Protein 1V5J (pdb70)

Solvent-accessible surface area: 6533 Å² total; per-residue (Å²): 119,124,121,68,113,56,49,14,16,50,7,121,47,2,79,20,65,59,25,122,207,2,0,49,0,72,8,73,72,4,154,120,52,51,185,185,27,96,0,0,15,0,19,0,56,34,38,114,110,55,77,68,72,42,57,71,84,9,52,13,119,65,59,62,38,74,10,79,49,19,85,138,119,47,69,10,30,0,53,0,16,0,38,11,50,113,81,93,11,100,62,7,81,64,3,96,3,71,7,114,56,61,96,50,138,112,124,129

CATH classification: 2.60.40.10

Structure (mmCIF, N/CA/C/O backbone):
data_1V5J
#
_entry.id   1V5J
#
loop_
_atom_site.group_PDB
_atom_site.id
_atom_site.type_symbol
_atom_site.label_atom_id
_atom_site.label_alt_id
_atom_site.label_comp_id
_atom_site.label_asym_id
_atom_site.label_entity_id
_atom_site.label_seq_id
_atom_site.pdbx_PDB_ins_code
_atom_site.Cartn_x
_atom_site.Cartn_y
_atom_site.Cartn_z
_atom_site.occupancy
_atom_site.B_iso_or_equiv
_atom_site.auth_seq_id
_atom_site.auth_comp_id
_atom_site.auth_asym_id
_atom_site.auth_atom_id
_atom_site.pdbx_PDB_model_num
ATOM 1 N N . GLY A 1 1 ? 14.589 9.532 -17.674 1.00 0.00 1 GLY A N 1
ATOM 2 C CA . GLY A 1 1 ? 14.127 10.484 -16.678 1.00 0.00 1 GLY A CA 1
ATOM 3 C C . GLY A 1 1 ? 12.915 11.267 -17.189 1.00 0.00 1 GLY A C 1
ATOM 4 O O . GLY A 1 1 ? 12.093 10.732 -17.931 1.00 0.00 1 GLY A O 1
ATOM 8 N N . SER A 1 2 ? 12.843 12.522 -16.771 1.00 0.00 2 SER A N 1
ATOM 9 C CA . SER A 1 2 ? 11.746 13.384 -17.177 1.00 0.00 2 SER A CA 1
ATOM 10 C C . SER A 1 2 ? 10.422 12.624 -17.086 1.00 0.00 2 SER A C 1
ATOM 11 O O . SER A 1 2 ? 9.973 12.032 -18.066 1.00 0.00 2 SER A O 1
ATOM 19 N N . SER A 1 3 ? 9.833 12.664 -15.899 1.00 0.00 3 SER A N 1
ATOM 20 C CA . SER A 1 3 ? 8.569 11.986 -15.667 1.00 0.00 3 SER A CA 1
ATOM 21 C C . SER A 1 3 ? 7.542 12.972 -15.106 1.00 0.00 3 SER A C 1
ATOM 22 O O . SER A 1 3 ? 6.715 12.604 -14.273 1.00 0.00 3 SER A O 1
ATOM 30 N N . GLY A 1 4 ? 7.629 14.204 -15.585 1.00 0.00 4 GLY A N 1
ATOM 31 C CA . GLY A 1 4 ? 6.717 15.245 -15.142 1.00 0.00 4 GLY A CA 1
ATOM 32 C C . GLY A 1 4 ? 7.418 16.221 -14.194 1.00 0.00 4 GLY A C 1
ATOM 33 O O . GLY A 1 4 ? 8.646 16.251 -14.126 1.00 0.00 4 GLY A O 1
ATOM 37 N N . SER A 1 5 ? 6.607 16.995 -13.488 1.00 0.00 5 SER A N 1
ATOM 38 C CA . SER A 1 5 ? 7.134 17.969 -12.547 1.00 0.00 5 SER A CA 1
ATOM 39 C C . SER A 1 5 ? 6.048 18.375 -11.550 1.00 0.00 5 SER A C 1
ATOM 40 O O . SER A 1 5 ? 5.150 19.146 -11.884 1.00 0.00 5 SER A O 1
ATOM 48 N N . SER A 1 6 ? 6.165 17.837 -10.345 1.00 0.00 6 SER A N 1
ATOM 49 C CA . SER A 1 6 ? 5.203 18.133 -9.296 1.00 0.00 6 SER A CA 1
ATOM 50 C C . SER A 1 6 ? 5.913 18.216 -7.944 1.00 0.00 6 SER A C 1
ATOM 51 O O . SER A 1 6 ? 7.004 17.672 -7.776 1.00 0.00 6 SER A O 1
ATOM 59 N N . GLY A 1 7 ? 5.266 18.902 -7.013 1.00 0.00 7 GLY A N 1
ATOM 60 C CA . GLY A 1 7 ? 5.822 19.063 -5.680 1.00 0.00 7 GLY A CA 1
ATOM 61 C C . GLY A 1 7 ? 5.060 18.213 -4.661 1.00 0.00 7 GLY A C 1
ATOM 62 O O . GLY A 1 7 ? 4.546 18.734 -3.673 1.00 0.00 7 GLY A O 1
ATOM 66 N N . LEU A 1 8 ? 5.012 16.918 -4.938 1.00 0.00 8 LEU A N 1
ATOM 67 C CA . LEU A 1 8 ? 4.321 15.990 -4.058 1.00 0.00 8 LEU A CA 1
ATOM 68 C C . LEU A 1 8 ? 5.281 14.871 -3.650 1.00 0.00 8 LEU A C 1
ATOM 69 O O . LEU A 1 8 ? 5.733 14.097 -4.493 1.00 0.00 8 LEU A O 1
ATOM 85 N N . SER A 1 9 ? 5.564 14.819 -2.357 1.00 0.00 9 SER A N 1
ATOM 86 C CA . SER A 1 9 ? 6.462 13.808 -1.827 1.00 0.00 9 SER A CA 1
ATOM 87 C C . SER A 1 9 ? 5.707 12.493 -1.622 1.00 0.00 9 SER A C 1
ATOM 88 O O . SER A 1 9 ? 4.526 12.498 -1.279 1.00 0.00 9 SER A O 1
ATOM 96 N N . PRO A 1 10 ? 6.438 11.369 -1.848 1.00 0.00 10 PRO A N 1
ATOM 97 C CA . PRO A 1 10 ? 5.850 10.049 -1.692 1.00 0.00 10 PRO A CA 1
ATOM 98 C C . PRO A 1 10 ? 5.691 9.691 -0.213 1.00 0.00 10 PRO A C 1
ATOM 99 O O . PRO A 1 10 ? 6.182 10.406 0.659 1.00 0.00 10 PRO A O 1
ATOM 110 N N . PRO A 1 11 ? 4.984 8.555 0.030 1.00 0.00 11 PRO A N 1
ATOM 111 C CA . PRO A 1 11 ? 4.755 8.093 1.389 1.00 0.00 11 PRO A CA 1
ATOM 112 C C . PRO A 1 11 ? 6.022 7.472 1.979 1.00 0.00 11 PRO A C 1
ATOM 113 O O . PRO A 1 11 ? 7.038 7.358 1.295 1.00 0.00 11 PRO A O 1
ATOM 124 N N . ARG A 1 12 ? 5.922 7.087 3.243 1.00 0.00 12 ARG A N 1
ATOM 125 C CA . ARG A 1 12 ? 7.048 6.481 3.932 1.00 0.00 12 ARG A CA 1
ATOM 126 C C . ARG A 1 12 ? 6.552 5.525 5.019 1.00 0.00 12 ARG A C 1
ATOM 127 O O . ARG A 1 12 ? 5.353 5.448 5.284 1.00 0.00 12 ARG A O 1
ATOM 148 N N . GLY A 1 13 ? 7.500 4.821 5.620 1.00 0.00 13 GLY A N 1
ATOM 149 C CA . GLY A 1 13 ? 7.175 3.873 6.672 1.00 0.00 13 GLY A CA 1
ATOM 150 C C . GLY A 1 13 ? 6.083 2.902 6.218 1.00 0.00 13 GLY A C 1
ATOM 151 O O . GLY A 1 13 ? 5.164 2.597 6.976 1.00 0.00 13 GLY A O 1
ATOM 155 N N . LEU A 1 14 ? 6.220 2.444 4.982 1.00 0.00 14 LEU A N 1
ATOM 156 C CA . LEU A 1 14 ? 5.257 1.514 4.417 1.00 0.00 14 LEU A CA 1
ATOM 157 C C . LEU A 1 14 ? 5.607 0.092 4.861 1.00 0.00 14 LEU A C 1
ATOM 158 O O . LEU A 1 14 ? 6.661 -0.432 4.502 1.00 0.00 14 LEU A O 1
ATOM 174 N N . VAL A 1 15 ? 4.703 -0.492 5.634 1.00 0.00 15 VAL A N 1
ATOM 175 C CA . VAL A 1 15 ? 4.903 -1.843 6.130 1.00 0.00 15 VAL A CA 1
ATOM 176 C C . VAL A 1 15 ? 3.617 -2.648 5.936 1.00 0.00 15 VAL A C 1
ATOM 177 O O . VAL A 1 15 ? 2.564 -2.082 5.647 1.00 0.00 15 VAL A O 1
ATOM 190 N N . ALA A 1 16 ? 3.745 -3.956 6.103 1.00 0.00 16 ALA A N 1
ATOM 191 C CA . ALA A 1 16 ? 2.606 -4.845 5.950 1.00 0.00 16 ALA A CA 1
ATOM 192 C C . ALA A 1 16 ? 2.607 -5.869 7.087 1.00 0.00 16 ALA A C 1
ATOM 193 O O . ALA A 1 16 ? 3.554 -6.640 7.232 1.00 0.00 16 ALA A O 1
ATOM 200 N N . VAL A 1 17 ? 1.535 -5.843 7.865 1.00 0.00 17 VAL A N 1
ATOM 201 C CA . VAL A 1 17 ? 1.400 -6.759 8.985 1.00 0.00 17 VAL A CA 1
ATOM 202 C C . VAL A 1 17 ? 0.280 -7.758 8.689 1.00 0.00 17 VAL A C 1
ATOM 203 O O . VAL A 1 17 ? -0.894 -7.392 8.668 1.00 0.00 17 VAL A O 1
ATOM 216 N N . ARG A 1 18 ? 0.683 -9.001 8.467 1.00 0.00 18 ARG A N 1
ATOM 217 C CA . ARG A 1 18 ? -0.272 -10.056 8.173 1.00 0.00 18 ARG A CA 1
ATOM 218 C C . ARG A 1 18 ? -1.147 -10.335 9.396 1.00 0.00 18 ARG A C 1
ATOM 219 O O . ARG A 1 18 ? -0.636 -10.607 10.481 1.00 0.00 18 ARG A O 1
ATOM 240 N N . THR A 1 19 ? -2.452 -10.259 9.179 1.00 0.00 19 THR A N 1
ATOM 241 C CA . THR A 1 19 ? -3.404 -10.500 10.250 1.00 0.00 19 THR A CA 1
ATOM 242 C C . THR A 1 19 ? -4.375 -11.617 9.860 1.00 0.00 19 THR A C 1
ATOM 243 O O . THR A 1 19 ? -4.344 -12.104 8.731 1.00 0.00 19 THR A O 1
ATOM 254 N N . PRO A 1 20 ? -5.235 -11.999 10.841 1.00 0.00 20 PRO A N 1
ATOM 255 C CA . PRO A 1 20 ? -6.213 -13.049 10.611 1.00 0.00 20 PRO A CA 1
ATOM 256 C C . PRO A 1 20 ? -7.369 -12.542 9.748 1.00 0.00 20 PRO A C 1
ATOM 257 O O . PRO A 1 20 ? -7.912 -13.286 8.932 1.00 0.00 20 PRO A O 1
ATOM 268 N N . ARG A 1 21 ? -7.712 -11.279 9.956 1.00 0.00 21 ARG A N 1
ATOM 269 C CA . ARG A 1 21 ? -8.794 -10.664 9.206 1.00 0.00 21 ARG A CA 1
ATOM 270 C C . ARG A 1 21 ? -8.300 -10.224 7.827 1.00 0.00 21 ARG A C 1
ATOM 271 O O . ARG A 1 21 ? -9.101 -9.893 6.953 1.00 0.00 21 ARG A O 1
ATOM 292 N N . GLY A 1 22 ? -6.984 -10.234 7.673 1.00 0.00 22 GLY A N 1
ATOM 293 C CA . GLY A 1 22 ? -6.375 -9.840 6.414 1.00 0.00 22 GLY A CA 1
ATOM 294 C C . GLY A 1 22 ? -4.934 -9.371 6.626 1.00 0.00 22 GLY A C 1
ATOM 295 O O . GLY A 1 22 ? -4.207 -9.935 7.442 1.00 0.00 22 GLY A O 1
ATOM 299 N N . VAL A 1 23 ? -4.564 -8.342 5.877 1.00 0.00 23 VAL A N 1
ATOM 300 C CA . VAL A 1 23 ? -3.224 -7.790 5.973 1.00 0.00 23 VAL A CA 1
ATOM 301 C C . VAL A 1 23 ? -3.313 -6.276 6.173 1.00 0.00 23 VAL A C 1
ATOM 302 O O . VAL A 1 23 ? -3.862 -5.566 5.332 1.00 0.00 23 VAL A O 1
ATOM 315 N N . LEU A 1 24 ? -2.765 -5.826 7.292 1.00 0.00 24 LEU A N 1
ATOM 316 C CA . LEU A 1 24 ? -2.776 -4.409 7.614 1.00 0.00 24 LEU A CA 1
ATOM 317 C C . LEU A 1 24 ? -1.477 -3.769 7.122 1.00 0.00 24 LEU A C 1
ATOM 318 O O . LEU A 1 24 ? -0.394 -4.317 7.325 1.00 0.00 24 LEU A O 1
ATOM 334 N N . LEU A 1 25 ? -1.626 -2.617 6.484 1.00 0.00 25 LEU A N 1
ATOM 335 C CA . LEU A 1 25 ? -0.478 -1.896 5.961 1.00 0.00 25 LEU A CA 1
ATOM 336 C C . LEU A 1 25 ? -0.364 -0.545 6.670 1.00 0.00 25 LEU A C 1
ATOM 337 O O . LEU A 1 25 ? -1.345 0.189 6.776 1.00 0.00 25 LEU A O 1
ATOM 353 N N . HIS A 1 26 ? 0.843 -0.258 7.136 1.00 0.00 26 HIS A N 1
ATOM 354 C CA . HIS A 1 26 ? 1.098 0.992 7.832 1.00 0.00 26 HIS A CA 1
ATOM 355 C C . HIS A 1 26 ? 2.077 1.842 7.018 1.00 0.00 26 HIS A C 1
ATOM 356 O O . HIS A 1 26 ? 3.157 1.376 6.658 1.00 0.00 26 HIS A O 1
ATOM 370 N N . TRP A 1 27 ? 1.663 3.072 6.753 1.00 0.00 27 TRP A N 1
ATOM 371 C CA . TRP A 1 27 ? 2.490 3.991 5.989 1.00 0.00 27 TRP A CA 1
ATOM 372 C C . TRP A 1 27 ? 2.460 5.350 6.691 1.00 0.00 27 TRP A C 1
ATOM 373 O O . TRP A 1 27 ? 1.771 5.518 7.696 1.00 0.00 27 TRP A O 1
ATOM 394 N N . ASP A 1 28 ? 3.216 6.285 6.134 1.00 0.00 28 ASP A N 1
ATOM 395 C CA . ASP A 1 28 ? 3.284 7.623 6.694 1.00 0.00 28 ASP A CA 1
ATOM 396 C C . ASP A 1 28 ? 2.838 8.637 5.639 1.00 0.00 28 ASP A C 1
ATOM 397 O O . ASP A 1 28 ? 3.052 8.431 4.445 1.00 0.00 28 ASP A O 1
ATOM 406 N N . PRO A 1 29 ? 2.208 9.738 6.130 1.00 0.00 29 PRO A N 1
ATOM 407 C CA . PRO A 1 29 ? 1.729 10.784 5.242 1.00 0.00 29 PRO A CA 1
ATOM 408 C C . PRO A 1 29 ? 2.889 11.636 4.723 1.00 0.00 29 PRO A C 1
ATOM 409 O O . PRO A 1 29 ? 3.843 11.903 5.452 1.00 0.00 29 PRO A O 1
ATOM 420 N N . PRO A 1 30 ? 2.766 12.050 3.433 1.00 0.00 30 PRO A N 1
ATOM 421 C CA . PRO A 1 30 ? 3.792 12.866 2.807 1.00 0.00 30 PRO A CA 1
ATOM 422 C C . PRO A 1 30 ? 3.729 14.309 3.313 1.00 0.00 30 PRO A C 1
ATOM 423 O O . PRO A 1 30 ? 2.814 15.054 2.964 1.00 0.00 30 PRO A O 1
ATOM 434 N N . GLU A 1 31 ? 4.714 14.661 4.127 1.00 0.00 31 GLU A N 1
ATOM 435 C CA . GLU A 1 31 ? 4.782 16.001 4.684 1.00 0.00 31 GLU A CA 1
ATOM 436 C C . GLU A 1 31 ? 4.827 17.040 3.562 1.00 0.00 31 GLU A C 1
ATOM 437 O O . GLU A 1 31 ? 4.313 18.147 3.715 1.00 0.00 31 GLU A O 1
ATOM 449 N N . LEU A 1 32 ? 5.448 16.647 2.459 1.00 0.00 32 LEU A N 1
ATOM 450 C CA . LEU A 1 32 ? 5.567 17.531 1.312 1.00 0.00 32 LEU A CA 1
ATOM 451 C C . LEU A 1 32 ? 4.369 17.319 0.384 1.00 0.00 32 LEU A C 1
ATOM 452 O O . LEU A 1 32 ? 4.252 16.275 -0.256 1.00 0.00 32 LEU A O 1
ATOM 468 N N . VAL A 1 33 ? 3.509 18.326 0.340 1.00 0.00 33 VAL A N 1
ATOM 469 C CA . VAL A 1 33 ? 2.325 18.264 -0.499 1.00 0.00 33 VAL A CA 1
ATOM 470 C C . VAL A 1 33 ? 2.159 19.592 -1.239 1.00 0.00 33 VAL A C 1
ATOM 471 O O . VAL A 1 33 ? 2.450 20.654 -0.690 1.00 0.00 33 VAL A O 1
ATOM 484 N N . PRO A 1 34 ? 1.679 19.487 -2.507 1.00 0.00 34 PRO A N 1
ATOM 485 C CA . PRO A 1 34 ? 1.471 20.668 -3.329 1.00 0.00 34 PRO A CA 1
ATOM 486 C C . PRO A 1 34 ? 0.223 21.432 -2.883 1.00 0.00 34 PRO A C 1
ATOM 487 O O . PRO A 1 34 ? 0.033 22.589 -3.257 1.00 0.00 34 PRO A O 1
ATOM 498 N N . LYS A 1 35 ? -0.595 20.756 -2.090 1.00 0.00 35 LYS A N 1
ATOM 499 C CA . LYS A 1 35 ? -1.820 21.357 -1.590 1.00 0.00 35 LYS A CA 1
ATOM 500 C C . LYS A 1 35 ? -2.580 20.330 -0.748 1.00 0.00 35 LYS A C 1
ATOM 501 O O . LYS A 1 35 ? -2.385 20.249 0.464 1.00 0.00 35 LYS A O 1
ATOM 520 N N . ARG A 1 36 ? -3.431 19.572 -1.424 1.00 0.00 36 ARG A N 1
ATOM 521 C CA . ARG A 1 36 ? -4.221 18.554 -0.754 1.00 0.00 36 ARG A CA 1
ATOM 522 C C . ARG A 1 36 ? -4.020 17.196 -1.429 1.00 0.00 36 ARG A C 1
ATOM 523 O O . ARG A 1 36 ? -3.838 17.123 -2.644 1.00 0.00 36 ARG A O 1
ATOM 544 N N . LEU A 1 37 ? -4.060 16.153 -0.613 1.00 0.00 37 LEU A N 1
ATOM 545 C CA . LEU A 1 37 ? -3.884 14.801 -1.116 1.00 0.00 37 LEU A CA 1
ATOM 546 C C . LEU A 1 37 ? -5.211 14.298 -1.688 1.00 0.00 37 LEU A C 1
ATOM 547 O O . LEU A 1 37 ? -6.261 14.467 -1.071 1.00 0.00 37 LEU A O 1
ATOM 563 N N . ASP A 1 38 ? -5.119 13.690 -2.862 1.00 0.00 38 ASP A N 1
ATOM 564 C CA . ASP A 1 38 ? -6.299 13.161 -3.525 1.00 0.00 38 ASP A CA 1
ATOM 565 C C . ASP A 1 38 ? -6.531 11.719 -3.070 1.00 0.00 38 ASP A C 1
ATOM 566 O O . ASP A 1 38 ? -7.671 11.263 -2.997 1.00 0.00 38 ASP A O 1
ATOM 575 N N . GLY A 1 39 ? -5.431 11.041 -2.777 1.00 0.00 39 GLY A N 1
ATOM 576 C CA . GLY A 1 39 ? -5.499 9.659 -2.332 1.00 0.00 39 GLY A CA 1
ATOM 577 C C . GLY A 1 39 ? -4.299 8.859 -2.842 1.00 0.00 39 GLY A C 1
ATOM 578 O O . GLY A 1 39 ? -3.677 9.232 -3.835 1.00 0.00 39 GLY A O 1
ATOM 582 N N . TYR A 1 40 ? -4.011 7.773 -2.139 1.00 0.00 40 TYR A N 1
ATOM 583 C CA . TYR A 1 40 ? -2.897 6.917 -2.508 1.00 0.00 40 TYR A CA 1
ATOM 584 C C . TYR A 1 40 ? -3.375 5.720 -3.333 1.00 0.00 40 TYR A C 1
ATOM 585 O O . TYR A 1 40 ? -4.569 5.576 -3.590 1.00 0.00 40 TYR A O 1
ATOM 603 N N . VAL A 1 41 ? -2.418 4.892 -3.725 1.00 0.00 41 VAL A N 1
ATOM 604 C CA . VAL A 1 41 ? -2.726 3.712 -4.515 1.00 0.00 41 VAL A CA 1
ATOM 605 C C . VAL A 1 41 ? -1.916 2.525 -3.989 1.00 0.00 41 VAL A C 1
ATOM 606 O O . VAL A 1 41 ? -0.690 2.513 -4.089 1.00 0.00 41 VAL A O 1
ATOM 619 N N . LEU A 1 42 ? -2.634 1.556 -3.441 1.00 0.00 42 LEU A N 1
ATOM 620 C CA . LEU A 1 42 ? -1.996 0.367 -2.899 1.00 0.00 42 LEU A CA 1
ATOM 621 C C . LEU A 1 42 ? -1.771 -0.643 -4.026 1.00 0.00 42 LEU A C 1
ATOM 622 O O . LEU A 1 42 ? -2.724 -1.097 -4.658 1.00 0.00 42 LEU A O 1
ATOM 638 N N . GLU A 1 43 ? -0.505 -0.967 -4.243 1.00 0.00 43 GLU A N 1
ATOM 639 C CA . GLU A 1 43 ? -0.142 -1.915 -5.282 1.00 0.00 43 GLU A CA 1
ATOM 640 C C . GLU A 1 43 ? 0.664 -3.072 -4.687 1.00 0.00 43 GLU A C 1
ATOM 641 O O . GLU A 1 43 ? 1.771 -2.871 -4.191 1.00 0.00 43 GLU A O 1
ATOM 653 N N . GLY A 1 44 ? 0.077 -4.258 -4.757 1.00 0.00 44 GLY A N 1
ATOM 654 C CA . GLY A 1 44 ? 0.727 -5.446 -4.232 1.00 0.00 44 GLY A CA 1
ATOM 655 C C . GLY A 1 44 ? 0.911 -6.499 -5.326 1.00 0.00 44 GLY A C 1
ATOM 656 O O . GLY A 1 44 ? 0.544 -6.274 -6.478 1.00 0.00 44 GLY A O 1
ATOM 660 N N . ARG A 1 45 ? 1.480 -7.627 -4.928 1.00 0.00 45 ARG A N 1
ATOM 661 C CA . ARG A 1 45 ? 1.718 -8.716 -5.860 1.00 0.00 45 ARG A CA 1
ATOM 662 C C . ARG A 1 45 ? 2.440 -9.868 -5.159 1.00 0.00 45 ARG A C 1
ATOM 663 O O . ARG A 1 45 ? 3.137 -9.657 -4.167 1.00 0.00 45 ARG A O 1
ATOM 684 N N . GLN A 1 46 ? 2.249 -11.062 -5.700 1.00 0.00 46 GLN A N 1
ATOM 685 C CA . GLN A 1 46 ? 2.873 -12.248 -5.139 1.00 0.00 46 GLN A CA 1
ATOM 686 C C . GLN A 1 46 ? 4.301 -12.396 -5.667 1.00 0.00 46 GLN A C 1
ATOM 687 O O . GLN A 1 46 ? 4.535 -12.300 -6.871 1.00 0.00 46 GLN A O 1
ATOM 701 N N . GLY A 1 47 ? 5.219 -12.628 -4.740 1.00 0.00 47 GLY A N 1
ATOM 702 C CA . GLY A 1 47 ? 6.619 -12.791 -5.097 1.00 0.00 47 GLY A CA 1
ATOM 703 C C . GLY A 1 47 ? 7.007 -11.846 -6.236 1.00 0.00 47 GLY A C 1
ATOM 704 O O . GLY A 1 47 ? 7.213 -10.653 -6.015 1.00 0.00 47 GLY A O 1
ATOM 708 N N . SER A 1 48 ? 7.096 -12.414 -7.430 1.00 0.00 48 SER A N 1
ATOM 709 C CA . SER A 1 48 ? 7.457 -11.637 -8.603 1.00 0.00 48 SER A CA 1
ATOM 710 C C . SER A 1 48 ? 6.323 -11.682 -9.629 1.00 0.00 48 SER A C 1
ATOM 711 O O . SER A 1 48 ? 6.560 -11.923 -10.812 1.00 0.00 48 SER A O 1
ATOM 719 N N . GLN A 1 49 ? 5.114 -11.447 -9.139 1.00 0.00 49 GLN A N 1
ATOM 720 C CA . GLN A 1 49 ? 3.943 -11.458 -9.999 1.00 0.00 49 GLN A CA 1
ATOM 721 C C . GLN A 1 49 ? 3.670 -10.054 -10.542 1.00 0.00 49 GLN A C 1
ATOM 722 O O . GLN A 1 49 ? 4.447 -9.131 -10.305 1.00 0.00 49 GLN A O 1
ATOM 736 N N . GLY A 1 50 ? 2.563 -9.938 -11.261 1.00 0.00 50 GLY A N 1
ATOM 737 C CA . GLY A 1 50 ? 2.178 -8.662 -11.840 1.00 0.00 50 GLY A CA 1
ATOM 738 C C . GLY A 1 50 ? 1.648 -7.710 -10.766 1.00 0.00 50 GLY A C 1
ATOM 739 O O . GLY A 1 50 ? 0.779 -8.080 -9.978 1.00 0.00 50 GLY A O 1
ATOM 743 N N . TRP A 1 51 ? 2.193 -6.503 -10.769 1.00 0.00 51 TRP A N 1
ATOM 744 C CA . TRP A 1 51 ? 1.786 -5.495 -9.804 1.00 0.00 51 TRP A CA 1
ATOM 745 C C . TRP A 1 51 ? 0.280 -5.274 -9.959 1.00 0.00 51 TRP A C 1
ATOM 746 O O . TRP A 1 51 ? -0.163 -4.639 -10.914 1.00 0.00 51 TRP A O 1
ATOM 767 N N . GLU A 1 52 ? -0.465 -5.812 -9.004 1.00 0.00 52 GLU A N 1
ATOM 768 C CA . GLU A 1 52 ? -1.912 -5.681 -9.022 1.00 0.00 52 GLU A CA 1
ATOM 769 C C . GLU A 1 52 ? -2.350 -4.502 -8.150 1.00 0.00 52 GLU A C 1
ATOM 770 O O . GLU A 1 52 ? -1.943 -4.395 -6.994 1.00 0.00 52 GLU A O 1
ATOM 782 N N . VAL A 1 53 ? -3.173 -3.646 -8.738 1.00 0.00 53 VAL A N 1
ATOM 783 C CA . VAL A 1 53 ? -3.670 -2.479 -8.030 1.00 0.00 53 VAL A CA 1
ATOM 784 C C . VAL A 1 53 ? -4.743 -2.913 -7.030 1.00 0.00 53 VAL A C 1
ATOM 785 O O . VAL A 1 53 ? -5.896 -3.125 -7.404 1.00 0.00 53 VAL A O 1
ATOM 798 N N . LEU A 1 54 ? -4.327 -3.034 -5.778 1.00 0.00 54 LEU A N 1
ATOM 799 C CA . LEU A 1 54 ? -5.239 -3.439 -4.722 1.00 0.00 54 LEU A CA 1
ATOM 800 C C . LEU A 1 54 ? -6.319 -2.369 -4.548 1.00 0.00 54 LEU A C 1
ATOM 801 O O . LEU A 1 54 ? -7.503 -2.688 -4.449 1.00 0.00 54 LEU A O 1
ATOM 817 N N . ASP A 1 55 ? -5.872 -1.122 -4.515 1.00 0.00 55 ASP A N 1
ATOM 818 C CA . ASP A 1 55 ? -6.785 -0.004 -4.355 1.00 0.00 55 ASP A CA 1
ATOM 819 C C . ASP A 1 55 ? -6.059 1.296 -4.704 1.00 0.00 55 ASP A C 1
ATOM 820 O O . ASP A 1 55 ? -5.264 1.800 -3.911 1.00 0.00 55 ASP A O 1
ATOM 829 N N . PRO A 1 56 ? -6.365 1.816 -5.923 1.00 0.00 56 PRO A N 1
ATOM 830 C CA . PRO A 1 56 ? -5.750 3.049 -6.387 1.00 0.00 56 PRO A CA 1
ATOM 831 C C . PRO A 1 56 ? -6.354 4.263 -5.678 1.00 0.00 56 PRO A C 1
ATOM 832 O O . PRO A 1 56 ? -5.740 5.328 -5.634 1.00 0.00 56 PRO A O 1
ATOM 843 N N . ALA A 1 57 ? -7.549 4.062 -5.143 1.00 0.00 57 ALA A N 1
ATOM 844 C CA . ALA A 1 57 ? -8.242 5.127 -4.439 1.00 0.00 57 ALA A CA 1
ATOM 845 C C . ALA A 1 57 ? -8.159 4.876 -2.932 1.00 0.00 57 ALA A C 1
ATOM 846 O O . ALA A 1 57 ? -8.942 4.102 -2.384 1.00 0.00 57 ALA A O 1
ATOM 853 N N . VAL A 1 58 ? -7.202 5.544 -2.305 1.00 0.00 58 VAL A N 1
ATOM 854 C CA . VAL A 1 58 ? -7.006 5.403 -0.872 1.00 0.00 58 VAL A CA 1
ATOM 855 C C . VAL A 1 58 ? -7.027 6.787 -0.220 1.00 0.00 58 VAL A C 1
ATOM 856 O O . VAL A 1 58 ? -6.335 7.700 -0.670 1.00 0.00 58 VAL A O 1
ATOM 869 N N . ALA A 1 59 ? -7.828 6.899 0.829 1.00 0.00 59 ALA A N 1
ATOM 870 C CA . ALA A 1 59 ? -7.948 8.157 1.548 1.00 0.00 59 ALA A CA 1
ATOM 871 C C . ALA A 1 59 ? -6.580 8.840 1.603 1.00 0.00 59 ALA A C 1
ATOM 872 O O . ALA A 1 59 ? -5.582 8.212 1.954 1.00 0.00 59 ALA A O 1
ATOM 879 N N . GLY A 1 60 ? -6.578 10.118 1.252 1.00 0.00 60 GLY A N 1
ATOM 880 C CA . GLY A 1 60 ? -5.350 10.893 1.257 1.00 0.00 60 GLY A CA 1
ATOM 881 C C . GLY A 1 60 ? -4.920 11.230 2.687 1.00 0.00 60 GLY A C 1
ATOM 882 O O . GLY A 1 60 ? -3.888 11.867 2.895 1.00 0.00 60 GLY A O 1
ATOM 886 N N . THR A 1 61 ? -5.732 10.786 3.635 1.00 0.00 61 THR A N 1
ATOM 887 C CA . THR A 1 61 ? -5.449 11.032 5.039 1.00 0.00 61 THR A CA 1
ATOM 888 C C . THR A 1 61 ? -5.165 9.715 5.764 1.00 0.00 61 THR A C 1
ATOM 889 O O . THR A 1 61 ? -4.564 9.711 6.837 1.00 0.00 61 THR A O 1
ATOM 900 N N . GLU A 1 62 ? -5.611 8.630 5.149 1.00 0.00 62 GLU A N 1
ATOM 901 C CA . GLU A 1 62 ? -5.412 7.310 5.722 1.00 0.00 62 GLU A CA 1
ATOM 902 C C . GLU A 1 62 ? -3.921 7.045 5.941 1.00 0.00 62 GLU A C 1
ATOM 903 O O . GLU A 1 62 ? -3.082 7.548 5.196 1.00 0.00 62 GLU A O 1
ATOM 915 N N . THR A 1 63 ? -3.637 6.255 6.966 1.00 0.00 63 THR A N 1
ATOM 916 C CA . THR A 1 63 ? -2.262 5.917 7.292 1.00 0.00 63 THR A CA 1
ATOM 917 C C . THR A 1 63 ? -2.059 4.402 7.242 1.00 0.00 63 THR A C 1
ATOM 918 O O . THR A 1 63 ? -0.985 3.904 7.575 1.00 0.00 63 THR A O 1
ATOM 929 N N . GLU A 1 64 ? -3.109 3.710 6.823 1.00 0.00 64 GLU A N 1
ATOM 930 C CA . GLU A 1 64 ? -3.059 2.261 6.725 1.00 0.00 64 GLU A CA 1
ATOM 931 C C . GLU A 1 64 ? -4.280 1.739 5.964 1.00 0.00 64 GLU A C 1
ATOM 932 O O . GLU A 1 64 ? -5.190 2.502 5.646 1.00 0.00 64 GLU A O 1
ATOM 944 N N . LEU A 1 65 ? -4.258 0.442 5.695 1.00 0.00 65 LEU A N 1
ATOM 945 C CA . LEU A 1 65 ? -5.352 -0.192 4.978 1.00 0.00 65 LEU A CA 1
ATOM 946 C C . LEU A 1 65 ? -5.242 -1.710 5.126 1.00 0.00 65 LEU A C 1
ATOM 947 O O . LEU A 1 65 ? -4.148 -2.241 5.316 1.00 0.00 65 LEU A O 1
ATOM 963 N N . LEU A 1 66 ? -6.389 -2.367 5.033 1.00 0.00 66 LEU A N 1
ATOM 964 C CA . LEU A 1 66 ? -6.434 -3.814 5.155 1.00 0.00 66 LEU A CA 1
ATOM 965 C C . LEU A 1 66 ? -6.520 -4.436 3.760 1.00 0.00 66 LEU A C 1
ATOM 966 O O . LEU A 1 66 ? -7.228 -3.928 2.892 1.00 0.00 66 LEU A O 1
ATOM 982 N N . VAL A 1 67 ? -5.788 -5.527 3.587 1.00 0.00 67 VAL A N 1
ATOM 983 C CA . VAL A 1 67 ? -5.772 -6.224 2.312 1.00 0.00 67 VAL A CA 1
ATOM 984 C C . VAL A 1 67 ? -5.765 -7.734 2.561 1.00 0.00 67 VAL A C 1
ATOM 985 O O . VAL A 1 67 ? -4.709 -8.365 2.541 1.00 0.00 67 VAL A O 1
ATOM 998 N N . PRO A 1 68 ? -6.986 -8.284 2.796 1.00 0.00 68 PRO A N 1
ATOM 999 C CA . PRO A 1 68 ? -7.130 -9.707 3.048 1.00 0.00 68 PRO A CA 1
ATOM 1000 C C . PRO A 1 68 ? -6.978 -10.511 1.756 1.00 0.00 68 PRO A C 1
ATOM 1001 O O . PRO A 1 68 ? -6.941 -11.741 1.785 1.00 0.00 68 PRO A O 1
ATOM 1012 N N . GLY A 1 69 ? -6.895 -9.785 0.651 1.00 0.00 69 GLY A N 1
ATOM 1013 C CA . GLY A 1 69 ? -6.749 -10.415 -0.650 1.00 0.00 69 GLY A CA 1
ATOM 1014 C C . GLY A 1 69 ? -5.322 -10.930 -0.852 1.00 0.00 69 GLY A C 1
ATOM 1015 O O . GLY A 1 69 ? -4.696 -10.651 -1.873 1.00 0.00 69 GLY A O 1
ATOM 1019 N N . LEU A 1 70 ? -4.851 -11.674 0.138 1.00 0.00 70 LEU A N 1
ATOM 1020 C CA . LEU A 1 70 ? -3.510 -12.232 0.082 1.00 0.00 70 LEU A CA 1
ATOM 1021 C C . LEU A 1 70 ? -3.599 -13.755 -0.029 1.00 0.00 70 LEU A C 1
ATOM 1022 O O . LEU A 1 70 ? -4.620 -14.347 0.319 1.00 0.00 70 LEU A O 1
ATOM 1038 N N . ILE A 1 71 ? -2.517 -14.346 -0.513 1.00 0.00 71 ILE A N 1
ATOM 1039 C CA . ILE A 1 71 ? -2.461 -15.789 -0.673 1.00 0.00 71 ILE A CA 1
ATOM 1040 C C . ILE A 1 71 ? -1.459 -16.370 0.327 1.00 0.00 71 ILE A C 1
ATOM 1041 O O . ILE A 1 71 ? -0.515 -15.693 0.730 1.00 0.00 71 ILE A O 1
ATOM 1057 N N . LYS A 1 72 ? -1.699 -17.619 0.698 1.00 0.00 72 LYS A N 1
ATOM 1058 C CA . LYS A 1 72 ? -0.830 -18.299 1.643 1.00 0.00 72 LYS A CA 1
ATOM 1059 C C . LYS A 1 72 ? 0.262 -19.049 0.878 1.00 0.00 72 LYS A C 1
ATOM 1060 O O . LYS A 1 72 ? 0.114 -19.320 -0.313 1.00 0.00 72 LYS A O 1
ATOM 1079 N N . ASP A 1 73 ? 1.332 -19.362 1.592 1.00 0.00 73 ASP A N 1
ATOM 1080 C CA . ASP A 1 73 ? 2.448 -20.076 0.995 1.00 0.00 73 ASP A CA 1
ATOM 1081 C C . ASP A 1 73 ? 3.139 -19.170 -0.027 1.00 0.00 73 ASP A C 1
ATOM 1082 O O . ASP A 1 73 ? 3.997 -19.622 -0.783 1.00 0.00 73 ASP A O 1
ATOM 1091 N N . VAL A 1 74 ? 2.738 -17.907 -0.016 1.00 0.00 74 VAL A N 1
ATOM 1092 C CA . VAL A 1 74 ? 3.308 -16.933 -0.932 1.00 0.00 74 VAL A CA 1
ATOM 1093 C C . VAL A 1 74 ? 3.697 -15.674 -0.155 1.00 0.00 74 VAL A C 1
ATOM 1094 O O . VAL A 1 74 ? 3.420 -15.567 1.039 1.00 0.00 74 VAL A O 1
ATOM 1107 N N . LEU A 1 75 ? 4.332 -14.752 -0.864 1.00 0.00 75 LEU A N 1
ATOM 1108 C CA . LEU A 1 75 ? 4.761 -13.505 -0.255 1.00 0.00 75 LEU A CA 1
ATOM 1109 C C . LEU A 1 75 ? 4.239 -12.331 -1.086 1.00 0.00 75 LEU A C 1
ATOM 1110 O O . LEU A 1 75 ? 4.835 -11.970 -2.099 1.00 0.00 75 LEU A O 1
ATOM 1126 N N . TYR A 1 76 ? 3.132 -11.768 -0.626 1.00 0.00 76 TYR A N 1
ATOM 1127 C CA . TYR A 1 76 ? 2.523 -10.642 -1.314 1.00 0.00 76 TYR A CA 1
ATOM 1128 C C . TYR A 1 76 ? 3.238 -9.335 -0.966 1.00 0.00 76 TYR A C 1
ATOM 1129 O O . TYR A 1 76 ? 3.472 -9.045 0.206 1.00 0.00 76 TYR A O 1
ATOM 1147 N N . GLU A 1 77 ? 3.564 -8.581 -2.005 1.00 0.00 77 GLU A N 1
ATOM 1148 C CA . GLU A 1 77 ? 4.247 -7.311 -1.824 1.00 0.00 77 GLU A CA 1
ATOM 1149 C C . GLU A 1 77 ? 3.231 -6.174 -1.707 1.00 0.00 77 GLU A C 1
ATOM 1150 O O . GLU A 1 77 ? 2.024 -6.409 -1.736 1.00 0.00 77 GLU A O 1
ATOM 1162 N N . PHE A 1 78 ? 3.757 -4.964 -1.576 1.00 0.00 78 PHE A N 1
ATOM 1163 C CA . PHE A 1 78 ? 2.910 -3.790 -1.454 1.00 0.00 78 PHE A CA 1
ATOM 1164 C C . PHE A 1 78 ? 3.696 -2.514 -1.765 1.00 0.00 78 PHE A C 1
ATOM 1165 O O . PHE A 1 78 ? 4.916 -2.480 -1.616 1.00 0.00 78 PHE A O 1
ATOM 1182 N N . ARG A 1 79 ? 2.963 -1.495 -2.191 1.00 0.00 79 ARG A N 1
ATOM 1183 C CA . ARG A 1 79 ? 3.575 -0.220 -2.524 1.00 0.00 79 ARG A CA 1
ATOM 1184 C C . ARG A 1 79 ? 2.513 0.879 -2.584 1.00 0.00 79 ARG A C 1
ATOM 1185 O O . ARG A 1 79 ? 1.553 0.778 -3.347 1.00 0.00 79 ARG A O 1
ATOM 1206 N N . LEU A 1 80 ? 2.721 1.904 -1.771 1.00 0.00 80 LEU A N 1
ATOM 1207 C CA . LEU A 1 80 ? 1.793 3.021 -1.722 1.00 0.00 80 LEU A CA 1
ATOM 1208 C C . LEU A 1 80 ? 2.406 4.220 -2.449 1.00 0.00 80 LEU A C 1
ATOM 1209 O O . LEU A 1 80 ? 3.565 4.564 -2.220 1.00 0.00 80 LEU A O 1
ATOM 1225 N N . VAL A 1 81 ? 1.602 4.823 -3.312 1.00 0.00 81 VAL A N 1
ATOM 1226 C CA . VAL A 1 81 ? 2.051 5.976 -4.074 1.00 0.00 81 VAL A CA 1
ATOM 1227 C C . VAL A 1 81 ? 1.002 7.086 -3.977 1.00 0.00 81 VAL A C 1
ATOM 1228 O O . VAL A 1 81 ? -0.068 6.988 -4.577 1.00 0.00 81 VAL A O 1
ATOM 1241 N N . ALA A 1 82 ? 1.345 8.116 -3.218 1.00 0.00 82 ALA A N 1
ATOM 1242 C CA . ALA A 1 82 ? 0.446 9.243 -3.035 1.00 0.00 82 ALA A CA 1
ATOM 1243 C C . ALA A 1 82 ? 0.402 10.069 -4.322 1.00 0.00 82 ALA A C 1
ATOM 1244 O O . ALA A 1 82 ? 1.395 10.156 -5.042 1.00 0.00 82 ALA A O 1
ATOM 1251 N N . PHE A 1 83 ? -0.760 10.654 -4.572 1.00 0.00 83 PHE A N 1
ATOM 1252 C CA . PHE A 1 83 ? -0.946 11.470 -5.760 1.00 0.00 83 PHE A CA 1
ATOM 1253 C C . PHE A 1 83 ? -1.990 12.561 -5.517 1.00 0.00 83 PHE A C 1
ATOM 1254 O O . PHE A 1 83 ? -2.994 12.327 -4.846 1.00 0.00 83 PHE A O 1
ATOM 1271 N N . ALA A 1 84 ? -1.718 13.731 -6.077 1.00 0.00 84 ALA A N 1
ATOM 1272 C CA . ALA A 1 84 ? -2.621 14.860 -5.930 1.00 0.00 84 ALA A CA 1
ATOM 1273 C C . ALA A 1 84 ? -3.147 15.269 -7.307 1.00 0.00 84 ALA A C 1
ATOM 1274 O O . ALA A 1 84 ? -2.412 15.838 -8.112 1.00 0.00 84 ALA A O 1
ATOM 1281 N N . GLY A 1 85 ? -4.417 14.965 -7.535 1.00 0.00 85 GLY A N 1
ATOM 1282 C CA . GLY A 1 85 ? -5.050 15.294 -8.800 1.00 0.00 85 GLY A CA 1
ATOM 1283 C C . GLY A 1 85 ? -4.175 14.862 -9.980 1.00 0.00 85 GLY A C 1
ATOM 1284 O O . GLY A 1 85 ? -3.974 13.670 -10.203 1.00 0.00 85 GLY A O 1
ATOM 1288 N N . SER A 1 86 ? -3.680 15.856 -10.703 1.00 0.00 86 SER A N 1
ATOM 1289 C CA . SER A 1 86 ? -2.833 15.593 -11.854 1.00 0.00 86 SER A CA 1
ATOM 1290 C C . SER A 1 86 ? -1.438 15.169 -11.390 1.00 0.00 86 SER A C 1
ATOM 1291 O O . SER A 1 86 ? -0.714 14.497 -12.123 1.00 0.00 86 SER A O 1
ATOM 1299 N N . PHE A 1 87 ? -1.102 15.579 -10.175 1.00 0.00 87 PHE A N 1
ATOM 1300 C CA . PHE A 1 87 ? 0.193 15.250 -9.605 1.00 0.00 87 PHE A CA 1
ATOM 1301 C C . PHE A 1 87 ? 0.170 13.865 -8.955 1.00 0.00 87 PHE A C 1
ATOM 1302 O O . PHE A 1 87 ? -0.861 13.433 -8.442 1.00 0.00 87 PHE A O 1
ATOM 1319 N N . VAL A 1 88 ? 1.319 13.207 -8.999 1.00 0.00 88 VAL A N 1
ATOM 1320 C CA . VAL A 1 88 ? 1.444 11.879 -8.421 1.00 0.00 88 VAL A CA 1
ATOM 1321 C C . VAL A 1 88 ? 2.802 11.756 -7.727 1.00 0.00 88 VAL A C 1
ATOM 1322 O O . VAL A 1 88 ? 3.713 12.538 -7.994 1.00 0.00 88 VAL A O 1
ATOM 1335 N N . SER A 1 89 ? 2.895 10.767 -6.850 1.00 0.00 89 SER A N 1
ATOM 1336 C CA . SER A 1 89 ? 4.126 10.531 -6.116 1.00 0.00 89 SER A CA 1
ATOM 1337 C C . SER A 1 89 ? 4.598 9.092 -6.336 1.00 0.00 89 SER A C 1
ATOM 1338 O O . SER A 1 89 ? 3.813 8.230 -6.728 1.00 0.00 89 SER A O 1
ATOM 1346 N N . ASP A 1 90 ? 5.879 8.877 -6.072 1.00 0.00 90 ASP A N 1
ATOM 1347 C CA . ASP A 1 90 ? 6.465 7.557 -6.236 1.00 0.00 90 ASP A CA 1
ATOM 1348 C C . ASP A 1 90 ? 5.903 6.618 -5.168 1.00 0.00 90 ASP A C 1
ATOM 1349 O O . ASP A 1 90 ? 5.489 7.064 -4.099 1.00 0.00 90 ASP A O 1
ATOM 1358 N N . PRO A 1 91 ? 5.906 5.300 -5.502 1.00 0.00 91 PRO A N 1
ATOM 1359 C CA . PRO A 1 91 ? 5.401 4.293 -4.584 1.00 0.00 91 PRO A CA 1
ATOM 1360 C C . PRO A 1 91 ? 6.393 4.043 -3.446 1.00 0.00 91 PRO A C 1
ATOM 1361 O O . PRO A 1 91 ? 7.462 3.474 -3.663 1.00 0.00 91 PRO A O 1
ATOM 1372 N N . SER A 1 92 ? 6.004 4.480 -2.257 1.00 0.00 92 SER A N 1
ATOM 1373 C CA . SER A 1 92 ? 6.845 4.310 -1.085 1.00 0.00 92 SER A CA 1
ATOM 1374 C C . SER A 1 92 ? 7.485 2.920 -1.097 1.00 0.00 92 SER A C 1
ATOM 1375 O O . SER A 1 92 ? 7.063 2.045 -1.851 1.00 0.00 92 SER A O 1
ATOM 1383 N N . ASN A 1 93 ? 8.493 2.761 -0.252 1.00 0.00 93 ASN A N 1
ATOM 1384 C CA . ASN A 1 93 ? 9.195 1.492 -0.156 1.00 0.00 93 ASN A CA 1
ATOM 1385 C C . ASN A 1 93 ? 8.195 0.347 -0.318 1.00 0.00 93 ASN A C 1
ATOM 1386 O O . ASN A 1 93 ? 7.008 0.509 -0.037 1.00 0.00 93 ASN A O 1
ATOM 1397 N N . THR A 1 94 ? 8.710 -0.787 -0.770 1.00 0.00 94 THR A N 1
ATOM 1398 C CA . THR A 1 94 ? 7.876 -1.960 -0.973 1.00 0.00 94 THR A CA 1
ATOM 1399 C C . THR A 1 94 ? 7.645 -2.686 0.353 1.00 0.00 94 THR A C 1
ATOM 1400 O O . THR A 1 94 ? 8.565 -2.822 1.159 1.00 0.00 94 THR A O 1
ATOM 1411 N N . ALA A 1 95 ? 6.412 -3.134 0.539 1.00 0.00 95 ALA A N 1
ATOM 1412 C CA . ALA A 1 95 ? 6.049 -3.843 1.754 1.00 0.00 95 ALA A CA 1
ATOM 1413 C C . ALA A 1 95 ? 5.794 -5.315 1.424 1.00 0.00 95 ALA A C 1
ATOM 1414 O O . ALA A 1 95 ? 5.071 -5.626 0.478 1.00 0.00 95 ALA A O 1
ATOM 1421 N N . ASN A 1 96 ? 6.401 -6.181 2.221 1.00 0.00 96 ASN A N 1
ATOM 1422 C CA . ASN A 1 96 ? 6.249 -7.613 2.025 1.00 0.00 96 ASN A CA 1
ATOM 1423 C C . ASN A 1 96 ? 5.509 -8.212 3.223 1.00 0.00 96 ASN A C 1
ATOM 1424 O O . ASN A 1 96 ? 5.685 -7.761 4.354 1.00 0.00 96 ASN A O 1
ATOM 1435 N N . VAL A 1 97 ? 4.697 -9.218 2.934 1.00 0.00 97 VAL A N 1
ATOM 1436 C CA . VAL A 1 97 ? 3.930 -9.883 3.973 1.00 0.00 97 VAL A CA 1
ATOM 1437 C C . VAL A 1 97 ? 4.311 -11.364 4.014 1.00 0.00 97 VAL A C 1
ATOM 1438 O O . VAL A 1 97 ? 4.640 -11.952 2.985 1.00 0.00 97 VAL A O 1
ATOM 1451 N N . SER A 1 98 ? 4.253 -11.924 5.213 1.00 0.00 98 SER A N 1
ATOM 1452 C CA . SER A 1 98 ? 4.588 -13.326 5.401 1.00 0.00 98 SER A CA 1
ATOM 1453 C C . SER A 1 98 ? 3.331 -14.121 5.756 1.00 0.00 98 SER A C 1
ATOM 1454 O O . SER A 1 98 ? 2.410 -13.590 6.374 1.00 0.00 98 SER A O 1
ATOM 1462 N N . THR A 1 99 ? 3.332 -15.382 5.349 1.00 0.00 99 THR A N 1
ATOM 1463 C CA . THR A 1 99 ? 2.203 -16.256 5.616 1.00 0.00 99 THR A CA 1
ATOM 1464 C C . THR A 1 99 ? 2.639 -17.722 5.563 1.00 0.00 99 THR A C 1
ATOM 1465 O O . THR A 1 99 ? 2.180 -18.479 4.709 1.00 0.00 99 THR A O 1
ATOM 1476 N N . SER A 1 100 ? 3.519 -18.078 6.487 1.00 0.00 100 SER A N 1
ATOM 1477 C CA . SER A 1 100 ? 4.022 -19.439 6.557 1.00 0.00 100 SER A CA 1
ATOM 1478 C C . SER A 1 100 ? 3.532 -20.113 7.840 1.00 0.00 100 SER A C 1
ATOM 1479 O O . SER A 1 100 ? 3.335 -21.327 7.872 1.00 0.00 100 SER A O 1
ATOM 1487 N N . GLY A 1 101 ? 3.350 -19.296 8.867 1.00 0.00 101 GLY A N 1
ATOM 1488 C CA . GLY A 1 101 ? 2.887 -19.798 10.150 1.00 0.00 101 GLY A CA 1
ATOM 1489 C C . GLY A 1 101 ? 1.732 -18.949 10.686 1.00 0.00 101 GLY A C 1
ATOM 1490 O O . GLY A 1 101 ? 1.284 -19.147 11.815 1.00 0.00 101 GLY A O 1
ATOM 1494 N N . LEU A 1 102 ? 1.284 -18.022 9.853 1.00 0.00 102 LEU A N 1
ATOM 1495 C CA . LEU A 1 102 ? 0.191 -17.143 10.229 1.00 0.00 102 LEU A CA 1
ATOM 1496 C C . LEU A 1 102 ? -1.026 -17.986 10.616 1.00 0.00 102 LEU A C 1
ATOM 1497 O O . LEU A 1 102 ? -1.129 -19.149 10.228 1.00 0.00 102 LEU A O 1
ATOM 1513 N N . SER A 1 103 ? -1.917 -17.367 11.377 1.00 0.00 103 SER A N 1
ATOM 1514 C CA . SER A 1 103 ? -3.122 -18.046 11.821 1.00 0.00 103 SER A CA 1
ATOM 1515 C C . SER A 1 103 ? -2.779 -19.454 12.311 1.00 0.00 103 SER A C 1
ATOM 1516 O O . SER A 1 103 ? -3.095 -20.441 11.647 1.00 0.00 103 SER A O 1
ATOM 1524 N N . GLY A 1 104 ? -2.138 -19.503 13.469 1.00 0.00 104 GLY A N 1
ATOM 1525 C CA . GLY A 1 104 ? -1.749 -20.774 14.056 1.00 0.00 104 GLY A CA 1
ATOM 1526 C C . GLY A 1 104 ? -1.140 -20.573 15.445 1.00 0.00 104 GLY A C 1
ATOM 1527 O O . GLY A 1 104 ? -1.168 -19.469 15.986 1.00 0.00 104 GLY A O 1
ATOM 1531 N N . PRO A 1 105 ? -0.589 -21.687 15.998 1.00 0.00 105 PRO A N 1
ATOM 1532 C CA . PRO A 1 105 ? 0.026 -21.644 17.314 1.00 0.00 105 PRO A CA 1
ATOM 1533 C C . PRO A 1 105 ? 1.391 -20.954 17.259 1.00 0.00 105 PRO A C 1
ATOM 1534 O O . PRO A 1 105 ? 2.162 -21.169 16.324 1.00 0.00 105 PRO A O 1
ATOM 1545 N N . SER A 1 106 ? 1.648 -20.140 18.272 1.00 0.00 106 SER A N 1
ATOM 1546 C CA . SER A 1 106 ? 2.906 -19.418 18.351 1.00 0.00 106 SER A CA 1
ATOM 1547 C C . SER A 1 106 ? 2.986 -18.647 19.670 1.00 0.00 106 SER A C 1
ATOM 1548 O O . SER A 1 106 ? 2.004 -18.044 20.101 1.00 0.00 106 SER A O 1
ATOM 1556 N N . SER A 1 107 ? 4.164 -18.693 20.275 1.00 0.00 107 SER A N 1
ATOM 1557 C CA . SER A 1 107 ? 4.384 -18.008 21.537 1.00 0.00 107 SER A CA 1
ATOM 1558 C C . SER A 1 107 ? 5.519 -16.993 21.390 1.00 0.00 107 SER A C 1
ATOM 1559 O O . SER A 1 107 ? 6.686 -17.329 21.585 1.00 0.00 107 SER A O 1
ATOM 1567 N N . GLY A 1 108 ? 5.138 -15.771 21.046 1.00 0.00 108 GLY A N 1
ATOM 1568 C CA . GLY A 1 108 ? 6.109 -14.705 20.870 1.00 0.00 108 GLY A CA 1
ATOM 1569 C C . GLY A 1 108 ? 6.867 -14.866 19.551 1.00 0.00 108 GLY A C 1
ATOM 1570 O O . GLY A 1 108 ? 7.794 -14.109 19.267 1.00 0.00 108 GLY A O 1
ATOM 1574 N N . GLY A 1 1 ? 6.119 12.997 -23.191 1.00 0.00 1 GLY A N 2
ATOM 1575 C CA . GLY A 1 1 ? 6.966 13.911 -22.443 1.00 0.00 1 GLY A CA 2
ATOM 1576 C C . GLY A 1 1 ? 6.257 14.407 -21.181 1.00 0.00 1 GLY A C 2
ATOM 1577 O O . GLY A 1 1 ? 5.071 14.145 -20.987 1.00 0.00 1 GLY A O 2
ATOM 1581 N N . SER A 1 2 ? 7.014 15.115 -20.355 1.00 0.00 2 SER A N 2
ATOM 1582 C CA . SER A 1 2 ? 6.473 15.650 -19.117 1.00 0.00 2 SER A CA 2
ATOM 1583 C C . SER A 1 2 ? 6.629 17.172 -19.093 1.00 0.00 2 SER A C 2
ATOM 1584 O O . SER A 1 2 ? 7.681 17.686 -18.715 1.00 0.00 2 SER A O 2
ATOM 1592 N N . SER A 1 3 ? 5.567 17.851 -19.501 1.00 0.00 3 SER A N 2
ATOM 1593 C CA . SER A 1 3 ? 5.573 19.303 -19.530 1.00 0.00 3 SER A CA 2
ATOM 1594 C C . SER A 1 3 ? 5.009 19.856 -18.220 1.00 0.00 3 SER A C 2
ATOM 1595 O O . SER A 1 3 ? 4.360 20.900 -18.210 1.00 0.00 3 SER A O 2
ATOM 1603 N N . GLY A 1 4 ? 5.278 19.129 -17.145 1.00 0.00 4 GLY A N 2
ATOM 1604 C CA . GLY A 1 4 ? 4.806 19.534 -15.831 1.00 0.00 4 GLY A CA 2
ATOM 1605 C C . GLY A 1 4 ? 5.819 19.163 -14.746 1.00 0.00 4 GLY A C 2
ATOM 1606 O O . GLY A 1 4 ? 6.675 18.306 -14.958 1.00 0.00 4 GLY A O 2
ATOM 1610 N N . SER A 1 5 ? 5.687 19.826 -13.607 1.00 0.00 5 SER A N 2
ATOM 1611 C CA . SER A 1 5 ? 6.580 19.577 -12.488 1.00 0.00 5 SER A CA 2
ATOM 1612 C C . SER A 1 5 ? 5.815 18.905 -11.347 1.00 0.00 5 SER A C 2
ATOM 1613 O O . SER A 1 5 ? 4.601 19.065 -11.231 1.00 0.00 5 SER A O 2
ATOM 1621 N N . SER A 1 6 ? 6.556 18.167 -10.534 1.00 0.00 6 SER A N 2
ATOM 1622 C CA . SER A 1 6 ? 5.962 17.470 -9.406 1.00 0.00 6 SER A CA 2
ATOM 1623 C C . SER A 1 6 ? 6.347 18.166 -8.099 1.00 0.00 6 SER A C 2
ATOM 1624 O O . SER A 1 6 ? 7.483 18.609 -7.938 1.00 0.00 6 SER A O 2
ATOM 1632 N N . GLY A 1 7 ? 5.379 18.241 -7.197 1.00 0.00 7 GLY A N 2
ATOM 1633 C CA . GLY A 1 7 ? 5.602 18.875 -5.910 1.00 0.00 7 GLY A CA 2
ATOM 1634 C C . GLY A 1 7 ? 4.986 18.051 -4.778 1.00 0.00 7 GLY A C 2
ATOM 1635 O O . GLY A 1 7 ? 4.879 18.524 -3.647 1.00 0.00 7 GLY A O 2
ATOM 1639 N N . LEU A 1 8 ? 4.596 16.832 -5.121 1.00 0.00 8 LEU A N 2
ATOM 1640 C CA . LEU A 1 8 ? 3.993 15.937 -4.148 1.00 0.00 8 LEU A CA 2
ATOM 1641 C C . LEU A 1 8 ? 5.010 14.867 -3.746 1.00 0.00 8 LEU A C 2
ATOM 1642 O O . LEU A 1 8 ? 5.483 14.107 -4.590 1.00 0.00 8 LEU A O 2
ATOM 1658 N N . SER A 1 9 ? 5.317 14.843 -2.458 1.00 0.00 9 SER A N 2
ATOM 1659 C CA . SER A 1 9 ? 6.270 13.879 -1.934 1.00 0.00 9 SER A CA 2
ATOM 1660 C C . SER A 1 9 ? 5.588 12.524 -1.733 1.00 0.00 9 SER A C 2
ATOM 1661 O O . SER A 1 9 ? 4.394 12.464 -1.442 1.00 0.00 9 SER A O 2
ATOM 1669 N N . PRO A 1 10 ? 6.395 11.443 -1.903 1.00 0.00 10 PRO A N 2
ATOM 1670 C CA . PRO A 1 10 ? 5.882 10.093 -1.744 1.00 0.00 10 PRO A CA 2
ATOM 1671 C C . PRO A 1 10 ? 5.680 9.754 -0.266 1.00 0.00 10 PRO A C 2
ATOM 1672 O O . PRO A 1 10 ? 6.119 10.496 0.611 1.00 0.00 10 PRO A O 2
ATOM 1683 N N . PRO A 1 11 ? 4.996 8.603 -0.029 1.00 0.00 11 PRO A N 2
ATOM 1684 C CA . PRO A 1 11 ? 4.730 8.156 1.328 1.00 0.00 11 PRO A CA 2
ATOM 1685 C C . PRO A 1 11 ? 5.992 7.580 1.974 1.00 0.00 11 PRO A C 2
ATOM 1686 O O . PRO A 1 11 ? 7.034 7.479 1.327 1.00 0.00 11 PRO A O 2
ATOM 1697 N N . ARG A 1 12 ? 5.858 7.218 3.241 1.00 0.00 12 ARG A N 2
ATOM 1698 C CA . ARG A 1 12 ? 6.975 6.655 3.981 1.00 0.00 12 ARG A CA 2
ATOM 1699 C C . ARG A 1 12 ? 6.466 5.719 5.079 1.00 0.00 12 ARG A C 2
ATOM 1700 O O . ARG A 1 12 ? 5.260 5.537 5.235 1.00 0.00 12 ARG A O 2
ATOM 1721 N N . GLY A 1 13 ? 7.412 5.151 5.812 1.00 0.00 13 GLY A N 2
ATOM 1722 C CA . GLY A 1 13 ? 7.075 4.238 6.892 1.00 0.00 13 GLY A CA 2
ATOM 1723 C C . GLY A 1 13 ? 5.971 3.269 6.465 1.00 0.00 13 GLY A C 2
ATOM 1724 O O . GLY A 1 13 ? 4.977 3.105 7.171 1.00 0.00 13 GLY A O 2
ATOM 1728 N N . LEU A 1 14 ? 6.182 2.651 5.312 1.00 0.00 14 LEU A N 2
ATOM 1729 C CA . LEU A 1 14 ? 5.218 1.702 4.783 1.00 0.00 14 LEU A CA 2
ATOM 1730 C C . LEU A 1 14 ? 5.619 0.286 5.202 1.00 0.00 14 LEU A C 2
ATOM 1731 O O . LEU A 1 14 ? 6.755 -0.131 4.982 1.00 0.00 14 LEU A O 2
ATOM 1747 N N . VAL A 1 15 ? 4.664 -0.413 5.798 1.00 0.00 15 VAL A N 2
ATOM 1748 C CA . VAL A 1 15 ? 4.904 -1.773 6.250 1.00 0.00 15 VAL A CA 2
ATOM 1749 C C . VAL A 1 15 ? 3.631 -2.600 6.060 1.00 0.00 15 VAL A C 2
ATOM 1750 O O . VAL A 1 15 ? 2.559 -2.049 5.817 1.00 0.00 15 VAL A O 2
ATOM 1763 N N . ALA A 1 16 ? 3.792 -3.910 6.179 1.00 0.00 16 ALA A N 2
ATOM 1764 C CA . ALA A 1 16 ? 2.669 -4.819 6.024 1.00 0.00 16 ALA A CA 2
ATOM 1765 C C . ALA A 1 16 ? 2.694 -5.852 7.153 1.00 0.00 16 ALA A C 2
ATOM 1766 O O . ALA A 1 16 ? 3.592 -6.691 7.211 1.00 0.00 16 ALA A O 2
ATOM 1773 N N . VAL A 1 17 ? 1.699 -5.757 8.022 1.00 0.00 17 VAL A N 2
ATOM 1774 C CA . VAL A 1 17 ? 1.596 -6.672 9.145 1.00 0.00 17 VAL A CA 2
ATOM 1775 C C . VAL A 1 17 ? 0.441 -7.645 8.901 1.00 0.00 17 VAL A C 2
ATOM 1776 O O . VAL A 1 17 ? -0.715 -7.232 8.812 1.00 0.00 17 VAL A O 2
ATOM 1789 N N . ARG A 1 18 ? 0.792 -8.918 8.801 1.00 0.00 18 ARG A N 2
ATOM 1790 C CA . ARG A 1 18 ? -0.202 -9.953 8.568 1.00 0.00 18 ARG A CA 2
ATOM 1791 C C . ARG A 1 18 ? -1.062 -10.152 9.818 1.00 0.00 18 ARG A C 2
ATOM 1792 O O . ARG A 1 18 ? -0.543 -10.203 10.932 1.00 0.00 18 ARG A O 2
ATOM 1813 N N . THR A 1 19 ? -2.363 -10.260 9.590 1.00 0.00 19 THR A N 2
ATOM 1814 C CA . THR A 1 19 ? -3.300 -10.452 10.684 1.00 0.00 19 THR A CA 2
ATOM 1815 C C . THR A 1 19 ? -4.301 -11.557 10.340 1.00 0.00 19 THR A C 2
ATOM 1816 O O . THR A 1 19 ? -4.255 -12.124 9.249 1.00 0.00 19 THR A O 2
ATOM 1827 N N . PRO A 1 20 ? -5.206 -11.837 11.316 1.00 0.00 20 PRO A N 2
ATOM 1828 C CA . PRO A 1 20 ? -6.217 -12.864 11.127 1.00 0.00 20 PRO A CA 2
ATOM 1829 C C . PRO A 1 20 ? -7.325 -12.377 10.192 1.00 0.00 20 PRO A C 2
ATOM 1830 O O . PRO A 1 20 ? -7.812 -13.134 9.354 1.00 0.00 20 PRO A O 2
ATOM 1841 N N . ARG A 1 21 ? -7.691 -11.116 10.366 1.00 0.00 21 ARG A N 2
ATOM 1842 C CA . ARG A 1 21 ? -8.733 -10.519 9.548 1.00 0.00 21 ARG A CA 2
ATOM 1843 C C . ARG A 1 21 ? -8.184 -10.165 8.165 1.00 0.00 21 ARG A C 2
ATOM 1844 O O . ARG A 1 21 ? -8.942 -9.804 7.266 1.00 0.00 21 ARG A O 2
ATOM 1865 N N . GLY A 1 22 ? -6.870 -10.280 8.037 1.00 0.00 22 GLY A N 2
ATOM 1866 C CA . GLY A 1 22 ? -6.211 -9.977 6.778 1.00 0.00 22 GLY A CA 2
ATOM 1867 C C . GLY A 1 22 ? -4.827 -9.369 7.017 1.00 0.00 22 GLY A C 2
ATOM 1868 O O . GLY A 1 22 ? -4.137 -9.741 7.964 1.00 0.00 22 GLY A O 2
ATOM 1872 N N . VAL A 1 23 ? -4.464 -8.444 6.140 1.00 0.00 23 VAL A N 2
ATOM 1873 C CA . VAL A 1 23 ? -3.175 -7.781 6.244 1.00 0.00 23 VAL A CA 2
ATOM 1874 C C . VAL A 1 23 ? -3.393 -6.284 6.471 1.00 0.00 23 VAL A C 2
ATOM 1875 O O . VAL A 1 23 ? -4.283 -5.685 5.870 1.00 0.00 23 VAL A O 2
ATOM 1888 N N . LEU A 1 24 ? -2.566 -5.724 7.341 1.00 0.00 24 LEU A N 2
ATOM 1889 C CA . LEU A 1 24 ? -2.657 -4.308 7.656 1.00 0.00 24 LEU A CA 2
ATOM 1890 C C . LEU A 1 24 ? -1.377 -3.605 7.199 1.00 0.00 24 LEU A C 2
ATOM 1891 O O . LEU A 1 24 ? -0.275 -4.027 7.546 1.00 0.00 24 LEU A O 2
ATOM 1907 N N . LEU A 1 25 ? -1.565 -2.544 6.428 1.00 0.00 25 LEU A N 2
ATOM 1908 C CA . LEU A 1 25 ? -0.439 -1.779 5.920 1.00 0.00 25 LEU A CA 2
ATOM 1909 C C . LEU A 1 25 ? -0.383 -0.427 6.636 1.00 0.00 25 LEU A C 2
ATOM 1910 O O . LEU A 1 25 ? -1.374 0.300 6.675 1.00 0.00 25 LEU A O 2
ATOM 1926 N N . HIS A 1 26 ? 0.786 -0.133 7.184 1.00 0.00 26 HIS A N 2
ATOM 1927 C CA . HIS A 1 26 ? 0.985 1.118 7.896 1.00 0.00 26 HIS A CA 2
ATOM 1928 C C . HIS A 1 26 ? 1.982 1.991 7.132 1.00 0.00 26 HIS A C 2
ATOM 1929 O O . HIS A 1 26 ? 3.160 1.651 7.031 1.00 0.00 26 HIS A O 2
ATOM 1943 N N . TRP A 1 27 ? 1.474 3.100 6.614 1.00 0.00 27 TRP A N 2
ATOM 1944 C CA . TRP A 1 27 ? 2.306 4.024 5.862 1.00 0.00 27 TRP A CA 2
ATOM 1945 C C . TRP A 1 27 ? 2.269 5.378 6.573 1.00 0.00 27 TRP A C 2
ATOM 1946 O O . TRP A 1 27 ? 1.571 5.540 7.572 1.00 0.00 27 TRP A O 2
ATOM 1967 N N . ASP A 1 28 ? 3.031 6.317 6.029 1.00 0.00 28 ASP A N 2
ATOM 1968 C CA . ASP A 1 28 ? 3.094 7.652 6.599 1.00 0.00 28 ASP A CA 2
ATOM 1969 C C . ASP A 1 28 ? 2.710 8.677 5.530 1.00 0.00 28 ASP A C 2
ATOM 1970 O O . ASP A 1 28 ? 2.981 8.476 4.347 1.00 0.00 28 ASP A O 2
ATOM 1979 N N . PRO A 1 29 ? 2.069 9.781 5.996 1.00 0.00 29 PRO A N 2
ATOM 1980 C CA . PRO A 1 29 ? 1.645 10.838 5.094 1.00 0.00 29 PRO A CA 2
ATOM 1981 C C . PRO A 1 29 ? 2.838 11.681 4.638 1.00 0.00 29 PRO A C 2
ATOM 1982 O O . PRO A 1 29 ? 3.807 11.843 5.378 1.00 0.00 29 PRO A O 2
ATOM 1993 N N . PRO A 1 30 ? 2.725 12.208 3.389 1.00 0.00 30 PRO A N 2
ATOM 1994 C CA . PRO A 1 30 ? 3.782 13.031 2.826 1.00 0.00 30 PRO A CA 2
ATOM 1995 C C . PRO A 1 30 ? 3.785 14.426 3.453 1.00 0.00 30 PRO A C 2
ATOM 1996 O O . PRO A 1 30 ? 2.753 15.095 3.491 1.00 0.00 30 PRO A O 2
ATOM 2007 N N . GLU A 1 31 ? 4.955 14.824 3.929 1.00 0.00 31 GLU A N 2
ATOM 2008 C CA . GLU A 1 31 ? 5.106 16.128 4.552 1.00 0.00 31 GLU A CA 2
ATOM 2009 C C . GLU A 1 31 ? 5.034 17.233 3.496 1.00 0.00 31 GLU A C 2
ATOM 2010 O O . GLU A 1 31 ? 4.485 18.304 3.750 1.00 0.00 31 GLU A O 2
ATOM 2022 N N . LEU A 1 32 ? 5.596 16.934 2.334 1.00 0.00 32 LEU A N 2
ATOM 2023 C CA . LEU A 1 32 ? 5.603 17.889 1.239 1.00 0.00 32 LEU A CA 2
ATOM 2024 C C . LEU A 1 32 ? 4.392 17.633 0.339 1.00 0.00 32 LEU A C 2
ATOM 2025 O O . LEU A 1 32 ? 4.323 16.609 -0.338 1.00 0.00 32 LEU A O 2
ATOM 2041 N N . VAL A 1 33 ? 3.468 18.583 0.360 1.00 0.00 33 VAL A N 2
ATOM 2042 C CA . VAL A 1 33 ? 2.264 18.474 -0.447 1.00 0.00 33 VAL A CA 2
ATOM 2043 C C . VAL A 1 33 ? 2.076 19.761 -1.251 1.00 0.00 33 VAL A C 2
ATOM 2044 O O . VAL A 1 33 ? 2.352 20.853 -0.756 1.00 0.00 33 VAL A O 2
ATOM 2057 N N . PRO A 1 34 ? 1.595 19.586 -2.511 1.00 0.00 34 PRO A N 2
ATOM 2058 C CA . PRO A 1 34 ? 1.366 20.721 -3.389 1.00 0.00 34 PRO A CA 2
ATOM 2059 C C . PRO A 1 34 ? 0.108 21.488 -2.978 1.00 0.00 34 PRO A C 2
ATOM 2060 O O . PRO A 1 34 ? -0.104 22.620 -3.411 1.00 0.00 34 PRO A O 2
ATOM 2071 N N . LYS A 1 35 ? -0.695 20.842 -2.145 1.00 0.00 35 LYS A N 2
ATOM 2072 C CA . LYS A 1 35 ? -1.927 21.449 -1.670 1.00 0.00 35 LYS A CA 2
ATOM 2073 C C . LYS A 1 35 ? -2.710 20.424 -0.847 1.00 0.00 35 LYS A C 2
ATOM 2074 O O . LYS A 1 35 ? -2.557 20.354 0.371 1.00 0.00 35 LYS A O 2
ATOM 2093 N N . ARG A 1 36 ? -3.533 19.656 -1.546 1.00 0.00 36 ARG A N 2
ATOM 2094 C CA . ARG A 1 36 ? -4.341 18.639 -0.894 1.00 0.00 36 ARG A CA 2
ATOM 2095 C C . ARG A 1 36 ? -4.090 17.272 -1.533 1.00 0.00 36 ARG A C 2
ATOM 2096 O O . ARG A 1 36 ? -3.773 17.185 -2.719 1.00 0.00 36 ARG A O 2
ATOM 2117 N N . LEU A 1 37 ? -4.240 16.237 -0.719 1.00 0.00 37 LEU A N 2
ATOM 2118 C CA . LEU A 1 37 ? -4.033 14.878 -1.190 1.00 0.00 37 LEU A CA 2
ATOM 2119 C C . LEU A 1 37 ? -5.347 14.333 -1.753 1.00 0.00 37 LEU A C 2
ATOM 2120 O O . LEU A 1 37 ? -6.398 14.467 -1.128 1.00 0.00 37 LEU A O 2
ATOM 2136 N N . ASP A 1 38 ? -5.244 13.728 -2.928 1.00 0.00 38 ASP A N 2
ATOM 2137 C CA . ASP A 1 38 ? -6.411 13.161 -3.582 1.00 0.00 38 ASP A CA 2
ATOM 2138 C C . ASP A 1 38 ? -6.567 11.698 -3.161 1.00 0.00 38 ASP A C 2
ATOM 2139 O O . ASP A 1 38 ? -7.682 11.182 -3.100 1.00 0.00 38 ASP A O 2
ATOM 2148 N N . GLY A 1 39 ? -5.433 11.073 -2.881 1.00 0.00 39 GLY A N 2
ATOM 2149 C CA . GLY A 1 39 ? -5.429 9.680 -2.468 1.00 0.00 39 GLY A CA 2
ATOM 2150 C C . GLY A 1 39 ? -4.164 8.968 -2.950 1.00 0.00 39 GLY A C 2
ATOM 2151 O O . GLY A 1 39 ? -3.447 9.482 -3.807 1.00 0.00 39 GLY A O 2
ATOM 2155 N N . TYR A 1 40 ? -3.928 7.796 -2.378 1.00 0.00 40 TYR A N 2
ATOM 2156 C CA . TYR A 1 40 ? -2.761 7.009 -2.739 1.00 0.00 40 TYR A CA 2
ATOM 2157 C C . TYR A 1 40 ? -3.158 5.796 -3.583 1.00 0.00 40 TYR A C 2
ATOM 2158 O O . TYR A 1 40 ? -4.341 5.571 -3.835 1.00 0.00 40 TYR A O 2
ATOM 2176 N N . VAL A 1 41 ? -2.147 5.046 -3.996 1.00 0.00 41 VAL A N 2
ATOM 2177 C CA . VAL A 1 41 ? -2.375 3.862 -4.806 1.00 0.00 41 VAL A CA 2
ATOM 2178 C C . VAL A 1 41 ? -1.597 2.686 -4.213 1.00 0.00 41 VAL A C 2
ATOM 2179 O O . VAL A 1 41 ? -0.374 2.624 -4.330 1.00 0.00 41 VAL A O 2
ATOM 2192 N N . LEU A 1 42 ? -2.337 1.781 -3.589 1.00 0.00 42 LEU A N 2
ATOM 2193 C CA . LEU A 1 42 ? -1.732 0.611 -2.977 1.00 0.00 42 LEU A CA 2
ATOM 2194 C C . LEU A 1 42 ? -1.630 -0.507 -4.017 1.00 0.00 42 LEU A C 2
ATOM 2195 O O . LEU A 1 42 ? -2.646 -1.016 -4.488 1.00 0.00 42 LEU A O 2
ATOM 2211 N N . GLU A 1 43 ? -0.394 -0.856 -4.344 1.00 0.00 43 GLU A N 2
ATOM 2212 C CA . GLU A 1 43 ? -0.147 -1.905 -5.320 1.00 0.00 43 GLU A CA 2
ATOM 2213 C C . GLU A 1 43 ? 0.636 -3.052 -4.678 1.00 0.00 43 GLU A C 2
ATOM 2214 O O . GLU A 1 43 ? 1.676 -2.829 -4.059 1.00 0.00 43 GLU A O 2
ATOM 2226 N N . GLY A 1 44 ? 0.108 -4.255 -4.849 1.00 0.00 44 GLY A N 2
ATOM 2227 C CA . GLY A 1 44 ? 0.744 -5.437 -4.294 1.00 0.00 44 GLY A CA 2
ATOM 2228 C C . GLY A 1 44 ? 0.967 -6.498 -5.374 1.00 0.00 44 GLY A C 2
ATOM 2229 O O . GLY A 1 44 ? 0.602 -6.296 -6.532 1.00 0.00 44 GLY A O 2
ATOM 2233 N N . ARG A 1 45 ? 1.564 -7.605 -4.958 1.00 0.00 45 ARG A N 2
ATOM 2234 C CA . ARG A 1 45 ? 1.839 -8.697 -5.875 1.00 0.00 45 ARG A CA 2
ATOM 2235 C C . ARG A 1 45 ? 2.615 -9.806 -5.162 1.00 0.00 45 ARG A C 2
ATOM 2236 O O . ARG A 1 45 ? 3.322 -9.548 -4.189 1.00 0.00 45 ARG A O 2
ATOM 2257 N N . GLN A 1 46 ? 2.458 -11.018 -5.674 1.00 0.00 46 GLN A N 2
ATOM 2258 C CA . GLN A 1 46 ? 3.135 -12.168 -5.098 1.00 0.00 46 GLN A CA 2
ATOM 2259 C C . GLN A 1 46 ? 4.505 -12.358 -5.751 1.00 0.00 46 GLN A C 2
ATOM 2260 O O . GLN A 1 46 ? 4.692 -12.025 -6.920 1.00 0.00 46 GLN A O 2
ATOM 2274 N N . GLY A 1 47 ? 5.429 -12.893 -4.966 1.00 0.00 47 GLY A N 2
ATOM 2275 C CA . GLY A 1 47 ? 6.777 -13.132 -5.453 1.00 0.00 47 GLY A CA 2
ATOM 2276 C C . GLY A 1 47 ? 7.213 -12.032 -6.423 1.00 0.00 47 GLY A C 2
ATOM 2277 O O . GLY A 1 47 ? 7.572 -10.934 -6.001 1.00 0.00 47 GLY A O 2
ATOM 2281 N N . SER A 1 48 ? 7.167 -12.365 -7.705 1.00 0.00 48 SER A N 2
ATOM 2282 C CA . SER A 1 48 ? 7.552 -11.419 -8.738 1.00 0.00 48 SER A CA 2
ATOM 2283 C C . SER A 1 48 ? 6.426 -11.279 -9.765 1.00 0.00 48 SER A C 2
ATOM 2284 O O . SER A 1 48 ? 6.685 -11.078 -10.951 1.00 0.00 48 SER A O 2
ATOM 2292 N N . GLN A 1 49 ? 5.202 -11.391 -9.273 1.00 0.00 49 GLN A N 2
ATOM 2293 C CA . GLN A 1 49 ? 4.036 -11.279 -10.133 1.00 0.00 49 GLN A CA 2
ATOM 2294 C C . GLN A 1 49 ? 3.831 -9.826 -10.564 1.00 0.00 49 GLN A C 2
ATOM 2295 O O . GLN A 1 49 ? 4.671 -8.969 -10.291 1.00 0.00 49 GLN A O 2
ATOM 2309 N N . GLY A 1 50 ? 2.710 -9.591 -11.229 1.00 0.00 50 GLY A N 2
ATOM 2310 C CA . GLY A 1 50 ? 2.384 -8.256 -11.700 1.00 0.00 50 GLY A CA 2
ATOM 2311 C C . GLY A 1 50 ? 1.735 -7.427 -10.590 1.00 0.00 50 GLY A C 2
ATOM 2312 O O . GLY A 1 50 ? 0.935 -7.943 -9.811 1.00 0.00 50 GLY A O 2
ATOM 2316 N N . TRP A 1 51 ? 2.103 -6.154 -10.554 1.00 0.00 51 TRP A N 2
ATOM 2317 C CA . TRP A 1 51 ? 1.566 -5.248 -9.552 1.00 0.00 51 TRP A CA 2
ATOM 2318 C C . TRP A 1 51 ? 0.065 -5.095 -9.809 1.00 0.00 51 TRP A C 2
ATOM 2319 O O . TRP A 1 51 ? -0.341 -4.412 -10.748 1.00 0.00 51 TRP A O 2
ATOM 2340 N N . GLU A 1 52 ? -0.717 -5.742 -8.958 1.00 0.00 52 GLU A N 2
ATOM 2341 C CA . GLU A 1 52 ? -2.164 -5.686 -9.080 1.00 0.00 52 GLU A CA 2
ATOM 2342 C C . GLU A 1 52 ? -2.732 -4.592 -8.174 1.00 0.00 52 GLU A C 2
ATOM 2343 O O . GLU A 1 52 ? -2.766 -4.748 -6.954 1.00 0.00 52 GLU A O 2
ATOM 2355 N N . VAL A 1 53 ? -3.163 -3.510 -8.805 1.00 0.00 53 VAL A N 2
ATOM 2356 C CA . VAL A 1 53 ? -3.727 -2.390 -8.071 1.00 0.00 53 VAL A CA 2
ATOM 2357 C C . VAL A 1 53 ? -4.722 -2.916 -7.034 1.00 0.00 53 VAL A C 2
ATOM 2358 O O . VAL A 1 53 ? -5.837 -3.303 -7.378 1.00 0.00 53 VAL A O 2
ATOM 2371 N N . LEU A 1 54 ? -4.281 -2.913 -5.784 1.00 0.00 54 LEU A N 2
ATOM 2372 C CA . LEU A 1 54 ? -5.119 -3.384 -4.694 1.00 0.00 54 LEU A CA 2
ATOM 2373 C C . LEU A 1 54 ? -6.175 -2.324 -4.373 1.00 0.00 54 LEU A C 2
ATOM 2374 O O . LEU A 1 54 ? -7.350 -2.645 -4.206 1.00 0.00 54 LEU A O 2
ATOM 2390 N N . ASP A 1 55 ? -5.717 -1.083 -4.296 1.00 0.00 55 ASP A N 2
ATOM 2391 C CA . ASP A 1 55 ? -6.607 0.025 -3.998 1.00 0.00 55 ASP A CA 2
ATOM 2392 C C . ASP A 1 55 ? -6.076 1.295 -4.666 1.00 0.00 55 ASP A C 2
ATOM 2393 O O . ASP A 1 55 ? -5.090 1.873 -4.213 1.00 0.00 55 ASP A O 2
ATOM 2402 N N . PRO A 1 56 ? -6.771 1.702 -5.762 1.00 0.00 56 PRO A N 2
ATOM 2403 C CA . PRO A 1 56 ? -6.379 2.892 -6.497 1.00 0.00 56 PRO A CA 2
ATOM 2404 C C . PRO A 1 56 ? -6.770 4.160 -5.736 1.00 0.00 56 PRO A C 2
ATOM 2405 O O . PRO A 1 56 ? -5.988 5.107 -5.657 1.00 0.00 56 PRO A O 2
ATOM 2416 N N . ALA A 1 57 ? -7.979 4.139 -5.195 1.00 0.00 57 ALA A N 2
ATOM 2417 C CA . ALA A 1 57 ? -8.483 5.275 -4.443 1.00 0.00 57 ALA A CA 2
ATOM 2418 C C . ALA A 1 57 ? -8.340 4.994 -2.946 1.00 0.00 57 ALA A C 2
ATOM 2419 O O . ALA A 1 57 ? -9.072 4.177 -2.391 1.00 0.00 57 ALA A O 2
ATOM 2426 N N . VAL A 1 58 ? -7.390 5.687 -2.335 1.00 0.00 58 VAL A N 2
ATOM 2427 C CA . VAL A 1 58 ? -7.140 5.523 -0.913 1.00 0.00 58 VAL A CA 2
ATOM 2428 C C . VAL A 1 58 ? -7.191 6.891 -0.229 1.00 0.00 58 VAL A C 2
ATOM 2429 O O . VAL A 1 58 ? -6.541 7.835 -0.673 1.00 0.00 58 VAL A O 2
ATOM 2442 N N . ALA A 1 59 ? -7.971 6.953 0.840 1.00 0.00 59 ALA A N 2
ATOM 2443 C CA . ALA A 1 59 ? -8.115 8.190 1.590 1.00 0.00 59 ALA A CA 2
ATOM 2444 C C . ALA A 1 59 ? -6.773 8.924 1.618 1.00 0.00 59 ALA A C 2
ATOM 2445 O O . ALA A 1 59 ? -5.741 8.327 1.920 1.00 0.00 59 ALA A O 2
ATOM 2452 N N . GLY A 1 60 ? -6.831 10.208 1.298 1.00 0.00 60 GLY A N 2
ATOM 2453 C CA . GLY A 1 60 ? -5.633 11.030 1.283 1.00 0.00 60 GLY A CA 2
ATOM 2454 C C . GLY A 1 60 ? -5.139 11.307 2.705 1.00 0.00 60 GLY A C 2
ATOM 2455 O O . GLY A 1 60 ? -4.098 11.934 2.893 1.00 0.00 60 GLY A O 2
ATOM 2459 N N . THR A 1 61 ? -5.910 10.824 3.669 1.00 0.00 61 THR A N 2
ATOM 2460 C CA . THR A 1 61 ? -5.564 11.011 5.067 1.00 0.00 61 THR A CA 2
ATOM 2461 C C . THR A 1 61 ? -5.242 9.666 5.722 1.00 0.00 61 THR A C 2
ATOM 2462 O O . THR A 1 61 ? -4.506 9.611 6.706 1.00 0.00 61 THR A O 2
ATOM 2473 N N . GLU A 1 62 ? -5.809 8.615 5.148 1.00 0.00 62 GLU A N 2
ATOM 2474 C CA . GLU A 1 62 ? -5.592 7.274 5.663 1.00 0.00 62 GLU A CA 2
ATOM 2475 C C . GLU A 1 62 ? -4.095 7.007 5.834 1.00 0.00 62 GLU A C 2
ATOM 2476 O O . GLU A 1 62 ? -3.288 7.423 5.004 1.00 0.00 62 GLU A O 2
ATOM 2488 N N . THR A 1 63 ? -3.770 6.314 6.916 1.00 0.00 63 THR A N 2
ATOM 2489 C CA . THR A 1 63 ? -2.384 5.986 7.206 1.00 0.00 63 THR A CA 2
ATOM 2490 C C . THR A 1 63 ? -2.174 4.472 7.163 1.00 0.00 63 THR A C 2
ATOM 2491 O O . THR A 1 63 ? -1.104 3.979 7.516 1.00 0.00 63 THR A O 2
ATOM 2502 N N . GLU A 1 64 ? -3.213 3.774 6.727 1.00 0.00 64 GLU A N 2
ATOM 2503 C CA . GLU A 1 64 ? -3.156 2.326 6.634 1.00 0.00 64 GLU A CA 2
ATOM 2504 C C . GLU A 1 64 ? -4.374 1.794 5.876 1.00 0.00 64 GLU A C 2
ATOM 2505 O O . GLU A 1 64 ? -5.297 2.548 5.570 1.00 0.00 64 GLU A O 2
ATOM 2517 N N . LEU A 1 65 ? -4.338 0.500 5.594 1.00 0.00 65 LEU A N 2
ATOM 2518 C CA . LEU A 1 65 ? -5.427 -0.141 4.878 1.00 0.00 65 LEU A CA 2
ATOM 2519 C C . LEU A 1 65 ? -5.334 -1.657 5.066 1.00 0.00 65 LEU A C 2
ATOM 2520 O O . LEU A 1 65 ? -4.247 -2.194 5.275 1.00 0.00 65 LEU A O 2
ATOM 2536 N N . LEU A 1 66 ? -6.488 -2.303 4.986 1.00 0.00 66 LEU A N 2
ATOM 2537 C CA . LEU A 1 66 ? -6.550 -3.746 5.145 1.00 0.00 66 LEU A CA 2
ATOM 2538 C C . LEU A 1 66 ? -6.423 -4.412 3.774 1.00 0.00 66 LEU A C 2
ATOM 2539 O O . LEU A 1 66 ? -6.962 -3.915 2.786 1.00 0.00 66 LEU A O 2
ATOM 2555 N N . VAL A 1 67 ? -5.707 -5.526 3.757 1.00 0.00 67 VAL A N 2
ATOM 2556 C CA . VAL A 1 67 ? -5.502 -6.265 2.522 1.00 0.00 67 VAL A CA 2
ATOM 2557 C C . VAL A 1 67 ? -5.615 -7.765 2.806 1.00 0.00 67 VAL A C 2
ATOM 2558 O O . VAL A 1 67 ? -4.617 -8.483 2.773 1.00 0.00 67 VAL A O 2
ATOM 2571 N N . PRO A 1 68 ? -6.871 -8.204 3.086 1.00 0.00 68 PRO A N 2
ATOM 2572 C CA . PRO A 1 68 ? -7.127 -9.604 3.375 1.00 0.00 68 PRO A CA 2
ATOM 2573 C C . PRO A 1 68 ? -7.081 -10.445 2.098 1.00 0.00 68 PRO A C 2
ATOM 2574 O O . PRO A 1 68 ? -7.109 -11.674 2.158 1.00 0.00 68 PRO A O 2
ATOM 2585 N N . GLY A 1 69 ? -7.010 -9.750 0.972 1.00 0.00 69 GLY A N 2
ATOM 2586 C CA . GLY A 1 69 ? -6.959 -10.418 -0.318 1.00 0.00 69 GLY A CA 2
ATOM 2587 C C . GLY A 1 69 ? -5.733 -11.327 -0.416 1.00 0.00 69 GLY A C 2
ATOM 2588 O O . GLY A 1 69 ? -5.724 -12.281 -1.194 1.00 0.00 69 GLY A O 2
ATOM 2592 N N . LEU A 1 70 ? -4.728 -11.001 0.383 1.00 0.00 70 LEU A N 2
ATOM 2593 C CA . LEU A 1 70 ? -3.499 -11.776 0.395 1.00 0.00 70 LEU A CA 2
ATOM 2594 C C . LEU A 1 70 ? -3.842 -13.264 0.490 1.00 0.00 70 LEU A C 2
ATOM 2595 O O . LEU A 1 70 ? -5.006 -13.628 0.643 1.00 0.00 70 LEU A O 2
ATOM 2611 N N . ILE A 1 71 ? -2.806 -14.085 0.394 1.00 0.00 71 ILE A N 2
ATOM 2612 C CA . ILE A 1 71 ? -2.982 -15.525 0.466 1.00 0.00 71 ILE A CA 2
ATOM 2613 C C . ILE A 1 71 ? -1.824 -16.137 1.256 1.00 0.00 71 ILE A C 2
ATOM 2614 O O . ILE A 1 71 ? -1.004 -15.416 1.823 1.00 0.00 71 ILE A O 2
ATOM 2630 N N . LYS A 1 72 ? -1.792 -17.462 1.268 1.00 0.00 72 LYS A N 2
ATOM 2631 C CA . LYS A 1 72 ? -0.747 -18.179 1.979 1.00 0.00 72 LYS A CA 2
ATOM 2632 C C . LYS A 1 72 ? 0.173 -18.866 0.968 1.00 0.00 72 LYS A C 2
ATOM 2633 O O . LYS A 1 72 ? -0.091 -18.841 -0.234 1.00 0.00 72 LYS A O 2
ATOM 2652 N N . ASP A 1 73 ? 1.234 -19.463 1.491 1.00 0.00 73 ASP A N 2
ATOM 2653 C CA . ASP A 1 73 ? 2.194 -20.155 0.649 1.00 0.00 73 ASP A CA 2
ATOM 2654 C C . ASP A 1 73 ? 2.699 -19.199 -0.434 1.00 0.00 73 ASP A C 2
ATOM 2655 O O . ASP A 1 73 ? 3.225 -19.635 -1.456 1.00 0.00 73 ASP A O 2
ATOM 2664 N N . VAL A 1 74 ? 2.520 -17.912 -0.172 1.00 0.00 74 VAL A N 2
ATOM 2665 C CA . VAL A 1 74 ? 2.951 -16.891 -1.111 1.00 0.00 74 VAL A CA 2
ATOM 2666 C C . VAL A 1 74 ? 3.438 -15.664 -0.337 1.00 0.00 74 VAL A C 2
ATOM 2667 O O . VAL A 1 74 ? 3.181 -15.539 0.860 1.00 0.00 74 VAL A O 2
ATOM 2680 N N . LEU A 1 75 ? 4.132 -14.791 -1.051 1.00 0.00 75 LEU A N 2
ATOM 2681 C CA . LEU A 1 75 ? 4.658 -13.579 -0.445 1.00 0.00 75 LEU A CA 2
ATOM 2682 C C . LEU A 1 75 ? 4.172 -12.365 -1.240 1.00 0.00 75 LEU A C 2
ATOM 2683 O O . LEU A 1 75 ? 4.758 -12.013 -2.263 1.00 0.00 75 LEU A O 2
ATOM 2699 N N . TYR A 1 76 ? 3.106 -11.758 -0.739 1.00 0.00 76 TYR A N 2
ATOM 2700 C CA . TYR A 1 76 ? 2.535 -10.591 -1.390 1.00 0.00 76 TYR A CA 2
ATOM 2701 C C . TYR A 1 76 ? 3.279 -9.317 -0.983 1.00 0.00 76 TYR A C 2
ATOM 2702 O O . TYR A 1 76 ? 3.639 -9.150 0.181 1.00 0.00 76 TYR A O 2
ATOM 2720 N N . GLU A 1 77 ? 3.487 -8.452 -1.965 1.00 0.00 77 GLU A N 2
ATOM 2721 C CA . GLU A 1 77 ? 4.181 -7.199 -1.723 1.00 0.00 77 GLU A CA 2
ATOM 2722 C C . GLU A 1 77 ? 3.180 -6.045 -1.640 1.00 0.00 77 GLU A C 2
ATOM 2723 O O . GLU A 1 77 ? 1.971 -6.260 -1.711 1.00 0.00 77 GLU A O 2
ATOM 2735 N N . PHE A 1 78 ? 3.720 -4.844 -1.491 1.00 0.00 78 PHE A N 2
ATOM 2736 C CA . PHE A 1 78 ? 2.890 -3.656 -1.397 1.00 0.00 78 PHE A CA 2
ATOM 2737 C C . PHE A 1 78 ? 3.692 -2.398 -1.734 1.00 0.00 78 PHE A C 2
ATOM 2738 O O . PHE A 1 78 ? 4.915 -2.382 -1.599 1.00 0.00 78 PHE A O 2
ATOM 2755 N N . ARG A 1 79 ? 2.972 -1.373 -2.165 1.00 0.00 79 ARG A N 2
ATOM 2756 C CA . ARG A 1 79 ? 3.602 -0.113 -2.522 1.00 0.00 79 ARG A CA 2
ATOM 2757 C C . ARG A 1 79 ? 2.555 0.999 -2.606 1.00 0.00 79 ARG A C 2
ATOM 2758 O O . ARG A 1 79 ? 1.598 0.899 -3.374 1.00 0.00 79 ARG A O 2
ATOM 2779 N N . LEU A 1 80 ? 2.770 2.033 -1.807 1.00 0.00 80 LEU A N 2
ATOM 2780 C CA . LEU A 1 80 ? 1.857 3.163 -1.781 1.00 0.00 80 LEU A CA 2
ATOM 2781 C C . LEU A 1 80 ? 2.475 4.330 -2.553 1.00 0.00 80 LEU A C 2
ATOM 2782 O O . LEU A 1 80 ? 3.672 4.588 -2.443 1.00 0.00 80 LEU A O 2
ATOM 2798 N N . VAL A 1 81 ? 1.630 5.006 -3.318 1.00 0.00 81 VAL A N 2
ATOM 2799 C CA . VAL A 1 81 ? 2.078 6.140 -4.108 1.00 0.00 81 VAL A CA 2
ATOM 2800 C C . VAL A 1 81 ? 1.040 7.260 -4.018 1.00 0.00 81 VAL A C 2
ATOM 2801 O O . VAL A 1 81 ? -0.058 7.140 -4.561 1.00 0.00 81 VAL A O 2
ATOM 2814 N N . ALA A 1 82 ? 1.424 8.325 -3.330 1.00 0.00 82 ALA A N 2
ATOM 2815 C CA . ALA A 1 82 ? 0.540 9.466 -3.162 1.00 0.00 82 ALA A CA 2
ATOM 2816 C C . ALA A 1 82 ? 0.444 10.230 -4.484 1.00 0.00 82 ALA A C 2
ATOM 2817 O O . ALA A 1 82 ? 1.411 10.290 -5.242 1.00 0.00 82 ALA A O 2
ATOM 2824 N N . PHE A 1 83 ? -0.731 10.796 -4.720 1.00 0.00 83 PHE A N 2
ATOM 2825 C CA . PHE A 1 83 ? -0.965 11.554 -5.937 1.00 0.00 83 PHE A CA 2
ATOM 2826 C C . PHE A 1 83 ? -2.035 12.625 -5.718 1.00 0.00 83 PHE A C 2
ATOM 2827 O O . PHE A 1 83 ? -3.086 12.350 -5.142 1.00 0.00 83 PHE A O 2
ATOM 2844 N N . ALA A 1 84 ? -1.731 13.825 -6.190 1.00 0.00 84 ALA A N 2
ATOM 2845 C CA . ALA A 1 84 ? -2.653 14.940 -6.053 1.00 0.00 84 ALA A CA 2
ATOM 2846 C C . ALA A 1 84 ? -3.082 15.415 -7.443 1.00 0.00 84 ALA A C 2
ATOM 2847 O O . ALA A 1 84 ? -2.302 16.044 -8.156 1.00 0.00 84 ALA A O 2
ATOM 2854 N N . GLY A 1 85 ? -4.321 15.096 -7.786 1.00 0.00 85 GLY A N 2
ATOM 2855 C CA . GLY A 1 85 ? -4.863 15.483 -9.078 1.00 0.00 85 GLY A CA 2
ATOM 2856 C C . GLY A 1 85 ? -3.746 15.680 -10.104 1.00 0.00 85 GLY A C 2
ATOM 2857 O O . GLY A 1 85 ? -3.179 16.766 -10.209 1.00 0.00 85 GLY A O 2
ATOM 2861 N N . SER A 1 86 ? -3.463 14.612 -10.836 1.00 0.00 86 SER A N 2
ATOM 2862 C CA . SER A 1 86 ? -2.424 14.654 -11.851 1.00 0.00 86 SER A CA 2
ATOM 2863 C C . SER A 1 86 ? -1.083 14.234 -11.244 1.00 0.00 86 SER A C 2
ATOM 2864 O O . SER A 1 86 ? -0.465 13.274 -11.701 1.00 0.00 86 SER A O 2
ATOM 2872 N N . PHE A 1 87 ? -0.674 14.973 -10.224 1.00 0.00 87 PHE A N 2
ATOM 2873 C CA . PHE A 1 87 ? 0.582 14.690 -9.551 1.00 0.00 87 PHE A CA 2
ATOM 2874 C C . PHE A 1 87 ? 0.591 13.269 -8.984 1.00 0.00 87 PHE A C 2
ATOM 2875 O O . PHE A 1 87 ? -0.280 12.906 -8.194 1.00 0.00 87 PHE A O 2
ATOM 2892 N N . VAL A 1 88 ? 1.585 12.503 -9.408 1.00 0.00 88 VAL A N 2
ATOM 2893 C CA . VAL A 1 88 ? 1.719 11.130 -8.953 1.00 0.00 88 VAL A CA 2
ATOM 2894 C C . VAL A 1 88 ? 3.089 10.946 -8.296 1.00 0.00 88 VAL A C 2
ATOM 2895 O O . VAL A 1 88 ? 4.117 10.997 -8.970 1.00 0.00 88 VAL A O 2
ATOM 2908 N N . SER A 1 89 ? 3.059 10.736 -6.988 1.00 0.00 89 SER A N 2
ATOM 2909 C CA . SER A 1 89 ? 4.285 10.545 -6.233 1.00 0.00 89 SER A CA 2
ATOM 2910 C C . SER A 1 89 ? 4.808 9.121 -6.435 1.00 0.00 89 SER A C 2
ATOM 2911 O O . SER A 1 89 ? 4.063 8.236 -6.852 1.00 0.00 89 SER A O 2
ATOM 2919 N N . ASP A 1 90 ? 6.085 8.945 -6.129 1.00 0.00 90 ASP A N 2
ATOM 2920 C CA . ASP A 1 90 ? 6.716 7.643 -6.273 1.00 0.00 90 ASP A CA 2
ATOM 2921 C C . ASP A 1 90 ? 6.147 6.688 -5.222 1.00 0.00 90 ASP A C 2
ATOM 2922 O O . ASP A 1 90 ? 5.676 7.122 -4.172 1.00 0.00 90 ASP A O 2
ATOM 2931 N N . PRO A 1 91 ? 6.212 5.369 -5.550 1.00 0.00 91 PRO A N 2
ATOM 2932 C CA . PRO A 1 91 ? 5.709 4.348 -4.646 1.00 0.00 91 PRO A CA 2
ATOM 2933 C C . PRO A 1 91 ? 6.665 4.138 -3.470 1.00 0.00 91 PRO A C 2
ATOM 2934 O O . PRO A 1 91 ? 7.761 3.608 -3.644 1.00 0.00 91 PRO A O 2
ATOM 2945 N N . SER A 1 92 ? 6.214 4.564 -2.299 1.00 0.00 92 SER A N 2
ATOM 2946 C CA . SER A 1 92 ? 7.016 4.430 -1.095 1.00 0.00 92 SER A CA 2
ATOM 2947 C C . SER A 1 92 ? 7.667 3.046 -1.052 1.00 0.00 92 SER A C 2
ATOM 2948 O O . SER A 1 92 ? 7.331 2.173 -1.850 1.00 0.00 92 SER A O 2
ATOM 2956 N N . ASN A 1 93 ? 8.587 2.889 -0.112 1.00 0.00 93 ASN A N 2
ATOM 2957 C CA . ASN A 1 93 ? 9.289 1.627 0.046 1.00 0.00 93 ASN A CA 2
ATOM 2958 C C . ASN A 1 93 ? 8.308 0.473 -0.172 1.00 0.00 93 ASN A C 2
ATOM 2959 O O . ASN A 1 93 ? 7.096 0.657 -0.076 1.00 0.00 93 ASN A O 2
ATOM 2970 N N . THR A 1 94 ? 8.869 -0.692 -0.463 1.00 0.00 94 THR A N 2
ATOM 2971 C CA . THR A 1 94 ? 8.059 -1.876 -0.695 1.00 0.00 94 THR A CA 2
ATOM 2972 C C . THR A 1 94 ? 7.839 -2.637 0.613 1.00 0.00 94 THR A C 2
ATOM 2973 O O . THR A 1 94 ? 8.784 -2.871 1.366 1.00 0.00 94 THR A O 2
ATOM 2984 N N . ALA A 1 95 ? 6.587 -3.003 0.844 1.00 0.00 95 ALA A N 2
ATOM 2985 C CA . ALA A 1 95 ? 6.231 -3.733 2.049 1.00 0.00 95 ALA A CA 2
ATOM 2986 C C . ALA A 1 95 ? 5.568 -5.056 1.661 1.00 0.00 95 ALA A C 2
ATOM 2987 O O . ALA A 1 95 ? 4.840 -5.124 0.672 1.00 0.00 95 ALA A O 2
ATOM 2994 N N . ASN A 1 96 ? 5.844 -6.076 2.461 1.00 0.00 96 ASN A N 2
ATOM 2995 C CA . ASN A 1 96 ? 5.284 -7.394 2.213 1.00 0.00 96 ASN A CA 2
ATOM 2996 C C . ASN A 1 96 ? 5.114 -8.129 3.544 1.00 0.00 96 ASN A C 2
ATOM 2997 O O . ASN A 1 96 ? 5.664 -7.712 4.562 1.00 0.00 96 ASN A O 2
ATOM 3008 N N . VAL A 1 97 ? 4.350 -9.210 3.493 1.00 0.00 97 VAL A N 2
ATOM 3009 C CA . VAL A 1 97 ? 4.100 -10.007 4.682 1.00 0.00 97 VAL A CA 2
ATOM 3010 C C . VAL A 1 97 ? 4.453 -11.468 4.395 1.00 0.00 97 VAL A C 2
ATOM 3011 O O . VAL A 1 97 ? 4.609 -11.857 3.238 1.00 0.00 97 VAL A O 2
ATOM 3024 N N . SER A 1 98 ? 4.569 -12.237 5.467 1.00 0.00 98 SER A N 2
ATOM 3025 C CA . SER A 1 98 ? 4.901 -13.647 5.345 1.00 0.00 98 SER A CA 2
ATOM 3026 C C . SER A 1 98 ? 3.697 -14.504 5.740 1.00 0.00 98 SER A C 2
ATOM 3027 O O . SER A 1 98 ? 2.820 -14.049 6.473 1.00 0.00 98 SER A O 2
ATOM 3035 N N . THR A 1 99 ? 3.693 -15.729 5.236 1.00 0.00 99 THR A N 2
ATOM 3036 C CA . THR A 1 99 ? 2.610 -16.654 5.527 1.00 0.00 99 THR A CA 2
ATOM 3037 C C . THR A 1 99 ? 3.054 -18.094 5.261 1.00 0.00 99 THR A C 2
ATOM 3038 O O . THR A 1 99 ? 2.643 -18.702 4.274 1.00 0.00 99 THR A O 2
ATOM 3049 N N . SER A 1 100 ? 3.886 -18.599 6.160 1.00 0.00 100 SER A N 2
ATOM 3050 C CA . SER A 1 100 ? 4.390 -19.956 6.035 1.00 0.00 100 SER A CA 2
ATOM 3051 C C . SER A 1 100 ? 3.856 -20.820 7.180 1.00 0.00 100 SER A C 2
ATOM 3052 O O . SER A 1 100 ? 3.754 -22.038 7.048 1.00 0.00 100 SER A O 2
ATOM 3060 N N . GLY A 1 101 ? 3.531 -20.154 8.279 1.00 0.00 101 GLY A N 2
ATOM 3061 C CA . GLY A 1 101 ? 3.010 -20.846 9.446 1.00 0.00 101 GLY A CA 2
ATOM 3062 C C . GLY A 1 101 ? 1.512 -20.585 9.615 1.00 0.00 101 GLY A C 2
ATOM 3063 O O . GLY A 1 101 ? 1.022 -20.469 10.737 1.00 0.00 101 GLY A O 2
ATOM 3067 N N . LEU A 1 102 ? 0.827 -20.500 8.484 1.00 0.00 102 LEU A N 2
ATOM 3068 C CA . LEU A 1 102 ? -0.605 -20.255 8.493 1.00 0.00 102 LEU A CA 2
ATOM 3069 C C . LEU A 1 102 ? -1.344 -21.583 8.669 1.00 0.00 102 LEU A C 2
ATOM 3070 O O . LEU A 1 102 ? -0.769 -22.650 8.459 1.00 0.00 102 LEU A O 2
ATOM 3086 N N . SER A 1 103 ? -2.608 -21.475 9.051 1.00 0.00 103 SER A N 2
ATOM 3087 C CA . SER A 1 103 ? -3.431 -22.654 9.257 1.00 0.00 103 SER A CA 2
ATOM 3088 C C . SER A 1 103 ? -3.301 -23.599 8.061 1.00 0.00 103 SER A C 2
ATOM 3089 O O . SER A 1 103 ? -3.186 -24.811 8.232 1.00 0.00 103 SER A O 2
ATOM 3097 N N . GLY A 1 104 ? -3.323 -23.007 6.875 1.00 0.00 104 GLY A N 2
ATOM 3098 C CA . GLY A 1 104 ? -3.209 -23.781 5.651 1.00 0.00 104 GLY A CA 2
ATOM 3099 C C . GLY A 1 104 ? -4.502 -24.547 5.364 1.00 0.00 104 GLY A C 2
ATOM 3100 O O . GLY A 1 104 ? -5.576 -24.150 5.812 1.00 0.00 104 GLY A O 2
ATOM 3104 N N . PRO A 1 105 ? -4.352 -25.661 4.597 1.00 0.00 105 PRO A N 2
ATOM 3105 C CA . PRO A 1 105 ? -5.495 -26.486 4.245 1.00 0.00 105 PRO A CA 2
ATOM 3106 C C . PRO A 1 105 ? -5.953 -27.327 5.439 1.00 0.00 105 PRO A C 2
ATOM 3107 O O . PRO A 1 105 ? -5.761 -28.542 5.457 1.00 0.00 105 PRO A O 2
ATOM 3118 N N . SER A 1 106 ? -6.550 -26.647 6.407 1.00 0.00 106 SER A N 2
ATOM 3119 C CA . SER A 1 106 ? -7.037 -27.316 7.601 1.00 0.00 106 SER A CA 2
ATOM 3120 C C . SER A 1 106 ? -8.464 -26.860 7.911 1.00 0.00 106 SER A C 2
ATOM 3121 O O . SER A 1 106 ? -8.892 -25.798 7.461 1.00 0.00 106 SER A O 2
ATOM 3129 N N . SER A 1 107 ? -9.161 -27.685 8.678 1.00 0.00 107 SER A N 2
ATOM 3130 C CA . SER A 1 107 ? -10.531 -27.381 9.053 1.00 0.00 107 SER A CA 2
ATOM 3131 C C . SER A 1 107 ? -11.067 -28.458 9.998 1.00 0.00 107 SER A C 2
ATOM 3132 O O . SER A 1 107 ? -11.015 -29.646 9.684 1.00 0.00 107 SER A O 2
ATOM 3140 N N . GLY A 1 108 ? -11.569 -28.004 11.137 1.00 0.00 108 GLY A N 2
ATOM 3141 C CA . GLY A 1 108 ? -12.114 -28.914 12.130 1.00 0.00 108 GLY A CA 2
ATOM 3142 C C . GLY A 1 108 ? -13.198 -29.806 11.521 1.00 0.00 108 GLY A C 2
ATOM 3143 O O . GLY A 1 108 ? -14.385 -29.499 11.616 1.00 0.00 108 GLY A O 2
ATOM 3147 N N . GLY A 1 1 ? 15.104 16.081 -13.084 1.00 0.00 1 GLY A N 3
ATOM 3148 C CA . GLY A 1 1 ? 13.791 15.938 -12.477 1.00 0.00 1 GLY A CA 3
ATOM 3149 C C . GLY A 1 1 ? 13.080 14.687 -12.998 1.00 0.00 1 GLY A C 3
ATOM 3150 O O . GLY A 1 1 ? 12.341 14.751 -13.979 1.00 0.00 1 GLY A O 3
ATOM 3154 N N . SER A 1 2 ? 13.329 13.578 -12.318 1.00 0.00 2 SER A N 3
ATOM 3155 C CA . SER A 1 2 ? 12.723 12.314 -12.699 1.00 0.00 2 SER A CA 3
ATOM 3156 C C . SER A 1 2 ? 12.263 11.556 -11.452 1.00 0.00 2 SER A C 3
ATOM 3157 O O . SER A 1 2 ? 11.087 11.217 -11.326 1.00 0.00 2 SER A O 3
ATOM 3165 N N . SER A 1 3 ? 13.213 11.314 -10.561 1.00 0.00 3 SER A N 3
ATOM 3166 C CA . SER A 1 3 ? 12.920 10.603 -9.329 1.00 0.00 3 SER A CA 3
ATOM 3167 C C . SER A 1 3 ? 13.315 11.460 -8.124 1.00 0.00 3 SER A C 3
ATOM 3168 O O . SER A 1 3 ? 13.746 10.935 -7.099 1.00 0.00 3 SER A O 3
ATOM 3176 N N . GLY A 1 4 ? 13.153 12.765 -8.288 1.00 0.00 4 GLY A N 3
ATOM 3177 C CA . GLY A 1 4 ? 13.487 13.700 -7.227 1.00 0.00 4 GLY A CA 3
ATOM 3178 C C . GLY A 1 4 ? 13.042 15.119 -7.586 1.00 0.00 4 GLY A C 3
ATOM 3179 O O . GLY A 1 4 ? 13.188 15.548 -8.730 1.00 0.00 4 GLY A O 3
ATOM 3183 N N . SER A 1 5 ? 12.508 15.808 -6.588 1.00 0.00 5 SER A N 3
ATOM 3184 C CA . SER A 1 5 ? 12.041 17.170 -6.785 1.00 0.00 5 SER A CA 3
ATOM 3185 C C . SER A 1 5 ? 10.801 17.173 -7.681 1.00 0.00 5 SER A C 3
ATOM 3186 O O . SER A 1 5 ? 10.763 16.481 -8.697 1.00 0.00 5 SER A O 3
ATOM 3194 N N . SER A 1 6 ? 9.817 17.961 -7.273 1.00 0.00 6 SER A N 3
ATOM 3195 C CA . SER A 1 6 ? 8.579 18.064 -8.026 1.00 0.00 6 SER A CA 3
ATOM 3196 C C . SER A 1 6 ? 7.597 18.982 -7.296 1.00 0.00 6 SER A C 3
ATOM 3197 O O . SER A 1 6 ? 7.481 20.161 -7.626 1.00 0.00 6 SER A O 3
ATOM 3205 N N . GLY A 1 7 ? 6.915 18.407 -6.316 1.00 0.00 7 GLY A N 3
ATOM 3206 C CA . GLY A 1 7 ? 5.947 19.159 -5.536 1.00 0.00 7 GLY A CA 3
ATOM 3207 C C . GLY A 1 7 ? 5.193 18.244 -4.569 1.00 0.00 7 GLY A C 3
ATOM 3208 O O . GLY A 1 7 ? 4.811 18.667 -3.479 1.00 0.00 7 GLY A O 3
ATOM 3212 N N . LEU A 1 8 ? 5.002 17.006 -5.002 1.00 0.00 8 LEU A N 3
ATOM 3213 C CA . LEU A 1 8 ? 4.301 16.028 -4.188 1.00 0.00 8 LEU A CA 3
ATOM 3214 C C . LEU A 1 8 ? 5.280 14.933 -3.758 1.00 0.00 8 LEU A C 3
ATOM 3215 O O . LEU A 1 8 ? 5.786 14.185 -4.593 1.00 0.00 8 LEU A O 3
ATOM 3231 N N . SER A 1 9 ? 5.517 14.874 -2.455 1.00 0.00 9 SER A N 3
ATOM 3232 C CA . SER A 1 9 ? 6.426 13.884 -1.905 1.00 0.00 9 SER A CA 3
ATOM 3233 C C . SER A 1 9 ? 5.701 12.548 -1.728 1.00 0.00 9 SER A C 3
ATOM 3234 O O . SER A 1 9 ? 4.506 12.520 -1.437 1.00 0.00 9 SER A O 3
ATOM 3242 N N . PRO A 1 10 ? 6.473 11.445 -1.918 1.00 0.00 10 PRO A N 3
ATOM 3243 C CA . PRO A 1 10 ? 5.916 10.110 -1.784 1.00 0.00 10 PRO A CA 3
ATOM 3244 C C . PRO A 1 10 ? 5.704 9.750 -0.312 1.00 0.00 10 PRO A C 3
ATOM 3245 O O . PRO A 1 10 ? 6.147 10.474 0.578 1.00 0.00 10 PRO A O 3
ATOM 3256 N N . PRO A 1 11 ? 5.007 8.602 -0.095 1.00 0.00 11 PRO A N 3
ATOM 3257 C CA . PRO A 1 11 ? 4.731 8.138 1.254 1.00 0.00 11 PRO A CA 3
ATOM 3258 C C . PRO A 1 11 ? 5.984 7.539 1.895 1.00 0.00 11 PRO A C 3
ATOM 3259 O O . PRO A 1 11 ? 7.027 7.437 1.251 1.00 0.00 11 PRO A O 3
ATOM 3270 N N . ARG A 1 12 ? 5.841 7.160 3.157 1.00 0.00 12 ARG A N 3
ATOM 3271 C CA . ARG A 1 12 ? 6.948 6.574 3.892 1.00 0.00 12 ARG A CA 3
ATOM 3272 C C . ARG A 1 12 ? 6.424 5.679 5.018 1.00 0.00 12 ARG A C 3
ATOM 3273 O O . ARG A 1 12 ? 5.215 5.511 5.169 1.00 0.00 12 ARG A O 3
ATOM 3294 N N . GLY A 1 13 ? 7.359 5.130 5.778 1.00 0.00 13 GLY A N 3
ATOM 3295 C CA . GLY A 1 13 ? 7.007 4.257 6.885 1.00 0.00 13 GLY A CA 3
ATOM 3296 C C . GLY A 1 13 ? 5.907 3.274 6.479 1.00 0.00 13 GLY A C 3
ATOM 3297 O O . GLY A 1 13 ? 4.928 3.099 7.202 1.00 0.00 13 GLY A O 3
ATOM 3301 N N . LEU A 1 14 ? 6.107 2.657 5.323 1.00 0.00 14 LEU A N 3
ATOM 3302 C CA . LEU A 1 14 ? 5.144 1.695 4.813 1.00 0.00 14 LEU A CA 3
ATOM 3303 C C . LEU A 1 14 ? 5.538 0.291 5.275 1.00 0.00 14 LEU A C 3
ATOM 3304 O O . LEU A 1 14 ? 6.676 -0.134 5.082 1.00 0.00 14 LEU A O 3
ATOM 3320 N N . VAL A 1 15 ? 4.575 -0.390 5.878 1.00 0.00 15 VAL A N 3
ATOM 3321 C CA . VAL A 1 15 ? 4.806 -1.738 6.370 1.00 0.00 15 VAL A CA 3
ATOM 3322 C C . VAL A 1 15 ? 3.545 -2.577 6.160 1.00 0.00 15 VAL A C 3
ATOM 3323 O O . VAL A 1 15 ? 2.479 -2.039 5.863 1.00 0.00 15 VAL A O 3
ATOM 3336 N N . ALA A 1 16 ? 3.706 -3.882 6.321 1.00 0.00 16 ALA A N 3
ATOM 3337 C CA . ALA A 1 16 ? 2.594 -4.801 6.152 1.00 0.00 16 ALA A CA 3
ATOM 3338 C C . ALA A 1 16 ? 2.610 -5.828 7.286 1.00 0.00 16 ALA A C 3
ATOM 3339 O O . ALA A 1 16 ? 3.601 -6.530 7.478 1.00 0.00 16 ALA A O 3
ATOM 3346 N N . VAL A 1 17 ? 1.500 -5.883 8.008 1.00 0.00 17 VAL A N 3
ATOM 3347 C CA . VAL A 1 17 ? 1.373 -6.813 9.117 1.00 0.00 17 VAL A CA 3
ATOM 3348 C C . VAL A 1 17 ? 0.270 -7.825 8.805 1.00 0.00 17 VAL A C 3
ATOM 3349 O O . VAL A 1 17 ? -0.901 -7.462 8.705 1.00 0.00 17 VAL A O 3
ATOM 3362 N N . ARG A 1 18 ? 0.682 -9.076 8.662 1.00 0.00 18 ARG A N 3
ATOM 3363 C CA . ARG A 1 18 ? -0.257 -10.144 8.363 1.00 0.00 18 ARG A CA 3
ATOM 3364 C C . ARG A 1 18 ? -1.109 -10.461 9.594 1.00 0.00 18 ARG A C 3
ATOM 3365 O O . ARG A 1 18 ? -0.577 -10.770 10.659 1.00 0.00 18 ARG A O 3
ATOM 3386 N N . THR A 1 19 ? -2.418 -10.372 9.407 1.00 0.00 19 THR A N 3
ATOM 3387 C CA . THR A 1 19 ? -3.349 -10.645 10.488 1.00 0.00 19 THR A CA 3
ATOM 3388 C C . THR A 1 19 ? -4.373 -11.697 10.058 1.00 0.00 19 THR A C 3
ATOM 3389 O O . THR A 1 19 ? -4.343 -12.170 8.923 1.00 0.00 19 THR A O 3
ATOM 3400 N N . PRO A 1 20 ? -5.279 -12.041 11.011 1.00 0.00 20 PRO A N 3
ATOM 3401 C CA . PRO A 1 20 ? -6.311 -13.028 10.742 1.00 0.00 20 PRO A CA 3
ATOM 3402 C C . PRO A 1 20 ? -7.413 -12.441 9.857 1.00 0.00 20 PRO A C 3
ATOM 3403 O O . PRO A 1 20 ? -7.933 -13.122 8.974 1.00 0.00 20 PRO A O 3
ATOM 3414 N N . ARG A 1 21 ? -7.737 -11.185 10.125 1.00 0.00 21 ARG A N 3
ATOM 3415 C CA . ARG A 1 21 ? -8.768 -10.499 9.364 1.00 0.00 21 ARG A CA 3
ATOM 3416 C C . ARG A 1 21 ? -8.236 -10.107 7.984 1.00 0.00 21 ARG A C 3
ATOM 3417 O O . ARG A 1 21 ? -9.006 -9.721 7.106 1.00 0.00 21 ARG A O 3
ATOM 3438 N N . GLY A 1 22 ? -6.924 -10.219 7.837 1.00 0.00 22 GLY A N 3
ATOM 3439 C CA . GLY A 1 22 ? -6.281 -9.880 6.579 1.00 0.00 22 GLY A CA 3
ATOM 3440 C C . GLY A 1 22 ? -4.863 -9.354 6.812 1.00 0.00 22 GLY A C 3
ATOM 3441 O O . GLY A 1 22 ? -4.126 -9.891 7.638 1.00 0.00 22 GLY A O 3
ATOM 3445 N N . VAL A 1 23 ? -4.524 -8.310 6.070 1.00 0.00 23 VAL A N 3
ATOM 3446 C CA . VAL A 1 23 ? -3.208 -7.706 6.186 1.00 0.00 23 VAL A CA 3
ATOM 3447 C C . VAL A 1 23 ? -3.358 -6.190 6.329 1.00 0.00 23 VAL A C 3
ATOM 3448 O O . VAL A 1 23 ? -3.933 -5.535 5.461 1.00 0.00 23 VAL A O 3
ATOM 3461 N N . LEU A 1 24 ? -2.831 -5.677 7.431 1.00 0.00 24 LEU A N 3
ATOM 3462 C CA . LEU A 1 24 ? -2.899 -4.250 7.699 1.00 0.00 24 LEU A CA 3
ATOM 3463 C C . LEU A 1 24 ? -1.592 -3.590 7.257 1.00 0.00 24 LEU A C 3
ATOM 3464 O O . LEU A 1 24 ? -0.508 -4.070 7.585 1.00 0.00 24 LEU A O 3
ATOM 3480 N N . LEU A 1 25 ? -1.738 -2.499 6.519 1.00 0.00 25 LEU A N 3
ATOM 3481 C CA . LEU A 1 25 ? -0.582 -1.767 6.029 1.00 0.00 25 LEU A CA 3
ATOM 3482 C C . LEU A 1 25 ? -0.504 -0.412 6.735 1.00 0.00 25 LEU A C 3
ATOM 3483 O O . LEU A 1 25 ? -1.497 0.310 6.812 1.00 0.00 25 LEU A O 3
ATOM 3499 N N . HIS A 1 26 ? 0.685 -0.108 7.233 1.00 0.00 26 HIS A N 3
ATOM 3500 C CA . HIS A 1 26 ? 0.905 1.148 7.931 1.00 0.00 26 HIS A CA 3
ATOM 3501 C C . HIS A 1 26 ? 1.917 1.995 7.155 1.00 0.00 26 HIS A C 3
ATOM 3502 O O . HIS A 1 26 ? 3.086 1.629 7.050 1.00 0.00 26 HIS A O 3
ATOM 3516 N N . TRP A 1 27 ? 1.429 3.110 6.633 1.00 0.00 27 TRP A N 3
ATOM 3517 C CA . TRP A 1 27 ? 2.275 4.012 5.871 1.00 0.00 27 TRP A CA 3
ATOM 3518 C C . TRP A 1 27 ? 2.266 5.374 6.570 1.00 0.00 27 TRP A C 3
ATOM 3519 O O . TRP A 1 27 ? 1.574 5.557 7.570 1.00 0.00 27 TRP A O 3
ATOM 3540 N N . ASP A 1 28 ? 3.042 6.293 6.015 1.00 0.00 28 ASP A N 3
ATOM 3541 C CA . ASP A 1 28 ? 3.131 7.632 6.572 1.00 0.00 28 ASP A CA 3
ATOM 3542 C C . ASP A 1 28 ? 2.698 8.650 5.515 1.00 0.00 28 ASP A C 3
ATOM 3543 O O . ASP A 1 28 ? 2.874 8.422 4.320 1.00 0.00 28 ASP A O 3
ATOM 3552 N N . PRO A 1 29 ? 2.124 9.781 6.008 1.00 0.00 29 PRO A N 3
ATOM 3553 C CA . PRO A 1 29 ? 1.664 10.834 5.119 1.00 0.00 29 PRO A CA 3
ATOM 3554 C C . PRO A 1 29 ? 2.843 11.634 4.560 1.00 0.00 29 PRO A C 3
ATOM 3555 O O . PRO A 1 29 ? 3.901 11.706 5.184 1.00 0.00 29 PRO A O 3
ATOM 3566 N N . PRO A 1 30 ? 2.615 12.230 3.359 1.00 0.00 30 PRO A N 3
ATOM 3567 C CA . PRO A 1 30 ? 3.646 13.021 2.709 1.00 0.00 30 PRO A CA 3
ATOM 3568 C C . PRO A 1 30 ? 3.806 14.381 3.392 1.00 0.00 30 PRO A C 3
ATOM 3569 O O . PRO A 1 30 ? 2.855 15.157 3.468 1.00 0.00 30 PRO A O 3
ATOM 3580 N N . GLU A 1 31 ? 5.016 14.627 3.872 1.00 0.00 31 GLU A N 3
ATOM 3581 C CA . GLU A 1 31 ? 5.313 15.880 4.547 1.00 0.00 31 GLU A CA 3
ATOM 3582 C C . GLU A 1 31 ? 5.428 17.016 3.529 1.00 0.00 31 GLU A C 3
ATOM 3583 O O . GLU A 1 31 ? 5.176 18.175 3.856 1.00 0.00 31 GLU A O 3
ATOM 3595 N N . LEU A 1 32 ? 5.811 16.645 2.316 1.00 0.00 32 LEU A N 3
ATOM 3596 C CA . LEU A 1 32 ? 5.963 17.619 1.248 1.00 0.00 32 LEU A CA 3
ATOM 3597 C C . LEU A 1 32 ? 4.894 17.371 0.182 1.00 0.00 32 LEU A C 3
ATOM 3598 O O . LEU A 1 32 ? 5.020 16.454 -0.627 1.00 0.00 32 LEU A O 3
ATOM 3614 N N . VAL A 1 33 ? 3.866 18.206 0.216 1.00 0.00 33 VAL A N 3
ATOM 3615 C CA . VAL A 1 33 ? 2.776 18.090 -0.738 1.00 0.00 33 VAL A CA 3
ATOM 3616 C C . VAL A 1 33 ? 2.482 19.465 -1.341 1.00 0.00 33 VAL A C 3
ATOM 3617 O O . VAL A 1 33 ? 2.748 20.490 -0.716 1.00 0.00 33 VAL A O 3
ATOM 3630 N N . PRO A 1 34 ? 1.923 19.441 -2.580 1.00 0.00 34 PRO A N 3
ATOM 3631 C CA . PRO A 1 34 ? 1.590 20.674 -3.275 1.00 0.00 34 PRO A CA 3
ATOM 3632 C C . PRO A 1 34 ? 0.333 21.314 -2.682 1.00 0.00 34 PRO A C 3
ATOM 3633 O O . PRO A 1 34 ? 0.249 22.537 -2.571 1.00 0.00 34 PRO A O 3
ATOM 3644 N N . LYS A 1 35 ? -0.612 20.461 -2.317 1.00 0.00 35 LYS A N 3
ATOM 3645 C CA . LYS A 1 35 ? -1.860 20.928 -1.739 1.00 0.00 35 LYS A CA 3
ATOM 3646 C C . LYS A 1 35 ? -2.380 19.885 -0.748 1.00 0.00 35 LYS A C 3
ATOM 3647 O O . LYS A 1 35 ? -1.842 19.744 0.349 1.00 0.00 35 LYS A O 3
ATOM 3666 N N . ARG A 1 36 ? -3.420 19.181 -1.170 1.00 0.00 36 ARG A N 3
ATOM 3667 C CA . ARG A 1 36 ? -4.019 18.156 -0.332 1.00 0.00 36 ARG A CA 3
ATOM 3668 C C . ARG A 1 36 ? -3.926 16.790 -1.017 1.00 0.00 36 ARG A C 3
ATOM 3669 O O . ARG A 1 36 ? -3.907 16.708 -2.245 1.00 0.00 36 ARG A O 3
ATOM 3690 N N . LEU A 1 37 ? -3.871 15.754 -0.194 1.00 0.00 37 LEU A N 3
ATOM 3691 C CA . LEU A 1 37 ? -3.781 14.397 -0.705 1.00 0.00 37 LEU A CA 3
ATOM 3692 C C . LEU A 1 37 ? -5.149 13.964 -1.236 1.00 0.00 37 LEU A C 3
ATOM 3693 O O . LEU A 1 37 ? -6.107 13.847 -0.473 1.00 0.00 37 LEU A O 3
ATOM 3709 N N . ASP A 1 38 ? -5.198 13.737 -2.541 1.00 0.00 38 ASP A N 3
ATOM 3710 C CA . ASP A 1 38 ? -6.433 13.320 -3.182 1.00 0.00 38 ASP A CA 3
ATOM 3711 C C . ASP A 1 38 ? -6.676 11.837 -2.895 1.00 0.00 38 ASP A C 3
ATOM 3712 O O . ASP A 1 38 ? -7.820 11.409 -2.750 1.00 0.00 38 ASP A O 3
ATOM 3721 N N . GLY A 1 39 ? -5.581 11.094 -2.822 1.00 0.00 39 GLY A N 3
ATOM 3722 C CA . GLY A 1 39 ? -5.661 9.668 -2.554 1.00 0.00 39 GLY A CA 3
ATOM 3723 C C . GLY A 1 39 ? -4.384 8.954 -3.001 1.00 0.00 39 GLY A C 3
ATOM 3724 O O . GLY A 1 39 ? -3.687 9.425 -3.900 1.00 0.00 39 GLY A O 3
ATOM 3728 N N . TYR A 1 40 ? -4.115 7.830 -2.354 1.00 0.00 40 TYR A N 3
ATOM 3729 C CA . TYR A 1 40 ? -2.934 7.046 -2.674 1.00 0.00 40 TYR A CA 3
ATOM 3730 C C . TYR A 1 40 ? -3.292 5.853 -3.561 1.00 0.00 40 TYR A C 3
ATOM 3731 O O . TYR A 1 40 ? -4.463 5.627 -3.863 1.00 0.00 40 TYR A O 3
ATOM 3749 N N . VAL A 1 41 ? -2.261 5.119 -3.955 1.00 0.00 41 VAL A N 3
ATOM 3750 C CA . VAL A 1 41 ? -2.452 3.954 -4.802 1.00 0.00 41 VAL A CA 3
ATOM 3751 C C . VAL A 1 41 ? -1.722 2.757 -4.188 1.00 0.00 41 VAL A C 3
ATOM 3752 O O . VAL A 1 41 ? -0.495 2.686 -4.230 1.00 0.00 41 VAL A O 3
ATOM 3765 N N . LEU A 1 42 ? -2.508 1.847 -3.632 1.00 0.00 42 LEU A N 3
ATOM 3766 C CA . LEU A 1 42 ? -1.952 0.658 -3.010 1.00 0.00 42 LEU A CA 3
ATOM 3767 C C . LEU A 1 42 ? -1.717 -0.409 -4.081 1.00 0.00 42 LEU A C 3
ATOM 3768 O O . LEU A 1 42 ? -2.663 -0.889 -4.704 1.00 0.00 42 LEU A O 3
ATOM 3784 N N . GLU A 1 43 ? -0.449 -0.750 -4.263 1.00 0.00 43 GLU A N 3
ATOM 3785 C CA . GLU A 1 43 ? -0.078 -1.752 -5.248 1.00 0.00 43 GLU A CA 3
ATOM 3786 C C . GLU A 1 43 ? 0.649 -2.916 -4.573 1.00 0.00 43 GLU A C 3
ATOM 3787 O O . GLU A 1 43 ? 1.692 -2.724 -3.949 1.00 0.00 43 GLU A O 3
ATOM 3799 N N . GLY A 1 44 ? 0.070 -4.099 -4.720 1.00 0.00 44 GLY A N 3
ATOM 3800 C CA . GLY A 1 44 ? 0.650 -5.294 -4.132 1.00 0.00 44 GLY A CA 3
ATOM 3801 C C . GLY A 1 44 ? 0.916 -6.357 -5.200 1.00 0.00 44 GLY A C 3
ATOM 3802 O O . GLY A 1 44 ? 0.570 -6.171 -6.366 1.00 0.00 44 GLY A O 3
ATOM 3806 N N . ARG A 1 45 ? 1.530 -7.447 -4.764 1.00 0.00 45 ARG A N 3
ATOM 3807 C CA . ARG A 1 45 ? 1.847 -8.540 -5.669 1.00 0.00 45 ARG A CA 3
ATOM 3808 C C . ARG A 1 45 ? 2.606 -9.641 -4.925 1.00 0.00 45 ARG A C 3
ATOM 3809 O O . ARG A 1 45 ? 3.327 -9.365 -3.968 1.00 0.00 45 ARG A O 3
ATOM 3830 N N . GLN A 1 46 ? 2.417 -10.866 -5.394 1.00 0.00 46 GLN A N 3
ATOM 3831 C CA . GLN A 1 46 ? 3.074 -12.010 -4.786 1.00 0.00 46 GLN A CA 3
ATOM 3832 C C . GLN A 1 46 ? 3.873 -12.784 -5.837 1.00 0.00 46 GLN A C 3
ATOM 3833 O O . GLN A 1 46 ? 3.744 -12.527 -7.033 1.00 0.00 46 GLN A O 3
ATOM 3847 N N . GLY A 1 47 ? 4.681 -13.715 -5.352 1.00 0.00 47 GLY A N 3
ATOM 3848 C CA . GLY A 1 47 ? 5.501 -14.528 -6.234 1.00 0.00 47 GLY A CA 3
ATOM 3849 C C . GLY A 1 47 ? 5.881 -13.753 -7.498 1.00 0.00 47 GLY A C 3
ATOM 3850 O O . GLY A 1 47 ? 5.905 -14.316 -8.591 1.00 0.00 47 GLY A O 3
ATOM 3854 N N . SER A 1 48 ? 6.168 -12.474 -7.305 1.00 0.00 48 SER A N 3
ATOM 3855 C CA . SER A 1 48 ? 6.545 -11.616 -8.416 1.00 0.00 48 SER A CA 3
ATOM 3856 C C . SER A 1 48 ? 5.299 -11.184 -9.191 1.00 0.00 48 SER A C 3
ATOM 3857 O O . SER A 1 48 ? 5.045 -9.991 -9.351 1.00 0.00 48 SER A O 3
ATOM 3865 N N . GLN A 1 49 ? 4.553 -12.178 -9.651 1.00 0.00 49 GLN A N 3
ATOM 3866 C CA . GLN A 1 49 ? 3.339 -11.916 -10.406 1.00 0.00 49 GLN A CA 3
ATOM 3867 C C . GLN A 1 49 ? 3.421 -10.547 -11.083 1.00 0.00 49 GLN A C 3
ATOM 3868 O O . GLN A 1 49 ? 4.493 -10.128 -11.517 1.00 0.00 49 GLN A O 3
ATOM 3882 N N . GLY A 1 50 ? 2.274 -9.887 -11.153 1.00 0.00 50 GLY A N 3
ATOM 3883 C CA . GLY A 1 50 ? 2.202 -8.574 -11.770 1.00 0.00 50 GLY A CA 3
ATOM 3884 C C . GLY A 1 50 ? 1.614 -7.545 -10.802 1.00 0.00 50 GLY A C 3
ATOM 3885 O O . GLY A 1 50 ? 0.536 -7.754 -10.247 1.00 0.00 50 GLY A O 3
ATOM 3889 N N . TRP A 1 51 ? 2.348 -6.455 -10.630 1.00 0.00 51 TRP A N 3
ATOM 3890 C CA . TRP A 1 51 ? 1.913 -5.393 -9.739 1.00 0.00 51 TRP A CA 3
ATOM 3891 C C . TRP A 1 51 ? 0.409 -5.195 -9.938 1.00 0.00 51 TRP A C 3
ATOM 3892 O O . TRP A 1 51 ? -0.018 -4.626 -10.941 1.00 0.00 51 TRP A O 3
ATOM 3913 N N . GLU A 1 52 ? -0.352 -5.677 -8.966 1.00 0.00 52 GLU A N 3
ATOM 3914 C CA . GLU A 1 52 ? -1.800 -5.560 -9.022 1.00 0.00 52 GLU A CA 3
ATOM 3915 C C . GLU A 1 52 ? -2.288 -4.518 -8.014 1.00 0.00 52 GLU A C 3
ATOM 3916 O O . GLU A 1 52 ? -2.104 -4.681 -6.809 1.00 0.00 52 GLU A O 3
ATOM 3928 N N . VAL A 1 53 ? -2.900 -3.469 -8.545 1.00 0.00 53 VAL A N 3
ATOM 3929 C CA . VAL A 1 53 ? -3.415 -2.400 -7.706 1.00 0.00 53 VAL A CA 3
ATOM 3930 C C . VAL A 1 53 ? -4.443 -2.975 -6.729 1.00 0.00 53 VAL A C 3
ATOM 3931 O O . VAL A 1 53 ? -5.466 -3.516 -7.147 1.00 0.00 53 VAL A O 3
ATOM 3944 N N . LEU A 1 54 ? -4.136 -2.838 -5.448 1.00 0.00 54 LEU A N 3
ATOM 3945 C CA . LEU A 1 54 ? -5.020 -3.336 -4.409 1.00 0.00 54 LEU A CA 3
ATOM 3946 C C . LEU A 1 54 ? -6.107 -2.297 -4.128 1.00 0.00 54 LEU A C 3
ATOM 3947 O O . LEU A 1 54 ? -7.256 -2.650 -3.863 1.00 0.00 54 LEU A O 3
ATOM 3963 N N . ASP A 1 55 ? -5.706 -1.036 -4.194 1.00 0.00 55 ASP A N 3
ATOM 3964 C CA . ASP A 1 55 ? -6.631 0.058 -3.950 1.00 0.00 55 ASP A CA 3
ATOM 3965 C C . ASP A 1 55 ? -6.106 1.326 -4.626 1.00 0.00 55 ASP A C 3
ATOM 3966 O O . ASP A 1 55 ? -5.141 1.928 -4.159 1.00 0.00 55 ASP A O 3
ATOM 3975 N N . PRO A 1 56 ? -6.781 1.703 -5.745 1.00 0.00 56 PRO A N 3
ATOM 3976 C CA . PRO A 1 56 ? -6.392 2.888 -6.490 1.00 0.00 56 PRO A CA 3
ATOM 3977 C C . PRO A 1 56 ? -6.823 4.161 -5.758 1.00 0.00 56 PRO A C 3
ATOM 3978 O O . PRO A 1 56 ? -6.092 5.151 -5.745 1.00 0.00 56 PRO A O 3
ATOM 3989 N N . ALA A 1 57 ? -8.008 4.095 -5.168 1.00 0.00 57 ALA A N 3
ATOM 3990 C CA . ALA A 1 57 ? -8.544 5.230 -4.437 1.00 0.00 57 ALA A CA 3
ATOM 3991 C C . ALA A 1 57 ? -8.469 4.945 -2.936 1.00 0.00 57 ALA A C 3
ATOM 3992 O O . ALA A 1 57 ? -9.233 4.134 -2.415 1.00 0.00 57 ALA A O 3
ATOM 3999 N N . VAL A 1 58 ? -7.540 5.628 -2.282 1.00 0.00 58 VAL A N 3
ATOM 4000 C CA . VAL A 1 58 ? -7.355 5.459 -0.851 1.00 0.00 58 VAL A CA 3
ATOM 4001 C C . VAL A 1 58 ? -7.438 6.824 -0.165 1.00 0.00 58 VAL A C 3
ATOM 4002 O O . VAL A 1 58 ? -6.805 7.783 -0.605 1.00 0.00 58 VAL A O 3
ATOM 4015 N N . ALA A 1 59 ? -8.223 6.869 0.901 1.00 0.00 59 ALA A N 3
ATOM 4016 C CA . ALA A 1 59 ? -8.397 8.101 1.652 1.00 0.00 59 ALA A CA 3
ATOM 4017 C C . ALA A 1 59 ? -7.062 8.847 1.714 1.00 0.00 59 ALA A C 3
ATOM 4018 O O . ALA A 1 59 ? -6.054 8.288 2.145 1.00 0.00 59 ALA A O 3
ATOM 4025 N N . GLY A 1 60 ? -7.099 10.097 1.279 1.00 0.00 60 GLY A N 3
ATOM 4026 C CA . GLY A 1 60 ? -5.906 10.926 1.280 1.00 0.00 60 GLY A CA 3
ATOM 4027 C C . GLY A 1 60 ? -5.500 11.301 2.707 1.00 0.00 60 GLY A C 3
ATOM 4028 O O . GLY A 1 60 ? -4.452 11.909 2.919 1.00 0.00 60 GLY A O 3
ATOM 4032 N N . THR A 1 61 ? -6.351 10.921 3.649 1.00 0.00 61 THR A N 3
ATOM 4033 C CA . THR A 1 61 ? -6.094 11.209 5.050 1.00 0.00 61 THR A CA 3
ATOM 4034 C C . THR A 1 61 ? -5.830 9.915 5.821 1.00 0.00 61 THR A C 3
ATOM 4035 O O . THR A 1 61 ? -5.619 9.942 7.033 1.00 0.00 61 THR A O 3
ATOM 4046 N N . GLU A 1 62 ? -5.851 8.812 5.087 1.00 0.00 62 GLU A N 3
ATOM 4047 C CA . GLU A 1 62 ? -5.617 7.509 5.688 1.00 0.00 62 GLU A CA 3
ATOM 4048 C C . GLU A 1 62 ? -4.118 7.278 5.886 1.00 0.00 62 GLU A C 3
ATOM 4049 O O . GLU A 1 62 ? -3.295 7.925 5.239 1.00 0.00 62 GLU A O 3
ATOM 4061 N N . THR A 1 63 ? -3.807 6.353 6.782 1.00 0.00 63 THR A N 3
ATOM 4062 C CA . THR A 1 63 ? -2.421 6.028 7.073 1.00 0.00 63 THR A CA 3
ATOM 4063 C C . THR A 1 63 ? -2.221 4.511 7.091 1.00 0.00 63 THR A C 3
ATOM 4064 O O . THR A 1 63 ? -1.150 4.027 7.452 1.00 0.00 63 THR A O 3
ATOM 4075 N N . GLU A 1 64 ? -3.270 3.804 6.697 1.00 0.00 64 GLU A N 3
ATOM 4076 C CA . GLU A 1 64 ? -3.223 2.352 6.663 1.00 0.00 64 GLU A CA 3
ATOM 4077 C C . GLU A 1 64 ? -4.432 1.799 5.905 1.00 0.00 64 GLU A C 3
ATOM 4078 O O . GLU A 1 64 ? -5.350 2.545 5.566 1.00 0.00 64 GLU A O 3
ATOM 4090 N N . LEU A 1 65 ? -4.393 0.498 5.662 1.00 0.00 65 LEU A N 3
ATOM 4091 C CA . LEU A 1 65 ? -5.474 -0.163 4.951 1.00 0.00 65 LEU A CA 3
ATOM 4092 C C . LEU A 1 65 ? -5.332 -1.678 5.109 1.00 0.00 65 LEU A C 3
ATOM 4093 O O . LEU A 1 65 ? -4.230 -2.183 5.317 1.00 0.00 65 LEU A O 3
ATOM 4109 N N . LEU A 1 66 ? -6.462 -2.361 5.004 1.00 0.00 66 LEU A N 3
ATOM 4110 C CA . LEU A 1 66 ? -6.477 -3.808 5.133 1.00 0.00 66 LEU A CA 3
ATOM 4111 C C . LEU A 1 66 ? -6.495 -4.440 3.740 1.00 0.00 66 LEU A C 3
ATOM 4112 O O . LEU A 1 66 ? -7.244 -4.004 2.866 1.00 0.00 66 LEU A O 3
ATOM 4128 N N . VAL A 1 67 ? -5.662 -5.457 3.575 1.00 0.00 67 VAL A N 3
ATOM 4129 C CA . VAL A 1 67 ? -5.572 -6.152 2.303 1.00 0.00 67 VAL A CA 3
ATOM 4130 C C . VAL A 1 67 ? -5.642 -7.661 2.546 1.00 0.00 67 VAL A C 3
ATOM 4131 O O . VAL A 1 67 ? -4.613 -8.330 2.622 1.00 0.00 67 VAL A O 3
ATOM 4144 N N . PRO A 1 68 ? -6.899 -8.167 2.663 1.00 0.00 68 PRO A N 3
ATOM 4145 C CA . PRO A 1 68 ? -7.117 -9.585 2.896 1.00 0.00 68 PRO A CA 3
ATOM 4146 C C . PRO A 1 68 ? -6.874 -10.393 1.620 1.00 0.00 68 PRO A C 3
ATOM 4147 O O . PRO A 1 68 ? -6.881 -11.623 1.650 1.00 0.00 68 PRO A O 3
ATOM 4158 N N . GLY A 1 69 ? -6.665 -9.670 0.530 1.00 0.00 69 GLY A N 3
ATOM 4159 C CA . GLY A 1 69 ? -6.420 -10.305 -0.754 1.00 0.00 69 GLY A CA 3
ATOM 4160 C C . GLY A 1 69 ? -4.998 -10.864 -0.827 1.00 0.00 69 GLY A C 3
ATOM 4161 O O . GLY A 1 69 ? -4.275 -10.609 -1.789 1.00 0.00 69 GLY A O 3
ATOM 4165 N N . LEU A 1 70 ? -4.638 -11.615 0.203 1.00 0.00 70 LEU A N 3
ATOM 4166 C CA . LEU A 1 70 ? -3.315 -12.213 0.268 1.00 0.00 70 LEU A CA 3
ATOM 4167 C C . LEU A 1 70 ? -3.442 -13.734 0.172 1.00 0.00 70 LEU A C 3
ATOM 4168 O O . LEU A 1 70 ? -4.507 -14.290 0.436 1.00 0.00 70 LEU A O 3
ATOM 4184 N N . ILE A 1 71 ? -2.340 -14.365 -0.206 1.00 0.00 71 ILE A N 3
ATOM 4185 C CA . ILE A 1 71 ? -2.314 -15.812 -0.340 1.00 0.00 71 ILE A CA 3
ATOM 4186 C C . ILE A 1 71 ? -1.320 -16.395 0.667 1.00 0.00 71 ILE A C 3
ATOM 4187 O O . ILE A 1 71 ? -0.555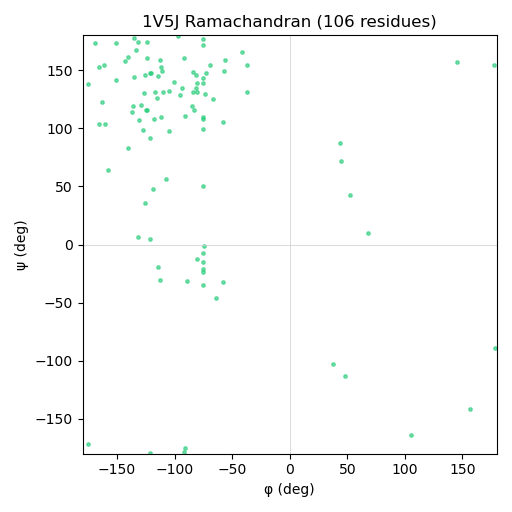 -15.659 1.287 1.00 0.00 71 ILE A O 3
ATOM 4203 N N . LYS A 1 72 ? -1.365 -17.713 0.798 1.00 0.00 72 LYS A N 3
ATOM 4204 C CA . LYS A 1 72 ? -0.477 -18.404 1.718 1.00 0.00 72 LYS A CA 3
ATOM 4205 C C . LYS A 1 72 ? 0.665 -19.049 0.931 1.00 0.00 72 LYS A C 3
ATOM 4206 O O . LYS A 1 72 ? 0.502 -19.390 -0.239 1.00 0.00 72 LYS A O 3
ATOM 4225 N N . ASP A 1 73 ? 1.795 -19.199 1.606 1.00 0.00 73 ASP A N 3
ATOM 4226 C CA . ASP A 1 73 ? 2.964 -19.798 0.984 1.00 0.00 73 ASP A CA 3
ATOM 4227 C C . ASP A 1 73 ? 3.513 -18.847 -0.082 1.00 0.00 73 ASP A C 3
ATOM 4228 O O . ASP A 1 73 ? 4.289 -19.257 -0.943 1.00 0.00 73 ASP A O 3
ATOM 4237 N N . VAL A 1 74 ? 3.088 -17.596 0.012 1.00 0.00 74 VAL A N 3
ATOM 4238 C CA . VAL A 1 74 ? 3.527 -16.584 -0.934 1.00 0.00 74 VAL A CA 3
ATOM 4239 C C . VAL A 1 74 ? 3.972 -15.336 -0.169 1.00 0.00 74 VAL A C 3
ATOM 4240 O O . VAL A 1 74 ? 3.739 -15.225 1.034 1.00 0.00 74 VAL A O 3
ATOM 4253 N N . LEU A 1 75 ? 4.604 -14.428 -0.897 1.00 0.00 75 LEU A N 3
ATOM 4254 C CA . LEU A 1 75 ? 5.084 -13.192 -0.302 1.00 0.00 75 LEU A CA 3
ATOM 4255 C C . LEU A 1 75 ? 4.492 -12.003 -1.061 1.00 0.00 75 LEU A C 3
ATOM 4256 O O . LEU A 1 75 ? 5.036 -11.579 -2.079 1.00 0.00 75 LEU A O 3
ATOM 4272 N N . TYR A 1 76 ? 3.386 -11.498 -0.535 1.00 0.00 76 TYR A N 3
ATOM 4273 C CA . TYR A 1 76 ? 2.714 -10.365 -1.150 1.00 0.00 76 TYR A CA 3
ATOM 4274 C C . TYR A 1 76 ? 3.381 -9.048 -0.748 1.00 0.00 76 TYR A C 3
ATOM 4275 O O . TYR A 1 76 ? 3.555 -8.773 0.439 1.00 0.00 76 TYR A O 3
ATOM 4293 N N . GLU A 1 77 ? 3.735 -8.269 -1.759 1.00 0.00 77 GLU A N 3
ATOM 4294 C CA . GLU A 1 77 ? 4.379 -6.987 -1.525 1.00 0.00 77 GLU A CA 3
ATOM 4295 C C . GLU A 1 77 ? 3.331 -5.875 -1.440 1.00 0.00 77 GLU A C 3
ATOM 4296 O O . GLU A 1 77 ? 2.132 -6.140 -1.513 1.00 0.00 77 GLU A O 3
ATOM 4308 N N . PHE A 1 78 ? 3.822 -4.654 -1.287 1.00 0.00 78 PHE A N 3
ATOM 4309 C CA . PHE A 1 78 ? 2.944 -3.500 -1.191 1.00 0.00 78 PHE A CA 3
ATOM 4310 C C . PHE A 1 78 ? 3.713 -2.203 -1.448 1.00 0.00 78 PHE A C 3
ATOM 4311 O O . PHE A 1 78 ? 4.823 -2.025 -0.948 1.00 0.00 78 PHE A O 3
ATOM 4328 N N . ARG A 1 79 ? 3.092 -1.329 -2.226 1.00 0.00 79 ARG A N 3
ATOM 4329 C CA . ARG A 1 79 ? 3.704 -0.053 -2.555 1.00 0.00 79 ARG A CA 3
ATOM 4330 C C . ARG A 1 79 ? 2.637 1.040 -2.646 1.00 0.00 79 ARG A C 3
ATOM 4331 O O . ARG A 1 79 ? 1.693 0.927 -3.427 1.00 0.00 79 ARG A O 3
ATOM 4352 N N . LEU A 1 80 ? 2.822 2.073 -1.837 1.00 0.00 80 LEU A N 3
ATOM 4353 C CA . LEU A 1 80 ? 1.887 3.185 -1.817 1.00 0.00 80 LEU A CA 3
ATOM 4354 C C . LEU A 1 80 ? 2.481 4.359 -2.597 1.00 0.00 80 LEU A C 3
ATOM 4355 O O . LEU A 1 80 ? 3.680 4.620 -2.516 1.00 0.00 80 LEU A O 3
ATOM 4371 N N . VAL A 1 81 ? 1.614 5.037 -3.335 1.00 0.00 81 VAL A N 3
ATOM 4372 C CA . VAL A 1 81 ? 2.038 6.178 -4.129 1.00 0.00 81 VAL A CA 3
ATOM 4373 C C . VAL A 1 81 ? 0.998 7.293 -4.006 1.00 0.00 81 VAL A C 3
ATOM 4374 O O . VAL A 1 81 ? -0.106 7.179 -4.536 1.00 0.00 81 VAL A O 3
ATOM 4387 N N . ALA A 1 82 ? 1.387 8.347 -3.304 1.00 0.00 82 ALA A N 3
ATOM 4388 C CA . ALA A 1 82 ? 0.503 9.483 -3.105 1.00 0.00 82 ALA A CA 3
ATOM 4389 C C . ALA A 1 82 ? 0.412 10.287 -4.403 1.00 0.00 82 ALA A C 3
ATOM 4390 O O . ALA A 1 82 ? 1.405 10.442 -5.112 1.00 0.00 82 ALA A O 3
ATOM 4397 N N . PHE A 1 83 ? -0.788 10.777 -4.676 1.00 0.00 83 PHE A N 3
ATOM 4398 C CA . PHE A 1 83 ? -1.022 11.561 -5.876 1.00 0.00 83 PHE A CA 3
ATOM 4399 C C . PHE A 1 83 ? -2.064 12.652 -5.625 1.00 0.00 83 PHE A C 3
ATOM 4400 O O . PHE A 1 83 ? -3.063 12.416 -4.946 1.00 0.00 83 PHE A O 3
ATOM 4417 N N . ALA A 1 84 ? -1.797 13.822 -6.185 1.00 0.00 84 ALA A N 3
ATOM 4418 C CA . ALA A 1 84 ? -2.699 14.950 -6.030 1.00 0.00 84 ALA A CA 3
ATOM 4419 C C . ALA A 1 84 ? -3.113 15.460 -7.412 1.00 0.00 84 ALA A C 3
ATOM 4420 O O . ALA A 1 84 ? -2.322 16.099 -8.104 1.00 0.00 84 ALA A O 3
ATOM 4427 N N . GLY A 1 85 ? -4.352 15.159 -7.772 1.00 0.00 85 GLY A N 3
ATOM 4428 C CA . GLY A 1 85 ? -4.880 15.580 -9.059 1.00 0.00 85 GLY A CA 3
ATOM 4429 C C . GLY A 1 85 ? -3.757 15.753 -10.083 1.00 0.00 85 GLY A C 3
ATOM 4430 O O . GLY A 1 85 ? -3.146 16.817 -10.165 1.00 0.00 85 GLY A O 3
ATOM 4434 N N . SER A 1 86 ? -3.518 14.690 -10.838 1.00 0.00 86 SER A N 3
ATOM 4435 C CA . SER A 1 86 ? -2.479 14.711 -11.853 1.00 0.00 86 SER A CA 3
ATOM 4436 C C . SER A 1 86 ? -1.140 14.300 -11.239 1.00 0.00 86 SER A C 3
ATOM 4437 O O . SER A 1 86 ? -0.540 13.310 -11.656 1.00 0.00 86 SER A O 3
ATOM 4445 N N . PHE A 1 87 ? -0.709 15.080 -10.258 1.00 0.00 87 PHE A N 3
ATOM 4446 C CA . PHE A 1 87 ? 0.548 14.809 -9.583 1.00 0.00 87 PHE A CA 3
ATOM 4447 C C . PHE A 1 87 ? 0.547 13.410 -8.963 1.00 0.00 87 PHE A C 3
ATOM 4448 O O . PHE A 1 87 ? -0.258 13.118 -8.081 1.00 0.00 87 PHE A O 3
ATOM 4465 N N . VAL A 1 88 ? 1.459 12.581 -9.450 1.00 0.00 88 VAL A N 3
ATOM 4466 C CA . VAL A 1 88 ? 1.574 11.220 -8.956 1.00 0.00 88 VAL A CA 3
ATOM 4467 C C . VAL A 1 88 ? 2.946 11.032 -8.305 1.00 0.00 88 VAL A C 3
ATOM 4468 O O . VAL A 1 88 ? 3.970 11.071 -8.986 1.00 0.00 88 VAL A O 3
ATOM 4481 N N . SER A 1 89 ? 2.923 10.832 -6.996 1.00 0.00 89 SER A N 3
ATOM 4482 C CA . SER A 1 89 ? 4.152 10.638 -6.246 1.00 0.00 89 SER A CA 3
ATOM 4483 C C . SER A 1 89 ? 4.687 9.223 -6.475 1.00 0.00 89 SER A C 3
ATOM 4484 O O . SER A 1 89 ? 3.943 8.333 -6.886 1.00 0.00 89 SER A O 3
ATOM 4492 N N . ASP A 1 90 ? 5.972 9.058 -6.199 1.00 0.00 90 ASP A N 3
ATOM 4493 C CA . ASP A 1 90 ? 6.615 7.766 -6.370 1.00 0.00 90 ASP A CA 3
ATOM 4494 C C . ASP A 1 90 ? 6.067 6.788 -5.329 1.00 0.00 90 ASP A C 3
ATOM 4495 O O . ASP A 1 90 ? 5.599 7.201 -4.269 1.00 0.00 90 ASP A O 3
ATOM 4504 N N . PRO A 1 91 ? 6.147 5.475 -5.676 1.00 0.00 91 PRO A N 3
ATOM 4505 C CA . PRO A 1 91 ? 5.665 4.434 -4.784 1.00 0.00 91 PRO A CA 3
ATOM 4506 C C . PRO A 1 91 ? 6.633 4.221 -3.618 1.00 0.00 91 PRO A C 3
ATOM 4507 O O . PRO A 1 91 ? 7.749 3.742 -3.813 1.00 0.00 91 PRO A O 3
ATOM 4518 N N . SER A 1 92 ? 6.169 4.586 -2.431 1.00 0.00 92 SER A N 3
ATOM 4519 C CA . SER A 1 92 ? 6.980 4.440 -1.234 1.00 0.00 92 SER A CA 3
ATOM 4520 C C . SER A 1 92 ? 7.642 3.061 -1.215 1.00 0.00 92 SER A C 3
ATOM 4521 O O . SER A 1 92 ? 7.355 2.219 -2.065 1.00 0.00 92 SER A O 3
ATOM 4529 N N . ASN A 1 93 ? 8.515 2.872 -0.237 1.00 0.00 93 ASN A N 3
ATOM 4530 C CA . ASN A 1 93 ? 9.221 1.610 -0.096 1.00 0.00 93 ASN A CA 3
ATOM 4531 C C . ASN A 1 93 ? 8.238 0.455 -0.305 1.00 0.00 93 ASN A C 3
ATOM 4532 O O . ASN A 1 93 ? 7.026 0.665 -0.332 1.00 0.00 93 ASN A O 3
ATOM 4543 N N . THR A 1 94 ? 8.797 -0.737 -0.446 1.00 0.00 94 THR A N 3
ATOM 4544 C CA . THR A 1 94 ? 7.985 -1.925 -0.652 1.00 0.00 94 THR A CA 3
ATOM 4545 C C . THR A 1 94 ? 7.870 -2.723 0.648 1.00 0.00 94 THR A C 3
ATOM 4546 O O . THR A 1 94 ? 8.868 -2.955 1.329 1.00 0.00 94 THR A O 3
ATOM 4557 N N . ALA A 1 95 ? 6.644 -3.121 0.954 1.00 0.00 95 ALA A N 3
ATOM 4558 C CA . ALA A 1 95 ? 6.385 -3.889 2.160 1.00 0.00 95 ALA A CA 3
ATOM 4559 C C . ALA A 1 95 ? 5.692 -5.200 1.786 1.00 0.00 95 ALA A C 3
ATOM 4560 O O . ALA A 1 95 ? 4.966 -5.262 0.795 1.00 0.00 95 ALA A O 3
ATOM 4567 N N . ASN A 1 96 ? 5.939 -6.217 2.600 1.00 0.00 96 ASN A N 3
ATOM 4568 C CA . ASN A 1 96 ? 5.348 -7.523 2.367 1.00 0.00 96 ASN A CA 3
ATOM 4569 C C . ASN A 1 96 ? 5.160 -8.239 3.706 1.00 0.00 96 ASN A C 3
ATOM 4570 O O . ASN A 1 96 ? 5.707 -7.815 4.723 1.00 0.00 96 ASN A O 3
ATOM 4581 N N . VAL A 1 97 ? 4.385 -9.313 3.663 1.00 0.00 97 VAL A N 3
ATOM 4582 C CA . VAL A 1 97 ? 4.118 -10.092 4.860 1.00 0.00 97 VAL A CA 3
ATOM 4583 C C . VAL A 1 97 ? 4.297 -11.578 4.546 1.00 0.00 97 VAL A C 3
ATOM 4584 O O . VAL A 1 97 ? 3.812 -12.064 3.525 1.00 0.00 97 VAL A O 3
ATOM 4597 N N . SER A 1 98 ? 4.995 -12.260 5.443 1.00 0.00 98 SER A N 3
ATOM 4598 C CA . SER A 1 98 ? 5.244 -13.681 5.275 1.00 0.00 98 SER A CA 3
ATOM 4599 C C . SER A 1 98 ? 3.969 -14.474 5.566 1.00 0.00 98 SER A C 3
ATOM 4600 O O . SER A 1 98 ? 3.180 -14.093 6.429 1.00 0.00 98 SER A O 3
ATOM 4608 N N . THR A 1 99 ? 3.806 -15.564 4.829 1.00 0.00 99 THR A N 3
ATOM 4609 C CA . THR A 1 99 ? 2.639 -16.414 4.998 1.00 0.00 99 THR A CA 3
ATOM 4610 C C . THR A 1 99 ? 3.066 -17.867 5.214 1.00 0.00 99 THR A C 3
ATOM 4611 O O . THR A 1 99 ? 2.594 -18.766 4.520 1.00 0.00 99 THR A O 3
ATOM 4622 N N . SER A 1 100 ? 3.953 -18.052 6.180 1.00 0.00 100 SER A N 3
ATOM 4623 C CA . SER A 1 100 ? 4.448 -19.381 6.497 1.00 0.00 100 SER A CA 3
ATOM 4624 C C . SER A 1 100 ? 3.842 -19.864 7.816 1.00 0.00 100 SER A C 3
ATOM 4625 O O . SER A 1 100 ? 3.863 -21.058 8.112 1.00 0.00 100 SER A O 3
ATOM 4633 N N . GLY A 1 101 ? 3.318 -18.912 8.574 1.00 0.00 101 GLY A N 3
ATOM 4634 C CA . GLY A 1 101 ? 2.707 -19.226 9.854 1.00 0.00 101 GLY A CA 3
ATOM 4635 C C . GLY A 1 101 ? 1.181 -19.207 9.753 1.00 0.00 101 GLY A C 3
ATOM 4636 O O . GLY A 1 101 ? 0.501 -18.734 10.663 1.00 0.00 101 GLY A O 3
ATOM 4640 N N . LEU A 1 102 ? 0.686 -19.726 8.639 1.00 0.00 102 LEU A N 3
ATOM 4641 C CA . LEU A 1 102 ? -0.747 -19.774 8.408 1.00 0.00 102 LEU A CA 3
ATOM 4642 C C . LEU A 1 102 ? -1.300 -21.101 8.932 1.00 0.00 102 LEU A C 3
ATOM 4643 O O . LEU A 1 102 ? -0.802 -22.168 8.576 1.00 0.00 102 LEU A O 3
ATOM 4659 N N . SER A 1 103 ? -2.321 -20.991 9.768 1.00 0.00 103 SER A N 3
ATOM 4660 C CA . SER A 1 103 ? -2.947 -22.169 10.345 1.00 0.00 103 SER A CA 3
ATOM 4661 C C . SER A 1 103 ? -1.979 -22.856 11.309 1.00 0.00 103 SER A C 3
ATOM 4662 O O . SER A 1 103 ? -2.205 -22.868 12.518 1.00 0.00 103 SER A O 3
ATOM 4670 N N . GLY A 1 104 ? -0.920 -23.412 10.739 1.00 0.00 104 GLY A N 3
ATOM 4671 C CA . GLY A 1 104 ? 0.083 -24.100 11.533 1.00 0.00 104 GLY A CA 3
ATOM 4672 C C . GLY A 1 104 ? 0.413 -25.469 10.934 1.00 0.00 104 GLY A C 3
ATOM 4673 O O . GLY A 1 104 ? -0.488 -26.234 10.590 1.00 0.00 104 GLY A O 3
ATOM 4677 N N . PRO A 1 105 ? 1.740 -25.744 10.824 1.00 0.00 105 PRO A N 3
ATOM 4678 C CA . PRO A 1 105 ? 2.200 -27.007 10.272 1.00 0.00 105 PRO A CA 3
ATOM 4679 C C . PRO A 1 105 ? 2.012 -28.145 11.277 1.00 0.00 105 PRO A C 3
ATOM 4680 O O . PRO A 1 105 ? 1.655 -27.907 12.430 1.00 0.00 105 PRO A O 3
ATOM 4691 N N . SER A 1 106 ? 2.262 -29.357 10.804 1.00 0.00 106 SER A N 3
ATOM 4692 C CA . SER A 1 106 ? 2.125 -30.533 11.647 1.00 0.00 106 SER A CA 3
ATOM 4693 C C . SER A 1 106 ? 3.507 -31.057 12.043 1.00 0.00 106 SER A C 3
ATOM 4694 O O . SER A 1 106 ? 3.819 -31.164 13.228 1.00 0.00 106 SER A O 3
ATOM 4702 N N . SER A 1 107 ? 4.298 -31.370 11.027 1.00 0.00 107 SER A N 3
ATOM 4703 C CA . SER A 1 107 ? 5.640 -31.881 11.254 1.00 0.00 107 SER A CA 3
ATOM 4704 C C . SER A 1 107 ? 6.675 -30.833 10.842 1.00 0.00 107 SER A C 3
ATOM 4705 O O . SER A 1 107 ? 6.559 -30.225 9.779 1.00 0.00 107 SER A O 3
ATOM 4713 N N . GLY A 1 108 ? 7.665 -30.653 11.704 1.00 0.00 108 GLY A N 3
ATOM 4714 C CA . GLY A 1 108 ? 8.720 -29.689 11.443 1.00 0.00 108 GLY A CA 3
ATOM 4715 C C . GLY A 1 108 ? 9.609 -29.503 12.674 1.00 0.00 108 GLY A C 3
ATOM 4716 O O . GLY A 1 108 ? 9.484 -28.510 13.390 1.00 0.00 108 GLY A O 3
ATOM 4720 N N . GLY A 1 1 ? 14.150 16.125 -17.134 1.00 0.00 1 GLY A N 4
ATOM 4721 C CA . GLY A 1 1 ? 13.133 16.955 -17.757 1.00 0.00 1 GLY A CA 4
ATOM 4722 C C . GLY A 1 1 ? 11.839 16.941 -16.941 1.00 0.00 1 GLY A C 4
ATOM 4723 O O . GLY A 1 1 ? 11.606 16.024 -16.156 1.00 0.00 1 GLY A O 4
ATOM 4727 N N . SER A 1 2 ? 11.031 17.969 -17.155 1.00 0.00 2 SER A N 4
ATOM 4728 C CA . SER A 1 2 ? 9.766 18.087 -16.450 1.00 0.00 2 SER A CA 4
ATOM 4729 C C . SER A 1 2 ? 8.727 18.761 -17.348 1.00 0.00 2 SER A C 4
ATOM 4730 O O . SER A 1 2 ? 9.037 19.721 -18.051 1.00 0.00 2 SER A O 4
ATOM 4738 N N . SER A 1 3 ? 7.513 18.231 -17.295 1.00 0.00 3 SER A N 4
ATOM 4739 C CA . SER A 1 3 ? 6.426 18.769 -18.095 1.00 0.00 3 SER A CA 4
ATOM 4740 C C . SER A 1 3 ? 5.294 19.249 -17.184 1.00 0.00 3 SER A C 4
ATOM 4741 O O . SER A 1 3 ? 4.121 19.151 -17.541 1.00 0.00 3 SER A O 4
ATOM 4749 N N . GLY A 1 4 ? 5.686 19.758 -16.025 1.00 0.00 4 GLY A N 4
ATOM 4750 C CA . GLY A 1 4 ? 4.719 20.254 -15.061 1.00 0.00 4 GLY A CA 4
ATOM 4751 C C . GLY A 1 4 ? 5.403 20.639 -13.747 1.00 0.00 4 GLY A C 4
ATOM 4752 O O . GLY A 1 4 ? 6.592 20.385 -13.564 1.00 0.00 4 GLY A O 4
ATOM 4756 N N . SER A 1 5 ? 4.621 21.246 -12.866 1.00 0.00 5 SER A N 4
ATOM 4757 C CA . SER A 1 5 ? 5.136 21.668 -11.574 1.00 0.00 5 SER A CA 4
ATOM 4758 C C . SER A 1 5 ? 4.657 20.711 -10.481 1.00 0.00 5 SER A C 4
ATOM 4759 O O . SER A 1 5 ? 3.769 21.050 -9.700 1.00 0.00 5 SER A O 4
ATOM 4767 N N . SER A 1 6 ? 5.266 19.535 -10.461 1.00 0.00 6 SER A N 4
ATOM 4768 C CA . SER A 1 6 ? 4.912 18.526 -9.476 1.00 0.00 6 SER A CA 4
ATOM 4769 C C . SER A 1 6 ? 5.749 18.715 -8.210 1.00 0.00 6 SER A C 4
ATOM 4770 O O . SER A 1 6 ? 6.968 18.860 -8.283 1.00 0.00 6 SER A O 4
ATOM 4778 N N . GLY A 1 7 ? 5.061 18.709 -7.078 1.00 0.00 7 GLY A N 4
ATOM 4779 C CA . GLY A 1 7 ? 5.725 18.878 -5.797 1.00 0.00 7 GLY A CA 4
ATOM 4780 C C . GLY A 1 7 ? 5.048 18.037 -4.712 1.00 0.00 7 GLY A C 4
ATOM 4781 O O . GLY A 1 7 ? 4.747 18.539 -3.630 1.00 0.00 7 GLY A O 4
ATOM 4785 N N . LEU A 1 8 ? 4.829 16.772 -5.040 1.00 0.00 8 LEU A N 4
ATOM 4786 C CA . LEU A 1 8 ? 4.193 15.857 -4.108 1.00 0.00 8 LEU A CA 4
ATOM 4787 C C . LEU A 1 8 ? 5.167 14.728 -3.765 1.00 0.00 8 LEU A C 4
ATOM 4788 O O . LEU A 1 8 ? 5.548 13.946 -4.635 1.00 0.00 8 LEU A O 4
ATOM 4804 N N . SER A 1 9 ? 5.541 14.677 -2.495 1.00 0.00 9 SER A N 4
ATOM 4805 C CA . SER A 1 9 ? 6.463 13.657 -2.026 1.00 0.00 9 SER A CA 4
ATOM 4806 C C . SER A 1 9 ? 5.719 12.336 -1.817 1.00 0.00 9 SER A C 4
ATOM 4807 O O . SER A 1 9 ? 4.526 12.332 -1.517 1.00 0.00 9 SER A O 4
ATOM 4815 N N . PRO A 1 10 ? 6.474 11.218 -1.988 1.00 0.00 10 PRO A N 4
ATOM 4816 C CA . PRO A 1 10 ? 5.900 9.894 -1.821 1.00 0.00 10 PRO A CA 4
ATOM 4817 C C . PRO A 1 10 ? 5.691 9.569 -0.341 1.00 0.00 10 PRO A C 4
ATOM 4818 O O . PRO A 1 10 ? 6.153 10.304 0.531 1.00 0.00 10 PRO A O 4
ATOM 4829 N N . PRO A 1 11 ? 4.977 8.438 -0.096 1.00 0.00 11 PRO A N 4
ATOM 4830 C CA . PRO A 1 11 ? 4.702 8.006 1.264 1.00 0.00 11 PRO A CA 4
ATOM 4831 C C . PRO A 1 11 ? 5.950 7.400 1.910 1.00 0.00 11 PRO A C 4
ATOM 4832 O O . PRO A 1 11 ? 6.985 7.264 1.261 1.00 0.00 11 PRO A O 4
ATOM 4843 N N . ARG A 1 12 ? 5.810 7.053 3.181 1.00 0.00 12 ARG A N 4
ATOM 4844 C CA . ARG A 1 12 ? 6.912 6.465 3.922 1.00 0.00 12 ARG A CA 4
ATOM 4845 C C . ARG A 1 12 ? 6.381 5.544 5.023 1.00 0.00 12 ARG A C 4
ATOM 4846 O O . ARG A 1 12 ? 5.175 5.325 5.125 1.00 0.00 12 ARG A O 4
ATOM 4867 N N . GLY A 1 13 ? 7.308 5.030 5.818 1.00 0.00 13 GLY A N 4
ATOM 4868 C CA . GLY A 1 13 ? 6.948 4.138 6.907 1.00 0.00 13 GLY A CA 4
ATOM 4869 C C . GLY A 1 13 ? 5.887 3.129 6.462 1.00 0.00 13 GLY A C 4
ATOM 4870 O O . GLY A 1 13 ? 4.905 2.904 7.168 1.00 0.00 13 GLY A O 4
ATOM 4874 N N . LEU A 1 14 ? 6.120 2.549 5.294 1.00 0.00 14 LEU A N 4
ATOM 4875 C CA . LEU A 1 14 ? 5.197 1.570 4.747 1.00 0.00 14 LEU A CA 4
ATOM 4876 C C . LEU A 1 14 ? 5.568 0.180 5.266 1.00 0.00 14 LEU A C 4
ATOM 4877 O O . LEU A 1 14 ? 6.711 -0.254 5.127 1.00 0.00 14 LEU A O 4
ATOM 4893 N N . VAL A 1 15 ? 4.581 -0.481 5.853 1.00 0.00 15 VAL A N 4
ATOM 4894 C CA . VAL A 1 15 ? 4.789 -1.813 6.393 1.00 0.00 15 VAL A CA 4
ATOM 4895 C C . VAL A 1 15 ? 3.486 -2.609 6.293 1.00 0.00 15 VAL A C 4
ATOM 4896 O O . VAL A 1 15 ? 2.430 -2.045 6.010 1.00 0.00 15 VAL A O 4
ATOM 4909 N N . ALA A 1 16 ? 3.603 -3.907 6.530 1.00 0.00 16 ALA A N 4
ATOM 4910 C CA . ALA A 1 16 ? 2.448 -4.786 6.470 1.00 0.00 16 ALA A CA 4
ATOM 4911 C C . ALA A 1 16 ? 2.447 -5.704 7.695 1.00 0.00 16 ALA A C 4
ATOM 4912 O O . ALA A 1 16 ? 3.501 -5.996 8.257 1.00 0.00 16 ALA A O 4
ATOM 4919 N N . VAL A 1 17 ? 1.251 -6.134 8.071 1.00 0.00 17 VAL A N 4
ATOM 4920 C CA . VAL A 1 17 ? 1.099 -7.013 9.218 1.00 0.00 17 VAL A CA 4
ATOM 4921 C C . VAL A 1 17 ? -0.091 -7.945 8.986 1.00 0.00 17 VAL A C 4
ATOM 4922 O O . VAL A 1 17 ? -1.242 -7.515 9.047 1.00 0.00 17 VAL A O 4
ATOM 4935 N N . ARG A 1 18 ? 0.226 -9.205 8.726 1.00 0.00 18 ARG A N 4
ATOM 4936 C CA . ARG A 1 18 ? -0.803 -10.202 8.484 1.00 0.00 18 ARG A CA 4
ATOM 4937 C C . ARG A 1 18 ? -1.572 -10.494 9.775 1.00 0.00 18 ARG A C 4
ATOM 4938 O O . ARG A 1 18 ? -0.972 -10.658 10.836 1.00 0.00 18 ARG A O 4
ATOM 4959 N N . THR A 1 19 ? -2.889 -10.549 9.641 1.00 0.00 19 THR A N 4
ATOM 4960 C CA . THR A 1 19 ? -3.746 -10.818 10.783 1.00 0.00 19 THR A CA 4
ATOM 4961 C C . THR A 1 19 ? -4.872 -11.777 10.390 1.00 0.00 19 THR A C 4
ATOM 4962 O O . THR A 1 19 ? -4.881 -12.309 9.281 1.00 0.00 19 THR A O 4
ATOM 4973 N N . PRO A 1 20 ? -5.820 -11.973 11.346 1.00 0.00 20 PRO A N 4
ATOM 4974 C CA . PRO A 1 20 ? -6.948 -12.857 11.111 1.00 0.00 20 PRO A CA 4
ATOM 4975 C C . PRO A 1 20 ? -7.972 -12.205 10.180 1.00 0.00 20 PRO A C 4
ATOM 4976 O O . PRO A 1 20 ? -8.655 -12.893 9.423 1.00 0.00 20 PRO A O 4
ATOM 4987 N N . ARG A 1 21 ? -8.047 -10.885 10.267 1.00 0.00 21 ARG A N 4
ATOM 4988 C CA . ARG A 1 21 ? -8.976 -10.132 9.442 1.00 0.00 21 ARG A CA 4
ATOM 4989 C C . ARG A 1 21 ? -8.299 -9.698 8.141 1.00 0.00 21 ARG A C 4
ATOM 4990 O O . ARG A 1 21 ? -8.941 -9.121 7.265 1.00 0.00 21 ARG A O 4
ATOM 5011 N N . GLY A 1 22 ? -7.009 -9.992 8.055 1.00 0.00 22 GLY A N 4
ATOM 5012 C CA . GLY A 1 22 ? -6.238 -9.639 6.876 1.00 0.00 22 GLY A CA 4
ATOM 5013 C C . GLY A 1 22 ? -4.894 -9.019 7.264 1.00 0.00 22 GLY A C 4
ATOM 5014 O O . GLY A 1 22 ? -4.491 -9.081 8.425 1.00 0.00 22 GLY A O 4
ATOM 5018 N N . VAL A 1 23 ? -4.239 -8.436 6.272 1.00 0.00 23 VAL A N 4
ATOM 5019 C CA . VAL A 1 23 ? -2.949 -7.805 6.495 1.00 0.00 23 VAL A CA 4
ATOM 5020 C C . VAL A 1 23 ? -3.126 -6.286 6.519 1.00 0.00 23 VAL A C 4
ATOM 5021 O O . VAL A 1 23 ? -3.581 -5.695 5.541 1.00 0.00 23 VAL A O 4
ATOM 5034 N N . LEU A 1 24 ? -2.756 -5.697 7.647 1.00 0.00 24 LEU A N 4
ATOM 5035 C CA . LEU A 1 24 ? -2.869 -4.257 7.811 1.00 0.00 24 LEU A CA 4
ATOM 5036 C C . LEU A 1 24 ? -1.574 -3.592 7.338 1.00 0.00 24 LEU A C 4
ATOM 5037 O O . LEU A 1 24 ? -0.483 -4.005 7.726 1.00 0.00 24 LEU A O 4
ATOM 5053 N N . LEU A 1 25 ? -1.739 -2.573 6.508 1.00 0.00 25 LEU A N 4
ATOM 5054 C CA . LEU A 1 25 ? -0.597 -1.847 5.979 1.00 0.00 25 LEU A CA 4
ATOM 5055 C C . LEU A 1 25 ? -0.519 -0.472 6.646 1.00 0.00 25 LEU A C 4
ATOM 5056 O O . LEU A 1 25 ? -1.498 0.272 6.659 1.00 0.00 25 LEU A O 4
ATOM 5072 N N . HIS A 1 26 ? 0.655 -0.177 7.184 1.00 0.00 26 HIS A N 4
ATOM 5073 C CA . HIS A 1 26 ? 0.874 1.095 7.851 1.00 0.00 26 HIS A CA 4
ATOM 5074 C C . HIS A 1 26 ? 1.890 1.921 7.060 1.00 0.00 26 HIS A C 4
ATOM 5075 O O . HIS A 1 26 ? 3.013 1.475 6.829 1.00 0.00 26 HIS A O 4
ATOM 5089 N N . TRP A 1 27 ? 1.460 3.111 6.668 1.00 0.00 27 TRP A N 4
ATOM 5090 C CA . TRP A 1 27 ? 2.318 4.004 5.908 1.00 0.00 27 TRP A CA 4
ATOM 5091 C C . TRP A 1 27 ? 2.311 5.369 6.599 1.00 0.00 27 TRP A C 4
ATOM 5092 O O . TRP A 1 27 ? 1.611 5.562 7.591 1.00 0.00 27 TRP A O 4
ATOM 5113 N N . ASP A 1 28 ? 3.098 6.281 6.046 1.00 0.00 28 ASP A N 4
ATOM 5114 C CA . ASP A 1 28 ? 3.190 7.622 6.597 1.00 0.00 28 ASP A CA 4
ATOM 5115 C C . ASP A 1 28 ? 2.805 8.639 5.521 1.00 0.00 28 ASP A C 4
ATOM 5116 O O . ASP A 1 28 ? 3.002 8.394 4.332 1.00 0.00 28 ASP A O 4
ATOM 5125 N N . PRO A 1 29 ? 2.248 9.788 5.989 1.00 0.00 29 PRO A N 4
ATOM 5126 C CA . PRO A 1 29 ? 1.833 10.843 5.079 1.00 0.00 29 PRO A CA 4
ATOM 5127 C C . PRO A 1 29 ? 3.043 11.608 4.539 1.00 0.00 29 PRO A C 4
ATOM 5128 O O . PRO A 1 29 ? 4.062 11.724 5.218 1.00 0.00 29 PRO A O 4
ATOM 5139 N N . PRO A 1 30 ? 2.886 12.123 3.290 1.00 0.00 30 PRO A N 4
ATOM 5140 C CA . PRO A 1 30 ? 3.953 12.874 2.651 1.00 0.00 30 PRO A CA 4
ATOM 5141 C C . PRO A 1 30 ? 4.073 14.276 3.252 1.00 0.00 30 PRO A C 4
ATOM 5142 O O . PRO A 1 30 ? 3.200 15.118 3.051 1.00 0.00 30 PRO A O 4
ATOM 5153 N N . GLU A 1 31 ? 5.162 14.483 3.977 1.00 0.00 31 GLU A N 4
ATOM 5154 C CA . GLU A 1 31 ? 5.408 15.768 4.609 1.00 0.00 31 GLU A CA 4
ATOM 5155 C C . GLU A 1 31 ? 5.452 16.877 3.555 1.00 0.00 31 GLU A C 4
ATOM 5156 O O . GLU A 1 31 ? 5.272 18.051 3.877 1.00 0.00 31 GLU A O 4
ATOM 5168 N N . LEU A 1 32 ? 5.693 16.466 2.319 1.00 0.00 32 LEU A N 4
ATOM 5169 C CA . LEU A 1 32 ? 5.763 17.410 1.217 1.00 0.00 32 LEU A CA 4
ATOM 5170 C C . LEU A 1 32 ? 4.526 17.246 0.331 1.00 0.00 32 LEU A C 4
ATOM 5171 O O . LEU A 1 32 ? 4.399 16.255 -0.385 1.00 0.00 32 LEU A O 4
ATOM 5187 N N . VAL A 1 33 ? 3.646 18.234 0.410 1.00 0.00 33 VAL A N 4
ATOM 5188 C CA . VAL A 1 33 ? 2.424 18.211 -0.376 1.00 0.00 33 VAL A CA 4
ATOM 5189 C C . VAL A 1 33 ? 2.272 19.543 -1.113 1.00 0.00 33 VAL A C 4
ATOM 5190 O O . VAL A 1 33 ? 2.599 20.597 -0.571 1.00 0.00 33 VAL A O 4
ATOM 5203 N N . PRO A 1 34 ? 1.761 19.450 -2.370 1.00 0.00 34 PRO A N 4
ATOM 5204 C CA . PRO A 1 34 ? 1.562 20.635 -3.187 1.00 0.00 34 PRO A CA 4
ATOM 5205 C C . PRO A 1 34 ? 0.342 21.428 -2.713 1.00 0.00 34 PRO A C 4
ATOM 5206 O O . PRO A 1 34 ? 0.150 22.575 -3.113 1.00 0.00 34 PRO A O 4
ATOM 5217 N N . LYS A 1 35 ? -0.451 20.785 -1.868 1.00 0.00 35 LYS A N 4
ATOM 5218 C CA . LYS A 1 35 ? -1.646 21.416 -1.336 1.00 0.00 35 LYS A CA 4
ATOM 5219 C C . LYS A 1 35 ? -2.456 20.383 -0.550 1.00 0.00 35 LYS A C 4
ATOM 5220 O O . LYS A 1 35 ? -2.254 20.215 0.652 1.00 0.00 35 LYS A O 4
ATOM 5239 N N . ARG A 1 36 ? -3.355 19.717 -1.260 1.00 0.00 36 ARG A N 4
ATOM 5240 C CA . ARG A 1 36 ? -4.196 18.705 -0.643 1.00 0.00 36 ARG A CA 4
ATOM 5241 C C . ARG A 1 36 ? -3.992 17.354 -1.331 1.00 0.00 36 ARG A C 4
ATOM 5242 O O . ARG A 1 36 ? -3.772 17.296 -2.540 1.00 0.00 36 ARG A O 4
ATOM 5263 N N . LEU A 1 37 ? -4.071 16.301 -0.532 1.00 0.00 37 LEU A N 4
ATOM 5264 C CA . LEU A 1 37 ? -3.898 14.954 -1.049 1.00 0.00 37 LEU A CA 4
ATOM 5265 C C . LEU A 1 37 ? -5.223 14.463 -1.636 1.00 0.00 37 LEU A C 4
ATOM 5266 O O . LEU A 1 37 ? -6.273 14.603 -1.010 1.00 0.00 37 LEU A O 4
ATOM 5282 N N . ASP A 1 38 ? -5.131 13.899 -2.831 1.00 0.00 38 ASP A N 4
ATOM 5283 C CA . ASP A 1 38 ? -6.309 13.387 -3.510 1.00 0.00 38 ASP A CA 4
ATOM 5284 C C . ASP A 1 38 ? -6.520 11.922 -3.121 1.00 0.00 38 ASP A C 4
ATOM 5285 O O . ASP A 1 38 ? -7.655 11.459 -3.025 1.00 0.00 38 ASP A O 4
ATOM 5294 N N . GLY A 1 39 ? -5.408 11.234 -2.908 1.00 0.00 39 GLY A N 4
ATOM 5295 C CA . GLY A 1 39 ? -5.457 9.831 -2.532 1.00 0.00 39 GLY A CA 4
ATOM 5296 C C . GLY A 1 39 ? -4.171 9.109 -2.938 1.00 0.00 39 GLY A C 4
ATOM 5297 O O . GLY A 1 39 ? -3.340 9.668 -3.653 1.00 0.00 39 GLY A O 4
ATOM 5301 N N . TYR A 1 40 ? -4.046 7.878 -2.464 1.00 0.00 40 TYR A N 4
ATOM 5302 C CA . TYR A 1 40 ? -2.874 7.074 -2.769 1.00 0.00 40 TYR A CA 4
ATOM 5303 C C . TYR A 1 40 ? -3.241 5.888 -3.663 1.00 0.00 40 TYR A C 4
ATOM 5304 O O . TYR A 1 40 ? -4.411 5.685 -3.982 1.00 0.00 40 TYR A O 4
ATOM 5322 N N . VAL A 1 41 ? -2.218 5.136 -4.042 1.00 0.00 41 VAL A N 4
ATOM 5323 C CA . VAL A 1 41 ? -2.418 3.976 -4.894 1.00 0.00 41 VAL A CA 4
ATOM 5324 C C . VAL A 1 41 ? -1.665 2.781 -4.305 1.00 0.00 41 VAL A C 4
ATOM 5325 O O . VAL A 1 41 ? -0.440 2.710 -4.394 1.00 0.00 41 VAL A O 4
ATOM 5338 N N . LEU A 1 42 ? -2.429 1.872 -3.718 1.00 0.00 42 LEU A N 4
ATOM 5339 C CA . LEU A 1 42 ? -1.849 0.684 -3.115 1.00 0.00 42 LEU A CA 4
ATOM 5340 C C . LEU A 1 42 ? -1.713 -0.408 -4.178 1.00 0.00 42 LEU A C 4
ATOM 5341 O O . LEU A 1 42 ? -2.708 -0.849 -4.751 1.00 0.00 42 LEU A O 4
ATOM 5357 N N . GLU A 1 43 ? -0.473 -0.813 -4.410 1.00 0.00 43 GLU A N 4
ATOM 5358 C CA . GLU A 1 43 ? -0.194 -1.845 -5.395 1.00 0.00 43 GLU A CA 4
ATOM 5359 C C . GLU A 1 43 ? 0.525 -3.025 -4.738 1.00 0.00 43 GLU A C 4
ATOM 5360 O O . GLU A 1 43 ? 1.539 -2.843 -4.067 1.00 0.00 43 GLU A O 4
ATOM 5372 N N . GLY A 1 44 ? -0.030 -4.209 -4.954 1.00 0.00 44 GLY A N 4
ATOM 5373 C CA . GLY A 1 44 ? 0.546 -5.418 -4.391 1.00 0.00 44 GLY A CA 4
ATOM 5374 C C . GLY A 1 44 ? 0.831 -6.450 -5.484 1.00 0.00 44 GLY A C 4
ATOM 5375 O O . GLY A 1 44 ? 0.535 -6.217 -6.655 1.00 0.00 44 GLY A O 4
ATOM 5379 N N . ARG A 1 45 ? 1.402 -7.569 -5.063 1.00 0.00 45 ARG A N 4
ATOM 5380 C CA . ARG A 1 45 ? 1.730 -8.637 -5.992 1.00 0.00 45 ARG A CA 4
ATOM 5381 C C . ARG A 1 45 ? 2.455 -9.770 -5.263 1.00 0.00 45 ARG A C 4
ATOM 5382 O O . ARG A 1 45 ? 3.109 -9.541 -4.246 1.00 0.00 45 ARG A O 4
ATOM 5403 N N . GLN A 1 46 ? 2.315 -10.968 -5.811 1.00 0.00 46 GLN A N 4
ATOM 5404 C CA . GLN A 1 46 ? 2.948 -12.138 -5.225 1.00 0.00 46 GLN A CA 4
ATOM 5405 C C . GLN A 1 46 ? 4.331 -12.357 -5.842 1.00 0.00 46 GLN A C 4
ATOM 5406 O O . GLN A 1 46 ? 4.501 -12.231 -7.054 1.00 0.00 46 GLN A O 4
ATOM 5420 N N . GLY A 1 47 ? 5.283 -12.683 -4.981 1.00 0.00 47 GLY A N 4
ATOM 5421 C CA . GLY A 1 47 ? 6.646 -12.921 -5.426 1.00 0.00 47 GLY A CA 4
ATOM 5422 C C . GLY A 1 47 ? 7.058 -11.909 -6.497 1.00 0.00 47 GLY A C 4
ATOM 5423 O O . GLY A 1 47 ? 7.216 -10.724 -6.207 1.00 0.00 47 GLY A O 4
ATOM 5427 N N . SER A 1 48 ? 7.221 -12.413 -7.711 1.00 0.00 48 SER A N 4
ATOM 5428 C CA . SER A 1 48 ? 7.611 -11.568 -8.826 1.00 0.00 48 SER A CA 4
ATOM 5429 C C . SER A 1 48 ? 6.525 -11.587 -9.903 1.00 0.00 48 SER A C 4
ATOM 5430 O O . SER A 1 48 ? 6.813 -11.822 -11.076 1.00 0.00 48 SER A O 4
ATOM 5438 N N . GLN A 1 49 ? 5.299 -11.338 -9.467 1.00 0.00 49 GLN A N 4
ATOM 5439 C CA . GLN A 1 49 ? 4.168 -11.324 -10.379 1.00 0.00 49 GLN A CA 4
ATOM 5440 C C . GLN A 1 49 ? 3.889 -9.898 -10.856 1.00 0.00 49 GLN A C 4
ATOM 5441 O O . GLN A 1 49 ? 4.624 -8.971 -10.519 1.00 0.00 49 GLN A O 4
ATOM 5455 N N . GLY A 1 50 ? 2.823 -9.766 -11.633 1.00 0.00 50 GLY A N 4
ATOM 5456 C CA . GLY A 1 50 ? 2.437 -8.468 -12.160 1.00 0.00 50 GLY A CA 4
ATOM 5457 C C . GLY A 1 50 ? 1.825 -7.592 -11.065 1.00 0.00 50 GLY A C 4
ATOM 5458 O O . GLY A 1 50 ? 0.924 -8.025 -10.349 1.00 0.00 50 GLY A O 4
ATOM 5462 N N . TRP A 1 51 ? 2.340 -6.375 -10.968 1.00 0.00 51 TRP A N 4
ATOM 5463 C CA . TRP A 1 51 ? 1.856 -5.434 -9.973 1.00 0.00 51 TRP A CA 4
ATOM 5464 C C . TRP A 1 51 ? 0.344 -5.288 -10.156 1.00 0.00 51 TRP A C 4
ATOM 5465 O O . TRP A 1 51 ? -0.125 -4.971 -11.248 1.00 0.00 51 TRP A O 4
ATOM 5486 N N . GLU A 1 52 ? -0.378 -5.527 -9.070 1.00 0.00 52 GLU A N 4
ATOM 5487 C CA . GLU A 1 52 ? -1.827 -5.427 -9.097 1.00 0.00 52 GLU A CA 4
ATOM 5488 C C . GLU A 1 52 ? -2.300 -4.315 -8.159 1.00 0.00 52 GLU A C 4
ATOM 5489 O O . GLU A 1 52 ? -1.953 -4.305 -6.979 1.00 0.00 52 GLU A O 4
ATOM 5501 N N . VAL A 1 53 ? -3.084 -3.406 -8.719 1.00 0.00 53 VAL A N 4
ATOM 5502 C CA . VAL A 1 53 ? -3.607 -2.292 -7.947 1.00 0.00 53 VAL A CA 4
ATOM 5503 C C . VAL A 1 53 ? -4.649 -2.810 -6.953 1.00 0.00 53 VAL A C 4
ATOM 5504 O O . VAL A 1 53 ? -5.720 -3.266 -7.352 1.00 0.00 53 VAL A O 4
ATOM 5517 N N . LEU A 1 54 ? -4.299 -2.724 -5.678 1.00 0.00 54 LEU A N 4
ATOM 5518 C CA . LEU A 1 54 ? -5.190 -3.178 -4.625 1.00 0.00 54 LEU A CA 4
ATOM 5519 C C . LEU A 1 54 ? -6.267 -2.120 -4.381 1.00 0.00 54 LEU A C 4
ATOM 5520 O O . LEU A 1 54 ? -7.458 -2.426 -4.395 1.00 0.00 54 LEU A O 4
ATOM 5536 N N . ASP A 1 55 ? -5.810 -0.895 -4.165 1.00 0.00 55 ASP A N 4
ATOM 5537 C CA . ASP A 1 55 ? -6.720 0.211 -3.919 1.00 0.00 55 ASP A CA 4
ATOM 5538 C C . ASP A 1 55 ? -6.181 1.470 -4.601 1.00 0.00 55 ASP A C 4
ATOM 5539 O O . ASP A 1 55 ? -5.211 2.066 -4.135 1.00 0.00 55 ASP A O 4
ATOM 5548 N N . PRO A 1 56 ? -6.851 1.847 -5.723 1.00 0.00 56 PRO A N 4
ATOM 5549 C CA . PRO A 1 56 ? -6.450 3.025 -6.474 1.00 0.00 56 PRO A CA 4
ATOM 5550 C C . PRO A 1 56 ? -6.870 4.306 -5.750 1.00 0.00 56 PRO A C 4
ATOM 5551 O O . PRO A 1 56 ? -6.128 5.286 -5.735 1.00 0.00 56 PRO A O 4
ATOM 5562 N N . ALA A 1 57 ? -8.059 4.256 -5.168 1.00 0.00 57 ALA A N 4
ATOM 5563 C CA . ALA A 1 57 ? -8.587 5.400 -4.445 1.00 0.00 57 ALA A CA 4
ATOM 5564 C C . ALA A 1 57 ? -8.485 5.139 -2.941 1.00 0.00 57 ALA A C 4
ATOM 5565 O O . ALA A 1 57 ? -9.257 4.356 -2.389 1.00 0.00 57 ALA A O 4
ATOM 5572 N N . VAL A 1 58 ? -7.525 5.809 -2.320 1.00 0.00 58 VAL A N 4
ATOM 5573 C CA . VAL A 1 58 ? -7.311 5.658 -0.891 1.00 0.00 58 VAL A CA 4
ATOM 5574 C C . VAL A 1 58 ? -7.333 7.038 -0.229 1.00 0.00 58 VAL A C 4
ATOM 5575 O O . VAL A 1 58 ? -6.602 7.938 -0.638 1.00 0.00 58 VAL A O 4
ATOM 5588 N N . ALA A 1 59 ? -8.180 7.160 0.783 1.00 0.00 59 ALA A N 4
ATOM 5589 C CA . ALA A 1 59 ? -8.306 8.414 1.506 1.00 0.00 59 ALA A CA 4
ATOM 5590 C C . ALA A 1 59 ? -6.931 9.075 1.617 1.00 0.00 59 ALA A C 4
ATOM 5591 O O . ALA A 1 59 ? -5.967 8.443 2.047 1.00 0.00 59 ALA A O 4
ATOM 5598 N N . GLY A 1 60 ? -6.883 10.338 1.220 1.00 0.00 60 GLY A N 4
ATOM 5599 C CA . GLY A 1 60 ? -5.642 11.092 1.270 1.00 0.00 60 GLY A CA 4
ATOM 5600 C C . GLY A 1 60 ? -5.233 11.380 2.716 1.00 0.00 60 GLY A C 4
ATOM 5601 O O . GLY A 1 60 ? -4.177 11.962 2.961 1.00 0.00 60 GLY A O 4
ATOM 5605 N N . THR A 1 61 ? -6.090 10.960 3.634 1.00 0.00 61 THR A N 4
ATOM 5606 C CA . THR A 1 61 ? -5.831 11.166 5.049 1.00 0.00 61 THR A CA 4
ATOM 5607 C C . THR A 1 61 ? -5.497 9.837 5.730 1.00 0.00 61 THR A C 4
ATOM 5608 O O . THR A 1 61 ? -4.865 9.817 6.784 1.00 0.00 61 THR A O 4
ATOM 5619 N N . GLU A 1 62 ? -5.938 8.759 5.098 1.00 0.00 62 GLU A N 4
ATOM 5620 C CA . GLU A 1 62 ? -5.694 7.429 5.629 1.00 0.00 62 GLU A CA 4
ATOM 5621 C C . GLU A 1 62 ? -4.191 7.186 5.783 1.00 0.00 62 GLU A C 4
ATOM 5622 O O . GLU A 1 62 ? -3.388 7.757 5.048 1.00 0.00 62 GLU A O 4
ATOM 5634 N N . THR A 1 63 ? -3.857 6.337 6.745 1.00 0.00 63 THR A N 4
ATOM 5635 C CA . THR A 1 63 ? -2.465 6.012 7.005 1.00 0.00 63 THR A CA 4
ATOM 5636 C C . THR A 1 63 ? -2.249 4.499 6.933 1.00 0.00 63 THR A C 4
ATOM 5637 O O . THR A 1 63 ? -1.111 4.031 6.921 1.00 0.00 63 THR A O 4
ATOM 5648 N N . GLU A 1 64 ? -3.358 3.776 6.888 1.00 0.00 64 GLU A N 4
ATOM 5649 C CA . GLU A 1 64 ? -3.305 2.326 6.818 1.00 0.00 64 GLU A CA 4
ATOM 5650 C C . GLU A 1 64 ? -4.483 1.790 6.003 1.00 0.00 64 GLU A C 4
ATOM 5651 O O . GLU A 1 64 ? -5.385 2.543 5.640 1.00 0.00 64 GLU A O 4
ATOM 5663 N N . LEU A 1 65 ? -4.437 0.492 5.739 1.00 0.00 65 LEU A N 4
ATOM 5664 C CA . LEU A 1 65 ? -5.490 -0.154 4.974 1.00 0.00 65 LEU A CA 4
ATOM 5665 C C . LEU A 1 65 ? -5.391 -1.669 5.157 1.00 0.00 65 LEU A C 4
ATOM 5666 O O . LEU A 1 65 ? -4.315 -2.195 5.440 1.00 0.00 65 LEU A O 4
ATOM 5682 N N . LEU A 1 66 ? -6.527 -2.329 4.987 1.00 0.00 66 LEU A N 4
ATOM 5683 C CA . LEU A 1 66 ? -6.582 -3.774 5.130 1.00 0.00 66 LEU A CA 4
ATOM 5684 C C . LEU A 1 66 ? -6.601 -4.419 3.743 1.00 0.00 66 LEU A C 4
ATOM 5685 O O . LEU A 1 66 ? -7.283 -3.937 2.839 1.00 0.00 66 LEU A O 4
ATOM 5701 N N . VAL A 1 67 ? -5.845 -5.500 3.617 1.00 0.00 67 VAL A N 4
ATOM 5702 C CA . VAL A 1 67 ? -5.766 -6.215 2.355 1.00 0.00 67 VAL A CA 4
ATOM 5703 C C . VAL A 1 67 ? -5.748 -7.721 2.628 1.00 0.00 67 VAL A C 4
ATOM 5704 O O . VAL A 1 67 ? -4.688 -8.344 2.618 1.00 0.00 67 VAL A O 4
ATOM 5717 N N . PRO A 1 68 ? -6.966 -8.276 2.871 1.00 0.00 68 PRO A N 4
ATOM 5718 C CA . PRO A 1 68 ? -7.099 -9.696 3.146 1.00 0.00 68 PRO A CA 4
ATOM 5719 C C . PRO A 1 68 ? -6.942 -10.519 1.867 1.00 0.00 68 PRO A C 4
ATOM 5720 O O . PRO A 1 68 ? -6.851 -11.745 1.920 1.00 0.00 68 PRO A O 4
ATOM 5731 N N . GLY A 1 69 ? -6.914 -9.813 0.746 1.00 0.00 69 GLY A N 4
ATOM 5732 C CA . GLY A 1 69 ? -6.769 -10.463 -0.545 1.00 0.00 69 GLY A CA 4
ATOM 5733 C C . GLY A 1 69 ? -5.341 -10.973 -0.745 1.00 0.00 69 GLY A C 4
ATOM 5734 O O . GLY A 1 69 ? -4.701 -10.663 -1.749 1.00 0.00 69 GLY A O 4
ATOM 5738 N N . LEU A 1 70 ? -4.882 -11.748 0.228 1.00 0.00 70 LEU A N 4
ATOM 5739 C CA . LEU A 1 70 ? -3.540 -12.304 0.171 1.00 0.00 70 LEU A CA 4
ATOM 5740 C C . LEU A 1 70 ? -3.629 -13.828 0.069 1.00 0.00 70 LEU A C 4
ATOM 5741 O O . LEU A 1 70 ? -4.648 -14.419 0.423 1.00 0.00 70 LEU A O 4
ATOM 5757 N N . ILE A 1 71 ? -2.548 -14.420 -0.416 1.00 0.00 71 ILE A N 4
ATOM 5758 C CA . ILE A 1 71 ? -2.490 -15.864 -0.569 1.00 0.00 71 ILE A CA 4
ATOM 5759 C C . ILE A 1 71 ? -1.449 -16.434 0.396 1.00 0.00 71 ILE A C 4
ATOM 5760 O O . ILE A 1 71 ? -0.531 -15.728 0.812 1.00 0.00 71 ILE A O 4
ATOM 5776 N N . LYS A 1 72 ? -1.626 -17.705 0.724 1.00 0.00 72 LYS A N 4
ATOM 5777 C CA . LYS A 1 72 ? -0.712 -18.378 1.632 1.00 0.00 72 LYS A CA 4
ATOM 5778 C C . LYS A 1 72 ? 0.386 -19.071 0.823 1.00 0.00 72 LYS A C 4
ATOM 5779 O O . LYS A 1 72 ? 0.199 -19.370 -0.355 1.00 0.00 72 LYS A O 4
ATOM 5798 N N . ASP A 1 73 ? 1.507 -19.307 1.489 1.00 0.00 73 ASP A N 4
ATOM 5799 C CA . ASP A 1 73 ? 2.635 -19.960 0.846 1.00 0.00 73 ASP A CA 4
ATOM 5800 C C . ASP A 1 73 ? 3.205 -19.038 -0.233 1.00 0.00 73 ASP A C 4
ATOM 5801 O O . ASP A 1 73 ? 3.950 -19.483 -1.105 1.00 0.00 73 ASP A O 4
ATOM 5810 N N . VAL A 1 74 ? 2.833 -17.770 -0.140 1.00 0.00 74 VAL A N 4
ATOM 5811 C CA . VAL A 1 74 ? 3.298 -16.781 -1.098 1.00 0.00 74 VAL A CA 4
ATOM 5812 C C . VAL A 1 74 ? 3.763 -15.531 -0.349 1.00 0.00 74 VAL A C 4
ATOM 5813 O O . VAL A 1 74 ? 3.602 -15.435 0.867 1.00 0.00 74 VAL A O 4
ATOM 5826 N N . LEU A 1 75 ? 4.331 -14.603 -1.106 1.00 0.00 75 LEU A N 4
ATOM 5827 C CA . LEU A 1 75 ? 4.820 -13.363 -0.529 1.00 0.00 75 LEU A CA 4
ATOM 5828 C C . LEU A 1 75 ? 4.221 -12.179 -1.292 1.00 0.00 75 LEU A C 4
ATOM 5829 O O . LEU A 1 75 ? 4.758 -11.760 -2.315 1.00 0.00 75 LEU A O 4
ATOM 5845 N N . TYR A 1 76 ? 3.115 -11.675 -0.763 1.00 0.00 76 TYR A N 4
ATOM 5846 C CA . TYR A 1 76 ? 2.438 -10.548 -1.381 1.00 0.00 76 TYR A CA 4
ATOM 5847 C C . TYR A 1 76 ? 3.111 -9.227 -1.001 1.00 0.00 76 TYR A C 4
ATOM 5848 O O . TYR A 1 76 ? 3.222 -8.901 0.179 1.00 0.00 76 TYR A O 4
ATOM 5866 N N . GLU A 1 77 ? 3.542 -8.504 -2.024 1.00 0.00 77 GLU A N 4
ATOM 5867 C CA . GLU A 1 77 ? 4.201 -7.227 -1.813 1.00 0.00 77 GLU A CA 4
ATOM 5868 C C . GLU A 1 77 ? 3.172 -6.095 -1.797 1.00 0.00 77 GLU A C 4
ATOM 5869 O O . GLU A 1 77 ? 1.989 -6.322 -2.048 1.00 0.00 77 GLU A O 4
ATOM 5881 N N . PHE A 1 78 ? 3.659 -4.899 -1.499 1.00 0.00 78 PHE A N 4
ATOM 5882 C CA . PHE A 1 78 ? 2.796 -3.731 -1.447 1.00 0.00 78 PHE A CA 4
ATOM 5883 C C . PHE A 1 78 ? 3.582 -2.455 -1.753 1.00 0.00 78 PHE A C 4
ATOM 5884 O O . PHE A 1 78 ? 4.808 -2.437 -1.653 1.00 0.00 78 PHE A O 4
ATOM 5901 N N . ARG A 1 79 ? 2.844 -1.417 -2.121 1.00 0.00 79 ARG A N 4
ATOM 5902 C CA . ARG A 1 79 ? 3.457 -0.140 -2.442 1.00 0.00 79 ARG A CA 4
ATOM 5903 C C . ARG A 1 79 ? 2.396 0.962 -2.488 1.00 0.00 79 ARG A C 4
ATOM 5904 O O . ARG A 1 79 ? 1.338 0.784 -3.091 1.00 0.00 79 ARG A O 4
ATOM 5925 N N . LEU A 1 80 ? 2.715 2.074 -1.844 1.00 0.00 80 LEU A N 4
ATOM 5926 C CA . LEU A 1 80 ? 1.802 3.204 -1.804 1.00 0.00 80 LEU A CA 4
ATOM 5927 C C . LEU A 1 80 ? 2.433 4.390 -2.536 1.00 0.00 80 LEU A C 4
ATOM 5928 O O . LEU A 1 80 ? 3.623 4.660 -2.379 1.00 0.00 80 LEU A O 4
ATOM 5944 N N . VAL A 1 81 ? 1.607 5.066 -3.321 1.00 0.00 81 VAL A N 4
ATOM 5945 C CA . VAL A 1 81 ? 2.069 6.217 -4.079 1.00 0.00 81 VAL A CA 4
ATOM 5946 C C . VAL A 1 81 ? 1.034 7.339 -3.976 1.00 0.00 81 VAL A C 4
ATOM 5947 O O . VAL A 1 81 ? -0.074 7.215 -4.496 1.00 0.00 81 VAL A O 4
ATOM 5960 N N . ALA A 1 82 ? 1.432 8.408 -3.302 1.00 0.00 82 ALA A N 4
ATOM 5961 C CA . ALA A 1 82 ? 0.552 9.551 -3.124 1.00 0.00 82 ALA A CA 4
ATOM 5962 C C . ALA A 1 82 ? 0.444 10.316 -4.445 1.00 0.00 82 ALA A C 4
ATOM 5963 O O . ALA A 1 82 ? 1.429 10.455 -5.168 1.00 0.00 82 ALA A O 4
ATOM 5970 N N . PHE A 1 83 ? -0.761 10.792 -4.720 1.00 0.00 83 PHE A N 4
ATOM 5971 C CA . PHE A 1 83 ? -1.011 11.539 -5.940 1.00 0.00 83 PHE A CA 4
ATOM 5972 C C . PHE A 1 83 ? -2.027 12.658 -5.701 1.00 0.00 83 PHE A C 4
ATOM 5973 O O . PHE A 1 83 ? -3.103 12.418 -5.156 1.00 0.00 83 PHE A O 4
ATOM 5990 N N . ALA A 1 84 ? -1.649 13.857 -6.119 1.00 0.00 84 ALA A N 4
ATOM 5991 C CA . ALA A 1 84 ? -2.513 15.013 -5.957 1.00 0.00 84 ALA A CA 4
ATOM 5992 C C . ALA A 1 84 ? -2.926 15.533 -7.336 1.00 0.00 84 ALA A C 4
ATOM 5993 O O . ALA A 1 84 ? -2.114 16.119 -8.051 1.00 0.00 84 ALA A O 4
ATOM 6000 N N . GLY A 1 85 ? -4.188 15.301 -7.667 1.00 0.00 85 GLY A N 4
ATOM 6001 C CA . GLY A 1 85 ? -4.718 15.739 -8.947 1.00 0.00 85 GLY A CA 4
ATOM 6002 C C . GLY A 1 85 ? -4.004 15.038 -10.105 1.00 0.00 85 GLY A C 4
ATOM 6003 O O . GLY A 1 85 ? -4.165 13.835 -10.300 1.00 0.00 85 GLY A O 4
ATOM 6007 N N . SER A 1 86 ? -3.231 15.822 -10.843 1.00 0.00 86 SER A N 4
ATOM 6008 C CA . SER A 1 86 ? -2.493 15.292 -11.976 1.00 0.00 86 SER A CA 4
ATOM 6009 C C . SER A 1 86 ? -1.101 14.841 -11.528 1.00 0.00 86 SER A C 4
ATOM 6010 O O . SER A 1 86 ? -0.365 14.227 -12.300 1.00 0.00 86 SER A O 4
ATOM 6018 N N . PHE A 1 87 ? -0.781 15.163 -10.284 1.00 0.00 87 PHE A N 4
ATOM 6019 C CA . PHE A 1 87 ? 0.510 14.799 -9.724 1.00 0.00 87 PHE A CA 4
ATOM 6020 C C . PHE A 1 87 ? 0.469 13.393 -9.123 1.00 0.00 87 PHE A C 4
ATOM 6021 O O . PHE A 1 87 ? -0.438 13.066 -8.360 1.00 0.00 87 PHE A O 4
ATOM 6038 N N . VAL A 1 88 ? 1.465 12.598 -9.489 1.00 0.00 88 VAL A N 4
ATOM 6039 C CA . VAL A 1 88 ? 1.554 11.235 -8.994 1.00 0.00 88 VAL A CA 4
ATOM 6040 C C . VAL A 1 88 ? 2.933 11.014 -8.367 1.00 0.00 88 VAL A C 4
ATOM 6041 O O . VAL A 1 88 ? 3.954 11.162 -9.037 1.00 0.00 88 VAL A O 4
ATOM 6054 N N . SER A 1 89 ? 2.917 10.663 -7.090 1.00 0.00 89 SER A N 4
ATOM 6055 C CA . SER A 1 89 ? 4.153 10.420 -6.365 1.00 0.00 89 SER A CA 4
ATOM 6056 C C . SER A 1 89 ? 4.618 8.981 -6.593 1.00 0.00 89 SER A C 4
ATOM 6057 O O . SER A 1 89 ? 3.837 8.132 -7.020 1.00 0.00 89 SER A O 4
ATOM 6065 N N . ASP A 1 90 ? 5.889 8.750 -6.297 1.00 0.00 90 ASP A N 4
ATOM 6066 C CA . ASP A 1 90 ? 6.468 7.427 -6.463 1.00 0.00 90 ASP A CA 4
ATOM 6067 C C . ASP A 1 90 ? 5.926 6.497 -5.376 1.00 0.00 90 ASP A C 4
ATOM 6068 O O . ASP A 1 90 ? 5.494 6.957 -4.320 1.00 0.00 90 ASP A O 4
ATOM 6077 N N . PRO A 1 91 ? 5.969 5.172 -5.679 1.00 0.00 91 PRO A N 4
ATOM 6078 C CA . PRO A 1 91 ? 5.488 4.174 -4.739 1.00 0.00 91 PRO A CA 4
ATOM 6079 C C . PRO A 1 91 ? 6.480 3.978 -3.591 1.00 0.00 91 PRO A C 4
ATOM 6080 O O . PRO A 1 91 ? 7.573 3.452 -3.794 1.00 0.00 91 PRO A O 4
ATOM 6091 N N . SER A 1 92 ? 6.064 4.412 -2.411 1.00 0.00 92 SER A N 4
ATOM 6092 C CA . SER A 1 92 ? 6.902 4.291 -1.231 1.00 0.00 92 SER A CA 4
ATOM 6093 C C . SER A 1 92 ? 7.515 2.891 -1.165 1.00 0.00 92 SER A C 4
ATOM 6094 O O . SER A 1 92 ? 7.164 2.019 -1.958 1.00 0.00 92 SER A O 4
ATOM 6102 N N . ASN A 1 93 ? 8.419 2.719 -0.212 1.00 0.00 93 ASN A N 4
ATOM 6103 C CA . ASN A 1 93 ? 9.084 1.440 -0.033 1.00 0.00 93 ASN A CA 4
ATOM 6104 C C . ASN A 1 93 ? 8.071 0.311 -0.239 1.00 0.00 93 ASN A C 4
ATOM 6105 O O . ASN A 1 93 ? 6.866 0.525 -0.124 1.00 0.00 93 ASN A O 4
ATOM 6116 N N . THR A 1 94 ? 8.599 -0.867 -0.539 1.00 0.00 94 THR A N 4
ATOM 6117 C CA . THR A 1 94 ? 7.757 -2.029 -0.762 1.00 0.00 94 THR A CA 4
ATOM 6118 C C . THR A 1 94 ? 7.617 -2.842 0.526 1.00 0.00 94 THR A C 4
ATOM 6119 O O . THR A 1 94 ? 8.615 -3.189 1.157 1.00 0.00 94 THR A O 4
ATOM 6130 N N . ALA A 1 95 ? 6.372 -3.122 0.880 1.00 0.00 95 ALA A N 4
ATOM 6131 C CA . ALA A 1 95 ? 6.089 -3.888 2.082 1.00 0.00 95 ALA A CA 4
ATOM 6132 C C . ALA A 1 95 ? 5.380 -5.188 1.698 1.00 0.00 95 ALA A C 4
ATOM 6133 O O . ALA A 1 95 ? 4.653 -5.234 0.707 1.00 0.00 95 ALA A O 4
ATOM 6140 N N . ASN A 1 96 ? 5.615 -6.213 2.504 1.00 0.00 96 ASN A N 4
ATOM 6141 C CA . ASN A 1 96 ? 5.008 -7.510 2.262 1.00 0.00 96 ASN A CA 4
ATOM 6142 C C . ASN A 1 96 ? 4.830 -8.242 3.594 1.00 0.00 96 ASN A C 4
ATOM 6143 O O . ASN A 1 96 ? 5.379 -7.826 4.613 1.00 0.00 96 ASN A O 4
ATOM 6154 N N . VAL A 1 97 ? 4.060 -9.319 3.542 1.00 0.00 97 VAL A N 4
ATOM 6155 C CA . VAL A 1 97 ? 3.802 -10.113 4.732 1.00 0.00 97 VAL A CA 4
ATOM 6156 C C . VAL A 1 97 ? 4.210 -11.564 4.470 1.00 0.00 97 VAL A C 4
ATOM 6157 O O . VAL A 1 97 ? 4.441 -11.951 3.325 1.00 0.00 97 VAL A O 4
ATOM 6170 N N . SER A 1 98 ? 4.286 -12.328 5.550 1.00 0.00 98 SER A N 4
ATOM 6171 C CA . SER A 1 98 ? 4.661 -13.728 5.451 1.00 0.00 98 SER A CA 4
ATOM 6172 C C . SER A 1 98 ? 3.557 -14.609 6.039 1.00 0.00 98 SER A C 4
ATOM 6173 O O . SER A 1 98 ? 2.711 -14.129 6.793 1.00 0.00 98 SER A O 4
ATOM 6181 N N . THR A 1 99 ? 3.602 -15.881 5.674 1.00 0.00 99 THR A N 4
ATOM 6182 C CA . THR A 1 99 ? 2.616 -16.833 6.156 1.00 0.00 99 THR A CA 4
ATOM 6183 C C . THR A 1 99 ? 3.164 -18.259 6.069 1.00 0.00 99 THR A C 4
ATOM 6184 O O . THR A 1 99 ? 2.409 -19.207 5.862 1.00 0.00 99 THR A O 4
ATOM 6195 N N . SER A 1 100 ? 4.475 -18.366 6.231 1.00 0.00 100 SER A N 4
ATOM 6196 C CA . SER A 1 100 ? 5.133 -19.660 6.174 1.00 0.00 100 SER A CA 4
ATOM 6197 C C . SER A 1 100 ? 4.882 -20.433 7.470 1.00 0.00 100 SER A C 4
ATOM 6198 O O . SER A 1 100 ? 4.825 -21.661 7.464 1.00 0.00 100 SER A O 4
ATOM 6206 N N . GLY A 1 101 ? 4.739 -19.681 8.552 1.00 0.00 101 GLY A N 4
ATOM 6207 C CA . GLY A 1 101 ? 4.495 -20.280 9.853 1.00 0.00 101 GLY A CA 4
ATOM 6208 C C . GLY A 1 101 ? 3.127 -19.866 10.399 1.00 0.00 101 GLY A C 4
ATOM 6209 O O . GLY A 1 101 ? 3.015 -19.445 11.549 1.00 0.00 101 GLY A O 4
ATOM 6213 N N . LEU A 1 102 ? 2.120 -20.001 9.548 1.00 0.00 102 LEU A N 4
ATOM 6214 C CA . LEU A 1 102 ? 0.764 -19.647 9.932 1.00 0.00 102 LEU A CA 4
ATOM 6215 C C . LEU A 1 102 ? -0.063 -20.922 10.102 1.00 0.00 102 LEU A C 4
ATOM 6216 O O . LEU A 1 102 ? 0.022 -21.836 9.282 1.00 0.00 102 LEU A O 4
ATOM 6232 N N . SER A 1 103 ? -0.845 -20.945 11.171 1.00 0.00 103 SER A N 4
ATOM 6233 C CA . SER A 1 103 ? -1.686 -22.093 11.460 1.00 0.00 103 SER A CA 4
ATOM 6234 C C . SER A 1 103 ? -0.858 -23.196 12.123 1.00 0.00 103 SER A C 4
ATOM 6235 O O . SER A 1 103 ? -1.108 -23.560 13.271 1.00 0.00 103 SER A O 4
ATOM 6243 N N . GLY A 1 104 ? 0.111 -23.697 11.371 1.00 0.00 104 GLY A N 4
ATOM 6244 C CA . GLY A 1 104 ? 0.977 -24.750 11.871 1.00 0.00 104 GLY A CA 4
ATOM 6245 C C . GLY A 1 104 ? 1.470 -24.431 13.284 1.00 0.00 104 GLY A C 4
ATOM 6246 O O . GLY A 1 104 ? 1.688 -23.268 13.621 1.00 0.00 104 GLY A O 4
ATOM 6250 N N . PRO A 1 105 ? 1.634 -25.511 14.094 1.00 0.00 105 PRO A N 4
ATOM 6251 C CA . PRO A 1 105 ? 2.096 -25.358 15.463 1.00 0.00 105 PRO A CA 4
ATOM 6252 C C . PRO A 1 105 ? 3.595 -25.055 15.505 1.00 0.00 105 PRO A C 4
ATOM 6253 O O . PRO A 1 105 ? 4.029 -24.149 16.214 1.00 0.00 105 PRO A O 4
ATOM 6264 N N . SER A 1 106 ? 4.344 -25.831 14.736 1.00 0.00 106 SER A N 4
ATOM 6265 C CA . SER A 1 106 ? 5.786 -25.658 14.676 1.00 0.00 106 SER A CA 4
ATOM 6266 C C . SER A 1 106 ? 6.287 -25.932 13.257 1.00 0.00 106 SER A C 4
ATOM 6267 O O . SER A 1 106 ? 5.631 -26.631 12.487 1.00 0.00 106 SER A O 4
ATOM 6275 N N . SER A 1 107 ? 7.447 -25.367 12.954 1.00 0.00 107 SER A N 4
ATOM 6276 C CA . SER A 1 107 ? 8.044 -25.541 11.641 1.00 0.00 107 SER A CA 4
ATOM 6277 C C . SER A 1 107 ? 9.561 -25.358 11.727 1.00 0.00 107 SER A C 4
ATOM 6278 O O . SER A 1 107 ? 10.044 -24.249 11.952 1.00 0.00 107 SER A O 4
ATOM 6286 N N . GLY A 1 108 ? 10.270 -26.462 11.544 1.00 0.00 108 GLY A N 4
ATOM 6287 C CA . GLY A 1 108 ? 11.721 -26.437 11.599 1.00 0.00 108 GLY A CA 4
ATOM 6288 C C . GLY A 1 108 ? 12.283 -27.829 11.896 1.00 0.00 108 GLY A C 4
ATOM 6289 O O . GLY A 1 108 ? 13.419 -27.960 12.348 1.00 0.00 108 GLY A O 4
ATOM 6293 N N . GLY A 1 1 ? 9.875 9.619 -17.655 1.00 0.00 1 GLY A N 5
ATOM 6294 C CA . GLY A 1 1 ? 11.034 8.915 -17.132 1.00 0.00 1 GLY A CA 5
ATOM 6295 C C . GLY A 1 1 ? 12.159 9.893 -16.787 1.00 0.00 1 GLY A C 5
ATOM 6296 O O . GLY A 1 1 ? 13.045 10.140 -17.604 1.00 0.00 1 GLY A O 5
ATOM 6300 N N . SER A 1 2 ? 12.088 10.424 -15.575 1.00 0.00 2 SER A N 5
ATOM 6301 C CA . SER A 1 2 ? 13.089 11.369 -15.112 1.00 0.00 2 SER A CA 5
ATOM 6302 C C . SER A 1 2 ? 13.206 11.303 -13.588 1.00 0.00 2 SER A C 5
ATOM 6303 O O . SER A 1 2 ? 12.197 11.276 -12.885 1.00 0.00 2 SER A O 5
ATOM 6311 N N . SER A 1 3 ? 14.446 11.279 -13.122 1.00 0.00 3 SER A N 5
ATOM 6312 C CA . SER A 1 3 ? 14.708 11.216 -11.694 1.00 0.00 3 SER A CA 5
ATOM 6313 C C . SER A 1 3 ? 14.838 12.630 -11.123 1.00 0.00 3 SER A C 5
ATOM 6314 O O . SER A 1 3 ? 15.629 12.864 -10.210 1.00 0.00 3 SER A O 5
ATOM 6322 N N . GLY A 1 4 ? 14.051 13.535 -11.685 1.00 0.00 4 GLY A N 5
ATOM 6323 C CA . GLY A 1 4 ? 14.069 14.919 -11.244 1.00 0.00 4 GLY A CA 5
ATOM 6324 C C . GLY A 1 4 ? 13.342 15.078 -9.907 1.00 0.00 4 GLY A C 5
ATOM 6325 O O . GLY A 1 4 ? 13.259 14.132 -9.125 1.00 0.00 4 GLY A O 5
ATOM 6329 N N . SER A 1 5 ? 12.834 16.281 -9.685 1.00 0.00 5 SER A N 5
ATOM 6330 C CA . SER A 1 5 ? 12.117 16.576 -8.457 1.00 0.00 5 SER A CA 5
ATOM 6331 C C . SER A 1 5 ? 10.622 16.725 -8.746 1.00 0.00 5 SER A C 5
ATOM 6332 O O . SER A 1 5 ? 10.213 16.781 -9.905 1.00 0.00 5 SER A O 5
ATOM 6340 N N . SER A 1 6 ? 9.847 16.785 -7.673 1.00 0.00 6 SER A N 5
ATOM 6341 C CA . SER A 1 6 ? 8.406 16.926 -7.797 1.00 0.00 6 SER A CA 5
ATOM 6342 C C . SER A 1 6 ? 7.869 17.819 -6.677 1.00 0.00 6 SER A C 5
ATOM 6343 O O . SER A 1 6 ? 8.640 18.350 -5.878 1.00 0.00 6 SER A O 5
ATOM 6351 N N . GLY A 1 7 ? 6.552 17.957 -6.654 1.00 0.00 7 GLY A N 5
ATOM 6352 C CA . GLY A 1 7 ? 5.903 18.777 -5.644 1.00 0.00 7 GLY A CA 5
ATOM 6353 C C . GLY A 1 7 ? 5.274 17.907 -4.553 1.00 0.00 7 GLY A C 5
ATOM 6354 O O . GLY A 1 7 ? 5.240 18.296 -3.387 1.00 0.00 7 GLY A O 5
ATOM 6358 N N . LEU A 1 8 ? 4.792 16.746 -4.972 1.00 0.00 8 LEU A N 5
ATOM 6359 C CA . LEU A 1 8 ? 4.167 15.818 -4.045 1.00 0.00 8 LEU A CA 5
ATOM 6360 C C . LEU A 1 8 ? 5.167 14.721 -3.675 1.00 0.00 8 LEU A C 5
ATOM 6361 O O . LEU A 1 8 ? 5.584 13.942 -4.531 1.00 0.00 8 LEU A O 5
ATOM 6377 N N . SER A 1 9 ? 5.523 14.695 -2.399 1.00 0.00 9 SER A N 5
ATOM 6378 C CA . SER A 1 9 ? 6.466 13.706 -1.906 1.00 0.00 9 SER A CA 5
ATOM 6379 C C . SER A 1 9 ? 5.756 12.368 -1.687 1.00 0.00 9 SER A C 5
ATOM 6380 O O . SER A 1 9 ? 4.555 12.335 -1.419 1.00 0.00 9 SER A O 5
ATOM 6388 N N . PRO A 1 10 ? 6.547 11.270 -1.811 1.00 0.00 10 PRO A N 5
ATOM 6389 C CA . PRO A 1 10 ? 6.007 9.933 -1.630 1.00 0.00 10 PRO A CA 5
ATOM 6390 C C . PRO A 1 10 ? 5.767 9.635 -0.149 1.00 0.00 10 PRO A C 5
ATOM 6391 O O . PRO A 1 10 ? 6.244 10.364 0.720 1.00 0.00 10 PRO A O 5
ATOM 6402 N N . PRO A 1 11 ? 5.010 8.533 0.101 1.00 0.00 11 PRO A N 5
ATOM 6403 C CA . PRO A 1 11 ? 4.702 8.130 1.462 1.00 0.00 11 PRO A CA 5
ATOM 6404 C C . PRO A 1 11 ? 5.918 7.488 2.133 1.00 0.00 11 PRO A C 5
ATOM 6405 O O . PRO A 1 11 ? 6.995 7.423 1.542 1.00 0.00 11 PRO A O 5
ATOM 6416 N N . ARG A 1 12 ? 5.705 7.029 3.357 1.00 0.00 12 ARG A N 5
ATOM 6417 C CA . ARG A 1 12 ? 6.771 6.395 4.114 1.00 0.00 12 ARG A CA 5
ATOM 6418 C C . ARG A 1 12 ? 6.185 5.459 5.174 1.00 0.00 12 ARG A C 5
ATOM 6419 O O . ARG A 1 12 ? 4.967 5.338 5.295 1.00 0.00 12 ARG A O 5
ATOM 6440 N N . GLY A 1 13 ? 7.079 4.822 5.915 1.00 0.00 13 GLY A N 5
ATOM 6441 C CA . GLY A 1 13 ? 6.666 3.901 6.960 1.00 0.00 13 GLY A CA 5
ATOM 6442 C C . GLY A 1 13 ? 5.761 2.803 6.397 1.00 0.00 13 GLY A C 5
ATOM 6443 O O . GLY A 1 13 ? 5.090 2.100 7.151 1.00 0.00 13 GLY A O 5
ATOM 6447 N N . LEU A 1 14 ? 5.771 2.691 5.077 1.00 0.00 14 LEU A N 5
ATOM 6448 C CA . LEU A 1 14 ? 4.960 1.691 4.405 1.00 0.00 14 LEU A CA 5
ATOM 6449 C C . LEU A 1 14 ? 5.320 0.304 4.940 1.00 0.00 14 LEU A C 5
ATOM 6450 O O . LEU A 1 14 ? 6.305 -0.295 4.509 1.00 0.00 14 LEU A O 5
ATOM 6466 N N . VAL A 1 15 ? 4.504 -0.167 5.871 1.00 0.00 15 VAL A N 5
ATOM 6467 C CA . VAL A 1 15 ? 4.725 -1.472 6.470 1.00 0.00 15 VAL A CA 5
ATOM 6468 C C . VAL A 1 15 ? 3.456 -2.315 6.328 1.00 0.00 15 VAL A C 5
ATOM 6469 O O . VAL A 1 15 ? 2.402 -1.798 5.962 1.00 0.00 15 VAL A O 5
ATOM 6482 N N . ALA A 1 16 ? 3.600 -3.598 6.626 1.00 0.00 16 ALA A N 5
ATOM 6483 C CA . ALA A 1 16 ? 2.478 -4.517 6.537 1.00 0.00 16 ALA A CA 5
ATOM 6484 C C . ALA A 1 16 ? 2.418 -5.367 7.807 1.00 0.00 16 ALA A C 5
ATOM 6485 O O . ALA A 1 16 ? 3.383 -5.421 8.568 1.00 0.00 16 ALA A O 5
ATOM 6492 N N . VAL A 1 17 ? 1.275 -6.010 7.998 1.00 0.00 17 VAL A N 5
ATOM 6493 C CA . VAL A 1 17 ? 1.077 -6.855 9.163 1.00 0.00 17 VAL A CA 5
ATOM 6494 C C . VAL A 1 17 ? -0.069 -7.832 8.891 1.00 0.00 17 VAL A C 5
ATOM 6495 O O . VAL A 1 17 ? -1.238 -7.453 8.946 1.00 0.00 17 VAL A O 5
ATOM 6508 N N . ARG A 1 18 ? 0.307 -9.069 8.602 1.00 0.00 18 ARG A N 5
ATOM 6509 C CA . ARG A 1 18 ? -0.675 -10.103 8.321 1.00 0.00 18 ARG A CA 5
ATOM 6510 C C . ARG A 1 18 ? -1.522 -10.382 9.564 1.00 0.00 18 ARG A C 5
ATOM 6511 O O . ARG A 1 18 ? -1.038 -10.266 10.688 1.00 0.00 18 ARG A O 5
ATOM 6532 N N . THR A 1 19 ? -2.773 -10.745 9.319 1.00 0.00 19 THR A N 5
ATOM 6533 C CA . THR A 1 19 ? -3.692 -11.042 10.404 1.00 0.00 19 THR A CA 5
ATOM 6534 C C . THR A 1 19 ? -4.802 -11.978 9.922 1.00 0.00 19 THR A C 5
ATOM 6535 O O . THR A 1 19 ? -4.801 -12.405 8.768 1.00 0.00 19 THR A O 5
ATOM 6546 N N . PRO A 1 20 ? -5.746 -12.278 10.854 1.00 0.00 20 PRO A N 5
ATOM 6547 C CA . PRO A 1 20 ? -6.859 -13.156 10.536 1.00 0.00 20 PRO A CA 5
ATOM 6548 C C . PRO A 1 20 ? -7.894 -12.437 9.668 1.00 0.00 20 PRO A C 5
ATOM 6549 O O . PRO A 1 20 ? -8.509 -13.047 8.795 1.00 0.00 20 PRO A O 5
ATOM 6560 N N . ARG A 1 21 ? -8.054 -11.150 9.939 1.00 0.00 21 ARG A N 5
ATOM 6561 C CA . ARG A 1 21 ? -9.004 -10.341 9.194 1.00 0.00 21 ARG A CA 5
ATOM 6562 C C . ARG A 1 21 ? -8.369 -9.837 7.897 1.00 0.00 21 ARG A C 5
ATOM 6563 O O . ARG A 1 21 ? -9.074 -9.460 6.962 1.00 0.00 21 ARG A O 5
ATOM 6584 N N . GLY A 1 22 ? -7.044 -9.845 7.881 1.00 0.00 22 GLY A N 5
ATOM 6585 C CA . GLY A 1 22 ? -6.307 -9.393 6.714 1.00 0.00 22 GLY A CA 5
ATOM 6586 C C . GLY A 1 22 ? -5.013 -8.686 7.123 1.00 0.00 22 GLY A C 5
ATOM 6587 O O . GLY A 1 22 ? -4.846 -8.312 8.283 1.00 0.00 22 GLY A O 5
ATOM 6591 N N . VAL A 1 23 ? -4.131 -8.523 6.148 1.00 0.00 23 VAL A N 5
ATOM 6592 C CA . VAL A 1 23 ? -2.858 -7.867 6.392 1.00 0.00 23 VAL A CA 5
ATOM 6593 C C . VAL A 1 23 ? -3.058 -6.350 6.367 1.00 0.00 23 VAL A C 5
ATOM 6594 O O . VAL A 1 23 ? -3.435 -5.786 5.341 1.00 0.00 23 VAL A O 5
ATOM 6607 N N . LEU A 1 24 ? -2.796 -5.732 7.510 1.00 0.00 24 LEU A N 5
ATOM 6608 C CA . LEU A 1 24 ? -2.942 -4.292 7.632 1.00 0.00 24 LEU A CA 5
ATOM 6609 C C . LEU A 1 24 ? -1.632 -3.614 7.224 1.00 0.00 24 LEU A C 5
ATOM 6610 O O . LEU A 1 24 ? -0.558 -4.010 7.673 1.00 0.00 24 LEU A O 5
ATOM 6626 N N . LEU A 1 25 ? -1.765 -2.603 6.378 1.00 0.00 25 LEU A N 5
ATOM 6627 C CA . LEU A 1 25 ? -0.605 -1.867 5.904 1.00 0.00 25 LEU A CA 5
ATOM 6628 C C . LEU A 1 25 ? -0.570 -0.493 6.577 1.00 0.00 25 LEU A C 5
ATOM 6629 O O . LEU A 1 25 ? -1.562 0.233 6.568 1.00 0.00 25 LEU A O 5
ATOM 6645 N N . HIS A 1 26 ? 0.585 -0.178 7.146 1.00 0.00 26 HIS A N 5
ATOM 6646 C CA . HIS A 1 26 ? 0.763 1.095 7.822 1.00 0.00 26 HIS A CA 5
ATOM 6647 C C . HIS A 1 26 ? 1.786 1.942 7.062 1.00 0.00 26 HIS A C 5
ATOM 6648 O O . HIS A 1 26 ? 2.878 1.471 6.750 1.00 0.00 26 HIS A O 5
ATOM 6662 N N . TRP A 1 27 ? 1.395 3.177 6.785 1.00 0.00 27 TRP A N 5
ATOM 6663 C CA . TRP A 1 27 ? 2.263 4.094 6.066 1.00 0.00 27 TRP A CA 5
ATOM 6664 C C . TRP A 1 27 ? 2.195 5.454 6.763 1.00 0.00 27 TRP A C 5
ATOM 6665 O O . TRP A 1 27 ? 1.436 5.631 7.714 1.00 0.00 27 TRP A O 5
ATOM 6686 N N . ASP A 1 28 ? 2.998 6.381 6.261 1.00 0.00 28 ASP A N 5
ATOM 6687 C CA . ASP A 1 28 ? 3.037 7.720 6.824 1.00 0.00 28 ASP A CA 5
ATOM 6688 C C . ASP A 1 28 ? 2.671 8.735 5.739 1.00 0.00 28 ASP A C 5
ATOM 6689 O O . ASP A 1 28 ? 2.937 8.511 4.559 1.00 0.00 28 ASP A O 5
ATOM 6698 N N . PRO A 1 29 ? 2.052 9.859 6.189 1.00 0.00 29 PRO A N 5
ATOM 6699 C CA . PRO A 1 29 ? 1.647 10.910 5.270 1.00 0.00 29 PRO A CA 5
ATOM 6700 C C . PRO A 1 29 ? 2.855 11.722 4.799 1.00 0.00 29 PRO A C 5
ATOM 6701 O O . PRO A 1 29 ? 3.813 11.906 5.547 1.00 0.00 29 PRO A O 5
ATOM 6712 N N . PRO A 1 30 ? 2.767 12.199 3.528 1.00 0.00 30 PRO A N 5
ATOM 6713 C CA . PRO A 1 30 ? 3.841 12.988 2.949 1.00 0.00 30 PRO A CA 5
ATOM 6714 C C . PRO A 1 30 ? 3.847 14.408 3.519 1.00 0.00 30 PRO A C 5
ATOM 6715 O O . PRO A 1 30 ? 2.914 15.176 3.291 1.00 0.00 30 PRO A O 5
ATOM 6726 N N . GLU A 1 31 ? 4.910 14.714 4.248 1.00 0.00 31 GLU A N 5
ATOM 6727 C CA . GLU A 1 31 ? 5.050 16.028 4.852 1.00 0.00 31 GLU A CA 5
ATOM 6728 C C . GLU A 1 31 ? 5.215 17.095 3.768 1.00 0.00 31 GLU A C 5
ATOM 6729 O O . GLU A 1 31 ? 5.007 18.281 4.023 1.00 0.00 31 GLU A O 5
ATOM 6741 N N . LEU A 1 32 ? 5.587 16.636 2.582 1.00 0.00 32 LEU A N 5
ATOM 6742 C CA . LEU A 1 32 ? 5.782 17.537 1.459 1.00 0.00 32 LEU A CA 5
ATOM 6743 C C . LEU A 1 32 ? 4.631 17.364 0.466 1.00 0.00 32 LEU A C 5
ATOM 6744 O O . LEU A 1 32 ? 4.662 16.467 -0.376 1.00 0.00 32 LEU A O 5
ATOM 6760 N N . VAL A 1 33 ? 3.642 18.236 0.597 1.00 0.00 33 VAL A N 5
ATOM 6761 C CA . VAL A 1 33 ? 2.483 18.191 -0.278 1.00 0.00 33 VAL A CA 5
ATOM 6762 C C . VAL A 1 33 ? 2.366 19.518 -1.031 1.00 0.00 33 VAL A C 5
ATOM 6763 O O . VAL A 1 33 ? 2.688 20.574 -0.488 1.00 0.00 33 VAL A O 5
ATOM 6776 N N . PRO A 1 34 ? 1.891 19.418 -2.301 1.00 0.00 34 PRO A N 5
ATOM 6777 C CA . PRO A 1 34 ? 1.727 20.597 -3.134 1.00 0.00 34 PRO A CA 5
ATOM 6778 C C . PRO A 1 34 ? 0.502 21.407 -2.702 1.00 0.00 34 PRO A C 5
ATOM 6779 O O . PRO A 1 34 ? 0.359 22.570 -3.076 1.00 0.00 34 PRO A O 5
ATOM 6790 N N . LYS A 1 35 ? -0.351 20.759 -1.922 1.00 0.00 35 LYS A N 5
ATOM 6791 C CA . LYS A 1 35 ? -1.559 21.404 -1.436 1.00 0.00 35 LYS A CA 5
ATOM 6792 C C . LYS A 1 35 ? -2.377 20.399 -0.623 1.00 0.00 35 LYS A C 5
ATOM 6793 O O . LYS A 1 35 ? -2.246 20.330 0.598 1.00 0.00 35 LYS A O 5
ATOM 6812 N N . ARG A 1 36 ? -3.202 19.644 -1.333 1.00 0.00 36 ARG A N 5
ATOM 6813 C CA . ARG A 1 36 ? -4.041 18.646 -0.692 1.00 0.00 36 ARG A CA 5
ATOM 6814 C C . ARG A 1 36 ? -3.843 17.281 -1.355 1.00 0.00 36 ARG A C 5
ATOM 6815 O O . ARG A 1 36 ? -3.527 17.204 -2.541 1.00 0.00 36 ARG A O 5
ATOM 6836 N N . LEU A 1 37 ? -4.037 16.239 -0.560 1.00 0.00 37 LEU A N 5
ATOM 6837 C CA . LEU A 1 37 ? -3.884 14.882 -1.055 1.00 0.00 37 LEU A CA 5
ATOM 6838 C C . LEU A 1 37 ? -5.220 14.396 -1.620 1.00 0.00 37 LEU A C 5
ATOM 6839 O O . LEU A 1 37 ? -6.252 14.502 -0.961 1.00 0.00 37 LEU A O 5
ATOM 6855 N N . ASP A 1 38 ? -5.156 13.872 -2.836 1.00 0.00 38 ASP A N 5
ATOM 6856 C CA . ASP A 1 38 ? -6.348 13.369 -3.497 1.00 0.00 38 ASP A CA 5
ATOM 6857 C C . ASP A 1 38 ? -6.565 11.906 -3.104 1.00 0.00 38 ASP A C 5
ATOM 6858 O O . ASP A 1 38 ? -7.700 11.433 -3.061 1.00 0.00 38 ASP A O 5
ATOM 6867 N N . GLY A 1 39 ? -5.460 11.231 -2.826 1.00 0.00 39 GLY A N 5
ATOM 6868 C CA . GLY A 1 39 ? -5.515 9.832 -2.438 1.00 0.00 39 GLY A CA 5
ATOM 6869 C C . GLY A 1 39 ? -4.240 9.096 -2.854 1.00 0.00 39 GLY A C 5
ATOM 6870 O O . GLY A 1 39 ? -3.416 9.641 -3.587 1.00 0.00 39 GLY A O 5
ATOM 6874 N N . TYR A 1 40 ? -4.116 7.870 -2.367 1.00 0.00 40 TYR A N 5
ATOM 6875 C CA . TYR A 1 40 ? -2.955 7.054 -2.679 1.00 0.00 40 TYR A CA 5
ATOM 6876 C C . TYR A 1 40 ? -3.340 5.869 -3.566 1.00 0.00 40 TYR A C 5
ATOM 6877 O O . TYR A 1 40 ? -4.513 5.681 -3.883 1.00 0.00 40 TYR A O 5
ATOM 6895 N N . VAL A 1 41 ? -2.329 5.100 -3.942 1.00 0.00 41 VAL A N 5
ATOM 6896 C CA . VAL A 1 41 ? -2.546 3.938 -4.787 1.00 0.00 41 VAL A CA 5
ATOM 6897 C C . VAL A 1 41 ? -1.786 2.743 -4.208 1.00 0.00 41 VAL A C 5
ATOM 6898 O O . VAL A 1 41 ? -0.562 2.671 -4.314 1.00 0.00 41 VAL A O 5
ATOM 6911 N N . LEU A 1 42 ? -2.542 1.834 -3.610 1.00 0.00 42 LEU A N 5
ATOM 6912 C CA . LEU A 1 42 ? -1.955 0.646 -3.015 1.00 0.00 42 LEU A CA 5
ATOM 6913 C C . LEU A 1 42 ? -1.768 -0.422 -4.095 1.00 0.00 42 LEU A C 5
ATOM 6914 O O . LEU A 1 42 ? -2.734 -0.845 -4.728 1.00 0.00 42 LEU A O 5
ATOM 6930 N N . GLU A 1 43 ? -0.519 -0.826 -4.273 1.00 0.00 43 GLU A N 5
ATOM 6931 C CA . GLU A 1 43 ? -0.194 -1.836 -5.266 1.00 0.00 43 GLU A CA 5
ATOM 6932 C C . GLU A 1 43 ? 0.580 -2.986 -4.619 1.00 0.00 43 GLU A C 5
ATOM 6933 O O . GLU A 1 43 ? 1.614 -2.767 -3.990 1.00 0.00 43 GLU A O 5
ATOM 6945 N N . GLY A 1 44 ? 0.050 -4.187 -4.796 1.00 0.00 44 GLY A N 5
ATOM 6946 C CA . GLY A 1 44 ? 0.677 -5.373 -4.237 1.00 0.00 44 GLY A CA 5
ATOM 6947 C C . GLY A 1 44 ? 0.907 -6.432 -5.317 1.00 0.00 44 GLY A C 5
ATOM 6948 O O . GLY A 1 44 ? 0.527 -6.240 -6.471 1.00 0.00 44 GLY A O 5
ATOM 6952 N N . ARG A 1 45 ? 1.527 -7.528 -4.904 1.00 0.00 45 ARG A N 5
ATOM 6953 C CA . ARG A 1 45 ? 1.812 -8.618 -5.821 1.00 0.00 45 ARG A CA 5
ATOM 6954 C C . ARG A 1 45 ? 2.571 -9.734 -5.100 1.00 0.00 45 ARG A C 5
ATOM 6955 O O . ARG A 1 45 ? 3.353 -9.469 -4.189 1.00 0.00 45 ARG A O 5
ATOM 6976 N N . GLN A 1 46 ? 2.312 -10.958 -5.536 1.00 0.00 46 GLN A N 5
ATOM 6977 C CA . GLN A 1 46 ? 2.961 -12.116 -4.943 1.00 0.00 46 GLN A CA 5
ATOM 6978 C C . GLN A 1 46 ? 3.915 -12.762 -5.949 1.00 0.00 46 GLN A C 5
ATOM 6979 O O . GLN A 1 46 ? 3.763 -12.584 -7.157 1.00 0.00 46 GLN A O 5
ATOM 6993 N N . GLY A 1 47 ? 4.877 -13.500 -5.414 1.00 0.00 47 GLY A N 5
ATOM 6994 C CA . GLY A 1 47 ? 5.855 -14.174 -6.251 1.00 0.00 47 GLY A CA 5
ATOM 6995 C C . GLY A 1 47 ? 6.435 -13.218 -7.295 1.00 0.00 47 GLY A C 5
ATOM 6996 O O . GLY A 1 47 ? 6.942 -12.151 -6.952 1.00 0.00 47 GLY A O 5
ATOM 7000 N N . SER A 1 48 ? 6.341 -13.636 -8.549 1.00 0.00 48 SER A N 5
ATOM 7001 C CA . SER A 1 48 ? 6.850 -12.830 -9.646 1.00 0.00 48 SER A CA 5
ATOM 7002 C C . SER A 1 48 ? 5.709 -12.456 -10.594 1.00 0.00 48 SER A C 5
ATOM 7003 O O . SER A 1 48 ? 5.866 -12.511 -11.813 1.00 0.00 48 SER A O 5
ATOM 7011 N N . GLN A 1 49 ? 4.586 -12.084 -9.998 1.00 0.00 49 GLN A N 5
ATOM 7012 C CA . GLN A 1 49 ? 3.419 -11.700 -10.775 1.00 0.00 49 GLN A CA 5
ATOM 7013 C C . GLN A 1 49 ? 3.474 -10.210 -11.116 1.00 0.00 49 GLN A C 5
ATOM 7014 O O . GLN A 1 49 ? 4.477 -9.547 -10.857 1.00 0.00 49 GLN A O 5
ATOM 7028 N N . GLY A 1 50 ? 2.383 -9.726 -11.692 1.00 0.00 50 GLY A N 5
ATOM 7029 C CA . GLY A 1 50 ? 2.295 -8.327 -12.071 1.00 0.00 50 GLY A CA 5
ATOM 7030 C C . GLY A 1 50 ? 1.674 -7.492 -10.949 1.00 0.00 50 GLY A C 5
ATOM 7031 O O . GLY A 1 50 ? 0.772 -7.956 -10.252 1.00 0.00 50 GLY A O 5
ATOM 7035 N N . TRP A 1 51 ? 2.182 -6.277 -10.808 1.00 0.00 51 TRP A N 5
ATOM 7036 C CA . TRP A 1 51 ? 1.688 -5.374 -9.782 1.00 0.00 51 TRP A CA 5
ATOM 7037 C C . TRP A 1 51 ? 0.185 -5.189 -9.998 1.00 0.00 51 TRP A C 5
ATOM 7038 O O . TRP A 1 51 ? -0.235 -4.584 -10.983 1.00 0.00 51 TRP A O 5
ATOM 7059 N N . GLU A 1 52 ? -0.585 -5.722 -9.060 1.00 0.00 52 GLU A N 5
ATOM 7060 C CA . GLU A 1 52 ? -2.032 -5.624 -9.135 1.00 0.00 52 GLU A CA 5
ATOM 7061 C C . GLU A 1 52 ? -2.545 -4.570 -8.152 1.00 0.00 52 GLU A C 5
ATOM 7062 O O . GLU A 1 52 ? -2.417 -4.733 -6.940 1.00 0.00 52 GLU A O 5
ATOM 7074 N N . VAL A 1 53 ? -3.113 -3.512 -8.712 1.00 0.00 53 VAL A N 5
ATOM 7075 C CA . VAL A 1 53 ? -3.645 -2.431 -7.899 1.00 0.00 53 VAL A CA 5
ATOM 7076 C C . VAL A 1 53 ? -4.652 -3.000 -6.898 1.00 0.00 53 VAL A C 5
ATOM 7077 O O . VAL A 1 53 ? -5.677 -3.557 -7.290 1.00 0.00 53 VAL A O 5
ATOM 7090 N N . LEU A 1 54 ? -4.326 -2.840 -5.623 1.00 0.00 54 LEU A N 5
ATOM 7091 C CA . LEU A 1 54 ? -5.189 -3.331 -4.562 1.00 0.00 54 LEU A CA 5
ATOM 7092 C C . LEU A 1 54 ? -6.246 -2.273 -4.240 1.00 0.00 54 LEU A C 5
ATOM 7093 O O . LEU A 1 54 ? -7.386 -2.606 -3.921 1.00 0.00 54 LEU A O 5
ATOM 7109 N N . ASP A 1 55 ? -5.829 -1.019 -4.335 1.00 0.00 55 ASP A N 5
ATOM 7110 C CA . ASP A 1 55 ? -6.726 0.091 -4.058 1.00 0.00 55 ASP A CA 5
ATOM 7111 C C . ASP A 1 55 ? -6.180 1.359 -4.715 1.00 0.00 55 ASP A C 5
ATOM 7112 O O . ASP A 1 55 ? -5.200 1.935 -4.244 1.00 0.00 55 ASP A O 5
ATOM 7121 N N . PRO A 1 56 ? -6.854 1.769 -5.823 1.00 0.00 56 PRO A N 5
ATOM 7122 C CA . PRO A 1 56 ? -6.447 2.959 -6.550 1.00 0.00 56 PRO A CA 5
ATOM 7123 C C . PRO A 1 56 ? -6.848 4.228 -5.794 1.00 0.00 56 PRO A C 5
ATOM 7124 O O . PRO A 1 56 ? -6.064 5.171 -5.697 1.00 0.00 56 PRO A O 5
ATOM 7135 N N . ALA A 1 57 ? -8.068 4.210 -5.278 1.00 0.00 57 ALA A N 5
ATOM 7136 C CA . ALA A 1 57 ? -8.582 5.347 -4.534 1.00 0.00 57 ALA A CA 5
ATOM 7137 C C . ALA A 1 57 ? -8.452 5.071 -3.035 1.00 0.00 57 ALA A C 5
ATOM 7138 O O . ALA A 1 57 ? -9.202 4.270 -2.480 1.00 0.00 57 ALA A O 5
ATOM 7145 N N . VAL A 1 58 ? -7.494 5.751 -2.421 1.00 0.00 58 VAL A N 5
ATOM 7146 C CA . VAL A 1 58 ? -7.255 5.589 -0.997 1.00 0.00 58 VAL A CA 5
ATOM 7147 C C . VAL A 1 58 ? -7.295 6.960 -0.319 1.00 0.00 58 VAL A C 5
ATOM 7148 O O . VAL A 1 58 ? -6.621 7.892 -0.756 1.00 0.00 58 VAL A O 5
ATOM 7161 N N . ALA A 1 59 ? -8.090 7.039 0.738 1.00 0.00 59 ALA A N 5
ATOM 7162 C CA . ALA A 1 59 ? -8.226 8.280 1.480 1.00 0.00 59 ALA A CA 5
ATOM 7163 C C . ALA A 1 59 ? -6.870 8.985 1.540 1.00 0.00 59 ALA A C 5
ATOM 7164 O O . ALA A 1 59 ? -5.869 8.381 1.925 1.00 0.00 59 ALA A O 5
ATOM 7171 N N . GLY A 1 60 ? -6.879 10.252 1.155 1.00 0.00 60 GLY A N 5
ATOM 7172 C CA . GLY A 1 60 ? -5.662 11.045 1.160 1.00 0.00 60 GLY A CA 5
ATOM 7173 C C . GLY A 1 60 ? -5.210 11.347 2.590 1.00 0.00 60 GLY A C 5
ATOM 7174 O O . GLY A 1 60 ? -4.114 11.863 2.802 1.00 0.00 60 GLY A O 5
ATOM 7178 N N . THR A 1 61 ? -6.077 11.011 3.534 1.00 0.00 61 THR A N 5
ATOM 7179 C CA . THR A 1 61 ? -5.780 11.239 4.938 1.00 0.00 61 THR A CA 5
ATOM 7180 C C . THR A 1 61 ? -5.498 9.912 5.645 1.00 0.00 61 THR A C 5
ATOM 7181 O O . THR A 1 61 ? -4.986 9.898 6.764 1.00 0.00 61 THR A O 5
ATOM 7192 N N . GLU A 1 62 ? -5.844 8.830 4.964 1.00 0.00 62 GLU A N 5
ATOM 7193 C CA . GLU A 1 62 ? -5.634 7.501 5.514 1.00 0.00 62 GLU A CA 5
ATOM 7194 C C . GLU A 1 62 ? -4.146 7.264 5.775 1.00 0.00 62 GLU A C 5
ATOM 7195 O O . GLU A 1 62 ? -3.294 7.916 5.173 1.00 0.00 62 GLU A O 5
ATOM 7207 N N . THR A 1 63 ? -3.877 6.328 6.674 1.00 0.00 63 THR A N 5
ATOM 7208 C CA . THR A 1 63 ? -2.506 5.996 7.022 1.00 0.00 63 THR A CA 5
ATOM 7209 C C . THR A 1 63 ? -2.313 4.478 7.044 1.00 0.00 63 THR A C 5
ATOM 7210 O O . THR A 1 63 ? -1.285 3.986 7.506 1.00 0.00 63 THR A O 5
ATOM 7221 N N . GLU A 1 64 ? -3.319 3.779 6.539 1.00 0.00 64 GLU A N 5
ATOM 7222 C CA . GLU A 1 64 ? -3.273 2.328 6.495 1.00 0.00 64 GLU A CA 5
ATOM 7223 C C . GLU A 1 64 ? -4.499 1.780 5.760 1.00 0.00 64 GLU A C 5
ATOM 7224 O O . GLU A 1 64 ? -5.450 2.515 5.499 1.00 0.00 64 GLU A O 5
ATOM 7236 N N . LEU A 1 65 ? -4.436 0.494 5.447 1.00 0.00 65 LEU A N 5
ATOM 7237 C CA . LEU A 1 65 ? -5.528 -0.160 4.747 1.00 0.00 65 LEU A CA 5
ATOM 7238 C C . LEU A 1 65 ? -5.406 -1.675 4.923 1.00 0.00 65 LEU A C 5
ATOM 7239 O O . LEU A 1 65 ? -4.310 -2.192 5.137 1.00 0.00 65 LEU A O 5
ATOM 7255 N N . LEU A 1 66 ? -6.545 -2.344 4.825 1.00 0.00 66 LEU A N 5
ATOM 7256 C CA . LEU A 1 66 ? -6.579 -3.790 4.970 1.00 0.00 66 LEU A CA 5
ATOM 7257 C C . LEU A 1 66 ? -6.612 -4.436 3.584 1.00 0.00 66 LEU A C 5
ATOM 7258 O O . LEU A 1 66 ? -7.401 -4.038 2.728 1.00 0.00 66 LEU A O 5
ATOM 7274 N N . VAL A 1 67 ? -5.747 -5.424 3.406 1.00 0.00 67 VAL A N 5
ATOM 7275 C CA . VAL A 1 67 ? -5.667 -6.129 2.138 1.00 0.00 67 VAL A CA 5
ATOM 7276 C C . VAL A 1 67 ? -5.729 -7.637 2.394 1.00 0.00 67 VAL A C 5
ATOM 7277 O O . VAL A 1 67 ? -4.697 -8.305 2.434 1.00 0.00 67 VAL A O 5
ATOM 7290 N N . PRO A 1 68 ? -6.980 -8.140 2.565 1.00 0.00 68 PRO A N 5
ATOM 7291 C CA . PRO A 1 68 ? -7.190 -9.556 2.815 1.00 0.00 68 PRO A CA 5
ATOM 7292 C C . PRO A 1 68 ? -6.998 -10.374 1.536 1.00 0.00 68 PRO A C 5
ATOM 7293 O O . PRO A 1 68 ? -6.985 -11.603 1.577 1.00 0.00 68 PRO A O 5
ATOM 7304 N N . GLY A 1 69 ? -6.854 -9.658 0.431 1.00 0.00 69 GLY A N 5
ATOM 7305 C CA . GLY A 1 69 ? -6.664 -10.302 -0.858 1.00 0.00 69 GLY A CA 5
ATOM 7306 C C . GLY A 1 69 ? -5.242 -10.850 -0.992 1.00 0.00 69 GLY A C 5
ATOM 7307 O O . GLY A 1 69 ? -4.565 -10.592 -1.987 1.00 0.00 69 GLY A O 5
ATOM 7311 N N . LEU A 1 70 ? -4.831 -11.595 0.023 1.00 0.00 70 LEU A N 5
ATOM 7312 C CA . LEU A 1 70 ? -3.502 -12.182 0.030 1.00 0.00 70 LEU A CA 5
ATOM 7313 C C . LEU A 1 70 ? -3.620 -13.704 -0.068 1.00 0.00 70 LEU A C 5
ATOM 7314 O O . LEU A 1 70 ? -4.683 -14.266 0.192 1.00 0.00 70 LEU A O 5
ATOM 7330 N N . ILE A 1 71 ? -2.514 -14.329 -0.443 1.00 0.00 71 ILE A N 5
ATOM 7331 C CA . ILE A 1 71 ? -2.480 -15.775 -0.579 1.00 0.00 71 ILE A CA 5
ATOM 7332 C C . ILE A 1 71 ? -1.446 -16.350 0.391 1.00 0.00 71 ILE A C 5
ATOM 7333 O O . ILE A 1 71 ? -0.562 -15.634 0.858 1.00 0.00 71 ILE A O 5
ATOM 7349 N N . LYS A 1 72 ? -1.591 -17.638 0.666 1.00 0.00 72 LYS A N 5
ATOM 7350 C CA . LYS A 1 72 ? -0.681 -18.317 1.572 1.00 0.00 72 LYS A CA 5
ATOM 7351 C C . LYS A 1 72 ? 0.402 -19.031 0.760 1.00 0.00 72 LYS A C 5
ATOM 7352 O O . LYS A 1 72 ? 0.186 -19.377 -0.401 1.00 0.00 72 LYS A O 5
ATOM 7371 N N . ASP A 1 73 ? 1.543 -19.231 1.402 1.00 0.00 73 ASP A N 5
ATOM 7372 C CA . ASP A 1 73 ? 2.660 -19.897 0.754 1.00 0.00 73 ASP A CA 5
ATOM 7373 C C . ASP A 1 73 ? 3.275 -18.958 -0.286 1.00 0.00 73 ASP A C 5
ATOM 7374 O O . ASP A 1 73 ? 4.143 -19.363 -1.057 1.00 0.00 73 ASP A O 5
ATOM 7383 N N . VAL A 1 74 ? 2.800 -17.721 -0.273 1.00 0.00 74 VAL A N 5
ATOM 7384 C CA . VAL A 1 74 ? 3.292 -16.721 -1.205 1.00 0.00 74 VAL A CA 5
ATOM 7385 C C . VAL A 1 74 ? 3.762 -15.491 -0.426 1.00 0.00 74 VAL A C 5
ATOM 7386 O O . VAL A 1 74 ? 3.574 -15.412 0.787 1.00 0.00 74 VAL A O 5
ATOM 7399 N N . LEU A 1 75 ? 4.362 -14.562 -1.155 1.00 0.00 75 LEU A N 5
ATOM 7400 C CA . LEU A 1 75 ? 4.860 -13.340 -0.547 1.00 0.00 75 LEU A CA 5
ATOM 7401 C C . LEU A 1 75 ? 4.292 -12.134 -1.299 1.00 0.00 75 LEU A C 5
ATOM 7402 O O . LEU A 1 75 ? 4.854 -11.705 -2.306 1.00 0.00 75 LEU A O 5
ATOM 7418 N N . TYR A 1 76 ? 3.186 -11.621 -0.781 1.00 0.00 76 TYR A N 5
ATOM 7419 C CA . TYR A 1 76 ? 2.536 -10.473 -1.391 1.00 0.00 76 TYR A CA 5
ATOM 7420 C C . TYR A 1 76 ? 3.212 -9.169 -0.963 1.00 0.00 76 TYR A C 5
ATOM 7421 O O . TYR A 1 76 ? 3.371 -8.911 0.229 1.00 0.00 76 TYR A O 5
ATOM 7439 N N . GLU A 1 77 ? 3.590 -8.382 -1.958 1.00 0.00 77 GLU A N 5
ATOM 7440 C CA . GLU A 1 77 ? 4.245 -7.111 -1.700 1.00 0.00 77 GLU A CA 5
ATOM 7441 C C . GLU A 1 77 ? 3.209 -5.988 -1.611 1.00 0.00 77 GLU A C 5
ATOM 7442 O O . GLU A 1 77 ? 2.009 -6.237 -1.716 1.00 0.00 77 GLU A O 5
ATOM 7454 N N . PHE A 1 78 ? 3.711 -4.777 -1.419 1.00 0.00 78 PHE A N 5
ATOM 7455 C CA . PHE A 1 78 ? 2.844 -3.616 -1.315 1.00 0.00 78 PHE A CA 5
ATOM 7456 C C . PHE A 1 78 ? 3.622 -2.325 -1.580 1.00 0.00 78 PHE A C 5
ATOM 7457 O O . PHE A 1 78 ? 4.787 -2.210 -1.202 1.00 0.00 78 PHE A O 5
ATOM 7474 N N . ARG A 1 79 ? 2.946 -1.387 -2.227 1.00 0.00 79 ARG A N 5
ATOM 7475 C CA . ARG A 1 79 ? 3.559 -0.109 -2.547 1.00 0.00 79 ARG A CA 5
ATOM 7476 C C . ARG A 1 79 ? 2.492 0.983 -2.642 1.00 0.00 79 ARG A C 5
ATOM 7477 O O . ARG A 1 79 ? 1.531 0.852 -3.398 1.00 0.00 79 ARG A O 5
ATOM 7498 N N . LEU A 1 80 ? 2.697 2.036 -1.864 1.00 0.00 80 LEU A N 5
ATOM 7499 C CA . LEU A 1 80 ? 1.764 3.150 -1.851 1.00 0.00 80 LEU A CA 5
ATOM 7500 C C . LEU A 1 80 ? 2.335 4.297 -2.687 1.00 0.00 80 LEU A C 5
ATOM 7501 O O . LEU A 1 80 ? 3.522 4.607 -2.594 1.00 0.00 80 LEU A O 5
ATOM 7517 N N . VAL A 1 81 ? 1.463 4.896 -3.486 1.00 0.00 81 VAL A N 5
ATOM 7518 C CA . VAL A 1 81 ? 1.866 6.002 -4.338 1.00 0.00 81 VAL A CA 5
ATOM 7519 C C . VAL A 1 81 ? 0.897 7.170 -4.141 1.00 0.00 81 VAL A C 5
ATOM 7520 O O . VAL A 1 81 ? -0.233 7.132 -4.626 1.00 0.00 81 VAL A O 5
ATOM 7533 N N . ALA A 1 82 ? 1.375 8.180 -3.429 1.00 0.00 82 ALA A N 5
ATOM 7534 C CA . ALA A 1 82 ? 0.565 9.357 -3.163 1.00 0.00 82 ALA A CA 5
ATOM 7535 C C . ALA A 1 82 ? 0.481 10.210 -4.430 1.00 0.00 82 ALA A C 5
ATOM 7536 O O . ALA A 1 82 ? 1.487 10.431 -5.102 1.00 0.00 82 ALA A O 5
ATOM 7543 N N . PHE A 1 83 ? -0.729 10.666 -4.719 1.00 0.00 83 PHE A N 5
ATOM 7544 C CA . PHE A 1 83 ? -0.958 11.490 -5.893 1.00 0.00 83 PHE A CA 5
ATOM 7545 C C . PHE A 1 83 ? -1.932 12.629 -5.583 1.00 0.00 83 PHE A C 5
ATOM 7546 O O . PHE A 1 83 ? -2.895 12.442 -4.841 1.00 0.00 83 PHE A O 5
ATOM 7563 N N . ALA A 1 84 ? -1.647 13.784 -6.167 1.00 0.00 84 ALA A N 5
ATOM 7564 C CA . ALA A 1 84 ? -2.486 14.952 -5.962 1.00 0.00 84 ALA A CA 5
ATOM 7565 C C . ALA A 1 84 ? -2.978 15.465 -7.317 1.00 0.00 84 ALA A C 5
ATOM 7566 O O . ALA A 1 84 ? -2.223 16.092 -8.059 1.00 0.00 84 ALA A O 5
ATOM 7573 N N . GLY A 1 85 ? -4.241 15.180 -7.599 1.00 0.00 85 GLY A N 5
ATOM 7574 C CA . GLY A 1 85 ? -4.842 15.604 -8.851 1.00 0.00 85 GLY A CA 5
ATOM 7575 C C . GLY A 1 85 ? -3.784 15.746 -9.948 1.00 0.00 85 GLY A C 5
ATOM 7576 O O . GLY A 1 85 ? -3.206 16.818 -10.122 1.00 0.00 85 GLY A O 5
ATOM 7580 N N . SER A 1 86 ? -3.564 14.650 -10.658 1.00 0.00 86 SER A N 5
ATOM 7581 C CA . SER A 1 86 ? -2.586 14.639 -11.733 1.00 0.00 86 SER A CA 5
ATOM 7582 C C . SER A 1 86 ? -1.220 14.211 -11.192 1.00 0.00 86 SER A C 5
ATOM 7583 O O . SER A 1 86 ? -0.658 13.211 -11.638 1.00 0.00 86 SER A O 5
ATOM 7591 N N . PHE A 1 87 ? -0.725 14.988 -10.240 1.00 0.00 87 PHE A N 5
ATOM 7592 C CA . PHE A 1 87 ? 0.564 14.701 -9.635 1.00 0.00 87 PHE A CA 5
ATOM 7593 C C . PHE A 1 87 ? 0.584 13.299 -9.024 1.00 0.00 87 PHE A C 5
ATOM 7594 O O . PHE A 1 87 ? -0.384 12.880 -8.391 1.00 0.00 87 PHE A O 5
ATOM 7611 N N . VAL A 1 88 ? 1.696 12.611 -9.236 1.00 0.00 88 VAL A N 5
ATOM 7612 C CA . VAL A 1 88 ? 1.855 11.264 -8.715 1.00 0.00 88 VAL A CA 5
ATOM 7613 C C . VAL A 1 88 ? 3.229 11.136 -8.054 1.00 0.00 88 VAL A C 5
ATOM 7614 O O . VAL A 1 88 ? 4.243 11.502 -8.646 1.00 0.00 88 VAL A O 5
ATOM 7627 N N . SER A 1 89 ? 3.218 10.614 -6.836 1.00 0.00 89 SER A N 5
ATOM 7628 C CA . SER A 1 89 ? 4.451 10.433 -6.089 1.00 0.00 89 SER A CA 5
ATOM 7629 C C . SER A 1 89 ? 4.993 9.019 -6.309 1.00 0.00 89 SER A C 5
ATOM 7630 O O . SER A 1 89 ? 4.286 8.152 -6.820 1.00 0.00 89 SER A O 5
ATOM 7638 N N . ASP A 1 90 ? 6.243 8.830 -5.913 1.00 0.00 90 ASP A N 5
ATOM 7639 C CA . ASP A 1 90 ? 6.888 7.537 -6.060 1.00 0.00 90 ASP A CA 5
ATOM 7640 C C . ASP A 1 90 ? 6.269 6.547 -5.071 1.00 0.00 90 ASP A C 5
ATOM 7641 O O . ASP A 1 90 ? 5.723 6.950 -4.044 1.00 0.00 90 ASP A O 5
ATOM 7650 N N . PRO A 1 91 ? 6.376 5.238 -5.424 1.00 0.00 91 PRO A N 5
ATOM 7651 C CA . PRO A 1 91 ? 5.833 4.188 -4.579 1.00 0.00 91 PRO A CA 5
ATOM 7652 C C . PRO A 1 91 ? 6.714 3.965 -3.348 1.00 0.00 91 PRO A C 5
ATOM 7653 O O . PRO A 1 91 ? 7.773 3.346 -3.442 1.00 0.00 91 PRO A O 5
ATOM 7664 N N . SER A 1 92 ? 6.243 4.480 -2.222 1.00 0.00 92 SER A N 5
ATOM 7665 C CA . SER A 1 92 ? 6.975 4.345 -0.974 1.00 0.00 92 SER A CA 5
ATOM 7666 C C . SER A 1 92 ? 7.573 2.940 -0.867 1.00 0.00 92 SER A C 5
ATOM 7667 O O . SER A 1 92 ? 7.157 2.029 -1.581 1.00 0.00 92 SER A O 5
ATOM 7675 N N . ASN A 1 93 ? 8.539 2.810 0.029 1.00 0.00 93 ASN A N 5
ATOM 7676 C CA . ASN A 1 93 ? 9.199 1.532 0.238 1.00 0.00 93 ASN A CA 5
ATOM 7677 C C . ASN A 1 93 ? 8.177 0.404 0.081 1.00 0.00 93 ASN A C 5
ATOM 7678 O O . ASN A 1 93 ? 6.988 0.599 0.332 1.00 0.00 93 ASN A O 5
ATOM 7689 N N . THR A 1 94 ? 8.677 -0.751 -0.333 1.00 0.00 94 THR A N 5
ATOM 7690 C CA . THR A 1 94 ? 7.822 -1.910 -0.526 1.00 0.00 94 THR A CA 5
ATOM 7691 C C . THR A 1 94 ? 7.621 -2.651 0.797 1.00 0.00 94 THR A C 5
ATOM 7692 O O . THR A 1 94 ? 8.497 -2.637 1.660 1.00 0.00 94 THR A O 5
ATOM 7703 N N . ALA A 1 95 ? 6.461 -3.280 0.915 1.00 0.00 95 ALA A N 5
ATOM 7704 C CA . ALA A 1 95 ? 6.133 -4.025 2.119 1.00 0.00 95 ALA A CA 5
ATOM 7705 C C . ALA A 1 95 ? 5.435 -5.330 1.732 1.00 0.00 95 ALA A C 5
ATOM 7706 O O . ALA A 1 95 ? 4.628 -5.355 0.803 1.00 0.00 95 ALA A O 5
ATOM 7713 N N . ASN A 1 96 ? 5.771 -6.383 2.462 1.00 0.00 96 ASN A N 5
ATOM 7714 C CA . ASN A 1 96 ? 5.186 -7.689 2.207 1.00 0.00 96 ASN A CA 5
ATOM 7715 C C . ASN A 1 96 ? 5.025 -8.439 3.530 1.00 0.00 96 ASN A C 5
ATOM 7716 O O . ASN A 1 96 ? 5.733 -8.159 4.496 1.00 0.00 96 ASN A O 5
ATOM 7727 N N . VAL A 1 97 ? 4.089 -9.377 3.532 1.00 0.00 97 VAL A N 5
ATOM 7728 C CA . VAL A 1 97 ? 3.826 -10.169 4.721 1.00 0.00 97 VAL A CA 5
ATOM 7729 C C . VAL A 1 97 ? 4.014 -11.652 4.393 1.00 0.00 97 VAL A C 5
ATOM 7730 O O . VAL A 1 97 ? 3.672 -12.097 3.299 1.00 0.00 97 VAL A O 5
ATOM 7743 N N . SER A 1 98 ? 4.557 -12.375 5.361 1.00 0.00 98 SER A N 5
ATOM 7744 C CA . SER A 1 98 ? 4.795 -13.798 5.189 1.00 0.00 98 SER A CA 5
ATOM 7745 C C . SER A 1 98 ? 3.704 -14.601 5.900 1.00 0.00 98 SER A C 5
ATOM 7746 O O . SER A 1 98 ? 2.988 -14.068 6.747 1.00 0.00 98 SER A O 5
ATOM 7754 N N . THR A 1 99 ? 3.610 -15.869 5.530 1.00 0.00 99 THR A N 5
ATOM 7755 C CA . THR A 1 99 ? 2.618 -16.751 6.122 1.00 0.00 99 THR A CA 5
ATOM 7756 C C . THR A 1 99 ? 3.128 -18.193 6.138 1.00 0.00 99 THR A C 5
ATOM 7757 O O . THR A 1 99 ? 2.339 -19.133 6.218 1.00 0.00 99 THR A O 5
ATOM 7768 N N . SER A 1 100 ? 4.445 -18.322 6.061 1.00 0.00 100 SER A N 5
ATOM 7769 C CA . SER A 1 100 ? 5.069 -19.634 6.066 1.00 0.00 100 SER A CA 5
ATOM 7770 C C . SER A 1 100 ? 4.812 -20.331 7.404 1.00 0.00 100 SER A C 5
ATOM 7771 O O . SER A 1 100 ? 4.670 -21.552 7.454 1.00 0.00 100 SER A O 5
ATOM 7779 N N . GLY A 1 101 ? 4.761 -19.526 8.454 1.00 0.00 101 GLY A N 5
ATOM 7780 C CA . GLY A 1 101 ? 4.523 -20.050 9.788 1.00 0.00 101 GLY A CA 5
ATOM 7781 C C . GLY A 1 101 ? 4.101 -18.936 10.748 1.00 0.00 101 GLY A C 5
ATOM 7782 O O . GLY A 1 101 ? 4.796 -18.655 11.724 1.00 0.00 101 GLY A O 5
ATOM 7786 N N . LEU A 1 102 ? 2.964 -18.331 10.438 1.00 0.00 102 LEU A N 5
ATOM 7787 C CA . LEU A 1 102 ? 2.441 -17.253 11.261 1.00 0.00 102 LEU A CA 5
ATOM 7788 C C . LEU A 1 102 ? 1.280 -17.781 12.107 1.00 0.00 102 LEU A C 5
ATOM 7789 O O . LEU A 1 102 ? 0.541 -18.662 11.672 1.00 0.00 102 LEU A O 5
ATOM 7805 N N . SER A 1 103 ? 1.157 -17.220 13.301 1.00 0.00 103 SER A N 5
ATOM 7806 C CA . SER A 1 103 ? 0.099 -17.622 14.212 1.00 0.00 103 SER A CA 5
ATOM 7807 C C . SER A 1 103 ? 0.410 -19.002 14.797 1.00 0.00 103 SER A C 5
ATOM 7808 O O . SER A 1 103 ? -0.495 -19.808 15.009 1.00 0.00 103 SER A O 5
ATOM 7816 N N . GLY A 1 104 ? 1.692 -19.230 15.042 1.00 0.00 104 GLY A N 5
ATOM 7817 C CA . GLY A 1 104 ? 2.133 -20.498 15.599 1.00 0.00 104 GLY A CA 5
ATOM 7818 C C . GLY A 1 104 ? 3.398 -20.317 16.440 1.00 0.00 104 GLY A C 5
ATOM 7819 O O . GLY A 1 104 ? 3.625 -19.248 17.005 1.00 0.00 104 GLY A O 5
ATOM 7823 N N . PRO A 1 105 ? 4.211 -21.406 16.497 1.00 0.00 105 PRO A N 5
ATOM 7824 C CA . PRO A 1 105 ? 5.448 -21.377 17.259 1.00 0.00 105 PRO A CA 5
ATOM 7825 C C . PRO A 1 105 ? 6.523 -20.570 16.529 1.00 0.00 105 PRO A C 5
ATOM 7826 O O . PRO A 1 105 ? 6.303 -20.102 15.413 1.00 0.00 105 PRO A O 5
ATOM 7837 N N . SER A 1 106 ? 7.664 -20.432 17.188 1.00 0.00 106 SER A N 5
ATOM 7838 C CA . SER A 1 106 ? 8.774 -19.689 16.616 1.00 0.00 106 SER A CA 5
ATOM 7839 C C . SER A 1 106 ? 9.929 -19.621 17.617 1.00 0.00 106 SER A C 5
ATOM 7840 O O . SER A 1 106 ? 11.067 -19.944 17.280 1.00 0.00 106 SER A O 5
ATOM 7848 N N . SER A 1 107 ? 9.597 -19.199 18.828 1.00 0.00 107 SER A N 5
ATOM 7849 C CA . SER A 1 107 ? 10.592 -19.084 19.880 1.00 0.00 107 SER A CA 5
ATOM 7850 C C . SER A 1 107 ? 11.513 -20.306 19.865 1.00 0.00 107 SER A C 5
ATOM 7851 O O . SER A 1 107 ? 11.096 -21.397 19.479 1.00 0.00 107 SER A O 5
ATOM 7859 N N . GLY A 1 108 ? 12.748 -20.082 20.288 1.00 0.00 108 GLY A N 5
ATOM 7860 C CA . GLY A 1 108 ? 13.731 -21.151 20.328 1.00 0.00 108 GLY A CA 5
ATOM 7861 C C . GLY A 1 108 ? 14.669 -20.990 21.527 1.00 0.00 108 GLY A C 5
ATOM 7862 O O . GLY A 1 108 ? 14.369 -21.464 22.621 1.00 0.00 108 GLY A O 5
ATOM 7866 N N . GLY A 1 1 ? 11.891 21.947 -22.009 1.00 0.00 1 GLY A N 6
ATOM 7867 C CA . GLY A 1 1 ? 11.197 22.449 -20.836 1.00 0.00 1 GLY A CA 6
ATOM 7868 C C . GLY A 1 1 ? 9.958 21.606 -20.528 1.00 0.00 1 GLY A C 6
ATOM 7869 O O . GLY A 1 1 ? 9.918 20.418 -20.844 1.00 0.00 1 GLY A O 6
ATOM 7873 N N . SER A 1 2 ? 8.978 22.254 -19.916 1.00 0.00 2 SER A N 6
ATOM 7874 C CA . SER A 1 2 ? 7.741 21.578 -19.562 1.00 0.00 2 SER A CA 6
ATOM 7875 C C . SER A 1 2 ? 6.774 22.566 -18.907 1.00 0.00 2 SER A C 6
ATOM 7876 O O . SER A 1 2 ? 7.198 23.479 -18.200 1.00 0.00 2 SER A O 6
ATOM 7884 N N . SER A 1 3 ? 5.493 22.350 -19.165 1.00 0.00 3 SER A N 6
ATOM 7885 C CA . SER A 1 3 ? 4.462 23.210 -18.608 1.00 0.00 3 SER A CA 6
ATOM 7886 C C . SER A 1 3 ? 3.856 22.562 -17.362 1.00 0.00 3 SER A C 6
ATOM 7887 O O . SER A 1 3 ? 3.157 23.220 -16.593 1.00 0.00 3 SER A O 6
ATOM 7895 N N . GLY A 1 4 ? 4.147 21.279 -17.200 1.00 0.00 4 GLY A N 6
ATOM 7896 C CA . GLY A 1 4 ? 3.639 20.535 -16.060 1.00 0.00 4 GLY A CA 6
ATOM 7897 C C . GLY A 1 4 ? 4.451 20.842 -14.800 1.00 0.00 4 GLY A C 6
ATOM 7898 O O . GLY A 1 4 ? 5.441 21.570 -14.857 1.00 0.00 4 GLY A O 6
ATOM 7902 N N . SER A 1 5 ? 4.001 20.271 -13.692 1.00 0.00 5 SER A N 6
ATOM 7903 C CA . SER A 1 5 ? 4.674 20.475 -12.420 1.00 0.00 5 SER A CA 6
ATOM 7904 C C . SER A 1 5 ? 4.376 19.307 -11.478 1.00 0.00 5 SER A C 6
ATOM 7905 O O . SER A 1 5 ? 3.508 18.482 -11.760 1.00 0.00 5 SER A O 6
ATOM 7913 N N . SER A 1 6 ? 5.113 19.273 -10.377 1.00 0.00 6 SER A N 6
ATOM 7914 C CA . SER A 1 6 ? 4.939 18.219 -9.392 1.00 0.00 6 SER A CA 6
ATOM 7915 C C . SER A 1 6 ? 5.650 18.596 -8.091 1.00 0.00 6 SER A C 6
ATOM 7916 O O . SER A 1 6 ? 6.858 18.829 -8.084 1.00 0.00 6 SER A O 6
ATOM 7924 N N . GLY A 1 7 ? 4.870 18.645 -7.021 1.00 0.00 7 GLY A N 6
ATOM 7925 C CA . GLY A 1 7 ? 5.410 18.991 -5.717 1.00 0.00 7 GLY A CA 6
ATOM 7926 C C . GLY A 1 7 ? 4.792 18.122 -4.620 1.00 0.00 7 GLY A C 6
ATOM 7927 O O . GLY A 1 7 ? 4.485 18.612 -3.534 1.00 0.00 7 GLY A O 6
ATOM 7931 N N . LEU A 1 8 ? 4.626 16.847 -4.941 1.00 0.00 8 LEU A N 6
ATOM 7932 C CA . LEU A 1 8 ? 4.050 15.906 -3.997 1.00 0.00 8 LEU A CA 6
ATOM 7933 C C . LEU A 1 8 ? 5.087 14.835 -3.653 1.00 0.00 8 LEU A C 6
ATOM 7934 O O . LEU A 1 8 ? 5.523 14.086 -4.525 1.00 0.00 8 LEU A O 6
ATOM 7950 N N . SER A 1 9 ? 5.452 14.797 -2.380 1.00 0.00 9 SER A N 6
ATOM 7951 C CA . SER A 1 9 ? 6.430 13.831 -1.910 1.00 0.00 9 SER A CA 6
ATOM 7952 C C . SER A 1 9 ? 5.764 12.467 -1.712 1.00 0.00 9 SER A C 6
ATOM 7953 O O . SER A 1 9 ? 4.575 12.391 -1.407 1.00 0.00 9 SER A O 6
ATOM 7961 N N . PRO A 1 10 ? 6.582 11.396 -1.897 1.00 0.00 10 PRO A N 6
ATOM 7962 C CA . PRO A 1 10 ? 6.085 10.040 -1.741 1.00 0.00 10 PRO A CA 6
ATOM 7963 C C . PRO A 1 10 ? 5.903 9.689 -0.263 1.00 0.00 10 PRO A C 6
ATOM 7964 O O . PRO A 1 10 ? 6.417 10.384 0.612 1.00 0.00 10 PRO A O 6
ATOM 7975 N N . PRO A 1 11 ? 5.150 8.582 -0.024 1.00 0.00 11 PRO A N 6
ATOM 7976 C CA . PRO A 1 11 ? 4.893 8.130 1.333 1.00 0.00 11 PRO A CA 6
ATOM 7977 C C . PRO A 1 11 ? 6.131 7.459 1.931 1.00 0.00 11 PRO A C 6
ATOM 7978 O O . PRO A 1 11 ? 7.129 7.261 1.240 1.00 0.00 11 PRO A O 6
ATOM 7989 N N . ARG A 1 12 ? 6.026 7.128 3.209 1.00 0.00 12 ARG A N 6
ATOM 7990 C CA . ARG A 1 12 ? 7.125 6.483 3.908 1.00 0.00 12 ARG A CA 6
ATOM 7991 C C . ARG A 1 12 ? 6.589 5.582 5.022 1.00 0.00 12 ARG A C 6
ATOM 7992 O O . ARG A 1 12 ? 5.391 5.312 5.086 1.00 0.00 12 ARG A O 6
ATOM 8013 N N . GLY A 1 13 ? 7.504 5.140 5.874 1.00 0.00 13 GLY A N 6
ATOM 8014 C CA . GLY A 1 13 ? 7.138 4.275 6.982 1.00 0.00 13 GLY A CA 6
ATOM 8015 C C . GLY A 1 13 ? 6.105 3.234 6.547 1.00 0.00 13 GLY A C 6
ATOM 8016 O O . GLY A 1 13 ? 5.231 2.857 7.327 1.00 0.00 13 GLY A O 6
ATOM 8020 N N . LEU A 1 14 ? 6.239 2.797 5.303 1.00 0.00 14 LEU A N 6
ATOM 8021 C CA . LEU A 1 14 ? 5.328 1.807 4.755 1.00 0.00 14 LEU A CA 6
ATOM 8022 C C . LEU A 1 14 ? 5.711 0.422 5.281 1.00 0.00 14 LEU A C 6
ATOM 8023 O O . LEU A 1 14 ? 6.866 0.012 5.177 1.00 0.00 14 LEU A O 6
ATOM 8039 N N . VAL A 1 15 ? 4.719 -0.261 5.834 1.00 0.00 15 VAL A N 6
ATOM 8040 C CA . VAL A 1 15 ? 4.938 -1.591 6.376 1.00 0.00 15 VAL A CA 6
ATOM 8041 C C . VAL A 1 15 ? 3.635 -2.390 6.296 1.00 0.00 15 VAL A C 6
ATOM 8042 O O . VAL A 1 15 ? 2.575 -1.830 6.020 1.00 0.00 15 VAL A O 6
ATOM 8055 N N . ALA A 1 16 ? 3.757 -3.686 6.542 1.00 0.00 16 ALA A N 6
ATOM 8056 C CA . ALA A 1 16 ? 2.603 -4.567 6.501 1.00 0.00 16 ALA A CA 6
ATOM 8057 C C . ALA A 1 16 ? 2.546 -5.386 7.792 1.00 0.00 16 ALA A C 6
ATOM 8058 O O . ALA A 1 16 ? 3.500 -5.395 8.569 1.00 0.00 16 ALA A O 6
ATOM 8065 N N . VAL A 1 17 ? 1.418 -6.055 7.982 1.00 0.00 17 VAL A N 6
ATOM 8066 C CA . VAL A 1 17 ? 1.224 -6.875 9.166 1.00 0.00 17 VAL A CA 6
ATOM 8067 C C . VAL A 1 17 ? 0.068 -7.848 8.923 1.00 0.00 17 VAL A C 6
ATOM 8068 O O . VAL A 1 17 ? -1.093 -7.442 8.888 1.00 0.00 17 VAL A O 6
ATOM 8081 N N . ARG A 1 18 ? 0.426 -9.113 8.762 1.00 0.00 18 ARG A N 6
ATOM 8082 C CA . ARG A 1 18 ? -0.566 -10.147 8.524 1.00 0.00 18 ARG A CA 6
ATOM 8083 C C . ARG A 1 18 ? -1.412 -10.370 9.779 1.00 0.00 18 ARG A C 6
ATOM 8084 O O . ARG A 1 18 ? -0.874 -10.560 10.869 1.00 0.00 18 ARG A O 6
ATOM 8105 N N . THR A 1 19 ? -2.722 -10.340 9.584 1.00 0.00 19 THR A N 6
ATOM 8106 C CA . THR A 1 19 ? -3.648 -10.537 10.687 1.00 0.00 19 THR A CA 6
ATOM 8107 C C . THR A 1 19 ? -4.730 -11.547 10.301 1.00 0.00 19 THR A C 6
ATOM 8108 O O . THR A 1 19 ? -4.679 -12.135 9.222 1.00 0.00 19 THR A O 6
ATOM 8119 N N . PRO A 1 20 ? -5.710 -11.721 11.228 1.00 0.00 20 PRO A N 6
ATOM 8120 C CA . PRO A 1 20 ? -6.804 -12.649 10.996 1.00 0.00 20 PRO A CA 6
ATOM 8121 C C . PRO A 1 20 ? -7.806 -12.076 9.993 1.00 0.00 20 PRO A C 6
ATOM 8122 O O . PRO A 1 20 ? -8.357 -12.808 9.172 1.00 0.00 20 PRO A O 6
ATOM 8133 N N . ARG A 1 21 ? -8.014 -10.771 10.092 1.00 0.00 21 ARG A N 6
ATOM 8134 C CA . ARG A 1 21 ? -8.941 -10.091 9.203 1.00 0.00 21 ARG A CA 6
ATOM 8135 C C . ARG A 1 21 ? -8.241 -9.709 7.898 1.00 0.00 21 ARG A C 6
ATOM 8136 O O . ARG A 1 21 ? -8.884 -9.243 6.958 1.00 0.00 21 ARG A O 6
ATOM 8157 N N . GLY A 1 22 ? -6.933 -9.920 7.880 1.00 0.00 22 GLY A N 6
ATOM 8158 C CA . GLY A 1 22 ? -6.139 -9.604 6.705 1.00 0.00 22 GLY A CA 6
ATOM 8159 C C . GLY A 1 22 ? -4.771 -9.045 7.102 1.00 0.00 22 GLY A C 6
ATOM 8160 O O . GLY A 1 22 ? -4.332 -9.216 8.238 1.00 0.00 22 GLY A O 6
ATOM 8164 N N . VAL A 1 23 ? -4.136 -8.387 6.144 1.00 0.00 23 VAL A N 6
ATOM 8165 C CA . VAL A 1 23 ? -2.827 -7.801 6.379 1.00 0.00 23 VAL A CA 6
ATOM 8166 C C . VAL A 1 23 ? -2.934 -6.277 6.303 1.00 0.00 23 VAL A C 6
ATOM 8167 O O . VAL A 1 23 ? -3.263 -5.726 5.253 1.00 0.00 23 VAL A O 6
ATOM 8180 N N . LEU A 1 24 ? -2.650 -5.639 7.428 1.00 0.00 24 LEU A N 6
ATOM 8181 C CA . LEU A 1 24 ? -2.710 -4.189 7.502 1.00 0.00 24 LEU A CA 6
ATOM 8182 C C . LEU A 1 24 ? -1.407 -3.600 6.957 1.00 0.00 24 LEU A C 6
ATOM 8183 O O . LEU A 1 24 ? -0.347 -4.214 7.074 1.00 0.00 24 LEU A O 6
ATOM 8199 N N . LEU A 1 25 ? -1.528 -2.417 6.374 1.00 0.00 25 LEU A N 6
ATOM 8200 C CA . LEU A 1 25 ? -0.373 -1.738 5.810 1.00 0.00 25 LEU A CA 6
ATOM 8201 C C . LEU A 1 25 ? -0.257 -0.342 6.425 1.00 0.00 25 LEU A C 6
ATOM 8202 O O . LEU A 1 25 ? -1.087 0.527 6.163 1.00 0.00 25 LEU A O 6
ATOM 8218 N N . HIS A 1 26 ? 0.780 -0.171 7.232 1.00 0.00 26 HIS A N 6
ATOM 8219 C CA . HIS A 1 26 ? 1.015 1.105 7.887 1.00 0.00 26 HIS A CA 6
ATOM 8220 C C . HIS A 1 26 ? 2.055 1.903 7.097 1.00 0.00 26 HIS A C 6
ATOM 8221 O O . HIS A 1 26 ? 3.124 1.387 6.773 1.00 0.00 26 HIS A O 6
ATOM 8235 N N . TRP A 1 27 ? 1.705 3.148 6.810 1.00 0.00 27 TRP A N 6
ATOM 8236 C CA . TRP A 1 27 ? 2.594 4.022 6.064 1.00 0.00 27 TRP A CA 6
ATO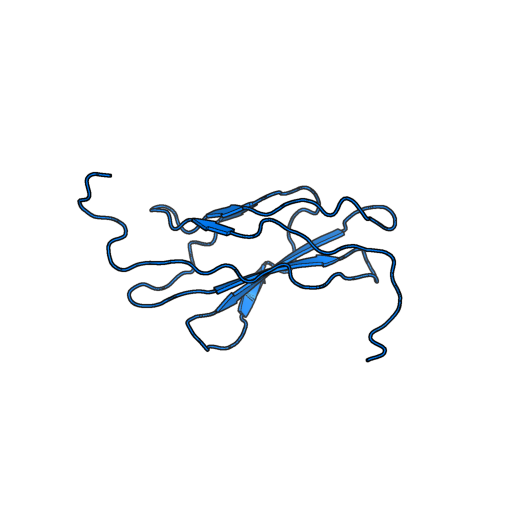M 8237 C C . TRP A 1 27 ? 2.581 5.396 6.737 1.00 0.00 27 TRP A C 6
ATOM 8238 O O . TRP A 1 27 ? 1.870 5.602 7.720 1.00 0.00 27 TRP A O 6
ATOM 8259 N N . ASP A 1 28 ? 3.374 6.300 6.181 1.00 0.00 28 ASP A N 6
ATOM 8260 C CA . ASP A 1 28 ? 3.463 7.648 6.716 1.00 0.00 28 ASP A CA 6
ATOM 8261 C C . ASP A 1 28 ? 3.026 8.647 5.643 1.00 0.00 28 ASP A C 6
ATOM 8262 O O . ASP A 1 28 ? 3.256 8.427 4.455 1.00 0.00 28 ASP A O 6
ATOM 8271 N N . PRO A 1 29 ? 2.387 9.752 6.113 1.00 0.00 29 PRO A N 6
ATOM 8272 C CA . PRO A 1 29 ? 1.916 10.786 5.207 1.00 0.00 29 PRO A CA 6
ATOM 8273 C C . PRO A 1 29 ? 3.079 11.635 4.691 1.00 0.00 29 PRO A C 6
ATOM 8274 O O . PRO A 1 29 ? 4.044 11.878 5.415 1.00 0.00 29 PRO A O 6
ATOM 8285 N N . PRO A 1 30 ? 2.947 12.074 3.411 1.00 0.00 30 PRO A N 6
ATOM 8286 C CA . PRO A 1 30 ? 3.976 12.891 2.790 1.00 0.00 30 PRO A CA 6
ATOM 8287 C C . PRO A 1 30 ? 3.934 14.324 3.322 1.00 0.00 30 PRO A C 6
ATOM 8288 O O . PRO A 1 30 ? 3.012 15.078 3.013 1.00 0.00 30 PRO A O 6
ATOM 8299 N N . GLU A 1 31 ? 4.942 14.658 4.114 1.00 0.00 31 GLU A N 6
ATOM 8300 C CA . GLU A 1 31 ? 5.032 15.988 4.693 1.00 0.00 31 GLU A CA 6
ATOM 8301 C C . GLU A 1 31 ? 4.973 17.050 3.593 1.00 0.00 31 GLU A C 6
ATOM 8302 O O . GLU A 1 31 ? 4.436 18.137 3.803 1.00 0.00 31 GLU A O 6
ATOM 8314 N N . LEU A 1 32 ? 5.532 16.699 2.444 1.00 0.00 32 LEU A N 6
ATOM 8315 C CA . LEU A 1 32 ? 5.550 17.608 1.312 1.00 0.00 32 LEU A CA 6
ATOM 8316 C C . LEU A 1 32 ? 4.314 17.360 0.445 1.00 0.00 32 LEU A C 6
ATOM 8317 O O . LEU A 1 32 ? 4.176 16.296 -0.156 1.00 0.00 32 LEU A O 6
ATOM 8333 N N . VAL A 1 33 ? 3.446 18.361 0.407 1.00 0.00 33 VAL A N 6
ATOM 8334 C CA . VAL A 1 33 ? 2.227 18.265 -0.376 1.00 0.00 33 VAL A CA 6
ATOM 8335 C C . VAL A 1 33 ? 2.020 19.568 -1.152 1.00 0.00 33 VAL A C 6
ATOM 8336 O O . VAL A 1 33 ? 2.319 20.649 -0.647 1.00 0.00 33 VAL A O 6
ATOM 8349 N N . PRO A 1 34 ? 1.496 19.418 -2.398 1.00 0.00 34 PRO A N 6
ATOM 8350 C CA . PRO A 1 34 ? 1.245 20.570 -3.248 1.00 0.00 34 PRO A CA 6
ATOM 8351 C C . PRO A 1 34 ? 0.006 21.336 -2.781 1.00 0.00 34 PRO A C 6
ATOM 8352 O O . PRO A 1 34 ? -0.247 22.450 -3.238 1.00 0.00 34 PRO A O 6
ATOM 8363 N N . LYS A 1 35 ? -0.733 20.710 -1.877 1.00 0.00 35 LYS A N 6
ATOM 8364 C CA . LYS A 1 35 ? -1.939 21.319 -1.344 1.00 0.00 35 LYS A CA 6
ATOM 8365 C C . LYS A 1 35 ? -2.729 20.272 -0.557 1.00 0.00 35 LYS A C 6
ATOM 8366 O O . LYS A 1 35 ? -2.582 20.163 0.659 1.00 0.00 35 LYS A O 6
ATOM 8385 N N . ARG A 1 36 ? -3.551 19.528 -1.283 1.00 0.00 36 ARG A N 6
ATOM 8386 C CA . ARG A 1 36 ? -4.365 18.493 -0.668 1.00 0.00 36 ARG A CA 6
ATOM 8387 C C . ARG A 1 36 ? -4.094 17.141 -1.331 1.00 0.00 36 ARG A C 6
ATOM 8388 O O . ARG A 1 36 ? -3.650 17.085 -2.477 1.00 0.00 36 ARG A O 6
ATOM 8409 N N . LEU A 1 37 ? -4.373 16.084 -0.582 1.00 0.00 37 LEU A N 6
ATOM 8410 C CA . LEU A 1 37 ? -4.165 14.736 -1.083 1.00 0.00 37 LEU A CA 6
ATOM 8411 C C . LEU A 1 37 ? -5.450 14.241 -1.750 1.00 0.00 37 LEU A C 6
ATOM 8412 O O . LEU A 1 37 ? -6.539 14.392 -1.198 1.00 0.00 37 LEU A O 6
ATOM 8428 N N . ASP A 1 38 ? -5.280 13.661 -2.929 1.00 0.00 38 ASP A N 6
ATOM 8429 C CA . ASP A 1 38 ? -6.413 13.143 -3.678 1.00 0.00 38 ASP A CA 6
ATOM 8430 C C . ASP A 1 38 ? -6.619 11.668 -3.327 1.00 0.00 38 ASP A C 6
ATOM 8431 O O . ASP A 1 38 ? -7.721 11.140 -3.470 1.00 0.00 38 ASP A O 6
ATOM 8440 N N . GLY A 1 39 ? -5.541 11.044 -2.874 1.00 0.00 39 GLY A N 6
ATOM 8441 C CA . GLY A 1 39 ? -5.591 9.640 -2.502 1.00 0.00 39 GLY A CA 6
ATOM 8442 C C . GLY A 1 39 ? -4.313 8.915 -2.927 1.00 0.00 39 GLY A C 6
ATOM 8443 O O . GLY A 1 39 ? -3.530 9.441 -3.717 1.00 0.00 39 GLY A O 6
ATOM 8447 N N . TYR A 1 40 ? -4.141 7.718 -2.385 1.00 0.00 40 TYR A N 6
ATOM 8448 C CA . TYR A 1 40 ? -2.971 6.915 -2.699 1.00 0.00 40 TYR A CA 6
ATOM 8449 C C . TYR A 1 40 ? -3.345 5.725 -3.584 1.00 0.00 40 TYR A C 6
ATOM 8450 O O . TYR A 1 40 ? -4.519 5.516 -3.888 1.00 0.00 40 TYR A O 6
ATOM 8468 N N . VAL A 1 41 ? -2.325 4.974 -3.973 1.00 0.00 41 VAL A N 6
ATOM 8469 C CA . VAL A 1 41 ? -2.531 3.810 -4.818 1.00 0.00 41 VAL A CA 6
ATOM 8470 C C . VAL A 1 41 ? -1.774 2.618 -4.229 1.00 0.00 41 VAL A C 6
ATOM 8471 O O . VAL A 1 41 ? -0.551 2.542 -4.335 1.00 0.00 41 VAL A O 6
ATOM 8484 N N . LEU A 1 42 ? -2.532 1.717 -3.622 1.00 0.00 42 LEU A N 6
ATOM 8485 C CA . LEU A 1 42 ? -1.948 0.532 -3.017 1.00 0.00 42 LEU A CA 6
ATOM 8486 C C . LEU A 1 42 ? -1.796 -0.556 -4.081 1.00 0.00 42 LEU A C 6
ATOM 8487 O O . LEU A 1 42 ? -2.788 -1.057 -4.608 1.00 0.00 42 LEU A O 6
ATOM 8503 N N . GLU A 1 43 ? -0.545 -0.891 -4.365 1.00 0.00 43 GLU A N 6
ATOM 8504 C CA . GLU A 1 43 ? -0.250 -1.911 -5.357 1.00 0.00 43 GLU A CA 6
ATOM 8505 C C . GLU A 1 43 ? 0.567 -3.042 -4.728 1.00 0.00 43 GLU A C 6
ATOM 8506 O O . GLU A 1 43 ? 1.653 -2.808 -4.201 1.00 0.00 43 GLU A O 6
ATOM 8518 N N . GLY A 1 44 ? 0.012 -4.242 -4.805 1.00 0.00 44 GLY A N 6
ATOM 8519 C CA . GLY A 1 44 ? 0.676 -5.410 -4.250 1.00 0.00 44 GLY A CA 6
ATOM 8520 C C . GLY A 1 44 ? 0.894 -6.478 -5.323 1.00 0.00 44 GLY A C 6
ATOM 8521 O O . GLY A 1 44 ? 0.484 -6.304 -6.470 1.00 0.00 44 GLY A O 6
ATOM 8525 N N . ARG A 1 45 ? 1.539 -7.561 -4.913 1.00 0.00 45 ARG A N 6
ATOM 8526 C CA . ARG A 1 45 ? 1.816 -8.657 -5.825 1.00 0.00 45 ARG A CA 6
ATOM 8527 C C . ARG A 1 45 ? 2.537 -9.789 -5.090 1.00 0.00 45 ARG A C 6
ATOM 8528 O O . ARG A 1 45 ? 3.292 -9.543 -4.151 1.00 0.00 45 ARG A O 6
ATOM 8549 N N . GLN A 1 46 ? 2.278 -11.006 -5.546 1.00 0.00 46 GLN A N 6
ATOM 8550 C CA . GLN A 1 46 ? 2.893 -12.177 -4.943 1.00 0.00 46 GLN A CA 6
ATOM 8551 C C . GLN A 1 46 ? 3.798 -12.882 -5.955 1.00 0.00 46 GLN A C 6
ATOM 8552 O O . GLN A 1 46 ? 3.678 -12.662 -7.160 1.00 0.00 46 GLN A O 6
ATOM 8566 N N . GLY A 1 47 ? 4.685 -13.714 -5.430 1.00 0.00 47 GLY A N 6
ATOM 8567 C CA . GLY A 1 47 ? 5.610 -14.452 -6.272 1.00 0.00 47 GLY A CA 6
ATOM 8568 C C . GLY A 1 47 ? 6.227 -13.542 -7.337 1.00 0.00 47 GLY A C 6
ATOM 8569 O O . GLY A 1 47 ? 6.636 -14.011 -8.398 1.00 0.00 47 GLY A O 6
ATOM 8573 N N . SER A 1 48 ? 6.274 -12.257 -7.017 1.00 0.00 48 SER A N 6
ATOM 8574 C CA . SER A 1 48 ? 6.833 -11.278 -7.933 1.00 0.00 48 SER A CA 6
ATOM 8575 C C . SER A 1 48 ? 6.012 -11.239 -9.223 1.00 0.00 48 SER A C 6
ATOM 8576 O O . SER A 1 48 ? 6.568 -11.107 -10.312 1.00 0.00 48 SER A O 6
ATOM 8584 N N . GLN A 1 49 ? 4.703 -11.357 -9.058 1.00 0.00 49 GLN A N 6
ATOM 8585 C CA . GLN A 1 49 ? 3.800 -11.337 -10.196 1.00 0.00 49 GLN A CA 6
ATOM 8586 C C . GLN A 1 49 ? 3.531 -9.896 -10.635 1.00 0.00 49 GLN A C 6
ATOM 8587 O O . GLN A 1 49 ? 4.147 -8.962 -10.123 1.00 0.00 49 GLN A O 6
ATOM 8601 N N . GLY A 1 50 ? 2.611 -9.761 -11.578 1.00 0.00 50 GLY A N 6
ATOM 8602 C CA . GLY A 1 50 ? 2.253 -8.450 -12.092 1.00 0.00 50 GLY A CA 6
ATOM 8603 C C . GLY A 1 50 ? 1.593 -7.597 -11.006 1.00 0.00 50 GLY A C 6
ATOM 8604 O O . GLY A 1 50 ? 0.633 -8.030 -10.370 1.00 0.00 50 GLY A O 6
ATOM 8608 N N . TRP A 1 51 ? 2.133 -6.401 -10.828 1.00 0.00 51 TRP A N 6
ATOM 8609 C CA . TRP A 1 51 ? 1.609 -5.484 -9.830 1.00 0.00 51 TRP A CA 6
ATOM 8610 C C . TRP A 1 51 ? 0.100 -5.358 -10.051 1.00 0.00 51 TRP A C 6
ATOM 8611 O O . TRP A 1 51 ? -0.340 -4.831 -11.072 1.00 0.00 51 TRP A O 6
ATOM 8632 N N . GLU A 1 52 ? -0.651 -5.851 -9.077 1.00 0.00 52 GLU A N 6
ATOM 8633 C CA . GLU A 1 52 ? -2.102 -5.800 -9.152 1.00 0.00 52 GLU A CA 6
ATOM 8634 C C . GLU A 1 52 ? -2.639 -4.668 -8.274 1.00 0.00 52 GLU A C 6
ATOM 8635 O O . GLU A 1 52 ? -2.443 -4.674 -7.059 1.00 0.00 52 GLU A O 6
ATOM 8647 N N . VAL A 1 53 ? -3.306 -3.725 -8.922 1.00 0.00 53 VAL A N 6
ATOM 8648 C CA . VAL A 1 53 ? -3.874 -2.589 -8.215 1.00 0.00 53 VAL A CA 6
ATOM 8649 C C . VAL A 1 53 ? -4.868 -3.092 -7.167 1.00 0.00 53 VAL A C 6
ATOM 8650 O O . VAL A 1 53 ? -5.974 -3.510 -7.505 1.00 0.00 53 VAL A O 6
ATOM 8663 N N . LEU A 1 54 ? -4.439 -3.033 -5.915 1.00 0.00 54 LEU A N 6
ATOM 8664 C CA . LEU A 1 54 ? -5.278 -3.477 -4.815 1.00 0.00 54 LEU A CA 6
ATOM 8665 C C . LEU A 1 54 ? -6.316 -2.397 -4.503 1.00 0.00 54 LEU A C 6
ATOM 8666 O O . LEU A 1 54 ? -7.513 -2.678 -4.451 1.00 0.00 54 LEU A O 6
ATOM 8682 N N . ASP A 1 55 ? -5.821 -1.185 -4.304 1.00 0.00 55 ASP A N 6
ATOM 8683 C CA . ASP A 1 55 ? -6.691 -0.062 -3.999 1.00 0.00 55 ASP A CA 6
ATOM 8684 C C . ASP A 1 55 ? -6.158 1.194 -4.692 1.00 0.00 55 ASP A C 6
ATOM 8685 O O . ASP A 1 55 ? -5.166 1.775 -4.256 1.00 0.00 55 ASP A O 6
ATOM 8694 N N . PRO A 1 56 ? -6.859 1.585 -5.790 1.00 0.00 56 PRO A N 6
ATOM 8695 C CA . PRO A 1 56 ? -6.467 2.761 -6.548 1.00 0.00 56 PRO A CA 6
ATOM 8696 C C . PRO A 1 56 ? -6.846 4.044 -5.806 1.00 0.00 56 PRO A C 6
ATOM 8697 O O . PRO A 1 56 ? -6.116 5.032 -5.854 1.00 0.00 56 PRO A O 6
ATOM 8708 N N . ALA A 1 57 ? -7.988 3.986 -5.136 1.00 0.00 57 ALA A N 6
ATOM 8709 C CA . ALA A 1 57 ? -8.473 5.131 -4.384 1.00 0.00 57 ALA A CA 6
ATOM 8710 C C . ALA A 1 57 ? -8.373 4.833 -2.887 1.00 0.00 57 ALA A C 6
ATOM 8711 O O . ALA A 1 57 ? -9.144 4.033 -2.357 1.00 0.00 57 ALA A O 6
ATOM 8718 N N . VAL A 1 58 ? -7.417 5.490 -2.247 1.00 0.00 58 VAL A N 6
ATOM 8719 C CA . VAL A 1 58 ? -7.207 5.305 -0.822 1.00 0.00 58 VAL A CA 6
ATOM 8720 C C . VAL A 1 58 ? -7.241 6.667 -0.124 1.00 0.00 58 VAL A C 6
ATOM 8721 O O . VAL A 1 58 ? -6.568 7.604 -0.552 1.00 0.00 58 VAL A O 6
ATOM 8734 N N . ALA A 1 59 ? -8.030 6.733 0.937 1.00 0.00 59 ALA A N 6
ATOM 8735 C CA . ALA A 1 59 ? -8.160 7.964 1.698 1.00 0.00 59 ALA A CA 6
ATOM 8736 C C . ALA A 1 59 ? -6.820 8.702 1.699 1.00 0.00 59 ALA A C 6
ATOM 8737 O O . ALA A 1 59 ? -5.807 8.156 2.135 1.00 0.00 59 ALA A O 6
ATOM 8744 N N . GLY A 1 60 ? -6.857 9.931 1.206 1.00 0.00 60 GLY A N 6
ATOM 8745 C CA . GLY A 1 60 ? -5.658 10.749 1.145 1.00 0.00 60 GLY A CA 6
ATOM 8746 C C . GLY A 1 60 ? -5.178 11.125 2.548 1.00 0.00 60 GLY A C 6
ATOM 8747 O O . GLY A 1 60 ? -4.081 11.656 2.712 1.00 0.00 60 GLY A O 6
ATOM 8751 N N . THR A 1 61 ? -6.025 10.835 3.526 1.00 0.00 61 THR A N 6
ATOM 8752 C CA . THR A 1 61 ? -5.701 11.137 4.910 1.00 0.00 61 THR A CA 6
ATOM 8753 C C . THR A 1 61 ? -5.438 9.846 5.689 1.00 0.00 61 THR A C 6
ATOM 8754 O O . THR A 1 61 ? -4.989 9.888 6.833 1.00 0.00 61 THR A O 6
ATOM 8765 N N . GLU A 1 62 ? -5.730 8.730 5.038 1.00 0.00 62 GLU A N 6
ATOM 8766 C CA . GLU A 1 62 ? -5.531 7.430 5.655 1.00 0.00 62 GLU A CA 6
ATOM 8767 C C . GLU A 1 62 ? -4.041 7.183 5.904 1.00 0.00 62 GLU A C 6
ATOM 8768 O O . GLU A 1 62 ? -3.191 7.805 5.269 1.00 0.00 62 GLU A O 6
ATOM 8780 N N . THR A 1 63 ? -3.771 6.274 6.830 1.00 0.00 63 THR A N 6
ATOM 8781 C CA . THR A 1 63 ? -2.400 5.938 7.171 1.00 0.00 63 THR A CA 6
ATOM 8782 C C . THR A 1 63 ? -2.234 4.421 7.282 1.00 0.00 63 THR A C 6
ATOM 8783 O O . THR A 1 63 ? -1.182 3.936 7.697 1.00 0.00 63 THR A O 6
ATOM 8794 N N . GLU A 1 64 ? -3.289 3.714 6.904 1.00 0.00 64 GLU A N 6
ATOM 8795 C CA . GLU A 1 64 ? -3.274 2.262 6.956 1.00 0.00 64 GLU A CA 6
ATOM 8796 C C . GLU A 1 64 ? -4.219 1.683 5.901 1.00 0.00 64 GLU A C 6
ATOM 8797 O O . GLU A 1 64 ? -5.011 2.412 5.305 1.00 0.00 64 GLU A O 6
ATOM 8809 N N . LEU A 1 65 ? -4.106 0.378 5.703 1.00 0.00 65 LEU A N 6
ATOM 8810 C CA . LEU A 1 65 ? -4.941 -0.307 4.731 1.00 0.00 65 LEU A CA 6
ATOM 8811 C C . LEU A 1 65 ? -4.827 -1.818 4.942 1.00 0.00 65 LEU A C 6
ATOM 8812 O O . LEU A 1 65 ? -3.761 -2.321 5.292 1.00 0.00 65 LEU A O 6
ATOM 8828 N N . LEU A 1 66 ? -5.941 -2.500 4.719 1.00 0.00 66 LEU A N 6
ATOM 8829 C CA . LEU A 1 66 ? -5.980 -3.943 4.881 1.00 0.00 66 LEU A CA 6
ATOM 8830 C C . LEU A 1 66 ? -6.204 -4.599 3.516 1.00 0.00 66 LEU A C 6
ATOM 8831 O O . LEU A 1 66 ? -7.043 -4.147 2.737 1.00 0.00 66 LEU A O 6
ATOM 8847 N N . VAL A 1 67 ? -5.441 -5.653 3.269 1.00 0.00 67 VAL A N 6
ATOM 8848 C CA . VAL A 1 67 ? -5.546 -6.375 2.013 1.00 0.00 67 VAL A CA 6
ATOM 8849 C C . VAL A 1 67 ? -5.701 -7.870 2.300 1.00 0.00 67 VAL A C 6
ATOM 8850 O O . VAL A 1 67 ? -4.710 -8.590 2.412 1.00 0.00 67 VAL A O 6
ATOM 8863 N N . PRO A 1 68 ? -6.985 -8.303 2.413 1.00 0.00 68 PRO A N 6
ATOM 8864 C CA . PRO A 1 68 ? -7.282 -9.699 2.685 1.00 0.00 68 PRO A CA 6
ATOM 8865 C C . PRO A 1 68 ? -7.066 -10.559 1.438 1.00 0.00 68 PRO A C 6
ATOM 8866 O O . PRO A 1 68 ? -7.078 -11.786 1.516 1.00 0.00 68 PRO A O 6
ATOM 8877 N N . GLY A 1 69 ? -6.874 -9.880 0.316 1.00 0.00 69 GLY A N 6
ATOM 8878 C CA . GLY A 1 69 ? -6.655 -10.566 -0.945 1.00 0.00 69 GLY A CA 6
ATOM 8879 C C . GLY A 1 69 ? -5.237 -11.136 -1.021 1.00 0.00 69 GLY A C 6
ATOM 8880 O O . GLY A 1 69 ? -4.510 -10.876 -1.979 1.00 0.00 69 GLY A O 6
ATOM 8884 N N . LEU A 1 70 ? -4.886 -11.902 0.001 1.00 0.00 70 LEU A N 6
ATOM 8885 C CA . LEU A 1 70 ? -3.568 -12.510 0.062 1.00 0.00 70 LEU A CA 6
ATOM 8886 C C . LEU A 1 70 ? -3.700 -14.022 -0.132 1.00 0.00 70 LEU A C 6
ATOM 8887 O O . LEU A 1 70 ? -4.767 -14.590 0.093 1.00 0.00 70 LEU A O 6
ATOM 8903 N N . ILE A 1 71 ? -2.599 -14.631 -0.547 1.00 0.00 71 ILE A N 6
ATOM 8904 C CA . ILE A 1 71 ? -2.578 -16.066 -0.773 1.00 0.00 71 ILE A CA 6
ATOM 8905 C C . ILE A 1 71 ? -1.877 -16.754 0.401 1.00 0.00 71 ILE A C 6
ATOM 8906 O O . ILE A 1 71 ? -1.288 -16.089 1.251 1.00 0.00 71 ILE A O 6
ATOM 8922 N N . LYS A 1 72 ? -1.966 -18.076 0.409 1.00 0.00 72 LYS A N 6
ATOM 8923 C CA . LYS A 1 72 ? -1.348 -18.860 1.465 1.00 0.00 72 LYS A CA 6
ATOM 8924 C C . LYS A 1 72 ? 0.166 -18.636 1.442 1.00 0.00 72 LYS A C 6
ATOM 8925 O O . LYS A 1 72 ? 0.629 -17.497 1.472 1.00 0.00 72 LYS A O 6
ATOM 8944 N N . ASP A 1 73 ? 0.894 -19.741 1.388 1.00 0.00 73 ASP A N 6
ATOM 8945 C CA . ASP A 1 73 ? 2.346 -19.680 1.360 1.00 0.00 73 ASP A CA 6
ATOM 8946 C C . ASP A 1 73 ? 2.793 -18.815 0.180 1.00 0.00 73 ASP A C 6
ATOM 8947 O O . ASP A 1 73 ? 3.079 -19.331 -0.899 1.00 0.00 73 ASP A O 6
ATOM 8956 N N . VAL A 1 74 ? 2.840 -17.514 0.426 1.00 0.00 74 VAL A N 6
ATOM 8957 C CA . VAL A 1 74 ? 3.247 -16.572 -0.603 1.00 0.00 74 VAL A CA 6
ATOM 8958 C C . VAL A 1 74 ? 3.760 -15.291 0.059 1.00 0.00 74 VAL A C 6
ATOM 8959 O O . VAL A 1 74 ? 3.600 -15.103 1.264 1.00 0.00 74 VAL A O 6
ATOM 8972 N N . LEU A 1 75 ? 4.367 -14.443 -0.758 1.00 0.00 75 LEU A N 6
ATOM 8973 C CA . LEU A 1 75 ? 4.905 -13.186 -0.268 1.00 0.00 75 LEU A CA 6
ATOM 8974 C C . LEU A 1 75 ? 4.334 -12.034 -1.097 1.00 0.00 75 LEU A C 6
ATOM 8975 O O . LEU A 1 75 ? 4.887 -11.679 -2.137 1.00 0.00 75 LEU A O 6
ATOM 8991 N N . TYR A 1 76 ? 3.234 -11.482 -0.606 1.00 0.00 76 TYR A N 6
ATOM 8992 C CA . TYR A 1 76 ? 2.582 -10.378 -1.289 1.00 0.00 76 TYR A CA 6
ATOM 8993 C C . TYR A 1 76 ? 3.247 -9.046 -0.936 1.00 0.00 76 TYR A C 6
ATOM 8994 O O . TYR A 1 76 ? 3.430 -8.731 0.239 1.00 0.00 76 TYR A O 6
ATOM 9012 N N . GLU A 1 77 ? 3.591 -8.299 -1.975 1.00 0.00 77 GLU A N 6
ATOM 9013 C CA . GLU A 1 77 ? 4.231 -7.008 -1.790 1.00 0.00 77 GLU A CA 6
ATOM 9014 C C . GLU A 1 77 ? 3.180 -5.898 -1.725 1.00 0.00 77 GLU A C 6
ATOM 9015 O O . GLU A 1 77 ? 1.986 -6.161 -1.858 1.00 0.00 77 GLU A O 6
ATOM 9027 N N . PHE A 1 78 ? 3.663 -4.681 -1.522 1.00 0.00 78 PHE A N 6
ATOM 9028 C CA . PHE A 1 78 ? 2.780 -3.530 -1.438 1.00 0.00 78 PHE A CA 6
ATOM 9029 C C . PHE A 1 78 ? 3.554 -2.228 -1.656 1.00 0.00 78 PHE A C 6
ATOM 9030 O O . PHE A 1 78 ? 4.665 -2.071 -1.151 1.00 0.00 78 PHE A O 6
ATOM 9047 N N . ARG A 1 79 ? 2.937 -1.329 -2.408 1.00 0.00 79 ARG A N 6
ATOM 9048 C CA . ARG A 1 79 ? 3.554 -0.046 -2.698 1.00 0.00 79 ARG A CA 6
ATOM 9049 C C . ARG A 1 79 ? 2.493 1.055 -2.745 1.00 0.00 79 ARG A C 6
ATOM 9050 O O . ARG A 1 79 ? 1.509 0.943 -3.474 1.00 0.00 79 ARG A O 6
ATOM 9071 N N . LEU A 1 80 ? 2.729 2.094 -1.958 1.00 0.00 80 LEU A N 6
ATOM 9072 C CA . LEU A 1 80 ? 1.806 3.215 -1.901 1.00 0.00 80 LEU A CA 6
ATOM 9073 C C . LEU A 1 80 ? 2.375 4.381 -2.711 1.00 0.00 80 LEU A C 6
ATOM 9074 O O . LEU A 1 80 ? 3.562 4.689 -2.612 1.00 0.00 80 LEU A O 6
ATOM 9090 N N . VAL A 1 81 ? 1.502 4.998 -3.493 1.00 0.00 81 VAL A N 6
ATOM 9091 C CA . VAL A 1 81 ? 1.903 6.124 -4.320 1.00 0.00 81 VAL A CA 6
ATOM 9092 C C . VAL A 1 81 ? 0.927 7.283 -4.103 1.00 0.00 81 VAL A C 6
ATOM 9093 O O . VAL A 1 81 ? -0.188 7.266 -4.621 1.00 0.00 81 VAL A O 6
ATOM 9106 N N . ALA A 1 82 ? 1.384 8.262 -3.336 1.00 0.00 82 ALA A N 6
ATOM 9107 C CA . ALA A 1 82 ? 0.565 9.427 -3.045 1.00 0.00 82 ALA A CA 6
ATOM 9108 C C . ALA A 1 82 ? 0.499 10.321 -4.284 1.00 0.00 82 ALA A C 6
ATOM 9109 O O . ALA A 1 82 ? 1.529 10.680 -4.852 1.00 0.00 82 ALA A O 6
ATOM 9116 N N . PHE A 1 83 ? -0.725 10.656 -4.668 1.00 0.00 83 PHE A N 6
ATOM 9117 C CA . PHE A 1 83 ? -0.940 11.502 -5.830 1.00 0.00 83 PHE A CA 6
ATOM 9118 C C . PHE A 1 83 ? -1.929 12.625 -5.515 1.00 0.00 83 PHE A C 6
ATOM 9119 O O . PHE A 1 83 ? -2.894 12.420 -4.780 1.00 0.00 83 PHE A O 6
ATOM 9136 N N . ALA A 1 84 ? -1.656 13.788 -6.088 1.00 0.00 84 ALA A N 6
ATOM 9137 C CA . ALA A 1 84 ? -2.511 14.945 -5.878 1.00 0.00 84 ALA A CA 6
ATOM 9138 C C . ALA A 1 84 ? -2.913 15.529 -7.233 1.00 0.00 84 ALA A C 6
ATOM 9139 O O . ALA A 1 84 ? -2.088 16.119 -7.929 1.00 0.00 84 ALA A O 6
ATOM 9146 N N . GLY A 1 85 ? -4.182 15.345 -7.567 1.00 0.00 85 GLY A N 6
ATOM 9147 C CA . GLY A 1 85 ? -4.704 15.847 -8.827 1.00 0.00 85 GLY A CA 6
ATOM 9148 C C . GLY A 1 85 ? -4.068 15.119 -10.013 1.00 0.00 85 GLY A C 6
ATOM 9149 O O . GLY A 1 85 ? -4.489 14.020 -10.370 1.00 0.00 85 GLY A O 6
ATOM 9153 N N . SER A 1 86 ? -3.064 15.762 -10.591 1.00 0.00 86 SER A N 6
ATOM 9154 C CA . SER A 1 86 ? -2.365 15.190 -11.729 1.00 0.00 86 SER A CA 6
ATOM 9155 C C . SER A 1 86 ? -0.933 14.825 -11.335 1.00 0.00 86 SER A C 6
ATOM 9156 O O . SER A 1 86 ? -0.136 14.421 -12.180 1.00 0.00 86 SER A O 6
ATOM 9164 N N . PHE A 1 87 ? -0.649 14.981 -10.050 1.00 0.00 87 PHE A N 6
ATOM 9165 C CA . PHE A 1 87 ? 0.674 14.673 -9.533 1.00 0.00 87 PHE A CA 6
ATOM 9166 C C . PHE A 1 87 ? 0.705 13.281 -8.899 1.00 0.00 87 PHE A C 6
ATOM 9167 O O . PHE A 1 87 ? -0.170 12.937 -8.106 1.00 0.00 87 PHE A O 6
ATOM 9184 N N . VAL A 1 88 ? 1.721 12.518 -9.272 1.00 0.00 88 VAL A N 6
ATOM 9185 C CA . VAL A 1 88 ? 1.877 11.171 -8.750 1.00 0.00 88 VAL A CA 6
ATOM 9186 C C . VAL A 1 88 ? 3.237 11.051 -8.058 1.00 0.00 88 VAL A C 6
ATOM 9187 O O . VAL A 1 88 ? 4.271 11.333 -8.661 1.00 0.00 88 VAL A O 6
ATOM 9200 N N . SER A 1 89 ? 3.191 10.633 -6.801 1.00 0.00 89 SER A N 6
ATOM 9201 C CA . SER A 1 89 ? 4.406 10.473 -6.021 1.00 0.00 89 SER A CA 6
ATOM 9202 C C . SER A 1 89 ? 4.996 9.080 -6.252 1.00 0.00 89 SER A C 6
ATOM 9203 O O . SER A 1 89 ? 4.334 8.206 -6.809 1.00 0.00 89 SER A O 6
ATOM 9211 N N . ASP A 1 90 ? 6.235 8.917 -5.811 1.00 0.00 90 ASP A N 6
ATOM 9212 C CA . ASP A 1 90 ? 6.921 7.645 -5.963 1.00 0.00 90 ASP A CA 6
ATOM 9213 C C . ASP A 1 90 ? 6.304 6.621 -5.009 1.00 0.00 90 ASP A C 6
ATOM 9214 O O . ASP A 1 90 ? 5.765 6.985 -3.965 1.00 0.00 90 ASP A O 6
ATOM 9223 N N . PRO A 1 91 ? 6.407 5.326 -5.412 1.00 0.00 91 PRO A N 6
ATOM 9224 C CA . PRO A 1 91 ? 5.865 4.246 -4.604 1.00 0.00 91 PRO A CA 6
ATOM 9225 C C . PRO A 1 91 ? 6.750 3.973 -3.387 1.00 0.00 91 PRO A C 6
ATOM 9226 O O . PRO A 1 91 ? 7.786 3.320 -3.502 1.00 0.00 91 PRO A O 6
ATOM 9237 N N . SER A 1 92 ? 6.311 4.489 -2.248 1.00 0.00 92 SER A N 6
ATOM 9238 C CA . SER A 1 92 ? 7.051 4.309 -1.011 1.00 0.00 92 SER A CA 6
ATOM 9239 C C . SER A 1 92 ? 7.621 2.891 -0.943 1.00 0.00 92 SER A C 6
ATOM 9240 O O . SER A 1 92 ? 7.173 2.003 -1.666 1.00 0.00 92 SER A O 6
ATOM 9248 N N . ASN A 1 93 ? 8.601 2.723 -0.067 1.00 0.00 93 ASN A N 6
ATOM 9249 C CA . ASN A 1 93 ? 9.237 1.428 0.104 1.00 0.00 93 ASN A CA 6
ATOM 9250 C C . ASN A 1 93 ? 8.193 0.324 -0.073 1.00 0.00 93 ASN A C 6
ATOM 9251 O O . ASN A 1 93 ? 7.011 0.534 0.195 1.00 0.00 93 ASN A O 6
ATOM 9262 N N . THR A 1 94 ? 8.667 -0.829 -0.523 1.00 0.00 94 THR A N 6
ATOM 9263 C CA . THR A 1 94 ? 7.790 -1.966 -0.739 1.00 0.00 94 THR A CA 6
ATOM 9264 C C . THR A 1 94 ? 7.587 -2.739 0.566 1.00 0.00 94 THR A C 6
ATOM 9265 O O . THR A 1 94 ? 8.548 -3.021 1.280 1.00 0.00 94 THR A O 6
ATOM 9276 N N . ALA A 1 95 ? 6.331 -3.059 0.838 1.00 0.00 95 ALA A N 6
ATOM 9277 C CA . ALA A 1 95 ? 5.990 -3.794 2.045 1.00 0.00 95 ALA A CA 6
ATOM 9278 C C . ALA A 1 95 ? 5.343 -5.126 1.660 1.00 0.00 95 ALA A C 6
ATOM 9279 O O . ALA A 1 95 ? 4.643 -5.212 0.652 1.00 0.00 95 ALA A O 6
ATOM 9286 N N . A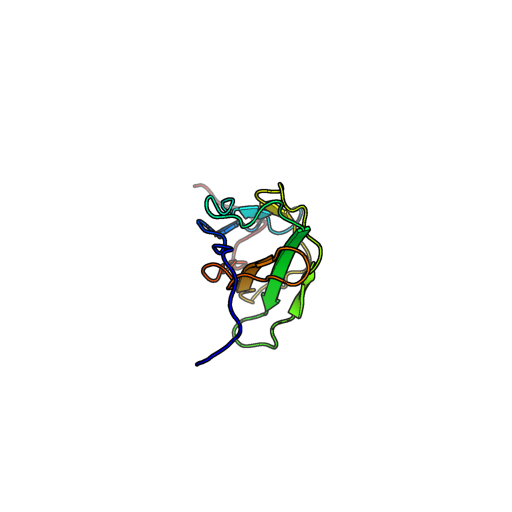SN A 1 96 ? 5.600 -6.132 2.483 1.00 0.00 96 ASN A N 6
ATOM 9287 C CA . ASN A 1 96 ? 5.051 -7.455 2.241 1.00 0.00 96 ASN A CA 6
ATOM 9288 C C . ASN A 1 96 ? 4.859 -8.175 3.578 1.00 0.00 96 ASN A C 6
ATOM 9289 O O . ASN A 1 96 ? 5.431 -7.775 4.590 1.00 0.00 96 ASN A O 6
ATOM 9300 N N . VAL A 1 97 ? 4.050 -9.223 3.538 1.00 0.00 97 VAL A N 6
ATOM 9301 C CA . VAL A 1 97 ? 3.774 -10.002 4.733 1.00 0.00 97 VAL A CA 6
ATOM 9302 C C . VAL A 1 97 ? 4.043 -11.481 4.447 1.00 0.00 97 VAL A C 6
ATOM 9303 O O . VAL A 1 97 ? 3.675 -11.989 3.389 1.00 0.00 97 VAL A O 6
ATOM 9316 N N . SER A 1 98 ? 4.683 -12.130 5.408 1.00 0.00 98 SER A N 6
ATOM 9317 C CA . SER A 1 98 ? 5.005 -13.540 5.272 1.00 0.00 98 SER A CA 6
ATOM 9318 C C . SER A 1 98 ? 3.805 -14.394 5.687 1.00 0.00 98 SER A C 6
ATOM 9319 O O . SER A 1 98 ? 3.091 -14.051 6.628 1.00 0.00 98 SER A O 6
ATOM 9327 N N . THR A 1 99 ? 3.620 -15.488 4.963 1.00 0.00 99 THR A N 6
ATOM 9328 C CA . THR A 1 99 ? 2.518 -16.393 5.244 1.00 0.00 99 THR A CA 6
ATOM 9329 C C . THR A 1 99 ? 3.048 -17.786 5.590 1.00 0.00 99 THR A C 6
ATOM 9330 O O . THR A 1 99 ? 2.324 -18.775 5.476 1.00 0.00 99 THR A O 6
ATOM 9341 N N . SER A 1 100 ? 4.305 -17.820 6.005 1.00 0.00 100 SER A N 6
ATOM 9342 C CA . SER A 1 100 ? 4.940 -19.076 6.368 1.00 0.00 100 SER A CA 6
ATOM 9343 C C . SER A 1 100 ? 4.563 -19.458 7.801 1.00 0.00 100 SER A C 6
ATOM 9344 O O . SER A 1 100 ? 4.483 -20.640 8.132 1.00 0.00 100 SER A O 6
ATOM 9352 N N . GLY A 1 101 ? 4.340 -18.435 8.613 1.00 0.00 101 GLY A N 6
ATOM 9353 C CA . GLY A 1 101 ? 3.973 -18.648 10.003 1.00 0.00 101 GLY A CA 6
ATOM 9354 C C . GLY A 1 101 ? 2.574 -19.259 10.113 1.00 0.00 101 GLY A C 6
ATOM 9355 O O . GLY A 1 101 ? 2.337 -20.130 10.948 1.00 0.00 101 GLY A O 6
ATOM 9359 N N . LEU A 1 102 ? 1.684 -18.777 9.258 1.00 0.00 102 LEU A N 6
ATOM 9360 C CA . LEU A 1 102 ? 0.315 -19.264 9.249 1.00 0.00 102 LEU A CA 6
ATOM 9361 C C . LEU A 1 102 ? 0.222 -20.494 8.344 1.00 0.00 102 LEU A C 6
ATOM 9362 O O . LEU A 1 102 ? 1.112 -20.739 7.530 1.00 0.00 102 LEU A O 6
ATOM 9378 N N . SER A 1 103 ? -0.862 -21.236 8.516 1.00 0.00 103 SER A N 6
ATOM 9379 C CA . SER A 1 103 ? -1.083 -22.434 7.724 1.00 0.00 103 SER A CA 6
ATOM 9380 C C . SER A 1 103 ? 0.049 -23.435 7.964 1.00 0.00 103 SER A C 6
ATOM 9381 O O . SER A 1 103 ? 0.812 -23.746 7.050 1.00 0.00 103 SER A O 6
ATOM 9389 N N . GLY A 1 104 ? 0.123 -23.912 9.198 1.00 0.00 104 GLY A N 6
ATOM 9390 C CA . GLY A 1 104 ? 1.150 -24.871 9.569 1.00 0.00 104 GLY A CA 6
ATOM 9391 C C . GLY A 1 104 ? 0.972 -25.332 11.017 1.00 0.00 104 GLY A C 6
ATOM 9392 O O . GLY A 1 104 ? 0.010 -24.948 11.680 1.00 0.00 104 GLY A O 6
ATOM 9396 N N . PRO A 1 105 ? 1.940 -26.169 11.477 1.00 0.00 105 PRO A N 6
ATOM 9397 C CA . PRO A 1 105 ? 1.900 -26.685 12.834 1.00 0.00 105 PRO A CA 6
ATOM 9398 C C . PRO A 1 105 ? 2.304 -25.608 13.843 1.00 0.00 105 PRO A C 6
ATOM 9399 O O . PRO A 1 105 ? 1.788 -25.573 14.959 1.00 0.00 105 PRO A O 6
ATOM 9410 N N . SER A 1 106 ? 3.224 -24.756 13.414 1.00 0.00 106 SER A N 6
ATOM 9411 C CA . SER A 1 106 ? 3.703 -23.681 14.266 1.00 0.00 106 SER A CA 6
ATOM 9412 C C . SER A 1 106 ? 4.019 -24.221 15.662 1.00 0.00 106 SER A C 6
ATOM 9413 O O . SER A 1 106 ? 3.179 -24.164 16.559 1.00 0.00 106 SER A O 6
ATOM 9421 N N . SER A 1 107 ? 5.233 -24.733 15.803 1.00 0.00 107 SER A N 6
ATOM 9422 C CA . SER A 1 107 ? 5.671 -25.283 17.074 1.00 0.00 107 SER A CA 6
ATOM 9423 C C . SER A 1 107 ? 7.192 -25.176 17.195 1.00 0.00 107 SER A C 6
ATOM 9424 O O . SER A 1 107 ? 7.923 -25.948 16.577 1.00 0.00 107 SER A O 6
ATOM 9432 N N . GLY A 1 108 ? 7.624 -24.212 17.995 1.00 0.00 108 GLY A N 6
ATOM 9433 C CA . GLY A 1 108 ? 9.045 -23.994 18.205 1.00 0.00 108 GLY A CA 6
ATOM 9434 C C . GLY A 1 108 ? 9.587 -24.919 19.297 1.00 0.00 108 GLY A C 6
ATOM 9435 O O . GLY A 1 108 ? 10.001 -26.042 19.015 1.00 0.00 108 GLY A O 6
ATOM 9439 N N . GLY A 1 1 ? 11.018 7.843 -14.573 1.00 0.00 1 GLY A N 7
ATOM 9440 C CA . GLY A 1 1 ? 11.078 9.278 -14.352 1.00 0.00 1 GLY A CA 7
ATOM 9441 C C . GLY A 1 1 ? 9.701 9.834 -13.985 1.00 0.00 1 GLY A C 7
ATOM 9442 O O . GLY A 1 1 ? 8.698 9.127 -14.075 1.00 0.00 1 GLY A O 7
ATOM 9446 N N . SER A 1 2 ? 9.696 11.095 -13.579 1.00 0.00 2 SER A N 7
ATOM 9447 C CA . SER A 1 2 ? 8.459 11.754 -13.198 1.00 0.00 2 SER A CA 7
ATOM 9448 C C . SER A 1 2 ? 7.339 11.365 -14.166 1.00 0.00 2 SER A C 7
ATOM 9449 O O . SER A 1 2 ? 7.471 11.542 -15.376 1.00 0.00 2 SER A O 7
ATOM 9457 N N . SER A 1 3 ? 6.263 10.843 -13.596 1.00 0.00 3 SER A N 7
ATOM 9458 C CA . SER A 1 3 ? 5.121 10.428 -14.394 1.00 0.00 3 SER A CA 7
ATOM 9459 C C . SER A 1 3 ? 4.218 11.629 -14.679 1.00 0.00 3 SER A C 7
ATOM 9460 O O . SER A 1 3 ? 3.459 11.624 -15.647 1.00 0.00 3 SER A O 7
ATOM 9468 N N . GLY A 1 4 ? 4.328 12.630 -13.818 1.00 0.00 4 GLY A N 7
ATOM 9469 C CA . GLY A 1 4 ? 3.531 13.836 -13.965 1.00 0.00 4 GLY A CA 7
ATOM 9470 C C . GLY A 1 4 ? 3.349 14.541 -12.620 1.00 0.00 4 GLY A C 7
ATOM 9471 O O . GLY A 1 4 ? 2.249 14.979 -12.288 1.00 0.00 4 GLY A O 7
ATOM 9475 N N . SER A 1 5 ? 4.446 14.629 -11.882 1.00 0.00 5 SER A N 7
ATOM 9476 C CA . SER A 1 5 ? 4.422 15.274 -10.580 1.00 0.00 5 SER A CA 7
ATOM 9477 C C . SER A 1 5 ? 5.041 16.670 -10.675 1.00 0.00 5 SER A C 7
ATOM 9478 O O . SER A 1 5 ? 5.798 16.955 -11.602 1.00 0.00 5 SER A O 7
ATOM 9486 N N . SER A 1 6 ? 4.694 17.504 -9.705 1.00 0.00 6 SER A N 7
ATOM 9487 C CA . SER A 1 6 ? 5.206 18.863 -9.669 1.00 0.00 6 SER A CA 7
ATOM 9488 C C . SER A 1 6 ? 5.966 19.101 -8.363 1.00 0.00 6 SER A C 7
ATOM 9489 O O . SER A 1 6 ? 7.086 19.611 -8.376 1.00 0.00 6 SER A O 7
ATOM 9497 N N . GLY A 1 7 ? 5.328 18.721 -7.266 1.00 0.00 7 GLY A N 7
ATOM 9498 C CA . GLY A 1 7 ? 5.930 18.886 -5.954 1.00 0.00 7 GLY A CA 7
ATOM 9499 C C . GLY A 1 7 ? 5.177 18.074 -4.898 1.00 0.00 7 GLY A C 7
ATOM 9500 O O . GLY A 1 7 ? 4.736 18.620 -3.888 1.00 0.00 7 GLY A O 7
ATOM 9504 N N . LEU A 1 8 ? 5.052 16.783 -5.169 1.00 0.00 8 LEU A N 7
ATOM 9505 C CA . LEU A 1 8 ? 4.359 15.891 -4.255 1.00 0.00 8 LEU A CA 7
ATOM 9506 C C . LEU A 1 8 ? 5.307 14.769 -3.828 1.00 0.00 8 LEU A C 7
ATOM 9507 O O . LEU A 1 8 ? 5.797 14.013 -4.666 1.00 0.00 8 LEU A O 7
ATOM 9523 N N . SER A 1 9 ? 5.538 14.695 -2.526 1.00 0.00 9 SER A N 7
ATOM 9524 C CA . SER A 1 9 ? 6.419 13.678 -1.978 1.00 0.00 9 SER A CA 7
ATOM 9525 C C . SER A 1 9 ? 5.633 12.391 -1.715 1.00 0.00 9 SER A C 7
ATOM 9526 O O . SER A 1 9 ? 4.460 12.440 -1.350 1.00 0.00 9 SER A O 7
ATOM 9534 N N . PRO A 1 10 ? 6.330 11.241 -1.917 1.00 0.00 10 PRO A N 7
ATOM 9535 C CA . PRO A 1 10 ? 5.710 9.944 -1.707 1.00 0.00 10 PRO A CA 7
ATOM 9536 C C . PRO A 1 10 ? 5.572 9.638 -0.214 1.00 0.00 10 PRO A C 7
ATOM 9537 O O . PRO A 1 10 ? 6.096 10.370 0.624 1.00 0.00 10 PRO A O 7
ATOM 9548 N N . PRO A 1 11 ? 4.844 8.528 0.080 1.00 0.00 11 PRO A N 7
ATOM 9549 C CA . PRO A 1 11 ? 4.630 8.116 1.457 1.00 0.00 11 PRO A CA 7
ATOM 9550 C C . PRO A 1 11 ? 5.894 7.486 2.044 1.00 0.00 11 PRO A C 7
ATOM 9551 O O . PRO A 1 11 ? 6.859 7.236 1.324 1.00 0.00 11 PRO A O 7
ATOM 9562 N N . ARG A 1 12 ? 5.848 7.246 3.346 1.00 0.00 12 ARG A N 7
ATOM 9563 C CA . ARG A 1 12 ? 6.978 6.649 4.038 1.00 0.00 12 ARG A CA 7
ATOM 9564 C C . ARG A 1 12 ? 6.488 5.681 5.117 1.00 0.00 12 ARG A C 7
ATOM 9565 O O . ARG A 1 12 ? 5.285 5.550 5.339 1.00 0.00 12 ARG A O 7
ATOM 9586 N N . GLY A 1 13 ? 7.445 5.026 5.757 1.00 0.00 13 GLY A N 7
ATOM 9587 C CA . GLY A 1 13 ? 7.127 4.073 6.807 1.00 0.00 13 GLY A CA 7
ATOM 9588 C C . GLY A 1 13 ? 6.027 3.109 6.357 1.00 0.00 13 GLY A C 7
ATOM 9589 O O . GLY A 1 13 ? 5.109 2.810 7.118 1.00 0.00 13 GLY A O 7
ATOM 9593 N N . LEU A 1 14 ? 6.158 2.648 5.121 1.00 0.00 14 LEU A N 7
ATOM 9594 C CA . LEU A 1 14 ? 5.187 1.724 4.561 1.00 0.00 14 LEU A CA 7
ATOM 9595 C C . LEU A 1 14 ? 5.520 0.302 5.017 1.00 0.00 14 LEU A C 7
ATOM 9596 O O . LEU A 1 14 ? 6.659 -0.144 4.887 1.00 0.00 14 LEU A O 7
ATOM 9612 N N . VAL A 1 15 ? 4.506 -0.370 5.541 1.00 0.00 15 VAL A N 7
ATOM 9613 C CA . VAL A 1 15 ? 4.678 -1.732 6.018 1.00 0.00 15 VAL A CA 7
ATOM 9614 C C . VAL A 1 15 ? 3.359 -2.492 5.861 1.00 0.00 15 VAL A C 7
ATOM 9615 O O . VAL A 1 15 ? 2.318 -1.889 5.603 1.00 0.00 15 VAL A O 7
ATOM 9628 N N . ALA A 1 16 ? 3.446 -3.804 6.024 1.00 0.00 16 ALA A N 7
ATOM 9629 C CA . ALA A 1 16 ? 2.273 -4.652 5.904 1.00 0.00 16 ALA A CA 7
ATOM 9630 C C . ALA A 1 16 ? 2.285 -5.694 7.024 1.00 0.00 16 ALA A C 7
ATOM 9631 O O . ALA A 1 16 ? 3.263 -6.422 7.189 1.00 0.00 16 ALA A O 7
ATOM 9638 N N . VAL A 1 17 ? 1.188 -5.732 7.766 1.00 0.00 17 VAL A N 7
ATOM 9639 C CA . VAL A 1 17 ? 1.060 -6.672 8.866 1.00 0.00 17 VAL A CA 7
ATOM 9640 C C . VAL A 1 17 ? -0.045 -7.680 8.544 1.00 0.00 17 VAL A C 7
ATOM 9641 O O . VAL A 1 17 ? -1.192 -7.299 8.320 1.00 0.00 17 VAL A O 7
ATOM 9654 N N . ARG A 1 18 ? 0.341 -8.948 8.532 1.00 0.00 18 ARG A N 7
ATOM 9655 C CA . ARG A 1 18 ? -0.603 -10.014 8.241 1.00 0.00 18 ARG A CA 7
ATOM 9656 C C . ARG A 1 18 ? -1.520 -10.254 9.442 1.00 0.00 18 ARG A C 7
ATOM 9657 O O . ARG A 1 18 ? -1.052 -10.600 10.526 1.00 0.00 18 ARG A O 7
ATOM 9678 N N . THR A 1 19 ? -2.810 -10.059 9.209 1.00 0.00 19 THR A N 7
ATOM 9679 C CA . THR A 1 19 ? -3.797 -10.249 10.259 1.00 0.00 19 THR A CA 7
ATOM 9680 C C . THR A 1 19 ? -4.735 -11.405 9.905 1.00 0.00 19 THR A C 7
ATOM 9681 O O . THR A 1 19 ? -4.688 -11.929 8.793 1.00 0.00 19 THR A O 7
ATOM 9692 N N . PRO A 1 20 ? -5.587 -11.778 10.897 1.00 0.00 20 PRO A N 7
ATOM 9693 C CA . PRO A 1 20 ? -6.535 -12.861 10.702 1.00 0.00 20 PRO A CA 7
ATOM 9694 C C . PRO A 1 20 ? -7.702 -12.416 9.819 1.00 0.00 20 PRO A C 7
ATOM 9695 O O . PRO A 1 20 ? -8.449 -13.248 9.304 1.00 0.00 20 PRO A O 7
ATOM 9706 N N . ARG A 1 21 ? -7.824 -11.105 9.670 1.00 0.00 21 ARG A N 7
ATOM 9707 C CA . ARG A 1 21 ? -8.888 -10.540 8.858 1.00 0.00 21 ARG A CA 7
ATOM 9708 C C . ARG A 1 21 ? -8.349 -10.133 7.485 1.00 0.00 21 ARG A C 7
ATOM 9709 O O . ARG A 1 21 ? -9.093 -10.101 6.507 1.00 0.00 21 ARG A O 7
ATOM 9730 N N . GLY A 1 22 ? -7.059 -9.831 7.457 1.00 0.00 22 GLY A N 7
ATOM 9731 C CA . GLY A 1 22 ? -6.412 -9.427 6.220 1.00 0.00 22 GLY A CA 7
ATOM 9732 C C . GLY A 1 22 ? -4.980 -8.954 6.480 1.00 0.00 22 GLY A C 7
ATOM 9733 O O . GLY A 1 22 ? -4.279 -9.518 7.319 1.00 0.00 22 GLY A O 7
ATOM 9737 N N . VAL A 1 23 ? -4.588 -7.925 5.744 1.00 0.00 23 VAL A N 7
ATOM 9738 C CA . VAL A 1 23 ? -3.253 -7.370 5.884 1.00 0.00 23 VAL A CA 7
ATOM 9739 C C . VAL A 1 23 ? -3.349 -5.850 6.031 1.00 0.00 23 VAL A C 7
ATOM 9740 O O . VAL A 1 23 ? -3.729 -5.155 5.090 1.00 0.00 23 VAL A O 7
ATOM 9753 N N . LEU A 1 24 ? -2.999 -5.378 7.218 1.00 0.00 24 LEU A N 7
ATOM 9754 C CA . LEU A 1 24 ? -3.041 -3.954 7.500 1.00 0.00 24 LEU A CA 7
ATOM 9755 C C . LEU A 1 24 ? -1.712 -3.317 7.091 1.00 0.00 24 LEU A C 7
ATOM 9756 O O . LEU A 1 24 ? -0.647 -3.782 7.495 1.00 0.00 24 LEU A O 7
ATOM 9772 N N . LEU A 1 25 ? -1.817 -2.264 6.293 1.00 0.00 25 LEU A N 7
ATOM 9773 C CA . LEU A 1 25 ? -0.636 -1.559 5.825 1.00 0.00 25 LEU A CA 7
ATOM 9774 C C . LEU A 1 25 ? -0.483 -0.253 6.606 1.00 0.00 25 LEU A C 7
ATOM 9775 O O . LEU A 1 25 ? -1.445 0.497 6.764 1.00 0.00 25 LEU A O 7
ATOM 9791 N N . HIS A 1 26 ? 0.734 -0.020 7.076 1.00 0.00 26 HIS A N 7
ATOM 9792 C CA . HIS A 1 26 ? 1.025 1.183 7.837 1.00 0.00 26 HIS A CA 7
ATOM 9793 C C . HIS A 1 26 ? 2.033 2.043 7.072 1.00 0.00 26 HIS A C 7
ATOM 9794 O O . HIS A 1 26 ? 3.163 1.619 6.835 1.00 0.00 26 HIS A O 7
ATOM 9808 N N . TRP A 1 27 ? 1.588 3.236 6.707 1.00 0.00 27 TRP A N 7
ATOM 9809 C CA . TRP A 1 27 ? 2.436 4.159 5.973 1.00 0.00 27 TRP A CA 7
ATOM 9810 C C . TRP A 1 27 ? 2.363 5.521 6.667 1.00 0.00 27 TRP A C 7
ATOM 9811 O O . TRP A 1 27 ? 1.632 5.686 7.642 1.00 0.00 27 TRP A O 7
ATOM 9832 N N . ASP A 1 28 ? 3.130 6.462 6.136 1.00 0.00 28 ASP A N 7
ATOM 9833 C CA . ASP A 1 28 ? 3.161 7.804 6.691 1.00 0.00 28 ASP A CA 7
ATOM 9834 C C . ASP A 1 28 ? 2.736 8.807 5.616 1.00 0.00 28 ASP A C 7
ATOM 9835 O O . ASP A 1 28 ? 2.967 8.584 4.429 1.00 0.00 28 ASP A O 7
ATOM 9844 N N . PRO A 1 29 ? 2.107 9.918 6.083 1.00 0.00 29 PRO A N 7
ATOM 9845 C CA . PRO A 1 29 ? 1.648 10.955 5.175 1.00 0.00 29 PRO A CA 7
ATOM 9846 C C . PRO A 1 29 ? 2.820 11.793 4.662 1.00 0.00 29 PRO A C 7
ATOM 9847 O O . PRO A 1 29 ? 3.750 12.090 5.410 1.00 0.00 29 PRO A O 7
ATOM 9858 N N . PRO A 1 30 ? 2.736 12.160 3.355 1.00 0.00 30 PRO A N 7
ATOM 9859 C CA . PRO A 1 30 ? 3.779 12.958 2.733 1.00 0.00 30 PRO A CA 7
ATOM 9860 C C . PRO A 1 30 ? 3.695 14.418 3.184 1.00 0.00 30 PRO A C 7
ATOM 9861 O O . PRO A 1 30 ? 2.736 15.117 2.863 1.00 0.00 30 PRO A O 7
ATOM 9872 N N . GLU A 1 31 ? 4.714 14.835 3.923 1.00 0.00 31 GLU A N 7
ATOM 9873 C CA . GLU A 1 31 ? 4.767 16.198 4.421 1.00 0.00 31 GLU A CA 7
ATOM 9874 C C . GLU A 1 31 ? 4.829 17.188 3.256 1.00 0.00 31 GLU A C 7
ATOM 9875 O O . GLU A 1 31 ? 4.227 18.259 3.313 1.00 0.00 31 GLU A O 7
ATOM 9887 N N . LEU A 1 32 ? 5.563 16.794 2.226 1.00 0.00 32 LEU A N 7
ATOM 9888 C CA . LEU A 1 32 ? 5.712 17.633 1.048 1.00 0.00 32 LEU A CA 7
ATOM 9889 C C . LEU A 1 32 ? 4.523 17.406 0.112 1.00 0.00 32 LEU A C 7
ATOM 9890 O O . LEU A 1 32 ? 4.502 16.438 -0.647 1.00 0.00 32 LEU A O 7
ATOM 9906 N N . VAL A 1 33 ? 3.562 18.314 0.198 1.00 0.00 33 VAL A N 7
ATOM 9907 C CA . VAL A 1 33 ? 2.373 18.225 -0.632 1.00 0.00 33 VAL A CA 7
ATOM 9908 C C . VAL A 1 33 ? 2.168 19.551 -1.366 1.00 0.00 33 VAL A C 7
ATOM 9909 O O . VAL A 1 33 ? 2.412 20.619 -0.806 1.00 0.00 33 VAL A O 7
ATOM 9922 N N . PRO A 1 34 ? 1.710 19.438 -2.642 1.00 0.00 34 PRO A N 7
ATOM 9923 C CA . PRO A 1 34 ? 1.470 20.615 -3.459 1.00 0.00 34 PRO A CA 7
ATOM 9924 C C . PRO A 1 34 ? 0.188 21.330 -3.025 1.00 0.00 34 PRO A C 7
ATOM 9925 O O . PRO A 1 34 ? -0.065 22.462 -3.437 1.00 0.00 34 PRO A O 7
ATOM 9936 N N . LYS A 1 35 ? -0.586 20.641 -2.201 1.00 0.00 35 LYS A N 7
ATOM 9937 C CA . LYS A 1 35 ? -1.835 21.196 -1.707 1.00 0.00 35 LYS A CA 7
ATOM 9938 C C . LYS A 1 35 ? -2.458 20.226 -0.702 1.00 0.00 35 LYS A C 7
ATOM 9939 O O . LYS A 1 35 ? -2.202 20.321 0.498 1.00 0.00 35 LYS A O 7
ATOM 9958 N N . ARG A 1 36 ? -3.263 19.314 -1.228 1.00 0.00 36 ARG A N 7
ATOM 9959 C CA . ARG A 1 36 ? -3.924 18.327 -0.391 1.00 0.00 36 ARG A CA 7
ATOM 9960 C C . ARG A 1 36 ? -3.637 16.916 -0.908 1.00 0.00 36 ARG A C 7
ATOM 9961 O O . ARG A 1 36 ? -3.014 16.749 -1.955 1.00 0.00 36 ARG A O 7
ATOM 9982 N N . LEU A 1 37 ? -4.106 15.936 -0.149 1.00 0.00 37 LEU A N 7
ATOM 9983 C CA . LEU A 1 37 ? -3.908 14.544 -0.517 1.00 0.00 37 LEU A CA 7
ATOM 9984 C C . LEU A 1 37 ? -5.173 14.016 -1.197 1.00 0.00 37 LEU A C 7
ATOM 9985 O O . LEU A 1 37 ? -6.179 13.766 -0.536 1.00 0.00 37 LEU A O 7
ATOM 10001 N N . ASP A 1 38 ? -5.080 13.863 -2.510 1.00 0.00 38 ASP A N 7
ATOM 10002 C CA . ASP A 1 38 ? -6.205 13.369 -3.287 1.00 0.00 38 ASP A CA 7
ATOM 10003 C C . ASP A 1 38 ? -6.448 11.898 -2.945 1.00 0.00 38 ASP A C 7
ATOM 10004 O O . ASP A 1 38 ? -7.588 11.435 -2.955 1.00 0.00 38 ASP A O 7
ATOM 10013 N N . GLY A 1 39 ? -5.359 11.204 -2.652 1.00 0.00 39 GLY A N 7
ATOM 10014 C CA . GLY A 1 39 ? -5.439 9.794 -2.308 1.00 0.00 39 GLY A CA 7
ATOM 10015 C C . GLY A 1 39 ? -4.180 9.048 -2.754 1.00 0.00 39 GLY A C 7
ATOM 10016 O O . GLY A 1 39 ? -3.412 9.553 -3.571 1.00 0.00 39 GLY A O 7
ATOM 10020 N N . TYR A 1 40 ? -4.008 7.858 -2.198 1.00 0.00 40 TYR A N 7
ATOM 10021 C CA . TYR A 1 40 ? -2.856 7.037 -2.528 1.00 0.00 40 TYR A CA 7
ATOM 10022 C C . TYR A 1 40 ? -3.268 5.825 -3.365 1.00 0.00 40 TYR A C 7
ATOM 10023 O O . TYR A 1 40 ? -4.447 5.647 -3.669 1.00 0.00 40 TYR A O 7
ATOM 10041 N N . VAL A 1 41 ? -2.274 5.021 -3.715 1.00 0.00 41 VAL A N 7
ATOM 10042 C CA . VAL A 1 41 ? -2.518 3.831 -4.511 1.00 0.00 41 VAL A CA 7
ATOM 10043 C C . VAL A 1 41 ? -1.805 2.639 -3.871 1.00 0.00 41 VAL A C 7
ATOM 10044 O O . VAL A 1 41 ? -0.587 2.508 -3.979 1.00 0.00 41 VAL A O 7
ATOM 10057 N N . LEU A 1 42 ? -2.594 1.799 -3.217 1.00 0.00 42 LEU A N 7
ATOM 10058 C CA . LEU A 1 42 ? -2.054 0.622 -2.558 1.00 0.00 42 LEU A CA 7
ATOM 10059 C C . LEU A 1 42 ? -1.923 -0.512 -3.577 1.00 0.00 42 LEU A C 7
ATOM 10060 O O . LEU A 1 42 ? -2.922 -0.993 -4.108 1.00 0.00 42 LEU A O 7
ATOM 10076 N N . GLU A 1 43 ? -0.681 -0.906 -3.820 1.00 0.00 43 GLU A N 7
ATOM 10077 C CA . GLU A 1 43 ? -0.406 -1.974 -4.766 1.00 0.00 43 GLU A CA 7
ATOM 10078 C C . GLU A 1 43 ? 0.092 -3.219 -4.030 1.00 0.00 43 GLU A C 7
ATOM 10079 O O . GLU A 1 43 ? 0.367 -3.168 -2.832 1.00 0.00 43 GLU A O 7
ATOM 10091 N N . GLY A 1 44 ? 0.194 -4.308 -4.778 1.00 0.00 44 GLY A N 7
ATOM 10092 C CA . GLY A 1 44 ? 0.654 -5.565 -4.212 1.00 0.00 44 GLY A CA 7
ATOM 10093 C C . GLY A 1 44 ? 0.924 -6.595 -5.310 1.00 0.00 44 GLY A C 7
ATOM 10094 O O . GLY A 1 44 ? 0.584 -6.373 -6.471 1.00 0.00 44 GLY A O 7
ATOM 10098 N N . ARG A 1 45 ? 1.532 -7.700 -4.904 1.00 0.00 45 ARG A N 7
ATOM 10099 C CA . ARG A 1 45 ? 1.851 -8.765 -5.839 1.00 0.00 45 ARG A CA 7
ATOM 10100 C C . ARG A 1 45 ? 2.578 -9.903 -5.120 1.00 0.00 45 ARG A C 7
ATOM 10101 O O . ARG A 1 45 ? 3.327 -9.666 -4.174 1.00 0.00 45 ARG A O 7
ATOM 10122 N N . GLN A 1 46 ? 2.331 -11.115 -5.596 1.00 0.00 46 GLN A N 7
ATOM 10123 C CA . GLN A 1 46 ? 2.953 -12.290 -5.010 1.00 0.00 46 GLN A CA 7
ATOM 10124 C C . GLN A 1 46 ? 3.912 -12.938 -6.011 1.00 0.00 46 GLN A C 7
ATOM 10125 O O . GLN A 1 46 ? 3.695 -12.866 -7.219 1.00 0.00 46 GLN A O 7
ATOM 10139 N N . GLY A 1 47 ? 4.952 -13.556 -5.470 1.00 0.00 47 GLY A N 7
ATOM 10140 C CA . GLY A 1 47 ? 5.944 -14.217 -6.301 1.00 0.00 47 GLY A CA 7
ATOM 10141 C C . GLY A 1 47 ? 6.564 -13.236 -7.299 1.00 0.00 47 GLY A C 7
ATOM 10142 O O . GLY A 1 47 ? 6.993 -12.147 -6.920 1.00 0.00 47 GLY A O 7
ATOM 10146 N N . SER A 1 48 ? 6.592 -13.658 -8.555 1.00 0.00 48 SER A N 7
ATOM 10147 C CA . SER A 1 48 ? 7.152 -12.831 -9.610 1.00 0.00 48 SER A CA 7
ATOM 10148 C C . SER A 1 48 ? 6.054 -12.422 -10.593 1.00 0.00 48 SER A C 7
ATOM 10149 O O . SER A 1 48 ? 6.289 -12.352 -11.799 1.00 0.00 48 SER A O 7
ATOM 10157 N N . GLN A 1 49 ? 4.877 -12.163 -10.043 1.00 0.00 49 GLN A N 7
ATOM 10158 C CA . GLN A 1 49 ? 3.741 -11.764 -10.856 1.00 0.00 49 GLN A CA 7
ATOM 10159 C C . GLN A 1 49 ? 3.775 -10.255 -11.110 1.00 0.00 49 GLN A C 7
ATOM 10160 O O . GLN A 1 49 ? 4.748 -9.586 -10.766 1.00 0.00 49 GLN A O 7
ATOM 10174 N N . GLY A 1 50 ? 2.700 -9.764 -11.709 1.00 0.00 50 GLY A N 7
ATOM 10175 C CA . GLY A 1 50 ? 2.594 -8.347 -12.012 1.00 0.00 50 GLY A CA 7
ATOM 10176 C C . GLY A 1 50 ? 1.890 -7.595 -10.881 1.00 0.00 50 GLY A C 7
ATOM 10177 O O . GLY A 1 50 ? 1.077 -8.171 -10.160 1.00 0.00 50 GLY A O 7
ATOM 10181 N N . TRP A 1 51 ? 2.228 -6.320 -10.761 1.00 0.00 51 TRP A N 7
ATOM 10182 C CA . TRP A 1 51 ? 1.639 -5.483 -9.729 1.00 0.00 51 TRP A CA 7
ATOM 10183 C C . TRP A 1 51 ? 0.144 -5.348 -10.027 1.00 0.00 51 TRP A C 7
ATOM 10184 O O . TRP A 1 51 ? -0.250 -5.185 -11.180 1.00 0.00 51 TRP A O 7
ATOM 10205 N N . GLU A 1 52 ? -0.646 -5.423 -8.966 1.00 0.00 52 GLU A N 7
ATOM 10206 C CA . GLU A 1 52 ? -2.089 -5.311 -9.099 1.00 0.00 52 GLU A CA 7
ATOM 10207 C C . GLU A 1 52 ? -2.632 -4.260 -8.128 1.00 0.00 52 GLU A C 7
ATOM 10208 O O . GLU A 1 52 ? -2.635 -4.472 -6.917 1.00 0.00 52 GLU A O 7
ATOM 10220 N N . VAL A 1 53 ? -3.077 -3.149 -8.697 1.00 0.00 53 VAL A N 7
ATOM 10221 C CA . VAL A 1 53 ? -3.621 -2.065 -7.897 1.00 0.00 53 VAL A CA 7
ATOM 10222 C C . VAL A 1 53 ? -4.670 -2.624 -6.935 1.00 0.00 53 VAL A C 7
ATOM 10223 O O . VAL A 1 53 ? -5.810 -2.869 -7.328 1.00 0.00 53 VAL A O 7
ATOM 10236 N N . LEU A 1 54 ? -4.249 -2.809 -5.693 1.00 0.00 54 LEU A N 7
ATOM 10237 C CA . LEU A 1 54 ? -5.138 -3.334 -4.671 1.00 0.00 54 LEU A CA 7
ATOM 10238 C C . LEU A 1 54 ? -6.210 -2.291 -4.348 1.00 0.00 54 LEU A C 7
ATOM 10239 O O . LEU A 1 54 ? -7.376 -2.632 -4.156 1.00 0.00 54 LEU A O 7
ATOM 10255 N N . ASP A 1 55 ? -5.777 -1.040 -4.299 1.00 0.00 55 ASP A N 7
ATOM 10256 C CA . ASP A 1 55 ? -6.684 0.056 -4.003 1.00 0.00 55 ASP A CA 7
ATOM 10257 C C . ASP A 1 55 ? -6.137 1.346 -4.617 1.00 0.00 55 ASP A C 7
ATOM 10258 O O . ASP A 1 55 ? -5.163 1.909 -4.121 1.00 0.00 55 ASP A O 7
ATOM 10267 N N . PRO A 1 56 ? -6.805 1.788 -5.716 1.00 0.00 56 PRO A N 7
ATOM 10268 C CA . PRO A 1 56 ? -6.396 3.001 -6.403 1.00 0.00 56 PRO A CA 7
ATOM 10269 C C . PRO A 1 56 ? -6.806 4.244 -5.611 1.00 0.00 56 PRO A C 7
ATOM 10270 O O . PRO A 1 56 ? -6.008 5.163 -5.434 1.00 0.00 56 PRO A O 7
ATOM 10281 N N . ALA A 1 57 ? -8.050 4.233 -5.155 1.00 0.00 57 ALA A N 7
ATOM 10282 C CA . ALA A 1 57 ? -8.576 5.348 -4.386 1.00 0.00 57 ALA A CA 7
ATOM 10283 C C . ALA A 1 57 ? -8.399 5.061 -2.894 1.00 0.00 57 ALA A C 7
ATOM 10284 O O . ALA A 1 57 ? -9.096 4.217 -2.334 1.00 0.00 57 ALA A O 7
ATOM 10291 N N . VAL A 1 58 ? -7.463 5.781 -2.292 1.00 0.00 58 VAL A N 7
ATOM 10292 C CA . VAL A 1 58 ? -7.186 5.614 -0.876 1.00 0.00 58 VAL A CA 7
ATOM 10293 C C . VAL A 1 58 ? -7.286 6.971 -0.178 1.00 0.00 58 VAL A C 7
ATOM 10294 O O . VAL A 1 58 ? -6.709 7.955 -0.639 1.00 0.00 58 VAL A O 7
ATOM 10307 N N . ALA A 1 59 ? -8.024 6.982 0.923 1.00 0.00 59 ALA A N 7
ATOM 10308 C CA . ALA A 1 59 ? -8.207 8.202 1.689 1.00 0.00 59 ALA A CA 7
ATOM 10309 C C . ALA A 1 59 ? -6.891 8.981 1.723 1.00 0.00 59 ALA A C 7
ATOM 10310 O O . ALA A 1 59 ? -5.849 8.431 2.078 1.00 0.00 59 ALA A O 7
ATOM 10317 N N . GLY A 1 60 ? -6.980 10.249 1.349 1.00 0.00 60 GLY A N 7
ATOM 10318 C CA . GLY A 1 60 ? -5.809 11.109 1.333 1.00 0.00 60 GLY A CA 7
ATOM 10319 C C . GLY A 1 60 ? -5.331 11.412 2.754 1.00 0.00 60 GLY A C 7
ATOM 10320 O O . GLY A 1 60 ? -4.260 11.987 2.943 1.00 0.00 60 GLY A O 7
ATOM 10324 N N . THR A 1 61 ? -6.149 11.014 3.717 1.00 0.00 61 THR A N 7
ATOM 10325 C CA . THR A 1 61 ? -5.824 11.236 5.115 1.00 0.00 61 THR A CA 7
ATOM 10326 C C . THR A 1 61 ? -5.544 9.906 5.816 1.00 0.00 61 THR A C 7
ATOM 10327 O O . THR A 1 61 ? -5.101 9.885 6.963 1.00 0.00 61 THR A O 7
ATOM 10338 N N . GLU A 1 62 ? -5.816 8.826 5.097 1.00 0.00 62 GLU A N 7
ATOM 10339 C CA . GLU A 1 62 ? -5.599 7.494 5.636 1.00 0.00 62 GLU A CA 7
ATOM 10340 C C . GLU A 1 62 ? -4.106 7.253 5.871 1.00 0.00 62 GLU A C 7
ATOM 10341 O O . GLU A 1 62 ? -3.266 7.793 5.153 1.00 0.00 62 GLU A O 7
ATOM 10353 N N . THR A 1 63 ? -3.822 6.442 6.878 1.00 0.00 63 THR A N 7
ATOM 10354 C CA . THR A 1 63 ? -2.446 6.122 7.217 1.00 0.00 63 THR A CA 7
ATOM 10355 C C . THR A 1 63 ? -2.225 4.609 7.183 1.00 0.00 63 THR A C 7
ATOM 10356 O O . THR A 1 63 ? -1.173 4.122 7.593 1.00 0.00 63 THR A O 7
ATOM 10367 N N . GLU A 1 64 ? -3.235 3.907 6.690 1.00 0.00 64 GLU A N 7
ATOM 10368 C CA . GLU A 1 64 ? -3.165 2.459 6.596 1.00 0.00 64 GLU A CA 7
ATOM 10369 C C . GLU A 1 64 ? -4.331 1.923 5.763 1.00 0.00 64 GLU A C 7
ATOM 10370 O O . GLU A 1 64 ? -5.223 2.678 5.380 1.00 0.00 64 GLU A O 7
ATOM 10382 N N . LEU A 1 65 ? -4.286 0.624 5.507 1.00 0.00 65 LEU A N 7
ATOM 10383 C CA . LEU A 1 65 ? -5.327 -0.021 4.726 1.00 0.00 65 LEU A CA 7
ATOM 10384 C C . LEU A 1 65 ? -5.225 -1.538 4.901 1.00 0.00 65 LEU A C 7
ATOM 10385 O O . LEU A 1 65 ? -4.150 -2.061 5.190 1.00 0.00 65 LEU A O 7
ATOM 10401 N N . LEU A 1 66 ? -6.358 -2.200 4.718 1.00 0.00 66 LEU A N 7
ATOM 10402 C CA . LEU A 1 66 ? -6.408 -3.646 4.853 1.00 0.00 66 LEU A CA 7
ATOM 10403 C C . LEU A 1 66 ? -6.414 -4.283 3.461 1.00 0.00 66 LEU A C 7
ATOM 10404 O O . LEU A 1 66 ? -7.065 -3.780 2.547 1.00 0.00 66 LEU A O 7
ATOM 10420 N N . VAL A 1 67 ? -5.681 -5.381 3.345 1.00 0.00 67 VAL A N 7
ATOM 10421 C CA . VAL A 1 67 ? -5.593 -6.092 2.081 1.00 0.00 67 VAL A CA 7
ATOM 10422 C C . VAL A 1 67 ? -5.555 -7.598 2.350 1.00 0.00 67 VAL A C 7
ATOM 10423 O O . VAL A 1 67 ? -4.483 -8.202 2.364 1.00 0.00 67 VAL A O 7
ATOM 10436 N N . PRO A 1 68 ? -6.767 -8.175 2.561 1.00 0.00 68 PRO A N 7
ATOM 10437 C CA . PRO A 1 68 ? -6.882 -9.599 2.829 1.00 0.00 68 PRO A CA 7
ATOM 10438 C C . PRO A 1 68 ? -6.678 -10.415 1.550 1.00 0.00 68 PRO A C 7
ATOM 10439 O O . PRO A 1 68 ? -6.553 -11.637 1.603 1.00 0.00 68 PRO A O 7
ATOM 10450 N N . GLY A 1 69 ? -6.651 -9.705 0.432 1.00 0.00 69 GLY A N 7
ATOM 10451 C CA . GLY A 1 69 ? -6.464 -10.348 -0.858 1.00 0.00 69 GLY A CA 7
ATOM 10452 C C . GLY A 1 69 ? -5.040 -10.889 -1.000 1.00 0.00 69 GLY A C 7
ATOM 10453 O O . GLY A 1 69 ? -4.351 -10.586 -1.973 1.00 0.00 69 GLY A O 7
ATOM 10457 N N . LEU A 1 70 ? -4.641 -11.680 -0.015 1.00 0.00 70 LEU A N 7
ATOM 10458 C CA . LEU A 1 70 ? -3.311 -12.266 -0.018 1.00 0.00 70 LEU A CA 7
ATOM 10459 C C . LEU A 1 70 ? -3.430 -13.790 -0.084 1.00 0.00 70 LEU A C 7
ATOM 10460 O O . LEU A 1 70 ? -4.479 -14.349 0.234 1.00 0.00 70 LEU A O 7
ATOM 10476 N N . ILE A 1 71 ? -2.340 -14.419 -0.499 1.00 0.00 71 ILE A N 7
ATOM 10477 C CA . ILE A 1 71 ? -2.309 -15.868 -0.610 1.00 0.00 71 ILE A CA 7
ATOM 10478 C C . ILE A 1 71 ? -1.291 -16.430 0.385 1.00 0.00 71 ILE A C 7
ATOM 10479 O O . ILE A 1 71 ? -0.442 -15.697 0.890 1.00 0.00 71 ILE A O 7
ATOM 10495 N N . LYS A 1 72 ? -1.410 -17.725 0.636 1.00 0.00 72 LYS A N 7
ATOM 10496 C CA . LYS A 1 72 ? -0.511 -18.394 1.561 1.00 0.00 72 LYS A CA 7
ATOM 10497 C C . LYS A 1 72 ? 0.584 -19.114 0.771 1.00 0.00 72 LYS A C 7
ATOM 10498 O O . LYS A 1 72 ? 0.420 -19.384 -0.418 1.00 0.00 72 LYS A O 7
ATOM 10517 N N . ASP A 1 73 ? 1.675 -19.404 1.464 1.00 0.00 73 ASP A N 7
ATOM 10518 C CA . ASP A 1 73 ? 2.797 -20.087 0.842 1.00 0.00 73 ASP A CA 7
ATOM 10519 C C . ASP A 1 73 ? 3.475 -19.143 -0.154 1.00 0.00 73 ASP A C 7
ATOM 10520 O O . ASP A 1 73 ? 4.375 -19.551 -0.886 1.00 0.00 73 ASP A O 7
ATOM 10529 N N . VAL A 1 74 ? 3.017 -17.900 -0.148 1.00 0.00 74 VAL A N 7
ATOM 10530 C CA . VAL A 1 74 ? 3.568 -16.895 -1.041 1.00 0.00 74 VAL A CA 7
ATOM 10531 C C . VAL A 1 74 ? 3.945 -15.652 -0.233 1.00 0.00 74 VAL A C 7
ATOM 10532 O O . VAL A 1 74 ? 3.679 -15.583 0.966 1.00 0.00 74 VAL A O 7
ATOM 10545 N N . LEU A 1 75 ? 4.558 -14.701 -0.922 1.00 0.00 75 LEU A N 7
ATOM 10546 C CA . LEU A 1 75 ? 4.974 -13.464 -0.283 1.00 0.00 75 LEU A CA 7
ATOM 10547 C C . LEU A 1 75 ? 4.434 -12.276 -1.082 1.00 0.00 75 LEU A C 7
ATOM 10548 O O . LEU A 1 75 ? 5.039 -11.860 -2.069 1.00 0.00 75 LEU A O 7
ATOM 10564 N N . TYR A 1 76 ? 3.301 -11.763 -0.625 1.00 0.00 76 TYR A N 7
ATOM 10565 C CA . TYR A 1 76 ? 2.672 -10.631 -1.285 1.00 0.00 76 TYR A CA 7
ATOM 10566 C C . TYR A 1 76 ? 3.331 -9.316 -0.863 1.00 0.00 76 TYR A C 7
ATOM 10567 O O . TYR A 1 76 ? 3.456 -9.034 0.328 1.00 0.00 76 TYR A O 7
ATOM 10585 N N . GLU A 1 77 ? 3.734 -8.546 -1.863 1.00 0.00 77 GLU A N 7
ATOM 10586 C CA . GLU A 1 77 ? 4.376 -7.267 -1.611 1.00 0.00 77 GLU A CA 7
ATOM 10587 C C . GLU A 1 77 ? 3.336 -6.146 -1.585 1.00 0.00 77 GLU A C 7
ATOM 10588 O O . GLU A 1 77 ? 2.146 -6.395 -1.774 1.00 0.00 77 GLU A O 7
ATOM 10600 N N . PHE A 1 78 ? 3.822 -4.936 -1.350 1.00 0.00 78 PHE A N 7
ATOM 10601 C CA . PHE A 1 78 ? 2.948 -3.776 -1.298 1.00 0.00 78 PHE A CA 7
ATOM 10602 C C . PHE A 1 78 ? 3.721 -2.494 -1.612 1.00 0.00 78 PHE A C 7
ATOM 10603 O O . PHE A 1 78 ? 4.944 -2.455 -1.488 1.00 0.00 78 PHE A O 7
ATOM 10620 N N . ARG A 1 79 ? 2.975 -1.474 -2.012 1.00 0.00 79 ARG A N 7
ATOM 10621 C CA . ARG A 1 79 ? 3.574 -0.193 -2.345 1.00 0.00 79 ARG A CA 7
ATOM 10622 C C . ARG A 1 79 ? 2.501 0.895 -2.408 1.00 0.00 79 ARG A C 7
ATOM 10623 O O . ARG A 1 79 ? 1.484 0.731 -3.081 1.00 0.00 79 ARG A O 7
ATOM 10644 N N . LEU A 1 80 ? 2.763 1.982 -1.698 1.00 0.00 80 LEU A N 7
ATOM 10645 C CA . LEU A 1 80 ? 1.832 3.097 -1.665 1.00 0.00 80 LEU A CA 7
ATOM 10646 C C . LEU A 1 80 ? 2.348 4.214 -2.574 1.00 0.00 80 LEU A C 7
ATOM 10647 O O . LEU A 1 80 ? 3.525 4.568 -2.521 1.00 0.00 80 LEU A O 7
ATOM 10663 N N . VAL A 1 81 ? 1.442 4.738 -3.386 1.00 0.00 81 VAL A N 7
ATOM 10664 C CA . VAL A 1 81 ? 1.791 5.808 -4.305 1.00 0.00 81 VAL A CA 7
ATOM 10665 C C . VAL A 1 81 ? 0.815 6.972 -4.120 1.00 0.00 81 VAL A C 7
ATOM 10666 O O . VAL A 1 81 ? -0.293 6.949 -4.653 1.00 0.00 81 VAL A O 7
ATOM 10679 N N . ALA A 1 82 ? 1.263 7.963 -3.363 1.00 0.00 82 ALA A N 7
ATOM 10680 C CA . ALA A 1 82 ? 0.444 9.134 -3.101 1.00 0.00 82 ALA A CA 7
ATOM 10681 C C . ALA A 1 82 ? 0.391 10.005 -4.357 1.00 0.00 82 ALA A C 7
ATOM 10682 O O . ALA A 1 82 ? 1.375 10.109 -5.087 1.00 0.00 82 ALA A O 7
ATOM 10689 N N . PHE A 1 83 ? -0.769 10.610 -4.570 1.00 0.00 83 PHE A N 7
ATOM 10690 C CA . PHE A 1 83 ? -0.963 11.470 -5.726 1.00 0.00 83 PHE A CA 7
ATOM 10691 C C . PHE A 1 83 ? -1.946 12.599 -5.410 1.00 0.00 83 PHE A C 7
ATOM 10692 O O . PHE A 1 83 ? -2.910 12.400 -4.672 1.00 0.00 83 PHE A O 7
ATOM 10709 N N . ALA A 1 84 ? -1.668 13.760 -5.984 1.00 0.00 84 ALA A N 7
ATOM 10710 C CA . ALA A 1 84 ? -2.516 14.921 -5.774 1.00 0.00 84 ALA A CA 7
ATOM 10711 C C . ALA A 1 84 ? -2.977 15.463 -7.128 1.00 0.00 84 ALA A C 7
ATOM 10712 O O . ALA A 1 84 ? -2.188 16.053 -7.865 1.00 0.00 84 ALA A O 7
ATOM 10719 N N . GLY A 1 85 ? -4.252 15.244 -7.414 1.00 0.00 85 GLY A N 7
ATOM 10720 C CA . GLY A 1 85 ? -4.827 15.704 -8.667 1.00 0.00 85 GLY A CA 7
ATOM 10721 C C . GLY A 1 85 ? -4.126 15.056 -9.862 1.00 0.00 85 GLY A C 7
ATOM 10722 O O . GLY A 1 85 ? -4.245 13.851 -10.078 1.00 0.00 85 GLY A O 7
ATOM 10726 N N . SER A 1 86 ? -3.411 15.885 -10.609 1.00 0.00 86 SER A N 7
ATOM 10727 C CA . SER A 1 86 ? -2.690 15.408 -11.777 1.00 0.00 86 SER A CA 7
ATOM 10728 C C . SER A 1 86 ? -1.264 15.014 -11.388 1.00 0.00 86 SER A C 7
ATOM 10729 O O . SER A 1 86 ? -0.493 14.553 -12.227 1.00 0.00 86 SER A O 7
ATOM 10737 N N . PHE A 1 87 ? -0.957 15.210 -10.114 1.00 0.00 87 PHE A N 7
ATOM 10738 C CA . PHE A 1 87 ? 0.363 14.881 -9.603 1.00 0.00 87 PHE A CA 7
ATOM 10739 C C . PHE A 1 87 ? 0.355 13.524 -8.897 1.00 0.00 87 PHE A C 7
ATOM 10740 O O . PHE A 1 87 ? -0.658 13.123 -8.325 1.00 0.00 87 PHE A O 7
ATOM 10757 N N . VAL A 1 88 ? 1.496 12.853 -8.960 1.00 0.00 88 VAL A N 7
ATOM 10758 C CA . VAL A 1 88 ? 1.633 11.549 -8.334 1.00 0.00 88 VAL A CA 7
ATOM 10759 C C . VAL A 1 88 ? 3.009 11.449 -7.671 1.00 0.00 88 VAL A C 7
ATOM 10760 O O . VAL A 1 88 ? 3.917 12.211 -8.000 1.00 0.00 88 VAL A O 7
ATOM 10773 N N . SER A 1 89 ? 3.119 10.502 -6.751 1.00 0.00 89 SER A N 7
ATOM 10774 C CA . SER A 1 89 ? 4.369 10.292 -6.040 1.00 0.00 89 SER A CA 7
ATOM 10775 C C . SER A 1 89 ? 4.874 8.868 -6.279 1.00 0.00 89 SER A C 7
ATOM 10776 O O . SER A 1 89 ? 4.127 8.011 -6.750 1.00 0.00 89 SER A O 7
ATOM 10784 N N . ASP A 1 90 ? 6.139 8.659 -5.944 1.00 0.00 90 ASP A N 7
ATOM 10785 C CA . ASP A 1 90 ? 6.753 7.353 -6.116 1.00 0.00 90 ASP A CA 7
ATOM 10786 C C . ASP A 1 90 ? 6.134 6.368 -5.122 1.00 0.00 90 ASP A C 7
ATOM 10787 O O . ASP A 1 90 ? 5.574 6.776 -4.106 1.00 0.00 90 ASP A O 7
ATOM 10796 N N . PRO A 1 91 ? 6.260 5.057 -5.459 1.00 0.00 91 PRO A N 7
ATOM 10797 C CA . PRO A 1 91 ? 5.720 4.010 -4.607 1.00 0.00 91 PRO A CA 7
ATOM 10798 C C . PRO A 1 91 ? 6.591 3.811 -3.365 1.00 0.00 91 PRO A C 7
ATOM 10799 O O . PRO A 1 91 ? 7.670 3.226 -3.446 1.00 0.00 91 PRO A O 7
ATOM 10810 N N . SER A 1 92 ? 6.088 4.307 -2.244 1.00 0.00 92 SER A N 7
ATOM 10811 C CA . SER A 1 92 ? 6.807 4.191 -0.986 1.00 0.00 92 SER A CA 7
ATOM 10812 C C . SER A 1 92 ? 7.453 2.808 -0.879 1.00 0.00 92 SER A C 7
ATOM 10813 O O . SER A 1 92 ? 7.075 1.885 -1.598 1.00 0.00 92 SER A O 7
ATOM 10821 N N . ASN A 1 93 ? 8.416 2.709 0.025 1.00 0.00 93 ASN A N 7
ATOM 10822 C CA . ASN A 1 93 ? 9.119 1.454 0.236 1.00 0.00 93 ASN A CA 7
ATOM 10823 C C . ASN A 1 93 ? 8.139 0.292 0.065 1.00 0.00 93 ASN A C 7
ATOM 10824 O O . ASN A 1 93 ? 6.940 0.447 0.289 1.00 0.00 93 ASN A O 7
ATOM 10835 N N . THR A 1 94 ? 8.687 -0.848 -0.332 1.00 0.00 94 THR A N 7
ATOM 10836 C CA . THR A 1 94 ? 7.876 -2.036 -0.536 1.00 0.00 94 THR A CA 7
ATOM 10837 C C . THR A 1 94 ? 7.751 -2.827 0.768 1.00 0.00 94 THR A C 7
ATOM 10838 O O . THR A 1 94 ? 8.726 -2.978 1.503 1.00 0.00 94 THR A O 7
ATOM 10849 N N . ALA A 1 95 ? 6.543 -3.312 1.015 1.00 0.00 95 ALA A N 7
ATOM 10850 C CA . ALA A 1 95 ? 6.279 -4.084 2.217 1.00 0.00 95 ALA A CA 7
ATOM 10851 C C . ALA A 1 95 ? 5.574 -5.388 1.837 1.00 0.00 95 ALA A C 7
ATOM 10852 O O . ALA A 1 95 ? 4.853 -5.440 0.841 1.00 0.00 95 ALA A O 7
ATOM 10859 N N . ASN A 1 96 ? 5.807 -6.408 2.649 1.00 0.00 96 ASN A N 7
ATOM 10860 C CA . ASN A 1 96 ? 5.203 -7.708 2.410 1.00 0.00 96 ASN A CA 7
ATOM 10861 C C . ASN A 1 96 ? 4.983 -8.417 3.748 1.00 0.00 96 ASN A C 7
ATOM 10862 O O . ASN A 1 96 ? 5.570 -8.037 4.759 1.00 0.00 96 ASN A O 7
ATOM 10873 N N . VAL A 1 97 ? 4.136 -9.435 3.709 1.00 0.00 97 VAL A N 7
ATOM 10874 C CA . VAL A 1 97 ? 3.831 -10.201 4.905 1.00 0.00 97 VAL A CA 7
ATOM 10875 C C . VAL A 1 97 ? 4.009 -11.692 4.611 1.00 0.00 97 VAL A C 7
ATOM 10876 O O . VAL A 1 97 ? 3.543 -12.185 3.585 1.00 0.00 97 VAL A O 7
ATOM 10889 N N . SER A 1 98 ? 4.684 -12.367 5.529 1.00 0.00 98 SER A N 7
ATOM 10890 C CA . SER A 1 98 ? 4.930 -13.792 5.380 1.00 0.00 98 SER A CA 7
ATOM 10891 C C . SER A 1 98 ? 3.688 -14.583 5.796 1.00 0.00 98 SER A C 7
ATOM 10892 O O . SER A 1 98 ? 2.813 -14.056 6.483 1.00 0.00 98 SER A O 7
ATOM 10900 N N . THR A 1 99 ? 3.650 -15.834 5.363 1.00 0.00 99 THR A N 7
ATOM 10901 C CA . THR A 1 99 ? 2.530 -16.703 5.682 1.00 0.00 99 THR A CA 7
ATOM 10902 C C . THR A 1 99 ? 2.949 -18.171 5.584 1.00 0.00 99 THR A C 7
ATOM 10903 O O . THR A 1 99 ? 2.334 -18.949 4.857 1.00 0.00 99 THR A O 7
ATOM 10914 N N . SER A 1 100 ? 3.994 -18.506 6.327 1.00 0.00 100 SER A N 7
ATOM 10915 C CA . SER A 1 100 ? 4.503 -19.867 6.333 1.00 0.00 100 SER A CA 7
ATOM 10916 C C . SER A 1 100 ? 4.179 -20.541 7.668 1.00 0.00 100 SER A C 7
ATOM 10917 O O . SER A 1 100 ? 4.030 -21.760 7.732 1.00 0.00 100 SER A O 7
ATOM 10925 N N . GLY A 1 101 ? 4.080 -19.717 8.702 1.00 0.00 101 GLY A N 7
ATOM 10926 C CA . GLY A 1 101 ? 3.777 -20.218 10.031 1.00 0.00 101 GLY A CA 7
ATOM 10927 C C . GLY A 1 101 ? 2.888 -19.236 10.798 1.00 0.00 101 GLY A C 7
ATOM 10928 O O . GLY A 1 101 ? 2.779 -19.317 12.020 1.00 0.00 101 GLY A O 7
ATOM 10932 N N . LEU A 1 102 ? 2.276 -18.332 10.047 1.00 0.00 102 LEU A N 7
ATOM 10933 C CA . LEU A 1 102 ? 1.401 -17.336 10.640 1.00 0.00 102 LEU A CA 7
ATOM 10934 C C . LEU A 1 102 ? 0.302 -18.040 11.439 1.00 0.00 102 LEU A C 7
ATOM 10935 O O . LEU A 1 102 ? -0.081 -19.164 11.118 1.00 0.00 102 LEU A O 7
ATOM 10951 N N . SER A 1 103 ? -0.175 -17.349 12.464 1.00 0.00 103 SER A N 7
ATOM 10952 C CA . SER A 1 103 ? -1.222 -17.894 13.312 1.00 0.00 103 SER A CA 7
ATOM 10953 C C . SER A 1 103 ? -0.687 -19.091 14.101 1.00 0.00 103 SER A C 7
ATOM 10954 O O . SER A 1 103 ? -0.455 -18.991 15.305 1.00 0.00 103 SER A O 7
ATOM 10962 N N . GLY A 1 104 ? -0.508 -20.195 13.391 1.00 0.00 104 GLY A N 7
ATOM 10963 C CA . GLY A 1 104 ? -0.004 -21.409 14.010 1.00 0.00 104 GLY A CA 7
ATOM 10964 C C . GLY A 1 104 ? 1.361 -21.170 14.656 1.00 0.00 104 GLY A C 7
ATOM 10965 O O . GLY A 1 104 ? 2.237 -20.549 14.055 1.00 0.00 104 GLY A O 7
ATOM 10969 N N . PRO A 1 105 ? 1.505 -21.689 15.905 1.00 0.00 105 PRO A N 7
ATOM 10970 C CA . PRO A 1 105 ? 2.750 -21.537 16.640 1.00 0.00 105 PRO A CA 7
ATOM 10971 C C . PRO A 1 105 ? 3.828 -22.473 16.089 1.00 0.00 105 PRO A C 7
ATOM 10972 O O . PRO A 1 105 ? 4.059 -23.550 16.637 1.00 0.00 105 PRO A O 7
ATOM 10983 N N . SER A 1 106 ? 4.460 -22.027 15.014 1.00 0.00 106 SER A N 7
ATOM 10984 C CA . SER A 1 106 ? 5.509 -22.811 14.384 1.00 0.00 106 SER A CA 7
ATOM 10985 C C . SER A 1 106 ? 6.851 -22.086 14.507 1.00 0.00 106 SER A C 7
ATOM 10986 O O . SER A 1 106 ? 7.283 -21.409 13.576 1.00 0.00 106 SER A O 7
ATOM 10994 N N . SER A 1 107 ? 7.473 -22.253 15.665 1.00 0.00 107 SER A N 7
ATOM 10995 C CA . SER A 1 107 ? 8.756 -21.622 15.923 1.00 0.00 107 SER A CA 7
ATOM 10996 C C . SER A 1 107 ? 8.630 -20.104 15.786 1.00 0.00 107 SER A C 7
ATOM 10997 O O . SER A 1 107 ? 8.394 -19.593 14.693 1.00 0.00 107 SER A O 7
ATOM 11005 N N . GLY A 1 108 ? 8.794 -19.425 16.912 1.00 0.00 108 GLY A N 7
ATOM 11006 C CA . GLY A 1 108 ? 8.702 -17.975 16.931 1.00 0.00 108 GLY A CA 7
ATOM 11007 C C . GLY A 1 108 ? 8.288 -17.470 18.315 1.00 0.00 108 GLY A C 7
ATOM 11008 O O . GLY A 1 108 ? 8.783 -17.956 19.331 1.00 0.00 108 GLY A O 7
ATOM 11012 N N . GLY A 1 1 ? 4.467 19.456 -17.846 1.00 0.00 1 GLY A N 8
ATOM 11013 C CA . GLY A 1 1 ? 4.832 20.544 -16.955 1.00 0.00 1 GLY A CA 8
ATOM 11014 C C . GLY A 1 1 ? 6.276 20.395 -16.470 1.00 0.00 1 GLY A C 8
ATOM 11015 O O . GLY A 1 1 ? 6.874 19.329 -16.609 1.00 0.00 1 GLY A O 8
ATOM 11019 N N . SER A 1 2 ? 6.793 21.479 -15.911 1.00 0.00 2 SER A N 8
ATOM 11020 C CA . SER A 1 2 ? 8.155 21.482 -15.405 1.00 0.00 2 SER A CA 8
ATOM 11021 C C . SER A 1 2 ? 8.486 22.848 -14.801 1.00 0.00 2 SER A C 8
ATOM 11022 O O . SER A 1 2 ? 9.098 22.929 -13.737 1.00 0.00 2 SER A O 8
ATOM 11030 N N . SER A 1 3 ? 8.066 23.889 -15.506 1.00 0.00 3 SER A N 8
ATOM 11031 C CA . SER A 1 3 ? 8.310 25.248 -15.053 1.00 0.00 3 SER A CA 8
ATOM 11032 C C . SER A 1 3 ? 7.065 25.798 -14.355 1.00 0.00 3 SER A C 8
ATOM 11033 O O . SER A 1 3 ? 6.794 26.996 -14.415 1.00 0.00 3 SER A O 8
ATOM 11041 N N . GLY A 1 4 ? 6.340 24.896 -13.709 1.00 0.00 4 GLY A N 8
ATOM 11042 C CA . GLY A 1 4 ? 5.130 25.276 -13.001 1.00 0.00 4 GLY A CA 8
ATOM 11043 C C . GLY A 1 4 ? 5.185 24.824 -11.540 1.00 0.00 4 GLY A C 8
ATOM 11044 O O . GLY A 1 4 ? 6.218 24.348 -11.072 1.00 0.00 4 GLY A O 8
ATOM 11048 N N . SER A 1 5 ? 4.060 24.989 -10.860 1.00 0.00 5 SER A N 8
ATOM 11049 C CA . SER A 1 5 ? 3.967 24.603 -9.462 1.00 0.00 5 SER A CA 8
ATOM 11050 C C . SER A 1 5 ? 3.744 23.094 -9.349 1.00 0.00 5 SER A C 8
ATOM 11051 O O . SER A 1 5 ? 2.822 22.551 -9.957 1.00 0.00 5 SER A O 8
ATOM 11059 N N . SER A 1 6 ? 4.605 22.458 -8.568 1.00 0.00 6 SER A N 8
ATOM 11060 C CA . SER A 1 6 ? 4.514 21.021 -8.368 1.00 0.00 6 SER A CA 8
ATOM 11061 C C . SER A 1 6 ? 5.591 20.561 -7.383 1.00 0.00 6 SER A C 8
ATOM 11062 O O . SER A 1 6 ? 6.681 21.128 -7.341 1.00 0.00 6 SER A O 8
ATOM 11070 N N . GLY A 1 7 ? 5.247 19.537 -6.616 1.00 0.00 7 GLY A N 8
ATOM 11071 C CA . GLY A 1 7 ? 6.171 18.994 -5.635 1.00 0.00 7 GLY A CA 8
ATOM 11072 C C . GLY A 1 7 ? 5.438 18.114 -4.620 1.00 0.00 7 GLY A C 8
ATOM 11073 O O . GLY A 1 7 ? 5.186 18.538 -3.493 1.00 0.00 7 GLY A O 8
ATOM 11077 N N . LEU A 1 8 ? 5.115 16.905 -5.056 1.00 0.00 8 LEU A N 8
ATOM 11078 C CA . LEU A 1 8 ? 4.416 15.962 -4.200 1.00 0.00 8 LEU A CA 8
ATOM 11079 C C . LEU A 1 8 ? 5.381 14.853 -3.776 1.00 0.00 8 LEU A C 8
ATOM 11080 O O . LEU A 1 8 ? 5.901 14.123 -4.618 1.00 0.00 8 LEU A O 8
ATOM 11096 N N . SER A 1 9 ? 5.591 14.762 -2.471 1.00 0.00 9 SER A N 8
ATOM 11097 C CA . SER A 1 9 ? 6.484 13.755 -1.925 1.00 0.00 9 SER A CA 8
ATOM 11098 C C . SER A 1 9 ? 5.732 12.436 -1.736 1.00 0.00 9 SER A C 8
ATOM 11099 O O . SER A 1 9 ? 4.532 12.435 -1.465 1.00 0.00 9 SER A O 8
ATOM 11107 N N . PRO A 1 10 ? 6.488 11.316 -1.890 1.00 0.00 10 PRO A N 8
ATOM 11108 C CA . PRO A 1 10 ? 5.905 9.993 -1.739 1.00 0.00 10 PRO A CA 8
ATOM 11109 C C . PRO A 1 10 ? 5.661 9.667 -0.264 1.00 0.00 10 PRO A C 8
ATOM 11110 O O . PRO A 1 10 ? 6.108 10.397 0.619 1.00 0.00 10 PRO A O 8
ATOM 11121 N N . PRO A 1 11 ? 4.932 8.541 -0.038 1.00 0.00 11 PRO A N 8
ATOM 11122 C CA . PRO A 1 11 ? 4.623 8.109 1.315 1.00 0.00 11 PRO A CA 8
ATOM 11123 C C . PRO A 1 11 ? 5.850 7.492 1.988 1.00 0.00 11 PRO A C 8
ATOM 11124 O O . PRO A 1 11 ? 6.907 7.371 1.369 1.00 0.00 11 PRO A O 8
ATOM 11135 N N . ARG A 1 12 ? 5.670 7.118 3.246 1.00 0.00 12 ARG A N 8
ATOM 11136 C CA . ARG A 1 12 ? 6.750 6.516 4.010 1.00 0.00 12 ARG A CA 8
ATOM 11137 C C . ARG A 1 12 ? 6.185 5.590 5.089 1.00 0.00 12 ARG A C 8
ATOM 11138 O O . ARG A 1 12 ? 4.972 5.522 5.280 1.00 0.00 12 ARG A O 8
ATOM 11159 N N . GLY A 1 13 ? 7.092 4.901 5.765 1.00 0.00 13 GLY A N 8
ATOM 11160 C CA . GLY A 1 13 ? 6.699 3.982 6.820 1.00 0.00 13 GLY A CA 8
ATOM 11161 C C . GLY A 1 13 ? 5.808 2.866 6.272 1.00 0.00 13 GLY A C 8
ATOM 11162 O O . GLY A 1 13 ? 5.210 2.111 7.037 1.00 0.00 13 GLY A O 8
ATOM 11166 N N . LEU A 1 14 ? 5.747 2.797 4.950 1.00 0.00 14 LEU A N 8
ATOM 11167 C CA . LEU A 1 14 ? 4.938 1.786 4.290 1.00 0.00 14 LEU A CA 8
ATOM 11168 C C . LEU A 1 14 ? 5.335 0.403 4.810 1.00 0.00 14 LEU A C 8
ATOM 11169 O O . LEU A 1 14 ? 6.309 -0.184 4.343 1.00 0.00 14 LEU A O 8
ATOM 11185 N N . VAL A 1 15 ? 4.558 -0.078 5.771 1.00 0.00 15 VAL A N 8
ATOM 11186 C CA . VAL A 1 15 ? 4.816 -1.381 6.360 1.00 0.00 15 VAL A CA 8
ATOM 11187 C C . VAL A 1 15 ? 3.554 -2.239 6.260 1.00 0.00 15 VAL A C 8
ATOM 11188 O O . VAL A 1 15 ? 2.479 -1.734 5.938 1.00 0.00 15 VAL A O 8
ATOM 11201 N N . ALA A 1 16 ? 3.725 -3.522 6.542 1.00 0.00 16 ALA A N 8
ATOM 11202 C CA . ALA A 1 16 ? 2.613 -4.456 6.488 1.00 0.00 16 ALA A CA 8
ATOM 11203 C C . ALA A 1 16 ? 2.588 -5.287 7.772 1.00 0.00 16 ALA A C 8
ATOM 11204 O O . ALA A 1 16 ? 3.574 -5.330 8.507 1.00 0.00 16 ALA A O 8
ATOM 11211 N N . VAL A 1 17 ? 1.452 -5.928 8.003 1.00 0.00 17 VAL A N 8
ATOM 11212 C CA . VAL A 1 17 ? 1.286 -6.756 9.185 1.00 0.00 17 VAL A CA 8
ATOM 11213 C C . VAL A 1 17 ? 0.186 -7.788 8.929 1.00 0.00 17 VAL A C 8
ATOM 11214 O O . VAL A 1 17 ? -0.998 -7.457 8.951 1.00 0.00 17 VAL A O 8
ATOM 11227 N N . ARG A 1 18 ? 0.617 -9.019 8.693 1.00 0.00 18 ARG A N 8
ATOM 11228 C CA . ARG A 1 18 ? -0.316 -10.102 8.433 1.00 0.00 18 ARG A CA 8
ATOM 11229 C C . ARG A 1 18 ? -1.157 -10.388 9.679 1.00 0.00 18 ARG A C 8
ATOM 11230 O O . ARG A 1 18 ? -0.669 -10.271 10.802 1.00 0.00 18 ARG A O 8
ATOM 11251 N N . THR A 1 19 ? -2.407 -10.757 9.438 1.00 0.00 19 THR A N 8
ATOM 11252 C CA . THR A 1 19 ? -3.320 -11.061 10.527 1.00 0.00 19 THR A CA 8
ATOM 11253 C C . THR A 1 19 ? -4.425 -12.005 10.048 1.00 0.00 19 THR A C 8
ATOM 11254 O O . THR A 1 19 ? -4.422 -12.437 8.897 1.00 0.00 19 THR A O 8
ATOM 11265 N N . PRO A 1 20 ? -5.370 -12.303 10.980 1.00 0.00 20 PRO A N 8
ATOM 11266 C CA . PRO A 1 20 ? -6.479 -13.187 10.665 1.00 0.00 20 PRO A CA 8
ATOM 11267 C C . PRO A 1 20 ? -7.516 -12.477 9.792 1.00 0.00 20 PRO A C 8
ATOM 11268 O O . PRO A 1 20 ? -8.094 -13.082 8.891 1.00 0.00 20 PRO A O 8
ATOM 11279 N N . ARG A 1 21 ? -7.719 -11.202 10.089 1.00 0.00 21 ARG A N 8
ATOM 11280 C CA . ARG A 1 21 ? -8.675 -10.402 9.343 1.00 0.00 21 ARG A CA 8
ATOM 11281 C C . ARG A 1 21 ? -8.056 -9.925 8.027 1.00 0.00 21 ARG A C 8
ATOM 11282 O O . ARG A 1 21 ? -8.772 -9.536 7.106 1.00 0.00 21 ARG A O 8
ATOM 11303 N N . GLY A 1 22 ? -6.733 -9.970 7.983 1.00 0.00 22 GLY A N 8
ATOM 11304 C CA . GLY A 1 22 ? -6.010 -9.547 6.795 1.00 0.00 22 GLY A CA 8
ATOM 11305 C C . GLY A 1 22 ? -4.718 -8.817 7.171 1.00 0.00 22 GLY A C 8
ATOM 11306 O O . GLY A 1 22 ? -4.531 -8.434 8.325 1.00 0.00 22 GLY A O 8
ATOM 11310 N N . VAL A 1 23 ? -3.861 -8.647 6.175 1.00 0.00 23 VAL A N 8
ATOM 11311 C CA . VAL A 1 23 ? -2.593 -7.970 6.386 1.00 0.00 23 VAL A CA 8
ATOM 11312 C C . VAL A 1 23 ? -2.817 -6.457 6.356 1.00 0.00 23 VAL A C 8
ATOM 11313 O O . VAL A 1 23 ? -3.185 -5.901 5.323 1.00 0.00 23 VAL A O 8
ATOM 11326 N N . LEU A 1 24 ? -2.584 -5.833 7.502 1.00 0.00 24 LEU A N 8
ATOM 11327 C CA . LEU A 1 24 ? -2.755 -4.395 7.619 1.00 0.00 24 LEU A CA 8
ATOM 11328 C C . LEU A 1 24 ? -1.465 -3.695 7.188 1.00 0.00 24 LEU A C 8
ATOM 11329 O O . LEU A 1 24 ? -0.370 -4.134 7.537 1.00 0.00 24 LEU A O 8
ATOM 11345 N N . LEU A 1 25 ? -1.637 -2.619 6.434 1.00 0.00 25 LEU A N 8
ATOM 11346 C CA . LEU A 1 25 ? -0.499 -1.854 5.951 1.00 0.00 25 LEU A CA 8
ATOM 11347 C C . LEU A 1 25 ? -0.478 -0.489 6.642 1.00 0.00 25 LEU A C 8
ATOM 11348 O O . LEU A 1 25 ? -1.510 0.169 6.758 1.00 0.00 25 LEU A O 8
ATOM 11364 N N . HIS A 1 26 ? 0.711 -0.104 7.084 1.00 0.00 26 HIS A N 8
ATOM 11365 C CA . HIS A 1 26 ? 0.881 1.170 7.761 1.00 0.00 26 HIS A CA 8
ATOM 11366 C C . HIS A 1 26 ? 1.877 2.034 6.985 1.00 0.00 26 HIS A C 8
ATOM 11367 O O . HIS A 1 26 ? 2.977 1.586 6.666 1.00 0.00 26 HIS A O 8
ATOM 11381 N N . TRP A 1 27 ? 1.455 3.259 6.704 1.00 0.00 27 TRP A N 8
ATOM 11382 C CA . TRP A 1 27 ? 2.297 4.190 5.971 1.00 0.00 27 TRP A CA 8
ATOM 11383 C C . TRP A 1 27 ? 2.203 5.553 6.659 1.00 0.00 27 TRP A C 8
ATOM 11384 O O . TRP A 1 27 ? 1.468 5.712 7.632 1.00 0.00 27 TRP A O 8
ATOM 11405 N N . ASP A 1 28 ? 2.958 6.503 6.125 1.00 0.00 28 ASP A N 8
ATOM 11406 C CA . ASP A 1 28 ? 2.969 7.847 6.675 1.00 0.00 28 ASP A CA 8
ATOM 11407 C C . ASP A 1 28 ? 2.619 8.848 5.572 1.00 0.00 28 ASP A C 8
ATOM 11408 O O . ASP A 1 28 ? 2.846 8.582 4.393 1.00 0.00 28 ASP A O 8
ATOM 11417 N N . PRO A 1 29 ? 2.056 10.008 6.006 1.00 0.00 29 PRO A N 8
ATOM 11418 C CA . PRO A 1 29 ? 1.672 11.050 5.068 1.00 0.00 29 PRO A CA 8
ATOM 11419 C C . PRO A 1 29 ? 2.901 11.799 4.548 1.00 0.00 29 PRO A C 8
ATOM 11420 O O . PRO A 1 29 ? 3.918 11.882 5.234 1.00 0.00 29 PRO A O 8
ATOM 11431 N N . PRO A 1 30 ? 2.762 12.340 3.308 1.00 0.00 30 PRO A N 8
ATOM 11432 C CA . PRO A 1 30 ? 3.848 13.080 2.689 1.00 0.00 30 PRO A CA 8
ATOM 11433 C C . PRO A 1 30 ? 3.994 14.468 3.316 1.00 0.00 30 PRO A C 8
ATOM 11434 O O . PRO A 1 30 ? 3.044 15.250 3.330 1.00 0.00 30 PRO A O 8
ATOM 11445 N N . GLU A 1 31 ? 5.191 14.732 3.819 1.00 0.00 31 GLU A N 8
ATOM 11446 C CA . GLU A 1 31 ? 5.473 16.012 4.446 1.00 0.00 31 GLU A CA 8
ATOM 11447 C C . GLU A 1 31 ? 5.692 17.088 3.380 1.00 0.00 31 GLU A C 8
ATOM 11448 O O . GLU A 1 31 ? 5.595 18.280 3.668 1.00 0.00 31 GLU A O 8
ATOM 11460 N N . LEU A 1 32 ? 5.984 16.629 2.172 1.00 0.00 32 LEU A N 8
ATOM 11461 C CA . LEU A 1 32 ? 6.218 17.537 1.063 1.00 0.00 32 LEU A CA 8
ATOM 11462 C C . LEU A 1 32 ? 5.097 17.378 0.034 1.00 0.00 32 LEU A C 8
ATOM 11463 O O . LEU A 1 32 ? 5.263 16.683 -0.967 1.00 0.00 32 LEU A O 8
ATOM 11479 N N . VAL A 1 33 ? 3.981 18.033 0.316 1.00 0.00 33 VAL A N 8
ATOM 11480 C CA . VAL A 1 33 ? 2.832 17.973 -0.572 1.00 0.00 33 VAL A CA 8
ATOM 11481 C C . VAL A 1 33 ? 2.574 19.362 -1.159 1.00 0.00 33 VAL A C 8
ATOM 11482 O O . VAL A 1 33 ? 2.873 20.373 -0.525 1.00 0.00 33 VAL A O 8
ATOM 11495 N N . PRO A 1 34 ? 2.006 19.368 -2.394 1.00 0.00 34 PRO A N 8
ATOM 11496 C CA . PRO A 1 34 ? 1.703 20.616 -3.073 1.00 0.00 34 PRO A CA 8
ATOM 11497 C C . PRO A 1 34 ? 0.469 21.286 -2.466 1.00 0.00 34 PRO A C 8
ATOM 11498 O O . PRO A 1 34 ? 0.388 22.512 -2.410 1.00 0.00 34 PRO A O 8
ATOM 11509 N N . LYS A 1 35 ? -0.461 20.452 -2.025 1.00 0.00 35 LYS A N 8
ATOM 11510 C CA . LYS A 1 35 ? -1.687 20.948 -1.423 1.00 0.00 35 LYS A CA 8
ATOM 11511 C C . LYS A 1 35 ? -2.334 19.832 -0.601 1.00 0.00 35 LYS A C 8
ATOM 11512 O O . LYS A 1 35 ? -1.875 19.517 0.496 1.00 0.00 35 LYS A O 8
ATOM 11531 N N . ARG A 1 36 ? -3.391 19.263 -1.163 1.00 0.00 36 ARG A N 8
ATOM 11532 C CA . ARG A 1 36 ? -4.106 18.188 -0.496 1.00 0.00 36 ARG A CA 8
ATOM 11533 C C . ARG A 1 36 ? -3.944 16.881 -1.274 1.00 0.00 36 ARG A C 8
ATOM 11534 O O . ARG A 1 36 ? -3.834 16.892 -2.499 1.00 0.00 36 ARG A O 8
ATOM 11555 N N . LEU A 1 37 ? -3.936 15.784 -0.530 1.00 0.00 37 LEU A N 8
ATOM 11556 C CA . LEU A 1 37 ? -3.790 14.471 -1.134 1.00 0.00 37 LEU A CA 8
ATOM 11557 C C . LEU A 1 37 ? -5.152 13.993 -1.641 1.00 0.00 37 LEU A C 8
ATOM 11558 O O . LEU A 1 37 ? -6.100 13.874 -0.866 1.00 0.00 37 LEU A O 8
ATOM 11574 N N . ASP A 1 38 ? -5.206 13.733 -2.939 1.00 0.00 38 ASP A N 8
ATOM 11575 C CA . ASP A 1 38 ? -6.437 13.271 -3.559 1.00 0.00 38 ASP A CA 8
ATOM 11576 C C . ASP A 1 38 ? -6.671 11.806 -3.186 1.00 0.00 38 ASP A C 8
ATOM 11577 O O . ASP A 1 38 ? -7.795 11.312 -3.273 1.00 0.00 38 ASP A O 8
ATOM 11586 N N . GLY A 1 39 ? -5.593 11.152 -2.779 1.00 0.00 39 GLY A N 8
ATOM 11587 C CA . GLY A 1 39 ? -5.668 9.753 -2.393 1.00 0.00 39 GLY A CA 8
ATOM 11588 C C . GLY A 1 39 ? -4.411 8.997 -2.827 1.00 0.00 39 GLY A C 8
ATOM 11589 O O . GLY A 1 39 ? -3.691 9.442 -3.719 1.00 0.00 39 GLY A O 8
ATOM 11593 N N . TYR A 1 40 ? -4.185 7.865 -2.175 1.00 0.00 40 TYR A N 8
ATOM 11594 C CA . TYR A 1 40 ? -3.027 7.043 -2.482 1.00 0.00 40 TYR A CA 8
ATOM 11595 C C . TYR A 1 40 ? -3.421 5.840 -3.341 1.00 0.00 40 TYR A C 8
ATOM 11596 O O . TYR A 1 40 ? -4.600 5.639 -3.631 1.00 0.00 40 TYR A O 8
ATOM 11614 N N . VAL A 1 41 ? -2.413 5.071 -3.724 1.00 0.00 41 VAL A N 8
ATOM 11615 C CA . VAL A 1 41 ? -2.639 3.893 -4.544 1.00 0.00 41 VAL A CA 8
ATOM 11616 C C . VAL A 1 41 ? -1.902 2.701 -3.932 1.00 0.00 41 VAL A C 8
ATOM 11617 O O . VAL A 1 41 ? -0.682 2.593 -4.050 1.00 0.00 41 VAL A O 8
ATOM 11630 N N . LEU A 1 42 ? -2.673 1.835 -3.291 1.00 0.00 42 LEU A N 8
ATOM 11631 C CA . LEU A 1 42 ? -2.108 0.654 -2.659 1.00 0.00 42 LEU A CA 8
ATOM 11632 C C . LEU A 1 42 ? -1.990 -0.466 -3.695 1.00 0.00 42 LEU A C 8
ATOM 11633 O O . LEU A 1 42 ? -2.993 -0.905 -4.256 1.00 0.00 42 LEU A O 8
ATOM 11649 N N . GLU A 1 43 ? -0.757 -0.897 -3.916 1.00 0.00 43 GLU A N 8
ATOM 11650 C CA . GLU A 1 43 ? -0.496 -1.957 -4.874 1.00 0.00 43 GLU A CA 8
ATOM 11651 C C . GLU A 1 43 ? -0.013 -3.217 -4.153 1.00 0.00 43 GLU A C 8
ATOM 11652 O O . GLU A 1 43 ? 0.225 -3.193 -2.946 1.00 0.00 43 GLU A O 8
ATOM 11664 N N . GLY A 1 44 ? 0.116 -4.288 -4.922 1.00 0.00 44 GLY A N 8
ATOM 11665 C CA . GLY A 1 44 ? 0.566 -5.555 -4.371 1.00 0.00 44 GLY A CA 8
ATOM 11666 C C . GLY A 1 44 ? 0.876 -6.558 -5.485 1.00 0.00 44 GLY A C 8
ATOM 11667 O O . GLY A 1 44 ? 0.524 -6.335 -6.642 1.00 0.00 44 GLY A O 8
ATOM 11671 N N . ARG A 1 45 ? 1.533 -7.641 -5.096 1.00 0.00 45 ARG A N 8
ATOM 11672 C CA . ARG A 1 45 ? 1.895 -8.678 -6.047 1.00 0.00 45 ARG A CA 8
ATOM 11673 C C . ARG A 1 45 ? 2.566 -9.849 -5.325 1.00 0.00 45 ARG A C 8
ATOM 11674 O O . ARG A 1 45 ? 3.213 -9.660 -4.296 1.00 0.00 45 ARG A O 8
ATOM 11695 N N . GLN A 1 46 ? 2.389 -11.033 -5.894 1.00 0.00 46 GLN A N 8
ATOM 11696 C CA . GLN A 1 46 ? 2.968 -12.234 -5.317 1.00 0.00 46 GLN A CA 8
ATOM 11697 C C . GLN A 1 46 ? 4.436 -12.365 -5.729 1.00 0.00 46 GLN A C 8
ATOM 11698 O O . GLN A 1 46 ? 4.955 -11.527 -6.465 1.00 0.00 46 GLN A O 8
ATOM 11712 N N . GLY A 1 47 ? 5.063 -13.423 -5.237 1.00 0.00 47 GLY A N 8
ATOM 11713 C CA . GLY A 1 47 ? 6.461 -13.675 -5.545 1.00 0.00 47 GLY A CA 8
ATOM 11714 C C . GLY A 1 47 ? 6.778 -13.305 -6.995 1.00 0.00 47 GLY A C 8
ATOM 11715 O O . GLY A 1 47 ? 6.353 -13.993 -7.922 1.00 0.00 47 GLY A O 8
ATOM 11719 N N . SER A 1 48 ? 7.523 -12.220 -7.147 1.00 0.00 48 SER A N 8
ATOM 11720 C CA . SER A 1 48 ? 7.902 -11.751 -8.469 1.00 0.00 48 SER A CA 8
ATOM 11721 C C . SER A 1 48 ? 6.708 -11.846 -9.420 1.00 0.00 48 SER A C 8
ATOM 11722 O O . SER A 1 48 ? 6.822 -12.400 -10.512 1.00 0.00 48 SER A O 8
ATOM 11730 N N . GLN A 1 49 ? 5.588 -11.297 -8.971 1.00 0.00 49 GLN A N 8
ATOM 11731 C CA . GLN A 1 49 ? 4.374 -11.313 -9.769 1.00 0.00 49 GLN A CA 8
ATOM 11732 C C . GLN A 1 49 ? 4.077 -9.914 -10.312 1.00 0.00 49 GLN A C 8
ATOM 11733 O O . GLN A 1 49 ? 4.894 -9.004 -10.174 1.00 0.00 49 GLN A O 8
ATOM 11747 N N . GLY A 1 50 ? 2.906 -9.786 -10.918 1.00 0.00 50 GLY A N 8
ATOM 11748 C CA . GLY A 1 50 ? 2.492 -8.513 -11.483 1.00 0.00 50 GLY A CA 8
ATOM 11749 C C . GLY A 1 50 ? 1.878 -7.611 -10.410 1.00 0.00 50 GLY A C 8
ATOM 11750 O O . GLY A 1 50 ? 1.207 -8.093 -9.499 1.00 0.00 50 GLY A O 8
ATOM 11754 N N . TRP A 1 51 ? 2.130 -6.318 -10.554 1.00 0.00 51 TRP A N 8
ATOM 11755 C CA . TRP A 1 51 ? 1.610 -5.345 -9.609 1.00 0.00 51 TRP A CA 8
ATOM 11756 C C . TRP A 1 51 ? 0.107 -5.200 -9.857 1.00 0.00 51 TRP A C 8
ATOM 11757 O O . TRP A 1 51 ? -0.307 -4.688 -10.896 1.00 0.00 51 TRP A O 8
ATOM 11778 N N . GLU A 1 52 ? -0.668 -5.659 -8.886 1.00 0.00 52 GLU A N 8
ATOM 11779 C CA . GLU A 1 52 ? -2.116 -5.587 -8.986 1.00 0.00 52 GLU A CA 8
ATOM 11780 C C . GLU A 1 52 ? -2.660 -4.512 -8.043 1.00 0.00 52 GLU A C 8
ATOM 11781 O O . GLU A 1 52 ? -2.548 -4.636 -6.824 1.00 0.00 52 GLU A O 8
ATOM 11793 N N . VAL A 1 53 ? -3.238 -3.481 -8.642 1.00 0.00 53 VAL A N 8
ATOM 11794 C CA . VAL A 1 53 ? -3.800 -2.386 -7.871 1.00 0.00 53 VAL A CA 8
ATOM 11795 C C . VAL A 1 53 ? -4.851 -2.935 -6.904 1.00 0.00 53 VAL A C 8
ATOM 11796 O O . VAL A 1 53 ? -5.938 -3.329 -7.322 1.00 0.00 53 VAL A O 8
ATOM 11809 N N . LEU A 1 54 ? -4.489 -2.944 -5.629 1.00 0.00 54 LEU A N 8
ATOM 11810 C CA . LEU A 1 54 ? -5.387 -3.438 -4.600 1.00 0.00 54 LEU A CA 8
ATOM 11811 C C . LEU A 1 54 ? -6.451 -2.379 -4.306 1.00 0.00 54 LEU A C 8
ATOM 11812 O O . LEU A 1 54 ? -7.630 -2.701 -4.162 1.00 0.00 54 LEU A O 8
ATOM 11828 N N . ASP A 1 55 ? -5.998 -1.137 -4.225 1.00 0.00 55 ASP A N 8
ATOM 11829 C CA . ASP A 1 55 ? -6.897 -0.028 -3.951 1.00 0.00 55 ASP A CA 8
ATOM 11830 C C . ASP A 1 55 ? -6.319 1.253 -4.556 1.00 0.00 55 ASP A C 8
ATOM 11831 O O . ASP A 1 55 ? -5.346 1.802 -4.042 1.00 0.00 55 ASP A O 8
ATOM 11840 N N . PRO A 1 56 ? -6.959 1.703 -5.669 1.00 0.00 56 PRO A N 8
ATOM 11841 C CA . PRO A 1 56 ? -6.519 2.909 -6.349 1.00 0.00 56 PRO A CA 8
ATOM 11842 C C . PRO A 1 56 ? -6.926 4.159 -5.567 1.00 0.00 56 PRO A C 8
ATOM 11843 O O . PRO A 1 56 ? -6.120 5.070 -5.383 1.00 0.00 56 PRO A O 8
ATOM 11854 N N . ALA A 1 57 ? -8.176 4.163 -5.128 1.00 0.00 57 ALA A N 8
ATOM 11855 C CA . ALA A 1 57 ? -8.700 5.286 -4.370 1.00 0.00 57 ALA A CA 8
ATOM 11856 C C . ALA A 1 57 ? -8.506 5.023 -2.876 1.00 0.00 57 ALA A C 8
ATOM 11857 O O . ALA A 1 57 ? -9.234 4.229 -2.282 1.00 0.00 57 ALA A O 8
ATOM 11864 N N . VAL A 1 58 ? -7.519 5.703 -2.311 1.00 0.00 58 VAL A N 8
ATOM 11865 C CA . VAL A 1 58 ? -7.219 5.552 -0.897 1.00 0.00 58 VAL A CA 8
ATOM 11866 C C . VAL A 1 58 ? -7.211 6.930 -0.232 1.00 0.00 58 VAL A C 8
ATOM 11867 O O . VAL A 1 58 ? -6.450 7.811 -0.630 1.00 0.00 58 VAL A O 8
ATOM 11880 N N . ALA A 1 59 ? -8.066 7.074 0.770 1.00 0.00 59 ALA A N 8
ATOM 11881 C CA . ALA A 1 59 ? -8.166 8.330 1.493 1.00 0.00 59 ALA A CA 8
ATOM 11882 C C . ALA A 1 59 ? -6.792 9.001 1.534 1.00 0.00 59 ALA A C 8
ATOM 11883 O O . ALA A 1 59 ? -5.805 8.380 1.924 1.00 0.00 59 ALA A O 8
ATOM 11890 N N . GLY A 1 60 ? -6.772 10.261 1.125 1.00 0.00 60 GLY A N 8
ATOM 11891 C CA . GLY A 1 60 ? -5.536 11.024 1.109 1.00 0.00 60 GLY A CA 8
ATOM 11892 C C . GLY A 1 60 ? -5.081 11.361 2.531 1.00 0.00 60 GLY A C 8
ATOM 11893 O O . GLY A 1 60 ? -4.019 11.951 2.723 1.00 0.00 60 GLY A O 8
ATOM 11897 N N . THR A 1 61 ? -5.908 10.972 3.490 1.00 0.00 61 THR A N 8
ATOM 11898 C CA . THR A 1 61 ? -5.605 11.225 4.888 1.00 0.00 61 THR A CA 8
ATOM 11899 C C . THR A 1 61 ? -5.291 9.914 5.612 1.00 0.00 61 THR A C 8
ATOM 11900 O O . THR A 1 61 ? -4.706 9.923 6.694 1.00 0.00 61 THR A O 8
ATOM 11911 N N . GLU A 1 62 ? -5.693 8.818 4.985 1.00 0.00 62 GLU A N 8
ATOM 11912 C CA . GLU A 1 62 ? -5.462 7.502 5.555 1.00 0.00 62 GLU A CA 8
ATOM 11913 C C . GLU A 1 62 ? -3.966 7.278 5.783 1.00 0.00 62 GLU A C 8
ATOM 11914 O O . GLU A 1 62 ? -3.134 7.955 5.180 1.00 0.00 62 GLU A O 8
ATOM 11926 N N . THR A 1 63 ? -3.669 6.324 6.654 1.00 0.00 63 THR A N 8
ATOM 11927 C CA . THR A 1 63 ? -2.287 6.002 6.968 1.00 0.00 63 THR A CA 8
ATOM 11928 C C . THR A 1 63 ? -2.092 4.486 7.020 1.00 0.00 63 THR A C 8
ATOM 11929 O O . THR A 1 63 ? -1.043 4.005 7.446 1.00 0.00 63 THR A O 8
ATOM 11940 N N . GLU A 1 64 ? -3.120 3.773 6.582 1.00 0.00 64 GLU A N 8
ATOM 11941 C CA . GLU A 1 64 ? -3.074 2.321 6.573 1.00 0.00 64 GLU A CA 8
ATOM 11942 C C . GLU A 1 64 ? -4.247 1.758 5.767 1.00 0.00 64 GLU A C 8
ATOM 11943 O O . GLU A 1 64 ? -5.158 2.495 5.393 1.00 0.00 64 GLU A O 8
ATOM 11955 N N . LEU A 1 65 ? -4.184 0.458 5.522 1.00 0.00 65 LEU A N 8
ATOM 11956 C CA . LEU A 1 65 ? -5.229 -0.212 4.767 1.00 0.00 65 LEU A CA 8
ATOM 11957 C C . LEU A 1 65 ? -5.093 -1.726 4.948 1.00 0.00 65 LEU A C 8
ATOM 11958 O O . LEU A 1 65 ? -3.989 -2.235 5.137 1.00 0.00 65 LEU A O 8
ATOM 11974 N N . LEU A 1 66 ? -6.230 -2.402 4.883 1.00 0.00 66 LEU A N 8
ATOM 11975 C CA . LEU A 1 66 ? -6.252 -3.847 5.037 1.00 0.00 66 LEU A CA 8
ATOM 11976 C C . LEU A 1 66 ? -6.258 -4.503 3.655 1.00 0.00 66 LEU A C 8
ATOM 11977 O O . LEU A 1 66 ? -6.893 -4.000 2.728 1.00 0.00 66 LEU A O 8
ATOM 11993 N N . VAL A 1 67 ? -5.545 -5.615 3.559 1.00 0.00 67 VAL A N 8
ATOM 11994 C CA . VAL A 1 67 ? -5.461 -6.345 2.306 1.00 0.00 67 VAL A CA 8
ATOM 11995 C C . VAL A 1 67 ? -5.440 -7.848 2.596 1.00 0.00 67 VAL A C 8
ATOM 11996 O O . VAL A 1 67 ? -4.387 -8.480 2.536 1.00 0.00 67 VAL A O 8
ATOM 12009 N N . PRO A 1 68 ? -6.647 -8.389 2.912 1.00 0.00 68 PRO A N 8
ATOM 12010 C CA . PRO A 1 68 ? -6.777 -9.805 3.212 1.00 0.00 68 PRO A CA 8
ATOM 12011 C C . PRO A 1 68 ? -6.696 -10.645 1.935 1.00 0.00 68 PRO A C 8
ATOM 12012 O O . PRO A 1 68 ? -6.624 -11.871 1.999 1.00 0.00 68 PRO A O 8
ATOM 12023 N N . GLY A 1 69 ? -6.709 -9.951 0.807 1.00 0.00 69 GLY A N 8
ATOM 12024 C CA . GLY A 1 69 ? -6.638 -10.618 -0.482 1.00 0.00 69 GLY A CA 8
ATOM 12025 C C . GLY A 1 69 ? -5.231 -11.161 -0.742 1.00 0.00 69 GLY A C 8
ATOM 12026 O O . GLY A 1 69 ? -4.629 -10.868 -1.773 1.00 0.00 69 GLY A O 8
ATOM 12030 N N . LEU A 1 70 ? -4.748 -11.943 0.213 1.00 0.00 70 LEU A N 8
ATOM 12031 C CA . LEU A 1 70 ? -3.424 -12.530 0.101 1.00 0.00 70 LEU A CA 8
ATOM 12032 C C . LEU A 1 70 ? -3.549 -14.054 0.052 1.00 0.00 70 LEU A C 8
ATOM 12033 O O . LEU A 1 70 ? -4.557 -14.612 0.481 1.00 0.00 70 LEU A O 8
ATOM 12049 N N . ILE A 1 71 ? -2.509 -14.685 -0.475 1.00 0.00 71 ILE A N 8
ATOM 12050 C CA . ILE A 1 71 ? -2.489 -16.133 -0.585 1.00 0.00 71 ILE A CA 8
ATOM 12051 C C . ILE A 1 71 ? -1.533 -16.708 0.462 1.00 0.00 71 ILE A C 8
ATOM 12052 O O . ILE A 1 71 ? -0.807 -15.963 1.119 1.00 0.00 71 ILE A O 8
ATOM 12068 N N . LYS A 1 72 ? -1.564 -18.026 0.585 1.00 0.00 72 LYS A N 8
ATOM 12069 C CA . LYS A 1 72 ? -0.709 -18.709 1.541 1.00 0.00 72 LYS A CA 8
ATOM 12070 C C . LYS A 1 72 ? 0.453 -19.372 0.798 1.00 0.00 72 LYS A C 8
ATOM 12071 O O . LYS A 1 72 ? 0.308 -19.772 -0.356 1.00 0.00 72 LYS A O 8
ATOM 12090 N N . ASP A 1 73 ? 1.579 -19.466 1.489 1.00 0.00 73 ASP A N 8
ATOM 12091 C CA . ASP A 1 73 ? 2.765 -20.073 0.909 1.00 0.00 73 ASP A CA 8
ATOM 12092 C C . ASP A 1 73 ? 3.360 -19.124 -0.134 1.00 0.00 73 ASP A C 8
ATOM 12093 O O . ASP A 1 73 ? 4.284 -19.493 -0.858 1.00 0.00 73 ASP A O 8
ATOM 12102 N N . VAL A 1 74 ? 2.807 -17.921 -0.177 1.00 0.00 74 VAL A N 8
ATOM 12103 C CA . VAL A 1 74 ? 3.271 -16.917 -1.118 1.00 0.00 74 VAL A CA 8
ATOM 12104 C C . VAL A 1 74 ? 3.731 -15.677 -0.349 1.00 0.00 74 VAL A C 8
ATOM 12105 O O . VAL A 1 74 ? 3.519 -15.577 0.858 1.00 0.00 74 VAL A O 8
ATOM 12118 N N . LEU A 1 75 ? 4.353 -14.764 -1.080 1.00 0.00 75 LEU A N 8
ATOM 12119 C CA . LEU A 1 75 ? 4.845 -13.534 -0.482 1.00 0.00 75 LEU A CA 8
ATOM 12120 C C . LEU A 1 75 ? 4.316 -12.338 -1.275 1.00 0.00 75 LEU A C 8
ATOM 12121 O O . LEU A 1 75 ? 4.906 -11.945 -2.280 1.00 0.00 75 LEU A O 8
ATOM 12137 N N . TYR A 1 76 ? 3.208 -11.794 -0.795 1.00 0.00 76 TYR A N 8
ATOM 12138 C CA . TYR A 1 76 ? 2.592 -10.651 -1.447 1.00 0.00 76 TYR A CA 8
ATOM 12139 C C . TYR A 1 76 ? 3.286 -9.349 -1.042 1.00 0.00 76 TYR A C 8
ATOM 12140 O O . TYR A 1 76 ? 3.543 -9.119 0.139 1.00 0.00 76 TYR A O 8
ATOM 12158 N N . GLU A 1 77 ? 3.570 -8.530 -2.045 1.00 0.00 77 GLU A N 8
ATOM 12159 C CA . GLU A 1 77 ? 4.230 -7.258 -1.808 1.00 0.00 77 GLU A CA 8
ATOM 12160 C C . GLU A 1 77 ? 3.200 -6.127 -1.760 1.00 0.00 77 GLU A C 8
ATOM 12161 O O . GLU A 1 77 ? 2.000 -6.371 -1.869 1.00 0.00 77 GLU A O 8
ATOM 12173 N N . PHE A 1 78 ? 3.708 -4.914 -1.596 1.00 0.00 78 PHE A N 8
ATOM 12174 C CA . PHE A 1 78 ? 2.847 -3.745 -1.532 1.00 0.00 78 PHE A CA 8
ATOM 12175 C C . PHE A 1 78 ? 3.641 -2.465 -1.797 1.00 0.00 78 PHE A C 8
ATOM 12176 O O . PHE A 1 78 ? 4.861 -2.444 -1.644 1.00 0.00 78 PHE A O 8
ATOM 12193 N N . ARG A 1 79 ? 2.916 -1.427 -2.190 1.00 0.00 79 ARG A N 8
ATOM 12194 C CA . ARG A 1 79 ? 3.537 -0.146 -2.477 1.00 0.00 79 ARG A CA 8
ATOM 12195 C C . ARG A 1 79 ? 2.475 0.952 -2.563 1.00 0.00 79 ARG A C 8
ATOM 12196 O O . ARG A 1 79 ? 1.476 0.801 -3.265 1.00 0.00 79 ARG A O 8
ATOM 12217 N N . LEU A 1 80 ? 2.726 2.032 -1.839 1.00 0.00 80 LEU A N 8
ATOM 12218 C CA . LEU A 1 80 ? 1.804 3.155 -1.824 1.00 0.00 80 LEU A CA 8
ATOM 12219 C C . LEU A 1 80 ? 2.353 4.273 -2.713 1.00 0.00 80 LEU A C 8
ATOM 12220 O O . LEU A 1 80 ? 3.565 4.469 -2.791 1.00 0.00 80 LEU A O 8
ATOM 12236 N N . VAL A 1 81 ? 1.436 4.976 -3.359 1.00 0.00 81 VAL A N 8
ATOM 12237 C CA . VAL A 1 81 ? 1.813 6.069 -4.239 1.00 0.00 81 VAL A CA 8
ATOM 12238 C C . VAL A 1 81 ? 0.850 7.240 -4.034 1.00 0.00 81 VAL A C 8
ATOM 12239 O O . VAL A 1 81 ? -0.297 7.190 -4.476 1.00 0.00 81 VAL A O 8
ATOM 12252 N N . ALA A 1 82 ? 1.352 8.266 -3.362 1.00 0.00 82 ALA A N 8
ATOM 12253 C CA . ALA A 1 82 ? 0.550 9.447 -3.092 1.00 0.00 82 ALA A CA 8
ATOM 12254 C C . ALA A 1 82 ? 0.404 10.264 -4.378 1.00 0.00 82 ALA A C 8
ATOM 12255 O O . ALA A 1 82 ? 1.374 10.456 -5.109 1.00 0.00 82 ALA A O 8
ATOM 12262 N N . PHE A 1 83 ? -0.817 10.722 -4.615 1.00 0.00 83 PHE A N 8
ATOM 12263 C CA . PHE A 1 83 ? -1.103 11.513 -5.800 1.00 0.00 83 PHE A CA 8
ATOM 12264 C C . PHE A 1 83 ? -2.154 12.584 -5.503 1.00 0.00 83 PHE A C 8
ATOM 12265 O O . PHE A 1 83 ? -3.182 12.298 -4.892 1.00 0.00 83 PHE A O 8
ATOM 12282 N N . ALA A 1 84 ? -1.859 13.796 -5.950 1.00 0.00 84 ALA A N 8
ATOM 12283 C CA . ALA A 1 84 ? -2.766 14.912 -5.740 1.00 0.00 84 ALA A CA 8
ATOM 12284 C C . ALA A 1 84 ? -3.204 15.470 -7.096 1.00 0.00 84 ALA A C 8
ATOM 12285 O O . ALA A 1 84 ? -2.422 16.125 -7.783 1.00 0.00 84 ALA A O 8
ATOM 12292 N N . GLY A 1 85 ? -4.452 15.189 -7.440 1.00 0.00 85 GLY A N 8
ATOM 12293 C CA . GLY A 1 85 ? -5.003 15.655 -8.701 1.00 0.00 85 GLY A CA 8
ATOM 12294 C C . GLY A 1 85 ? -4.267 15.027 -9.886 1.00 0.00 85 GLY A C 8
ATOM 12295 O O . GLY A 1 85 ? -4.305 13.812 -10.073 1.00 0.00 85 GLY A O 8
ATOM 12299 N N . SER A 1 86 ? -3.613 15.884 -10.657 1.00 0.00 86 SER A N 8
ATOM 12300 C CA . SER A 1 86 ? -2.868 15.429 -11.818 1.00 0.00 86 SER A CA 8
ATOM 12301 C C . SER A 1 86 ? -1.411 15.163 -11.435 1.00 0.00 86 SER A C 8
ATOM 12302 O O . SER A 1 86 ? -0.537 15.112 -12.299 1.00 0.00 86 SER A O 8
ATOM 12310 N N . PHE A 1 87 ? -1.194 15.000 -10.138 1.00 0.00 87 PHE A N 8
ATOM 12311 C CA . PHE A 1 87 ? 0.142 14.740 -9.630 1.00 0.00 87 PHE A CA 8
ATOM 12312 C C . PHE A 1 87 ? 0.239 13.331 -9.040 1.00 0.00 87 PHE A C 8
ATOM 12313 O O . PHE A 1 87 ? -0.690 12.863 -8.384 1.00 0.00 87 PHE A O 8
ATOM 12330 N N . VAL A 1 88 ? 1.374 12.696 -9.293 1.00 0.00 88 VAL A N 8
ATOM 12331 C CA . VAL A 1 88 ? 1.605 11.350 -8.796 1.00 0.00 88 VAL A CA 8
ATOM 12332 C C . VAL A 1 88 ? 2.971 11.293 -8.109 1.00 0.00 88 VAL A C 8
ATOM 12333 O O . VAL A 1 88 ? 3.942 11.867 -8.600 1.00 0.00 88 VAL A O 8
ATOM 12346 N N . SER A 1 89 ? 3.002 10.596 -6.982 1.00 0.00 89 SER A N 8
ATOM 12347 C CA . SER A 1 89 ? 4.233 10.456 -6.223 1.00 0.00 89 SER A CA 8
ATOM 12348 C C . SER A 1 89 ? 4.835 9.069 -6.452 1.00 0.00 89 SER A C 8
ATOM 12349 O O . SER A 1 89 ? 4.168 8.177 -6.975 1.00 0.00 89 SER A O 8
ATOM 12357 N N . ASP A 1 90 ? 6.089 8.929 -6.048 1.00 0.00 90 ASP A N 8
ATOM 12358 C CA . ASP A 1 90 ? 6.788 7.664 -6.203 1.00 0.00 90 ASP A CA 8
ATOM 12359 C C . ASP A 1 90 ? 6.214 6.645 -5.218 1.00 0.00 90 ASP A C 8
ATOM 12360 O O . ASP A 1 90 ? 5.649 7.018 -4.191 1.00 0.00 90 ASP A O 8
ATOM 12369 N N . PRO A 1 91 ? 6.382 5.343 -5.575 1.00 0.00 91 PRO A N 8
ATOM 12370 C CA . PRO A 1 91 ? 5.886 4.267 -4.734 1.00 0.00 91 PRO A CA 8
ATOM 12371 C C . PRO A 1 91 ? 6.774 4.080 -3.502 1.00 0.00 91 PRO A C 8
ATOM 12372 O O . PRO A 1 91 ? 7.879 3.548 -3.604 1.00 0.00 91 PRO A O 8
ATOM 12383 N N . SER A 1 92 ? 6.258 4.527 -2.367 1.00 0.00 92 SER A N 8
ATOM 12384 C CA . SER A 1 92 ? 6.991 4.415 -1.117 1.00 0.00 92 SER A CA 8
ATOM 12385 C C . SER A 1 92 ? 7.622 3.026 -1.002 1.00 0.00 92 SER A C 8
ATOM 12386 O O . SER A 1 92 ? 7.295 2.127 -1.775 1.00 0.00 92 SER A O 8
ATOM 12394 N N . ASN A 1 93 ? 8.514 2.895 -0.032 1.00 0.00 93 ASN A N 8
ATOM 12395 C CA . ASN A 1 93 ? 9.194 1.631 0.194 1.00 0.00 93 ASN A CA 8
ATOM 12396 C C . ASN A 1 93 ? 8.201 0.482 0.004 1.00 0.00 93 ASN A C 8
ATOM 12397 O O . ASN A 1 93 ? 7.014 0.630 0.288 1.00 0.00 93 ASN A O 8
ATOM 12408 N N . THR A 1 94 ? 8.725 -0.637 -0.475 1.00 0.00 94 THR A N 8
ATOM 12409 C CA . THR A 1 94 ? 7.899 -1.810 -0.706 1.00 0.00 94 THR A CA 8
ATOM 12410 C C . THR A 1 94 ? 7.680 -2.574 0.601 1.00 0.00 94 THR A C 8
ATOM 12411 O O . THR A 1 94 ? 8.620 -2.786 1.366 1.00 0.00 94 THR A O 8
ATOM 12422 N N . ALA A 1 95 ? 6.433 -2.965 0.818 1.00 0.00 95 ALA A N 8
ATOM 12423 C CA . ALA A 1 95 ? 6.078 -3.701 2.020 1.00 0.00 95 ALA A CA 8
ATOM 12424 C C . ALA A 1 95 ? 5.422 -5.026 1.627 1.00 0.00 95 ALA A C 8
ATOM 12425 O O . ALA A 1 95 ? 4.697 -5.094 0.636 1.00 0.00 95 ALA A O 8
ATOM 12432 N N . ASN A 1 96 ? 5.701 -6.047 2.424 1.00 0.00 96 ASN A N 8
ATOM 12433 C CA . ASN A 1 96 ? 5.148 -7.367 2.172 1.00 0.00 96 ASN A CA 8
ATOM 12434 C C . ASN A 1 96 ? 4.998 -8.114 3.498 1.00 0.00 96 ASN A C 8
ATOM 12435 O O . ASN A 1 96 ? 5.538 -7.690 4.519 1.00 0.00 96 ASN A O 8
ATOM 12446 N N . VAL A 1 97 ? 4.262 -9.215 3.441 1.00 0.00 97 VAL A N 8
ATOM 12447 C CA . VAL A 1 97 ? 4.034 -10.025 4.625 1.00 0.00 97 VAL A CA 8
ATOM 12448 C C . VAL A 1 97 ? 4.429 -11.474 4.330 1.00 0.00 97 VAL A C 8
ATOM 12449 O O . VAL A 1 97 ? 4.623 -11.844 3.173 1.00 0.00 97 VAL A O 8
ATOM 12462 N N . SER A 1 98 ? 4.535 -12.254 5.396 1.00 0.00 98 SER A N 8
ATOM 12463 C CA . SER A 1 98 ? 4.902 -13.653 5.265 1.00 0.00 98 SER A CA 8
ATOM 12464 C C . SER A 1 98 ? 3.739 -14.543 5.706 1.00 0.00 98 SER A C 8
ATOM 12465 O O . SER A 1 98 ? 3.285 -14.457 6.846 1.00 0.00 98 SER A O 8
ATOM 12473 N N . THR A 1 99 ? 3.289 -15.378 4.781 1.00 0.00 99 THR A N 8
ATOM 12474 C CA . THR A 1 99 ? 2.187 -16.282 5.060 1.00 0.00 99 THR A CA 8
ATOM 12475 C C . THR A 1 99 ? 2.709 -17.702 5.292 1.00 0.00 99 THR A C 8
ATOM 12476 O O . THR A 1 99 ? 2.148 -18.666 4.772 1.00 0.00 99 THR A O 8
ATOM 12487 N N . SER A 1 100 ? 3.775 -17.786 6.073 1.00 0.00 100 SER A N 8
ATOM 12488 C CA . SER A 1 100 ? 4.379 -19.071 6.381 1.00 0.00 100 SER A CA 8
ATOM 12489 C C . SER A 1 100 ? 3.813 -19.614 7.695 1.00 0.00 100 SER A C 8
ATOM 12490 O O . SER A 1 100 ? 3.788 -20.825 7.911 1.00 0.00 100 SER A O 8
ATOM 12498 N N . GLY A 1 101 ? 3.373 -18.692 8.538 1.00 0.00 101 GLY A N 8
ATOM 12499 C CA . GLY A 1 101 ? 2.809 -19.063 9.825 1.00 0.00 101 GLY A CA 8
ATOM 12500 C C . GLY A 1 101 ? 1.331 -18.674 9.909 1.00 0.00 101 GLY A C 8
ATOM 12501 O O . GLY A 1 101 ? 0.856 -18.249 10.960 1.00 0.00 101 GLY A O 8
ATOM 12505 N N . LEU A 1 102 ? 0.646 -18.835 8.786 1.00 0.00 102 LEU A N 8
ATOM 12506 C CA . LEU A 1 102 ? -0.768 -18.506 8.719 1.00 0.00 102 LEU A CA 8
ATOM 12507 C C . LEU A 1 102 ? -1.591 -19.732 9.121 1.00 0.00 102 LEU A C 8
ATOM 12508 O O . LEU A 1 102 ? -1.152 -20.866 8.939 1.00 0.00 102 LEU A O 8
ATOM 12524 N N . SER A 1 103 ? -2.772 -19.462 9.658 1.00 0.00 103 SER A N 8
ATOM 12525 C CA . SER A 1 103 ? -3.661 -20.528 10.087 1.00 0.00 103 SER A CA 8
ATOM 12526 C C . SER A 1 103 ? -3.121 -21.178 11.362 1.00 0.00 103 SER A C 8
ATOM 12527 O O . SER A 1 103 ? -3.696 -21.015 12.438 1.00 0.00 103 SER A O 8
ATOM 12535 N N . GLY A 1 104 ? -2.023 -21.901 11.201 1.00 0.00 104 GLY A N 8
ATOM 12536 C CA . GLY A 1 104 ? -1.399 -22.576 12.326 1.00 0.00 104 GLY A CA 8
ATOM 12537 C C . GLY A 1 104 ? -0.019 -23.115 11.946 1.00 0.00 104 GLY A C 8
ATOM 12538 O O . GLY A 1 104 ? 0.301 -23.236 10.764 1.00 0.00 104 GLY A O 8
ATOM 12542 N N . PRO A 1 105 ? 0.784 -23.433 12.997 1.00 0.00 105 PRO A N 8
ATOM 12543 C CA . PRO A 1 105 ? 2.123 -23.956 12.785 1.00 0.00 105 PRO A CA 8
ATOM 12544 C C . PRO A 1 105 ? 2.075 -25.418 12.335 1.00 0.00 105 PRO A C 8
ATOM 12545 O O . PRO A 1 105 ? 1.288 -26.206 12.855 1.00 0.00 105 PRO A O 8
ATOM 12556 N N . SER A 1 106 ? 2.928 -25.735 11.371 1.00 0.00 106 SER A N 8
ATOM 12557 C CA . SER A 1 106 ? 2.993 -27.087 10.845 1.00 0.00 106 SER A CA 8
ATOM 12558 C C . SER A 1 106 ? 4.371 -27.344 10.232 1.00 0.00 106 SER A C 8
ATOM 12559 O O . SER A 1 106 ? 4.816 -26.598 9.360 1.00 0.00 106 SER A O 8
ATOM 12567 N N . SER A 1 107 ? 5.009 -28.402 10.711 1.00 0.00 107 SER A N 8
ATOM 12568 C CA . SER A 1 107 ? 6.328 -28.767 10.221 1.00 0.00 107 SER A CA 8
ATOM 12569 C C . SER A 1 107 ? 6.257 -30.097 9.468 1.00 0.00 107 SER A C 8
ATOM 12570 O O . SER A 1 107 ? 5.850 -31.112 10.031 1.00 0.00 107 SER A O 8
ATOM 12578 N N . GLY A 1 108 ? 6.659 -30.049 8.207 1.00 0.00 108 GLY A N 8
ATOM 12579 C CA . GLY A 1 108 ? 6.646 -31.237 7.371 1.00 0.00 108 GLY A CA 8
ATOM 12580 C C . GLY A 1 108 ? 5.336 -31.343 6.588 1.00 0.00 108 GLY A C 8
ATOM 12581 O O . GLY A 1 108 ? 5.282 -31.996 5.547 1.00 0.00 108 GLY A O 8
ATOM 12585 N N . GLY A 1 1 ? 11.210 14.019 -19.480 1.00 0.00 1 GLY A N 9
ATOM 12586 C CA . GLY A 1 1 ? 10.641 15.342 -19.285 1.00 0.00 1 GLY A CA 9
ATOM 12587 C C . GLY A 1 1 ? 10.081 15.495 -17.869 1.00 0.00 1 GLY A C 9
ATOM 12588 O O . GLY A 1 1 ? 10.788 15.932 -16.962 1.00 0.00 1 GLY A O 9
ATOM 12592 N N . SER A 1 2 ? 8.817 15.127 -17.725 1.00 0.00 2 SER A N 9
ATOM 12593 C CA . SER A 1 2 ? 8.154 15.217 -16.435 1.00 0.00 2 SER A CA 9
ATOM 12594 C C . SER A 1 2 ? 7.637 13.840 -16.014 1.00 0.00 2 SER A C 9
ATOM 12595 O O . SER A 1 2 ? 7.537 12.932 -16.838 1.00 0.00 2 SER A O 9
ATOM 12603 N N . SER A 1 3 ? 7.324 13.727 -14.732 1.00 0.00 3 SER A N 9
ATOM 12604 C CA . SER A 1 3 ? 6.820 12.476 -14.191 1.00 0.00 3 SER A CA 9
ATOM 12605 C C . SER A 1 3 ? 5.444 12.695 -13.560 1.00 0.00 3 SER A C 9
ATOM 12606 O O . SER A 1 3 ? 5.124 12.094 -12.536 1.00 0.00 3 SER A O 9
ATOM 12614 N N . GLY A 1 4 ? 4.666 13.558 -14.198 1.00 0.00 4 GLY A N 9
ATOM 12615 C CA . GLY A 1 4 ? 3.331 13.863 -13.711 1.00 0.00 4 GLY A CA 9
ATOM 12616 C C . GLY A 1 4 ? 3.373 14.342 -12.259 1.00 0.00 4 GLY A C 9
ATOM 12617 O O . GLY A 1 4 ? 2.686 13.792 -11.400 1.00 0.00 4 GLY A O 9
ATOM 12621 N N . SER A 1 5 ? 4.187 15.362 -12.029 1.00 0.00 5 SER A N 9
ATOM 12622 C CA . SER A 1 5 ? 4.328 15.921 -10.695 1.00 0.00 5 SER A CA 9
ATOM 12623 C C . SER A 1 5 ? 5.223 17.161 -10.740 1.00 0.00 5 SER A C 9
ATOM 12624 O O . SER A 1 5 ? 5.863 17.433 -11.754 1.00 0.00 5 SER A O 9
ATOM 12632 N N . SER A 1 6 ? 5.239 17.880 -9.627 1.00 0.00 6 SER A N 9
ATOM 12633 C CA . SER A 1 6 ? 6.045 19.085 -9.526 1.00 0.00 6 SER A CA 9
ATOM 12634 C C . SER A 1 6 ? 6.802 19.098 -8.196 1.00 0.00 6 SER A C 9
ATOM 12635 O O . SER A 1 6 ? 8.028 19.205 -8.177 1.00 0.00 6 SER A O 9
ATOM 12643 N N . GLY A 1 7 ? 6.041 18.989 -7.118 1.00 0.00 7 GLY A N 9
ATOM 12644 C CA . GLY A 1 7 ? 6.625 18.987 -5.787 1.00 0.00 7 GLY A CA 9
ATOM 12645 C C . GLY A 1 7 ? 5.765 18.180 -4.812 1.00 0.00 7 GLY A C 9
ATOM 12646 O O . GLY A 1 7 ? 5.253 18.723 -3.834 1.00 0.00 7 GLY A O 9
ATOM 12650 N N . LEU A 1 8 ? 5.632 16.897 -5.113 1.00 0.00 8 LEU A N 9
ATOM 12651 C CA . LEU A 1 8 ? 4.843 16.009 -4.275 1.00 0.00 8 LEU A CA 9
ATOM 12652 C C . LEU A 1 8 ? 5.741 14.897 -3.730 1.00 0.00 8 LEU A C 9
ATOM 12653 O O . LEU A 1 8 ? 6.353 14.156 -4.498 1.00 0.00 8 LEU A O 9
ATOM 12669 N N . SER A 1 9 ? 5.791 14.815 -2.408 1.00 0.00 9 SER A N 9
ATOM 12670 C CA . SER A 1 9 ? 6.604 13.806 -1.751 1.00 0.00 9 SER A CA 9
ATOM 12671 C C . SER A 1 9 ? 5.809 12.506 -1.608 1.00 0.00 9 SER A C 9
ATOM 12672 O O . SER A 1 9 ? 4.612 12.534 -1.329 1.00 0.00 9 SER A O 9
ATOM 12680 N N . PRO A 1 10 ? 6.527 11.368 -1.811 1.00 0.00 10 PRO A N 9
ATOM 12681 C CA . PRO A 1 10 ? 5.901 10.061 -1.707 1.00 0.00 10 PRO A CA 9
ATOM 12682 C C . PRO A 1 10 ? 5.655 9.686 -0.245 1.00 0.00 10 PRO A C 9
ATOM 12683 O O . PRO A 1 10 ? 6.064 10.408 0.663 1.00 0.00 10 PRO A O 9
ATOM 12694 N N . PRO A 1 11 ? 4.968 8.527 -0.057 1.00 0.00 11 PRO A N 9
ATOM 12695 C CA . PRO A 1 11 ? 4.662 8.047 1.280 1.00 0.00 11 PRO A CA 9
ATOM 12696 C C . PRO A 1 11 ? 5.906 7.459 1.950 1.00 0.00 11 PRO A C 9
ATOM 12697 O O . PRO A 1 11 ? 6.968 7.381 1.335 1.00 0.00 11 PRO A O 9
ATOM 12708 N N . ARG A 1 12 ? 5.732 7.062 3.202 1.00 0.00 12 ARG A N 9
ATOM 12709 C CA . ARG A 1 12 ? 6.828 6.484 3.963 1.00 0.00 12 ARG A CA 9
ATOM 12710 C C . ARG A 1 12 ? 6.286 5.563 5.058 1.00 0.00 12 ARG A C 9
ATOM 12711 O O . ARG A 1 12 ? 5.079 5.338 5.144 1.00 0.00 12 ARG A O 9
ATOM 12732 N N . GLY A 1 13 ? 7.203 5.055 5.867 1.00 0.00 13 GLY A N 9
ATOM 12733 C CA . GLY A 1 13 ? 6.833 4.164 6.953 1.00 0.00 13 GLY A CA 9
ATOM 12734 C C . GLY A 1 13 ? 5.777 3.154 6.498 1.00 0.00 13 GLY A C 9
ATOM 12735 O O . GLY A 1 13 ? 4.802 2.908 7.206 1.00 0.00 13 GLY A O 9
ATOM 12739 N N . LEU A 1 14 ? 6.007 2.597 5.318 1.00 0.00 14 LEU A N 9
ATOM 12740 C CA . LEU A 1 14 ? 5.087 1.620 4.759 1.00 0.00 14 LEU A CA 9
ATOM 12741 C C . LEU A 1 14 ? 5.485 0.222 5.236 1.00 0.00 14 LEU A C 9
ATOM 12742 O O . LEU A 1 14 ? 6.626 -0.199 5.055 1.00 0.00 14 LEU A O 9
ATOM 12758 N N . VAL A 1 15 ? 4.520 -0.460 5.837 1.00 0.00 15 VAL A N 9
ATOM 12759 C CA . VAL A 1 15 ? 4.755 -1.802 6.341 1.00 0.00 15 VAL A CA 9
ATOM 12760 C C . VAL A 1 15 ? 3.471 -2.624 6.210 1.00 0.00 15 VAL A C 9
ATOM 12761 O O . VAL A 1 15 ? 2.408 -2.078 5.919 1.00 0.00 15 VAL A O 9
ATOM 12774 N N . ALA A 1 16 ? 3.612 -3.922 6.432 1.00 0.00 16 ALA A N 9
ATOM 12775 C CA . ALA A 1 16 ? 2.476 -4.824 6.343 1.00 0.00 16 ALA A CA 9
ATOM 12776 C C . ALA A 1 16 ? 2.413 -5.685 7.606 1.00 0.00 16 ALA A C 9
ATOM 12777 O O . ALA A 1 16 ? 3.445 -6.012 8.191 1.00 0.00 16 ALA A O 9
ATOM 12784 N N . VAL A 1 17 ? 1.193 -6.027 7.991 1.00 0.00 17 VAL A N 9
ATOM 12785 C CA . VAL A 1 17 ? 0.982 -6.844 9.174 1.00 0.00 17 VAL A CA 9
ATOM 12786 C C . VAL A 1 17 ? -0.175 -7.813 8.920 1.00 0.00 17 VAL A C 9
ATOM 12787 O O . VAL A 1 17 ? -1.338 -7.414 8.932 1.00 0.00 17 VAL A O 9
ATOM 12800 N N . ARG A 1 18 ? 0.186 -9.068 8.697 1.00 0.00 18 ARG A N 9
ATOM 12801 C CA . ARG A 1 18 ? -0.807 -10.098 8.440 1.00 0.00 18 ARG A CA 9
ATOM 12802 C C . ARG A 1 18 ? -1.576 -10.424 9.722 1.00 0.00 18 ARG A C 9
ATOM 12803 O O . ARG A 1 18 ? -0.985 -10.850 10.713 1.00 0.00 18 ARG A O 9
ATOM 12824 N N . THR A 1 19 ? -2.883 -10.212 9.661 1.00 0.00 19 THR A N 9
ATOM 12825 C CA . THR A 1 19 ? -3.739 -10.478 10.805 1.00 0.00 19 THR A CA 9
ATOM 12826 C C . THR A 1 19 ? -4.820 -11.496 10.436 1.00 0.00 19 THR A C 9
ATOM 12827 O O . THR A 1 19 ? -4.819 -12.035 9.331 1.00 0.00 19 THR A O 9
ATOM 12838 N N . PRO A 1 20 ? -5.740 -11.735 11.409 1.00 0.00 20 PRO A N 9
ATOM 12839 C CA . PRO A 1 20 ? -6.824 -12.678 11.198 1.00 0.00 20 PRO A CA 9
ATOM 12840 C C . PRO A 1 20 ? -7.896 -12.086 10.280 1.00 0.00 20 PRO A C 9
ATOM 12841 O O . PRO A 1 20 ? -8.603 -12.819 9.591 1.00 0.00 20 PRO A O 9
ATOM 12852 N N . ARG A 1 21 ? -7.983 -10.764 10.301 1.00 0.00 21 ARG A N 9
ATOM 12853 C CA . ARG A 1 21 ? -8.956 -10.064 9.480 1.00 0.00 21 ARG A CA 9
ATOM 12854 C C . ARG A 1 21 ? -8.336 -9.676 8.136 1.00 0.00 21 ARG A C 9
ATOM 12855 O O . ARG A 1 21 ? -9.052 -9.379 7.181 1.00 0.00 21 ARG A O 9
ATOM 12876 N N . GLY A 1 22 ? -7.012 -9.692 8.105 1.00 0.00 22 GLY A N 9
ATOM 12877 C CA . GLY A 1 22 ? -6.287 -9.345 6.894 1.00 0.00 22 GLY A CA 9
ATOM 12878 C C . GLY A 1 22 ? -4.920 -8.745 7.226 1.00 0.00 22 GLY A C 9
ATOM 12879 O O . GLY A 1 22 ? -4.517 -8.713 8.388 1.00 0.00 22 GLY A O 9
ATOM 12883 N N . VAL A 1 23 ? -4.243 -8.284 6.185 1.00 0.00 23 VAL A N 9
ATOM 12884 C CA . VAL A 1 23 ? -2.929 -7.687 6.351 1.00 0.00 23 VAL A CA 9
ATOM 12885 C C . VAL A 1 23 ? -3.069 -6.164 6.406 1.00 0.00 23 VAL A C 9
ATOM 12886 O O . VAL A 1 23 ? -3.454 -5.536 5.421 1.00 0.00 23 VAL A O 9
ATOM 12899 N N . LEU A 1 24 ? -2.749 -5.614 7.568 1.00 0.00 24 LEU A N 9
ATOM 12900 C CA . LEU A 1 24 ? -2.834 -4.177 7.765 1.00 0.00 24 LEU A CA 9
ATOM 12901 C C . LEU A 1 24 ? -1.550 -3.520 7.256 1.00 0.00 24 LEU A C 9
ATOM 12902 O O . LEU A 1 24 ? -0.450 -3.926 7.629 1.00 0.00 24 LEU A O 9
ATOM 12918 N N . LEU A 1 25 ? -1.731 -2.515 6.412 1.00 0.00 25 LEU A N 9
ATOM 12919 C CA . LEU A 1 25 ? -0.600 -1.797 5.848 1.00 0.00 25 LEU A CA 9
ATOM 12920 C C . LEU A 1 25 ? -0.505 -0.414 6.496 1.00 0.00 25 LEU A C 9
ATOM 12921 O O . LEU A 1 25 ? -1.386 0.424 6.310 1.00 0.00 25 LEU A O 9
ATOM 12937 N N . HIS A 1 26 ? 0.572 -0.218 7.242 1.00 0.00 26 HIS A N 9
ATOM 12938 C CA . HIS A 1 26 ? 0.794 1.049 7.918 1.00 0.00 26 HIS A CA 9
ATOM 12939 C C . HIS A 1 26 ? 1.792 1.889 7.119 1.00 0.00 26 HIS A C 9
ATOM 12940 O O . HIS A 1 26 ? 2.925 1.465 6.893 1.00 0.00 26 HIS A O 9
ATOM 12954 N N . TRP A 1 27 ? 1.337 3.065 6.714 1.00 0.00 27 TRP A N 9
ATOM 12955 C CA . TRP A 1 27 ? 2.176 3.968 5.945 1.00 0.00 27 TRP A CA 9
ATOM 12956 C C . TRP A 1 27 ? 2.140 5.339 6.623 1.00 0.00 27 TRP A C 9
ATOM 12957 O O . TRP A 1 27 ? 1.362 5.556 7.551 1.00 0.00 27 TRP A O 9
ATOM 12978 N N . ASP A 1 28 ? 2.991 6.229 6.133 1.00 0.00 28 ASP A N 9
ATOM 12979 C CA . ASP A 1 28 ? 3.066 7.573 6.680 1.00 0.00 28 ASP A CA 9
ATOM 12980 C C . ASP A 1 28 ? 2.666 8.581 5.601 1.00 0.00 28 ASP A C 9
ATOM 12981 O O . ASP A 1 28 ? 2.851 8.329 4.412 1.00 0.00 28 ASP A O 9
ATOM 12990 N N . PRO A 1 29 ? 2.111 9.732 6.067 1.00 0.00 29 PRO A N 9
ATOM 12991 C CA . PRO A 1 29 ? 1.683 10.779 5.155 1.00 0.00 29 PRO A CA 9
ATOM 12992 C C . PRO A 1 29 ? 2.885 11.544 4.597 1.00 0.00 29 PRO A C 9
ATOM 12993 O O . PRO A 1 29 ? 3.940 11.594 5.226 1.00 0.00 29 PRO A O 9
ATOM 13004 N N . PRO A 1 30 ? 2.678 12.138 3.391 1.00 0.00 30 PRO A N 9
ATOM 13005 C CA . PRO A 1 30 ? 3.732 12.898 2.741 1.00 0.00 30 PRO A CA 9
ATOM 13006 C C . PRO A 1 30 ? 3.923 14.258 3.416 1.00 0.00 30 PRO A C 9
ATOM 13007 O O . PRO A 1 30 ? 3.035 15.108 3.370 1.00 0.00 30 PRO A O 9
ATOM 13018 N N . GLU A 1 31 ? 5.088 14.421 4.026 1.00 0.00 31 GLU A N 9
ATOM 13019 C CA . GLU A 1 31 ? 5.407 15.663 4.709 1.00 0.00 31 GLU A CA 9
ATOM 13020 C C . GLU A 1 31 ? 5.492 16.815 3.705 1.00 0.00 31 GLU A C 9
ATOM 13021 O O . GLU A 1 31 ? 5.203 17.961 4.044 1.00 0.00 31 GLU A O 9
ATOM 13033 N N . LEU A 1 32 ? 5.889 16.469 2.489 1.00 0.00 32 LEU A N 9
ATOM 13034 C CA . LEU A 1 32 ? 6.016 17.460 1.434 1.00 0.00 32 LEU A CA 9
ATOM 13035 C C . LEU A 1 32 ? 4.944 17.207 0.372 1.00 0.00 32 LEU A C 9
ATOM 13036 O O . LEU A 1 32 ? 5.025 16.236 -0.378 1.00 0.00 32 LEU A O 9
ATOM 13052 N N . VAL A 1 33 ? 3.965 18.099 0.342 1.00 0.00 33 VAL A N 9
ATOM 13053 C CA . VAL A 1 33 ? 2.878 17.985 -0.615 1.00 0.00 33 VAL A CA 9
ATOM 13054 C C . VAL A 1 33 ? 2.594 19.360 -1.224 1.00 0.00 33 VAL A C 9
ATOM 13055 O O . VAL A 1 33 ? 2.773 20.383 -0.566 1.00 0.00 33 VAL A O 9
ATOM 13068 N N . PRO A 1 34 ? 2.144 19.338 -2.507 1.00 0.00 34 PRO A N 9
ATOM 13069 C CA . PRO A 1 34 ? 1.834 20.570 -3.212 1.00 0.00 34 PRO A CA 9
ATOM 13070 C C . PRO A 1 34 ? 0.511 21.164 -2.722 1.00 0.00 34 PRO A C 9
ATOM 13071 O O . PRO A 1 34 ? 0.346 22.383 -2.696 1.00 0.00 34 PRO A O 9
ATOM 13082 N N . LYS A 1 35 ? -0.396 20.275 -2.346 1.00 0.00 35 LYS A N 9
ATOM 13083 C CA . LYS A 1 35 ? -1.699 20.696 -1.858 1.00 0.00 35 LYS A CA 9
ATOM 13084 C C . LYS A 1 35 ? -2.220 19.666 -0.854 1.00 0.00 35 LYS A C 9
ATOM 13085 O O . LYS A 1 35 ? -1.679 19.536 0.244 1.00 0.00 35 LYS A O 9
ATOM 13104 N N . ARG A 1 36 ? -3.263 18.961 -1.265 1.00 0.00 36 ARG A N 9
ATOM 13105 C CA . ARG A 1 36 ? -3.863 17.947 -0.416 1.00 0.00 36 ARG A CA 9
ATOM 13106 C C . ARG A 1 36 ? -3.752 16.570 -1.073 1.00 0.00 36 ARG A C 9
ATOM 13107 O O . ARG A 1 36 ? -3.641 16.468 -2.294 1.00 0.00 36 ARG A O 9
ATOM 13128 N N . LEU A 1 37 ? -3.786 15.544 -0.235 1.00 0.00 37 LEU A N 9
ATOM 13129 C CA . LEU A 1 37 ? -3.691 14.178 -0.720 1.00 0.00 37 LEU A CA 9
ATOM 13130 C C . LEU A 1 37 ? -5.051 13.739 -1.266 1.00 0.00 37 LEU A C 9
ATOM 13131 O O . LEU A 1 37 ? -5.982 13.495 -0.499 1.00 0.00 37 LEU A O 9
ATOM 13147 N N . ASP A 1 38 ? -5.124 13.652 -2.586 1.00 0.00 38 ASP A N 9
ATOM 13148 C CA . ASP A 1 38 ? -6.355 13.247 -3.243 1.00 0.00 38 ASP A CA 9
ATOM 13149 C C . ASP A 1 38 ? -6.616 11.767 -2.958 1.00 0.00 38 ASP A C 9
ATOM 13150 O O . ASP A 1 38 ? -7.766 11.352 -2.818 1.00 0.00 38 ASP A O 9
ATOM 13159 N N . GLY A 1 39 ? -5.531 11.011 -2.882 1.00 0.00 39 GLY A N 9
ATOM 13160 C CA . GLY A 1 39 ? -5.628 9.586 -2.616 1.00 0.00 39 GLY A CA 9
ATOM 13161 C C . GLY A 1 39 ? -4.355 8.858 -3.054 1.00 0.00 39 GLY A C 9
ATOM 13162 O O . GLY A 1 39 ? -3.633 9.335 -3.928 1.00 0.00 39 GLY A O 9
ATOM 13166 N N . TYR A 1 40 ? -4.119 7.716 -2.426 1.00 0.00 40 TYR A N 9
ATOM 13167 C CA . TYR A 1 40 ? -2.946 6.918 -2.739 1.00 0.00 40 TYR A CA 9
ATOM 13168 C C . TYR A 1 40 ? -3.309 5.745 -3.651 1.00 0.00 40 TYR A C 9
ATOM 13169 O O . TYR A 1 40 ? -4.477 5.551 -3.985 1.00 0.00 40 TYR A O 9
ATOM 13187 N N . VAL A 1 41 ? -2.286 4.992 -4.029 1.00 0.00 41 VAL A N 9
ATOM 13188 C CA . VAL A 1 41 ? -2.482 3.843 -4.897 1.00 0.00 41 VAL A CA 9
ATOM 13189 C C . VAL A 1 41 ? -1.744 2.637 -4.313 1.00 0.00 41 VAL A C 9
ATOM 13190 O O . VAL A 1 41 ? -0.517 2.571 -4.362 1.00 0.00 41 VAL A O 9
ATOM 13203 N N . LEU A 1 42 ? -2.524 1.712 -3.773 1.00 0.00 42 LEU A N 9
ATOM 13204 C CA . LEU A 1 42 ? -1.960 0.511 -3.180 1.00 0.00 42 LEU A CA 9
ATOM 13205 C C . LEU A 1 42 ? -1.710 -0.525 -4.277 1.00 0.00 42 LEU A C 9
ATOM 13206 O O . LEU A 1 42 ? -2.648 -0.992 -4.922 1.00 0.00 42 LEU A O 9
ATOM 13222 N N . GLU A 1 43 ? -0.439 -0.855 -4.456 1.00 0.00 43 GLU A N 9
ATOM 13223 C CA . GLU A 1 43 ? -0.053 -1.828 -5.464 1.00 0.00 43 GLU A CA 9
ATOM 13224 C C . GLU A 1 43 ? 0.735 -2.972 -4.824 1.00 0.00 43 GLU A C 9
ATOM 13225 O O . GLU A 1 43 ? 1.793 -2.750 -4.237 1.00 0.00 43 GLU A O 9
ATOM 13237 N N . GLY A 1 44 ? 0.189 -4.172 -4.958 1.00 0.00 44 GLY A N 9
ATOM 13238 C CA . GLY A 1 44 ? 0.828 -5.351 -4.400 1.00 0.00 44 GLY A CA 9
ATOM 13239 C C . GLY A 1 44 ? 1.025 -6.427 -5.470 1.00 0.00 44 GLY A C 9
ATOM 13240 O O . GLY A 1 44 ? 0.687 -6.219 -6.634 1.00 0.00 44 GLY A O 9
ATOM 13244 N N . ARG A 1 45 ? 1.570 -7.554 -5.037 1.00 0.00 45 ARG A N 9
ATOM 13245 C CA . ARG A 1 45 ? 1.815 -8.663 -5.944 1.00 0.00 45 ARG A CA 9
ATOM 13246 C C . ARG A 1 45 ? 2.462 -9.829 -5.194 1.00 0.00 45 ARG A C 9
ATOM 13247 O O . ARG A 1 45 ? 3.240 -9.618 -4.264 1.00 0.00 45 ARG A O 9
ATOM 13268 N N . GLN A 1 46 ? 2.118 -11.033 -5.626 1.00 0.00 46 GLN A N 9
ATOM 13269 C CA . GLN A 1 46 ? 2.656 -12.233 -5.006 1.00 0.00 46 GLN A CA 9
ATOM 13270 C C . GLN A 1 46 ? 3.353 -13.103 -6.053 1.00 0.00 46 GLN A C 9
ATOM 13271 O O . GLN A 1 46 ? 2.800 -13.360 -7.121 1.00 0.00 46 GLN A O 9
ATOM 13285 N N . GLY A 1 47 ? 4.559 -13.534 -5.711 1.00 0.00 47 GLY A N 9
ATOM 13286 C CA . GLY A 1 47 ? 5.337 -14.371 -6.608 1.00 0.00 47 GLY A CA 9
ATOM 13287 C C . GLY A 1 47 ? 6.122 -13.520 -7.608 1.00 0.00 47 GLY A C 9
ATOM 13288 O O . GLY A 1 47 ? 6.585 -14.025 -8.630 1.00 0.00 47 GLY A O 9
ATOM 13292 N N . SER A 1 48 ? 6.247 -12.242 -7.279 1.00 0.00 48 SER A N 9
ATOM 13293 C CA . SER A 1 48 ? 6.968 -11.316 -8.136 1.00 0.00 48 SER A CA 9
ATOM 13294 C C . SER A 1 48 ? 6.283 -11.225 -9.501 1.00 0.00 48 SER A C 9
ATOM 13295 O O . SER A 1 48 ? 6.950 -11.200 -10.534 1.00 0.00 48 SER A O 9
ATOM 13303 N N . GLN A 1 49 ? 4.959 -11.178 -9.461 1.00 0.00 49 GLN A N 9
ATOM 13304 C CA . GLN A 1 49 ? 4.176 -11.090 -10.682 1.00 0.00 49 GLN A CA 9
ATOM 13305 C C . GLN A 1 49 ? 3.873 -9.628 -11.014 1.00 0.00 49 GLN A C 9
ATOM 13306 O O . GLN A 1 49 ? 4.523 -8.722 -10.495 1.00 0.00 49 GLN A O 9
ATOM 13320 N N . GLY A 1 50 ? 2.884 -9.443 -11.876 1.00 0.00 50 GLY A N 9
ATOM 13321 C CA . GLY A 1 50 ? 2.486 -8.106 -12.284 1.00 0.00 50 GLY A CA 9
ATOM 13322 C C . GLY A 1 50 ? 1.806 -7.362 -11.133 1.00 0.00 50 GLY A C 9
ATOM 13323 O O . GLY A 1 50 ? 0.919 -7.905 -10.476 1.00 0.00 50 GLY A O 9
ATOM 13327 N N . TRP A 1 51 ? 2.248 -6.130 -10.923 1.00 0.00 51 TRP A N 9
ATOM 13328 C CA . TRP A 1 51 ? 1.693 -5.306 -9.863 1.00 0.00 51 TRP A CA 9
ATOM 13329 C C . TRP A 1 51 ? 0.204 -5.102 -10.153 1.00 0.00 51 TRP A C 9
ATOM 13330 O O . TRP A 1 51 ? -0.161 -4.583 -11.206 1.00 0.00 51 TRP A O 9
ATOM 13351 N N . GLU A 1 52 ? -0.614 -5.522 -9.200 1.00 0.00 52 GLU A N 9
ATOM 13352 C CA . GLU A 1 52 ? -2.055 -5.392 -9.339 1.00 0.00 52 GLU A CA 9
ATOM 13353 C C . GLU A 1 52 ? -2.589 -4.339 -8.367 1.00 0.00 52 GLU A C 9
ATOM 13354 O O . GLU A 1 52 ? -2.612 -4.560 -7.157 1.00 0.00 52 GLU A O 9
ATOM 13366 N N . VAL A 1 53 ? -3.007 -3.216 -8.932 1.00 0.00 53 VAL A N 9
ATOM 13367 C CA . VAL A 1 53 ? -3.541 -2.128 -8.130 1.00 0.00 53 VAL A CA 9
ATOM 13368 C C . VAL A 1 53 ? -4.602 -2.677 -7.175 1.00 0.00 53 VAL A C 9
ATOM 13369 O O . VAL A 1 53 ? -5.718 -2.984 -7.592 1.00 0.00 53 VAL A O 9
ATOM 13382 N N . LEU A 1 54 ? -4.218 -2.784 -5.912 1.00 0.00 54 LEU A N 9
ATOM 13383 C CA . LEU A 1 54 ? -5.123 -3.290 -4.894 1.00 0.00 54 LEU A CA 9
ATOM 13384 C C . LEU A 1 54 ? -6.206 -2.246 -4.615 1.00 0.00 54 LEU A C 9
ATOM 13385 O O . LEU A 1 54 ? -7.391 -2.572 -4.574 1.00 0.00 54 LEU A O 9
ATOM 13401 N N . ASP A 1 55 ? -5.760 -1.012 -4.431 1.00 0.00 55 ASP A N 9
ATOM 13402 C CA . ASP A 1 55 ? -6.676 0.082 -4.157 1.00 0.00 55 ASP A CA 9
ATOM 13403 C C . ASP A 1 55 ? -6.144 1.361 -4.806 1.00 0.00 55 ASP A C 9
ATOM 13404 O O . ASP A 1 55 ? -5.176 1.949 -4.326 1.00 0.00 55 ASP A O 9
ATOM 13413 N N . PRO A 1 56 ? -6.818 1.766 -5.916 1.00 0.00 56 PRO A N 9
ATOM 13414 C CA . PRO A 1 56 ? -6.424 2.964 -6.636 1.00 0.00 56 PRO A CA 9
ATOM 13415 C C . PRO A 1 56 ? -6.848 4.224 -5.877 1.00 0.00 56 PRO A C 9
ATOM 13416 O O . PRO A 1 56 ? -6.111 5.208 -5.841 1.00 0.00 56 PRO A O 9
ATOM 13427 N N . ALA A 1 57 ? -8.033 4.151 -5.290 1.00 0.00 57 ALA A N 9
ATOM 13428 C CA . ALA A 1 57 ? -8.564 5.273 -4.534 1.00 0.00 57 ALA A CA 9
ATOM 13429 C C . ALA A 1 57 ? -8.486 4.958 -3.039 1.00 0.00 57 ALA A C 9
ATOM 13430 O O . ALA A 1 57 ? -9.252 4.139 -2.533 1.00 0.00 57 ALA A O 9
ATOM 13437 N N . VAL A 1 58 ? -7.554 5.625 -2.374 1.00 0.00 58 VAL A N 9
ATOM 13438 C CA . VAL A 1 58 ? -7.366 5.426 -0.947 1.00 0.00 58 VAL A CA 9
ATOM 13439 C C . VAL A 1 58 ? -7.446 6.777 -0.233 1.00 0.00 58 VAL A C 9
ATOM 13440 O O . VAL A 1 58 ? -6.771 7.729 -0.621 1.00 0.00 58 VAL A O 9
ATOM 13453 N N . ALA A 1 59 ? -8.277 6.817 0.798 1.00 0.00 59 ALA A N 9
ATOM 13454 C CA . ALA A 1 59 ? -8.454 8.035 1.569 1.00 0.00 59 ALA A CA 9
ATOM 13455 C C . ALA A 1 59 ? -7.106 8.744 1.712 1.00 0.00 59 ALA A C 9
ATOM 13456 O O . ALA A 1 59 ? -6.139 8.154 2.193 1.00 0.00 59 ALA A O 9
ATOM 13463 N N . GLY A 1 60 ? -7.084 9.998 1.287 1.00 0.00 60 GLY A N 9
ATOM 13464 C CA . GLY A 1 60 ? -5.870 10.793 1.362 1.00 0.00 60 GLY A CA 9
ATOM 13465 C C . GLY A 1 60 ? -5.491 11.079 2.816 1.00 0.00 60 GLY A C 9
ATOM 13466 O O . GLY A 1 60 ? -4.407 11.592 3.090 1.00 0.00 60 GLY A O 9
ATOM 13470 N N . THR A 1 61 ? -6.406 10.735 3.711 1.00 0.00 61 THR A N 9
ATOM 13471 C CA . THR A 1 61 ? -6.181 10.948 5.131 1.00 0.00 61 THR A CA 9
ATOM 13472 C C . THR A 1 61 ? -5.866 9.622 5.826 1.00 0.00 61 THR A C 9
ATOM 13473 O O . THR A 1 61 ? -5.406 9.609 6.967 1.00 0.00 61 THR A O 9
ATOM 13484 N N . GLU A 1 62 ? -6.127 8.539 5.110 1.00 0.00 62 GLU A N 9
ATOM 13485 C CA . GLU A 1 62 ? -5.878 7.211 5.644 1.00 0.00 62 GLU A CA 9
ATOM 13486 C C . GLU A 1 62 ? -4.376 6.991 5.840 1.00 0.00 62 GLU A C 9
ATOM 13487 O O . GLU A 1 62 ? -3.565 7.500 5.068 1.00 0.00 62 GLU A O 9
ATOM 13499 N N . THR A 1 63 ? -4.052 6.232 6.876 1.00 0.00 63 THR A N 9
ATOM 13500 C CA . THR A 1 63 ? -2.662 5.939 7.183 1.00 0.00 63 THR A CA 9
ATOM 13501 C C . THR A 1 63 ? -2.412 4.430 7.132 1.00 0.00 63 THR A C 9
ATOM 13502 O O . THR A 1 63 ? -1.345 3.961 7.524 1.00 0.00 63 THR A O 9
ATOM 13513 N N . GLU A 1 64 ? -3.413 3.713 6.645 1.00 0.00 64 GLU A N 9
ATOM 13514 C CA . GLU A 1 64 ? -3.315 2.267 6.537 1.00 0.00 64 GLU A CA 9
ATOM 13515 C C . GLU A 1 64 ? -4.520 1.708 5.777 1.00 0.00 64 GLU A C 9
ATOM 13516 O O . GLU A 1 64 ? -5.454 2.443 5.460 1.00 0.00 64 GLU A O 9
ATOM 13528 N N . LEU A 1 65 ? -4.459 0.413 5.506 1.00 0.00 65 LEU A N 9
ATOM 13529 C CA . LEU A 1 65 ? -5.534 -0.253 4.789 1.00 0.00 65 LEU A CA 9
ATOM 13530 C C . LEU A 1 65 ? -5.364 -1.768 4.917 1.00 0.00 65 LEU A C 9
ATOM 13531 O O . LEU A 1 65 ? -4.255 -2.257 5.127 1.00 0.00 65 LEU A O 9
ATOM 13547 N N . LEU A 1 66 ? -6.481 -2.469 4.787 1.00 0.00 66 LEU A N 9
ATOM 13548 C CA . LEU A 1 66 ? -6.470 -3.919 4.885 1.00 0.00 66 LEU A CA 9
ATOM 13549 C C . LEU A 1 66 ? -6.508 -4.522 3.480 1.00 0.00 66 LEU A C 9
ATOM 13550 O O . LEU A 1 66 ? -7.225 -4.031 2.609 1.00 0.00 66 LEU A O 9
ATOM 13566 N N . VAL A 1 67 ? -5.727 -5.578 3.302 1.00 0.00 67 VAL A N 9
ATOM 13567 C CA . VAL A 1 67 ? -5.663 -6.253 2.017 1.00 0.00 67 VAL A CA 9
ATOM 13568 C C . VAL A 1 67 ? -5.839 -7.758 2.227 1.00 0.00 67 VAL A C 9
ATOM 13569 O O . VAL A 1 67 ? -4.858 -8.493 2.329 1.00 0.00 67 VAL A O 9
ATOM 13582 N N . PRO A 1 68 ? -7.129 -8.183 2.287 1.00 0.00 68 PRO A N 9
ATOM 13583 C CA . PRO A 1 68 ? -7.446 -9.587 2.483 1.00 0.00 68 PRO A CA 9
ATOM 13584 C C . PRO A 1 68 ? -7.206 -10.388 1.202 1.00 0.00 68 PRO A C 9
ATOM 13585 O O . PRO A 1 68 ? -7.463 -11.590 1.159 1.00 0.00 68 PRO A O 9
ATOM 13596 N N . GLY A 1 69 ? -6.715 -9.689 0.189 1.00 0.00 69 GLY A N 9
ATOM 13597 C CA . GLY A 1 69 ? -6.436 -10.320 -1.090 1.00 0.00 69 GLY A CA 9
ATOM 13598 C C . GLY A 1 69 ? -5.115 -11.089 -1.047 1.00 0.00 69 GLY A C 9
ATOM 13599 O O . GLY A 1 69 ? -4.459 -11.263 -2.073 1.00 0.00 69 GLY A O 9
ATOM 13603 N N . LEU A 1 70 ? -4.762 -11.528 0.153 1.00 0.00 70 LEU A N 9
ATOM 13604 C CA . LEU A 1 70 ? -3.530 -12.275 0.344 1.00 0.00 70 LEU A CA 9
ATOM 13605 C C . LEU A 1 70 ? -3.865 -13.746 0.601 1.00 0.00 70 LEU A C 9
ATOM 13606 O O . LEU A 1 70 ? -4.988 -14.073 0.981 1.00 0.00 70 LEU A O 9
ATOM 13622 N N . ILE A 1 71 ? -2.870 -14.593 0.383 1.00 0.00 71 ILE A N 9
ATOM 13623 C CA . ILE A 1 71 ? -3.045 -16.021 0.587 1.00 0.00 71 ILE A CA 9
ATOM 13624 C C . ILE A 1 71 ? -1.937 -16.540 1.505 1.00 0.00 71 ILE A C 9
ATOM 13625 O O . ILE A 1 71 ? -1.375 -15.783 2.295 1.00 0.00 71 ILE A O 9
ATOM 13641 N N . LYS A 1 72 ? -1.656 -17.828 1.371 1.00 0.00 72 LYS A N 9
ATOM 13642 C CA . LYS A 1 72 ? -0.625 -18.457 2.179 1.00 0.00 72 LYS A CA 9
ATOM 13643 C C . LYS A 1 72 ? 0.425 -19.085 1.260 1.00 0.00 72 LYS A C 9
ATOM 13644 O O . LYS A 1 72 ? 0.143 -19.381 0.100 1.00 0.00 72 LYS A O 9
ATOM 13663 N N . ASP A 1 73 ? 1.615 -19.269 1.813 1.00 0.00 73 ASP A N 9
ATOM 13664 C CA . ASP A 1 73 ? 2.709 -19.856 1.057 1.00 0.00 73 ASP A CA 9
ATOM 13665 C C . ASP A 1 73 ? 3.098 -18.913 -0.083 1.00 0.00 73 ASP A C 9
ATOM 13666 O O . ASP A 1 73 ? 3.702 -19.339 -1.067 1.00 0.00 73 ASP A O 9
ATOM 13675 N N . VAL A 1 74 ? 2.737 -17.650 0.086 1.00 0.00 74 VAL A N 9
ATOM 13676 C CA . VAL A 1 74 ? 3.042 -16.643 -0.917 1.00 0.00 74 VAL A CA 9
ATOM 13677 C C . VAL A 1 74 ? 3.541 -15.374 -0.224 1.00 0.00 74 VAL A C 9
ATOM 13678 O O . VAL A 1 74 ? 3.240 -15.141 0.946 1.00 0.00 74 VAL A O 9
ATOM 13691 N N . LEU A 1 75 ? 4.296 -14.586 -0.976 1.00 0.00 75 LEU A N 9
ATOM 13692 C CA . LEU A 1 75 ? 4.841 -13.346 -0.448 1.00 0.00 75 LEU A CA 9
ATOM 13693 C C . LEU A 1 75 ? 4.279 -12.168 -1.247 1.00 0.00 75 LEU A C 9
ATOM 13694 O O . LEU A 1 75 ? 4.835 -11.791 -2.277 1.00 0.00 75 LEU A O 9
ATOM 13710 N N . TYR A 1 76 ? 3.185 -11.619 -0.740 1.00 0.00 76 TYR A N 9
ATOM 13711 C CA . TYR A 1 76 ? 2.542 -10.491 -1.393 1.00 0.00 76 TYR A CA 9
ATOM 13712 C C . TYR A 1 76 ? 3.221 -9.175 -1.008 1.00 0.00 76 TYR A C 9
ATOM 13713 O O . TYR A 1 76 ? 3.365 -8.870 0.175 1.00 0.00 76 TYR A O 9
ATOM 13731 N N . GLU A 1 77 ? 3.619 -8.431 -2.029 1.00 0.00 77 GLU A N 9
ATOM 13732 C CA . GLU A 1 77 ? 4.279 -7.155 -1.812 1.00 0.00 77 GLU A CA 9
ATOM 13733 C C . GLU A 1 77 ? 3.248 -6.025 -1.763 1.00 0.00 77 GLU A C 9
ATOM 13734 O O . GLU A 1 77 ? 2.047 -6.272 -1.861 1.00 0.00 77 GLU A O 9
ATOM 13746 N N . PHE A 1 78 ? 3.755 -4.811 -1.612 1.00 0.00 78 PHE A N 9
ATOM 13747 C CA . PHE A 1 78 ? 2.893 -3.643 -1.549 1.00 0.00 78 PHE A CA 9
ATOM 13748 C C . PHE A 1 78 ? 3.688 -2.360 -1.800 1.00 0.00 78 PHE A C 9
ATOM 13749 O O . PHE A 1 78 ? 4.870 -2.283 -1.467 1.00 0.00 78 PHE A O 9
ATOM 13766 N N . ARG A 1 79 ? 3.008 -1.385 -2.385 1.00 0.00 79 ARG A N 9
ATOM 13767 C CA . ARG A 1 79 ? 3.637 -0.109 -2.684 1.00 0.00 79 ARG A CA 9
ATOM 13768 C C . ARG A 1 79 ? 2.582 0.997 -2.760 1.00 0.00 79 ARG A C 9
ATOM 13769 O O . ARG A 1 79 ? 1.642 0.911 -3.548 1.00 0.00 79 ARG A O 9
ATOM 13790 N N . LEU A 1 80 ? 2.774 2.011 -1.929 1.00 0.00 80 LEU A N 9
ATOM 13791 C CA . LEU A 1 80 ? 1.852 3.133 -1.892 1.00 0.00 80 LEU A CA 9
ATOM 13792 C C . LEU A 1 80 ? 2.463 4.315 -2.647 1.00 0.00 80 LEU A C 9
ATOM 13793 O O . LEU A 1 80 ? 3.662 4.570 -2.543 1.00 0.00 80 LEU A O 9
ATOM 13809 N N . VAL A 1 81 ? 1.610 5.006 -3.389 1.00 0.00 81 VAL A N 9
ATOM 13810 C CA . VAL A 1 81 ? 2.051 6.156 -4.161 1.00 0.00 81 VAL A CA 9
ATOM 13811 C C . VAL A 1 81 ? 1.024 7.282 -4.022 1.00 0.00 81 VAL A C 9
ATOM 13812 O O . VAL A 1 81 ? -0.080 7.189 -4.556 1.00 0.00 81 VAL A O 9
ATOM 13825 N N . ALA A 1 82 ? 1.425 8.320 -3.302 1.00 0.00 82 ALA A N 9
ATOM 13826 C CA . ALA A 1 82 ? 0.554 9.462 -3.087 1.00 0.00 82 ALA A CA 9
ATOM 13827 C C . ALA A 1 82 ? 0.474 10.287 -4.373 1.00 0.00 82 ALA A C 9
ATOM 13828 O O . ALA A 1 82 ? 1.487 10.517 -5.032 1.00 0.00 82 ALA A O 9
ATOM 13835 N N . PHE A 1 83 ? -0.741 10.709 -4.692 1.00 0.00 83 PHE A N 9
ATOM 13836 C CA . PHE A 1 83 ? -0.967 11.502 -5.888 1.00 0.00 83 PHE A CA 9
ATOM 13837 C C . PHE A 1 83 ? -2.021 12.583 -5.638 1.00 0.00 83 PHE A C 9
ATOM 13838 O O . PHE A 1 83 ? -3.069 12.310 -5.056 1.00 0.00 83 PHE A O 9
ATOM 13855 N N . ALA A 1 84 ? -1.705 13.788 -6.090 1.00 0.00 84 ALA A N 9
ATOM 13856 C CA . ALA A 1 84 ? -2.612 14.911 -5.922 1.00 0.00 84 ALA A CA 9
ATOM 13857 C C . ALA A 1 84 ? -3.056 15.412 -7.298 1.00 0.00 84 ALA A C 9
ATOM 13858 O O . ALA A 1 84 ? -2.271 16.019 -8.025 1.00 0.00 84 ALA A O 9
ATOM 13865 N N . GLY A 1 85 ? -4.314 15.139 -7.614 1.00 0.00 85 GLY A N 9
ATOM 13866 C CA . GLY A 1 85 ? -4.872 15.554 -8.889 1.00 0.00 85 GLY A CA 9
ATOM 13867 C C . GLY A 1 85 ? -3.991 15.090 -10.051 1.00 0.00 85 GLY A C 9
ATOM 13868 O O . GLY A 1 85 ? -3.923 13.898 -10.346 1.00 0.00 85 GLY A O 9
ATOM 13872 N N . SER A 1 86 ? -3.337 16.057 -10.678 1.00 0.00 86 SER A N 9
ATOM 13873 C CA . SER A 1 86 ? -2.462 15.763 -11.800 1.00 0.00 86 SER A CA 9
ATOM 13874 C C . SER A 1 86 ? -1.069 15.383 -11.293 1.00 0.00 86 SER A C 9
ATOM 13875 O O . SER A 1 86 ? -0.254 14.854 -12.046 1.00 0.00 86 SER A O 9
ATOM 13883 N N . PHE A 1 87 ? -0.840 15.668 -10.019 1.00 0.00 87 PHE A N 9
ATOM 13884 C CA . PHE A 1 87 ? 0.439 15.363 -9.403 1.00 0.00 87 PHE A CA 9
ATOM 13885 C C . PHE A 1 87 ? 0.466 13.925 -8.878 1.00 0.00 87 PHE A C 9
ATOM 13886 O O . PHE A 1 87 ? -0.467 13.488 -8.208 1.00 0.00 87 PHE A O 9
ATOM 13903 N N . VAL A 1 88 ? 1.547 13.231 -9.204 1.00 0.00 88 VAL A N 9
ATOM 13904 C CA . VAL A 1 88 ? 1.708 11.852 -8.774 1.00 0.00 88 VAL A CA 9
ATOM 13905 C C . VAL A 1 88 ? 3.056 11.697 -8.067 1.00 0.00 88 VAL A C 9
ATOM 13906 O O . VAL A 1 88 ? 4.047 12.301 -8.474 1.00 0.00 88 VAL A O 9
ATOM 13919 N N . SER A 1 89 ? 3.049 10.885 -7.020 1.00 0.00 89 SER A N 9
ATOM 13920 C CA . SER A 1 89 ? 4.259 10.642 -6.253 1.00 0.00 89 SER A CA 9
ATOM 13921 C C . SER A 1 89 ? 4.756 9.216 -6.496 1.00 0.00 89 SER A C 9
ATOM 13922 O O . SER A 1 89 ? 3.988 8.349 -6.909 1.00 0.00 89 SER A O 9
ATOM 13930 N N . ASP A 1 90 ? 6.039 9.017 -6.230 1.00 0.00 90 ASP A N 9
ATOM 13931 C CA . ASP A 1 90 ? 6.648 7.711 -6.415 1.00 0.00 90 ASP A CA 9
ATOM 13932 C C . ASP A 1 90 ? 6.097 6.743 -5.365 1.00 0.00 90 ASP A C 9
ATOM 13933 O O . ASP A 1 90 ? 5.639 7.167 -4.305 1.00 0.00 90 ASP A O 9
ATOM 13942 N N . PRO A 1 91 ? 6.162 5.428 -5.706 1.00 0.00 91 PRO A N 9
ATOM 13943 C CA . PRO A 1 91 ? 5.676 4.397 -4.805 1.00 0.00 91 PRO A CA 9
ATOM 13944 C C . PRO A 1 91 ? 6.649 4.180 -3.644 1.00 0.00 91 PRO A C 9
ATOM 13945 O O . PRO A 1 91 ? 7.764 3.701 -3.845 1.00 0.00 91 PRO A O 9
ATOM 13956 N N . SER A 1 92 ? 6.191 4.543 -2.455 1.00 0.00 92 SER A N 9
ATOM 13957 C CA . SER A 1 92 ? 7.006 4.394 -1.262 1.00 0.00 92 SER A CA 9
ATOM 13958 C C . SER A 1 92 ? 7.657 3.010 -1.242 1.00 0.00 92 SER A C 9
ATOM 13959 O O . SER A 1 92 ? 7.405 2.189 -2.122 1.00 0.00 92 SER A O 9
ATOM 13967 N N . ASN A 1 93 ? 8.482 2.793 -0.228 1.00 0.00 93 ASN A N 9
ATOM 13968 C CA . ASN A 1 93 ? 9.171 1.522 -0.082 1.00 0.00 93 ASN A CA 9
ATOM 13969 C C . ASN A 1 93 ? 8.189 0.381 -0.352 1.00 0.00 93 ASN A C 9
ATOM 13970 O O . ASN A 1 93 ? 6.986 0.608 -0.474 1.00 0.00 93 ASN A O 9
ATOM 13981 N N . THR A 1 94 ? 8.738 -0.822 -0.437 1.00 0.00 94 THR A N 9
ATOM 13982 C CA . THR A 1 94 ? 7.925 -1.999 -0.691 1.00 0.00 94 THR A CA 9
ATOM 13983 C C . THR A 1 94 ? 7.678 -2.767 0.610 1.00 0.00 94 THR A C 9
ATOM 13984 O O . THR A 1 94 ? 8.610 -3.025 1.369 1.00 0.00 94 THR A O 9
ATOM 13995 N N . ALA A 1 95 ? 6.416 -3.109 0.826 1.00 0.00 95 ALA A N 9
ATOM 13996 C CA . ALA A 1 95 ? 6.034 -3.842 2.022 1.00 0.00 95 ALA A CA 9
ATOM 13997 C C . ALA A 1 95 ? 5.384 -5.166 1.617 1.00 0.00 95 ALA A C 9
ATOM 13998 O O . ALA A 1 95 ? 4.707 -5.242 0.594 1.00 0.00 95 ALA A O 9
ATOM 14005 N N . ASN A 1 96 ? 5.614 -6.177 2.442 1.00 0.00 96 ASN A N 9
ATOM 14006 C CA . ASN A 1 96 ? 5.060 -7.495 2.183 1.00 0.00 96 ASN A CA 9
ATOM 14007 C C . ASN A 1 96 ? 4.819 -8.213 3.513 1.00 0.00 96 ASN A C 9
ATOM 14008 O O . ASN A 1 96 ? 5.413 -7.858 4.530 1.00 0.00 96 ASN A O 9
ATOM 14019 N N . VAL A 1 97 ? 3.946 -9.209 3.461 1.00 0.00 97 VAL A N 9
ATOM 14020 C CA . VAL A 1 97 ? 3.620 -9.979 4.649 1.00 0.00 97 VAL A CA 9
ATOM 14021 C C . VAL A 1 97 ? 4.049 -11.433 4.443 1.00 0.00 97 VAL A C 9
ATOM 14022 O O . VAL A 1 97 ? 4.007 -11.944 3.325 1.00 0.00 97 VAL A O 9
ATOM 14035 N N . SER A 1 98 ? 4.452 -12.059 5.539 1.00 0.00 98 SER A N 9
ATOM 14036 C CA . SER A 1 98 ? 4.889 -13.444 5.493 1.00 0.00 98 SER A CA 9
ATOM 14037 C C . SER A 1 98 ? 3.875 -14.337 6.210 1.00 0.00 98 SER A C 9
ATOM 14038 O O . SER A 1 98 ? 3.189 -13.890 7.129 1.00 0.00 98 SER A O 9
ATOM 14046 N N . THR A 1 99 ? 3.811 -15.582 5.764 1.00 0.00 99 THR A N 9
ATOM 14047 C CA . THR A 1 99 ? 2.892 -16.542 6.352 1.00 0.00 99 THR A CA 9
ATOM 14048 C C . THR A 1 99 ? 3.469 -17.956 6.265 1.00 0.00 99 THR A C 9
ATOM 14049 O O . THR A 1 99 ? 2.725 -18.929 6.161 1.00 0.00 99 THR A O 9
ATOM 14060 N N . SER A 1 100 ? 4.792 -18.024 6.311 1.00 0.00 100 SER A N 9
ATOM 14061 C CA . SER A 1 100 ? 5.478 -19.303 6.238 1.00 0.00 100 SER A CA 9
ATOM 14062 C C . SER A 1 100 ? 5.263 -20.086 7.535 1.00 0.00 100 SER A C 9
ATOM 14063 O O . SER A 1 100 ? 5.233 -21.316 7.523 1.00 0.00 100 SER A O 9
ATOM 14071 N N . GLY A 1 101 ? 5.118 -19.342 8.621 1.00 0.00 101 GLY A N 9
ATOM 14072 C CA . GLY A 1 101 ? 4.906 -19.952 9.923 1.00 0.00 101 GLY A CA 9
ATOM 14073 C C . GLY A 1 101 ? 3.540 -19.566 10.493 1.00 0.00 101 GLY A C 9
ATOM 14074 O O . GLY A 1 101 ? 3.445 -19.107 11.631 1.00 0.00 101 GLY A O 9
ATOM 14078 N N . LEU A 1 102 ? 2.516 -19.766 9.677 1.00 0.00 102 LEU A N 9
ATOM 14079 C CA . LEU A 1 102 ? 1.159 -19.445 10.086 1.00 0.00 102 LEU A CA 9
ATOM 14080 C C . LEU A 1 102 ? 0.383 -20.742 10.327 1.00 0.00 102 LEU A C 9
ATOM 14081 O O . LEU A 1 102 ? 0.897 -21.832 10.080 1.00 0.00 102 LEU A O 9
ATOM 14097 N N . SER A 1 103 ? -0.842 -20.580 10.806 1.00 0.00 103 SER A N 9
ATOM 14098 C CA . SER A 1 103 ? -1.693 -21.725 11.083 1.00 0.00 103 SER A CA 9
ATOM 14099 C C . SER A 1 103 ? -2.006 -22.471 9.784 1.00 0.00 103 SER A C 9
ATOM 14100 O O . SER A 1 103 ? -2.537 -21.887 8.841 1.00 0.00 103 SER A O 9
ATOM 14108 N N . GLY A 1 104 ? -1.663 -23.751 9.778 1.00 0.00 104 GLY A N 9
ATOM 14109 C CA . GLY A 1 104 ? -1.900 -24.583 8.610 1.00 0.00 104 GLY A CA 9
ATOM 14110 C C . GLY A 1 104 ? -1.064 -25.862 8.670 1.00 0.00 104 GLY A C 9
ATOM 14111 O O . GLY A 1 104 ? -0.020 -25.896 9.320 1.00 0.00 104 GLY A O 9
ATOM 14115 N N . PRO A 1 105 ? -1.566 -26.911 7.965 1.00 0.00 105 PRO A N 9
ATOM 14116 C CA . PRO A 1 105 ? -0.877 -28.190 7.932 1.00 0.00 105 PRO A CA 9
ATOM 14117 C C . PRO A 1 105 ? 0.354 -28.126 7.025 1.00 0.00 105 PRO A C 9
ATOM 14118 O O . PRO A 1 105 ? 0.359 -27.404 6.029 1.00 0.00 105 PRO A O 9
ATOM 14129 N N . SER A 1 106 ? 1.368 -28.891 7.403 1.00 0.00 106 SER A N 9
ATOM 14130 C CA . SER A 1 106 ? 2.601 -28.930 6.636 1.00 0.00 106 SER A CA 9
ATOM 14131 C C . SER A 1 106 ? 3.365 -30.221 6.939 1.00 0.00 106 SER A C 9
ATOM 14132 O O . SER A 1 106 ? 3.937 -30.369 8.018 1.00 0.00 106 SER A O 9
ATOM 14140 N N . SER A 1 107 ? 3.349 -31.122 5.968 1.00 0.00 107 SER A N 9
ATOM 14141 C CA . SER A 1 107 ? 4.032 -32.395 6.117 1.00 0.00 107 SER A CA 9
ATOM 14142 C C . SER A 1 107 ? 4.868 -32.689 4.870 1.00 0.00 107 SER A C 9
ATOM 14143 O O . SER A 1 107 ? 4.337 -32.753 3.763 1.00 0.00 107 SER A O 9
ATOM 14151 N N . GLY A 1 108 ? 6.163 -32.861 5.092 1.00 0.00 108 GLY A N 9
ATOM 14152 C CA . GLY A 1 108 ? 7.078 -33.147 4.000 1.00 0.00 108 GLY A CA 9
ATOM 14153 C C . GLY A 1 108 ? 8.407 -32.413 4.191 1.00 0.00 108 GLY A C 9
ATOM 14154 O O . GLY A 1 108 ? 8.932 -31.819 3.251 1.00 0.00 108 GLY A O 9
ATOM 14158 N N . GLY A 1 1 ? 3.191 14.650 -17.305 1.00 0.00 1 GLY A N 10
ATOM 14159 C CA . GLY A 1 1 ? 4.429 15.238 -16.822 1.00 0.00 1 GLY A CA 10
ATOM 14160 C C . GLY A 1 1 ? 5.095 14.334 -15.783 1.00 0.00 1 GLY A C 10
ATOM 14161 O O . GLY A 1 1 ? 4.420 13.571 -15.094 1.00 0.00 1 GLY A O 10
ATOM 14165 N N . SER A 1 2 ? 6.412 14.451 -15.702 1.00 0.00 2 SER A N 10
ATOM 14166 C CA . SER A 1 2 ? 7.178 13.654 -14.758 1.00 0.00 2 SER A CA 10
ATOM 14167 C C . SER A 1 2 ? 8.333 14.482 -14.191 1.00 0.00 2 SER A C 10
ATOM 14168 O O . SER A 1 2 ? 8.411 14.699 -12.983 1.00 0.00 2 SER A O 10
ATOM 14176 N N . SER A 1 3 ? 9.202 14.920 -15.090 1.00 0.00 3 SER A N 10
ATOM 14177 C CA . SER A 1 3 ? 10.349 15.719 -14.695 1.00 0.00 3 SER A CA 10
ATOM 14178 C C . SER A 1 3 ? 10.008 17.208 -14.789 1.00 0.00 3 SER A C 10
ATOM 14179 O O . SER A 1 3 ? 10.885 18.034 -15.038 1.00 0.00 3 SER A O 10
ATOM 14187 N N . GLY A 1 4 ? 8.733 17.504 -14.587 1.00 0.00 4 GLY A N 10
ATOM 14188 C CA . GLY A 1 4 ? 8.266 18.879 -14.647 1.00 0.00 4 GLY A CA 10
ATOM 14189 C C . GLY A 1 4 ? 7.002 19.065 -13.805 1.00 0.00 4 GLY A C 10
ATOM 14190 O O . GLY A 1 4 ? 6.012 18.362 -14.000 1.00 0.00 4 GLY A O 10
ATOM 14194 N N . SER A 1 5 ? 7.077 20.017 -12.886 1.00 0.00 5 SER A N 10
ATOM 14195 C CA . SER A 1 5 ? 5.951 20.305 -12.013 1.00 0.00 5 SER A CA 10
ATOM 14196 C C . SER A 1 5 ? 5.661 19.099 -11.118 1.00 0.00 5 SER A C 10
ATOM 14197 O O . SER A 1 5 ? 4.937 18.187 -11.513 1.00 0.00 5 SER A O 10
ATOM 14205 N N . SER A 1 6 ? 6.242 19.133 -9.927 1.00 0.00 6 SER A N 10
ATOM 14206 C CA . SER A 1 6 ? 6.056 18.054 -8.972 1.00 0.00 6 SER A CA 10
ATOM 14207 C C . SER A 1 6 ? 6.435 18.527 -7.568 1.00 0.00 6 SER A C 10
ATOM 14208 O O . SER A 1 6 ? 7.617 18.640 -7.245 1.00 0.00 6 SER A O 10
ATOM 14216 N N . GLY A 1 7 ? 5.411 18.791 -6.770 1.00 0.00 7 GLY A N 10
ATOM 14217 C CA . GLY A 1 7 ? 5.622 19.250 -5.407 1.00 0.00 7 GLY A CA 10
ATOM 14218 C C . GLY A 1 7 ? 4.922 18.330 -4.405 1.00 0.00 7 GLY A C 10
ATOM 14219 O O . GLY A 1 7 ? 4.558 18.760 -3.311 1.00 0.00 7 GLY A O 10
ATOM 14223 N N . LEU A 1 8 ? 4.755 17.081 -4.813 1.00 0.00 8 LEU A N 10
ATOM 14224 C CA . LEU A 1 8 ? 4.105 16.097 -3.964 1.00 0.00 8 LEU A CA 10
ATOM 14225 C C . LEU A 1 8 ? 5.118 15.019 -3.573 1.00 0.00 8 LEU A C 10
ATOM 14226 O O . LEU A 1 8 ? 5.668 14.336 -4.436 1.00 0.00 8 LEU A O 10
ATOM 14242 N N . SER A 1 9 ? 5.334 14.900 -2.271 1.00 0.00 9 SER A N 10
ATOM 14243 C CA . SER A 1 9 ? 6.272 13.916 -1.755 1.00 0.00 9 SER A CA 10
ATOM 14244 C C . SER A 1 9 ? 5.577 12.562 -1.602 1.00 0.00 9 SER A C 10
ATOM 14245 O O . SER A 1 9 ? 4.379 12.502 -1.331 1.00 0.00 9 SER A O 10
ATOM 14253 N N . PRO A 1 10 ? 6.381 11.480 -1.785 1.00 0.00 10 PRO A N 10
ATOM 14254 C CA . PRO A 1 10 ? 5.856 10.130 -1.670 1.00 0.00 10 PRO A CA 10
ATOM 14255 C C . PRO A 1 10 ? 5.627 9.754 -0.205 1.00 0.00 10 PRO A C 10
ATOM 14256 O O . PRO A 1 10 ? 6.098 10.444 0.698 1.00 0.00 10 PRO A O 10
ATOM 14267 N N . PRO A 1 11 ? 4.885 8.632 -0.009 1.00 0.00 11 PRO A N 10
ATOM 14268 C CA . PRO A 1 11 ? 4.587 8.156 1.332 1.00 0.00 11 PRO A CA 10
ATOM 14269 C C . PRO A 1 11 ? 5.815 7.496 1.964 1.00 0.00 11 PRO A C 10
ATOM 14270 O O . PRO A 1 11 ? 6.788 7.198 1.274 1.00 0.00 11 PRO A O 10
ATOM 14281 N N . ARG A 1 12 ? 5.728 7.288 3.270 1.00 0.00 12 ARG A N 10
ATOM 14282 C CA . ARG A 1 12 ? 6.819 6.669 4.003 1.00 0.00 12 ARG A CA 10
ATOM 14283 C C . ARG A 1 12 ? 6.271 5.712 5.063 1.00 0.00 12 ARG A C 10
ATOM 14284 O O . ARG A 1 12 ? 5.059 5.546 5.188 1.00 0.00 12 ARG A O 10
ATOM 14305 N N . GLY A 1 13 ? 7.191 5.106 5.800 1.00 0.00 13 GLY A N 10
ATOM 14306 C CA . GLY A 1 13 ? 6.815 4.170 6.845 1.00 0.00 13 GLY A CA 10
ATOM 14307 C C . GLY A 1 13 ? 5.827 3.127 6.317 1.00 0.00 13 GLY A C 10
ATOM 14308 O O . GLY A 1 13 ? 4.935 2.689 7.042 1.00 0.00 13 GLY A O 10
ATOM 14312 N N . LEU A 1 14 ? 6.021 2.758 5.059 1.00 0.00 14 LEU A N 10
ATOM 14313 C CA . LEU A 1 14 ? 5.159 1.775 4.426 1.00 0.00 14 LEU A CA 10
ATOM 14314 C C . LEU A 1 14 ? 5.598 0.371 4.848 1.00 0.00 14 LEU A C 10
ATOM 14315 O O . LEU A 1 14 ? 6.702 -0.062 4.521 1.00 0.00 14 LEU A O 10
ATOM 14331 N N . VAL A 1 15 ? 4.711 -0.300 5.568 1.00 0.00 15 VAL A N 10
ATOM 14332 C CA . VAL A 1 15 ? 4.993 -1.646 6.037 1.00 0.00 15 VAL A CA 10
ATOM 14333 C C . VAL A 1 15 ? 3.721 -2.491 5.947 1.00 0.00 15 VAL A C 10
ATOM 14334 O O . VAL A 1 15 ? 2.632 -1.958 5.739 1.00 0.00 15 VAL A O 10
ATOM 14347 N N . ALA A 1 16 ? 3.901 -3.793 6.108 1.00 0.00 16 ALA A N 10
ATOM 14348 C CA . ALA A 1 16 ? 2.780 -4.717 6.047 1.00 0.00 16 ALA A CA 10
ATOM 14349 C C . ALA A 1 16 ? 2.856 -5.682 7.232 1.00 0.00 16 ALA A C 10
ATOM 14350 O O . ALA A 1 16 ? 3.851 -6.385 7.402 1.00 0.00 16 ALA A O 10
ATOM 14357 N N . VAL A 1 17 ? 1.791 -5.686 8.020 1.00 0.00 17 VAL A N 10
ATOM 14358 C CA . VAL A 1 17 ? 1.724 -6.553 9.184 1.00 0.00 17 VAL A CA 10
ATOM 14359 C C . VAL A 1 17 ? 0.646 -7.616 8.962 1.00 0.00 17 VAL A C 10
ATOM 14360 O O . VAL A 1 17 ? -0.531 -7.289 8.816 1.00 0.00 17 VAL A O 10
ATOM 14373 N N . ARG A 1 18 ? 1.086 -8.865 8.942 1.00 0.00 18 ARG A N 10
ATOM 14374 C CA . ARG A 1 18 ? 0.173 -9.977 8.740 1.00 0.00 18 ARG A CA 10
ATOM 14375 C C . ARG A 1 18 ? -0.727 -10.154 9.965 1.00 0.00 18 ARG A C 10
ATOM 14376 O O . ARG A 1 18 ? -0.239 -10.251 11.090 1.00 0.00 18 ARG A O 10
ATOM 14397 N N . THR A 1 19 ? -2.026 -10.192 9.705 1.00 0.00 19 THR A N 10
ATOM 14398 C CA . THR A 1 19 ? -2.998 -10.356 10.771 1.00 0.00 19 THR A CA 10
ATOM 14399 C C . THR A 1 19 ? -3.997 -11.460 10.418 1.00 0.00 19 THR A C 10
ATOM 14400 O O . THR A 1 19 ? -4.053 -11.908 9.273 1.00 0.00 19 THR A O 10
ATOM 14411 N N . PRO A 1 20 ? -4.781 -11.877 11.448 1.00 0.00 20 PRO A N 10
ATOM 14412 C CA . PRO A 1 20 ? -5.775 -12.920 11.257 1.00 0.00 20 PRO A CA 10
ATOM 14413 C C . PRO A 1 20 ? -6.993 -12.385 10.501 1.00 0.00 20 PRO A C 10
ATOM 14414 O O . PRO A 1 20 ? -7.946 -13.121 10.251 1.00 0.00 20 PRO A O 10
ATOM 14425 N N . ARG A 1 21 ? -6.922 -11.107 10.158 1.00 0.00 21 ARG A N 10
ATOM 14426 C CA . ARG A 1 21 ? -8.007 -10.465 9.435 1.00 0.00 21 ARG A CA 10
ATOM 14427 C C . ARG A 1 21 ? -7.542 -10.049 8.038 1.00 0.00 21 ARG A C 10
ATOM 14428 O O . ARG A 1 21 ? -8.359 -9.715 7.182 1.00 0.00 21 ARG A O 10
ATOM 14449 N N . GLY A 1 22 ? -6.230 -10.084 7.851 1.00 0.00 22 GLY A N 10
ATOM 14450 C CA . GLY A 1 22 ? -5.647 -9.715 6.573 1.00 0.00 22 GLY A CA 10
ATOM 14451 C C . GLY A 1 22 ? -4.256 -9.106 6.760 1.00 0.00 22 GLY A C 10
ATOM 14452 O O . GLY A 1 22 ? -3.446 -9.622 7.529 1.00 0.00 22 GLY A O 10
ATOM 14456 N N . VAL A 1 23 ? -4.021 -8.016 6.045 1.00 0.00 23 VAL A N 10
ATOM 14457 C CA . VAL A 1 23 ? -2.742 -7.330 6.123 1.00 0.00 23 VAL A CA 10
ATOM 14458 C C . VAL A 1 23 ? -2.983 -5.832 6.320 1.00 0.00 23 VAL A C 10
ATOM 14459 O O . VAL A 1 23 ? -3.657 -5.196 5.512 1.00 0.00 23 VAL A O 10
ATOM 14472 N N . LEU A 1 24 ? -2.417 -5.312 7.399 1.00 0.00 24 LEU A N 10
ATOM 14473 C CA . LEU A 1 24 ? -2.561 -3.901 7.713 1.00 0.00 24 LEU A CA 10
ATOM 14474 C C . LEU A 1 24 ? -1.331 -3.143 7.210 1.00 0.00 24 LEU A C 10
ATOM 14475 O O . LEU A 1 24 ? -0.271 -3.190 7.833 1.00 0.00 24 LEU A O 10
ATOM 14491 N N . LEU A 1 25 ? -1.513 -2.460 6.089 1.00 0.00 25 LEU A N 10
ATOM 14492 C CA . LEU A 1 25 ? -0.431 -1.693 5.496 1.00 0.00 25 LEU A CA 10
ATOM 14493 C C . LEU A 1 25 ? -0.314 -0.347 6.213 1.00 0.00 25 LEU A C 10
ATOM 14494 O O . LEU A 1 25 ? -1.188 0.509 6.082 1.00 0.00 25 LEU A O 10
ATOM 14510 N N . HIS A 1 26 ? 0.774 -0.201 6.956 1.00 0.00 26 HIS A N 10
ATOM 14511 C CA . HIS A 1 26 ? 1.017 1.027 7.694 1.00 0.00 26 HIS A CA 10
ATOM 14512 C C . HIS A 1 26 ? 1.978 1.918 6.904 1.00 0.00 26 HIS A C 10
ATOM 14513 O O . HIS A 1 26 ? 3.072 1.489 6.540 1.00 0.00 26 HIS A O 10
ATOM 14527 N N . TRP A 1 27 ? 1.534 3.143 6.663 1.00 0.00 27 TRP A N 10
ATOM 14528 C CA . TRP A 1 27 ? 2.341 4.099 5.924 1.00 0.00 27 TRP A CA 10
ATOM 14529 C C . TRP A 1 27 ? 2.259 5.446 6.645 1.00 0.00 27 TRP A C 10
ATOM 14530 O O . TRP A 1 27 ? 1.569 5.571 7.656 1.00 0.00 27 TRP A O 10
ATOM 14551 N N . ASP A 1 28 ? 2.972 6.419 6.098 1.00 0.00 28 ASP A N 10
ATOM 14552 C CA . ASP A 1 28 ? 2.988 7.751 6.677 1.00 0.00 28 ASP A CA 10
ATOM 14553 C C . ASP A 1 28 ? 2.582 8.771 5.611 1.00 0.00 28 ASP A C 10
ATOM 14554 O O . ASP A 1 28 ? 2.782 8.541 4.419 1.00 0.00 28 ASP A O 10
ATOM 14563 N N . PRO A 1 29 ? 2.005 9.905 6.091 1.00 0.00 29 PRO A N 10
ATOM 14564 C CA . PRO A 1 29 ? 1.570 10.961 5.192 1.00 0.00 29 PRO A CA 10
ATOM 14565 C C . PRO A 1 29 ? 2.764 11.754 4.658 1.00 0.00 29 PRO A C 10
ATOM 14566 O O . PRO A 1 29 ? 3.799 11.844 5.317 1.00 0.00 29 PRO A O 10
ATOM 14577 N N . PRO A 1 30 ? 2.576 12.322 3.437 1.00 0.00 30 PRO A N 10
ATOM 14578 C CA . PRO A 1 30 ? 3.626 13.104 2.806 1.00 0.00 30 PRO A CA 10
ATOM 14579 C C . PRO A 1 30 ? 3.756 14.479 3.465 1.00 0.00 30 PRO A C 10
ATOM 14580 O O . PRO A 1 30 ? 2.831 15.287 3.411 1.00 0.00 30 PRO A O 10
ATOM 14591 N N . GLU A 1 31 ? 4.913 14.702 4.070 1.00 0.00 31 GLU A N 10
ATOM 14592 C CA . GLU A 1 31 ? 5.177 15.965 4.739 1.00 0.00 31 GLU A CA 10
ATOM 14593 C C . GLU A 1 31 ? 5.388 17.077 3.709 1.00 0.00 31 GLU A C 10
ATOM 14594 O O . GLU A 1 31 ? 5.442 18.254 4.063 1.00 0.00 31 GLU A O 10
ATOM 14606 N N . LEU A 1 32 ? 5.502 16.664 2.455 1.00 0.00 32 LEU A N 10
ATOM 14607 C CA . LEU A 1 32 ? 5.706 17.610 1.371 1.00 0.00 32 LEU A CA 10
ATOM 14608 C C . LEU A 1 32 ? 4.619 17.409 0.313 1.00 0.00 32 LEU A C 10
ATOM 14609 O O . LEU A 1 32 ? 4.764 16.578 -0.581 1.00 0.00 32 LEU A O 10
ATOM 14625 N N . VAL A 1 33 ? 3.554 18.185 0.450 1.00 0.00 33 VAL A N 10
ATOM 14626 C CA . VAL A 1 33 ? 2.443 18.103 -0.482 1.00 0.00 33 VAL A CA 10
ATOM 14627 C C . VAL A 1 33 ? 2.195 19.483 -1.096 1.00 0.00 33 VAL A C 10
ATOM 14628 O O . VAL A 1 33 ? 2.465 20.504 -0.466 1.00 0.00 33 VAL A O 10
ATOM 14641 N N . PRO A 1 34 ? 1.669 19.468 -2.350 1.00 0.00 34 PRO A N 10
ATOM 14642 C CA . PRO A 1 34 ? 1.381 20.705 -3.056 1.00 0.00 34 PRO A CA 10
ATOM 14643 C C . PRO A 1 34 ? 0.123 21.374 -2.499 1.00 0.00 34 PRO A C 10
ATOM 14644 O O . PRO A 1 34 ? 0.045 22.599 -2.433 1.00 0.00 34 PRO A O 10
ATOM 14655 N N . LYS A 1 35 ? -0.831 20.539 -2.114 1.00 0.00 35 LYS A N 10
ATOM 14656 C CA . LYS A 1 35 ? -2.082 21.034 -1.565 1.00 0.00 35 LYS A CA 10
ATOM 14657 C C . LYS A 1 35 ? -2.740 19.932 -0.733 1.00 0.00 35 LYS A C 10
ATOM 14658 O O . LYS A 1 35 ? -2.309 19.651 0.384 1.00 0.00 35 LYS A O 10
ATOM 14677 N N . ARG A 1 36 ? -3.775 19.338 -1.309 1.00 0.00 36 ARG A N 10
ATOM 14678 C CA . ARG A 1 36 ? -4.498 18.273 -0.634 1.00 0.00 36 ARG A CA 10
ATOM 14679 C C . ARG A 1 36 ? -4.259 16.938 -1.343 1.00 0.00 36 ARG A C 10
ATOM 14680 O O . ARG A 1 36 ?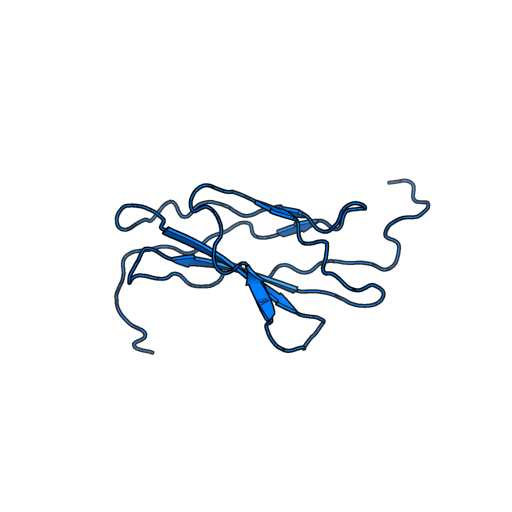 -4.061 16.903 -2.557 1.00 0.00 36 ARG A O 10
ATOM 14701 N N . LEU A 1 37 ? -4.287 15.873 -0.556 1.00 0.00 37 LEU A N 10
ATOM 14702 C CA . LEU A 1 37 ? -4.077 14.540 -1.093 1.00 0.00 37 LEU A CA 10
ATOM 14703 C C . LEU A 1 37 ? -5.384 14.028 -1.701 1.00 0.00 37 LEU A C 10
ATOM 14704 O O . LEU A 1 37 ? -6.432 14.074 -1.059 1.00 0.00 37 LEU A O 10
ATOM 14720 N N . ASP A 1 38 ? -5.279 13.550 -2.933 1.00 0.00 38 ASP A N 10
ATOM 14721 C CA . ASP A 1 38 ? -6.440 13.030 -3.635 1.00 0.00 38 ASP A CA 10
ATOM 14722 C C . ASP A 1 38 ? -6.631 11.556 -3.273 1.00 0.00 38 ASP A C 10
ATOM 14723 O O . ASP A 1 38 ? -7.720 11.009 -3.437 1.00 0.00 38 ASP A O 10
ATOM 14732 N N . GLY A 1 39 ? -5.555 10.954 -2.789 1.00 0.00 39 GLY A N 10
ATOM 14733 C CA . GLY A 1 39 ? -5.590 9.554 -2.402 1.00 0.00 39 GLY A CA 10
ATOM 14734 C C . GLY A 1 39 ? -4.387 8.798 -2.971 1.00 0.00 39 GLY A C 10
ATOM 14735 O O . GLY A 1 39 ? -3.770 9.243 -3.937 1.00 0.00 39 GLY A O 10
ATOM 14739 N N . TYR A 1 40 ? -4.091 7.667 -2.347 1.00 0.00 40 TYR A N 10
ATOM 14740 C CA . TYR A 1 40 ? -2.973 6.845 -2.779 1.00 0.00 40 TYR A CA 10
ATOM 14741 C C . TYR A 1 40 ? -3.459 5.637 -3.581 1.00 0.00 40 TYR A C 10
ATOM 14742 O O . TYR A 1 40 ? -4.661 5.453 -3.766 1.00 0.00 40 TYR A O 10
ATOM 14760 N N . VAL A 1 41 ? -2.500 4.843 -4.035 1.00 0.00 41 VAL A N 10
ATOM 14761 C CA . VAL A 1 41 ? -2.815 3.657 -4.813 1.00 0.00 41 VAL A CA 10
ATOM 14762 C C . VAL A 1 41 ? -2.014 2.471 -4.273 1.00 0.00 41 VAL A C 10
ATOM 14763 O O . VAL A 1 41 ? -0.804 2.389 -4.479 1.00 0.00 41 VAL A O 10
ATOM 14776 N N . LEU A 1 42 ? -2.721 1.581 -3.592 1.00 0.00 42 LEU A N 10
ATOM 14777 C CA . LEU A 1 42 ? -2.090 0.403 -3.022 1.00 0.00 42 LEU A CA 10
ATOM 14778 C C . LEU A 1 42 ? -1.779 -0.595 -4.139 1.00 0.00 42 LEU A C 10
ATOM 14779 O O . LEU A 1 42 ? -2.682 -1.056 -4.834 1.00 0.00 42 LEU A O 10
ATOM 14795 N N . GLU A 1 43 ? -0.496 -0.900 -4.276 1.00 0.00 43 GLU A N 10
ATOM 14796 C CA . GLU A 1 43 ? -0.054 -1.835 -5.296 1.00 0.00 43 GLU A CA 10
ATOM 14797 C C . GLU A 1 43 ? 0.740 -2.977 -4.661 1.00 0.00 43 GLU A C 10
ATOM 14798 O O . GLU A 1 43 ? 1.832 -2.762 -4.136 1.00 0.00 43 GLU A O 10
ATOM 14810 N N . GLY A 1 44 ? 0.162 -4.168 -4.730 1.00 0.00 44 GLY A N 10
ATOM 14811 C CA . GLY A 1 44 ? 0.803 -5.344 -4.168 1.00 0.00 44 GLY A CA 10
ATOM 14812 C C . GLY A 1 44 ? 0.980 -6.432 -5.229 1.00 0.00 44 GLY A C 10
ATOM 14813 O O . GLY A 1 44 ? 0.558 -6.263 -6.373 1.00 0.00 44 GLY A O 10
ATOM 14817 N N . ARG A 1 45 ? 1.603 -7.524 -4.813 1.00 0.00 45 ARG A N 10
ATOM 14818 C CA . ARG A 1 45 ? 1.841 -8.640 -5.714 1.00 0.00 45 ARG A CA 10
ATOM 14819 C C . ARG A 1 45 ? 2.577 -9.764 -4.983 1.00 0.00 45 ARG A C 10
ATOM 14820 O O . ARG A 1 45 ? 3.364 -9.508 -4.074 1.00 0.00 45 ARG A O 10
ATOM 14841 N N . GLN A 1 46 ? 2.295 -10.987 -5.409 1.00 0.00 46 GLN A N 10
ATOM 14842 C CA . GLN A 1 46 ? 2.920 -12.152 -4.807 1.00 0.00 46 GLN A CA 10
ATOM 14843 C C . GLN A 1 46 ? 3.829 -12.851 -5.820 1.00 0.00 46 GLN A C 10
ATOM 14844 O O . GLN A 1 46 ? 3.464 -13.000 -6.986 1.00 0.00 46 GLN A O 10
ATOM 14858 N N . GLY A 1 47 ? 4.993 -13.260 -5.340 1.00 0.00 47 GLY A N 10
ATOM 14859 C CA . GLY A 1 47 ? 5.956 -13.939 -6.190 1.00 0.00 47 GLY A CA 10
ATOM 14860 C C . GLY A 1 47 ? 6.466 -13.010 -7.293 1.00 0.00 47 GLY A C 10
ATOM 14861 O O . GLY A 1 47 ? 6.813 -11.859 -7.030 1.00 0.00 47 GLY A O 10
ATOM 14865 N N . SER A 1 48 ? 6.493 -13.543 -8.506 1.00 0.00 48 SER A N 10
ATOM 14866 C CA . SER A 1 48 ? 6.954 -12.775 -9.650 1.00 0.00 48 SER A CA 10
ATOM 14867 C C . SER A 1 48 ? 5.778 -12.460 -10.577 1.00 0.00 48 SER A C 10
ATOM 14868 O O . SER A 1 48 ? 5.887 -12.597 -11.794 1.00 0.00 48 SER A O 10
ATOM 14876 N N . GLN A 1 49 ? 4.679 -12.043 -9.965 1.00 0.00 49 GLN A N 10
ATOM 14877 C CA . GLN A 1 49 ? 3.484 -11.707 -10.719 1.00 0.00 49 GLN A CA 10
ATOM 14878 C C . GLN A 1 49 ? 3.494 -10.224 -11.097 1.00 0.00 49 GLN A C 10
ATOM 14879 O O . GLN A 1 49 ? 4.474 -9.523 -10.848 1.00 0.00 49 GLN A O 10
ATOM 14893 N N . GLY A 1 50 ? 2.393 -9.791 -11.693 1.00 0.00 50 GLY A N 10
ATOM 14894 C CA . GLY A 1 50 ? 2.263 -8.404 -12.108 1.00 0.00 50 GLY A CA 10
ATOM 14895 C C . GLY A 1 50 ? 1.700 -7.543 -10.976 1.00 0.00 50 GLY A C 10
ATOM 14896 O O . GLY A 1 50 ? 0.810 -7.977 -10.245 1.00 0.00 50 GLY A O 10
ATOM 14900 N N . TRP A 1 51 ? 2.241 -6.339 -10.865 1.00 0.00 51 TRP A N 10
ATOM 14901 C CA . TRP A 1 51 ? 1.804 -5.413 -9.834 1.00 0.00 51 TRP A CA 10
ATOM 14902 C C . TRP A 1 51 ? 0.298 -5.197 -10.001 1.00 0.00 51 TRP A C 10
ATOM 14903 O O . TRP A 1 51 ? -0.140 -4.580 -10.970 1.00 0.00 51 TRP A O 10
ATOM 14924 N N . GLU A 1 52 ? -0.452 -5.718 -9.041 1.00 0.00 52 GLU A N 10
ATOM 14925 C CA . GLU A 1 52 ? -1.899 -5.589 -9.069 1.00 0.00 52 GLU A CA 10
ATOM 14926 C C . GLU A 1 52 ? -2.356 -4.513 -8.082 1.00 0.00 52 GLU A C 10
ATOM 14927 O O . GLU A 1 52 ? -2.204 -4.670 -6.872 1.00 0.00 52 GLU A O 10
ATOM 14939 N N . VAL A 1 53 ? -2.907 -3.443 -8.637 1.00 0.00 53 VAL A N 10
ATOM 14940 C CA . VAL A 1 53 ? -3.386 -2.340 -7.821 1.00 0.00 53 VAL A CA 10
ATOM 14941 C C . VAL A 1 53 ? -4.496 -2.842 -6.894 1.00 0.00 53 VAL A C 10
ATOM 14942 O O . VAL A 1 53 ? -5.594 -3.157 -7.349 1.00 0.00 53 VAL A O 10
ATOM 14955 N N . LEU A 1 54 ? -4.170 -2.901 -5.611 1.00 0.00 54 LEU A N 10
ATOM 14956 C CA . LEU A 1 54 ? -5.125 -3.360 -4.617 1.00 0.00 54 LEU A CA 10
ATOM 14957 C C . LEU A 1 54 ? -6.241 -2.323 -4.472 1.00 0.00 54 LEU A C 10
ATOM 14958 O O . LEU A 1 54 ? -7.412 -2.679 -4.349 1.00 0.00 54 LEU A O 10
ATOM 14974 N N . ASP A 1 55 ? -5.839 -1.061 -4.492 1.00 0.00 55 ASP A N 10
ATOM 14975 C CA . ASP A 1 55 ? -6.790 0.030 -4.364 1.00 0.00 55 ASP A CA 10
ATOM 14976 C C . ASP A 1 55 ? -6.111 1.342 -4.762 1.00 0.00 55 ASP A C 10
ATOM 14977 O O . ASP A 1 55 ? -5.296 1.876 -4.012 1.00 0.00 55 ASP A O 10
ATOM 14986 N N . PRO A 1 56 ? -6.483 1.837 -5.974 1.00 0.00 56 PRO A N 10
ATOM 14987 C CA . PRO A 1 56 ? -5.919 3.076 -6.481 1.00 0.00 56 PRO A CA 10
ATOM 14988 C C . PRO A 1 56 ? -6.521 4.286 -5.763 1.00 0.00 56 PRO A C 10
ATOM 14989 O O . PRO A 1 56 ? -5.950 5.375 -5.790 1.00 0.00 56 PRO A O 10
ATOM 15000 N N . ALA A 1 57 ? -7.666 4.054 -5.139 1.00 0.00 57 ALA A N 10
ATOM 15001 C CA . ALA A 1 57 ? -8.352 5.112 -4.416 1.00 0.00 57 ALA A CA 10
ATOM 15002 C C . ALA A 1 57 ? -8.270 4.832 -2.914 1.00 0.00 57 ALA A C 10
ATOM 15003 O O . ALA A 1 57 ? -9.029 4.019 -2.388 1.00 0.00 57 ALA A O 10
ATOM 15010 N N . VAL A 1 58 ? -7.343 5.522 -2.265 1.00 0.00 58 VAL A N 10
ATOM 15011 C CA . VAL A 1 58 ? -7.153 5.358 -0.834 1.00 0.00 58 VAL A CA 10
ATOM 15012 C C . VAL A 1 58 ? -7.228 6.726 -0.154 1.00 0.00 58 VAL A C 10
ATOM 15013 O O . VAL A 1 58 ? -6.608 7.685 -0.611 1.00 0.00 58 VAL A O 10
ATOM 15026 N N . ALA A 1 59 ? -7.993 6.773 0.927 1.00 0.00 59 ALA A N 10
ATOM 15027 C CA . ALA A 1 59 ? -8.157 8.008 1.675 1.00 0.00 59 ALA A CA 10
ATOM 15028 C C . ALA A 1 59 ? -6.823 8.755 1.715 1.00 0.00 59 ALA A C 10
ATOM 15029 O O . ALA A 1 59 ? -5.818 8.214 2.173 1.00 0.00 59 ALA A O 10
ATOM 15036 N N . GLY A 1 60 ? -6.857 9.988 1.231 1.00 0.00 60 GLY A N 10
ATOM 15037 C CA . GLY A 1 60 ? -5.663 10.816 1.207 1.00 0.00 60 GLY A CA 10
ATOM 15038 C C . GLY A 1 60 ? -5.220 11.182 2.625 1.00 0.00 60 GLY A C 10
ATOM 15039 O O . GLY A 1 60 ? -4.139 11.736 2.818 1.00 0.00 60 GLY A O 10
ATOM 15043 N N . THR A 1 61 ? -6.079 10.858 3.581 1.00 0.00 61 THR A N 10
ATOM 15044 C CA . THR A 1 61 ? -5.790 11.146 4.975 1.00 0.00 61 THR A CA 10
ATOM 15045 C C . THR A 1 61 ? -5.491 9.853 5.736 1.00 0.00 61 THR A C 10
ATOM 15046 O O . THR A 1 61 ? -4.998 9.891 6.862 1.00 0.00 61 THR A O 10
ATOM 15057 N N . GLU A 1 62 ? -5.803 8.738 5.091 1.00 0.00 62 GLU A N 10
ATOM 15058 C CA . GLU A 1 62 ? -5.574 7.436 5.692 1.00 0.00 62 GLU A CA 10
ATOM 15059 C C . GLU A 1 62 ? -4.078 7.213 5.922 1.00 0.00 62 GLU A C 10
ATOM 15060 O O . GLU A 1 62 ? -3.246 7.868 5.296 1.00 0.00 62 GLU A O 10
ATOM 15072 N N . THR A 1 63 ? -3.781 6.286 6.821 1.00 0.00 63 THR A N 10
ATOM 15073 C CA . THR A 1 63 ? -2.400 5.969 7.141 1.00 0.00 63 THR A CA 10
ATOM 15074 C C . THR A 1 63 ? -2.174 4.457 7.089 1.00 0.00 63 THR A C 10
ATOM 15075 O O . THR A 1 63 ? -1.084 3.977 7.396 1.00 0.00 63 THR A O 10
ATOM 15086 N N . GLU A 1 64 ? -3.223 3.747 6.698 1.00 0.00 64 GLU A N 10
ATOM 15087 C CA . GLU A 1 64 ? -3.152 2.299 6.601 1.00 0.00 64 GLU A CA 10
ATOM 15088 C C . GLU A 1 64 ? -4.405 1.752 5.914 1.00 0.00 64 GLU A C 10
ATOM 15089 O O . GLU A 1 64 ? -5.347 2.497 5.647 1.00 0.00 64 GLU A O 10
ATOM 15101 N N . LEU A 1 65 ? -4.376 0.454 5.647 1.00 0.00 65 LEU A N 10
ATOM 15102 C CA . LEU A 1 65 ? -5.497 -0.201 4.996 1.00 0.00 65 LEU A CA 10
ATOM 15103 C C . LEU A 1 65 ? -5.337 -1.718 5.118 1.00 0.00 65 LEU A C 10
ATOM 15104 O O . LEU A 1 65 ? -4.221 -2.219 5.251 1.00 0.00 65 LEU A O 10
ATOM 15120 N N . LEU A 1 66 ? -6.468 -2.406 5.070 1.00 0.00 66 LEU A N 10
ATOM 15121 C CA . LEU A 1 66 ? -6.467 -3.856 5.174 1.00 0.00 66 LEU A CA 10
ATOM 15122 C C . LEU A 1 66 ? -6.437 -4.463 3.770 1.00 0.00 66 LEU A C 10
ATOM 15123 O O . LEU A 1 66 ? -7.057 -3.936 2.848 1.00 0.00 66 LEU A O 10
ATOM 15139 N N . VAL A 1 67 ? -5.709 -5.564 3.652 1.00 0.00 67 VAL A N 10
ATOM 15140 C CA . VAL A 1 67 ? -5.590 -6.249 2.376 1.00 0.00 67 VAL A CA 10
ATOM 15141 C C . VAL A 1 67 ? -5.764 -7.754 2.592 1.00 0.00 67 VAL A C 10
ATOM 15142 O O . VAL A 1 67 ? -4.781 -8.488 2.687 1.00 0.00 67 VAL A O 10
ATOM 15155 N N . PRO A 1 68 ? -7.053 -8.179 2.665 1.00 0.00 68 PRO A N 10
ATOM 15156 C CA . PRO A 1 68 ? -7.368 -9.583 2.868 1.00 0.00 68 PRO A CA 10
ATOM 15157 C C . PRO A 1 68 ? -7.139 -10.387 1.587 1.00 0.00 68 PRO A C 10
ATOM 15158 O O . PRO A 1 68 ? -7.147 -11.617 1.611 1.00 0.00 68 PRO A O 10
ATOM 15169 N N . GLY A 1 69 ? -6.941 -9.660 0.497 1.00 0.00 69 GLY A N 10
ATOM 15170 C CA . GLY A 1 69 ? -6.710 -10.290 -0.792 1.00 0.00 69 GLY A CA 10
ATOM 15171 C C . GLY A 1 69 ? -5.279 -10.819 -0.895 1.00 0.00 69 GLY A C 10
ATOM 15172 O O . GLY A 1 69 ? -4.563 -10.502 -1.843 1.00 0.00 69 GLY A O 10
ATOM 15176 N N . LEU A 1 70 ? -4.904 -11.617 0.095 1.00 0.00 70 LEU A N 10
ATOM 15177 C CA . LEU A 1 70 ? -3.571 -12.194 0.127 1.00 0.00 70 LEU A CA 10
ATOM 15178 C C . LEU A 1 70 ? -3.671 -13.710 -0.053 1.00 0.00 70 LEU A C 10
ATOM 15179 O O . LEU A 1 70 ? -4.728 -14.297 0.174 1.00 0.00 70 LEU A O 10
ATOM 15195 N N . ILE A 1 71 ? -2.557 -14.300 -0.459 1.00 0.00 71 ILE A N 10
ATOM 15196 C CA . ILE A 1 71 ? -2.506 -15.737 -0.672 1.00 0.00 71 ILE A CA 10
ATOM 15197 C C . ILE A 1 71 ? -1.590 -16.371 0.377 1.00 0.00 71 ILE A C 10
ATOM 15198 O O . ILE A 1 71 ? -0.767 -15.687 0.983 1.00 0.00 71 ILE A O 10
ATOM 15214 N N . LYS A 1 72 ? -1.765 -17.672 0.559 1.00 0.00 72 LYS A N 10
ATOM 15215 C CA . LYS A 1 72 ? -0.964 -18.406 1.524 1.00 0.00 72 LYS A CA 10
ATOM 15216 C C . LYS A 1 72 ? 0.201 -19.086 0.802 1.00 0.00 72 LYS A C 10
ATOM 15217 O O . LYS A 1 72 ? 0.059 -19.522 -0.339 1.00 0.00 72 LYS A O 10
ATOM 15236 N N . ASP A 1 73 ? 1.327 -19.154 1.497 1.00 0.00 73 ASP A N 10
ATOM 15237 C CA . ASP A 1 73 ? 2.516 -19.773 0.937 1.00 0.00 73 ASP A CA 10
ATOM 15238 C C . ASP A 1 73 ? 3.103 -18.858 -0.139 1.00 0.00 73 ASP A C 10
ATOM 15239 O O . ASP A 1 73 ? 3.753 -19.328 -1.072 1.00 0.00 73 ASP A O 10
ATOM 15248 N N . VAL A 1 74 ? 2.854 -17.567 0.027 1.00 0.00 74 VAL A N 10
ATOM 15249 C CA . VAL A 1 74 ? 3.350 -16.581 -0.919 1.00 0.00 74 VAL A CA 10
ATOM 15250 C C . VAL A 1 74 ? 3.807 -15.336 -0.157 1.00 0.00 74 VAL A C 10
ATOM 15251 O O . VAL A 1 74 ? 3.619 -15.240 1.055 1.00 0.00 74 VAL A O 10
ATOM 15264 N N . LEU A 1 75 ? 4.400 -14.412 -0.899 1.00 0.00 75 LEU A N 10
ATOM 15265 C CA . LEU A 1 75 ? 4.886 -13.176 -0.309 1.00 0.00 75 LEU A CA 10
ATOM 15266 C C . LEU A 1 75 ? 4.313 -11.987 -1.083 1.00 0.00 75 LEU A C 10
ATOM 15267 O O . LEU A 1 75 ? 4.871 -11.576 -2.099 1.00 0.00 75 LEU A O 10
ATOM 15283 N N . TYR A 1 76 ? 3.206 -11.467 -0.572 1.00 0.00 76 TYR A N 10
ATOM 15284 C CA . TYR A 1 76 ? 2.552 -10.333 -1.202 1.00 0.00 76 TYR A CA 10
ATOM 15285 C C . TYR A 1 76 ? 3.239 -9.021 -0.819 1.00 0.00 76 TYR A C 10
ATOM 15286 O O . TYR A 1 76 ? 3.478 -8.763 0.360 1.00 0.00 76 TYR A O 10
ATOM 15304 N N . GLU A 1 77 ? 3.537 -8.227 -1.837 1.00 0.00 77 GLU A N 10
ATOM 15305 C CA . GLU A 1 77 ? 4.191 -6.948 -1.621 1.00 0.00 77 GLU A CA 10
ATOM 15306 C C . GLU A 1 77 ? 3.150 -5.839 -1.460 1.00 0.00 77 GLU A C 10
ATOM 15307 O O . GLU A 1 77 ? 1.948 -6.103 -1.480 1.00 0.00 77 GLU A O 10
ATOM 15319 N N . PHE A 1 78 ? 3.648 -4.621 -1.303 1.00 0.00 78 PHE A N 10
ATOM 15320 C CA . PHE A 1 78 ? 2.775 -3.471 -1.138 1.00 0.00 78 PHE A CA 10
ATOM 15321 C C . PHE A 1 78 ? 3.536 -2.166 -1.381 1.00 0.00 78 PHE A C 10
ATOM 15322 O O . PHE A 1 78 ? 4.688 -2.030 -0.973 1.00 0.00 78 PHE A O 10
ATOM 15339 N N . ARG A 1 79 ? 2.861 -1.239 -2.045 1.00 0.00 79 ARG A N 10
ATOM 15340 C CA . ARG A 1 79 ? 3.458 0.050 -2.347 1.00 0.00 79 ARG A CA 10
ATOM 15341 C C . ARG A 1 79 ? 2.371 1.114 -2.510 1.00 0.00 79 ARG A C 10
ATOM 15342 O O . ARG A 1 79 ? 1.434 0.935 -3.286 1.00 0.00 79 ARG A O 10
ATOM 15363 N N . LEU A 1 80 ? 2.533 2.198 -1.765 1.00 0.00 80 LEU A N 10
ATOM 15364 C CA . LEU A 1 80 ? 1.577 3.291 -1.818 1.00 0.00 80 LEU A CA 10
ATOM 15365 C C . LEU A 1 80 ? 2.151 4.425 -2.670 1.00 0.00 80 LEU A C 10
ATOM 15366 O O . LEU A 1 80 ? 3.341 4.727 -2.588 1.00 0.00 80 LEU A O 10
ATOM 15382 N N . VAL A 1 81 ? 1.279 5.023 -3.468 1.00 0.00 81 VAL A N 10
ATOM 15383 C CA . VAL A 1 81 ? 1.684 6.116 -4.334 1.00 0.00 81 VAL A CA 10
ATOM 15384 C C . VAL A 1 81 ? 0.797 7.333 -4.062 1.00 0.00 81 VAL A C 10
ATOM 15385 O O . VAL A 1 81 ? -0.354 7.376 -4.496 1.00 0.00 81 VAL A O 10
ATOM 15398 N N . ALA A 1 82 ? 1.365 8.291 -3.345 1.00 0.00 82 ALA A N 10
ATOM 15399 C CA . ALA A 1 82 ? 0.640 9.505 -3.010 1.00 0.00 82 ALA A CA 10
ATOM 15400 C C . ALA A 1 82 ? 0.549 10.398 -4.248 1.00 0.00 82 ALA A C 10
ATOM 15401 O O . ALA A 1 82 ? 1.552 10.956 -4.690 1.00 0.00 82 ALA A O 10
ATOM 15408 N N . PHE A 1 83 ? -0.662 10.507 -4.773 1.00 0.00 83 PHE A N 10
ATOM 15409 C CA . PHE A 1 83 ? -0.897 11.323 -5.952 1.00 0.00 83 PHE A CA 10
ATOM 15410 C C . PHE A 1 83 ? -1.926 12.418 -5.665 1.00 0.00 83 PHE A C 10
ATOM 15411 O O . PHE A 1 83 ? -2.916 12.179 -4.975 1.00 0.00 83 PHE A O 10
ATOM 15428 N N . ALA A 1 84 ? -1.657 13.596 -6.208 1.00 0.00 84 ALA A N 10
ATOM 15429 C CA . ALA A 1 84 ? -2.547 14.728 -6.019 1.00 0.00 84 ALA A CA 10
ATOM 15430 C C . ALA A 1 84 ? -2.926 15.308 -7.384 1.00 0.00 84 ALA A C 10
ATOM 15431 O O . ALA A 1 84 ? -2.117 15.979 -8.023 1.00 0.00 84 ALA A O 10
ATOM 15438 N N . GLY A 1 85 ? -4.155 15.027 -7.790 1.00 0.00 85 GLY A N 10
ATOM 15439 C CA . GLY A 1 85 ? -4.651 15.512 -9.067 1.00 0.00 85 GLY A CA 10
ATOM 15440 C C . GLY A 1 85 ? -3.504 15.706 -10.061 1.00 0.00 85 GLY A C 10
ATOM 15441 O O . GLY A 1 85 ? -2.914 16.783 -10.131 1.00 0.00 85 GLY A O 10
ATOM 15445 N N . SER A 1 86 ? -3.224 14.647 -10.807 1.00 0.00 86 SER A N 10
ATOM 15446 C CA . SER A 1 86 ? -2.159 14.687 -11.794 1.00 0.00 86 SER A CA 10
ATOM 15447 C C . SER A 1 86 ? -0.835 14.269 -11.153 1.00 0.00 86 SER A C 10
ATOM 15448 O O . SER A 1 86 ? -0.213 13.298 -11.581 1.00 0.00 86 SER A O 10
ATOM 15456 N N . PHE A 1 87 ? -0.442 15.023 -10.137 1.00 0.00 87 PHE A N 10
ATOM 15457 C CA . PHE A 1 87 ? 0.798 14.743 -9.432 1.00 0.00 87 PHE A CA 10
ATOM 15458 C C . PHE A 1 87 ? 0.794 13.324 -8.859 1.00 0.00 87 PHE A C 10
ATOM 15459 O O . PHE A 1 87 ? -0.110 12.956 -8.111 1.00 0.00 87 PHE A O 10
ATOM 15476 N N . VAL A 1 88 ? 1.815 12.567 -9.232 1.00 0.00 88 VAL A N 10
ATOM 15477 C CA . VAL A 1 88 ? 1.941 11.197 -8.764 1.00 0.00 88 VAL A CA 10
ATOM 15478 C C . VAL A 1 88 ? 3.291 11.023 -8.066 1.00 0.00 88 VAL A C 10
ATOM 15479 O O . VAL A 1 88 ? 4.338 11.081 -8.709 1.00 0.00 88 VAL A O 10
ATOM 15492 N N . SER A 1 89 ? 3.223 10.813 -6.760 1.00 0.00 89 SER A N 10
ATOM 15493 C CA . SER A 1 89 ? 4.428 10.630 -5.968 1.00 0.00 89 SER A CA 10
ATOM 15494 C C . SER A 1 89 ? 4.988 9.223 -6.185 1.00 0.00 89 SER A C 10
ATOM 15495 O O . SER A 1 89 ? 4.322 8.369 -6.768 1.00 0.00 89 SER A O 10
ATOM 15503 N N . ASP A 1 90 ? 6.206 9.025 -5.704 1.00 0.00 90 ASP A N 10
ATOM 15504 C CA . ASP A 1 90 ? 6.864 7.736 -5.838 1.00 0.00 90 ASP A CA 10
ATOM 15505 C C . ASP A 1 90 ? 6.199 6.729 -4.897 1.00 0.00 90 ASP A C 10
ATOM 15506 O O . ASP A 1 90 ? 5.641 7.109 -3.869 1.00 0.00 90 ASP A O 10
ATOM 15515 N N . PRO A 1 91 ? 6.284 5.430 -5.292 1.00 0.00 91 PRO A N 10
ATOM 15516 C CA . PRO A 1 91 ? 5.697 4.366 -4.495 1.00 0.00 91 PRO A CA 10
ATOM 15517 C C . PRO A 1 91 ? 6.545 4.079 -3.254 1.00 0.00 91 PRO A C 10
ATOM 15518 O O . PRO A 1 91 ? 7.596 3.447 -3.348 1.00 0.00 91 PRO A O 10
ATOM 15529 N N . SER A 1 92 ? 6.056 4.558 -2.119 1.00 0.00 92 SER A N 10
ATOM 15530 C CA . SER A 1 92 ? 6.755 4.361 -0.861 1.00 0.00 92 SER A CA 10
ATOM 15531 C C . SER A 1 92 ? 7.405 2.977 -0.834 1.00 0.00 92 SER A C 10
ATOM 15532 O O . SER A 1 92 ? 6.967 2.068 -1.538 1.00 0.00 92 SER A O 10
ATOM 15540 N N . ASN A 1 93 ? 8.440 2.859 -0.015 1.00 0.00 93 ASN A N 10
ATOM 15541 C CA . ASN A 1 93 ? 9.154 1.601 0.112 1.00 0.00 93 ASN A CA 10
ATOM 15542 C C . ASN A 1 93 ? 8.163 0.442 -0.006 1.00 0.00 93 ASN A C 10
ATOM 15543 O O . ASN A 1 93 ? 6.992 0.584 0.343 1.00 0.00 93 ASN A O 10
ATOM 15554 N N . THR A 1 94 ? 8.668 -0.680 -0.499 1.00 0.00 94 THR A N 10
ATOM 15555 C CA . THR A 1 94 ? 7.841 -1.863 -0.667 1.00 0.00 94 THR A CA 10
ATOM 15556 C C . THR A 1 94 ? 7.712 -2.616 0.658 1.00 0.00 94 THR A C 10
ATOM 15557 O O . THR A 1 94 ? 8.657 -2.664 1.444 1.00 0.00 94 THR A O 10
ATOM 15568 N N . ALA A 1 95 ? 6.533 -3.186 0.866 1.00 0.00 95 ALA A N 10
ATOM 15569 C CA . ALA A 1 95 ? 6.268 -3.935 2.082 1.00 0.00 95 ALA A CA 10
ATOM 15570 C C . ALA A 1 95 ? 5.549 -5.237 1.727 1.00 0.00 95 ALA A C 10
ATOM 15571 O O . ALA A 1 95 ? 4.780 -5.285 0.768 1.00 0.00 95 ALA A O 10
ATOM 15578 N N . ASN A 1 96 ? 5.824 -6.263 2.520 1.00 0.00 96 ASN A N 10
ATOM 15579 C CA . ASN A 1 96 ? 5.212 -7.563 2.302 1.00 0.00 96 ASN A CA 10
ATOM 15580 C C . ASN A 1 96 ? 5.061 -8.282 3.644 1.00 0.00 96 ASN A C 10
ATOM 15581 O O . ASN A 1 96 ? 5.658 -7.877 4.640 1.00 0.00 96 ASN A O 10
ATOM 15592 N N . VAL A 1 97 ? 4.259 -9.337 3.626 1.00 0.00 97 VAL A N 10
ATOM 15593 C CA . VAL A 1 97 ? 4.021 -10.116 4.829 1.00 0.00 97 VAL A CA 10
ATOM 15594 C C . VAL A 1 97 ? 4.132 -11.606 4.496 1.00 0.00 97 VAL A C 10
ATOM 15595 O O . VAL A 1 97 ? 3.636 -12.054 3.464 1.00 0.00 97 VAL A O 10
ATOM 15608 N N . SER A 1 98 ? 4.787 -12.332 5.391 1.00 0.00 98 SER A N 10
ATOM 15609 C CA . SER A 1 98 ? 4.970 -13.761 5.205 1.00 0.00 98 SER A CA 10
ATOM 15610 C C . SER A 1 98 ? 3.734 -14.515 5.701 1.00 0.00 98 SER A C 10
ATOM 15611 O O . SER A 1 98 ? 3.030 -14.043 6.593 1.00 0.00 98 SER A O 10
ATOM 15619 N N . THR A 1 99 ? 3.508 -15.676 5.103 1.00 0.00 99 THR A N 10
ATOM 15620 C CA . THR A 1 99 ? 2.370 -16.500 5.473 1.00 0.00 99 THR A CA 10
ATOM 15621 C C . THR A 1 99 ? 2.754 -17.981 5.447 1.00 0.00 99 THR A C 10
ATOM 15622 O O . THR A 1 99 ? 2.249 -18.742 4.623 1.00 0.00 99 THR A O 10
ATOM 15633 N N . SER A 1 100 ? 3.643 -18.345 6.359 1.00 0.00 100 SER A N 10
ATOM 15634 C CA . SER A 1 100 ? 4.100 -19.721 6.451 1.00 0.00 100 SER A CA 10
ATOM 15635 C C . SER A 1 100 ? 3.732 -20.304 7.817 1.00 0.00 100 SER A C 10
ATOM 15636 O O . SER A 1 100 ? 4.021 -21.466 8.099 1.00 0.00 100 SER A O 10
ATOM 15644 N N . GLY A 1 101 ? 3.101 -19.470 8.630 1.00 0.00 101 GLY A N 10
ATOM 15645 C CA . GLY A 1 101 ? 2.691 -19.888 9.960 1.00 0.00 101 GLY A CA 10
ATOM 15646 C C . GLY A 1 101 ? 1.168 -19.864 10.097 1.00 0.00 101 GLY A C 10
ATOM 15647 O O . GLY A 1 101 ? 0.587 -20.723 10.760 1.00 0.00 101 GLY A O 10
ATOM 15651 N N . LEU A 1 102 ? 0.563 -18.872 9.460 1.00 0.00 102 LEU A N 10
ATOM 15652 C CA . LEU A 1 102 ? -0.882 -18.726 9.503 1.00 0.00 102 LEU A CA 10
ATOM 15653 C C . LEU A 1 102 ? -1.536 -20.022 9.021 1.00 0.00 102 LEU A C 10
ATOM 15654 O O . LEU A 1 102 ? -0.917 -20.802 8.299 1.00 0.00 102 LEU A O 10
ATOM 15670 N N . SER A 1 103 ? -2.779 -20.211 9.439 1.00 0.00 103 SER A N 10
ATOM 15671 C CA . SER A 1 103 ? -3.523 -21.400 9.059 1.00 0.00 103 SER A CA 10
ATOM 15672 C C . SER A 1 103 ? -2.918 -22.634 9.731 1.00 0.00 103 SER A C 10
ATOM 15673 O O . SER A 1 103 ? -3.511 -23.197 10.650 1.00 0.00 103 SER A O 10
ATOM 156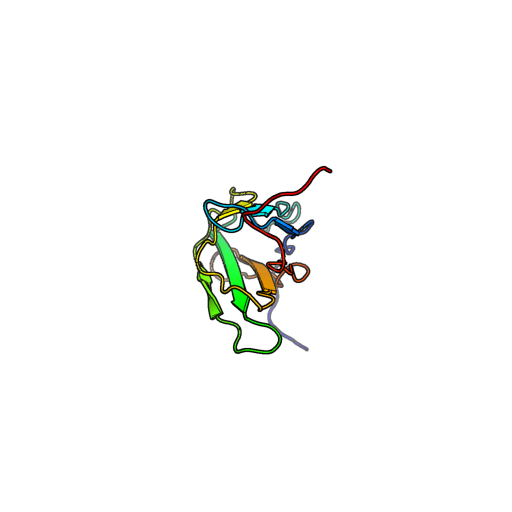81 N N . GLY A 1 104 ? -1.746 -23.017 9.247 1.00 0.00 104 GLY A N 10
ATOM 15682 C CA . GLY A 1 104 ? -1.055 -24.174 9.789 1.00 0.00 104 GLY A CA 10
ATOM 15683 C C . GLY A 1 104 ? 0.426 -24.159 9.403 1.00 0.00 104 GLY A C 10
ATOM 15684 O O . GLY A 1 104 ? 0.764 -24.245 8.224 1.00 0.00 104 GLY A O 10
ATOM 15688 N N . PRO A 1 105 ? 1.290 -24.046 10.447 1.00 0.00 105 PRO A N 10
ATOM 15689 C CA . PRO A 1 105 ? 2.727 -24.018 10.229 1.00 0.00 105 PRO A CA 10
ATOM 15690 C C . PRO A 1 105 ? 3.258 -25.414 9.895 1.00 0.00 105 PRO A C 10
ATOM 15691 O O . PRO A 1 105 ? 2.626 -26.417 10.223 1.00 0.00 105 PRO A O 10
ATOM 15702 N N . SER A 1 106 ? 4.413 -25.433 9.247 1.00 0.00 106 SER A N 10
ATOM 15703 C CA . SER A 1 106 ? 5.036 -26.689 8.866 1.00 0.00 106 SER A CA 10
ATOM 15704 C C . SER A 1 106 ? 6.441 -26.431 8.318 1.00 0.00 106 SER A C 10
ATOM 15705 O O . SER A 1 106 ? 6.652 -25.485 7.560 1.00 0.00 106 SER A O 10
ATOM 15713 N N . SER A 1 107 ? 7.367 -27.289 8.723 1.00 0.00 107 SER A N 10
ATOM 15714 C CA . SER A 1 107 ? 8.746 -27.165 8.282 1.00 0.00 107 SER A CA 10
ATOM 15715 C C . SER A 1 107 ? 9.297 -25.791 8.665 1.00 0.00 107 SER A C 10
ATOM 15716 O O . SER A 1 107 ? 8.976 -24.789 8.027 1.00 0.00 107 SER A O 10
ATOM 15724 N N . GLY A 1 108 ? 10.117 -25.786 9.706 1.00 0.00 108 GLY A N 10
ATOM 15725 C CA . GLY A 1 108 ? 10.715 -24.551 10.182 1.00 0.00 108 GLY A CA 10
ATOM 15726 C C . GLY A 1 108 ? 10.116 -24.133 11.526 1.00 0.00 108 GLY A C 10
ATOM 15727 O O . GLY A 1 108 ? 9.878 -24.974 12.392 1.00 0.00 108 GLY A O 10
ATOM 15731 N N . GLY A 1 1 ? 9.686 11.726 -19.117 1.00 0.00 1 GLY A N 11
ATOM 15732 C CA . GLY A 1 1 ? 10.275 13.054 -19.171 1.00 0.00 1 GLY A CA 11
ATOM 15733 C C . GLY A 1 1 ? 9.227 14.103 -19.545 1.00 0.00 1 GLY A C 11
ATOM 15734 O O . GLY A 1 1 ? 8.541 13.967 -20.557 1.00 0.00 1 GLY A O 11
ATOM 15738 N N . SER A 1 2 ? 9.136 15.127 -18.709 1.00 0.00 2 SER A N 11
ATOM 15739 C CA . SER A 1 2 ? 8.183 16.200 -18.940 1.00 0.00 2 SER A CA 11
ATOM 15740 C C . SER A 1 2 ? 8.658 17.479 -18.247 1.00 0.00 2 SER A C 11
ATOM 15741 O O . SER A 1 2 ? 9.430 17.422 -17.292 1.00 0.00 2 SER A O 11
ATOM 15749 N N . SER A 1 3 ? 8.176 18.603 -18.757 1.00 0.00 3 SER A N 11
ATOM 15750 C CA . SER A 1 3 ? 8.541 19.894 -18.199 1.00 0.00 3 SER A CA 11
ATOM 15751 C C . SER A 1 3 ? 7.462 20.366 -17.222 1.00 0.00 3 SER A C 11
ATOM 15752 O O . SER A 1 3 ? 7.338 21.561 -16.959 1.00 0.00 3 SER A O 11
ATOM 15760 N N . GLY A 1 4 ? 6.709 19.403 -16.711 1.00 0.00 4 GLY A N 11
ATOM 15761 C CA . GLY A 1 4 ? 5.645 19.705 -15.769 1.00 0.00 4 GLY A CA 11
ATOM 15762 C C . GLY A 1 4 ? 6.204 19.914 -14.360 1.00 0.00 4 GLY A C 11
ATOM 15763 O O . GLY A 1 4 ? 7.303 19.458 -14.050 1.00 0.00 4 GLY A O 11
ATOM 15767 N N . SER A 1 5 ? 5.421 20.605 -13.544 1.00 0.00 5 SER A N 11
ATOM 15768 C CA . SER A 1 5 ? 5.823 20.880 -12.175 1.00 0.00 5 SER A CA 11
ATOM 15769 C C . SER A 1 5 ? 5.375 19.740 -11.259 1.00 0.00 5 SER A C 11
ATOM 15770 O O . SER A 1 5 ? 4.261 19.235 -11.390 1.00 0.00 5 SER A O 11
ATOM 15778 N N . SER A 1 6 ? 6.265 19.368 -10.351 1.00 0.00 6 SER A N 11
ATOM 15779 C CA . SER A 1 6 ? 5.975 18.297 -9.413 1.00 0.00 6 SER A CA 11
ATOM 15780 C C . SER A 1 6 ? 6.622 18.598 -8.059 1.00 0.00 6 SER A C 11
ATOM 15781 O O . SER A 1 6 ? 7.843 18.545 -7.925 1.00 0.00 6 SER A O 11
ATOM 15789 N N . GLY A 1 7 ? 5.773 18.907 -7.090 1.00 0.00 7 GLY A N 11
ATOM 15790 C CA . GLY A 1 7 ? 6.246 19.216 -5.751 1.00 0.00 7 GLY A CA 11
ATOM 15791 C C . GLY A 1 7 ? 5.520 18.370 -4.704 1.00 0.00 7 GLY A C 11
ATOM 15792 O O . GLY A 1 7 ? 5.279 18.828 -3.588 1.00 0.00 7 GLY A O 11
ATOM 15796 N N . LEU A 1 8 ? 5.191 17.149 -5.101 1.00 0.00 8 LEU A N 11
ATOM 15797 C CA . LEU A 1 8 ? 4.497 16.235 -4.210 1.00 0.00 8 LEU A CA 11
ATOM 15798 C C . LEU A 1 8 ? 5.467 15.146 -3.747 1.00 0.00 8 LEU A C 11
ATOM 15799 O O . LEU A 1 8 ? 6.081 14.466 -4.568 1.00 0.00 8 LEU A O 11
ATOM 15815 N N . SER A 1 9 ? 5.575 15.014 -2.433 1.00 0.00 9 SER A N 11
ATOM 15816 C CA . SER A 1 9 ? 6.460 14.020 -1.851 1.00 0.00 9 SER A CA 11
ATOM 15817 C C . SER A 1 9 ? 5.703 12.709 -1.633 1.00 0.00 9 SER A C 11
ATOM 15818 O O . SER A 1 9 ? 4.515 12.719 -1.314 1.00 0.00 9 SER A O 11
ATOM 15826 N N . PRO A 1 10 ? 6.440 11.581 -1.819 1.00 0.00 10 PRO A N 11
ATOM 15827 C CA . PRO A 1 10 ? 5.851 10.264 -1.646 1.00 0.00 10 PRO A CA 11
ATOM 15828 C C . PRO A 1 10 ? 5.663 9.938 -0.163 1.00 0.00 10 PRO A C 11
ATOM 15829 O O . PRO A 1 10 ? 6.111 10.688 0.703 1.00 0.00 10 PRO A O 11
ATOM 15840 N N . PRO A 1 11 ? 4.981 8.789 0.091 1.00 0.00 11 PRO A N 11
ATOM 15841 C CA . PRO A 1 11 ? 4.728 8.355 1.455 1.00 0.00 11 PRO A CA 11
ATOM 15842 C C . PRO A 1 11 ? 5.996 7.784 2.093 1.00 0.00 11 PRO A C 11
ATOM 15843 O O . PRO A 1 11 ? 7.034 7.688 1.440 1.00 0.00 11 PRO A O 11
ATOM 15854 N N . ARG A 1 12 ? 5.870 7.421 3.360 1.00 0.00 12 ARG A N 11
ATOM 15855 C CA . ARG A 1 12 ? 6.993 6.862 4.094 1.00 0.00 12 ARG A CA 11
ATOM 15856 C C . ARG A 1 12 ? 6.497 5.882 5.159 1.00 0.00 12 ARG A C 11
ATOM 15857 O O . ARG A 1 12 ? 5.295 5.778 5.400 1.00 0.00 12 ARG A O 11
ATOM 15878 N N . GLY A 1 13 ? 7.448 5.190 5.769 1.00 0.00 13 GLY A N 11
ATOM 15879 C CA . GLY A 1 13 ? 7.122 4.222 6.803 1.00 0.00 13 GLY A CA 11
ATOM 15880 C C . GLY A 1 13 ? 5.995 3.292 6.348 1.00 0.00 13 GLY A C 11
ATOM 15881 O O . GLY A 1 13 ? 4.963 3.192 7.011 1.00 0.00 13 GLY A O 11
ATOM 15885 N N . LEU A 1 14 ? 6.231 2.636 5.222 1.00 0.00 14 LEU A N 11
ATOM 15886 C CA . LEU A 1 14 ? 5.248 1.718 4.671 1.00 0.00 14 LEU A CA 11
ATOM 15887 C C . LEU A 1 14 ? 5.565 0.297 5.142 1.00 0.00 14 LEU A C 11
ATOM 15888 O O . LEU A 1 14 ? 6.635 -0.234 4.848 1.00 0.00 14 LEU A O 11
ATOM 15904 N N . VAL A 1 15 ? 4.614 -0.279 5.864 1.00 0.00 15 VAL A N 11
ATOM 15905 C CA . VAL A 1 15 ? 4.778 -1.628 6.377 1.00 0.00 15 VAL A CA 11
ATOM 15906 C C . VAL A 1 15 ? 3.531 -2.450 6.047 1.00 0.00 15 VAL A C 11
ATOM 15907 O O . VAL A 1 15 ? 2.510 -1.899 5.638 1.00 0.00 15 VAL A O 11
ATOM 15920 N N . ALA A 1 16 ? 3.654 -3.756 6.237 1.00 0.00 16 ALA A N 11
ATOM 15921 C CA . ALA A 1 16 ? 2.549 -4.659 5.965 1.00 0.00 16 ALA A CA 11
ATOM 15922 C C . ALA A 1 16 ? 2.562 -5.797 6.988 1.00 0.00 16 ALA A C 11
ATOM 15923 O O . ALA A 1 16 ? 3.486 -6.609 7.006 1.00 0.00 16 ALA A O 11
ATOM 15930 N N . VAL A 1 17 ? 1.526 -5.819 7.814 1.00 0.00 17 VAL A N 11
ATOM 15931 C CA . VAL A 1 17 ? 1.407 -6.844 8.837 1.00 0.00 17 VAL A CA 11
ATOM 15932 C C . VAL A 1 17 ? 0.245 -7.775 8.486 1.00 0.00 17 VAL A C 11
ATOM 15933 O O . VAL A 1 17 ? -0.918 -7.394 8.605 1.00 0.00 17 VAL A O 11
ATOM 15946 N N . ARG A 1 18 ? 0.601 -8.979 8.061 1.00 0.00 18 ARG A N 11
ATOM 15947 C CA . ARG A 1 18 ? -0.398 -9.968 7.693 1.00 0.00 18 ARG A CA 11
ATOM 15948 C C . ARG A 1 18 ? -1.211 -10.384 8.921 1.00 0.00 18 ARG A C 11
ATOM 15949 O O . ARG A 1 18 ? -0.658 -10.555 10.006 1.00 0.00 18 ARG A O 11
ATOM 15970 N N . THR A 1 19 ? -2.510 -10.536 8.707 1.00 0.00 19 THR A N 11
ATOM 15971 C CA . THR A 1 19 ? -3.404 -10.929 9.783 1.00 0.00 19 THR A CA 11
ATOM 15972 C C . THR A 1 19 ? -4.403 -11.977 9.290 1.00 0.00 19 THR A C 11
ATOM 15973 O O . THR A 1 19 ? -4.447 -12.286 8.100 1.00 0.00 19 THR A O 11
ATOM 15984 N N . PRO A 1 20 ? -5.201 -12.509 10.254 1.00 0.00 20 PRO A N 11
ATOM 15985 C CA . PRO A 1 20 ? -6.197 -13.516 9.929 1.00 0.00 20 PRO A CA 11
ATOM 15986 C C . PRO A 1 20 ? -7.404 -12.888 9.228 1.00 0.00 20 PRO A C 11
ATOM 15987 O O . PRO A 1 20 ? -8.397 -13.565 8.970 1.00 0.00 20 PRO A O 11
ATOM 15998 N N . ARG A 1 21 ? -7.277 -11.601 8.941 1.00 0.00 21 ARG A N 11
ATOM 15999 C CA . ARG A 1 21 ? -8.344 -10.874 8.276 1.00 0.00 21 ARG A CA 11
ATOM 16000 C C . ARG A 1 21 ? -7.777 -10.018 7.142 1.00 0.00 21 ARG A C 11
ATOM 16001 O O . ARG A 1 21 ? -8.482 -9.185 6.575 1.00 0.00 21 ARG A O 11
ATOM 16022 N N . GLY A 1 22 ? -6.507 -10.252 6.845 1.00 0.00 22 GLY A N 11
ATOM 16023 C CA . GLY A 1 22 ? -5.837 -9.513 5.789 1.00 0.00 22 GLY A CA 11
ATOM 16024 C C . GLY A 1 22 ? -4.463 -9.023 6.250 1.00 0.00 22 GLY A C 11
ATOM 16025 O O . GLY A 1 22 ? -3.805 -9.677 7.058 1.00 0.00 22 GLY A O 11
ATOM 16029 N N . VAL A 1 23 ? -4.069 -7.876 5.716 1.00 0.00 23 VAL A N 11
ATOM 16030 C CA . VAL A 1 23 ? -2.785 -7.290 6.063 1.00 0.00 23 VAL A CA 11
ATOM 16031 C C . VAL A 1 23 ? -2.975 -5.805 6.376 1.00 0.00 23 VAL A C 11
ATOM 16032 O O . VAL A 1 23 ? -3.498 -5.055 5.553 1.00 0.00 23 VAL A O 11
ATOM 16045 N N . LEU A 1 24 ? -2.540 -5.424 7.569 1.00 0.00 24 LEU A N 11
ATOM 16046 C CA . LEU A 1 24 ? -2.656 -4.042 8.001 1.00 0.00 24 LEU A CA 11
ATOM 16047 C C . LEU A 1 24 ? -1.404 -3.273 7.575 1.00 0.00 24 LEU A C 11
ATOM 16048 O O . LEU A 1 24 ? -0.343 -3.421 8.180 1.00 0.00 24 LEU A O 11
ATOM 16064 N N . LEU A 1 25 ? -1.569 -2.467 6.536 1.00 0.00 25 LEU A N 11
ATOM 16065 C CA . LEU A 1 25 ? -0.465 -1.673 6.022 1.00 0.00 25 LEU A CA 11
ATOM 16066 C C . LEU A 1 25 ? -0.423 -0.331 6.755 1.00 0.00 25 LEU A C 11
ATOM 16067 O O . LEU A 1 25 ? -1.455 0.312 6.940 1.00 0.00 25 LEU A O 11
ATOM 16083 N N . HIS A 1 26 ? 0.782 0.052 7.152 1.00 0.00 26 HIS A N 11
ATOM 16084 C CA . HIS A 1 26 ? 0.972 1.306 7.861 1.00 0.00 26 HIS A CA 11
ATOM 16085 C C . HIS A 1 26 ? 1.950 2.191 7.085 1.00 0.00 26 HIS A C 11
ATOM 16086 O O . HIS A 1 26 ? 3.110 1.825 6.898 1.00 0.00 26 HIS A O 11
ATOM 16100 N N . TRP A 1 27 ? 1.446 3.338 6.653 1.00 0.00 27 TRP A N 11
ATOM 16101 C CA . TRP A 1 27 ? 2.261 4.277 5.901 1.00 0.00 27 TRP A CA 11
ATOM 16102 C C . TRP A 1 27 ? 2.205 5.629 6.616 1.00 0.00 27 TRP A C 11
ATOM 16103 O O . TRP A 1 27 ? 1.495 5.781 7.610 1.00 0.00 27 TRP A O 11
ATOM 16124 N N . ASP A 1 28 ? 2.962 6.576 6.083 1.00 0.00 28 ASP A N 11
ATOM 16125 C CA . ASP A 1 28 ? 3.007 7.910 6.657 1.00 0.00 28 ASP A CA 11
ATOM 16126 C C . ASP A 1 28 ? 2.591 8.932 5.598 1.00 0.00 28 ASP A C 11
ATOM 16127 O O . ASP A 1 28 ? 2.798 8.713 4.405 1.00 0.00 28 ASP A O 11
ATOM 16136 N N . PRO A 1 29 ? 1.997 10.054 6.084 1.00 0.00 29 PRO A N 11
ATOM 16137 C CA . PRO A 1 29 ? 1.549 11.110 5.191 1.00 0.00 29 PRO A CA 11
ATOM 16138 C C . PRO A 1 29 ? 2.734 11.923 4.667 1.00 0.00 29 PRO A C 11
ATOM 16139 O O . PRO A 1 29 ? 3.743 12.071 5.354 1.00 0.00 29 PRO A O 11
ATOM 16150 N N . PRO A 1 30 ? 2.569 12.442 3.421 1.00 0.00 30 PRO A N 11
ATOM 16151 C CA . PRO A 1 30 ? 3.612 13.236 2.796 1.00 0.00 30 PRO A CA 11
ATOM 16152 C C . PRO A 1 30 ? 3.677 14.637 3.408 1.00 0.00 30 PRO A C 11
ATOM 16153 O O . PRO A 1 30 ? 2.694 15.377 3.379 1.00 0.00 30 PRO A O 11
ATOM 16164 N N . GLU A 1 31 ? 4.843 14.959 3.948 1.00 0.00 31 GLU A N 11
ATOM 16165 C CA . GLU A 1 31 ? 5.048 16.258 4.566 1.00 0.00 31 GLU A CA 11
ATOM 16166 C C . GLU A 1 31 ? 5.237 17.333 3.493 1.00 0.00 31 GLU A C 11
ATOM 16167 O O . GLU A 1 31 ? 5.025 18.517 3.751 1.00 0.00 31 GLU A O 11
ATOM 16179 N N . LEU A 1 32 ? 5.634 16.881 2.312 1.00 0.00 32 LEU A N 11
ATOM 16180 C CA . LEU A 1 32 ? 5.854 17.790 1.200 1.00 0.00 32 LEU A CA 11
ATOM 16181 C C . LEU A 1 32 ? 4.788 17.545 0.129 1.00 0.00 32 LEU A C 11
ATOM 16182 O O . LEU A 1 32 ? 4.998 16.758 -0.792 1.00 0.00 32 LEU A O 11
ATOM 16198 N N . VAL A 1 33 ? 3.668 18.235 0.287 1.00 0.00 33 VAL A N 11
ATOM 16199 C CA . VAL A 1 33 ? 2.569 18.103 -0.655 1.00 0.00 33 VAL A CA 11
ATOM 16200 C C . VAL A 1 33 ? 2.254 19.472 -1.260 1.00 0.00 33 VAL A C 11
ATOM 16201 O O . VAL A 1 33 ? 2.438 20.500 -0.609 1.00 0.00 33 VAL A O 11
ATOM 16214 N N . PRO A 1 34 ? 1.773 19.442 -2.531 1.00 0.00 34 PRO A N 11
ATOM 16215 C CA . PRO A 1 34 ? 1.430 20.668 -3.231 1.00 0.00 34 PRO A CA 11
ATOM 16216 C C . PRO A 1 34 ? 0.114 21.248 -2.710 1.00 0.00 34 PRO A C 11
ATOM 16217 O O . PRO A 1 34 ? -0.058 22.465 -2.667 1.00 0.00 34 PRO A O 11
ATOM 16228 N N . LYS A 1 35 ? -0.781 20.350 -2.326 1.00 0.00 35 LYS A N 11
ATOM 16229 C CA . LYS A 1 35 ? -2.076 20.757 -1.809 1.00 0.00 35 LYS A CA 11
ATOM 16230 C C . LYS A 1 35 ? -2.581 19.703 -0.822 1.00 0.00 35 LYS A C 11
ATOM 16231 O O . LYS A 1 35 ? -2.051 19.576 0.281 1.00 0.00 35 LYS A O 11
ATOM 16250 N N . ARG A 1 36 ? -3.599 18.973 -1.254 1.00 0.00 36 ARG A N 11
ATOM 16251 C CA . ARG A 1 36 ? -4.181 17.934 -0.422 1.00 0.00 36 ARG A CA 11
ATOM 16252 C C . ARG A 1 36 ? -3.988 16.563 -1.072 1.00 0.00 36 ARG A C 11
ATOM 16253 O O . ARG A 1 36 ? -3.826 16.466 -2.288 1.00 0.00 36 ARG A O 11
ATOM 16274 N N . LEU A 1 37 ? -4.012 15.537 -0.234 1.00 0.00 37 LEU A N 11
ATOM 16275 C CA . LEU A 1 37 ? -3.842 14.175 -0.713 1.00 0.00 37 LEU A CA 11
ATOM 16276 C C . LEU A 1 37 ? -5.145 13.700 -1.358 1.00 0.00 37 LEU A C 11
ATOM 16277 O O . LEU A 1 37 ? -6.139 13.478 -0.668 1.00 0.00 37 LEU A O 11
ATOM 16293 N N . ASP A 1 38 ? -5.099 13.557 -2.675 1.00 0.00 38 ASP A N 11
ATOM 16294 C CA . ASP A 1 38 ? -6.263 13.111 -3.421 1.00 0.00 38 ASP A CA 11
ATOM 16295 C C . ASP A 1 38 ? -6.567 11.655 -3.062 1.00 0.00 38 ASP A C 11
ATOM 16296 O O . ASP A 1 38 ? -7.729 11.271 -2.942 1.00 0.00 38 ASP A O 11
ATOM 16305 N N . GLY A 1 39 ? -5.501 10.884 -2.902 1.00 0.00 39 GLY A N 11
ATOM 16306 C CA . GLY A 1 39 ? -5.639 9.479 -2.560 1.00 0.00 39 GLY A CA 11
ATOM 16307 C C . GLY A 1 39 ? -4.409 8.684 -3.001 1.00 0.00 39 GLY A C 11
ATOM 16308 O O . GLY A 1 39 ? -3.748 9.044 -3.975 1.00 0.00 39 GLY A O 11
ATOM 16312 N N . TYR A 1 40 ? -4.137 7.617 -2.264 1.00 0.00 40 TYR A N 11
ATOM 16313 C CA . TYR A 1 40 ? -2.998 6.767 -2.568 1.00 0.00 40 TYR A CA 11
ATOM 16314 C C . TYR A 1 40 ? -3.423 5.556 -3.399 1.00 0.00 40 TYR A C 11
ATOM 16315 O O . TYR A 1 40 ? -4.607 5.374 -3.678 1.00 0.00 40 TYR A O 11
ATOM 16333 N N . VAL A 1 41 ? -2.434 4.758 -3.772 1.00 0.00 41 VAL A N 11
ATOM 16334 C CA . VAL A 1 41 ? -2.690 3.568 -4.566 1.00 0.00 41 VAL A CA 11
ATOM 16335 C C . VAL A 1 41 ? -1.906 2.391 -3.983 1.00 0.00 41 VAL A C 11
ATOM 16336 O O . VAL A 1 41 ? -0.678 2.368 -4.043 1.00 0.00 41 VAL A O 11
ATOM 16349 N N . LEU A 1 42 ? -2.648 1.443 -3.430 1.00 0.00 42 LEU A N 11
ATOM 16350 C CA . LEU A 1 42 ? -2.038 0.266 -2.836 1.00 0.00 42 LEU A CA 11
ATOM 16351 C C . LEU A 1 42 ? -1.793 -0.781 -3.925 1.00 0.00 42 LEU A C 11
ATOM 16352 O O . LEU A 1 42 ? -2.738 -1.362 -4.456 1.00 0.00 42 LEU A O 11
ATOM 16368 N N . GLU A 1 43 ? -0.519 -0.990 -4.225 1.00 0.00 43 GLU A N 11
ATOM 16369 C CA . GLU A 1 43 ? -0.138 -1.956 -5.240 1.00 0.00 43 GLU A CA 11
ATOM 16370 C C . GLU A 1 43 ? 0.678 -3.090 -4.615 1.00 0.00 43 GLU A C 11
ATOM 16371 O O . GLU A 1 43 ? 1.781 -2.865 -4.119 1.00 0.00 43 GLU A O 11
ATOM 16383 N N . GLY A 1 44 ? 0.103 -4.283 -4.659 1.00 0.00 44 GLY A N 11
ATOM 16384 C CA . GLY A 1 44 ? 0.763 -5.452 -4.102 1.00 0.00 44 GLY A CA 11
ATOM 16385 C C . GLY A 1 44 ? 0.975 -6.523 -5.174 1.00 0.00 44 GLY A C 11
ATOM 16386 O O . GLY A 1 44 ? 0.564 -6.350 -6.320 1.00 0.00 44 GLY A O 11
ATOM 16390 N N . ARG A 1 45 ? 1.617 -7.607 -4.763 1.00 0.00 45 ARG A N 11
ATOM 16391 C CA . ARG A 1 45 ? 1.889 -8.706 -5.673 1.00 0.00 45 ARG A CA 11
ATOM 16392 C C . ARG A 1 45 ? 2.701 -9.793 -4.965 1.00 0.00 45 ARG A C 11
ATOM 16393 O O . ARG A 1 45 ? 3.488 -9.499 -4.067 1.00 0.00 45 ARG A O 11
ATOM 16414 N N . GLN A 1 46 ? 2.480 -11.027 -5.396 1.00 0.00 46 GLN A N 11
ATOM 16415 C CA . GLN A 1 46 ? 3.181 -12.159 -4.815 1.00 0.00 46 GLN A CA 11
ATOM 16416 C C . GLN A 1 46 ? 4.146 -12.766 -5.835 1.00 0.00 46 GLN A C 11
ATOM 16417 O O . GLN A 1 46 ? 3.910 -12.691 -7.040 1.00 0.00 46 GLN A O 11
ATOM 16431 N N . GLY A 1 47 ? 5.214 -13.355 -5.315 1.00 0.00 47 GLY A N 11
ATOM 16432 C CA . GLY A 1 47 ? 6.215 -13.975 -6.165 1.00 0.00 47 GLY A CA 11
ATOM 16433 C C . GLY A 1 47 ? 6.701 -13.000 -7.240 1.00 0.00 47 GLY A C 11
ATOM 16434 O O . GLY A 1 47 ? 7.081 -11.871 -6.933 1.00 0.00 47 GLY A O 11
ATOM 16438 N N . SER A 1 48 ? 6.674 -13.473 -8.478 1.00 0.00 48 SER A N 11
ATOM 16439 C CA . SER A 1 48 ? 7.107 -12.657 -9.599 1.00 0.00 48 SER A CA 11
ATOM 16440 C C . SER A 1 48 ? 5.932 -12.401 -10.545 1.00 0.00 48 SER A C 11
ATOM 16441 O O . SER A 1 48 ? 6.076 -12.503 -11.762 1.00 0.00 48 SER A O 11
ATOM 16449 N N . GLN A 1 49 ? 4.795 -12.073 -9.949 1.00 0.00 49 GLN A N 11
ATOM 16450 C CA . GLN A 1 49 ? 3.596 -11.801 -10.722 1.00 0.00 49 GLN A CA 11
ATOM 16451 C C . GLN A 1 49 ? 3.516 -10.314 -11.073 1.00 0.00 49 GLN A C 11
ATOM 16452 O O . GLN A 1 49 ? 4.426 -9.549 -10.760 1.00 0.00 49 GLN A O 11
ATOM 16466 N N . GLY A 1 50 ? 2.418 -9.949 -11.719 1.00 0.00 50 GLY A N 11
ATOM 16467 C CA . GLY A 1 50 ? 2.207 -8.567 -12.116 1.00 0.00 50 GLY A CA 11
ATOM 16468 C C . GLY A 1 50 ? 1.674 -7.737 -10.947 1.00 0.00 50 GLY A C 11
ATOM 16469 O O . GLY A 1 50 ? 0.864 -8.219 -10.157 1.00 0.00 50 GLY A O 11
ATOM 16473 N N . TRP A 1 51 ? 2.149 -6.502 -10.875 1.00 0.00 51 TRP A N 11
ATOM 16474 C CA . TRP A 1 51 ? 1.730 -5.599 -9.816 1.00 0.00 51 TRP A CA 11
ATOM 16475 C C . TRP A 1 51 ? 0.212 -5.436 -9.908 1.00 0.00 51 TRP A C 11
ATOM 16476 O O . TRP A 1 51 ? -0.297 -4.844 -10.859 1.00 0.00 51 TRP A O 11
ATOM 16497 N N . GLU A 1 52 ? -0.470 -5.972 -8.906 1.00 0.00 52 GLU A N 11
ATOM 16498 C CA . GLU A 1 52 ? -1.921 -5.893 -8.861 1.00 0.00 52 GLU A CA 11
ATOM 16499 C C . GLU A 1 52 ? -2.362 -4.773 -7.917 1.00 0.00 52 GLU A C 11
ATOM 16500 O O . GLU A 1 52 ? -2.207 -4.883 -6.702 1.00 0.00 52 GLU A O 11
ATOM 16512 N N . VAL A 1 53 ? -2.905 -3.720 -8.512 1.00 0.00 53 VAL A N 11
ATOM 16513 C CA . VAL A 1 53 ? -3.370 -2.581 -7.740 1.00 0.00 53 VAL A CA 11
ATOM 16514 C C . VAL A 1 53 ? -4.499 -3.028 -6.809 1.00 0.00 53 VAL A C 11
ATOM 16515 O O . VAL A 1 53 ? -5.621 -3.262 -7.256 1.00 0.00 53 VAL A O 11
ATOM 16528 N N . LEU A 1 54 ? -4.163 -3.134 -5.532 1.00 0.00 54 LEU A N 11
ATOM 16529 C CA . LEU A 1 54 ? -5.135 -3.549 -4.535 1.00 0.00 54 LEU A CA 11
ATOM 16530 C C . LEU A 1 54 ? -6.241 -2.497 -4.438 1.00 0.00 54 LEU A C 11
ATOM 16531 O O . LEU A 1 54 ? -7.423 -2.836 -4.387 1.00 0.00 54 LEU A O 11
ATOM 16547 N N . ASP A 1 55 ? -5.819 -1.241 -4.414 1.00 0.00 55 ASP A N 11
ATOM 16548 C CA . ASP A 1 55 ? -6.759 -0.137 -4.324 1.00 0.00 55 ASP A CA 11
ATOM 16549 C C . ASP A 1 55 ? -6.042 1.168 -4.678 1.00 0.00 55 ASP A C 11
ATOM 16550 O O . ASP A 1 55 ? -5.273 1.695 -3.877 1.00 0.00 55 ASP A O 11
ATOM 16559 N N . PRO A 1 56 ? -6.328 1.663 -5.912 1.00 0.00 56 PRO A N 11
ATOM 16560 C CA . PRO A 1 56 ? -5.720 2.896 -6.382 1.00 0.00 56 PRO A CA 11
ATOM 16561 C C . PRO A 1 56 ? -6.355 4.114 -5.708 1.00 0.00 56 PRO A C 11
ATOM 16562 O O . PRO A 1 56 ? -5.792 5.207 -5.734 1.00 0.00 56 PRO A O 11
ATOM 16573 N N . ALA A 1 57 ? -7.520 3.883 -5.120 1.00 0.00 57 ALA A N 11
ATOM 16574 C CA . ALA A 1 57 ? -8.238 4.947 -4.439 1.00 0.00 57 ALA A 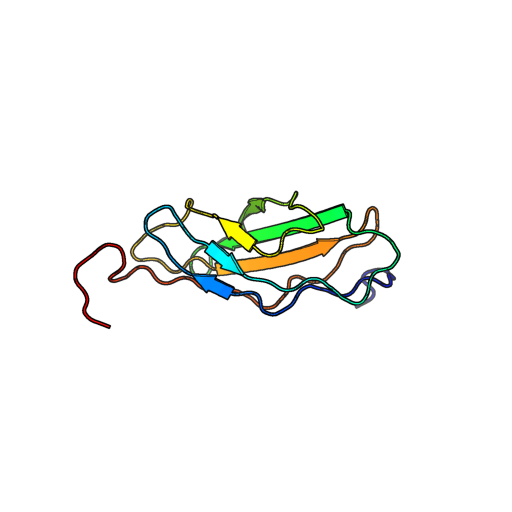CA 11
ATOM 16575 C C . ALA A 1 57 ? -8.226 4.683 -2.932 1.00 0.00 57 ALA A C 11
ATOM 16576 O O . ALA A 1 57 ? -9.002 3.869 -2.435 1.00 0.00 57 ALA A O 11
ATOM 16583 N N . VAL A 1 58 ? -7.336 5.386 -2.248 1.00 0.00 58 VAL A N 11
ATOM 16584 C CA . VAL A 1 58 ? -7.212 5.238 -0.808 1.00 0.00 58 VAL A CA 11
ATOM 16585 C C . VAL A 1 58 ? -7.329 6.612 -0.146 1.00 0.00 58 VAL A C 11
ATOM 16586 O O . VAL A 1 58 ? -6.749 7.586 -0.623 1.00 0.00 58 VAL A O 11
ATOM 16599 N N . ALA A 1 59 ? -8.082 6.647 0.944 1.00 0.00 59 ALA A N 11
ATOM 16600 C CA . ALA A 1 59 ? -8.282 7.886 1.676 1.00 0.00 59 ALA A CA 11
ATOM 16601 C C . ALA A 1 59 ? -6.965 8.664 1.723 1.00 0.00 59 ALA A C 11
ATOM 16602 O O . ALA A 1 59 ? -5.932 8.119 2.110 1.00 0.00 59 ALA A O 11
ATOM 16609 N N . GLY A 1 60 ? -7.045 9.925 1.324 1.00 0.00 60 GLY A N 11
ATOM 16610 C CA . GLY A 1 60 ? -5.873 10.783 1.316 1.00 0.00 60 GLY A CA 11
ATOM 16611 C C . GLY A 1 60 ? -5.460 11.161 2.739 1.00 0.00 60 GLY A C 11
ATOM 16612 O O . GLY A 1 60 ? -4.392 11.734 2.949 1.00 0.00 60 GLY A O 11
ATOM 16616 N N . THR A 1 61 ? -6.329 10.826 3.682 1.00 0.00 61 THR A N 11
ATOM 16617 C CA . THR A 1 61 ? -6.069 11.124 5.080 1.00 0.00 61 THR A CA 11
ATOM 16618 C C . THR A 1 61 ? -5.738 9.841 5.846 1.00 0.00 61 THR A C 11
ATOM 16619 O O . THR A 1 61 ? -5.327 9.894 7.004 1.00 0.00 61 THR A O 11
ATOM 16630 N N . GLU A 1 62 ? -5.930 8.719 5.168 1.00 0.00 62 GLU A N 11
ATOM 16631 C CA . GLU A 1 62 ? -5.658 7.425 5.770 1.00 0.00 62 GLU A CA 11
ATOM 16632 C C . GLU A 1 62 ? -4.150 7.220 5.926 1.00 0.00 62 GLU A C 11
ATOM 16633 O O . GLU A 1 62 ? -3.358 7.854 5.231 1.00 0.00 62 GLU A O 11
ATOM 16645 N N . THR A 1 63 ? -3.798 6.331 6.844 1.00 0.00 63 THR A N 11
ATOM 16646 C CA . THR A 1 63 ? -2.399 6.034 7.100 1.00 0.00 63 THR A CA 11
ATOM 16647 C C . THR A 1 63 ? -2.177 4.521 7.159 1.00 0.00 63 THR A C 11
ATOM 16648 O O . THR A 1 63 ? -1.084 4.063 7.488 1.00 0.00 63 THR A O 11
ATOM 16659 N N . GLU A 1 64 ? -3.232 3.787 6.833 1.00 0.00 64 GLU A N 11
ATOM 16660 C CA . GLU A 1 64 ? -3.166 2.336 6.845 1.00 0.00 64 GLU A CA 11
ATOM 16661 C C . GLU A 1 64 ? -4.394 1.743 6.151 1.00 0.00 64 GLU A C 11
ATOM 16662 O O . GLU A 1 64 ? -5.385 2.439 5.934 1.00 0.00 64 GLU A O 11
ATOM 16674 N N . LEU A 1 65 ? -4.289 0.464 5.822 1.00 0.00 65 LEU A N 11
ATOM 16675 C CA . LEU A 1 65 ? -5.379 -0.230 5.158 1.00 0.00 65 LEU A CA 11
ATOM 16676 C C . LEU A 1 65 ? -5.268 -1.730 5.437 1.00 0.00 65 LEU A C 11
ATOM 16677 O O . LEU A 1 65 ? -4.174 -2.243 5.669 1.00 0.00 65 LEU A O 11
ATOM 16693 N N . LEU A 1 66 ? -6.415 -2.392 5.405 1.00 0.00 66 LEU A N 11
ATOM 16694 C CA . LEU A 1 66 ? -6.461 -3.823 5.652 1.00 0.00 66 LEU A CA 11
ATOM 16695 C C . LEU A 1 66 ? -6.879 -4.544 4.369 1.00 0.00 66 LEU A C 11
ATOM 16696 O O . LEU A 1 66 ? -7.889 -4.196 3.758 1.00 0.00 66 LEU A O 11
ATOM 16712 N N . VAL A 1 67 ? -6.082 -5.536 3.999 1.00 0.00 67 VAL A N 11
ATOM 16713 C CA . VAL A 1 67 ? -6.358 -6.309 2.800 1.00 0.00 67 VAL A CA 11
ATOM 16714 C C . VAL A 1 67 ? -6.555 -7.778 3.180 1.00 0.00 67 VAL A C 11
ATOM 16715 O O . VAL A 1 67 ? -5.590 -8.481 3.478 1.00 0.00 67 VAL A O 11
ATOM 16728 N N . PRO A 1 68 ? -7.844 -8.210 3.156 1.00 0.00 68 PRO A N 11
ATOM 16729 C CA . PRO A 1 68 ? -8.180 -9.583 3.494 1.00 0.00 68 PRO A CA 11
ATOM 16730 C C . PRO A 1 68 ? -7.804 -10.535 2.357 1.00 0.00 68 PRO A C 11
ATOM 16731 O O . PRO A 1 68 ? -7.809 -11.752 2.535 1.00 0.00 68 PRO A O 11
ATOM 16742 N N . GLY A 1 69 ? -7.485 -9.945 1.215 1.00 0.00 69 GLY A N 11
ATOM 16743 C CA . GLY A 1 69 ? -7.107 -10.726 0.049 1.00 0.00 69 GLY A CA 11
ATOM 16744 C C . GLY A 1 69 ? -5.949 -11.672 0.376 1.00 0.00 69 GLY A C 11
ATOM 16745 O O . GLY A 1 69 ? -6.125 -12.643 1.109 1.00 0.00 69 GLY A O 11
ATOM 16749 N N . LEU A 1 70 ? -4.792 -11.355 -0.186 1.00 0.00 70 LEU A N 11
ATOM 16750 C CA . LEU A 1 70 ? -3.606 -12.164 0.036 1.00 0.00 70 LEU A CA 11
ATOM 16751 C C . LEU A 1 70 ? -3.962 -13.642 -0.138 1.00 0.00 70 LEU A C 11
ATOM 16752 O O . LEU A 1 70 ? -5.092 -13.974 -0.494 1.00 0.00 70 LEU A O 11
ATOM 16768 N N . ILE A 1 71 ? -2.977 -14.490 0.121 1.00 0.00 71 ILE A N 11
ATOM 16769 C CA . ILE A 1 71 ? -3.173 -15.924 -0.003 1.00 0.00 71 ILE A CA 11
ATOM 16770 C C . ILE A 1 71 ? -2.276 -16.646 1.005 1.00 0.00 71 ILE A C 11
ATOM 16771 O O . ILE A 1 71 ? -1.973 -16.107 2.068 1.00 0.00 71 ILE A O 11
ATOM 16787 N N . LYS A 1 72 ? -1.877 -17.854 0.636 1.00 0.00 72 LYS A N 11
ATOM 16788 C CA . LYS A 1 72 ? -1.022 -18.655 1.495 1.00 0.00 72 LYS A CA 11
ATOM 16789 C C . LYS A 1 72 ? 0.147 -19.203 0.674 1.00 0.00 72 LYS A C 11
ATOM 16790 O O . LYS A 1 72 ? 0.007 -19.454 -0.522 1.00 0.00 72 LYS A O 11
ATOM 16809 N N . ASP A 1 73 ? 1.274 -19.374 1.349 1.00 0.00 73 ASP A N 11
ATOM 16810 C CA . ASP A 1 73 ? 2.467 -19.888 0.698 1.00 0.00 73 ASP A CA 11
ATOM 16811 C C . ASP A 1 73 ? 2.903 -18.915 -0.399 1.00 0.00 73 ASP A C 11
ATOM 16812 O O . ASP A 1 73 ? 3.297 -19.335 -1.486 1.00 0.00 73 ASP A O 11
ATOM 16821 N N . VAL A 1 74 ? 2.818 -17.633 -0.077 1.00 0.00 74 VAL A N 11
ATOM 16822 C CA . VAL A 1 74 ? 3.199 -16.597 -1.021 1.00 0.00 74 VAL A CA 11
ATOM 16823 C C . VAL A 1 74 ? 3.567 -15.324 -0.255 1.00 0.00 74 VAL A C 11
ATOM 16824 O O . VAL A 1 74 ? 3.112 -15.119 0.869 1.00 0.00 74 VAL A O 11
ATOM 16837 N N . LEU A 1 75 ? 4.387 -14.503 -0.894 1.00 0.00 75 LEU A N 11
ATOM 16838 C CA . LEU A 1 75 ? 4.821 -13.257 -0.287 1.00 0.00 75 LEU A CA 11
ATOM 16839 C C . LEU A 1 75 ? 4.261 -12.081 -1.090 1.00 0.00 75 LEU A C 11
ATOM 16840 O O . LEU A 1 75 ? 4.843 -11.678 -2.096 1.00 0.00 75 LEU A O 11
ATOM 16856 N N . TYR A 1 76 ? 3.137 -11.563 -0.615 1.00 0.00 76 TYR A N 11
ATOM 16857 C CA . TYR A 1 76 ? 2.492 -10.442 -1.276 1.00 0.00 76 TYR A CA 11
ATOM 16858 C C . TYR A 1 76 ? 3.146 -9.118 -0.874 1.00 0.00 76 TYR A C 11
ATOM 16859 O O . TYR A 1 76 ? 3.255 -8.810 0.311 1.00 0.00 76 TYR A O 11
ATOM 16877 N N . GLU A 1 77 ? 3.564 -8.371 -1.885 1.00 0.00 77 GLU A N 11
ATOM 16878 C CA . GLU A 1 77 ? 4.204 -7.087 -1.653 1.00 0.00 77 GLU A CA 11
ATOM 16879 C C . GLU A 1 77 ? 3.159 -5.970 -1.622 1.00 0.00 77 GLU A C 11
ATOM 16880 O O . GLU A 1 77 ? 1.965 -6.229 -1.766 1.00 0.00 77 GLU A O 11
ATOM 16892 N N . PHE A 1 78 ? 3.646 -4.753 -1.433 1.00 0.00 78 PHE A N 11
ATOM 16893 C CA . PHE A 1 78 ? 2.769 -3.596 -1.381 1.00 0.00 78 PHE A CA 11
ATOM 16894 C C . PHE A 1 78 ? 3.557 -2.300 -1.584 1.00 0.00 78 PHE A C 11
ATOM 16895 O O . PHE A 1 78 ? 4.714 -2.203 -1.177 1.00 0.00 78 PHE A O 11
ATOM 16912 N N . ARG A 1 79 ? 2.900 -1.338 -2.214 1.00 0.00 79 ARG A N 11
ATOM 16913 C CA . ARG A 1 79 ? 3.525 -0.052 -2.476 1.00 0.00 79 ARG A CA 11
ATOM 16914 C C . ARG A 1 79 ? 2.467 1.051 -2.529 1.00 0.00 79 ARG A C 11
ATOM 16915 O O . ARG A 1 79 ? 1.472 0.929 -3.242 1.00 0.00 79 ARG A O 11
ATOM 16936 N N . LEU A 1 80 ? 2.718 2.105 -1.765 1.00 0.00 80 LEU A N 11
ATOM 16937 C CA . LEU A 1 80 ? 1.799 3.229 -1.716 1.00 0.00 80 LEU A CA 11
ATOM 16938 C C . LEU A 1 80 ? 2.360 4.378 -2.557 1.00 0.00 80 LEU A C 11
ATOM 16939 O O . LEU A 1 80 ? 3.539 4.712 -2.450 1.00 0.00 80 LEU A O 11
ATOM 16955 N N . VAL A 1 81 ? 1.489 4.949 -3.376 1.00 0.00 81 VAL A N 11
ATOM 16956 C CA . VAL A 1 81 ? 1.883 6.053 -4.235 1.00 0.00 81 VAL A CA 11
ATOM 16957 C C . VAL A 1 81 ? 0.944 7.238 -4.000 1.00 0.00 81 VAL A C 11
ATOM 16958 O O . VAL A 1 81 ? -0.204 7.222 -4.442 1.00 0.00 81 VAL A O 11
ATOM 16971 N N . ALA A 1 82 ? 1.465 8.237 -3.303 1.00 0.00 82 ALA A N 11
ATOM 16972 C CA . ALA A 1 82 ? 0.688 9.427 -3.004 1.00 0.00 82 ALA A CA 11
ATOM 16973 C C . ALA A 1 82 ? 0.608 10.307 -4.253 1.00 0.00 82 ALA A C 11
ATOM 16974 O O . ALA A 1 82 ? 1.608 10.888 -4.672 1.00 0.00 82 ALA A O 11
ATOM 16981 N N . PHE A 1 83 ? -0.590 10.377 -4.813 1.00 0.00 83 PHE A N 11
ATOM 16982 C CA . PHE A 1 83 ? -0.813 11.177 -6.006 1.00 0.00 83 PHE A CA 11
ATOM 16983 C C . PHE A 1 83 ? -1.865 12.258 -5.752 1.00 0.00 83 PHE A C 11
ATOM 16984 O O . PHE A 1 83 ? -2.953 11.967 -5.258 1.00 0.00 83 PHE A O 11
ATOM 17001 N N . ALA A 1 84 ? -1.503 13.484 -6.102 1.00 0.00 84 ALA A N 11
ATOM 17002 C CA . ALA A 1 84 ? -2.403 14.611 -5.919 1.00 0.00 84 ALA A CA 11
ATOM 17003 C C . ALA A 1 84 ? -2.819 15.153 -7.288 1.00 0.00 84 ALA A C 11
ATOM 17004 O O . ALA A 1 84 ? -2.017 15.774 -7.983 1.00 0.00 84 ALA A O 11
ATOM 17011 N N . GLY A 1 85 ? -4.073 14.898 -7.633 1.00 0.00 85 GLY A N 11
ATOM 17012 C CA . GLY A 1 85 ? -4.605 15.354 -8.906 1.00 0.00 85 GLY A CA 11
ATOM 17013 C C . GLY A 1 85 ? -3.662 14.993 -10.056 1.00 0.00 85 GLY A C 11
ATOM 17014 O O . GLY A 1 85 ? -3.481 13.817 -10.368 1.00 0.00 85 GLY A O 11
ATOM 17018 N N . SER A 1 86 ? -3.087 16.026 -10.653 1.00 0.00 86 SER A N 11
ATOM 17019 C CA . SER A 1 86 ? -2.167 15.832 -11.761 1.00 0.00 86 SER A CA 11
ATOM 17020 C C . SER A 1 86 ? -0.806 15.371 -11.237 1.00 0.00 86 SER A C 11
ATOM 17021 O O . SER A 1 86 ? -0.056 14.704 -11.948 1.00 0.00 86 SER A O 11
ATOM 17029 N N . PHE A 1 87 ? -0.528 15.745 -9.996 1.00 0.00 87 PHE A N 11
ATOM 17030 C CA . PHE A 1 87 ? 0.730 15.377 -9.369 1.00 0.00 87 PHE A CA 11
ATOM 17031 C C . PHE A 1 87 ? 0.701 13.924 -8.890 1.00 0.00 87 PHE A C 11
ATOM 17032 O O . PHE A 1 87 ? -0.272 13.489 -8.276 1.00 0.00 87 PHE A O 11
ATOM 17049 N N . VAL A 1 88 ? 1.779 13.214 -9.190 1.00 0.00 88 VAL A N 11
ATOM 17050 C CA . VAL A 1 88 ? 1.889 11.819 -8.799 1.00 0.00 88 VAL A CA 11
ATOM 17051 C C . VAL A 1 88 ? 3.249 11.585 -8.139 1.00 0.00 88 VAL A C 11
ATOM 17052 O O . VAL A 1 88 ? 4.288 11.872 -8.731 1.00 0.00 88 VAL A O 11
ATOM 17065 N N . SER A 1 89 ? 3.199 11.066 -6.921 1.00 0.00 89 SER A N 11
ATOM 17066 C CA . SER A 1 89 ? 4.414 10.789 -6.174 1.00 0.00 89 SER A CA 11
ATOM 17067 C C . SER A 1 89 ? 4.879 9.356 -6.442 1.00 0.00 89 SER A C 11
ATOM 17068 O O . SER A 1 89 ? 4.139 8.557 -7.014 1.00 0.00 89 SER A O 11
ATOM 17076 N N . ASP A 1 90 ? 6.101 9.075 -6.017 1.00 0.00 90 ASP A N 11
ATOM 17077 C CA . ASP A 1 90 ? 6.673 7.753 -6.203 1.00 0.00 90 ASP A CA 11
ATOM 17078 C C . ASP A 1 90 ? 6.098 6.800 -5.154 1.00 0.00 90 ASP A C 11
ATOM 17079 O O . ASP A 1 90 ? 5.634 7.237 -4.102 1.00 0.00 90 ASP A O 11
ATOM 17088 N N . PRO A 1 91 ? 6.148 5.482 -5.485 1.00 0.00 91 PRO A N 11
ATOM 17089 C CA . PRO A 1 91 ? 5.637 4.464 -4.583 1.00 0.00 91 PRO A CA 11
ATOM 17090 C C . PRO A 1 91 ? 6.593 4.241 -3.410 1.00 0.00 91 PRO A C 11
ATOM 17091 O O . PRO A 1 91 ? 7.686 3.704 -3.588 1.00 0.00 91 PRO A O 11
ATOM 17102 N N . SER A 1 92 ? 6.148 4.664 -2.236 1.00 0.00 92 SER A N 11
ATOM 17103 C CA . SER A 1 92 ? 6.950 4.517 -1.034 1.00 0.00 92 SER A CA 11
ATOM 17104 C C . SER A 1 92 ? 7.569 3.119 -0.985 1.00 0.00 92 SER A C 11
ATOM 17105 O O . SER A 1 92 ? 7.218 2.253 -1.785 1.00 0.00 92 SER A O 11
ATOM 17113 N N . ASN A 1 93 ? 8.478 2.941 -0.038 1.00 0.00 93 ASN A N 11
ATOM 17114 C CA . ASN A 1 93 ? 9.149 1.663 0.126 1.00 0.00 93 ASN A CA 11
ATOM 17115 C C . ASN A 1 93 ? 8.144 0.532 -0.102 1.00 0.00 93 ASN A C 11
ATOM 17116 O O . ASN A 1 93 ? 6.938 0.732 0.031 1.00 0.00 93 ASN A O 11
ATOM 17127 N N . THR A 1 94 ? 8.678 -0.632 -0.442 1.00 0.00 94 THR A N 11
ATOM 17128 C CA . THR A 1 94 ? 7.843 -1.795 -0.690 1.00 0.00 94 THR A CA 11
ATOM 17129 C C . THR A 1 94 ? 7.721 -2.643 0.578 1.00 0.00 94 THR A C 11
ATOM 17130 O O . THR A 1 94 ? 8.714 -2.900 1.256 1.00 0.00 94 THR A O 11
ATOM 17141 N N . ALA A 1 95 ? 6.493 -3.055 0.859 1.00 0.00 95 ALA A N 11
ATOM 17142 C CA . ALA A 1 95 ? 6.228 -3.869 2.033 1.00 0.00 95 ALA A CA 11
ATOM 17143 C C . ALA A 1 95 ? 6.001 -5.320 1.602 1.00 0.00 95 ALA A C 11
ATOM 17144 O O . ALA A 1 95 ? 5.621 -5.580 0.461 1.00 0.00 95 ALA A O 11
ATOM 17151 N N . ASN A 1 96 ? 6.244 -6.226 2.537 1.00 0.00 96 ASN A N 11
ATOM 17152 C CA . ASN A 1 96 ? 6.072 -7.643 2.269 1.00 0.00 96 ASN A CA 11
ATOM 17153 C C . ASN A 1 96 ? 5.680 -8.359 3.562 1.00 0.00 96 ASN A C 11
ATOM 17154 O O . ASN A 1 96 ? 6.158 -8.008 4.640 1.00 0.00 96 ASN A O 11
ATOM 17165 N N . VAL A 1 97 ? 4.813 -9.350 3.413 1.00 0.00 97 VAL A N 11
ATOM 17166 C CA . VAL A 1 97 ? 4.351 -10.119 4.557 1.00 0.00 97 VAL A CA 11
ATOM 17167 C C . VAL A 1 97 ? 4.528 -11.611 4.268 1.00 0.00 97 VAL A C 11
ATOM 17168 O O . VAL A 1 97 ? 4.607 -12.018 3.110 1.00 0.00 97 VAL A O 11
ATOM 17181 N N . SER A 1 98 ? 4.584 -12.386 5.341 1.00 0.00 98 SER A N 11
ATOM 17182 C CA . SER A 1 98 ? 4.750 -13.824 5.217 1.00 0.00 98 SER A CA 11
ATOM 17183 C C . SER A 1 98 ? 3.437 -14.533 5.556 1.00 0.00 98 SER A C 11
ATOM 17184 O O . SER A 1 98 ? 2.599 -13.987 6.271 1.00 0.00 98 SER A O 11
ATOM 17192 N N . THR A 1 99 ? 3.300 -15.740 5.026 1.00 0.00 99 THR A N 11
ATOM 17193 C CA . THR A 1 99 ? 2.103 -16.529 5.263 1.00 0.00 99 THR A CA 11
ATOM 17194 C C . THR A 1 99 ? 2.437 -18.022 5.244 1.00 0.00 99 THR A C 11
ATOM 17195 O O . THR A 1 99 ? 1.829 -18.789 4.498 1.00 0.00 99 THR A O 11
ATOM 17206 N N . SER A 1 100 ? 3.403 -18.391 6.073 1.00 0.00 100 SER A N 11
ATOM 17207 C CA . SER A 1 100 ? 3.825 -19.778 6.161 1.00 0.00 100 SER A CA 11
ATOM 17208 C C . SER A 1 100 ? 3.459 -20.351 7.532 1.00 0.00 100 SER A C 11
ATOM 17209 O O . SER A 1 100 ? 3.178 -21.542 7.657 1.00 0.00 100 SER A O 11
ATOM 17217 N N . GLY A 1 101 ? 3.473 -19.475 8.527 1.00 0.00 101 GLY A N 11
ATOM 17218 C CA . GLY A 1 101 ? 3.146 -19.878 9.884 1.00 0.00 101 GLY A CA 11
ATOM 17219 C C . GLY A 1 101 ? 2.759 -18.669 10.737 1.00 0.00 101 GLY A C 11
ATOM 17220 O O . GLY A 1 101 ? 3.224 -18.527 11.867 1.00 0.00 101 GLY A O 11
ATOM 17224 N N . LEU A 1 102 ? 1.911 -17.828 10.163 1.00 0.00 102 LEU A N 11
ATOM 17225 C CA . LEU A 1 102 ? 1.455 -16.635 10.857 1.00 0.00 102 LEU A CA 11
ATOM 17226 C C . LEU A 1 102 ? 0.143 -16.941 11.581 1.00 0.00 102 LEU A C 11
ATOM 17227 O O . LEU A 1 102 ? -0.441 -18.007 11.391 1.00 0.00 102 LEU A O 11
ATOM 17243 N N . SER A 1 103 ? -0.282 -15.988 12.397 1.00 0.00 103 SER A N 11
ATOM 17244 C CA . SER A 1 103 ? -1.515 -16.142 13.151 1.00 0.00 103 SER A CA 11
ATOM 17245 C C . SER A 1 103 ? -1.469 -17.434 13.969 1.00 0.00 103 SER A C 11
ATOM 17246 O O . SER A 1 103 ? -1.955 -18.473 13.524 1.00 0.00 103 SER A O 11
ATOM 17254 N N . GLY A 1 104 ? -0.881 -17.328 15.152 1.00 0.00 104 GLY A N 11
ATOM 17255 C CA . GLY A 1 104 ? -0.766 -18.475 16.036 1.00 0.00 104 GLY A CA 11
ATOM 17256 C C . GLY A 1 104 ? 0.559 -18.447 16.801 1.00 0.00 104 GLY A C 11
ATOM 17257 O O . GLY A 1 104 ? 0.780 -17.571 17.635 1.00 0.00 104 GLY A O 11
ATOM 17261 N N . PRO A 1 105 ? 1.428 -19.442 16.480 1.00 0.00 105 PRO A N 11
ATOM 17262 C CA . PRO A 1 105 ? 2.726 -19.540 17.127 1.00 0.00 105 PRO A CA 11
ATOM 17263 C C . PRO A 1 105 ? 3.688 -18.479 16.589 1.00 0.00 105 PRO A C 11
ATOM 17264 O O . PRO A 1 105 ? 3.323 -17.687 15.721 1.00 0.00 105 PRO A O 11
ATOM 17275 N N . SER A 1 106 ? 4.899 -18.497 17.127 1.00 0.00 106 SER A N 11
ATOM 17276 C CA . SER A 1 106 ? 5.916 -17.546 16.712 1.00 0.00 106 SER A CA 11
ATOM 17277 C C . SER A 1 106 ? 7.252 -17.886 17.376 1.00 0.00 106 SER A C 11
ATOM 17278 O O . SER A 1 106 ? 7.298 -18.184 18.569 1.00 0.00 106 SER A O 11
ATOM 17286 N N . SER A 1 107 ? 8.306 -17.830 16.575 1.00 0.00 107 SER A N 11
ATOM 17287 C CA . SER A 1 107 ? 9.639 -18.128 17.071 1.00 0.00 107 SER A CA 11
ATOM 17288 C C . SER A 1 107 ? 10.490 -16.857 17.080 1.00 0.00 107 SER A C 11
ATOM 17289 O O . SER A 1 107 ? 10.404 -16.041 16.163 1.00 0.00 107 SER A O 11
ATOM 17297 N N . GLY A 1 108 ? 11.292 -16.728 18.127 1.00 0.00 108 GLY A N 11
ATOM 17298 C CA . GLY A 1 108 ? 12.158 -15.569 18.268 1.00 0.00 108 GLY A CA 11
ATOM 17299 C C . GLY A 1 108 ? 12.520 -15.331 19.735 1.00 0.00 108 GLY A C 11
ATOM 17300 O O . GLY A 1 108 ? 13.409 -14.537 20.037 1.00 0.00 108 GLY A O 11
ATOM 17304 N N . GLY A 1 1 ? 14.339 16.708 -22.925 1.00 0.00 1 GLY A N 12
ATOM 17305 C CA . GLY A 1 1 ? 13.821 17.771 -22.081 1.00 0.00 1 GLY A CA 12
ATOM 17306 C C . GLY A 1 1 ? 13.207 17.205 -20.799 1.00 0.00 1 GLY A C 12
ATOM 17307 O O . GLY A 1 1 ? 13.396 16.031 -20.482 1.00 0.00 1 GLY A O 12
ATOM 17311 N N . SER A 1 2 ? 12.485 18.065 -20.096 1.00 0.00 2 SER A N 12
ATOM 17312 C CA . SER A 1 2 ? 11.843 17.665 -18.856 1.00 0.00 2 SER A CA 12
ATOM 17313 C C . SER A 1 2 ? 10.861 18.747 -18.402 1.00 0.00 2 SER A C 12
ATOM 17314 O O . SER A 1 2 ? 11.254 19.890 -18.172 1.00 0.00 2 SER A O 12
ATOM 17322 N N . SER A 1 3 ? 9.603 18.349 -18.287 1.00 0.00 3 SER A N 12
ATOM 17323 C CA . SER A 1 3 ? 8.562 19.271 -17.865 1.00 0.00 3 SER A CA 12
ATOM 17324 C C . SER A 1 3 ? 7.855 18.728 -16.621 1.00 0.00 3 SER A C 12
ATOM 17325 O O . SER A 1 3 ? 6.735 19.133 -16.312 1.00 0.00 3 SER A O 12
ATOM 17333 N N . GLY A 1 4 ? 8.539 17.820 -15.940 1.00 0.00 4 GLY A N 12
ATOM 17334 C CA . GLY A 1 4 ? 7.990 17.218 -14.737 1.00 0.00 4 GLY A CA 12
ATOM 17335 C C . GLY A 1 4 ? 7.214 18.248 -13.913 1.00 0.00 4 GLY A C 12
ATOM 17336 O O . GLY A 1 4 ? 5.995 18.354 -14.036 1.00 0.00 4 GLY A O 12
ATOM 17340 N N . SER A 1 5 ? 7.952 18.980 -13.092 1.00 0.00 5 SER A N 12
ATOM 17341 C CA . SER A 1 5 ? 7.348 19.997 -12.249 1.00 0.00 5 SER A CA 12
ATOM 17342 C C . SER A 1 5 ? 6.409 19.345 -11.233 1.00 0.00 5 SER A C 12
ATOM 17343 O O . SER A 1 5 ? 5.189 19.421 -11.372 1.00 0.00 5 SER A O 12
ATOM 17351 N N . SER A 1 6 ? 7.012 18.717 -10.234 1.00 0.00 6 SER A N 12
ATOM 17352 C CA . SER A 1 6 ? 6.245 18.051 -9.195 1.00 0.00 6 SER A CA 12
ATOM 17353 C C . SER A 1 6 ? 6.532 18.696 -7.838 1.00 0.00 6 SER A C 12
ATOM 17354 O O . SER A 1 6 ? 7.598 19.275 -7.635 1.00 0.00 6 SER A O 12
ATOM 17362 N N . GLY A 1 7 ? 5.562 18.574 -6.943 1.00 0.00 7 GLY A N 12
ATOM 17363 C CA . GLY A 1 7 ? 5.698 19.137 -5.611 1.00 0.00 7 GLY A CA 12
ATOM 17364 C C . GLY A 1 7 ? 4.997 18.260 -4.571 1.00 0.00 7 GLY A C 12
ATOM 17365 O O . GLY A 1 7 ? 4.704 18.715 -3.466 1.00 0.00 7 GLY A O 12
ATOM 17369 N N . LEU A 1 8 ? 4.749 17.019 -4.961 1.00 0.00 8 LEU A N 12
ATOM 17370 C CA . LEU A 1 8 ? 4.089 16.074 -4.077 1.00 0.00 8 LEU A CA 12
ATOM 17371 C C . LEU A 1 8 ? 5.076 14.974 -3.683 1.00 0.00 8 LEU A C 12
ATOM 17372 O O . LEU A 1 8 ? 5.612 14.278 -4.545 1.00 0.00 8 LEU A O 12
ATOM 17388 N N . SER A 1 9 ? 5.288 14.851 -2.381 1.00 0.00 9 SER A N 12
ATOM 17389 C CA . SER A 1 9 ? 6.202 13.847 -1.863 1.00 0.00 9 SER A CA 12
ATOM 17390 C C . SER A 1 9 ? 5.453 12.536 -1.614 1.00 0.00 9 SER A C 12
ATOM 17391 O O . SER A 1 9 ? 4.285 12.548 -1.229 1.00 0.00 9 SER A O 12
ATOM 17399 N N . PRO A 1 10 ? 6.175 11.408 -1.850 1.00 0.00 10 PRO A N 12
ATOM 17400 C CA . PRO A 1 10 ? 5.591 10.092 -1.655 1.00 0.00 10 PRO A CA 12
ATOM 17401 C C . PRO A 1 10 ? 5.484 9.754 -0.167 1.00 0.00 10 PRO A C 12
ATOM 17402 O O . PRO A 1 10 ? 5.973 10.500 0.680 1.00 0.00 10 PRO A O 12
ATOM 17413 N N . PRO A 1 11 ? 4.825 8.598 0.114 1.00 0.00 11 PRO A N 12
ATOM 17414 C CA . PRO A 1 11 ? 4.648 8.152 1.486 1.00 0.00 11 PRO A CA 12
ATOM 17415 C C . PRO A 1 11 ? 5.952 7.586 2.051 1.00 0.00 11 PRO A C 12
ATOM 17416 O O . PRO A 1 11 ? 6.967 7.542 1.357 1.00 0.00 11 PRO A O 12
ATOM 17427 N N . ARG A 1 12 ? 5.884 7.167 3.306 1.00 0.00 12 ARG A N 12
ATOM 17428 C CA . ARG A 1 12 ? 7.046 6.607 3.973 1.00 0.00 12 ARG A CA 12
ATOM 17429 C C . ARG A 1 12 ? 6.614 5.567 5.009 1.00 0.00 12 ARG A C 12
ATOM 17430 O O . ARG A 1 12 ? 5.431 5.457 5.328 1.00 0.00 12 ARG A O 12
ATOM 17451 N N . GLY A 1 13 ? 7.597 4.830 5.506 1.00 0.00 13 GLY A N 12
ATOM 17452 C CA . GLY A 1 13 ? 7.333 3.803 6.500 1.00 0.00 13 GLY A CA 12
ATOM 17453 C C . GLY A 1 13 ? 6.103 2.976 6.120 1.00 0.00 13 GLY A C 12
ATOM 17454 O O . GLY A 1 13 ? 5.051 3.096 6.746 1.00 0.00 13 GLY A O 12
ATOM 17458 N N . LEU A 1 14 ? 6.276 2.154 5.095 1.00 0.00 14 LEU A N 12
ATOM 17459 C CA . LEU A 1 14 ? 5.193 1.307 4.624 1.00 0.00 14 LEU A CA 12
ATOM 17460 C C . LEU A 1 14 ? 5.484 -0.146 5.007 1.00 0.00 14 LEU A C 12
ATOM 17461 O O . LEU A 1 14 ? 6.438 -0.743 4.513 1.00 0.00 14 LEU A O 12
ATOM 17477 N N . VAL A 1 15 ? 4.643 -0.672 5.886 1.00 0.00 15 VAL A N 12
ATOM 17478 C CA . VAL A 1 15 ? 4.797 -2.043 6.341 1.00 0.00 15 VAL A CA 12
ATOM 17479 C C . VAL A 1 15 ? 3.476 -2.791 6.152 1.00 0.00 15 VAL A C 12
ATOM 17480 O O . VAL A 1 15 ? 2.427 -2.172 5.982 1.00 0.00 15 VAL A O 12
ATOM 17493 N N . ALA A 1 16 ? 3.570 -4.112 6.188 1.00 0.00 16 ALA A N 12
ATOM 17494 C CA . ALA A 1 16 ? 2.395 -4.951 6.023 1.00 0.00 16 ALA A CA 12
ATOM 17495 C C . ALA A 1 16 ? 2.362 -5.999 7.137 1.00 0.00 16 ALA A C 12
ATOM 17496 O O . ALA A 1 16 ? 3.174 -6.923 7.149 1.00 0.00 16 ALA A O 12
ATOM 17503 N N . VAL A 1 17 ? 1.414 -5.821 8.045 1.00 0.00 17 VAL A N 12
ATOM 17504 C CA . VAL A 1 17 ? 1.264 -6.740 9.160 1.00 0.00 17 VAL A CA 12
ATOM 17505 C C . VAL A 1 17 ? 0.160 -7.750 8.839 1.00 0.00 17 VAL A C 12
ATOM 17506 O O . VAL A 1 17 ? -1.024 -7.439 8.957 1.00 0.00 17 VAL A O 12
ATOM 17519 N N . ARG A 1 18 ? 0.587 -8.938 8.439 1.00 0.00 18 ARG A N 12
ATOM 17520 C CA . ARG A 1 18 ? -0.350 -9.995 8.099 1.00 0.00 18 ARG A CA 12
ATOM 17521 C C . ARG A 1 18 ? -1.114 -10.448 9.345 1.00 0.00 18 ARG A C 12
ATOM 17522 O O . ARG A 1 18 ? -0.508 -10.777 10.364 1.00 0.00 18 ARG A O 12
ATOM 17543 N N . THR A 1 19 ? -2.433 -10.450 9.223 1.00 0.00 19 THR A N 12
ATOM 17544 C CA . THR A 1 19 ? -3.286 -10.856 10.327 1.00 0.00 19 THR A CA 12
ATOM 17545 C C . THR A 1 19 ? -4.284 -11.920 9.866 1.00 0.00 19 THR A C 12
ATOM 17546 O O . THR A 1 19 ? -4.259 -12.341 8.711 1.00 0.00 19 THR A O 12
ATOM 17557 N N . PRO A 1 20 ? -5.162 -12.336 10.818 1.00 0.00 20 PRO A N 12
ATOM 17558 C CA . PRO A 1 20 ? -6.166 -13.343 10.522 1.00 0.00 20 PRO A CA 12
ATOM 17559 C C . PRO A 1 20 ? -7.302 -12.755 9.683 1.00 0.00 20 PRO A C 12
ATOM 17560 O O . PRO A 1 20 ? -8.146 -13.489 9.171 1.00 0.00 20 PRO A O 12
ATOM 17571 N N . ARG A 1 21 ? -7.287 -11.435 9.568 1.00 0.00 21 ARG A N 12
ATOM 17572 C CA . ARG A 1 21 ? -8.305 -10.739 8.800 1.00 0.00 21 ARG A CA 12
ATOM 17573 C C . ARG A 1 21 ? -7.690 -10.113 7.546 1.00 0.00 21 ARG A C 12
ATOM 17574 O O . ARG A 1 21 ? -8.408 -9.645 6.665 1.00 0.00 21 ARG A O 12
ATOM 17595 N N . GLY A 1 22 ? -6.365 -10.125 7.507 1.00 0.00 22 GLY A N 12
ATOM 17596 C CA . GLY A 1 22 ? -5.645 -9.565 6.377 1.00 0.00 22 GLY A CA 12
ATOM 17597 C C . GLY A 1 22 ? -4.355 -8.881 6.833 1.00 0.00 22 GLY A C 12
ATOM 17598 O O . GLY A 1 22 ? -3.970 -8.987 7.997 1.00 0.00 22 GLY A O 12
ATOM 17602 N N . VAL A 1 23 ? -3.722 -8.194 5.893 1.00 0.00 23 VAL A N 12
ATOM 17603 C CA . VAL A 1 23 ? -2.483 -7.493 6.184 1.00 0.00 23 VAL A CA 12
ATOM 17604 C C . VAL A 1 23 ? -2.759 -5.990 6.263 1.00 0.00 23 VAL A C 12
ATOM 17605 O O . VAL A 1 23 ? -3.119 -5.368 5.264 1.00 0.00 23 VAL A O 12
ATOM 17618 N N . LEU A 1 24 ? -2.579 -5.450 7.459 1.00 0.00 24 LEU A N 12
ATOM 17619 C CA . LEU A 1 24 ? -2.804 -4.031 7.681 1.00 0.00 24 LEU A CA 12
ATOM 17620 C C . LEU A 1 24 ? -1.553 -3.251 7.274 1.00 0.00 24 LEU A C 12
ATOM 17621 O O . LEU A 1 24 ? -0.517 -3.345 7.931 1.00 0.00 24 LEU A O 12
ATOM 17637 N N . LEU A 1 25 ? -1.689 -2.498 6.192 1.00 0.00 25 LEU A N 12
ATOM 17638 C CA . LEU A 1 25 ? -0.582 -1.702 5.690 1.00 0.00 25 LEU A CA 12
ATOM 17639 C C . LEU A 1 25 ? -0.468 -0.418 6.515 1.00 0.00 25 LEU A C 12
ATOM 17640 O O . LEU A 1 25 ? -1.464 0.266 6.747 1.00 0.00 25 LEU A O 12
ATOM 17656 N N . HIS A 1 26 ? 0.755 -0.129 6.934 1.00 0.00 26 HIS A N 12
ATOM 17657 C CA . HIS A 1 26 ? 1.013 1.061 7.728 1.00 0.00 26 HIS A CA 12
ATOM 17658 C C . HIS A 1 26 ? 1.979 1.979 6.977 1.00 0.00 26 HIS A C 12
ATOM 17659 O O . HIS A 1 26 ? 3.165 1.674 6.857 1.00 0.00 26 HIS A O 12
ATOM 17673 N N . TRP A 1 27 ? 1.436 3.086 6.491 1.00 0.00 27 TRP A N 12
ATOM 17674 C CA . TRP A 1 27 ? 2.236 4.051 5.756 1.00 0.00 27 TRP A CA 12
ATOM 17675 C C . TRP A 1 27 ? 2.185 5.381 6.511 1.00 0.00 27 TRP A C 12
ATOM 17676 O O . TRP A 1 27 ? 1.420 5.529 7.463 1.00 0.00 27 TRP A O 12
ATOM 17697 N N . ASP A 1 28 ? 3.009 6.314 6.057 1.00 0.00 28 ASP A N 12
ATOM 17698 C CA . ASP A 1 28 ? 3.068 7.626 6.678 1.00 0.00 28 ASP A CA 12
ATOM 17699 C C . ASP A 1 28 ? 2.650 8.687 5.658 1.00 0.00 28 ASP A C 12
ATOM 17700 O O . ASP A 1 28 ? 2.825 8.500 4.455 1.00 0.00 28 ASP A O 12
ATOM 17709 N N . PRO A 1 29 ? 2.090 9.807 6.190 1.00 0.00 29 PRO A N 12
ATOM 17710 C CA . PRO A 1 29 ? 1.646 10.898 5.340 1.00 0.00 29 PRO A CA 12
ATOM 17711 C C . PRO A 1 29 ? 2.836 11.702 4.812 1.00 0.00 29 PRO A C 12
ATOM 17712 O O . PRO A 1 29 ? 3.853 11.830 5.492 1.00 0.00 29 PRO A O 12
ATOM 17723 N N . PRO A 1 30 ? 2.665 12.236 3.573 1.00 0.00 30 PRO A N 12
ATOM 17724 C CA . PRO A 1 30 ? 3.713 13.024 2.947 1.00 0.00 30 PRO A CA 12
ATOM 17725 C C . PRO A 1 30 ? 3.800 14.417 3.573 1.00 0.00 30 PRO A C 12
ATOM 17726 O O . PRO A 1 30 ? 2.822 15.162 3.577 1.00 0.00 30 PRO A O 12
ATOM 17737 N N . GLU A 1 31 ? 4.982 14.726 4.088 1.00 0.00 31 GLU A N 12
ATOM 17738 C CA . GLU A 1 31 ? 5.210 16.016 4.715 1.00 0.00 31 GLU A CA 12
ATOM 17739 C C . GLU A 1 31 ? 5.437 17.092 3.651 1.00 0.00 31 GLU A C 12
ATOM 17740 O O . GLU A 1 31 ? 5.418 18.284 3.954 1.00 0.00 31 GLU A O 12
ATOM 17752 N N . LEU A 1 32 ? 5.648 16.632 2.426 1.00 0.00 32 LEU A N 12
ATOM 17753 C CA . LEU A 1 32 ? 5.878 17.540 1.316 1.00 0.00 32 LEU A CA 12
ATOM 17754 C C . LEU A 1 32 ? 4.764 17.367 0.282 1.00 0.00 32 LEU A C 12
ATOM 17755 O O . LEU A 1 32 ? 4.930 16.647 -0.701 1.00 0.00 32 LEU A O 12
ATOM 17771 N N . VAL A 1 33 ? 3.652 18.041 0.539 1.00 0.00 33 VAL A N 12
ATOM 17772 C CA . VAL A 1 33 ? 2.510 17.971 -0.357 1.00 0.00 33 VAL A CA 12
ATOM 17773 C C . VAL A 1 33 ? 2.228 19.364 -0.924 1.00 0.00 33 VAL A C 12
ATOM 17774 O O . VAL A 1 33 ? 2.521 20.371 -0.282 1.00 0.00 33 VAL A O 12
ATOM 17787 N N . PRO A 1 34 ? 1.646 19.376 -2.153 1.00 0.00 34 PRO A N 12
ATOM 17788 C CA . PRO A 1 34 ? 1.320 20.628 -2.815 1.00 0.00 34 PRO A CA 12
ATOM 17789 C C . PRO A 1 34 ? 0.085 21.276 -2.185 1.00 0.00 34 PRO A C 12
ATOM 17790 O O . PRO A 1 34 ? -0.007 22.500 -2.106 1.00 0.00 34 PRO A O 12
ATOM 17801 N N . LYS A 1 35 ? -0.835 20.425 -1.754 1.00 0.00 35 LYS A N 12
ATOM 17802 C CA . LYS A 1 35 ? -2.061 20.899 -1.135 1.00 0.00 35 LYS A CA 12
ATOM 17803 C C . LYS A 1 35 ? -2.713 19.750 -0.362 1.00 0.00 35 LYS A C 12
ATOM 17804 O O . LYS A 1 35 ? -2.286 19.419 0.743 1.00 0.00 35 LYS A O 12
ATOM 17823 N N . ARG A 1 36 ? -3.738 19.175 -0.974 1.00 0.00 36 ARG A N 12
ATOM 17824 C CA . ARG A 1 36 ? -4.454 18.071 -0.357 1.00 0.00 36 ARG A CA 12
ATOM 17825 C C . ARG A 1 36 ? -4.206 16.777 -1.135 1.00 0.00 36 ARG A C 12
ATOM 17826 O O . ARG A 1 36 ? -4.044 16.803 -2.354 1.00 0.00 36 ARG A O 12
ATOM 17847 N N . LEU A 1 37 ? -4.183 15.676 -0.398 1.00 0.00 37 LEU A N 12
ATOM 17848 C CA . LEU A 1 37 ? -3.957 14.375 -1.004 1.00 0.00 37 LEU A CA 12
ATOM 17849 C C . LEU A 1 37 ? -5.255 13.885 -1.649 1.00 0.00 37 LEU A C 12
ATOM 17850 O O . LEU A 1 37 ? -6.286 13.791 -0.984 1.00 0.00 37 LEU A O 12
ATOM 17866 N N . ASP A 1 38 ? -5.163 13.586 -2.936 1.00 0.00 38 ASP A N 12
ATOM 17867 C CA . ASP A 1 38 ? -6.317 13.109 -3.678 1.00 0.00 38 ASP A CA 12
ATOM 17868 C C . ASP A 1 38 ? -6.590 11.650 -3.306 1.00 0.00 38 ASP A C 12
ATOM 17869 O O . ASP A 1 38 ? -7.715 11.172 -3.438 1.00 0.00 38 ASP A O 12
ATOM 17878 N N . GLY A 1 39 ? -5.540 10.983 -2.849 1.00 0.00 39 GLY A N 12
ATOM 17879 C CA . GLY A 1 39 ? -5.652 9.589 -2.457 1.00 0.00 39 GLY A CA 12
ATOM 17880 C C . GLY A 1 39 ? -4.440 8.786 -2.935 1.00 0.00 39 GLY A C 12
ATOM 17881 O O . GLY A 1 39 ? -3.788 9.160 -3.908 1.00 0.00 39 GLY A O 12
ATOM 17885 N N . TYR A 1 40 ? -4.176 7.697 -2.228 1.00 0.00 40 TYR A N 12
ATOM 17886 C CA . TYR A 1 40 ? -3.054 6.838 -2.568 1.00 0.00 40 TYR A CA 12
ATOM 17887 C C . TYR A 1 40 ? -3.510 5.651 -3.419 1.00 0.00 40 TYR A C 12
ATOM 17888 O O . TYR A 1 40 ? -4.698 5.506 -3.701 1.00 0.00 40 TYR A O 12
ATOM 17906 N N . VAL A 1 41 ? -2.541 4.834 -3.805 1.00 0.00 41 VAL A N 12
ATOM 17907 C CA . VAL A 1 41 ? -2.828 3.664 -4.618 1.00 0.00 41 VAL A CA 12
ATOM 17908 C C . VAL A 1 41 ? -1.982 2.487 -4.128 1.00 0.00 41 VAL A C 12
ATOM 17909 O O . VAL A 1 41 ? -0.777 2.443 -4.368 1.00 0.00 41 VAL A O 12
ATOM 17922 N N . LEU A 1 42 ? -2.647 1.563 -3.451 1.00 0.00 42 LEU A N 12
ATOM 17923 C CA . LEU A 1 42 ? -1.971 0.389 -2.926 1.00 0.00 42 LEU A CA 12
ATOM 17924 C C . LEU A 1 42 ? -1.757 -0.620 -4.056 1.00 0.00 42 LEU A C 12
ATOM 17925 O O . LEU A 1 42 ? -2.708 -1.013 -4.730 1.00 0.00 42 LEU A O 12
ATOM 17941 N N . GLU A 1 43 ? -0.503 -1.010 -4.228 1.00 0.00 43 GLU A N 12
ATOM 17942 C CA . GLU A 1 43 ? -0.152 -1.965 -5.265 1.00 0.00 43 GLU A CA 12
ATOM 17943 C C . GLU A 1 43 ? 0.656 -3.120 -4.671 1.00 0.00 43 GLU A C 12
ATOM 17944 O O . GLU A 1 43 ? 1.757 -2.915 -4.162 1.00 0.00 43 GLU A O 12
ATOM 17956 N N . GLY A 1 44 ? 0.079 -4.310 -4.757 1.00 0.00 44 GLY A N 12
ATOM 17957 C CA . GLY A 1 44 ? 0.733 -5.498 -4.234 1.00 0.00 44 GLY A CA 12
ATOM 17958 C C . GLY A 1 44 ? 0.970 -6.525 -5.342 1.00 0.00 44 GLY A C 12
ATOM 17959 O O . GLY A 1 44 ? 0.634 -6.284 -6.501 1.00 0.00 44 GLY A O 12
ATOM 17963 N N . ARG A 1 45 ? 1.549 -7.650 -4.948 1.00 0.00 45 ARG A N 12
ATOM 17964 C CA . ARG A 1 45 ? 1.835 -8.716 -5.894 1.00 0.00 45 ARG A CA 12
ATOM 17965 C C . ARG A 1 45 ? 2.623 -9.835 -5.210 1.00 0.00 45 ARG A C 12
ATOM 17966 O O . ARG A 1 45 ? 3.340 -9.591 -4.241 1.00 0.00 45 ARG A O 12
ATOM 17987 N N . GLN A 1 46 ? 2.463 -11.038 -5.741 1.00 0.00 46 GLN A N 12
ATOM 17988 C CA . GLN A 1 46 ? 3.150 -12.195 -5.194 1.00 0.00 46 GLN A CA 12
ATOM 17989 C C . GLN A 1 46 ? 4.519 -12.362 -5.856 1.00 0.00 46 GLN A C 12
ATOM 17990 O O . GLN A 1 46 ? 4.698 -12.004 -7.020 1.00 0.00 46 GLN A O 12
ATOM 18004 N N . GLY A 1 47 ? 5.451 -12.904 -5.087 1.00 0.00 47 GLY A N 12
ATOM 18005 C CA . GLY A 1 47 ? 6.799 -13.122 -5.584 1.00 0.00 47 GLY A CA 12
ATOM 18006 C C . GLY A 1 47 ? 7.199 -12.033 -6.581 1.00 0.00 47 GLY A C 12
ATOM 18007 O O . GLY A 1 47 ? 7.599 -10.939 -6.184 1.00 0.00 47 GLY A O 12
ATOM 18011 N N . SER A 1 48 ? 7.076 -12.369 -7.857 1.00 0.00 48 SER A N 12
ATOM 18012 C CA . SER A 1 48 ? 7.419 -11.433 -8.914 1.00 0.00 48 SER A CA 12
ATOM 18013 C C . SER A 1 48 ? 6.279 -11.351 -9.931 1.00 0.00 48 SER A C 12
ATOM 18014 O O . SER A 1 48 ? 6.521 -11.260 -11.134 1.00 0.00 48 SER A O 12
ATOM 18022 N N . GLN A 1 49 ? 5.061 -11.385 -9.411 1.00 0.00 49 GLN A N 12
ATOM 18023 C CA . GLN A 1 49 ? 3.883 -11.316 -10.259 1.00 0.00 49 GLN A CA 12
ATOM 18024 C C . GLN A 1 49 ? 3.650 -9.878 -10.727 1.00 0.00 49 GLN A C 12
ATOM 18025 O O . GLN A 1 49 ? 4.466 -8.996 -10.464 1.00 0.00 49 GLN A O 12
ATOM 18039 N N . GLY A 1 50 ? 2.532 -9.686 -11.412 1.00 0.00 50 GLY A N 12
ATOM 18040 C CA . GLY A 1 50 ? 2.182 -8.371 -11.919 1.00 0.00 50 GLY A CA 12
ATOM 18041 C C . GLY A 1 50 ? 1.642 -7.478 -10.800 1.00 0.00 50 GLY A C 12
ATOM 18042 O O . GLY A 1 50 ? 0.862 -7.929 -9.962 1.00 0.00 50 GLY A O 12
ATOM 18046 N N . TRP A 1 51 ? 2.078 -6.227 -10.822 1.00 0.00 51 TRP A N 12
ATOM 18047 C CA . TRP A 1 51 ? 1.648 -5.267 -9.820 1.00 0.00 51 TRP A CA 12
ATOM 18048 C C . TRP A 1 51 ? 0.137 -5.075 -9.967 1.00 0.00 51 TRP A C 12
ATOM 18049 O O . TRP A 1 51 ? -0.318 -4.362 -10.860 1.00 0.00 51 TRP A O 12
ATOM 18070 N N . GLU A 1 52 ? -0.599 -5.723 -9.076 1.00 0.00 52 GLU A N 12
ATOM 18071 C CA . GLU A 1 52 ? -2.049 -5.633 -9.095 1.00 0.00 52 GLU A CA 12
ATOM 18072 C C . GLU A 1 52 ? -2.521 -4.489 -8.195 1.00 0.00 52 GLU A C 12
ATOM 18073 O O . GLU A 1 52 ? -2.295 -4.513 -6.986 1.00 0.00 52 GLU A O 12
ATOM 18085 N N . VAL A 1 53 ? -3.169 -3.516 -8.819 1.00 0.00 53 VAL A N 12
ATOM 18086 C CA . VAL A 1 53 ? -3.675 -2.366 -8.089 1.00 0.00 53 VAL A CA 12
ATOM 18087 C C . VAL A 1 53 ? -4.732 -2.830 -7.085 1.00 0.00 53 VAL A C 12
ATOM 18088 O O . VAL A 1 53 ? -5.856 -3.151 -7.465 1.00 0.00 53 VAL A O 12
ATOM 18101 N N . LEU A 1 54 ? -4.332 -2.850 -5.821 1.00 0.00 54 LEU A N 12
ATOM 18102 C CA . LEU A 1 54 ? -5.231 -3.269 -4.759 1.00 0.00 54 LEU A CA 12
ATOM 18103 C C . LEU A 1 54 ? -6.336 -2.225 -4.591 1.00 0.00 54 LEU A C 12
ATOM 18104 O O . LEU A 1 54 ? -7.520 -2.560 -4.608 1.00 0.00 54 LEU A O 12
ATOM 18120 N N . ASP A 1 55 ? -5.911 -0.980 -4.431 1.00 0.00 55 ASP A N 12
ATOM 18121 C CA . ASP A 1 55 ? -6.850 0.115 -4.260 1.00 0.00 55 ASP A CA 12
ATOM 18122 C C . ASP A 1 55 ? -6.169 1.430 -4.646 1.00 0.00 55 ASP A C 12
ATOM 18123 O O . ASP A 1 55 ? -5.390 1.981 -3.870 1.00 0.00 55 ASP A O 12
ATOM 18132 N N . PRO A 1 56 ? -6.497 1.907 -5.877 1.00 0.00 56 PRO A N 12
ATOM 18133 C CA . PRO A 1 56 ? -5.926 3.146 -6.376 1.00 0.00 56 PRO A CA 12
ATOM 18134 C C . PRO A 1 56 ? -6.568 4.358 -5.697 1.00 0.00 56 PRO A C 12
ATOM 18135 O O . PRO A 1 56 ? -6.000 5.449 -5.699 1.00 0.00 56 PRO A O 12
ATOM 18146 N N . ALA A 1 57 ? -7.745 4.126 -5.134 1.00 0.00 57 ALA A N 12
ATOM 18147 C CA . ALA A 1 57 ? -8.471 5.184 -4.454 1.00 0.00 57 ALA A CA 12
ATOM 18148 C C . ALA A 1 57 ? -8.421 4.942 -2.944 1.00 0.00 57 ALA A C 12
ATOM 18149 O O . ALA A 1 57 ? -9.227 4.184 -2.406 1.00 0.00 57 ALA A O 12
ATOM 18156 N N . VAL A 1 58 ? -7.467 5.601 -2.302 1.00 0.00 58 VAL A N 12
ATOM 18157 C CA . VAL A 1 58 ? -7.302 5.467 -0.865 1.00 0.00 58 VAL A CA 12
ATOM 18158 C C . VAL A 1 58 ? -7.307 6.855 -0.224 1.00 0.00 58 VAL A C 12
ATOM 18159 O O . VAL A 1 58 ? -6.463 7.693 -0.540 1.00 0.00 58 VAL A O 12
ATOM 18172 N N . ALA A 1 59 ? -8.268 7.057 0.666 1.00 0.00 59 ALA A N 12
ATOM 18173 C CA . ALA A 1 59 ? -8.395 8.331 1.355 1.00 0.00 59 ALA A CA 12
ATOM 18174 C C . ALA A 1 59 ? -7.022 9.002 1.433 1.00 0.00 59 ALA A C 12
ATOM 18175 O O . ALA A 1 59 ? -6.021 8.345 1.716 1.00 0.00 59 ALA A O 12
ATOM 18182 N N . GLY A 1 60 ? -7.019 10.302 1.178 1.00 0.00 60 GLY A N 12
ATOM 18183 C CA . GLY A 1 60 ? -5.785 11.069 1.216 1.00 0.00 60 GLY A CA 12
ATOM 18184 C C . GLY A 1 60 ? -5.416 11.442 2.653 1.00 0.00 60 GLY A C 12
ATOM 18185 O O . GLY A 1 60 ? -4.523 12.258 2.876 1.00 0.00 60 GLY A O 12
ATOM 18189 N N . THR A 1 61 ? -6.122 10.827 3.590 1.00 0.00 61 THR A N 12
ATOM 18190 C CA . THR A 1 61 ? -5.879 11.084 5.000 1.00 0.00 61 THR A CA 12
ATOM 18191 C C . THR A 1 61 ? -5.645 9.771 5.749 1.00 0.00 61 THR A C 12
ATOM 18192 O O . THR A 1 61 ? -5.430 9.772 6.960 1.00 0.00 61 THR A O 12
ATOM 18203 N N . GLU A 1 62 ? -5.694 8.681 4.997 1.00 0.00 62 GLU A N 12
ATOM 18204 C CA . GLU A 1 62 ? -5.490 7.363 5.575 1.00 0.00 62 GLU A CA 12
ATOM 18205 C C . GLU A 1 62 ? -4.002 7.124 5.838 1.00 0.00 62 GLU A C 12
ATOM 18206 O O . GLU A 1 62 ? -3.148 7.700 5.165 1.00 0.00 62 GLU A O 12
ATOM 18218 N N . THR A 1 63 ? -3.737 6.274 6.819 1.00 0.00 63 THR A N 12
ATOM 18219 C CA . THR A 1 63 ? -2.366 5.951 7.179 1.00 0.00 63 THR A CA 12
ATOM 18220 C C . THR A 1 63 ? -2.152 4.437 7.159 1.00 0.00 63 THR A C 12
ATOM 18221 O O . THR A 1 63 ? -1.060 3.957 7.460 1.00 0.00 63 THR A O 12
ATOM 18232 N N . GLU A 1 64 ? -3.211 3.726 6.802 1.00 0.00 64 GLU A N 12
ATOM 18233 C CA . GLU A 1 64 ? -3.153 2.275 6.738 1.00 0.00 64 GLU A CA 12
ATOM 18234 C C . GLU A 1 64 ? -4.383 1.726 6.013 1.00 0.00 64 GLU A C 12
ATOM 18235 O O . GLU A 1 64 ? -5.353 2.449 5.793 1.00 0.00 64 GLU A O 12
ATOM 18247 N N . LEU A 1 65 ? -4.302 0.451 5.662 1.00 0.00 65 LEU A N 12
ATOM 18248 C CA . LEU A 1 65 ? -5.397 -0.204 4.966 1.00 0.00 65 LEU A CA 12
ATOM 18249 C C . LEU A 1 65 ? -5.241 -1.721 5.093 1.00 0.00 65 LEU A C 12
ATOM 18250 O O . LEU A 1 65 ? -4.130 -2.224 5.251 1.00 0.00 65 LEU A O 12
ATOM 18266 N N . LEU A 1 66 ? -6.372 -2.408 5.021 1.00 0.00 66 LEU A N 12
ATOM 18267 C CA . LEU A 1 66 ? -6.376 -3.857 5.126 1.00 0.00 66 LEU A CA 12
ATOM 18268 C C . LEU A 1 66 ? -6.459 -4.466 3.725 1.00 0.00 66 LEU A C 12
ATOM 18269 O O . LEU A 1 66 ? -7.195 -3.971 2.872 1.00 0.00 66 LEU A O 12
ATOM 18285 N N . VAL A 1 67 ? -5.694 -5.530 3.530 1.00 0.00 67 VAL A N 12
ATOM 18286 C CA . VAL A 1 67 ? -5.672 -6.211 2.247 1.00 0.00 67 VAL A CA 12
ATOM 18287 C C . VAL A 1 67 ? -5.671 -7.724 2.477 1.00 0.00 67 VAL A C 12
ATOM 18288 O O . VAL A 1 67 ? -4.612 -8.348 2.517 1.00 0.00 67 VAL A O 12
ATOM 18301 N N . PRO A 1 68 ? -6.901 -8.284 2.627 1.00 0.00 68 PRO A N 12
ATOM 18302 C CA . PRO A 1 68 ? -7.052 -9.711 2.853 1.00 0.00 68 PRO A CA 12
ATOM 18303 C C . PRO A 1 68 ? -6.813 -10.498 1.563 1.00 0.00 68 PRO A C 12
ATOM 18304 O O . PRO A 1 68 ? -6.509 -11.689 1.605 1.00 0.00 68 PRO A O 12
ATOM 18315 N N . GLY A 1 69 ? -6.959 -9.800 0.446 1.00 0.00 69 GLY A N 12
ATOM 18316 C CA . GLY A 1 69 ? -6.763 -10.419 -0.854 1.00 0.00 69 GLY A CA 12
ATOM 18317 C C . GLY A 1 69 ? -5.635 -11.452 -0.805 1.00 0.00 69 GLY A C 12
ATOM 18318 O O . GLY A 1 69 ? -5.763 -12.542 -1.360 1.00 0.00 69 GLY A O 12
ATOM 18322 N N . LEU A 1 70 ? -4.557 -11.072 -0.136 1.00 0.00 70 LEU A N 12
ATOM 18323 C CA . LEU A 1 70 ? -3.407 -11.951 -0.008 1.00 0.00 70 LEU A CA 12
ATOM 18324 C C . LEU A 1 70 ? -3.891 -13.386 0.215 1.00 0.00 70 LEU A C 12
ATOM 18325 O O . LEU A 1 70 ? -5.027 -13.604 0.632 1.00 0.00 70 LEU A O 12
ATOM 18341 N N . ILE A 1 71 ? -3.003 -14.327 -0.072 1.00 0.00 71 ILE A N 12
ATOM 18342 C CA . ILE A 1 71 ? -3.325 -15.734 0.093 1.00 0.00 71 ILE A CA 12
ATOM 18343 C C . ILE A 1 71 ? -2.434 -16.333 1.183 1.00 0.00 71 ILE A C 12
ATOM 18344 O O . ILE A 1 71 ? -1.983 -15.623 2.080 1.00 0.00 71 ILE A O 12
ATOM 18360 N N . LYS A 1 72 ? -2.207 -17.633 1.069 1.00 0.00 72 LYS A N 12
ATOM 18361 C CA . LYS A 1 72 ? -1.378 -18.335 2.034 1.00 0.00 72 LYS A CA 12
ATOM 18362 C C . LYS A 1 72 ? -0.299 -19.127 1.292 1.00 0.00 72 LYS A C 12
ATOM 18363 O O . LYS A 1 72 ? -0.578 -19.765 0.278 1.00 0.00 72 LYS A O 12
ATOM 18382 N N . ASP A 1 73 ? 0.912 -19.060 1.826 1.00 0.00 73 ASP A N 12
ATOM 18383 C CA . ASP A 1 73 ? 2.034 -19.762 1.228 1.00 0.00 73 ASP A CA 12
ATOM 18384 C C . ASP A 1 73 ? 2.614 -18.915 0.094 1.00 0.00 73 ASP A C 12
ATOM 18385 O O . ASP A 1 73 ? 3.310 -19.432 -0.779 1.00 0.00 73 ASP A O 12
ATOM 18394 N N . VAL A 1 74 ? 2.306 -17.627 0.143 1.00 0.00 74 VAL A N 12
ATOM 18395 C CA . VAL A 1 74 ? 2.789 -16.703 -0.869 1.00 0.00 74 VAL A CA 12
ATOM 18396 C C . VAL A 1 74 ? 3.274 -15.419 -0.192 1.00 0.00 74 VAL A C 12
ATOM 18397 O O . VAL A 1 74 ? 2.864 -15.110 0.925 1.00 0.00 74 VAL A O 12
ATOM 18410 N N . LEU A 1 75 ? 4.140 -14.707 -0.898 1.00 0.00 75 LEU A N 12
ATOM 18411 C CA . LEU A 1 75 ? 4.686 -13.465 -0.379 1.00 0.00 75 LEU A CA 12
ATOM 18412 C C . LEU A 1 75 ? 4.180 -12.297 -1.229 1.00 0.00 75 LEU A C 12
ATOM 18413 O O . LEU A 1 75 ? 4.761 -11.982 -2.267 1.00 0.00 75 LEU A O 12
ATOM 18429 N N . TYR A 1 76 ? 3.103 -11.686 -0.757 1.00 0.00 76 TYR A N 12
ATOM 18430 C CA . TYR A 1 76 ? 2.513 -10.560 -1.460 1.00 0.00 76 TYR A CA 12
ATOM 18431 C C . TYR A 1 76 ? 3.222 -9.254 -1.097 1.00 0.00 76 TYR A C 12
ATOM 18432 O O . TYR A 1 76 ? 3.516 -9.007 0.071 1.00 0.00 76 TYR A O 12
ATOM 18450 N N . GLU A 1 77 ? 3.476 -8.452 -2.121 1.00 0.00 77 GLU A N 12
ATOM 18451 C CA . GLU A 1 77 ? 4.146 -7.177 -1.924 1.00 0.00 77 GLU A CA 12
ATOM 18452 C C . GLU A 1 77 ? 3.117 -6.052 -1.794 1.00 0.00 77 GLU A C 12
ATOM 18453 O O . GLU A 1 77 ? 1.914 -6.293 -1.878 1.00 0.00 77 GLU A O 12
ATOM 18465 N N . PHE A 1 78 ? 3.628 -4.847 -1.590 1.00 0.00 78 PHE A N 12
ATOM 18466 C CA . PHE A 1 78 ? 2.769 -3.684 -1.447 1.00 0.00 78 PHE A CA 12
ATOM 18467 C C . PHE A 1 78 ? 3.547 -2.392 -1.706 1.00 0.00 78 PHE A C 12
ATOM 18468 O O . PHE A 1 78 ? 4.745 -2.321 -1.440 1.00 0.00 78 PHE A O 12
ATOM 18485 N N . ARG A 1 79 ? 2.833 -1.403 -2.223 1.00 0.00 79 ARG A N 12
ATOM 18486 C CA . ARG A 1 79 ? 3.441 -0.118 -2.522 1.00 0.00 79 ARG A CA 12
ATOM 18487 C C . ARG A 1 79 ? 2.367 0.967 -2.626 1.00 0.00 79 ARG A C 12
ATOM 18488 O O . ARG A 1 79 ? 1.384 0.805 -3.348 1.00 0.00 79 ARG A O 12
ATOM 18509 N N . LEU A 1 80 ? 2.590 2.048 -1.893 1.00 0.00 80 LEU A N 12
ATOM 18510 C CA . LEU A 1 80 ? 1.653 3.159 -1.893 1.00 0.00 80 LEU A CA 12
ATOM 18511 C C . LEU A 1 80 ? 2.213 4.292 -2.755 1.00 0.00 80 LEU A C 12
ATOM 18512 O O . LEU A 1 80 ? 3.419 4.532 -2.763 1.00 0.00 80 LEU A O 12
ATOM 18528 N N . VAL A 1 81 ? 1.310 4.959 -3.459 1.00 0.00 81 VAL A N 12
ATOM 18529 C CA . VAL A 1 81 ? 1.699 6.061 -4.322 1.00 0.00 81 VAL A CA 12
ATOM 18530 C C . VAL A 1 81 ? 0.803 7.268 -4.036 1.00 0.00 81 VAL A C 12
ATOM 18531 O O . VAL A 1 81 ? -0.360 7.291 -4.437 1.00 0.00 81 VAL A O 12
ATOM 18544 N N . ALA A 1 82 ? 1.378 8.241 -3.345 1.00 0.00 82 ALA A N 12
ATOM 18545 C CA . ALA A 1 82 ? 0.645 9.448 -3.000 1.00 0.00 82 ALA A CA 12
ATOM 18546 C C . ALA A 1 82 ? 0.557 10.354 -4.230 1.00 0.00 82 ALA A C 12
ATOM 18547 O O . ALA A 1 82 ? 1.559 10.925 -4.658 1.00 0.00 82 ALA A O 12
ATOM 18554 N N . PHE A 1 83 ? -0.651 10.458 -4.763 1.00 0.00 83 PHE A N 12
ATOM 18555 C CA . PHE A 1 83 ? -0.883 11.285 -5.935 1.00 0.00 83 PHE A CA 12
ATOM 18556 C C . PHE A 1 83 ? -1.901 12.387 -5.636 1.00 0.00 83 PHE A C 12
ATOM 18557 O O . PHE A 1 83 ? -2.906 12.145 -4.970 1.00 0.00 83 PHE A O 12
ATOM 18574 N N . ALA A 1 84 ? -1.604 13.576 -6.142 1.00 0.00 84 ALA A N 12
ATOM 18575 C CA . ALA A 1 84 ? -2.481 14.716 -5.936 1.00 0.00 84 ALA A CA 12
ATOM 18576 C C . ALA A 1 84 ? -2.841 15.328 -7.292 1.00 0.00 84 ALA A C 12
ATOM 18577 O O . ALA A 1 84 ? -2.011 15.981 -7.922 1.00 0.00 84 ALA A O 12
ATOM 18584 N N . GLY A 1 85 ? -4.079 15.094 -7.700 1.00 0.00 85 GLY A N 12
ATOM 18585 C CA . GLY A 1 85 ? -4.560 15.613 -8.969 1.00 0.00 85 GLY A CA 12
ATOM 18586 C C . GLY A 1 85 ? -3.399 15.862 -9.934 1.00 0.00 85 GLY A C 12
ATOM 18587 O O . GLY A 1 85 ? -2.780 16.925 -9.906 1.00 0.00 85 GLY A O 12
ATOM 18591 N N . SER A 1 86 ? -3.138 14.864 -10.766 1.00 0.00 86 SER A N 12
ATOM 18592 C CA . SER A 1 86 ? -2.062 14.961 -11.738 1.00 0.00 86 SER A CA 12
ATOM 18593 C C . SER A 1 86 ? -0.744 14.508 -11.107 1.00 0.00 86 SER A C 12
ATOM 18594 O O . SER A 1 86 ? -0.139 13.536 -11.557 1.00 0.00 86 SER A O 12
ATOM 18602 N N . PHE A 1 87 ? -0.338 15.233 -10.075 1.00 0.00 87 PHE A N 12
ATOM 18603 C CA . PHE A 1 87 ? 0.897 14.917 -9.378 1.00 0.00 87 PHE A CA 12
ATOM 18604 C C . PHE A 1 87 ? 0.867 13.489 -8.830 1.00 0.00 87 PHE A C 12
ATOM 18605 O O . PHE A 1 87 ? 0.011 13.150 -8.015 1.00 0.00 87 PHE A O 12
ATOM 18622 N N . VAL A 1 88 ? 1.814 12.689 -9.301 1.00 0.00 88 VAL A N 12
ATOM 18623 C CA . VAL A 1 88 ? 1.907 11.305 -8.868 1.00 0.00 88 VAL A CA 12
ATOM 18624 C C . VAL A 1 88 ? 3.265 11.074 -8.203 1.00 0.00 88 VAL A C 12
ATOM 18625 O O . VAL A 1 88 ? 4.300 11.113 -8.867 1.00 0.00 88 VAL A O 12
ATOM 18638 N N . SER A 1 89 ? 3.218 10.838 -6.901 1.00 0.00 89 SER A N 12
ATOM 18639 C CA . SER A 1 89 ? 4.432 10.601 -6.139 1.00 0.00 89 SER A CA 12
ATOM 18640 C C . SER A 1 89 ? 4.950 9.186 -6.407 1.00 0.00 89 SER A C 12
ATOM 18641 O O . SER A 1 89 ? 4.239 8.358 -6.973 1.00 0.00 89 SER A O 12
ATOM 18649 N N . ASP A 1 90 ? 6.185 8.953 -5.987 1.00 0.00 90 ASP A N 12
ATOM 18650 C CA . ASP A 1 90 ? 6.806 7.653 -6.175 1.00 0.00 90 ASP A CA 12
ATOM 18651 C C . ASP A 1 90 ? 6.180 6.648 -5.205 1.00 0.00 90 ASP A C 12
ATOM 18652 O O . ASP A 1 90 ? 5.650 7.033 -4.164 1.00 0.00 90 ASP A O 12
ATOM 18661 N N . PRO A 1 91 ? 6.264 5.347 -5.592 1.00 0.00 91 PRO A N 12
ATOM 18662 C CA . PRO A 1 91 ? 5.712 4.285 -4.768 1.00 0.00 91 PRO A CA 12
ATOM 18663 C C . PRO A 1 91 ? 6.600 4.017 -3.551 1.00 0.00 91 PRO A C 12
ATOM 18664 O O . PRO A 1 91 ? 7.665 3.413 -3.676 1.00 0.00 91 PRO A O 12
ATOM 18675 N N . SER A 1 92 ? 6.130 4.479 -2.402 1.00 0.00 92 SER A N 12
ATOM 18676 C CA . SER A 1 92 ? 6.868 4.296 -1.164 1.00 0.00 92 SER A CA 12
ATOM 18677 C C . SER A 1 92 ? 7.497 2.902 -1.130 1.00 0.00 92 SER A C 12
ATOM 18678 O O . SER A 1 92 ? 7.118 2.027 -1.907 1.00 0.00 92 SER A O 12
ATOM 18686 N N . ASN A 1 93 ? 8.446 2.738 -0.221 1.00 0.00 93 ASN A N 12
ATOM 18687 C CA . ASN A 1 93 ? 9.131 1.464 -0.075 1.00 0.00 93 ASN A CA 12
ATOM 18688 C C . ASN A 1 93 ? 8.134 0.326 -0.298 1.00 0.00 93 ASN A C 12
ATOM 18689 O O . ASN A 1 93 ? 6.930 0.506 -0.120 1.00 0.00 93 ASN A O 12
ATOM 18700 N N . THR A 1 94 ? 8.672 -0.822 -0.685 1.00 0.00 94 THR A N 12
ATOM 18701 C CA . THR A 1 94 ? 7.844 -1.990 -0.935 1.00 0.00 94 THR A CA 12
ATOM 18702 C C . THR A 1 94 ? 7.558 -2.730 0.374 1.00 0.00 94 THR A C 12
ATOM 18703 O O . THR A 1 94 ? 8.456 -2.919 1.193 1.00 0.00 94 THR A O 12
ATOM 18714 N N . ALA A 1 95 ? 6.304 -3.129 0.529 1.00 0.00 95 ALA A N 12
ATOM 18715 C CA . ALA A 1 95 ? 5.889 -3.844 1.723 1.00 0.00 95 ALA A CA 12
ATOM 18716 C C . ALA A 1 95 ? 5.621 -5.308 1.369 1.00 0.00 95 ALA A C 12
ATOM 18717 O O . ALA A 1 95 ? 4.839 -5.598 0.465 1.00 0.00 95 ALA A O 12
ATOM 18724 N N . ASN A 1 96 ? 6.285 -6.192 2.099 1.00 0.00 96 ASN A N 12
ATOM 18725 C CA . ASN A 1 96 ? 6.129 -7.618 1.872 1.00 0.00 96 ASN A CA 12
ATOM 18726 C C . ASN A 1 96 ? 5.427 -8.248 3.078 1.00 0.00 96 ASN A C 12
ATOM 18727 O O . ASN A 1 96 ? 5.597 -7.792 4.207 1.00 0.00 96 ASN A O 12
ATOM 18738 N N . VAL A 1 97 ? 4.652 -9.285 2.796 1.00 0.00 97 VAL A N 12
ATOM 18739 C CA . VAL A 1 97 ? 3.924 -9.981 3.842 1.00 0.00 97 VAL A CA 12
ATOM 18740 C C . VAL A 1 97 ? 4.342 -11.453 3.857 1.00 0.00 97 VAL A C 12
ATOM 18741 O O . VAL A 1 97 ? 4.654 -12.023 2.813 1.00 0.00 97 VAL A O 12
ATOM 18754 N N . SER A 1 98 ? 4.334 -12.026 5.051 1.00 0.00 98 SER A N 12
ATOM 18755 C CA . SER A 1 98 ? 4.708 -13.420 5.215 1.00 0.00 98 SER A CA 12
ATOM 18756 C C . SER A 1 98 ? 3.489 -14.244 5.633 1.00 0.00 98 SER A C 12
ATOM 18757 O O . SER A 1 98 ? 2.516 -13.700 6.153 1.00 0.00 98 SER A O 12
ATOM 18765 N N . THR A 1 99 ? 3.581 -15.543 5.390 1.00 0.00 99 THR A N 12
ATOM 18766 C CA . THR A 1 99 ? 2.497 -16.447 5.734 1.00 0.00 99 THR A CA 12
ATOM 18767 C C . THR A 1 99 ? 2.967 -17.901 5.649 1.00 0.00 99 THR A C 12
ATOM 18768 O O . THR A 1 99 ? 2.548 -18.642 4.761 1.00 0.00 99 THR A O 12
ATOM 18779 N N . SER A 1 100 ? 3.832 -18.265 6.584 1.00 0.00 100 SER A N 12
ATOM 18780 C CA . SER A 1 100 ? 4.364 -19.617 6.625 1.00 0.00 100 SER A CA 12
ATOM 18781 C C . SER A 1 100 ? 3.836 -20.350 7.860 1.00 0.00 100 SER A C 12
ATOM 18782 O O . SER A 1 100 ? 3.642 -21.564 7.830 1.00 0.00 100 SER A O 12
ATOM 18790 N N . GLY A 1 101 ? 3.619 -19.581 8.917 1.00 0.00 101 GLY A N 12
ATOM 18791 C CA . GLY A 1 101 ? 3.117 -20.142 10.160 1.00 0.00 101 GLY A CA 12
ATOM 18792 C C . GLY A 1 101 ? 2.635 -19.039 11.104 1.00 0.00 101 GLY A C 12
ATOM 18793 O O . GLY A 1 101 ? 3.086 -18.952 12.245 1.00 0.00 101 GLY A O 12
ATOM 18797 N N . LEU A 1 102 ? 1.724 -18.223 10.593 1.00 0.00 102 LEU A N 12
ATOM 18798 C CA . LEU A 1 102 ? 1.175 -17.129 11.376 1.00 0.00 102 LEU A CA 12
ATOM 18799 C C . LEU A 1 102 ? -0.105 -17.598 12.072 1.00 0.00 102 LEU A C 12
ATOM 18800 O O . LEU A 1 102 ? -0.835 -18.433 11.540 1.00 0.00 102 LEU A O 12
ATOM 18816 N N . SER A 1 103 ? -0.337 -17.040 13.251 1.00 0.00 103 SER A N 12
ATOM 18817 C CA . SER A 1 103 ? -1.515 -17.390 14.026 1.00 0.00 103 SER A CA 12
ATOM 18818 C C . SER A 1 103 ? -1.296 -18.727 14.738 1.00 0.00 103 SER A C 12
ATOM 18819 O O . SER A 1 103 ? -1.172 -18.769 15.961 1.00 0.00 103 SER A O 12
ATOM 18827 N N . GLY A 1 104 ? -1.254 -19.785 13.942 1.00 0.00 104 GLY A N 12
ATOM 18828 C CA . GLY A 1 104 ? -1.051 -21.119 14.481 1.00 0.00 104 GLY A CA 12
ATOM 18829 C C . GLY A 1 104 ? -2.110 -22.090 13.955 1.00 0.00 104 GLY A C 12
ATOM 18830 O O . GLY A 1 104 ? -3.301 -21.911 14.207 1.00 0.00 104 GLY A O 12
ATOM 18834 N N . PRO A 1 105 ? -1.626 -23.123 13.214 1.00 0.00 105 PRO A N 12
ATOM 18835 C CA . PRO A 1 105 ? -2.518 -24.122 12.651 1.00 0.00 105 PRO A CA 12
ATOM 18836 C C . PRO A 1 105 ? -3.016 -25.084 13.731 1.00 0.00 105 PRO A C 12
ATOM 18837 O O . PRO A 1 105 ? -2.219 -25.658 14.472 1.00 0.00 105 PRO A O 12
ATOM 18848 N N . SER A 1 106 ? -4.332 -25.231 13.786 1.00 0.00 106 SER A N 12
ATOM 18849 C CA . SER A 1 106 ? -4.945 -26.114 14.764 1.00 0.00 106 SER A CA 12
ATOM 18850 C C . SER A 1 106 ? -4.130 -27.403 14.889 1.00 0.00 106 SER A C 12
ATOM 18851 O O . SER A 1 106 ? -4.064 -28.194 13.949 1.00 0.00 106 SER A O 12
ATOM 18859 N N . SER A 1 107 ? -3.530 -27.574 16.058 1.00 0.00 107 SER A N 12
ATOM 18860 C CA . SER A 1 107 ? -2.722 -28.753 16.318 1.00 0.00 107 SER 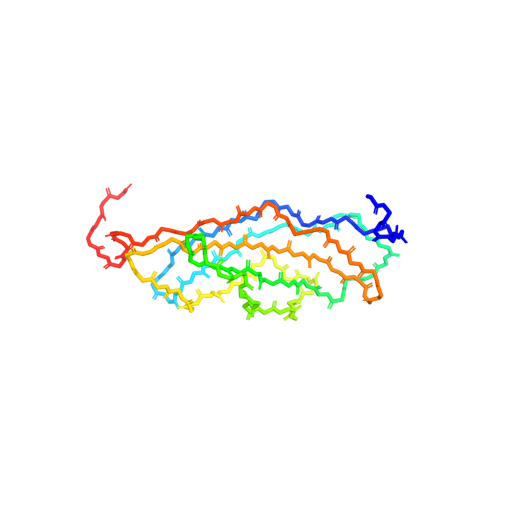A CA 12
ATOM 18861 C C . SER A 1 107 ? -2.285 -28.775 17.784 1.00 0.00 107 SER A C 12
ATOM 18862 O O . SER A 1 107 ? -1.706 -27.808 18.277 1.00 0.00 107 SER A O 12
ATOM 18870 N N . GLY A 1 108 ? -2.578 -29.888 18.440 1.00 0.00 108 GLY A N 12
ATOM 18871 C CA . GLY A 1 108 ? -2.223 -30.048 19.840 1.00 0.00 108 GLY A CA 12
ATOM 18872 C C . GLY A 1 108 ? -0.953 -30.888 19.990 1.00 0.00 108 GLY A C 12
ATOM 18873 O O . GLY A 1 108 ? -0.357 -31.303 18.997 1.00 0.00 108 GLY A O 12
ATOM 18877 N N . GLY A 1 1 ? 10.772 23.638 -20.961 1.00 0.00 1 GLY A N 13
ATOM 18878 C CA . GLY A 1 1 ? 10.844 24.966 -20.374 1.00 0.00 1 GLY A CA 13
ATOM 18879 C C . GLY A 1 1 ? 10.708 24.900 -18.851 1.00 0.00 1 GLY A C 13
ATOM 18880 O O . GLY A 1 1 ? 9.787 25.483 -18.281 1.00 0.00 1 GLY A O 13
ATOM 18884 N N . SER A 1 2 ? 11.638 24.186 -18.236 1.00 0.00 2 SER A N 13
ATOM 18885 C CA . SER A 1 2 ? 11.634 24.036 -16.791 1.00 0.00 2 SER A CA 13
ATOM 18886 C C . SER A 1 2 ? 10.390 23.262 -16.349 1.00 0.00 2 SER A C 13
ATOM 18887 O O . SER A 1 2 ? 9.266 23.714 -16.560 1.00 0.00 2 SER A O 13
ATOM 18895 N N . SER A 1 3 ? 10.634 22.109 -15.743 1.00 0.00 3 SER A N 13
ATOM 18896 C CA . SER A 1 3 ? 9.548 21.268 -15.270 1.00 0.00 3 SER A CA 13
ATOM 18897 C C . SER A 1 3 ? 9.604 21.150 -13.745 1.00 0.00 3 SER A C 13
ATOM 18898 O O . SER A 1 3 ? 9.262 20.109 -13.187 1.00 0.00 3 SER A O 13
ATOM 18906 N N . GLY A 1 4 ? 10.037 22.233 -13.116 1.00 0.00 4 GLY A N 13
ATOM 18907 C CA . GLY A 1 4 ? 10.141 22.264 -11.667 1.00 0.00 4 GLY A CA 13
ATOM 18908 C C . GLY A 1 4 ? 8.827 22.720 -11.032 1.00 0.00 4 GLY A C 13
ATOM 18909 O O . GLY A 1 4 ? 8.778 23.761 -10.377 1.00 0.00 4 GLY A O 13
ATOM 18913 N N . SER A 1 5 ? 7.793 21.920 -11.247 1.00 0.00 5 SER A N 13
ATOM 18914 C CA . SER A 1 5 ? 6.481 22.229 -10.704 1.00 0.00 5 SER A CA 13
ATOM 18915 C C . SER A 1 5 ? 6.084 21.178 -9.666 1.00 0.00 5 SER A C 13
ATOM 18916 O O . SER A 1 5 ? 5.911 21.496 -8.490 1.00 0.00 5 SER A O 13
ATOM 18924 N N . SER A 1 6 ? 5.951 19.948 -10.138 1.00 0.00 6 SER A N 13
ATOM 18925 C CA . SER A 1 6 ? 5.577 18.848 -9.265 1.00 0.00 6 SER A CA 13
ATOM 18926 C C . SER A 1 6 ? 6.376 18.919 -7.962 1.00 0.00 6 SER A C 13
ATOM 18927 O O . SER A 1 6 ? 7.601 19.029 -7.986 1.00 0.00 6 SER A O 13
ATOM 18935 N N . GLY A 1 7 ? 5.650 18.853 -6.855 1.00 0.00 7 GLY A N 13
ATOM 18936 C CA . GLY A 1 7 ? 6.276 18.909 -5.545 1.00 0.00 7 GLY A CA 13
ATOM 18937 C C . GLY A 1 7 ? 5.497 18.071 -4.529 1.00 0.00 7 GLY A C 13
ATOM 18938 O O . GLY A 1 7 ? 5.249 18.519 -3.411 1.00 0.00 7 GLY A O 13
ATOM 18942 N N . LEU A 1 8 ? 5.133 16.870 -4.955 1.00 0.00 8 LEU A N 13
ATOM 18943 C CA . LEU A 1 8 ? 4.388 15.966 -4.096 1.00 0.00 8 LEU A CA 13
ATOM 18944 C C . LEU A 1 8 ? 5.319 14.859 -3.598 1.00 0.00 8 LEU A C 13
ATOM 18945 O O . LEU A 1 8 ? 5.846 14.082 -4.393 1.00 0.00 8 LEU A O 13
ATOM 18961 N N . SER A 1 9 ? 5.492 14.822 -2.285 1.00 0.00 9 SER A N 13
ATOM 18962 C CA . SER A 1 9 ? 6.350 13.822 -1.672 1.00 0.00 9 SER A CA 13
ATOM 18963 C C . SER A 1 9 ? 5.569 12.525 -1.453 1.00 0.00 9 SER A C 13
ATOM 18964 O O . SER A 1 9 ? 4.400 12.557 -1.072 1.00 0.00 9 SER A O 13
ATOM 18972 N N . PRO A 1 10 ? 6.264 11.385 -1.709 1.00 0.00 10 PRO A N 13
ATOM 18973 C CA . PRO A 1 10 ? 5.649 10.080 -1.543 1.00 0.00 10 PRO A CA 13
ATOM 18974 C C . PRO A 1 10 ? 5.527 9.714 -0.062 1.00 0.00 10 PRO A C 13
ATOM 18975 O O . PRO A 1 10 ? 6.018 10.439 0.802 1.00 0.00 10 PRO A O 13
ATOM 18986 N N . PRO A 1 11 ? 4.854 8.560 0.191 1.00 0.00 11 PRO A N 13
ATOM 18987 C CA . PRO A 1 11 ? 4.662 8.090 1.553 1.00 0.00 11 PRO A CA 13
ATOM 18988 C C . PRO A 1 11 ? 5.956 7.499 2.116 1.00 0.00 11 PRO A C 13
ATOM 18989 O O . PRO A 1 11 ? 6.933 7.330 1.389 1.00 0.00 11 PRO A O 13
ATOM 19000 N N . ARG A 1 12 ? 5.920 7.201 3.407 1.00 0.00 12 ARG A N 13
ATOM 19001 C CA . ARG A 1 12 ? 7.077 6.632 4.076 1.00 0.00 12 ARG A CA 13
ATOM 19002 C C . ARG A 1 12 ? 6.633 5.650 5.162 1.00 0.00 12 ARG A C 13
ATOM 19003 O O . ARG A 1 12 ? 5.448 5.562 5.477 1.00 0.00 12 ARG A O 13
ATOM 19024 N N . GLY A 1 13 ? 7.609 4.937 5.705 1.00 0.00 13 GLY A N 13
ATOM 19025 C CA . GLY A 1 13 ? 7.334 3.964 6.748 1.00 0.00 13 GLY A CA 13
ATOM 19026 C C . GLY A 1 13 ? 6.123 3.101 6.388 1.00 0.00 13 GLY A C 13
ATOM 19027 O O . GLY A 1 13 ? 5.093 3.159 7.060 1.00 0.00 13 GLY A O 13
ATOM 19031 N N . LEU A 1 14 ? 6.286 2.322 5.330 1.00 0.00 14 LEU A N 13
ATOM 19032 C CA . LEU A 1 14 ? 5.218 1.448 4.873 1.00 0.00 14 LEU A CA 13
ATOM 19033 C C . LEU A 1 14 ? 5.540 0.006 5.269 1.00 0.00 14 LEU A C 13
ATOM 19034 O O . LEU A 1 14 ? 6.524 -0.566 4.802 1.00 0.00 14 LEU A O 13
ATOM 19050 N N . VAL A 1 15 ? 4.693 -0.541 6.129 1.00 0.00 15 VAL A N 13
ATOM 19051 C CA . VAL A 1 15 ? 4.875 -1.905 6.594 1.00 0.00 15 VAL A CA 13
ATOM 19052 C C . VAL A 1 15 ? 3.549 -2.661 6.476 1.00 0.00 15 VAL A C 13
ATOM 19053 O O . VAL A 1 15 ? 2.479 -2.066 6.591 1.00 0.00 15 VAL A O 13
ATOM 19066 N N . ALA A 1 16 ? 3.664 -3.961 6.248 1.00 0.00 16 ALA A N 13
ATOM 19067 C CA . ALA A 1 16 ? 2.488 -4.804 6.114 1.00 0.00 16 ALA A CA 13
ATOM 19068 C C . ALA A 1 16 ? 2.404 -5.749 7.314 1.00 0.00 16 ALA A C 13
ATOM 19069 O O . ALA A 1 16 ? 3.294 -6.572 7.524 1.00 0.00 16 ALA A O 13
ATOM 19076 N N . VAL A 1 17 ? 1.326 -5.600 8.069 1.00 0.00 17 VAL A N 13
ATOM 19077 C CA . VAL A 1 17 ? 1.114 -6.431 9.243 1.00 0.00 17 VAL A CA 13
ATOM 19078 C C . VAL A 1 17 ? 0.006 -7.445 8.951 1.00 0.00 17 VAL A C 13
ATOM 19079 O O . VAL A 1 17 ? -1.164 -7.081 8.850 1.00 0.00 17 VAL A O 13
ATOM 19092 N N . ARG A 1 18 ? 0.415 -8.699 8.822 1.00 0.00 18 ARG A N 13
ATOM 19093 C CA . ARG A 1 18 ? -0.527 -9.769 8.544 1.00 0.00 18 ARG A CA 13
ATOM 19094 C C . ARG A 1 18 ? -1.466 -9.973 9.735 1.00 0.00 18 ARG A C 13
ATOM 19095 O O . ARG A 1 18 ? -1.012 -10.213 10.853 1.00 0.00 18 ARG A O 13
ATOM 19116 N N . THR A 1 19 ? -2.757 -9.871 9.455 1.00 0.00 19 THR A N 13
ATOM 19117 C CA . THR A 1 19 ? -3.762 -10.041 10.490 1.00 0.00 19 THR A CA 13
ATOM 19118 C C . THR A 1 19 ? -4.776 -11.110 10.077 1.00 0.00 19 THR A C 13
ATOM 19119 O O . THR A 1 19 ? -4.786 -11.551 8.929 1.00 0.00 19 THR A O 13
ATOM 19130 N N . PRO A 1 20 ? -5.626 -11.507 11.062 1.00 0.00 20 PRO A N 13
ATOM 19131 C CA . PRO A 1 20 ? -6.642 -12.516 10.812 1.00 0.00 20 PRO A CA 13
ATOM 19132 C C . PRO A 1 20 ? -7.800 -11.938 9.997 1.00 0.00 20 PRO A C 13
ATOM 19133 O O . PRO A 1 20 ? -8.749 -12.649 9.670 1.00 0.00 20 PRO A O 13
ATOM 19144 N N . ARG A 1 21 ? -7.685 -10.653 9.693 1.00 0.00 21 ARG A N 13
ATOM 19145 C CA . ARG A 1 21 ? -8.711 -9.972 8.923 1.00 0.00 21 ARG A CA 13
ATOM 19146 C C . ARG A 1 21 ? -8.162 -9.560 7.555 1.00 0.00 21 ARG A C 13
ATOM 19147 O O . ARG A 1 21 ? -8.923 -9.189 6.663 1.00 0.00 21 ARG A O 13
ATOM 19168 N N . GLY A 1 22 ? -6.845 -9.639 7.434 1.00 0.00 22 GLY A N 13
ATOM 19169 C CA . GLY A 1 22 ? -6.185 -9.278 6.190 1.00 0.00 22 GLY A CA 13
ATOM 19170 C C . GLY A 1 22 ? -4.776 -8.745 6.452 1.00 0.00 22 GLY A C 13
ATOM 19171 O O . GLY A 1 22 ? -4.107 -9.180 7.389 1.00 0.00 22 GLY A O 13
ATOM 19175 N N . VAL A 1 23 ? -4.365 -7.810 5.608 1.00 0.00 23 VAL A N 13
ATOM 19176 C CA . VAL A 1 23 ? -3.047 -7.213 5.736 1.00 0.00 23 VAL A CA 13
ATOM 19177 C C . VAL A 1 23 ? -3.187 -5.692 5.826 1.00 0.00 23 VAL A C 13
ATOM 19178 O O . VAL A 1 23 ? -3.683 -5.055 4.898 1.00 0.00 23 VAL A O 13
ATOM 19191 N N . LEU A 1 24 ? -2.741 -5.154 6.951 1.00 0.00 24 LEU A N 13
ATOM 19192 C CA . LEU A 1 24 ? -2.811 -3.720 7.174 1.00 0.00 24 LEU A CA 13
ATOM 19193 C C . LEU A 1 24 ? -1.467 -3.085 6.811 1.00 0.00 24 LEU A C 13
ATOM 19194 O O . LEU A 1 24 ? -0.430 -3.471 7.347 1.00 0.00 24 LEU A O 13
ATOM 19210 N N . LEU A 1 25 ? -1.530 -2.123 5.902 1.00 0.00 25 LEU A N 13
ATOM 19211 C CA . LEU A 1 25 ? -0.331 -1.431 5.460 1.00 0.00 25 LEU A CA 13
ATOM 19212 C C . LEU A 1 25 ? -0.219 -0.094 6.196 1.00 0.00 25 LEU A C 13
ATOM 19213 O O . LEU A 1 25 ? -0.992 0.827 5.938 1.00 0.00 25 LEU A O 13
ATOM 19229 N N . HIS A 1 26 ? 0.751 -0.030 7.096 1.00 0.00 26 HIS A N 13
ATOM 19230 C CA . HIS A 1 26 ? 0.974 1.178 7.871 1.00 0.00 26 HIS A CA 13
ATOM 19231 C C . HIS A 1 26 ? 2.003 2.060 7.160 1.00 0.00 26 HIS A C 13
ATOM 19232 O O . HIS A 1 26 ? 3.187 1.728 7.118 1.00 0.00 26 HIS A O 13
ATOM 19246 N N . TRP A 1 27 ? 1.515 3.166 6.619 1.00 0.00 27 TRP A N 13
ATOM 19247 C CA . TRP A 1 27 ? 2.377 4.098 5.913 1.00 0.00 27 TRP A CA 13
ATOM 19248 C C . TRP A 1 27 ? 2.336 5.436 6.654 1.00 0.00 27 TRP A C 13
ATOM 19249 O O . TRP A 1 27 ? 1.612 5.582 7.638 1.00 0.00 27 TRP A O 13
ATOM 19270 N N . ASP A 1 28 ? 3.122 6.378 6.154 1.00 0.00 28 ASP A N 13
ATOM 19271 C CA . ASP A 1 28 ? 3.184 7.698 6.757 1.00 0.00 28 ASP A CA 13
ATOM 19272 C C . ASP A 1 28 ? 2.754 8.745 5.727 1.00 0.00 28 ASP A C 13
ATOM 19273 O O . ASP A 1 28 ? 2.983 8.575 4.531 1.00 0.00 28 ASP A O 13
ATOM 19282 N N . PRO A 1 29 ? 2.122 9.833 6.243 1.00 0.00 29 PRO A N 13
ATOM 19283 C CA . PRO A 1 29 ? 1.657 10.907 5.382 1.00 0.00 29 PRO A CA 13
ATOM 19284 C C . PRO A 1 29 ? 2.826 11.771 4.904 1.00 0.00 29 PRO A C 13
ATOM 19285 O O . PRO A 1 29 ? 3.746 12.057 5.670 1.00 0.00 29 PRO A O 13
ATOM 19296 N N . PRO A 1 30 ? 2.751 12.172 3.607 1.00 0.00 30 PRO A N 13
ATOM 19297 C CA . PRO A 1 30 ? 3.792 12.997 3.017 1.00 0.00 30 PRO A CA 13
ATOM 19298 C C . PRO A 1 30 ? 3.689 14.443 3.507 1.00 0.00 30 PRO A C 13
ATOM 19299 O O . PRO A 1 30 ? 2.615 15.042 3.463 1.00 0.00 30 PRO A O 13
ATOM 19310 N N . GLU A 1 31 ? 4.820 14.963 3.962 1.00 0.00 31 GLU A N 13
ATOM 19311 C CA . GLU A 1 31 ? 4.870 16.327 4.459 1.00 0.00 31 GLU A CA 13
ATOM 19312 C C . GLU A 1 31 ? 4.821 17.318 3.295 1.00 0.00 31 GLU A C 13
ATOM 19313 O O . GLU A 1 31 ? 4.039 18.268 3.316 1.00 0.00 31 GLU A O 13
ATOM 19325 N N . LEU A 1 32 ? 5.666 17.064 2.306 1.00 0.00 32 LEU A N 13
ATOM 19326 C CA . LEU A 1 32 ? 5.729 17.922 1.136 1.00 0.00 32 LEU A CA 13
ATOM 19327 C C . LEU A 1 32 ? 4.541 17.617 0.220 1.00 0.00 32 LEU A C 13
ATOM 19328 O O . LEU A 1 32 ? 4.450 16.526 -0.340 1.00 0.00 32 LEU A O 13
ATOM 19344 N N . VAL A 1 33 ? 3.661 18.600 0.097 1.00 0.00 33 VAL A N 13
ATOM 19345 C CA . VAL A 1 33 ? 2.484 18.449 -0.740 1.00 0.00 33 VAL A CA 13
ATOM 19346 C C . VAL A 1 33 ? 2.243 19.748 -1.512 1.00 0.00 33 VAL A C 13
ATOM 19347 O O . VAL A 1 33 ? 2.449 20.838 -0.980 1.00 0.00 33 VAL A O 13
ATOM 19360 N N . PRO A 1 34 ? 1.799 19.585 -2.787 1.00 0.00 34 PRO A N 13
ATOM 19361 C CA . PRO A 1 34 ? 1.528 20.732 -3.637 1.00 0.00 34 PRO A CA 13
ATOM 19362 C C . PRO A 1 34 ? 0.221 21.418 -3.233 1.00 0.00 34 PRO A C 13
ATOM 19363 O O . PRO A 1 34 ? -0.048 22.544 -3.648 1.00 0.00 34 PRO A O 13
ATOM 19374 N N . LYS A 1 35 ? -0.557 20.710 -2.427 1.00 0.00 35 LYS A N 13
ATOM 19375 C CA . LYS A 1 35 ? -1.829 21.236 -1.962 1.00 0.00 35 LYS A CA 13
ATOM 19376 C C . LYS A 1 35 ? -2.417 20.287 -0.915 1.00 0.00 35 LYS A C 13
ATOM 19377 O O . LYS A 1 35 ? -2.171 20.446 0.279 1.00 0.00 35 LYS A O 13
ATOM 19396 N N . ARG A 1 36 ? -3.181 19.321 -1.402 1.00 0.00 36 ARG A N 13
ATOM 19397 C CA . ARG A 1 36 ? -3.806 18.346 -0.524 1.00 0.00 36 ARG A CA 13
ATOM 19398 C C . ARG A 1 36 ? -3.644 16.936 -1.096 1.00 0.00 36 ARG A C 13
ATOM 19399 O O . ARG A 1 36 ? -3.157 16.767 -2.212 1.00 0.00 36 ARG A O 13
ATOM 19420 N N . LEU A 1 37 ? -4.061 15.960 -0.303 1.00 0.00 37 LEU A N 13
ATOM 19421 C CA . LEU A 1 37 ? -3.969 14.570 -0.716 1.00 0.00 37 LEU A CA 13
ATOM 19422 C C . LEU A 1 37 ? -5.289 14.145 -1.361 1.00 0.00 37 LEU A C 13
ATOM 19423 O O . LEU A 1 37 ? -6.328 14.125 -0.702 1.00 0.00 37 LEU A O 13
ATOM 19439 N N . ASP A 1 38 ? -5.207 13.814 -2.641 1.00 0.00 38 ASP A N 13
ATOM 19440 C CA . ASP A 1 38 ? -6.383 13.390 -3.382 1.00 0.00 38 ASP A CA 13
ATOM 19441 C C . ASP A 1 38 ? -6.671 11.919 -3.075 1.00 0.00 38 ASP A C 13
ATOM 19442 O O . ASP A 1 38 ? -7.829 11.507 -3.026 1.00 0.00 38 ASP A O 13
ATOM 19451 N N . GLY A 1 39 ? -5.598 11.168 -2.876 1.00 0.00 39 GLY A N 13
ATOM 19452 C CA . GLY A 1 39 ? -5.721 9.752 -2.575 1.00 0.00 39 GLY A CA 13
ATOM 19453 C C . GLY A 1 39 ? -4.437 9.002 -2.934 1.00 0.00 39 GLY A C 13
ATOM 19454 O O . GLY A 1 39 ? -3.665 9.453 -3.778 1.00 0.00 39 GLY A O 13
ATOM 19458 N N . TYR A 1 40 ? -4.247 7.868 -2.275 1.00 0.00 40 TYR A N 13
ATOM 19459 C CA . TYR A 1 40 ? -3.070 7.051 -2.513 1.00 0.00 40 TYR A CA 13
ATOM 19460 C C . TYR A 1 40 ? -3.413 5.833 -3.374 1.00 0.00 40 TYR A C 13
ATOM 19461 O O . TYR A 1 40 ? -4.575 5.620 -3.719 1.00 0.00 40 TYR A O 13
ATOM 19479 N N . VAL A 1 41 ? -2.382 5.066 -3.695 1.00 0.00 41 VAL A N 13
ATOM 19480 C CA . VAL A 1 41 ? -2.560 3.875 -4.508 1.00 0.00 41 VAL A CA 13
ATOM 19481 C C . VAL A 1 41 ? -1.792 2.712 -3.876 1.00 0.00 41 VAL A C 13
ATOM 19482 O O . VAL A 1 41 ? -0.568 2.646 -3.973 1.00 0.00 41 VAL A O 13
ATOM 19495 N N . LEU A 1 42 ? -2.544 1.823 -3.243 1.00 0.00 42 LEU A N 13
ATOM 19496 C CA . LEU A 1 42 ? -1.950 0.666 -2.595 1.00 0.00 42 LEU A CA 13
ATOM 19497 C C . LEU A 1 42 ? -1.881 -0.491 -3.593 1.00 0.00 42 LEU A C 13
ATOM 19498 O O . LEU A 1 42 ? -2.911 -0.980 -4.056 1.00 0.00 42 LEU A O 13
ATOM 19514 N N . GLU A 1 43 ? -0.656 -0.898 -3.895 1.00 0.00 43 GLU A N 13
ATOM 19515 C CA . GLU A 1 43 ? -0.439 -1.989 -4.830 1.00 0.00 43 GLU A CA 13
ATOM 19516 C C . GLU A 1 43 ? 0.112 -3.213 -4.097 1.00 0.00 43 GLU A C 13
ATOM 19517 O O . GLU A 1 43 ? 0.475 -3.128 -2.924 1.00 0.00 43 GLU A O 13
ATOM 19529 N N . GLY A 1 44 ? 0.159 -4.324 -4.818 1.00 0.00 44 GLY A N 13
ATOM 19530 C CA . GLY A 1 44 ? 0.660 -5.564 -4.250 1.00 0.00 44 GLY A CA 13
ATOM 19531 C C . GLY A 1 44 ? 0.897 -6.610 -5.342 1.00 0.00 44 GLY A C 13
ATOM 19532 O O . GLY A 1 44 ? 0.603 -6.369 -6.512 1.00 0.00 44 GLY A O 13
ATOM 19536 N N . ARG A 1 45 ? 1.425 -7.749 -4.920 1.00 0.00 45 ARG A N 13
ATOM 19537 C CA . ARG A 1 45 ? 1.705 -8.833 -5.847 1.00 0.00 45 ARG A CA 13
ATOM 19538 C C . ARG A 1 45 ? 2.349 -10.009 -5.110 1.00 0.00 45 ARG A C 13
ATOM 19539 O O . ARG A 1 45 ? 3.083 -9.813 -4.143 1.00 0.00 45 ARG A O 13
ATOM 19560 N N . GLN A 1 46 ? 2.050 -11.205 -5.596 1.00 0.00 46 GLN A N 13
ATOM 19561 C CA . GLN A 1 46 ? 2.590 -12.413 -4.995 1.00 0.00 46 GLN A CA 13
ATOM 19562 C C . GLN A 1 46 ? 3.504 -13.135 -5.986 1.00 0.00 46 GLN A C 13
ATOM 19563 O O . GLN A 1 46 ? 3.121 -13.372 -7.131 1.00 0.00 46 GLN A O 13
ATOM 19577 N N . GLY A 1 47 ? 4.696 -13.466 -5.510 1.00 0.00 47 GLY A N 13
ATOM 19578 C CA . GLY A 1 47 ? 5.668 -14.157 -6.341 1.00 0.00 47 GLY A CA 13
ATOM 19579 C C . GLY A 1 47 ? 6.299 -13.202 -7.356 1.00 0.00 47 GLY A C 13
ATOM 19580 O O . GLY A 1 47 ? 6.715 -12.099 -7.001 1.00 0.00 47 GLY A O 13
ATOM 19584 N N . SER A 1 48 ? 6.351 -13.659 -8.598 1.00 0.00 48 SER A N 13
ATOM 19585 C CA . SER A 1 48 ? 6.924 -12.859 -9.667 1.00 0.00 48 SER A CA 13
ATOM 19586 C C . SER A 1 48 ? 5.841 -12.487 -10.681 1.00 0.00 48 SER A C 13
ATOM 19587 O O . SER A 1 48 ? 6.058 -12.579 -11.888 1.00 0.00 48 SER A O 13
ATOM 19595 N N . GLN A 1 49 ? 4.697 -12.076 -10.153 1.00 0.00 49 GLN A N 13
ATOM 19596 C CA . GLN A 1 49 ? 3.580 -11.690 -10.997 1.00 0.00 49 GLN A CA 13
ATOM 19597 C C . GLN A 1 49 ? 3.591 -10.178 -11.235 1.00 0.00 49 GLN A C 13
ATOM 19598 O O . GLN A 1 49 ? 4.534 -9.492 -10.844 1.00 0.00 49 GLN A O 13
ATOM 19612 N N . GLY A 1 50 ? 2.532 -9.704 -11.875 1.00 0.00 50 GLY A N 13
ATOM 19613 C CA . GLY A 1 50 ? 2.409 -8.286 -12.169 1.00 0.00 50 GLY A CA 13
ATOM 19614 C C . GLY A 1 50 ? 1.779 -7.535 -10.994 1.00 0.00 50 GLY A C 13
ATOM 19615 O O . GLY A 1 50 ? 0.908 -8.068 -10.307 1.00 0.00 50 GLY A O 13
ATOM 19619 N N . TRP A 1 51 ? 2.245 -6.311 -10.798 1.00 0.00 51 TRP A N 13
ATOM 19620 C CA . TRP A 1 51 ? 1.739 -5.481 -9.718 1.00 0.00 51 TRP A CA 13
ATOM 19621 C C . TRP A 1 51 ? 0.240 -5.273 -9.944 1.00 0.00 51 TRP A C 13
ATOM 19622 O O . TRP A 1 51 ? -0.172 -4.804 -11.004 1.00 0.00 51 TRP A O 13
ATOM 19643 N N . GLU A 1 52 ? -0.535 -5.631 -8.931 1.00 0.00 52 GLU A N 13
ATOM 19644 C CA . GLU A 1 52 ? -1.979 -5.489 -9.006 1.00 0.00 52 GLU A CA 13
ATOM 19645 C C . GLU A 1 52 ? -2.452 -4.371 -8.074 1.00 0.00 52 GLU A C 13
ATOM 19646 O O . GLU A 1 52 ? -2.125 -4.367 -6.888 1.00 0.00 52 GLU A O 13
ATOM 19658 N N . VAL A 1 53 ? -3.214 -3.450 -8.646 1.00 0.00 53 VAL A N 13
ATOM 19659 C CA . VAL A 1 53 ? -3.735 -2.330 -7.881 1.00 0.00 53 VAL A CA 13
ATOM 19660 C C . VAL A 1 53 ? -4.766 -2.842 -6.874 1.00 0.00 53 VAL A C 13
ATOM 19661 O O . VAL A 1 53 ? -5.903 -3.137 -7.240 1.00 0.00 53 VAL A O 13
ATOM 19674 N N . LEU A 1 54 ? -4.333 -2.931 -5.625 1.00 0.00 54 LEU A N 13
ATOM 19675 C CA . LEU A 1 54 ? -5.205 -3.401 -4.562 1.00 0.00 54 LEU A CA 13
ATOM 19676 C C . LEU A 1 54 ? -6.258 -2.333 -4.261 1.00 0.00 54 LEU A C 13
ATOM 19677 O O . LEU A 1 54 ? -7.447 -2.634 -4.179 1.00 0.00 54 LEU A O 13
ATOM 19693 N N . ASP A 1 55 ? -5.781 -1.106 -4.104 1.00 0.00 55 ASP A N 13
ATOM 19694 C CA . ASP A 1 55 ? -6.667 0.009 -3.813 1.00 0.00 55 ASP A CA 13
ATOM 19695 C C . ASP A 1 55 ? -6.125 1.273 -4.484 1.00 0.00 55 ASP A C 13
ATOM 19696 O O . ASP A 1 55 ? -5.172 1.878 -3.997 1.00 0.00 55 ASP A O 13
ATOM 19705 N N . PRO A 1 56 ? -6.773 1.643 -5.621 1.00 0.00 56 PRO A N 13
ATOM 19706 C CA . PRO A 1 56 ? -6.367 2.824 -6.363 1.00 0.00 56 PRO A CA 13
ATOM 19707 C C . PRO A 1 56 ? -6.815 4.101 -5.650 1.00 0.00 56 PRO A C 13
ATOM 19708 O O . PRO A 1 56 ? -6.042 5.051 -5.526 1.00 0.00 56 PRO A O 13
ATOM 19719 N N . ALA A 1 57 ? -8.061 4.084 -5.201 1.00 0.00 57 ALA A N 13
ATOM 19720 C CA . ALA A 1 57 ? -8.621 5.229 -4.504 1.00 0.00 57 ALA A CA 13
ATOM 19721 C C . ALA A 1 57 ? -8.555 4.984 -2.995 1.00 0.00 57 ALA A C 13
ATOM 19722 O O . ALA A 1 57 ? -9.312 4.175 -2.460 1.00 0.00 57 ALA A O 13
ATOM 19729 N N . VAL A 1 58 ? -7.643 5.698 -2.351 1.00 0.00 58 VAL A N 13
ATOM 19730 C CA . VAL A 1 58 ? -7.468 5.568 -0.915 1.00 0.00 58 VAL A CA 13
ATOM 19731 C C . VAL A 1 58 ? -7.542 6.953 -0.269 1.00 0.00 58 VAL A C 13
ATOM 19732 O O . VAL A 1 58 ? -6.773 7.847 -0.620 1.00 0.00 58 VAL A O 13
ATOM 19745 N N . ALA A 1 59 ? -8.474 7.088 0.663 1.00 0.00 59 ALA A N 13
ATOM 19746 C CA . ALA A 1 59 ? -8.658 8.349 1.360 1.00 0.00 59 ALA A CA 13
ATOM 19747 C C . ALA A 1 59 ? -7.304 9.044 1.514 1.00 0.00 59 ALA A C 13
ATOM 19748 O O . ALA A 1 59 ? -6.300 8.397 1.807 1.00 0.00 59 ALA A O 13
ATOM 19755 N N . GLY A 1 60 ? -7.320 10.354 1.310 1.00 0.00 60 GLY A N 13
ATOM 19756 C CA . GLY A 1 60 ? -6.106 11.143 1.423 1.00 0.00 60 GLY A CA 13
ATOM 19757 C C . GLY A 1 60 ? -5.857 11.564 2.873 1.00 0.00 60 GLY A C 13
ATOM 19758 O O . GLY A 1 60 ? -5.080 12.481 3.133 1.00 0.00 60 GLY A O 13
ATOM 19762 N N . THR A 1 61 ? -6.533 10.873 3.780 1.00 0.00 61 THR A N 13
ATOM 19763 C CA . THR A 1 61 ? -6.396 11.164 5.197 1.00 0.00 61 THR A CA 13
ATOM 19764 C C . THR A 1 61 ? -6.103 9.881 5.978 1.00 0.00 61 THR A C 13
ATOM 19765 O O . THR A 1 61 ? -6.018 9.903 7.205 1.00 0.00 61 THR A O 13
ATOM 19776 N N . GLU A 1 62 ? -5.957 8.794 5.235 1.00 0.00 62 GLU A N 13
ATOM 19777 C CA . GLU A 1 62 ? -5.676 7.504 5.842 1.00 0.00 62 GLU A CA 13
ATOM 19778 C C . GLU A 1 62 ? -4.166 7.309 5.998 1.00 0.00 62 GLU A C 13
ATOM 19779 O O . GLU A 1 62 ? -3.377 8.010 5.366 1.00 0.00 62 GLU A O 13
ATOM 19791 N N . THR A 1 63 ? -3.809 6.352 6.842 1.00 0.00 63 THR A N 13
ATOM 19792 C CA . THR A 1 63 ? -2.408 6.056 7.089 1.00 0.00 63 THR A CA 13
ATOM 19793 C C . THR A 1 63 ? -2.159 4.549 7.006 1.00 0.00 63 THR A C 13
ATOM 19794 O O . THR A 1 63 ? -1.048 4.084 7.257 1.00 0.00 63 THR A O 13
ATOM 19805 N N . GLU A 1 64 ? -3.212 3.826 6.652 1.00 0.00 64 GLU A N 13
ATOM 19806 C CA . GLU A 1 64 ? -3.122 2.381 6.532 1.00 0.00 64 GLU A CA 13
ATOM 19807 C C . GLU A 1 64 ? -4.240 1.852 5.631 1.00 0.00 64 GLU A C 13
ATOM 19808 O O . GLU A 1 64 ? -5.205 2.561 5.352 1.00 0.00 64 GLU A O 13
ATOM 19820 N N . LEU A 1 65 ? -4.072 0.610 5.201 1.00 0.00 65 LEU A N 13
ATOM 19821 C CA . LEU A 1 65 ? -5.055 -0.022 4.337 1.00 0.00 65 LEU A CA 13
ATOM 19822 C C . LEU A 1 65 ? -5.029 -1.535 4.565 1.00 0.00 65 LEU A C 13
ATOM 19823 O O . LEU A 1 65 ? -3.959 -2.129 4.694 1.00 0.00 65 LEU A O 13
ATOM 19839 N N . LEU A 1 66 ? -6.219 -2.115 4.606 1.00 0.00 66 LEU A N 13
ATOM 19840 C CA . LEU A 1 66 ? -6.346 -3.548 4.815 1.00 0.00 66 LEU A CA 13
ATOM 19841 C C . LEU A 1 66 ? -6.407 -4.253 3.459 1.00 0.00 66 LEU A C 13
ATOM 19842 O O . LEU A 1 66 ? -7.196 -3.877 2.594 1.00 0.00 66 LEU A O 13
ATOM 19858 N N . VAL A 1 67 ? -5.563 -5.265 3.316 1.00 0.00 67 VAL A N 13
ATOM 19859 C CA . VAL A 1 67 ? -5.511 -6.026 2.079 1.00 0.00 67 VAL A CA 13
ATOM 19860 C C . VAL A 1 67 ? -5.555 -7.521 2.404 1.00 0.00 67 VAL A C 13
ATOM 19861 O O . VAL A 1 67 ? -4.516 -8.176 2.471 1.00 0.00 67 VAL A O 13
ATOM 19874 N N . PRO A 1 68 ? -6.800 -8.030 2.602 1.00 0.00 68 PRO A N 13
ATOM 19875 C CA . PRO A 1 68 ? -6.994 -9.435 2.918 1.00 0.00 68 PRO A CA 13
ATOM 19876 C C . PRO A 1 68 ? -6.797 -10.308 1.677 1.00 0.00 68 PRO A C 13
ATOM 19877 O O . PRO A 1 68 ? -6.718 -11.531 1.781 1.00 0.00 68 PRO A O 13
ATOM 19888 N N . GLY A 1 69 ? -6.723 -9.645 0.532 1.00 0.00 69 GLY A N 13
ATOM 19889 C CA . GLY A 1 69 ? -6.537 -10.345 -0.727 1.00 0.00 69 GLY A CA 13
ATOM 19890 C C . GLY A 1 69 ? -5.110 -10.883 -0.850 1.00 0.00 69 GLY A C 13
ATOM 19891 O O . GLY A 1 69 ? -4.420 -10.605 -1.829 1.00 0.00 69 GLY A O 13
ATOM 19895 N N . LEU A 1 70 ? -4.710 -11.644 0.159 1.00 0.00 70 LEU A N 13
ATOM 19896 C CA . LEU A 1 70 ? -3.377 -12.223 0.177 1.00 0.00 70 LEU A CA 13
ATOM 19897 C C . LEU A 1 70 ? -3.487 -13.747 0.093 1.00 0.00 70 LEU A C 13
ATOM 19898 O O . LEU A 1 70 ? -4.533 -14.315 0.404 1.00 0.00 70 LEU A O 13
ATOM 19914 N N . ILE A 1 71 ? -2.393 -14.365 -0.327 1.00 0.00 71 ILE A N 13
ATOM 19915 C CA . ILE A 1 71 ? -2.354 -15.812 -0.455 1.00 0.00 71 ILE A CA 13
ATOM 19916 C C . ILE A 1 71 ? -1.362 -16.383 0.561 1.00 0.00 71 ILE A C 13
ATOM 19917 O O . ILE A 1 71 ? -0.518 -15.657 1.085 1.00 0.00 71 ILE A O 13
ATOM 19933 N N . LYS A 1 72 ? -1.496 -17.677 0.809 1.00 0.00 72 LYS A N 13
ATOM 19934 C CA . LYS A 1 72 ? -0.622 -18.353 1.752 1.00 0.00 72 LYS A CA 13
ATOM 19935 C C . LYS A 1 72 ? 0.490 -19.072 0.986 1.00 0.00 72 LYS A C 13
ATOM 19936 O O . LYS A 1 72 ? 0.346 -19.357 -0.202 1.00 0.00 72 LYS A O 13
ATOM 19955 N N . ASP A 1 73 ? 1.574 -19.346 1.697 1.00 0.00 73 ASP A N 13
ATOM 19956 C CA . ASP A 1 73 ? 2.710 -20.026 1.098 1.00 0.00 73 ASP A CA 13
ATOM 19957 C C . ASP A 1 73 ? 3.356 -19.111 0.057 1.00 0.00 73 ASP A C 13
ATOM 19958 O O . ASP A 1 73 ? 4.224 -19.542 -0.701 1.00 0.00 73 ASP A O 13
ATOM 19967 N N . VAL A 1 74 ? 2.908 -17.864 0.052 1.00 0.00 74 VAL A N 13
ATOM 19968 C CA . VAL A 1 74 ? 3.432 -16.884 -0.884 1.00 0.00 74 VAL A CA 13
ATOM 19969 C C . VAL A 1 74 ? 3.887 -15.642 -0.115 1.00 0.00 74 VAL A C 13
ATOM 19970 O O . VAL A 1 74 ? 3.679 -15.545 1.094 1.00 0.00 74 VAL A O 13
ATOM 19983 N N . LEU A 1 75 ? 4.501 -14.724 -0.846 1.00 0.00 75 LEU A N 13
ATOM 19984 C CA . LEU A 1 75 ? 4.988 -13.492 -0.248 1.00 0.00 75 LEU A CA 13
ATOM 19985 C C . LEU A 1 75 ? 4.424 -12.298 -1.020 1.00 0.00 75 LEU A C 13
ATOM 19986 O O . LEU A 1 75 ? 4.996 -11.878 -2.025 1.00 0.00 75 LEU A O 13
ATOM 20002 N N . TYR A 1 76 ? 3.309 -11.784 -0.521 1.00 0.00 76 TYR A N 13
ATOM 20003 C CA . TYR A 1 76 ? 2.662 -10.646 -1.152 1.00 0.00 76 TYR A CA 13
ATOM 20004 C C . TYR A 1 76 ? 3.327 -9.334 -0.730 1.00 0.00 76 TYR A C 13
ATOM 20005 O O . TYR A 1 76 ? 3.459 -9.055 0.461 1.00 0.00 76 TYR A O 13
ATOM 20023 N N . GLU A 1 77 ? 3.729 -8.564 -1.730 1.00 0.00 77 GLU A N 13
ATOM 20024 C CA . GLU A 1 77 ? 4.377 -7.288 -1.479 1.00 0.00 77 GLU A CA 13
ATOM 20025 C C . GLU A 1 77 ? 3.340 -6.164 -1.437 1.00 0.00 77 GLU A C 13
ATOM 20026 O O . GLU A 1 77 ? 2.144 -6.413 -1.586 1.00 0.00 77 GLU A O 13
ATOM 20038 N N . PHE A 1 78 ? 3.835 -4.952 -1.234 1.00 0.00 78 PHE A N 13
ATOM 20039 C CA . PHE A 1 78 ? 2.966 -3.790 -1.172 1.00 0.00 78 PHE A CA 13
ATOM 20040 C C . PHE A 1 78 ? 3.742 -2.507 -1.477 1.00 0.00 78 PHE A C 13
ATOM 20041 O O . PHE A 1 78 ? 4.962 -2.464 -1.321 1.00 0.00 78 PHE A O 13
ATOM 20058 N N . ARG A 1 79 ? 3.004 -1.494 -1.907 1.00 0.00 79 ARG A N 13
ATOM 20059 C CA . ARG A 1 79 ? 3.608 -0.214 -2.235 1.00 0.00 79 ARG A CA 13
ATOM 20060 C C . ARG A 1 79 ? 2.527 0.855 -2.403 1.00 0.00 79 ARG A C 13
ATOM 20061 O O . ARG A 1 79 ? 1.577 0.669 -3.162 1.00 0.00 79 ARG A O 13
ATOM 20082 N N . LEU A 1 80 ? 2.708 1.952 -1.683 1.00 0.00 80 LEU A N 13
ATOM 20083 C CA . LEU A 1 80 ? 1.760 3.052 -1.742 1.00 0.00 80 LEU A CA 13
ATOM 20084 C C . LEU A 1 80 ? 2.315 4.149 -2.654 1.00 0.00 80 LEU A C 13
ATOM 20085 O O . LEU A 1 80 ? 3.529 4.317 -2.761 1.00 0.00 80 LEU A O 13
ATOM 20101 N N . VAL A 1 81 ? 1.399 4.866 -3.288 1.00 0.00 81 VAL A N 13
ATOM 20102 C CA . VAL A 1 81 ? 1.781 5.942 -4.186 1.00 0.00 81 VAL A CA 13
ATOM 20103 C C . VAL A 1 81 ? 0.821 7.120 -4.002 1.00 0.00 81 VAL A C 13
ATOM 20104 O O . VAL A 1 81 ? -0.317 7.075 -4.466 1.00 0.00 81 VAL A O 13
ATOM 20117 N N . ALA A 1 82 ? 1.316 8.145 -3.325 1.00 0.00 82 ALA A N 13
ATOM 20118 C CA . ALA A 1 82 ? 0.517 9.332 -3.074 1.00 0.00 82 ALA A CA 13
ATOM 20119 C C . ALA A 1 82 ? 0.426 10.161 -4.356 1.00 0.00 82 ALA A C 13
ATOM 20120 O O . ALA A 1 82 ? 1.423 10.343 -5.054 1.00 0.00 82 ALA A O 13
ATOM 20127 N N . PHE A 1 83 ? -0.778 10.641 -4.629 1.00 0.00 83 PHE A N 13
ATOM 20128 C CA . PHE A 1 83 ? -1.012 11.446 -5.815 1.00 0.00 83 PHE A CA 13
ATOM 20129 C C . PHE A 1 83 ? -2.036 12.549 -5.537 1.00 0.00 83 PHE A C 13
ATOM 20130 O O . PHE A 1 83 ? -3.073 12.297 -4.925 1.00 0.00 83 PHE A O 13
ATOM 20147 N N . ALA A 1 84 ? -1.709 13.746 -6.000 1.00 0.00 84 ALA A N 13
ATOM 20148 C CA . ALA A 1 84 ? -2.588 14.888 -5.808 1.00 0.00 84 ALA A CA 13
ATOM 20149 C C . ALA A 1 84 ? -2.951 15.480 -7.171 1.00 0.00 84 ALA A C 13
ATOM 20150 O O . ALA A 1 84 ? -2.120 16.116 -7.817 1.00 0.00 84 ALA A O 13
ATOM 20157 N N . GLY A 1 85 ? -4.194 15.251 -7.568 1.00 0.00 85 GLY A N 13
ATOM 20158 C CA . GLY A 1 85 ? -4.678 15.755 -8.842 1.00 0.00 85 GLY A CA 13
ATOM 20159 C C . GLY A 1 85 ? -3.910 15.127 -10.007 1.00 0.00 85 GLY A C 13
ATOM 20160 O O . GLY A 1 85 ? -3.971 13.916 -10.215 1.00 0.00 85 GLY A O 13
ATOM 20164 N N . SER A 1 86 ? -3.203 15.979 -10.736 1.00 0.00 86 SER A N 13
ATOM 20165 C CA . SER A 1 86 ? -2.424 15.523 -11.874 1.00 0.00 86 SER A CA 13
ATOM 20166 C C . SER A 1 86 ? -0.991 15.213 -11.436 1.00 0.00 86 SER A C 13
ATOM 20167 O O . SER A 1 86 ? -0.091 15.116 -12.270 1.00 0.00 86 SER A O 13
ATOM 20175 N N . PHE A 1 87 ? -0.823 15.067 -10.130 1.00 0.00 87 PHE A N 13
ATOM 20176 C CA . PHE A 1 87 ? 0.485 14.770 -9.572 1.00 0.00 87 PHE A CA 13
ATOM 20177 C C . PHE A 1 87 ? 0.520 13.362 -8.974 1.00 0.00 87 PHE A C 13
ATOM 20178 O O . PHE A 1 87 ? -0.360 12.992 -8.199 1.00 0.00 87 PHE A O 13
ATOM 20195 N N . VAL A 1 88 ? 1.546 12.617 -9.357 1.00 0.00 88 VAL A N 13
ATOM 20196 C CA . VAL A 1 88 ? 1.707 11.258 -8.868 1.00 0.00 88 VAL A CA 13
ATOM 20197 C C . VAL A 1 88 ? 3.062 11.129 -8.168 1.00 0.00 88 VAL A C 13
ATOM 20198 O O . VAL A 1 88 ? 4.098 11.442 -8.752 1.00 0.00 88 VAL A O 13
ATOM 20211 N N . SER A 1 89 ? 3.010 10.668 -6.927 1.00 0.00 89 SER A N 13
ATOM 20212 C CA . SER A 1 89 ? 4.220 10.495 -6.142 1.00 0.00 89 SER A CA 13
ATOM 20213 C C . SER A 1 89 ? 4.804 9.101 -6.383 1.00 0.00 89 SER A C 13
ATOM 20214 O O . SER A 1 89 ? 4.106 8.204 -6.853 1.00 0.00 89 SER A O 13
ATOM 20222 N N . ASP A 1 90 ? 6.079 8.964 -6.049 1.00 0.00 90 ASP A N 13
ATOM 20223 C CA . ASP A 1 90 ? 6.766 7.695 -6.224 1.00 0.00 90 ASP A CA 13
ATOM 20224 C C . ASP A 1 90 ? 6.197 6.673 -5.238 1.00 0.00 90 ASP A C 13
ATOM 20225 O O . ASP A 1 90 ? 5.655 7.043 -4.198 1.00 0.00 90 ASP A O 13
ATOM 20234 N N . PRO A 1 91 ? 6.343 5.373 -5.609 1.00 0.00 91 PRO A N 13
ATOM 20235 C CA . PRO A 1 91 ? 5.851 4.294 -4.769 1.00 0.00 91 PRO A CA 13
ATOM 20236 C C . PRO A 1 91 ? 6.759 4.086 -3.556 1.00 0.00 91 PRO A C 13
ATOM 20237 O O . PRO A 1 91 ? 7.879 3.596 -3.691 1.00 0.00 91 PRO A O 13
ATOM 20248 N N . SER A 1 92 ? 6.241 4.468 -2.397 1.00 0.00 92 SER A N 13
ATOM 20249 C CA . SER A 1 92 ? 6.991 4.329 -1.161 1.00 0.00 92 SER A CA 13
ATOM 20250 C C . SER A 1 92 ? 7.681 2.964 -1.117 1.00 0.00 92 SER A C 13
ATOM 20251 O O . SER A 1 92 ? 7.441 2.116 -1.975 1.00 0.00 92 SER A O 13
ATOM 20259 N N . ASN A 1 93 ? 8.524 2.794 -0.109 1.00 0.00 93 ASN A N 13
ATOM 20260 C CA . ASN A 1 93 ? 9.250 1.546 0.057 1.00 0.00 93 ASN A CA 13
ATOM 20261 C C . ASN A 1 93 ? 8.302 0.372 -0.193 1.00 0.00 93 ASN A C 13
ATOM 20262 O O . ASN A 1 93 ? 7.094 0.563 -0.328 1.00 0.00 93 ASN A O 13
ATOM 20273 N N . THR A 1 94 ? 8.884 -0.816 -0.247 1.00 0.00 94 THR A N 13
ATOM 20274 C CA . THR A 1 94 ? 8.106 -2.022 -0.479 1.00 0.00 94 THR A CA 13
ATOM 20275 C C . THR A 1 94 ? 7.984 -2.834 0.812 1.00 0.00 94 THR A C 13
ATOM 20276 O O . THR A 1 94 ? 8.983 -3.102 1.477 1.00 0.00 94 THR A O 13
ATOM 20287 N N . ALA A 1 95 ? 6.751 -3.202 1.127 1.00 0.00 95 ALA A N 13
ATOM 20288 C CA . ALA A 1 95 ? 6.485 -3.978 2.326 1.00 0.00 95 ALA A CA 13
ATOM 20289 C C . ALA A 1 95 ? 5.709 -5.242 1.949 1.00 0.00 95 ALA A C 13
ATOM 20290 O O . ALA A 1 95 ? 4.965 -5.249 0.969 1.00 0.00 95 ALA A O 13
ATOM 20297 N N . ASN A 1 96 ? 5.909 -6.281 2.747 1.00 0.00 96 ASN A N 13
ATOM 20298 C CA . ASN A 1 96 ? 5.237 -7.547 2.509 1.00 0.00 96 ASN A CA 13
ATOM 20299 C C . ASN A 1 96 ? 5.042 -8.274 3.841 1.00 0.00 96 ASN A C 13
ATOM 20300 O O . ASN A 1 96 ? 5.613 -7.880 4.857 1.00 0.00 96 ASN A O 13
ATOM 20311 N N . VAL A 1 97 ? 4.233 -9.322 3.794 1.00 0.00 97 VAL A N 13
ATOM 20312 C CA . VAL A 1 97 ? 3.955 -10.107 4.984 1.00 0.00 97 VAL A CA 13
ATOM 20313 C C . VAL A 1 97 ? 4.322 -11.569 4.723 1.00 0.00 97 VAL A C 13
ATOM 20314 O O . VAL A 1 97 ? 4.525 -11.966 3.577 1.00 0.00 97 VAL A O 13
ATOM 20327 N N . SER A 1 98 ? 4.396 -12.330 5.805 1.00 0.00 98 SER A N 13
ATOM 20328 C CA . SER A 1 98 ? 4.735 -13.739 5.707 1.00 0.00 98 SER A CA 13
ATOM 20329 C C . SER A 1 98 ? 3.620 -14.589 6.320 1.00 0.00 98 SER A C 13
ATOM 20330 O O . SER A 1 98 ? 2.849 -14.106 7.148 1.00 0.00 98 SER A O 13
ATOM 20338 N N . THR A 1 99 ? 3.570 -15.842 5.890 1.00 0.00 99 THR A N 13
ATOM 20339 C CA . THR A 1 99 ? 2.563 -16.764 6.386 1.00 0.00 99 THR A CA 13
ATOM 20340 C C . THR A 1 99 ? 3.113 -18.191 6.411 1.00 0.00 99 THR A C 13
ATOM 20341 O O . THR A 1 99 ? 2.348 -19.155 6.400 1.00 0.00 99 THR A O 13
ATOM 20352 N N . SER A 1 100 ? 4.434 -18.282 6.445 1.00 0.00 100 SER A N 13
ATOM 20353 C CA . SER A 1 100 ? 5.095 -19.576 6.471 1.00 0.00 100 SER A CA 13
ATOM 20354 C C . SER A 1 100 ? 4.702 -20.338 7.739 1.00 0.00 100 SER A C 13
ATOM 20355 O O . SER A 1 100 ? 4.708 -21.568 7.754 1.00 0.00 100 SER A O 13
ATOM 20363 N N . GLY A 1 101 ? 4.371 -19.576 8.770 1.00 0.00 101 GLY A N 13
ATOM 20364 C CA . GLY A 1 101 ? 3.976 -20.164 10.039 1.00 0.00 101 GLY A CA 13
ATOM 20365 C C . GLY A 1 101 ? 2.634 -20.889 9.913 1.00 0.00 101 GLY A C 13
ATOM 20366 O O . GLY A 1 101 ? 2.364 -21.834 10.652 1.00 0.00 101 GLY A O 13
ATOM 20370 N N . LEU A 1 102 ? 1.829 -20.417 8.973 1.00 0.00 102 LEU A N 13
ATOM 20371 C CA . LEU A 1 102 ? 0.522 -21.008 8.741 1.00 0.00 102 LEU A CA 13
ATOM 20372 C C . LEU A 1 102 ? 0.697 -22.382 8.090 1.00 0.00 102 LEU A C 13
ATOM 20373 O O . LEU A 1 102 ? 1.764 -22.692 7.563 1.00 0.00 102 LEU A O 13
ATOM 20389 N N . SER A 1 103 ? -0.368 -23.168 8.148 1.00 0.00 103 SER A N 13
ATOM 20390 C CA . SER A 1 103 ? -0.346 -24.501 7.570 1.00 0.00 103 SER A CA 13
ATOM 20391 C C . SER A 1 103 ? 0.959 -25.209 7.939 1.00 0.00 103 SER A C 13
ATOM 20392 O O . SER A 1 103 ? 1.881 -25.280 7.129 1.00 0.00 103 SER A O 13
ATOM 20400 N N . GLY A 1 104 ? 0.994 -25.717 9.162 1.00 0.00 104 GLY A N 13
ATOM 20401 C CA . GLY A 1 104 ? 2.171 -26.417 9.648 1.00 0.00 104 GLY A CA 13
ATOM 20402 C C . GLY A 1 104 ? 2.000 -26.825 11.113 1.00 0.00 104 GLY A C 13
ATOM 20403 O O . GLY A 1 104 ? 1.212 -26.223 11.841 1.00 0.00 104 GLY A O 13
ATOM 20407 N N . PRO A 1 105 ? 2.772 -27.871 11.512 1.00 0.00 105 PRO A N 13
ATOM 20408 C CA . PRO A 1 105 ? 2.714 -28.365 12.877 1.00 0.00 105 PRO A CA 13
ATOM 20409 C C . PRO A 1 105 ? 3.441 -27.419 13.835 1.00 0.00 105 PRO A C 13
ATOM 20410 O O . PRO A 1 105 ? 4.433 -27.799 14.455 1.00 0.00 105 PRO A O 13
ATOM 20421 N N . SER A 1 106 ? 2.919 -26.205 13.926 1.00 0.00 106 SER A N 13
ATOM 20422 C CA . SER A 1 106 ? 3.505 -25.201 14.798 1.00 0.00 106 SER A CA 13
ATOM 20423 C C . SER A 1 106 ? 5.029 -25.210 14.655 1.00 0.00 106 SER A C 13
ATOM 20424 O O . SER A 1 106 ? 5.719 -25.923 15.381 1.00 0.00 106 SER A O 13
ATOM 20432 N N . SER A 1 107 ? 5.508 -24.410 13.714 1.00 0.00 107 SER A N 13
ATOM 20433 C CA . SER A 1 107 ? 6.937 -24.317 13.467 1.00 0.00 107 SER A CA 13
ATOM 20434 C C . SER A 1 107 ? 7.476 -25.669 12.997 1.00 0.00 107 SER A C 13
ATOM 20435 O O . SER A 1 107 ? 6.769 -26.675 13.050 1.00 0.00 107 SER A O 13
ATOM 20443 N N . GLY A 1 108 ? 8.722 -25.650 12.549 1.00 0.00 108 GLY A N 13
ATOM 20444 C CA . GLY A 1 108 ? 9.364 -26.863 12.070 1.00 0.00 108 GLY A CA 13
ATOM 20445 C C . GLY A 1 108 ? 10.312 -27.435 13.126 1.00 0.00 108 GLY A C 13
ATOM 20446 O O . GLY A 1 108 ? 9.977 -27.474 14.309 1.00 0.00 108 GLY A O 13
ATOM 20450 N N . GLY A 1 1 ? 14.548 10.983 -18.633 1.00 0.00 1 GLY A N 14
ATOM 20451 C CA . GLY A 1 1 ? 13.870 12.141 -19.191 1.00 0.00 1 GLY A CA 14
ATOM 20452 C C . GLY A 1 1 ? 12.684 12.555 -18.318 1.00 0.00 1 GLY A C 14
ATOM 20453 O O . GLY A 1 1 ? 11.707 11.817 -18.200 1.00 0.00 1 GLY A O 14
ATOM 20457 N N . SER A 1 2 ? 12.808 13.735 -17.729 1.00 0.00 2 SER A N 14
ATOM 20458 C CA . SER A 1 2 ? 11.759 14.257 -16.870 1.00 0.00 2 SER A CA 14
ATOM 20459 C C . SER A 1 2 ? 11.756 15.786 -16.917 1.00 0.00 2 SER A C 14
ATOM 20460 O O . SER A 1 2 ? 12.655 16.429 -16.377 1.00 0.00 2 SER A O 14
ATOM 20468 N N . SER A 1 3 ? 10.735 16.324 -17.568 1.00 0.00 3 SER A N 14
ATOM 20469 C CA . SER A 1 3 ? 10.604 17.766 -17.693 1.00 0.00 3 SER A CA 14
ATOM 20470 C C . SER A 1 3 ? 9.221 18.209 -17.209 1.00 0.00 3 SER A C 14
ATOM 20471 O O . SER A 1 3 ? 8.660 19.176 -17.723 1.00 0.00 3 SER A O 14
ATOM 20479 N N . GLY A 1 4 ? 8.712 17.481 -16.227 1.00 0.00 4 GLY A N 14
ATOM 20480 C CA . GLY A 1 4 ? 7.406 17.787 -15.668 1.00 0.00 4 GLY A CA 14
ATOM 20481 C C . GLY A 1 4 ? 7.535 18.364 -14.257 1.00 0.00 4 GLY A C 14
ATOM 20482 O O . GLY A 1 4 ? 8.626 18.388 -13.689 1.00 0.00 4 GLY A O 14
ATOM 20486 N N . SER A 1 5 ? 6.405 18.815 -13.731 1.00 0.00 5 SER A N 14
ATOM 20487 C CA . SER A 1 5 ? 6.378 19.390 -12.397 1.00 0.00 5 SER A CA 14
ATOM 20488 C C . SER A 1 5 ? 5.856 18.361 -11.394 1.00 0.00 5 SER A C 14
ATOM 20489 O O . SER A 1 5 ? 4.744 17.856 -11.538 1.00 0.00 5 SER A O 14
ATOM 20497 N N . SER A 1 6 ? 6.684 18.079 -10.398 1.00 0.00 6 SER A N 14
ATOM 20498 C CA . SER A 1 6 ? 6.319 17.119 -9.370 1.00 0.00 6 SER A CA 14
ATOM 20499 C C . SER A 1 6 ? 7.003 17.480 -8.050 1.00 0.00 6 SER A C 14
ATOM 20500 O O . SER A 1 6 ? 8.209 17.288 -7.899 1.00 0.00 6 SER A O 14
ATOM 20508 N N . GLY A 1 7 ? 6.204 17.996 -7.128 1.00 0.00 7 GLY A N 14
ATOM 20509 C CA . GLY A 1 7 ? 6.717 18.385 -5.826 1.00 0.00 7 GLY A CA 14
ATOM 20510 C C . GLY A 1 7 ? 5.990 17.640 -4.705 1.00 0.00 7 GLY A C 14
ATOM 20511 O O . GLY A 1 7 ? 6.095 18.013 -3.537 1.00 0.00 7 GLY A O 14
ATOM 20515 N N . LEU A 1 8 ? 5.269 16.601 -5.099 1.00 0.00 8 LEU A N 14
ATOM 20516 C CA . LEU A 1 8 ? 4.524 15.800 -4.142 1.00 0.00 8 LEU A CA 14
ATOM 20517 C C . LEU A 1 8 ? 5.422 14.679 -3.614 1.00 0.00 8 LEU A C 14
ATOM 20518 O O . LEU A 1 8 ? 5.914 13.857 -4.385 1.00 0.00 8 LEU A O 14
ATOM 20534 N N . SER A 1 9 ? 5.609 14.683 -2.302 1.00 0.00 9 SER A N 14
ATOM 20535 C CA . SER A 1 9 ? 6.439 13.677 -1.661 1.00 0.00 9 SER A CA 14
ATOM 20536 C C . SER A 1 9 ? 5.632 12.395 -1.442 1.00 0.00 9 SER A C 14
ATOM 20537 O O . SER A 1 9 ? 4.450 12.451 -1.107 1.00 0.00 9 SER A O 14
ATOM 20545 N N . PRO A 1 10 ? 6.321 11.240 -1.645 1.00 0.00 10 PRO A N 14
ATOM 20546 C CA . PRO A 1 10 ? 5.681 9.947 -1.473 1.00 0.00 10 PRO A CA 14
ATOM 20547 C C . PRO A 1 10 ? 5.499 9.618 0.010 1.00 0.00 10 PRO A C 14
ATOM 20548 O O . PRO A 1 10 ? 5.963 10.359 0.875 1.00 0.00 10 PRO A O 14
ATOM 20559 N N . PRO A 1 11 ? 4.805 8.477 0.265 1.00 0.00 11 PRO A N 14
ATOM 20560 C CA . PRO A 1 11 ? 4.556 8.041 1.628 1.00 0.00 11 PRO A CA 14
ATOM 20561 C C . PRO A 1 11 ? 5.821 7.452 2.255 1.00 0.00 11 PRO A C 14
ATOM 20562 O O . PRO A 1 11 ? 6.879 7.435 1.628 1.00 0.00 11 PRO A O 14
ATOM 20573 N N . ARG A 1 12 ? 5.671 6.984 3.486 1.00 0.00 12 ARG A N 14
ATOM 20574 C CA . ARG A 1 12 ? 6.788 6.396 4.205 1.00 0.00 12 ARG A CA 14
ATOM 20575 C C . ARG A 1 12 ? 6.279 5.493 5.330 1.00 0.00 12 ARG A C 14
ATOM 20576 O O . ARG A 1 12 ? 5.083 5.466 5.616 1.00 0.00 12 ARG A O 14
ATOM 20597 N N . GLY A 1 13 ? 7.212 4.774 5.937 1.00 0.00 13 GLY A N 14
ATOM 20598 C CA . GLY A 1 13 ? 6.873 3.872 7.024 1.00 0.00 13 GLY A CA 14
ATOM 20599 C C . GLY A 1 13 ? 5.873 2.809 6.563 1.00 0.00 13 GLY A C 14
ATOM 20600 O O . GLY A 1 13 ? 5.272 2.119 7.385 1.00 0.00 13 GLY A O 14
ATOM 20604 N N . LEU A 1 14 ? 5.726 2.712 5.250 1.00 0.00 14 LEU A N 14
ATOM 20605 C CA . LEU A 1 14 ? 4.809 1.745 4.669 1.00 0.00 14 LEU A CA 14
ATOM 20606 C C . LEU A 1 14 ? 5.207 0.338 5.119 1.00 0.00 14 LEU A C 14
ATOM 20607 O O . LEU A 1 14 ? 6.149 -0.245 4.584 1.00 0.00 14 LEU A O 14
ATOM 20623 N N . VAL A 1 15 ? 4.469 -0.168 6.096 1.00 0.00 15 VAL A N 14
ATOM 20624 C CA . VAL A 1 15 ? 4.734 -1.496 6.623 1.00 0.00 15 VAL A CA 14
ATOM 20625 C C . VAL A 1 15 ? 3.471 -2.351 6.496 1.00 0.00 15 VAL A C 14
ATOM 20626 O O . VAL A 1 15 ? 2.358 -1.831 6.543 1.00 0.00 15 VAL A O 14
ATOM 20639 N N . ALA A 1 16 ? 3.687 -3.648 6.337 1.00 0.00 16 ALA A N 14
ATOM 20640 C CA . ALA A 1 16 ? 2.581 -4.581 6.203 1.00 0.00 16 ALA A CA 14
ATOM 20641 C C . ALA A 1 16 ? 2.504 -5.458 7.453 1.00 0.00 16 ALA A C 14
ATOM 20642 O O . ALA A 1 16 ? 3.527 -5.768 8.062 1.00 0.00 16 ALA A O 14
ATOM 20649 N N . VAL A 1 17 ? 1.282 -5.835 7.799 1.00 0.00 17 VAL A N 14
ATOM 20650 C CA . VAL A 1 17 ? 1.058 -6.670 8.967 1.00 0.00 17 VAL A CA 14
ATOM 20651 C C . VAL A 1 17 ? -0.053 -7.677 8.663 1.00 0.00 17 VAL A C 14
ATOM 20652 O O . VAL A 1 17 ? -1.232 -7.324 8.664 1.00 0.00 17 VAL A O 14
ATOM 20665 N N . ARG A 1 18 ? 0.361 -8.909 8.410 1.00 0.00 18 ARG A N 14
ATOM 20666 C CA . ARG A 1 18 ? -0.585 -9.969 8.105 1.00 0.00 18 ARG A CA 14
ATOM 20667 C C . ARG A 1 18 ? -1.468 -10.259 9.321 1.00 0.00 18 ARG A C 14
ATOM 20668 O O . ARG A 1 18 ? -0.965 -10.445 10.427 1.00 0.00 18 ARG A O 14
ATOM 20689 N N . THR A 1 19 ? -2.770 -10.287 9.074 1.00 0.00 19 THR A N 14
ATOM 20690 C CA . THR A 1 19 ? -3.727 -10.551 10.135 1.00 0.00 19 THR A CA 14
ATOM 20691 C C . THR A 1 19 ? -4.787 -11.547 9.661 1.00 0.00 19 THR A C 14
ATOM 20692 O O . THR A 1 19 ? -4.791 -11.949 8.498 1.00 0.00 19 THR A O 14
ATOM 20703 N N . PRO A 1 20 ? -5.683 -11.928 10.610 1.00 0.00 20 PRO A N 14
ATOM 20704 C CA . PRO A 1 20 ? -6.745 -12.870 10.302 1.00 0.00 20 PRO A CA 14
ATOM 20705 C C . PRO A 1 20 ? -7.849 -12.202 9.479 1.00 0.00 20 PRO A C 14
ATOM 20706 O O . PRO A 1 20 ? -8.833 -12.844 9.116 1.00 0.00 20 PRO A O 14
ATOM 20717 N N . ARG A 1 21 ? -7.647 -10.920 9.208 1.00 0.00 21 ARG A N 14
ATOM 20718 C CA . ARG A 1 21 ? -8.613 -10.158 8.435 1.00 0.00 21 ARG A CA 14
ATOM 20719 C C . ARG A 1 21 ? -7.991 -9.700 7.114 1.00 0.00 21 ARG A C 14
ATOM 20720 O O . ARG A 1 21 ? -8.705 -9.316 6.188 1.00 0.00 21 ARG A O 14
ATOM 20741 N N . GLY A 1 22 ? -6.669 -9.756 7.068 1.00 0.00 22 GLY A N 14
ATOM 20742 C CA . GLY A 1 22 ? -5.943 -9.352 5.876 1.00 0.00 22 GLY A CA 14
ATOM 20743 C C . GLY A 1 22 ? -4.596 -8.725 6.240 1.00 0.00 22 GLY A C 14
ATOM 20744 O O . GLY A 1 22 ? -4.026 -9.033 7.285 1.00 0.00 22 GLY A O 14
ATOM 20748 N N . VAL A 1 23 ? -4.125 -7.856 5.357 1.00 0.00 23 VAL A N 14
ATOM 20749 C CA . VAL A 1 23 ? -2.856 -7.183 5.572 1.00 0.00 23 VAL A CA 14
ATOM 20750 C C . VAL A 1 23 ? -3.105 -5.688 5.780 1.00 0.00 23 VAL A C 14
ATOM 20751 O O . VAL A 1 23 ? -3.700 -5.030 4.928 1.00 0.00 23 VAL A O 14
ATOM 20764 N N . LEU A 1 24 ? -2.636 -5.195 6.917 1.00 0.00 24 LEU A N 14
ATOM 20765 C CA . LEU A 1 24 ? -2.801 -3.789 7.247 1.00 0.00 24 LEU A CA 14
ATOM 20766 C C . LEU A 1 24 ? -1.519 -3.033 6.890 1.00 0.00 24 LEU A C 14
ATOM 20767 O O . LEU A 1 24 ? -0.532 -3.098 7.622 1.00 0.00 24 LEU A O 14
ATOM 20783 N N . LEU A 1 25 ? -1.576 -2.333 5.767 1.00 0.00 25 LEU A N 14
ATOM 20784 C CA . LEU A 1 25 ? -0.432 -1.565 5.305 1.00 0.00 25 LEU A CA 14
ATOM 20785 C C . LEU A 1 25 ? -0.377 -0.236 6.060 1.00 0.00 25 LEU A C 14
ATOM 20786 O O . LEU A 1 25 ? -1.213 0.640 5.844 1.00 0.00 25 LEU A O 14
ATOM 20802 N N . HIS A 1 26 ? 0.616 -0.127 6.931 1.00 0.00 26 HIS A N 14
ATOM 20803 C CA . HIS A 1 26 ? 0.791 1.081 7.719 1.00 0.00 26 HIS A CA 14
ATOM 20804 C C . HIS A 1 26 ? 1.814 1.994 7.040 1.00 0.00 26 HIS A C 14
ATOM 20805 O O . HIS A 1 26 ? 3.006 1.690 7.020 1.00 0.00 26 HIS A O 14
ATOM 20819 N N . TRP A 1 27 ? 1.310 3.094 6.499 1.00 0.00 27 TRP A N 14
ATOM 20820 C CA . TRP A 1 27 ? 2.165 4.053 5.821 1.00 0.00 27 TRP A CA 14
ATOM 20821 C C . TRP A 1 27 ? 2.098 5.374 6.590 1.00 0.00 27 TRP A C 14
ATOM 20822 O O . TRP A 1 27 ? 1.369 5.487 7.574 1.00 0.00 27 TRP A O 14
ATOM 20843 N N . ASP A 1 28 ? 2.869 6.340 6.113 1.00 0.00 28 ASP A N 14
ATOM 20844 C CA . ASP A 1 28 ? 2.906 7.648 6.744 1.00 0.00 28 ASP A CA 14
ATOM 20845 C C . ASP A 1 28 ? 2.525 8.716 5.716 1.00 0.00 28 ASP A C 14
ATOM 20846 O O . ASP A 1 28 ? 2.762 8.545 4.521 1.00 0.00 28 ASP A O 14
ATOM 20855 N N . PRO A 1 29 ? 1.927 9.822 6.232 1.00 0.00 29 PRO A N 14
ATOM 20856 C CA . PRO A 1 29 ? 1.511 10.918 5.373 1.00 0.00 29 PRO A CA 14
ATOM 20857 C C . PRO A 1 29 ? 2.715 11.742 4.913 1.00 0.00 29 PRO A C 14
ATOM 20858 O O . PRO A 1 29 ? 3.657 11.950 5.676 1.00 0.00 29 PRO A O 14
ATOM 20869 N N . PRO A 1 30 ? 2.643 12.200 3.635 1.00 0.00 30 PRO A N 14
ATOM 20870 C CA . PRO A 1 30 ? 3.716 12.996 3.064 1.00 0.00 30 PRO A CA 14
ATOM 20871 C C . PRO A 1 30 ? 3.692 14.424 3.614 1.00 0.00 30 PRO A C 14
ATOM 20872 O O . PRO A 1 30 ? 2.781 15.194 3.312 1.00 0.00 30 PRO A O 14
ATOM 20883 N N . GLU A 1 31 ? 4.703 14.734 4.411 1.00 0.00 31 GLU A N 14
ATOM 20884 C CA . GLU A 1 31 ? 4.809 16.056 5.006 1.00 0.00 31 GLU A CA 14
ATOM 20885 C C . GLU A 1 31 ? 5.031 17.111 3.919 1.00 0.00 31 GLU A C 14
ATOM 20886 O O . GLU A 1 31 ? 4.774 18.294 4.136 1.00 0.00 31 GLU A O 14
ATOM 20898 N N . LEU A 1 32 ? 5.505 16.643 2.774 1.00 0.00 32 LEU A N 14
ATOM 20899 C CA . LEU A 1 32 ? 5.764 17.532 1.654 1.00 0.00 32 LEU A CA 14
ATOM 20900 C C . LEU A 1 32 ? 4.675 17.342 0.596 1.00 0.00 32 LEU A C 14
ATOM 20901 O O . LEU A 1 32 ? 4.795 16.484 -0.277 1.00 0.00 32 LEU A O 14
ATOM 20917 N N . VAL A 1 33 ? 3.637 18.158 0.709 1.00 0.00 33 VAL A N 14
ATOM 20918 C CA . VAL A 1 33 ? 2.527 18.092 -0.227 1.00 0.00 33 VAL A CA 14
ATOM 20919 C C . VAL A 1 33 ? 2.376 19.442 -0.929 1.00 0.00 33 VAL A C 14
ATOM 20920 O O . VAL A 1 33 ? 2.578 20.490 -0.318 1.00 0.00 33 VAL A O 14
ATOM 20933 N N . PRO A 1 34 ? 2.013 19.372 -2.238 1.00 0.00 34 PRO A N 14
ATOM 20934 C CA . PRO A 1 34 ? 1.832 20.577 -3.030 1.00 0.00 34 PRO A CA 14
ATOM 20935 C C . PRO A 1 34 ? 0.522 21.280 -2.668 1.00 0.00 34 PRO A C 14
ATOM 20936 O O . PRO A 1 34 ? 0.322 22.443 -3.015 1.00 0.00 34 PRO A O 14
ATOM 20947 N N . LYS A 1 35 ? -0.335 20.544 -1.976 1.00 0.00 35 LYS A N 14
ATOM 20948 C CA . LYS A 1 35 ? -1.620 21.083 -1.563 1.00 0.00 35 LYS A CA 14
ATOM 20949 C C . LYS A 1 35 ? -2.300 20.096 -0.612 1.00 0.00 35 LYS A C 14
ATOM 20950 O O . LYS A 1 35 ? -2.101 20.159 0.600 1.00 0.00 35 LYS A O 14
ATOM 20969 N N . ARG A 1 36 ? -3.088 19.206 -1.198 1.00 0.00 36 ARG A N 14
ATOM 20970 C CA . ARG A 1 36 ? -3.799 18.207 -0.418 1.00 0.00 36 ARG A CA 14
ATOM 20971 C C . ARG A 1 36 ? -3.596 16.817 -1.024 1.00 0.00 36 ARG A C 14
ATOM 20972 O O . ARG A 1 36 ? -3.064 16.688 -2.126 1.00 0.00 36 ARG A O 14
ATOM 20993 N N . LEU A 1 37 ? -4.030 15.812 -0.278 1.00 0.00 37 LEU A N 14
ATOM 20994 C CA . LEU A 1 37 ? -3.903 14.437 -0.729 1.00 0.00 37 LEU A CA 14
ATOM 20995 C C . LEU A 1 37 ? -5.204 14.005 -1.409 1.00 0.00 37 LEU A C 14
ATOM 20996 O O . LEU A 1 37 ? -6.251 13.935 -0.767 1.00 0.00 37 LEU A O 14
ATOM 21012 N N . ASP A 1 38 ? -5.095 13.726 -2.700 1.00 0.00 38 ASP A N 14
ATOM 21013 C CA . ASP A 1 38 ? -6.250 13.303 -3.474 1.00 0.00 38 ASP A CA 14
ATOM 21014 C C . ASP A 1 38 ? -6.539 11.828 -3.186 1.00 0.00 38 ASP A C 14
ATOM 21015 O O . ASP A 1 38 ? -7.697 11.417 -3.138 1.00 0.00 38 ASP A O 14
ATOM 21024 N N . GLY A 1 39 ? -5.466 11.073 -3.001 1.00 0.00 39 GLY A N 14
ATOM 21025 C CA . GLY A 1 39 ? -5.590 9.653 -2.719 1.00 0.00 39 GLY A CA 14
ATOM 21026 C C . GLY A 1 39 ? -4.307 8.907 -3.090 1.00 0.00 39 GLY A C 14
ATOM 21027 O O . GLY A 1 39 ? -3.538 9.367 -3.933 1.00 0.00 39 GLY A O 14
ATOM 21031 N N . TYR A 1 40 ? -4.115 7.767 -2.443 1.00 0.00 40 TYR A N 14
ATOM 21032 C CA . TYR A 1 40 ? -2.939 6.952 -2.694 1.00 0.00 40 TYR A CA 14
ATOM 21033 C C . TYR A 1 40 ? -3.282 5.751 -3.577 1.00 0.00 40 TYR A C 14
ATOM 21034 O O . TYR A 1 40 ? -4.442 5.548 -3.932 1.00 0.00 40 TYR A O 14
ATOM 21052 N N . VAL A 1 41 ? -2.251 4.986 -3.907 1.00 0.00 41 VAL A N 14
ATOM 21053 C CA . VAL A 1 41 ? -2.429 3.810 -4.742 1.00 0.00 41 VAL A CA 14
ATOM 21054 C C . VAL A 1 41 ? -1.628 2.646 -4.155 1.00 0.00 41 VAL A C 14
ATOM 21055 O O . VAL A 1 41 ? -0.402 2.623 -4.246 1.00 0.00 41 VAL A O 14
ATOM 21068 N N . LEU A 1 42 ? -2.355 1.709 -3.564 1.00 0.00 42 LEU A N 14
ATOM 21069 C CA . LEU A 1 42 ? -1.727 0.545 -2.962 1.00 0.00 42 LEU A CA 14
ATOM 21070 C C . LEU A 1 42 ? -1.608 -0.564 -4.009 1.00 0.00 42 LEU A C 14
ATOM 21071 O O . LEU A 1 42 ? -2.612 -1.138 -4.428 1.00 0.00 42 LEU A O 14
ATOM 21087 N N . GLU A 1 43 ? -0.371 -0.833 -4.402 1.00 0.00 43 GLU A N 14
ATOM 21088 C CA . GLU A 1 43 ? -0.108 -1.863 -5.392 1.00 0.00 43 GLU A CA 14
ATOM 21089 C C . GLU A 1 43 ? 0.646 -3.032 -4.754 1.00 0.00 43 GLU A C 14
ATOM 21090 O O . GLU A 1 43 ? 1.663 -2.832 -4.092 1.00 0.00 43 GLU A O 14
ATOM 21102 N N . GLY A 1 44 ? 0.117 -4.226 -4.976 1.00 0.00 44 GLY A N 14
ATOM 21103 C CA . GLY A 1 44 ? 0.727 -5.428 -4.432 1.00 0.00 44 GLY A CA 14
ATOM 21104 C C . GLY A 1 44 ? 0.914 -6.489 -5.518 1.00 0.00 44 GLY A C 14
ATOM 21105 O O . GLY A 1 44 ? 0.569 -6.263 -6.677 1.00 0.00 44 GLY A O 14
ATOM 21109 N N . ARG A 1 45 ? 1.459 -7.624 -5.104 1.00 0.00 45 ARG A N 14
ATOM 21110 C CA . ARG A 1 45 ? 1.695 -8.720 -6.027 1.00 0.00 45 ARG A CA 14
ATOM 21111 C C . ARG A 1 45 ? 2.312 -9.911 -5.291 1.00 0.00 45 ARG A C 14
ATOM 21112 O O . ARG A 1 45 ? 3.081 -9.731 -4.348 1.00 0.00 45 ARG A O 14
ATOM 21133 N N . GLN A 1 46 ? 1.952 -11.101 -5.749 1.00 0.00 46 GLN A N 14
ATOM 21134 C CA . GLN A 1 46 ? 2.461 -12.320 -5.145 1.00 0.00 46 GLN A CA 14
ATOM 21135 C C . GLN A 1 46 ? 3.103 -13.212 -6.210 1.00 0.00 46 GLN A C 14
ATOM 21136 O O . GLN A 1 46 ? 2.555 -13.377 -7.299 1.00 0.00 46 GLN A O 14
ATOM 21150 N N . GLY A 1 47 ? 4.255 -13.764 -5.858 1.00 0.00 47 GLY A N 14
ATOM 21151 C CA . GLY A 1 47 ? 4.977 -14.635 -6.770 1.00 0.00 47 GLY A CA 14
ATOM 21152 C C . GLY A 1 47 ? 5.569 -13.839 -7.935 1.00 0.00 47 GLY A C 14
ATOM 21153 O O . GLY A 1 47 ? 5.606 -14.322 -9.066 1.00 0.00 47 GLY A O 14
ATOM 21157 N N . SER A 1 48 ? 6.017 -12.633 -7.619 1.00 0.00 48 SER A N 14
ATOM 21158 C CA . SER A 1 48 ? 6.606 -11.766 -8.625 1.00 0.00 48 SER A CA 14
ATOM 21159 C C . SER A 1 48 ? 5.588 -11.482 -9.731 1.00 0.00 48 SER A C 14
ATOM 21160 O O . SER A 1 48 ? 5.957 -11.063 -10.827 1.00 0.00 48 SER A O 14
ATOM 21168 N N . GLN A 1 49 ? 4.326 -11.722 -9.406 1.00 0.00 49 GLN A N 14
ATOM 21169 C CA . GLN A 1 49 ? 3.252 -11.497 -10.359 1.00 0.00 49 GLN A CA 14
ATOM 21170 C C . GLN A 1 49 ? 3.210 -10.025 -10.774 1.00 0.00 49 GLN A C 14
ATOM 21171 O O . GLN A 1 49 ? 4.096 -9.251 -10.417 1.00 0.00 49 GLN A O 14
ATOM 21185 N N . GLY A 1 50 ? 2.171 -9.684 -11.522 1.00 0.00 50 GLY A N 14
ATOM 21186 C CA . GLY A 1 50 ? 2.002 -8.319 -11.990 1.00 0.00 50 GLY A CA 14
ATOM 21187 C C . GLY A 1 50 ? 1.400 -7.435 -10.896 1.00 0.00 50 GLY A C 14
ATOM 21188 O O . GLY A 1 50 ? 0.461 -7.840 -10.213 1.00 0.00 50 GLY A O 14
ATOM 21192 N N . TRP A 1 51 ? 1.966 -6.244 -10.763 1.00 0.00 51 TRP A N 14
ATOM 21193 C CA . TRP A 1 51 ? 1.497 -5.300 -9.764 1.00 0.00 51 TRP A CA 14
ATOM 21194 C C . TRP A 1 51 ? 0.008 -5.048 -10.013 1.00 0.00 51 TRP A C 14
ATOM 21195 O O . TRP A 1 51 ? -0.358 -4.353 -10.959 1.00 0.00 51 TRP A O 14
ATOM 21216 N N . GLU A 1 52 ? -0.810 -5.628 -9.147 1.00 0.00 52 GLU A N 14
ATOM 21217 C CA . GLU A 1 52 ? -2.250 -5.475 -9.260 1.00 0.00 52 GLU A CA 14
ATOM 21218 C C . GLU A 1 52 ? -2.754 -4.433 -8.260 1.00 0.00 52 GLU A C 14
ATOM 21219 O O . GLU A 1 52 ? -2.886 -4.721 -7.072 1.00 0.00 52 GLU A O 14
ATOM 21231 N N . VAL A 1 53 ? -3.023 -3.244 -8.779 1.00 0.00 53 VAL A N 14
ATOM 21232 C CA . VAL A 1 53 ? -3.509 -2.157 -7.946 1.00 0.00 53 VAL A CA 14
ATOM 21233 C C . VAL A 1 53 ? -4.537 -2.702 -6.952 1.00 0.00 53 VAL A C 14
ATOM 21234 O O . VAL A 1 53 ? -5.687 -2.946 -7.314 1.00 0.00 53 VAL A O 14
ATOM 21247 N N . LEU A 1 54 ? -4.085 -2.878 -5.719 1.00 0.00 54 LEU A N 14
ATOM 21248 C CA . LEU A 1 54 ? -4.951 -3.390 -4.671 1.00 0.00 54 LEU A CA 14
ATOM 21249 C C . LEU A 1 54 ? -6.026 -2.350 -4.350 1.00 0.00 54 LEU A C 14
ATOM 21250 O O . LEU A 1 54 ? -7.166 -2.702 -4.051 1.00 0.00 54 LEU A O 14
ATOM 21266 N N . ASP A 1 55 ? -5.625 -1.089 -4.423 1.00 0.00 55 ASP A N 14
ATOM 21267 C CA . ASP A 1 55 ? -6.540 0.005 -4.143 1.00 0.00 55 ASP A CA 14
ATOM 21268 C C . ASP A 1 55 ? -6.027 1.278 -4.820 1.00 0.00 55 ASP A C 14
ATOM 21269 O O . ASP A 1 55 ? -5.050 1.874 -4.369 1.00 0.00 55 ASP A O 14
ATOM 21278 N N . PRO A 1 56 ? -6.728 1.667 -5.918 1.00 0.00 56 PRO A N 14
ATOM 21279 C CA . PRO A 1 56 ? -6.354 2.858 -6.661 1.00 0.00 56 PRO A CA 14
ATOM 21280 C C . PRO A 1 56 ? -6.764 4.126 -5.908 1.00 0.00 56 PRO A C 14
ATOM 21281 O O . PRO A 1 56 ? -5.998 5.085 -5.837 1.00 0.00 56 PRO A O 14
ATOM 21292 N N . ALA A 1 57 ? -7.972 4.087 -5.365 1.00 0.00 57 ALA A N 14
ATOM 21293 C CA . ALA A 1 57 ? -8.494 5.221 -4.620 1.00 0.00 57 ALA A CA 14
ATOM 21294 C C . ALA A 1 57 ? -8.403 4.926 -3.122 1.00 0.00 57 ALA A C 14
ATOM 21295 O O . ALA A 1 57 ? -9.146 4.094 -2.603 1.00 0.00 57 ALA A O 14
ATOM 21302 N N . VAL A 1 58 ? -7.486 5.623 -2.468 1.00 0.00 58 VAL A N 14
ATOM 21303 C CA . VAL A 1 58 ? -7.289 5.447 -1.039 1.00 0.00 58 VAL A CA 14
ATOM 21304 C C . VAL A 1 58 ? -7.395 6.805 -0.342 1.00 0.00 58 VAL A C 14
ATOM 21305 O O . VAL A 1 58 ? -6.725 7.760 -0.732 1.00 0.00 58 VAL A O 14
ATOM 21318 N N . ALA A 1 59 ? -8.241 6.847 0.676 1.00 0.00 59 ALA A N 14
ATOM 21319 C CA . ALA A 1 59 ? -8.443 8.072 1.431 1.00 0.00 59 ALA A CA 14
ATOM 21320 C C . ALA A 1 59 ? -7.101 8.786 1.605 1.00 0.00 59 ALA A C 14
ATOM 21321 O O . ALA A 1 59 ? -6.124 8.180 2.042 1.00 0.00 59 ALA A O 14
ATOM 21328 N N . GLY A 1 60 ? -7.096 10.063 1.255 1.00 0.00 60 GLY A N 14
ATOM 21329 C CA . GLY A 1 60 ? -5.890 10.866 1.367 1.00 0.00 60 GLY A CA 14
ATOM 21330 C C . GLY A 1 60 ? -5.559 11.155 2.832 1.00 0.00 60 GLY A C 14
ATOM 21331 O O . GLY A 1 60 ? -4.524 11.749 3.133 1.00 0.00 60 GLY A O 14
ATOM 21335 N N . THR A 1 61 ? -6.457 10.723 3.706 1.00 0.00 61 THR A N 14
ATOM 21336 C CA . THR A 1 61 ? -6.272 10.928 5.132 1.00 0.00 61 THR A CA 14
ATOM 21337 C C . THR A 1 61 ? -6.022 9.592 5.835 1.00 0.00 61 THR A C 14
ATOM 21338 O O . THR A 1 61 ? -5.777 9.557 7.040 1.00 0.00 61 THR A O 14
ATOM 21349 N N . GLU A 1 62 ? -6.091 8.526 5.052 1.00 0.00 62 GLU A N 14
ATOM 21350 C CA . GLU A 1 62 ? -5.875 7.191 5.584 1.00 0.00 62 GLU A CA 14
ATOM 21351 C C . GLU A 1 62 ? -4.379 6.927 5.763 1.00 0.00 62 GLU A C 14
ATOM 21352 O O . GLU A 1 62 ? -3.571 7.324 4.925 1.00 0.00 62 GLU A O 14
ATOM 21364 N N . THR A 1 63 ? -4.055 6.258 6.860 1.00 0.00 63 THR A N 14
ATOM 21365 C CA . THR A 1 63 ? -2.670 5.936 7.159 1.00 0.00 63 THR A CA 14
ATOM 21366 C C . THR A 1 63 ? -2.446 4.424 7.086 1.00 0.00 63 THR A C 14
ATOM 21367 O O . THR A 1 63 ? -1.345 3.943 7.346 1.00 0.00 63 THR A O 14
ATOM 21378 N N . GLU A 1 64 ? -3.509 3.718 6.729 1.00 0.00 64 GLU A N 14
ATOM 21379 C CA . GLU A 1 64 ? -3.442 2.270 6.619 1.00 0.00 64 GLU A CA 14
ATOM 21380 C C . GLU A 1 64 ? -4.671 1.737 5.879 1.00 0.00 64 GLU A C 14
ATOM 21381 O O . GLU A 1 64 ? -5.671 2.441 5.741 1.00 0.00 64 GLU A O 14
ATOM 21393 N N . LEU A 1 65 ? -4.556 0.499 5.423 1.00 0.00 65 LEU A N 14
ATOM 21394 C CA . LEU A 1 65 ? -5.646 -0.136 4.700 1.00 0.00 65 LEU A CA 14
ATOM 21395 C C . LEU A 1 65 ? -5.521 -1.656 4.831 1.00 0.00 65 LEU A C 14
ATOM 21396 O O . LEU A 1 65 ? -4.419 -2.180 4.989 1.00 0.00 65 LEU A O 14
ATOM 21412 N N . LEU A 1 66 ? -6.665 -2.320 4.760 1.00 0.00 66 LEU A N 14
ATOM 21413 C CA . LEU A 1 66 ? -6.697 -3.768 4.869 1.00 0.00 66 LEU A CA 14
ATOM 21414 C C . LEU A 1 66 ? -6.580 -4.383 3.472 1.00 0.00 66 LEU A C 14
ATOM 21415 O O . LEU A 1 66 ? -7.047 -3.801 2.494 1.00 0.00 66 LEU A O 14
ATOM 21431 N N . VAL A 1 67 ? -5.955 -5.550 3.425 1.00 0.00 67 VAL A N 14
ATOM 21432 C CA . VAL A 1 67 ? -5.771 -6.249 2.165 1.00 0.00 67 VAL A CA 14
ATOM 21433 C C . VAL A 1 67 ? -5.942 -7.753 2.391 1.00 0.00 67 VAL A C 14
ATOM 21434 O O . VAL A 1 67 ? -4.960 -8.476 2.547 1.00 0.00 67 VAL A O 14
ATOM 21447 N N . PRO A 1 68 ? -7.230 -8.189 2.401 1.00 0.00 68 PRO A N 14
ATOM 21448 C CA . PRO A 1 68 ? -7.543 -9.593 2.606 1.00 0.00 68 PRO A CA 14
ATOM 21449 C C . PRO A 1 68 ? -7.239 -10.411 1.349 1.00 0.00 68 PRO A C 14
ATOM 21450 O O . PRO A 1 68 ? -7.161 -11.638 1.406 1.00 0.00 68 PRO A O 14
ATOM 21461 N N . GLY A 1 69 ? -7.077 -9.700 0.243 1.00 0.00 69 GLY A N 14
ATOM 21462 C CA . GLY A 1 69 ? -6.783 -10.344 -1.026 1.00 0.00 69 GLY A CA 14
ATOM 21463 C C . GLY A 1 69 ? -5.632 -11.341 -0.881 1.00 0.00 69 GLY A C 14
ATOM 21464 O O . GLY A 1 69 ? -5.776 -12.514 -1.222 1.00 0.00 69 GLY A O 14
ATOM 21468 N N . LEU A 1 70 ? -4.516 -10.838 -0.375 1.00 0.00 70 LEU A N 14
ATOM 21469 C CA . LEU A 1 70 ? -3.340 -11.670 -0.181 1.00 0.00 70 LEU A CA 14
ATOM 21470 C C . LEU A 1 70 ? -3.774 -13.050 0.316 1.00 0.00 70 LEU A C 14
ATOM 21471 O O . LEU A 1 70 ? -4.868 -13.203 0.858 1.00 0.00 70 LEU A O 14
ATOM 21487 N N . ILE A 1 71 ? -2.895 -14.020 0.114 1.00 0.00 71 ILE A N 14
ATOM 21488 C CA . ILE A 1 71 ? -3.173 -15.383 0.534 1.00 0.00 71 ILE A CA 14
ATOM 21489 C C . ILE A 1 71 ? -2.001 -15.905 1.367 1.00 0.00 71 ILE A C 14
ATOM 21490 O O . ILE A 1 71 ? -1.088 -15.151 1.701 1.00 0.00 71 ILE A O 14
ATOM 21506 N N . LYS A 1 72 ? -2.064 -17.191 1.679 1.00 0.00 72 LYS A N 14
ATOM 21507 C CA . LYS A 1 72 ? -1.019 -17.822 2.466 1.00 0.00 72 LYS A CA 14
ATOM 21508 C C . LYS A 1 72 ? -0.108 -18.633 1.542 1.00 0.00 72 LYS A C 14
ATOM 21509 O O . LYS A 1 72 ? -0.399 -18.786 0.356 1.00 0.00 72 LYS A O 14
ATOM 21528 N N . ASP A 1 73 ? 0.976 -19.130 2.118 1.00 0.00 73 ASP A N 14
ATOM 21529 C CA . ASP A 1 73 ? 1.931 -19.921 1.361 1.00 0.00 73 ASP A CA 14
ATOM 21530 C C . ASP A 1 73 ? 2.491 -19.075 0.215 1.00 0.00 73 ASP A C 14
ATOM 21531 O O . ASP A 1 73 ? 3.114 -19.604 -0.704 1.00 0.00 73 ASP A O 14
ATOM 21540 N N . VAL A 1 74 ? 2.250 -17.776 0.308 1.00 0.00 74 VAL A N 14
ATOM 21541 C CA . VAL A 1 74 ? 2.723 -16.852 -0.709 1.00 0.00 74 VAL A CA 14
ATOM 21542 C C . VAL A 1 74 ? 3.307 -15.610 -0.032 1.00 0.00 74 VAL A C 14
ATOM 21543 O O . VAL A 1 74 ? 3.095 -15.391 1.160 1.00 0.00 74 VAL A O 14
ATOM 21556 N N . LEU A 1 75 ? 4.030 -14.831 -0.821 1.00 0.00 75 LEU A N 14
ATOM 21557 C CA . LEU A 1 75 ? 4.647 -13.617 -0.313 1.00 0.00 75 LEU A CA 14
ATOM 21558 C C . LEU A 1 75 ? 4.207 -12.429 -1.171 1.00 0.00 75 LEU A C 14
ATOM 21559 O O . LEU A 1 75 ? 4.825 -12.134 -2.193 1.00 0.00 75 LEU A O 14
ATOM 21575 N N . TYR A 1 76 ? 3.142 -11.779 -0.725 1.00 0.00 76 TYR A N 14
ATOM 21576 C CA . TYR A 1 76 ? 2.613 -10.630 -1.439 1.00 0.00 76 TYR A CA 14
ATOM 21577 C C . TYR A 1 76 ? 3.368 -9.354 -1.062 1.00 0.00 76 TYR A C 14
ATOM 21578 O O . TYR A 1 76 ? 3.803 -9.200 0.079 1.00 0.00 76 TYR A O 14
ATOM 21596 N N . GLU A 1 77 ? 3.501 -8.471 -2.041 1.00 0.00 77 GLU A N 14
ATOM 21597 C CA . GLU A 1 77 ? 4.196 -7.214 -1.826 1.00 0.00 77 GLU A CA 14
ATOM 21598 C C . GLU A 1 77 ? 3.192 -6.066 -1.706 1.00 0.00 77 GLU A C 14
ATOM 21599 O O . GLU A 1 77 ? 1.983 -6.289 -1.736 1.00 0.00 77 GLU A O 14
ATOM 21611 N N . PHE A 1 78 ? 3.730 -4.862 -1.573 1.00 0.00 78 PHE A N 14
ATOM 21612 C CA . PHE A 1 78 ? 2.896 -3.679 -1.449 1.00 0.00 78 PHE A CA 14
ATOM 21613 C C . PHE A 1 78 ? 3.683 -2.414 -1.797 1.00 0.00 78 PHE A C 14
ATOM 21614 O O . PHE A 1 78 ? 4.910 -2.397 -1.704 1.00 0.00 78 PHE A O 14
ATOM 21631 N N . ARG A 1 79 ? 2.946 -1.386 -2.191 1.00 0.00 79 ARG A N 14
ATOM 21632 C CA . ARG A 1 79 ? 3.560 -0.120 -2.554 1.00 0.00 79 ARG A CA 14
ATOM 21633 C C . ARG A 1 79 ? 2.497 0.976 -2.651 1.00 0.00 79 ARG A C 14
ATOM 21634 O O . ARG A 1 79 ? 1.526 0.840 -3.394 1.00 0.00 79 ARG A O 14
ATOM 21655 N N . LEU A 1 80 ? 2.717 2.038 -1.890 1.00 0.00 80 LEU A N 14
ATOM 21656 C CA . LEU A 1 80 ? 1.791 3.158 -1.882 1.00 0.00 80 LEU A CA 14
ATOM 21657 C C . LEU A 1 80 ? 2.363 4.295 -2.730 1.00 0.00 80 LEU A C 14
ATOM 21658 O O . LEU A 1 80 ? 3.552 4.598 -2.647 1.00 0.00 80 LEU A O 14
ATOM 21674 N N . VAL A 1 81 ? 1.490 4.892 -3.528 1.00 0.00 81 VAL A N 14
ATOM 21675 C CA . VAL A 1 81 ? 1.894 5.989 -4.391 1.00 0.00 81 VAL A CA 14
ATOM 21676 C C . VAL A 1 81 ? 0.946 7.172 -4.182 1.00 0.00 81 VAL A C 14
ATOM 21677 O O . VAL A 1 81 ? -0.173 7.174 -4.693 1.00 0.00 81 VAL A O 14
ATOM 21690 N N . ALA A 1 82 ? 1.429 8.150 -3.430 1.00 0.00 82 ALA A N 14
ATOM 21691 C CA . ALA A 1 82 ? 0.639 9.337 -3.147 1.00 0.00 82 ALA A CA 14
ATOM 21692 C C . ALA A 1 82 ? 0.579 10.214 -4.399 1.00 0.00 82 ALA A C 14
ATOM 21693 O O . ALA A 1 82 ? 1.610 10.524 -4.994 1.00 0.00 82 ALA A O 14
ATOM 21700 N N . PHE A 1 83 ? -0.639 10.590 -4.761 1.00 0.00 83 PHE A N 14
ATOM 21701 C CA . PHE A 1 83 ? -0.847 11.426 -5.931 1.00 0.00 83 PHE A CA 14
ATOM 21702 C C . PHE A 1 83 ? -1.860 12.535 -5.640 1.00 0.00 83 PHE A C 14
ATOM 21703 O O . PHE A 1 83 ? -2.898 12.288 -5.029 1.00 0.00 83 PHE A O 14
ATOM 21720 N N . ALA A 1 84 ? -1.522 13.735 -6.090 1.00 0.00 84 ALA A N 14
ATOM 21721 C CA . ALA A 1 84 ? -2.389 14.883 -5.885 1.00 0.00 84 ALA A CA 14
ATOM 21722 C C . ALA A 1 84 ? -2.820 15.439 -7.243 1.00 0.00 84 ALA A C 14
ATOM 21723 O O . ALA A 1 84 ? -2.035 16.093 -7.928 1.00 0.00 84 ALA A O 14
ATOM 21730 N N . GLY A 1 85 ? -4.067 15.160 -7.593 1.00 0.00 85 GLY A N 14
ATOM 21731 C CA . GLY A 1 85 ? -4.612 15.624 -8.857 1.00 0.00 85 GLY A CA 14
ATOM 21732 C C . GLY A 1 85 ? -3.506 15.806 -9.898 1.00 0.00 85 GLY A C 14
ATOM 21733 O O . GLY A 1 85 ? -2.926 16.885 -10.011 1.00 0.00 85 GLY A O 14
ATOM 21737 N N . SER A 1 86 ? -3.246 14.734 -10.631 1.00 0.00 86 SER A N 14
ATOM 21738 C CA . SER A 1 86 ? -2.219 14.761 -11.659 1.00 0.00 86 SER A CA 14
ATOM 21739 C C . SER A 1 86 ? -0.872 14.346 -11.064 1.00 0.00 86 SER A C 14
ATOM 21740 O O . SER A 1 86 ? -0.264 13.375 -11.512 1.00 0.00 86 SER A O 14
ATOM 21748 N N . PHE A 1 87 ? -0.445 15.102 -10.063 1.00 0.00 87 PHE A N 14
ATOM 21749 C CA . PHE A 1 87 ? 0.819 14.824 -9.402 1.00 0.00 87 PHE A CA 14
ATOM 21750 C C . PHE A 1 87 ? 0.837 13.406 -8.827 1.00 0.00 87 PHE A C 14
ATOM 21751 O O . PHE A 1 87 ? -0.036 13.039 -8.043 1.00 0.00 87 PHE A O 14
ATOM 21768 N N . VAL A 1 88 ? 1.842 12.648 -9.240 1.00 0.00 88 VAL A N 14
ATOM 21769 C CA . VAL A 1 88 ? 1.986 11.278 -8.776 1.00 0.00 88 VAL A CA 14
ATOM 21770 C C . VAL A 1 88 ? 3.324 11.128 -8.049 1.00 0.00 88 VAL A C 14
ATOM 21771 O O . VAL A 1 88 ? 4.363 11.541 -8.562 1.00 0.00 88 VAL A O 14
ATOM 21784 N N . SER A 1 89 ? 3.255 10.536 -6.865 1.00 0.00 89 SER A N 14
ATOM 21785 C CA . SER A 1 89 ? 4.448 10.327 -6.063 1.00 0.00 89 SER A CA 14
ATOM 21786 C C . SER A 1 89 ? 4.984 8.911 -6.282 1.00 0.00 89 SER A C 14
ATOM 21787 O O . SER A 1 89 ? 4.260 8.035 -6.754 1.00 0.00 89 SER A O 14
ATOM 21795 N N . ASP A 1 90 ? 6.249 8.730 -5.930 1.00 0.00 90 ASP A N 14
ATOM 21796 C CA . ASP A 1 90 ? 6.890 7.435 -6.083 1.00 0.00 90 ASP A CA 14
ATOM 21797 C C . ASP A 1 90 ? 6.270 6.444 -5.095 1.00 0.00 90 ASP A C 14
ATOM 21798 O O . ASP A 1 90 ? 5.707 6.846 -4.079 1.00 0.00 90 ASP A O 14
ATOM 21807 N N . PRO A 1 91 ? 6.399 5.135 -5.438 1.00 0.00 91 PRO A N 14
ATOM 21808 C CA . PRO A 1 91 ? 5.859 4.083 -4.593 1.00 0.00 91 PRO A CA 14
ATOM 21809 C C . PRO A 1 91 ? 6.726 3.879 -3.349 1.00 0.00 91 PRO A C 14
ATOM 21810 O O . PRO A 1 91 ? 7.782 3.252 -3.421 1.00 0.00 91 PRO A O 14
ATOM 21821 N N . SER A 1 92 ? 6.248 4.420 -2.238 1.00 0.00 92 SER A N 14
ATOM 21822 C CA . SER A 1 92 ? 6.966 4.304 -0.981 1.00 0.00 92 SER A CA 14
ATOM 21823 C C . SER A 1 92 ? 7.582 2.910 -0.856 1.00 0.00 92 SER A C 14
ATOM 21824 O O . SER A 1 92 ? 7.191 1.988 -1.571 1.00 0.00 92 SER A O 14
ATOM 21832 N N . ASN A 1 93 ? 8.535 2.798 0.058 1.00 0.00 93 ASN A N 14
ATOM 21833 C CA . ASN A 1 93 ? 9.209 1.531 0.286 1.00 0.00 93 ASN A CA 14
ATOM 21834 C C . ASN A 1 93 ? 8.220 0.385 0.065 1.00 0.00 93 ASN A C 14
ATOM 21835 O O . ASN A 1 93 ? 7.033 0.520 0.359 1.00 0.00 93 ASN A O 14
ATOM 21846 N N . THR A 1 94 ? 8.745 -0.716 -0.451 1.00 0.00 94 THR A N 14
ATOM 21847 C CA . THR A 1 94 ? 7.923 -1.885 -0.715 1.00 0.00 94 THR A CA 14
ATOM 21848 C C . THR A 1 94 ? 7.705 -2.685 0.571 1.00 0.00 94 THR A C 14
ATOM 21849 O O . THR A 1 94 ? 8.656 -2.976 1.294 1.00 0.00 94 THR A O 14
ATOM 21860 N N . ALA A 1 95 ? 6.446 -3.017 0.817 1.00 0.00 95 ALA A N 14
ATOM 21861 C CA . ALA A 1 95 ? 6.091 -3.778 2.003 1.00 0.00 95 ALA A CA 14
ATOM 21862 C C . ALA A 1 95 ? 5.530 -5.137 1.583 1.00 0.00 95 ALA A C 14
ATOM 21863 O O . ALA A 1 95 ? 4.851 -5.244 0.563 1.00 0.00 95 ALA A O 14
ATOM 21870 N N . ASN A 1 96 ? 5.834 -6.143 2.390 1.00 0.00 96 ASN A N 14
ATOM 21871 C CA . ASN A 1 96 ? 5.369 -7.491 2.115 1.00 0.00 96 ASN A CA 14
ATOM 21872 C C . ASN A 1 96 ? 5.207 -8.250 3.434 1.00 0.00 96 ASN A C 14
ATOM 21873 O O . ASN A 1 96 ? 5.897 -7.958 4.410 1.00 0.00 96 ASN A O 14
ATOM 21884 N N . VAL A 1 97 ? 4.293 -9.208 3.420 1.00 0.00 97 VAL A N 14
ATOM 21885 C CA . VAL A 1 97 ? 4.032 -10.011 4.603 1.00 0.00 97 VAL A CA 14
ATOM 21886 C C . VAL A 1 97 ? 4.501 -11.446 4.354 1.00 0.00 97 VAL A C 14
ATOM 21887 O O . VAL A 1 97 ? 4.789 -11.820 3.219 1.00 0.00 97 VAL A O 14
ATOM 21900 N N . SER A 1 98 ? 4.562 -12.210 5.435 1.00 0.00 98 SER A N 14
ATOM 21901 C CA . SER A 1 98 ? 4.991 -13.596 5.348 1.00 0.00 98 SER A CA 14
ATOM 21902 C C . SER A 1 98 ? 4.010 -14.495 6.103 1.00 0.00 98 SER A C 14
ATOM 21903 O O . SER A 1 98 ? 3.319 -14.039 7.013 1.00 0.00 98 SER A O 14
ATOM 21911 N N . THR A 1 99 ? 3.982 -15.756 5.698 1.00 0.00 99 THR A N 14
ATOM 21912 C CA . THR A 1 99 ? 3.097 -16.724 6.326 1.00 0.00 99 THR A CA 14
ATOM 21913 C C . THR A 1 99 ? 3.599 -18.147 6.073 1.00 0.00 99 THR A C 14
ATOM 21914 O O . THR A 1 99 ? 2.815 -19.035 5.741 1.00 0.00 99 THR A O 14
ATOM 21925 N N . SER A 1 100 ? 4.902 -18.320 6.238 1.00 0.00 100 SER A N 14
ATOM 21926 C CA . SER A 1 100 ? 5.517 -19.620 6.032 1.00 0.00 100 SER A CA 14
ATOM 21927 C C . SER A 1 100 ? 5.538 -20.403 7.346 1.00 0.00 100 SER A C 14
ATOM 21928 O O . SER A 1 100 ? 5.438 -21.629 7.344 1.00 0.00 100 SER A O 14
ATOM 21936 N N . GLY A 1 101 ? 5.670 -19.662 8.437 1.00 0.00 101 GLY A N 14
ATOM 21937 C CA . GLY A 1 101 ? 5.706 -20.272 9.756 1.00 0.00 101 GLY A CA 14
ATOM 21938 C C . GLY A 1 101 ? 5.238 -19.287 10.828 1.00 0.00 101 GLY A C 14
ATOM 21939 O O . GLY A 1 101 ? 5.962 -19.015 11.785 1.00 0.00 101 GLY A O 14
ATOM 21943 N N . LEU A 1 102 ? 4.030 -18.779 10.633 1.00 0.00 102 LEU A N 14
ATOM 21944 C CA . LEU A 1 102 ? 3.457 -17.830 11.572 1.00 0.00 102 LEU A CA 14
ATOM 21945 C C . LEU A 1 102 ? 2.383 -18.530 12.407 1.00 0.00 102 LEU A C 14
ATOM 21946 O O . LEU A 1 102 ? 1.766 -19.492 11.951 1.00 0.00 102 LEU A O 14
ATOM 21962 N N . SER A 1 103 ? 2.193 -18.021 13.615 1.00 0.00 103 SER A N 14
ATOM 21963 C CA . SER A 1 103 ? 1.204 -18.585 14.518 1.00 0.00 103 SER A CA 14
ATOM 21964 C C . SER A 1 103 ? 1.387 -20.101 14.612 1.00 0.00 103 SER A C 14
ATOM 21965 O O . SER A 1 103 ? 0.428 -20.857 14.461 1.00 0.00 103 SER A O 14
ATOM 21973 N N . GLY A 1 104 ? 2.625 -20.502 14.862 1.00 0.00 104 GLY A N 14
ATOM 21974 C CA . GLY A 1 104 ? 2.946 -21.914 14.979 1.00 0.00 104 GLY A CA 14
ATOM 21975 C C . GLY A 1 104 ? 3.554 -22.228 16.347 1.00 0.00 104 GLY A C 14
ATOM 21976 O O . GLY A 1 104 ? 3.275 -21.538 17.327 1.00 0.00 104 GLY A O 14
ATOM 21980 N N . PRO A 1 105 ? 4.394 -23.297 16.372 1.00 0.00 105 PRO A N 14
ATOM 21981 C CA . PRO A 1 105 ? 5.043 -23.710 17.604 1.00 0.00 105 PRO A CA 14
ATOM 21982 C C . PRO A 1 105 ? 6.186 -22.760 17.967 1.00 0.00 105 PRO A C 14
ATOM 21983 O O . PRO A 1 105 ? 6.455 -21.802 17.244 1.00 0.00 105 PRO A O 14
ATOM 21994 N N . SER A 1 106 ? 6.828 -23.058 19.087 1.00 0.00 106 SER A N 14
ATOM 21995 C CA . SER A 1 106 ? 7.935 -22.242 19.555 1.00 0.00 106 SER A CA 14
ATOM 21996 C C . SER A 1 106 ? 8.672 -22.959 20.688 1.00 0.00 106 SER A C 14
ATOM 21997 O O . SER A 1 106 ? 8.193 -22.992 21.821 1.00 0.00 106 SER A O 14
ATOM 22005 N N . SER A 1 107 ? 9.823 -23.516 20.343 1.00 0.00 107 SER A N 14
ATOM 22006 C CA . SER A 1 107 ? 10.630 -24.231 21.318 1.00 0.00 107 SER A CA 14
ATOM 22007 C C . SER A 1 107 ? 10.938 -23.323 22.510 1.00 0.00 107 SER A C 14
ATOM 22008 O O . SER A 1 107 ? 10.624 -23.661 23.650 1.00 0.00 107 SER A O 14
ATOM 22016 N N . GLY A 1 108 ? 11.549 -22.187 22.205 1.00 0.00 108 GLY A N 14
ATOM 22017 C CA . GLY A 1 108 ? 11.903 -21.228 23.237 1.00 0.00 108 GLY A CA 14
ATOM 22018 C C . GLY A 1 108 ? 12.204 -19.856 22.630 1.00 0.00 108 GLY A C 14
ATOM 22019 O O . GLY A 1 108 ? 13.366 -19.484 22.475 1.00 0.00 108 GLY A O 14
ATOM 22023 N N . GLY A 1 1 ? 11.278 18.569 -15.445 1.00 0.00 1 GLY A N 15
ATOM 22024 C CA . GLY A 1 1 ? 10.158 19.403 -15.850 1.00 0.00 1 GLY A CA 15
ATOM 22025 C C . GLY A 1 1 ? 9.581 18.934 -17.187 1.00 0.00 1 GLY A C 15
ATOM 22026 O O . GLY A 1 1 ? 10.325 18.551 -18.088 1.00 0.00 1 GLY A O 15
ATOM 22030 N N . SER A 1 2 ? 8.259 18.981 -17.273 1.00 0.00 2 SER A N 15
ATOM 22031 C CA . SER A 1 2 ? 7.574 18.567 -18.485 1.00 0.00 2 SER A CA 15
ATOM 22032 C C . SER A 1 2 ? 6.068 18.795 -18.338 1.00 0.00 2 SER A C 15
ATOM 22033 O O . SER A 1 2 ? 5.473 19.551 -19.105 1.00 0.00 2 SER A O 15
ATOM 22041 N N . SER A 1 3 ? 5.494 18.127 -17.348 1.00 0.00 3 SER A N 15
ATOM 22042 C CA . SER A 1 3 ? 4.069 18.247 -17.091 1.00 0.00 3 SER A CA 15
ATOM 22043 C C . SER A 1 3 ? 3.823 19.262 -15.973 1.00 0.00 3 SER A C 15
ATOM 22044 O O . SER A 1 3 ? 2.897 19.104 -15.179 1.00 0.00 3 SER A O 15
ATOM 22052 N N . GLY A 1 4 ? 4.668 20.282 -15.946 1.00 0.00 4 GLY A N 15
ATOM 22053 C CA . GLY A 1 4 ? 4.554 21.322 -14.939 1.00 0.00 4 GLY A CA 15
ATOM 22054 C C . GLY A 1 4 ? 5.777 21.331 -14.019 1.00 0.00 4 GLY A C 15
ATOM 22055 O O . GLY A 1 4 ? 6.883 21.007 -14.447 1.00 0.00 4 GLY A O 15
ATOM 22059 N N . SER A 1 5 ? 5.536 21.706 -12.771 1.00 0.00 5 SER A N 15
ATOM 22060 C CA . SER A 1 5 ? 6.603 21.761 -11.787 1.00 0.00 5 SER A CA 15
ATOM 22061 C C . SER A 1 5 ? 6.658 20.450 -10.999 1.00 0.00 5 SER A C 15
ATOM 22062 O O . SER A 1 5 ? 7.722 19.849 -10.862 1.00 0.00 5 SER A O 15
ATOM 22070 N N . SER A 1 6 ? 5.497 20.047 -10.503 1.00 0.00 6 SER A N 15
ATOM 22071 C CA . SER A 1 6 ? 5.400 18.818 -9.733 1.00 0.00 6 SER A CA 15
ATOM 22072 C C . SER A 1 6 ? 6.290 18.906 -8.492 1.00 0.00 6 SER A C 15
ATOM 22073 O O . SER A 1 6 ? 7.499 19.105 -8.604 1.00 0.00 6 SER A O 15
ATOM 22081 N N . GLY A 1 7 ? 5.658 18.753 -7.338 1.00 0.00 7 GLY A N 15
ATOM 22082 C CA . GLY A 1 7 ? 6.378 18.813 -6.077 1.00 0.00 7 GLY A CA 15
ATOM 22083 C C . GLY A 1 7 ? 5.633 18.044 -4.984 1.00 0.00 7 GLY A C 15
ATOM 22084 O O . GLY A 1 7 ? 5.546 18.504 -3.846 1.00 0.00 7 GLY A O 15
ATOM 22088 N N . LEU A 1 8 ? 5.115 16.886 -5.367 1.00 0.00 8 LEU A N 15
ATOM 22089 C CA . LEU A 1 8 ? 4.381 16.050 -4.433 1.00 0.00 8 LEU A CA 15
ATOM 22090 C C . LEU A 1 8 ? 5.322 14.991 -3.855 1.00 0.00 8 LEU A C 15
ATOM 22091 O O . LEU A 1 8 ? 5.964 14.252 -4.600 1.00 0.00 8 LEU A O 15
ATOM 22107 N N . SER A 1 9 ? 5.374 14.950 -2.532 1.00 0.00 9 SER A N 15
ATOM 22108 C CA . SER A 1 9 ? 6.226 13.994 -1.845 1.00 0.00 9 SER A CA 15
ATOM 22109 C C . SER A 1 9 ? 5.465 12.687 -1.614 1.00 0.00 9 SER A C 15
ATOM 22110 O O . SER A 1 9 ? 4.290 12.704 -1.251 1.00 0.00 9 SER A O 15
ATOM 22118 N N . PRO A 1 10 ? 6.184 11.555 -1.840 1.00 0.00 10 PRO A N 15
ATOM 22119 C CA . PRO A 1 10 ? 5.590 10.242 -1.660 1.00 0.00 10 PRO A CA 15
ATOM 22120 C C . PRO A 1 10 ? 5.454 9.900 -0.175 1.00 0.00 10 PRO A C 15
ATOM 22121 O O . PRO A 1 10 ? 5.918 10.649 0.683 1.00 0.00 10 PRO A O 15
ATOM 22132 N N . PRO A 1 11 ? 4.798 8.738 0.090 1.00 0.00 11 PRO A N 15
ATOM 22133 C CA . PRO A 1 11 ? 4.595 8.288 1.456 1.00 0.00 11 PRO A CA 15
ATOM 22134 C C . PRO A 1 11 ? 5.891 7.732 2.049 1.00 0.00 11 PRO A C 15
ATOM 22135 O O . PRO A 1 11 ? 6.904 7.639 1.357 1.00 0.00 11 PRO A O 15
ATOM 22146 N N . ARG A 1 12 ? 5.817 7.377 3.323 1.00 0.00 12 ARG A N 15
ATOM 22147 C CA . ARG A 1 12 ? 6.972 6.832 4.016 1.00 0.00 12 ARG A CA 15
ATOM 22148 C C . ARG A 1 12 ? 6.525 5.855 5.106 1.00 0.00 12 ARG A C 15
ATOM 22149 O O . ARG A 1 12 ? 5.347 5.806 5.455 1.00 0.00 12 ARG A O 15
ATOM 22170 N N . GLY A 1 13 ? 7.490 5.102 5.613 1.00 0.00 13 GLY A N 15
ATOM 22171 C CA . GLY A 1 13 ? 7.211 4.129 6.655 1.00 0.00 13 GLY A CA 15
ATOM 22172 C C . GLY A 1 13 ? 6.120 3.151 6.215 1.00 0.00 13 GLY A C 15
ATOM 22173 O O . GLY A 1 13 ? 5.141 2.945 6.930 1.00 0.00 13 GLY A O 15
ATOM 22177 N N . LEU A 1 14 ? 6.325 2.576 5.040 1.00 0.00 14 LEU A N 15
ATOM 22178 C CA . LEU A 1 14 ? 5.371 1.624 4.495 1.00 0.00 14 LEU A CA 15
ATOM 22179 C C . LEU A 1 14 ? 5.752 0.213 4.946 1.00 0.00 14 LEU A C 15
ATOM 22180 O O . LEU A 1 14 ? 6.708 -0.369 4.436 1.00 0.00 14 LEU A O 15
ATOM 22196 N N . VAL A 1 15 ? 4.983 -0.298 5.897 1.00 0.00 15 VAL A N 15
ATOM 22197 C CA . VAL A 1 15 ? 5.228 -1.630 6.422 1.00 0.00 15 VAL A CA 15
ATOM 22198 C C . VAL A 1 15 ? 3.993 -2.502 6.184 1.00 0.00 15 VAL A C 15
ATOM 22199 O O . VAL A 1 15 ? 2.939 -1.999 5.799 1.00 0.00 15 VAL A O 15
ATOM 22212 N N . ALA A 1 16 ? 4.166 -3.794 6.422 1.00 0.00 16 ALA A N 15
ATOM 22213 C CA . ALA A 1 16 ? 3.079 -4.740 6.238 1.00 0.00 16 ALA A CA 15
ATOM 22214 C C . ALA A 1 16 ? 3.121 -5.783 7.358 1.00 0.00 16 ALA A C 15
ATOM 22215 O O . ALA A 1 16 ? 4.126 -6.471 7.532 1.00 0.00 16 ALA A O 15
ATOM 22222 N N . VAL A 1 17 ? 2.018 -5.866 8.087 1.00 0.00 17 VAL A N 15
ATOM 22223 C CA . VAL A 1 17 ? 1.917 -6.813 9.185 1.00 0.00 17 VAL A CA 15
ATOM 22224 C C . VAL A 1 17 ? 0.696 -7.710 8.968 1.00 0.00 17 VAL A C 15
ATOM 22225 O O . VAL A 1 17 ? -0.441 -7.251 9.068 1.00 0.00 17 VAL A O 15
ATOM 22238 N N . ARG A 1 18 ? 0.973 -8.972 8.675 1.00 0.00 18 ARG A N 15
ATOM 22239 C CA . ARG A 1 18 ? -0.088 -9.937 8.443 1.00 0.00 18 ARG A CA 15
ATOM 22240 C C . ARG A 1 18 ? -0.778 -10.293 9.761 1.00 0.00 18 ARG A C 15
ATOM 22241 O O . ARG A 1 18 ? -0.145 -10.298 10.816 1.00 0.00 18 ARG A O 15
ATOM 22262 N N . THR A 1 19 ? -2.067 -10.583 9.658 1.00 0.00 19 THR A N 15
ATOM 22263 C CA . THR A 1 19 ? -2.849 -10.940 10.829 1.00 0.00 19 THR A CA 15
ATOM 22264 C C . THR A 1 19 ? -3.998 -11.873 10.439 1.00 0.00 19 THR A C 15
ATOM 22265 O O . THR A 1 19 ? -4.091 -12.301 9.289 1.00 0.00 19 THR A O 15
ATOM 22276 N N . PRO A 1 20 ? -4.866 -12.167 11.443 1.00 0.00 20 PRO A N 15
ATOM 22277 C CA . PRO A 1 20 ? -6.005 -13.040 11.216 1.00 0.00 20 PRO A CA 15
ATOM 22278 C C . PRO A 1 20 ? -7.103 -12.318 10.432 1.00 0.00 20 PRO A C 15
ATOM 22279 O O . PRO A 1 20 ? -8.077 -12.937 10.007 1.00 0.00 20 PRO A O 15
ATOM 22290 N N . ARG A 1 21 ? -6.909 -11.018 10.266 1.00 0.00 21 ARG A N 15
ATOM 22291 C CA . ARG A 1 21 ? -7.870 -10.204 9.540 1.00 0.00 21 ARG A CA 15
ATOM 22292 C C . ARG A 1 21 ? -7.222 -9.604 8.291 1.00 0.00 21 ARG A C 15
ATOM 22293 O O . ARG A 1 21 ? -7.742 -8.650 7.715 1.00 0.00 21 ARG A O 15
ATOM 22314 N N . GLY A 1 22 ? -6.096 -10.188 7.909 1.00 0.00 22 GLY A N 15
ATOM 22315 C CA . GLY A 1 22 ? -5.371 -9.723 6.738 1.00 0.00 22 GLY A CA 15
ATOM 22316 C C . GLY A 1 22 ? -4.014 -9.135 7.131 1.00 0.00 22 GLY A C 15
ATOM 22317 O O . GLY A 1 22 ? -3.406 -9.568 8.109 1.00 0.00 22 GLY A O 15
ATOM 22321 N N . VAL A 1 23 ? -3.579 -8.159 6.349 1.00 0.00 23 VAL A N 15
ATOM 22322 C CA . VAL A 1 23 ? -2.305 -7.508 6.603 1.00 0.00 23 VAL A CA 15
ATOM 22323 C C . VAL A 1 23 ? -2.528 -6.001 6.751 1.00 0.00 23 VAL A C 15
ATOM 22324 O O . VAL A 1 23 ? -3.130 -5.371 5.883 1.00 0.00 23 VAL A O 15
ATOM 22337 N N . LEU A 1 24 ? -2.030 -5.467 7.857 1.00 0.00 24 LEU A N 15
ATOM 22338 C CA . LEU A 1 24 ? -2.168 -4.047 8.129 1.00 0.00 24 LEU A CA 15
ATOM 22339 C C . LEU A 1 24 ? -0.931 -3.310 7.609 1.00 0.00 24 LEU A C 15
ATOM 22340 O O . LEU A 1 24 ? 0.163 -3.471 8.147 1.00 0.00 24 LEU A O 15
ATOM 22356 N N . LEU A 1 25 ? -1.148 -2.519 6.569 1.00 0.00 25 LEU A N 15
ATOM 22357 C CA . LEU A 1 25 ? -0.065 -1.757 5.970 1.00 0.00 25 LEU A CA 15
ATOM 22358 C C . LEU A 1 25 ? -0.032 -0.356 6.585 1.00 0.00 25 LEU A C 15
ATOM 22359 O O . LEU A 1 25 ? -0.954 0.433 6.388 1.00 0.00 25 LEU A O 15
ATOM 22375 N N . HIS A 1 26 ? 1.040 -0.091 7.316 1.00 0.00 26 HIS A N 15
ATOM 22376 C CA . HIS A 1 26 ? 1.205 1.201 7.961 1.00 0.00 26 HIS A CA 15
ATOM 22377 C C . HIS A 1 26 ? 2.119 2.086 7.110 1.00 0.00 26 HIS A C 15
ATOM 22378 O O . HIS A 1 26 ? 3.210 1.668 6.725 1.00 0.00 26 HIS A O 15
ATOM 22392 N N . TRP A 1 27 ? 1.640 3.291 6.842 1.00 0.00 27 TRP A N 15
ATOM 22393 C CA . TRP A 1 27 ? 2.400 4.238 6.044 1.00 0.00 27 TRP A CA 15
ATOM 22394 C C . TRP A 1 27 ? 2.310 5.607 6.722 1.00 0.00 27 TRP A C 15
ATOM 22395 O O . TRP A 1 27 ? 1.530 5.791 7.655 1.00 0.00 27 TRP A O 15
ATOM 22416 N N . ASP A 1 28 ? 3.120 6.532 6.227 1.00 0.00 28 ASP A N 15
ATOM 22417 C CA . ASP A 1 28 ? 3.141 7.878 6.773 1.00 0.00 28 ASP A CA 15
ATOM 22418 C C . ASP A 1 28 ? 2.657 8.864 5.708 1.00 0.00 28 ASP A C 15
ATOM 22419 O O . ASP A 1 28 ? 2.843 8.634 4.514 1.00 0.00 28 ASP A O 15
ATOM 22428 N N . PRO A 1 29 ? 2.030 9.970 6.191 1.00 0.00 29 PRO A N 15
ATOM 22429 C CA . PRO A 1 29 ? 1.518 10.991 5.293 1.00 0.00 29 PRO A CA 15
ATOM 22430 C C . PRO A 1 29 ? 2.656 11.842 4.726 1.00 0.00 29 PRO A C 15
ATOM 22431 O O . PRO A 1 29 ? 3.680 12.033 5.380 1.00 0.00 29 PRO A O 15
ATOM 22442 N N . PRO A 1 30 ? 2.432 12.345 3.482 1.00 0.00 30 PRO A N 15
ATOM 22443 C CA . PRO A 1 30 ? 3.426 13.171 2.818 1.00 0.00 30 PRO A CA 15
ATOM 22444 C C . PRO A 1 30 ? 3.459 14.578 3.419 1.00 0.00 30 PRO A C 15
ATOM 22445 O O . PRO A 1 30 ? 2.465 15.301 3.369 1.00 0.00 30 PRO A O 15
ATOM 22456 N N . GLU A 1 31 ? 4.612 14.924 3.972 1.00 0.00 31 GLU A N 15
ATOM 22457 C CA . GLU A 1 31 ? 4.787 16.232 4.581 1.00 0.00 31 GLU A CA 15
ATOM 22458 C C . GLU A 1 31 ? 5.025 17.292 3.504 1.00 0.00 31 GLU A C 15
ATOM 22459 O O . GLU A 1 31 ? 4.842 18.483 3.749 1.00 0.00 31 GLU A O 15
ATOM 22471 N N . LEU A 1 32 ? 5.429 16.820 2.334 1.00 0.00 32 LEU A N 15
ATOM 22472 C CA . LEU A 1 32 ? 5.694 17.712 1.218 1.00 0.00 32 LEU A CA 15
ATOM 22473 C C . LEU A 1 32 ? 4.667 17.458 0.113 1.00 0.00 32 LEU A C 15
ATOM 22474 O O . LEU A 1 32 ? 4.879 16.613 -0.755 1.00 0.00 32 LEU A O 15
ATOM 22490 N N . VAL A 1 33 ? 3.576 18.207 0.180 1.00 0.00 33 VAL A N 15
ATOM 22491 C CA . VAL A 1 33 ? 2.515 18.074 -0.804 1.00 0.00 33 VAL A CA 15
ATOM 22492 C C . VAL A 1 33 ? 2.178 19.454 -1.374 1.00 0.00 33 VAL A C 15
ATOM 22493 O O . VAL A 1 33 ? 2.346 20.467 -0.697 1.00 0.00 33 VAL A O 15
ATOM 22506 N N . PRO A 1 34 ? 1.697 19.448 -2.646 1.00 0.00 34 PRO A N 15
ATOM 22507 C CA . PRO A 1 34 ? 1.335 20.687 -3.314 1.00 0.00 34 PRO A CA 15
ATOM 22508 C C . PRO A 1 34 ? 0.009 21.232 -2.778 1.00 0.00 34 PRO A C 15
ATOM 22509 O O . PRO A 1 34 ? -0.146 22.440 -2.609 1.00 0.00 34 PRO A O 15
ATOM 22520 N N . LYS A 1 35 ? -0.912 20.314 -2.524 1.00 0.00 35 LYS A N 15
ATOM 22521 C CA . LYS A 1 35 ? -2.219 20.687 -2.011 1.00 0.00 35 LYS A CA 15
ATOM 22522 C C . LYS A 1 35 ? -2.679 19.643 -0.991 1.00 0.00 35 LYS A C 15
ATOM 22523 O O . LYS A 1 35 ? -2.107 19.536 0.093 1.00 0.00 35 LYS A O 15
ATOM 22542 N N . ARG A 1 36 ? -3.706 18.900 -1.374 1.00 0.00 36 ARG A N 15
ATOM 22543 C CA . ARG A 1 36 ? -4.249 17.869 -0.507 1.00 0.00 36 ARG A CA 15
ATOM 22544 C C . ARG A 1 36 ? -4.115 16.495 -1.167 1.00 0.00 36 ARG A C 15
ATOM 22545 O O . ARG A 1 36 ? -4.111 16.390 -2.393 1.00 0.00 36 ARG A O 15
ATOM 22566 N N . LEU A 1 37 ? -4.009 15.477 -0.326 1.00 0.00 37 LEU A N 15
ATOM 22567 C CA . LEU A 1 37 ? -3.875 14.115 -0.813 1.00 0.00 37 LEU A CA 15
ATOM 22568 C C . LEU A 1 37 ? -5.207 13.659 -1.413 1.00 0.00 37 LEU A C 15
ATOM 22569 O O . LEU A 1 37 ? -6.159 13.386 -0.684 1.00 0.00 37 LEU A O 15
ATOM 22585 N N . ASP A 1 38 ? -5.231 13.591 -2.736 1.00 0.00 38 ASP A N 15
ATOM 22586 C CA . ASP A 1 38 ? -6.430 13.174 -3.442 1.00 0.00 38 ASP A CA 15
ATOM 22587 C C . ASP A 1 38 ? -6.709 11.700 -3.137 1.00 0.00 38 ASP A C 15
ATOM 22588 O O . ASP A 1 38 ? -7.865 11.292 -3.038 1.00 0.00 38 ASP A O 15
ATOM 22597 N N . GLY A 1 39 ? -5.630 10.944 -2.997 1.00 0.00 39 GLY A N 15
ATOM 22598 C CA . GLY A 1 39 ? -5.745 9.525 -2.706 1.00 0.00 39 GLY A CA 15
ATOM 22599 C C . GLY A 1 39 ? -4.463 8.782 -3.088 1.00 0.00 39 GLY A C 15
ATOM 22600 O O . GLY A 1 39 ? -3.748 9.197 -3.999 1.00 0.00 39 GLY A O 15
ATOM 22604 N N . TYR A 1 40 ? -4.211 7.695 -2.372 1.00 0.00 40 TYR A N 15
ATOM 22605 C CA . TYR A 1 40 ? -3.028 6.890 -2.625 1.00 0.00 40 TYR A CA 15
ATOM 22606 C C . TYR A 1 40 ? -3.358 5.698 -3.524 1.00 0.00 40 TYR A C 15
ATOM 22607 O O . TYR A 1 40 ? -4.512 5.501 -3.902 1.00 0.00 40 TYR A O 15
ATOM 22625 N N . VAL A 1 41 ? -2.324 4.933 -3.843 1.00 0.00 41 VAL A N 15
ATOM 22626 C CA . VAL A 1 41 ? -2.489 3.765 -4.691 1.00 0.00 41 VAL A CA 15
ATOM 22627 C C . VAL A 1 41 ? -1.692 2.598 -4.106 1.00 0.00 41 VAL A C 15
ATOM 22628 O O . VAL A 1 41 ? -0.464 2.583 -4.176 1.00 0.00 41 VAL A O 15
ATOM 22641 N N . LEU A 1 42 ? -2.423 1.648 -3.541 1.00 0.00 42 LEU A N 15
ATOM 22642 C CA . LEU A 1 42 ? -1.800 0.480 -2.943 1.00 0.00 42 LEU A CA 15
ATOM 22643 C C . LEU A 1 42 ? -1.560 -0.575 -4.026 1.00 0.00 42 LEU A C 15
ATOM 22644 O O . LEU A 1 42 ? -2.505 -1.053 -4.651 1.00 0.00 42 LEU A O 15
ATOM 22660 N N . GLU A 1 43 ? -0.292 -0.906 -4.214 1.00 0.00 43 GLU A N 15
ATOM 22661 C CA . GLU A 1 43 ? 0.084 -1.895 -5.210 1.00 0.00 43 GLU A CA 15
ATOM 22662 C C . GLU A 1 43 ? 0.862 -3.039 -4.556 1.00 0.00 43 GLU A C 15
ATOM 22663 O O . GLU A 1 43 ? 1.829 -2.803 -3.833 1.00 0.00 43 GLU A O 15
ATOM 22675 N N . GLY A 1 44 ? 0.410 -4.253 -4.832 1.00 0.00 44 GLY A N 15
ATOM 22676 C CA . GLY A 1 44 ? 1.052 -5.434 -4.279 1.00 0.00 44 GLY A CA 15
ATOM 22677 C C . GLY A 1 44 ? 1.326 -6.471 -5.371 1.00 0.00 44 GLY A C 15
ATOM 22678 O O . GLY A 1 44 ? 1.013 -6.246 -6.539 1.00 0.00 44 GLY A O 15
ATOM 22682 N N . ARG A 1 45 ? 1.907 -7.585 -4.951 1.00 0.00 45 ARG A N 15
ATOM 22683 C CA . ARG A 1 45 ? 2.226 -8.658 -5.878 1.00 0.00 45 ARG A CA 15
ATOM 22684 C C . ARG A 1 45 ? 2.915 -9.809 -5.142 1.00 0.00 45 ARG A C 15
ATOM 22685 O O . ARG A 1 45 ? 3.658 -9.584 -4.188 1.00 0.00 45 ARG A O 15
ATOM 22706 N N . GLN A 1 46 ? 2.643 -11.017 -5.613 1.00 0.00 46 GLN A N 15
ATOM 22707 C CA . GLN A 1 46 ? 3.227 -12.203 -5.011 1.00 0.00 46 GLN A CA 15
ATOM 22708 C C . GLN A 1 46 ? 4.095 -12.943 -6.031 1.00 0.00 46 GLN A C 15
ATOM 22709 O O . GLN A 1 46 ? 3.952 -12.742 -7.236 1.00 0.00 46 GLN A O 15
ATOM 22723 N N . GLY A 1 47 ? 4.976 -13.785 -5.511 1.00 0.00 47 GLY A N 15
ATOM 22724 C CA . GLY A 1 47 ? 5.867 -14.556 -6.361 1.00 0.00 47 GLY A CA 15
ATOM 22725 C C . GLY A 1 47 ? 6.557 -13.657 -7.389 1.00 0.00 47 GLY A C 15
ATOM 22726 O O . GLY A 1 47 ? 6.992 -14.129 -8.439 1.00 0.00 47 GLY A O 15
ATOM 22730 N N . SER A 1 48 ? 6.636 -12.378 -7.052 1.00 0.00 48 SER A N 15
ATOM 22731 C CA . SER A 1 48 ? 7.266 -11.410 -7.934 1.00 0.00 48 SER A CA 15
ATOM 22732 C C . SER A 1 48 ? 6.501 -11.331 -9.256 1.00 0.00 48 SER A C 15
ATOM 22733 O O . SER A 1 48 ? 7.099 -11.135 -10.313 1.00 0.00 48 SER A O 15
ATOM 22741 N N . GLN A 1 49 ? 5.189 -11.487 -9.154 1.00 0.00 49 GLN A N 15
ATOM 22742 C CA . GLN A 1 49 ? 4.336 -11.435 -10.329 1.00 0.00 49 GLN A CA 15
ATOM 22743 C C . GLN A 1 49 ? 4.009 -9.983 -10.685 1.00 0.00 49 GLN A C 15
ATOM 22744 O O . GLN A 1 49 ? 4.567 -9.056 -10.099 1.00 0.00 49 GLN A O 15
ATOM 22758 N N . GLY A 1 50 ? 3.107 -9.831 -11.643 1.00 0.00 50 GLY A N 15
ATOM 22759 C CA . GLY A 1 50 ? 2.699 -8.508 -12.084 1.00 0.00 50 GLY A CA 15
ATOM 22760 C C . GLY A 1 50 ? 2.042 -7.728 -10.943 1.00 0.00 50 GLY A C 15
ATOM 22761 O O . GLY A 1 50 ? 1.256 -8.286 -10.178 1.00 0.00 50 GLY A O 15
ATOM 22765 N N . TRP A 1 51 ? 2.387 -6.452 -10.865 1.00 0.00 51 TRP A N 15
ATOM 22766 C CA . TRP A 1 51 ? 1.840 -5.590 -9.831 1.00 0.00 51 TRP A CA 15
ATOM 22767 C C . TRP A 1 51 ? 0.325 -5.514 -10.032 1.00 0.00 51 TRP A C 15
ATOM 22768 O O . TRP A 1 51 ? -0.150 -5.395 -11.160 1.00 0.00 51 TRP A O 15
ATOM 22789 N N . GLU A 1 52 ? -0.392 -5.584 -8.919 1.00 0.00 52 GLU A N 15
ATOM 22790 C CA . GLU A 1 52 ? -1.843 -5.525 -8.959 1.00 0.00 52 GLU A CA 15
ATOM 22791 C C . GLU A 1 52 ? -2.351 -4.377 -8.084 1.00 0.00 52 GLU A C 15
ATOM 22792 O O . GLU A 1 52 ? -2.031 -4.307 -6.898 1.00 0.00 52 GLU A O 15
ATOM 22804 N N . VAL A 1 53 ? -3.135 -3.506 -8.702 1.00 0.00 53 VAL A N 15
ATOM 22805 C CA . VAL A 1 53 ? -3.690 -2.365 -7.994 1.00 0.00 53 VAL A CA 15
ATOM 22806 C C . VAL A 1 53 ? -4.623 -2.862 -6.888 1.00 0.00 53 VAL A C 15
ATOM 22807 O O . VAL A 1 53 ? -5.809 -3.086 -7.124 1.00 0.00 53 VAL A O 15
ATOM 22820 N N . LEU A 1 54 ? -4.051 -3.020 -5.703 1.00 0.00 54 LEU A N 15
ATOM 22821 C CA . LEU A 1 54 ? -4.816 -3.486 -4.559 1.00 0.00 54 LEU A CA 15
ATOM 22822 C C . LEU A 1 54 ? -5.882 -2.446 -4.206 1.00 0.00 54 LEU A C 15
ATOM 22823 O O . LEU A 1 54 ? -6.997 -2.800 -3.826 1.00 0.00 54 LEU A O 15
ATOM 22839 N N . ASP A 1 55 ? -5.501 -1.185 -4.343 1.00 0.00 55 ASP A N 15
ATOM 22840 C CA . ASP A 1 55 ? -6.410 -0.092 -4.044 1.00 0.00 55 ASP A CA 15
ATOM 22841 C C . ASP A 1 55 ? -5.948 1.167 -4.781 1.00 0.00 55 ASP A C 15
ATOM 22842 O O . ASP A 1 55 ? -4.996 1.823 -4.360 1.00 0.00 55 ASP A O 15
ATOM 22851 N N . PRO A 1 56 ? -6.662 1.474 -5.897 1.00 0.00 56 PRO A N 15
ATOM 22852 C CA . PRO A 1 56 ? -6.334 2.643 -6.696 1.00 0.00 56 PRO A CA 15
ATOM 22853 C C . PRO A 1 56 ? -6.797 3.927 -6.005 1.00 0.00 56 PRO A C 15
ATOM 22854 O O . PRO A 1 56 ? -6.105 4.943 -6.049 1.00 0.00 56 PRO A O 15
ATOM 22865 N N . ALA A 1 57 ? -7.963 3.839 -5.383 1.00 0.00 57 ALA A N 15
ATOM 22866 C CA . ALA A 1 57 ? -8.526 4.982 -4.684 1.00 0.00 57 ALA A CA 15
ATOM 22867 C C . ALA A 1 57 ? -8.487 4.722 -3.176 1.00 0.00 57 ALA A C 15
ATOM 22868 O O . ALA A 1 57 ? -9.245 3.899 -2.665 1.00 0.00 57 ALA A O 15
ATOM 22875 N N . VAL A 1 58 ? -7.595 5.438 -2.508 1.00 0.00 58 VAL A N 15
ATOM 22876 C CA . VAL A 1 58 ? -7.447 5.295 -1.069 1.00 0.00 58 VAL A CA 15
ATOM 22877 C C . VAL A 1 58 ? -7.551 6.672 -0.411 1.00 0.00 58 VAL A C 15
ATOM 22878 O O . VAL A 1 58 ? -6.888 7.618 -0.834 1.00 0.00 58 VAL A O 15
ATOM 22891 N N . ALA A 1 59 ? -8.388 6.741 0.614 1.00 0.00 59 ALA A N 15
ATOM 22892 C CA . ALA A 1 59 ? -8.587 7.986 1.335 1.00 0.00 59 ALA A CA 15
ATOM 22893 C C . ALA A 1 59 ? -7.271 8.765 1.372 1.00 0.00 59 ALA A C 15
ATOM 22894 O O . ALA A 1 59 ? -6.194 8.171 1.364 1.00 0.00 59 ALA A O 15
ATOM 22901 N N . GLY A 1 60 ? -7.401 10.083 1.413 1.00 0.00 60 GLY A N 15
ATOM 22902 C CA . GLY A 1 60 ? -6.235 10.949 1.451 1.00 0.00 60 GLY A CA 15
ATOM 22903 C C . GLY A 1 60 ? -5.872 11.315 2.892 1.00 0.00 60 GLY A C 15
ATOM 22904 O O . GLY A 1 60 ? -4.904 12.037 3.127 1.00 0.00 60 GLY A O 15
ATOM 22908 N N . THR A 1 61 ? -6.668 10.802 3.818 1.00 0.00 61 THR A N 15
ATOM 22909 C CA . THR A 1 61 ? -6.442 11.065 5.229 1.00 0.00 61 THR A CA 15
ATOM 22910 C C . THR A 1 61 ? -6.261 9.753 5.995 1.00 0.00 61 THR A C 15
ATOM 22911 O O . THR A 1 61 ? -6.631 9.657 7.164 1.00 0.00 61 THR A O 15
ATOM 22922 N N . GLU A 1 62 ? -5.693 8.775 5.304 1.00 0.00 62 GLU A N 15
ATOM 22923 C CA . GLU A 1 62 ? -5.459 7.473 5.904 1.00 0.00 62 GLU A CA 15
ATOM 22924 C C . GLU A 1 62 ? -3.969 7.282 6.194 1.00 0.00 62 GLU A C 15
ATOM 22925 O O . GLU A 1 62 ? -3.137 8.052 5.717 1.00 0.00 62 GLU A O 15
ATOM 22937 N N . THR A 1 63 ? -3.678 6.252 6.975 1.00 0.00 63 THR A N 15
ATOM 22938 C CA . THR A 1 63 ? -2.303 5.950 7.334 1.00 0.00 63 THR A CA 15
ATOM 22939 C C . THR A 1 63 ? -2.067 4.439 7.317 1.00 0.00 63 THR A C 15
ATOM 22940 O O . THR A 1 63 ? -1.030 3.963 7.778 1.00 0.00 63 THR A O 15
ATOM 22951 N N . GLU A 1 64 ? -3.045 3.725 6.780 1.00 0.00 64 GLU A N 15
ATOM 22952 C CA . GLU A 1 64 ? -2.957 2.277 6.697 1.00 0.00 64 GLU A CA 15
ATOM 22953 C C . GLU A 1 64 ? -4.202 1.708 6.013 1.00 0.00 64 GLU A C 15
ATOM 22954 O O . GLU A 1 64 ? -5.197 2.410 5.843 1.00 0.00 64 GLU A O 15
ATOM 22966 N N . LEU A 1 65 ? -4.105 0.441 5.638 1.00 0.00 65 LEU A N 15
ATOM 22967 C CA . LEU A 1 65 ? -5.211 -0.231 4.977 1.00 0.00 65 LEU A CA 15
ATOM 22968 C C . LEU A 1 65 ? -5.043 -1.745 5.122 1.00 0.00 65 LEU A C 15
ATOM 22969 O O . LEU A 1 65 ? -3.926 -2.237 5.281 1.00 0.00 65 LEU A O 15
ATOM 22985 N N . LEU A 1 66 ? -6.168 -2.442 5.061 1.00 0.00 66 LEU A N 15
ATOM 22986 C CA . LEU A 1 66 ? -6.159 -3.889 5.184 1.00 0.00 66 LEU A CA 15
ATOM 22987 C C . LEU A 1 66 ? -6.045 -4.514 3.791 1.00 0.00 66 LEU A C 15
ATOM 22988 O O . LEU A 1 66 ? -6.553 -3.962 2.816 1.00 0.00 66 LEU A O 15
ATOM 23004 N N . VAL A 1 67 ? -5.376 -5.656 3.743 1.00 0.00 67 VAL A N 15
ATOM 23005 C CA . VAL A 1 67 ? -5.189 -6.362 2.487 1.00 0.00 67 VAL A CA 15
ATOM 23006 C C . VAL A 1 67 ? -5.326 -7.867 2.727 1.00 0.00 67 VAL A C 15
ATOM 23007 O O . VAL A 1 67 ? -4.358 -8.612 2.589 1.00 0.00 67 VAL A O 15
ATOM 23020 N N . PRO A 1 68 ? -6.570 -8.279 3.091 1.00 0.00 68 PRO A N 15
ATOM 23021 C CA . PRO A 1 68 ? -6.847 -9.682 3.351 1.00 0.00 68 PRO A CA 15
ATOM 23022 C C . PRO A 1 68 ? -6.928 -10.476 2.046 1.00 0.00 68 PRO A C 15
ATOM 23023 O O . PRO A 1 68 ? -7.020 -11.702 2.066 1.00 0.00 68 PRO A O 15
ATOM 23034 N N . GLY A 1 69 ? -6.890 -9.744 0.942 1.00 0.00 69 GLY A N 15
ATOM 23035 C CA . GLY A 1 69 ? -6.958 -10.365 -0.370 1.00 0.00 69 GLY A CA 15
ATOM 23036 C C . GLY A 1 69 ? -5.734 -11.247 -0.624 1.00 0.00 69 GLY A C 15
ATOM 23037 O O . GLY A 1 69 ? -5.751 -12.099 -1.511 1.00 0.00 69 GLY A O 15
ATOM 23041 N N . LEU A 1 70 ? -4.700 -11.011 0.172 1.00 0.00 70 LEU A N 15
ATOM 23042 C CA . LEU A 1 70 ? -3.470 -11.774 0.045 1.00 0.00 70 LEU A CA 15
ATOM 23043 C C . LEU A 1 70 ? -3.807 -13.259 -0.101 1.00 0.00 70 LEU A C 15
ATOM 23044 O O . LEU A 1 70 ? -4.953 -13.660 0.094 1.00 0.00 70 LEU A O 15
ATOM 23060 N N . ILE A 1 71 ? -2.789 -14.034 -0.443 1.00 0.00 71 ILE A N 15
ATOM 23061 C CA . ILE A 1 71 ? -2.963 -15.466 -0.617 1.00 0.00 71 ILE A CA 15
ATOM 23062 C C . ILE A 1 71 ? -2.106 -16.208 0.410 1.00 0.00 71 ILE A C 15
ATOM 23063 O O . ILE A 1 71 ? -1.285 -15.599 1.095 1.00 0.00 71 ILE A O 15
ATOM 23079 N N . LYS A 1 72 ? -2.326 -17.512 0.485 1.00 0.00 72 LYS A N 15
ATOM 23080 C CA . LYS A 1 72 ? -1.583 -18.344 1.417 1.00 0.00 72 LYS A CA 15
ATOM 23081 C C . LYS A 1 72 ? -0.460 -19.064 0.668 1.00 0.00 72 LYS A C 15
ATOM 23082 O O . LYS A 1 72 ? -0.624 -19.443 -0.491 1.00 0.00 72 LYS A O 15
ATOM 23101 N N . ASP A 1 73 ? 0.658 -19.230 1.360 1.00 0.00 73 ASP A N 15
ATOM 23102 C CA . ASP A 1 73 ? 1.808 -19.897 0.775 1.00 0.00 73 ASP A CA 15
ATOM 23103 C C . ASP A 1 73 ? 2.416 -19.002 -0.306 1.00 0.00 73 ASP A C 15
ATOM 23104 O O . ASP A 1 73 ? 2.880 -19.492 -1.334 1.00 0.00 73 ASP A O 15
ATOM 23113 N N . VAL A 1 74 ? 2.395 -17.705 -0.037 1.00 0.00 74 VAL A N 15
ATOM 23114 C CA . VAL A 1 74 ? 2.938 -16.737 -0.974 1.00 0.00 74 VAL A CA 15
ATOM 23115 C C . VAL A 1 74 ? 3.379 -15.486 -0.210 1.00 0.00 74 VAL A C 15
ATOM 23116 O O . VAL A 1 74 ? 2.977 -15.279 0.934 1.00 0.00 74 VAL A O 15
ATOM 23129 N N . LEU A 1 75 ? 4.198 -14.684 -0.874 1.00 0.00 75 LEU A N 15
ATOM 23130 C CA . LEU A 1 75 ? 4.697 -13.459 -0.273 1.00 0.00 75 LEU A CA 15
ATOM 23131 C C . LEU A 1 75 ? 4.280 -12.266 -1.134 1.00 0.00 75 LEU A C 15
ATOM 23132 O O . LEU A 1 75 ? 4.948 -11.938 -2.113 1.00 0.00 75 LEU A O 15
ATOM 23148 N N . TYR A 1 76 ? 3.176 -11.649 -0.738 1.00 0.00 76 TYR A N 15
ATOM 23149 C CA . TYR A 1 76 ? 2.661 -10.499 -1.462 1.00 0.00 76 TYR A CA 15
ATOM 23150 C C . TYR A 1 76 ? 3.364 -9.214 -1.020 1.00 0.00 76 TYR A C 15
ATOM 23151 O O . TYR A 1 76 ? 3.588 -9.002 0.170 1.00 0.00 76 TYR A O 15
ATOM 23169 N N . GLU A 1 77 ? 3.692 -8.389 -2.004 1.00 0.00 77 GLU A N 15
ATOM 23170 C CA . GLU A 1 77 ? 4.365 -7.130 -1.732 1.00 0.00 77 GLU A CA 15
ATOM 23171 C C . GLU A 1 77 ? 3.341 -6.003 -1.578 1.00 0.00 77 GLU A C 15
ATOM 23172 O O . GLU A 1 77 ? 2.136 -6.241 -1.648 1.00 0.00 77 GLU A O 15
ATOM 23184 N N . PHE A 1 78 ? 3.859 -4.801 -1.371 1.00 0.00 78 PHE A N 15
ATOM 23185 C CA . PHE A 1 78 ? 3.005 -3.637 -1.207 1.00 0.00 78 PHE A CA 15
ATOM 23186 C C . PHE A 1 78 ? 3.773 -2.348 -1.502 1.00 0.00 78 PHE A C 15
ATOM 23187 O O . PHE A 1 78 ? 4.960 -2.244 -1.196 1.00 0.00 78 PHE A O 15
ATOM 23204 N N . ARG A 1 79 ? 3.065 -1.397 -2.094 1.00 0.00 79 ARG A N 15
ATOM 23205 C CA . ARG A 1 79 ? 3.665 -0.118 -2.434 1.00 0.00 79 ARG A CA 15
ATOM 23206 C C . ARG A 1 79 ? 2.589 0.966 -2.526 1.00 0.00 79 ARG A C 15
ATOM 23207 O O . ARG A 1 79 ? 1.646 0.844 -3.306 1.00 0.00 79 ARG A O 15
ATOM 23228 N N . LEU A 1 80 ? 2.767 2.001 -1.719 1.00 0.00 80 LEU A N 15
ATOM 23229 C CA . LEU A 1 80 ? 1.823 3.105 -1.699 1.00 0.00 80 LEU A CA 15
ATOM 23230 C C . LEU A 1 80 ? 2.408 4.285 -2.478 1.00 0.00 80 LEU A C 15
ATOM 23231 O O . LEU A 1 80 ? 3.587 4.605 -2.333 1.00 0.00 80 LEU A O 15
ATOM 23247 N N . VAL A 1 81 ? 1.558 4.899 -3.287 1.00 0.00 81 VAL A N 15
ATOM 23248 C CA . VAL A 1 81 ? 1.976 6.036 -4.089 1.00 0.00 81 VAL A CA 15
ATOM 23249 C C . VAL A 1 81 ? 0.908 7.129 -4.013 1.00 0.00 81 VAL A C 15
ATOM 23250 O O . VAL A 1 81 ? -0.164 6.997 -4.601 1.00 0.00 81 VAL A O 15
ATOM 23263 N N . ALA A 1 82 ? 1.239 8.185 -3.284 1.00 0.00 82 ALA A N 15
ATOM 23264 C CA . ALA A 1 82 ? 0.321 9.300 -3.123 1.00 0.00 82 ALA A CA 15
ATOM 23265 C C . ALA A 1 82 ? 0.283 10.114 -4.418 1.00 0.00 82 ALA A C 15
ATOM 23266 O O . ALA A 1 82 ? 1.302 10.269 -5.088 1.00 0.00 82 ALA A O 15
ATOM 23273 N N . PHE A 1 83 ? -0.904 10.612 -4.731 1.00 0.00 83 PHE A N 15
ATOM 23274 C CA . PHE A 1 83 ? -1.089 11.407 -5.933 1.00 0.00 83 PHE A CA 15
ATOM 23275 C C . PHE A 1 83 ? -2.123 12.511 -5.707 1.00 0.00 83 PHE A C 15
ATOM 23276 O O . PHE A 1 83 ? -3.194 12.261 -5.156 1.00 0.00 83 PHE A O 15
ATOM 23293 N N . ALA A 1 84 ? -1.766 13.710 -6.145 1.00 0.00 84 ALA A N 15
ATOM 23294 C CA . ALA A 1 84 ? -2.650 14.854 -5.997 1.00 0.00 84 ALA A CA 15
ATOM 23295 C C . ALA A 1 84 ? -2.920 15.465 -7.373 1.00 0.00 84 ALA A C 15
ATOM 23296 O O . ALA A 1 84 ? -2.044 15.471 -8.237 1.00 0.00 84 ALA A O 15
ATOM 23303 N N . GLY A 1 85 ? -4.136 15.965 -7.535 1.00 0.00 85 GLY A N 15
ATOM 23304 C CA . GLY A 1 85 ? -4.533 16.578 -8.792 1.00 0.00 85 GLY A CA 15
ATOM 23305 C C . GLY A 1 85 ? -3.942 15.819 -9.982 1.00 0.00 85 GLY A C 15
ATOM 23306 O O . GLY A 1 85 ? -4.123 14.608 -10.103 1.00 0.00 85 GLY A O 15
ATOM 23310 N N . SER A 1 86 ? -3.247 16.562 -10.830 1.00 0.00 86 SER A N 15
ATOM 23311 C CA . SER A 1 86 ? -2.628 15.975 -12.007 1.00 0.00 86 SER A CA 15
ATOM 23312 C C . SER A 1 86 ? -1.187 15.567 -11.691 1.00 0.00 86 SER A C 15
ATOM 23313 O O . SER A 1 86 ? -0.326 15.588 -12.570 1.00 0.00 86 SER A O 15
ATOM 23321 N N . PHE A 1 87 ? -0.970 15.206 -10.436 1.00 0.00 87 PHE A N 15
ATOM 23322 C CA . PHE A 1 87 ? 0.352 14.794 -9.994 1.00 0.00 87 PHE A CA 15
ATOM 23323 C C . PHE A 1 87 ? 0.330 13.359 -9.464 1.00 0.00 87 PHE A C 15
ATOM 23324 O O . PHE A 1 87 ? -0.727 12.843 -9.102 1.00 0.00 87 PHE A O 15
ATOM 23341 N N . VAL A 1 88 ? 1.509 12.755 -9.434 1.00 0.00 88 VAL A N 15
ATOM 23342 C CA . VAL A 1 88 ? 1.638 11.390 -8.954 1.00 0.00 88 VAL A CA 15
ATOM 23343 C C . VAL A 1 88 ? 2.973 11.235 -8.222 1.00 0.00 88 VAL A C 15
ATOM 23344 O O . VAL A 1 88 ? 4.026 11.559 -8.770 1.00 0.00 88 VAL A O 15
ATOM 23357 N N . SER A 1 89 ? 2.886 10.740 -6.996 1.00 0.00 89 SER A N 15
ATOM 23358 C CA . SER A 1 89 ? 4.073 10.539 -6.184 1.00 0.00 89 SER A CA 15
ATOM 23359 C C . SER A 1 89 ? 4.613 9.122 -6.388 1.00 0.00 89 SER A C 15
ATOM 23360 O O . SER A 1 89 ? 3.877 8.228 -6.802 1.00 0.00 89 SER A O 15
ATOM 23368 N N . ASP A 1 90 ? 5.893 8.962 -6.087 1.00 0.00 90 ASP A N 15
ATOM 23369 C CA . ASP A 1 90 ? 6.539 7.668 -6.232 1.00 0.00 90 ASP A CA 15
ATOM 23370 C C . ASP A 1 90 ? 5.989 6.707 -5.177 1.00 0.00 90 ASP A C 15
ATOM 23371 O O . ASP A 1 90 ? 5.513 7.137 -4.127 1.00 0.00 90 ASP A O 15
ATOM 23380 N N . PRO A 1 91 ? 6.074 5.389 -5.501 1.00 0.00 91 PRO A N 15
ATOM 23381 C CA . PRO A 1 91 ? 5.590 4.362 -4.593 1.00 0.00 91 PRO A CA 15
ATOM 23382 C C . PRO A 1 91 ? 6.551 4.172 -3.418 1.00 0.00 91 PRO A C 15
ATOM 23383 O O . PRO A 1 91 ? 7.641 3.627 -3.586 1.00 0.00 91 PRO A O 15
ATOM 23394 N N . SER A 1 92 ? 6.113 4.631 -2.255 1.00 0.00 92 SER A N 15
ATOM 23395 C CA . SER A 1 92 ? 6.921 4.518 -1.053 1.00 0.00 92 SER A CA 15
ATOM 23396 C C . SER A 1 92 ? 7.564 3.132 -0.984 1.00 0.00 92 SER A C 15
ATOM 23397 O O . SER A 1 92 ? 7.194 2.233 -1.738 1.00 0.00 92 SER A O 15
ATOM 23405 N N . ASN A 1 93 ? 8.517 3.001 -0.072 1.00 0.00 93 ASN A N 15
ATOM 23406 C CA . ASN A 1 93 ? 9.215 1.739 0.106 1.00 0.00 93 ASN A CA 15
ATOM 23407 C C . ASN A 1 93 ? 8.228 0.585 -0.079 1.00 0.00 93 ASN A C 15
ATOM 23408 O O . ASN A 1 93 ? 7.024 0.758 0.102 1.00 0.00 93 ASN A O 15
ATOM 23419 N N . THR A 1 94 ? 8.775 -0.568 -0.436 1.00 0.00 94 THR A N 15
ATOM 23420 C CA . THR A 1 94 ? 7.958 -1.750 -0.647 1.00 0.00 94 THR A CA 15
ATOM 23421 C C . THR A 1 94 ? 7.845 -2.558 0.647 1.00 0.00 94 THR A C 15
ATOM 23422 O O . THR A 1 94 ? 8.794 -2.625 1.427 1.00 0.00 94 THR A O 15
ATOM 23433 N N . ALA A 1 95 ? 6.676 -3.152 0.837 1.00 0.00 95 ALA A N 15
ATOM 23434 C CA . ALA A 1 95 ? 6.426 -3.953 2.023 1.00 0.00 95 ALA A CA 15
ATOM 23435 C C . ALA A 1 95 ? 6.155 -5.401 1.608 1.00 0.00 95 ALA A C 15
ATOM 23436 O O . ALA A 1 95 ? 5.812 -5.666 0.457 1.00 0.00 95 ALA A O 15
ATOM 23443 N N . ASN A 1 96 ? 6.318 -6.298 2.569 1.00 0.00 96 ASN A N 15
ATOM 23444 C CA . ASN A 1 96 ? 6.095 -7.712 2.318 1.00 0.00 96 ASN A CA 15
ATOM 23445 C C . ASN A 1 96 ? 5.634 -8.389 3.610 1.00 0.00 96 ASN A C 15
ATOM 23446 O O . ASN A 1 96 ? 5.902 -7.893 4.704 1.00 0.00 96 ASN A O 15
ATOM 23457 N N . VAL A 1 97 ? 4.949 -9.510 3.442 1.00 0.00 97 VAL A N 15
ATOM 23458 C CA . VAL A 1 97 ? 4.448 -10.260 4.581 1.00 0.00 97 VAL A CA 15
ATOM 23459 C C . VAL A 1 97 ? 4.569 -11.758 4.294 1.00 0.00 97 VAL A C 15
ATOM 23460 O O . VAL A 1 97 ? 4.794 -12.158 3.153 1.00 0.00 97 VAL A O 15
ATOM 23473 N N . SER A 1 98 ? 4.416 -12.544 5.349 1.00 0.00 98 SER A N 15
ATOM 23474 C CA . SER A 1 98 ? 4.505 -13.989 5.225 1.00 0.00 98 SER A CA 15
ATOM 23475 C C . SER A 1 98 ? 3.170 -14.631 5.607 1.00 0.00 98 SER A C 15
ATOM 23476 O O . SER A 1 98 ? 2.390 -14.049 6.360 1.00 0.00 98 SER A O 15
ATOM 23484 N N . THR A 1 99 ? 2.948 -15.822 5.071 1.00 0.00 99 THR A N 15
ATOM 23485 C CA . THR A 1 99 ? 1.720 -16.549 5.346 1.00 0.00 99 THR A CA 15
ATOM 23486 C C . THR A 1 99 ? 2.009 -18.043 5.504 1.00 0.00 99 THR A C 15
ATOM 23487 O O . THR A 1 99 ? 1.215 -18.881 5.079 1.00 0.00 99 THR A O 15
ATOM 23498 N N . SER A 1 100 ? 3.149 -18.332 6.115 1.00 0.00 100 SER A N 15
ATOM 23499 C CA . SER A 1 100 ? 3.553 -19.710 6.334 1.00 0.00 100 SER A CA 15
ATOM 23500 C C . SER A 1 100 ? 2.745 -20.316 7.484 1.00 0.00 100 SER A C 15
ATOM 23501 O O . SER A 1 100 ? 2.450 -21.510 7.478 1.00 0.00 100 SER A O 15
ATOM 23509 N N . GLY A 1 101 ? 2.411 -19.465 8.443 1.00 0.00 101 GLY A N 15
ATOM 23510 C CA . GLY A 1 101 ? 1.644 -19.901 9.597 1.00 0.00 101 GLY A CA 15
ATOM 23511 C C . GLY A 1 101 ? 0.244 -19.283 9.590 1.00 0.00 101 GLY A C 15
ATOM 23512 O O . GLY A 1 101 ? -0.243 -18.828 10.624 1.00 0.00 101 GLY A O 15
ATOM 23516 N N . LEU A 1 102 ? -0.364 -19.287 8.413 1.00 0.00 102 LEU A N 15
ATOM 23517 C CA . LEU A 1 102 ? -1.698 -18.732 8.258 1.00 0.00 102 LEU A CA 15
ATOM 23518 C C . LEU A 1 102 ? -2.732 -19.846 8.432 1.00 0.00 102 LEU A C 15
ATOM 23519 O O . LEU A 1 102 ? -2.422 -21.021 8.242 1.00 0.00 102 LEU A O 15
ATOM 23535 N N . SER A 1 103 ? -3.940 -19.437 8.791 1.00 0.00 103 SER A N 15
ATOM 23536 C CA . SER A 1 103 ? -5.022 -20.386 8.993 1.00 0.00 103 SER A CA 15
ATOM 23537 C C . SER A 1 103 ? -4.508 -21.612 9.749 1.00 0.00 103 SER A C 15
ATOM 23538 O O . SER A 1 103 ? -4.514 -22.722 9.217 1.00 0.00 103 SER A O 15
ATOM 23546 N N . GLY A 1 104 ? -4.075 -21.372 10.978 1.00 0.00 104 GLY A N 15
ATOM 23547 C CA . GLY A 1 104 ? -3.558 -22.443 11.813 1.00 0.00 104 GLY A CA 15
ATOM 23548 C C . GLY A 1 104 ? -3.513 -22.020 13.282 1.00 0.00 104 GLY A C 15
ATOM 23549 O O . GLY A 1 104 ? -3.328 -20.842 13.587 1.00 0.00 104 GLY A O 15
ATOM 23553 N N . PRO A 1 105 ? -3.689 -23.029 14.177 1.00 0.00 105 PRO A N 15
ATOM 23554 C CA . PRO A 1 105 ? -3.670 -22.773 15.607 1.00 0.00 105 PRO A CA 15
ATOM 23555 C C . PRO A 1 105 ? -2.242 -22.537 16.103 1.00 0.00 105 PRO A C 15
ATOM 23556 O O . PRO A 1 105 ? -1.535 -23.483 16.444 1.00 0.00 105 PRO A O 15
ATOM 23567 N N . SER A 1 106 ? -1.861 -21.268 16.126 1.00 0.00 106 SER A N 15
ATOM 23568 C CA . SER A 1 106 ? -0.530 -20.895 16.575 1.00 0.00 106 SER A CA 15
ATOM 23569 C C . SER A 1 106 ? -0.590 -20.364 18.008 1.00 0.00 106 SER A C 15
ATOM 23570 O O . SER A 1 106 ? -1.262 -19.370 18.278 1.00 0.00 106 SER A O 15
ATOM 23578 N N . SER A 1 107 ? 0.121 -21.051 18.890 1.00 0.00 107 SER A N 15
ATOM 23579 C CA . SER A 1 107 ? 0.156 -20.661 20.290 1.00 0.00 107 SER A CA 15
ATOM 23580 C C . SER A 1 107 ? 1.537 -20.956 20.880 1.00 0.00 107 SER A C 15
ATOM 23581 O O . SER A 1 107 ? 2.202 -20.057 21.392 1.00 0.00 107 SER A O 15
ATOM 23589 N N . GLY A 1 108 ? 1.926 -22.219 20.790 1.00 0.00 108 GLY A N 15
ATOM 23590 C CA . GLY A 1 108 ? 3.215 -22.644 21.309 1.00 0.00 108 GLY A CA 15
ATOM 23591 C C . GLY A 1 108 ? 3.359 -22.276 22.787 1.00 0.00 108 GLY A C 15
ATOM 23592 O O . GLY A 1 108 ? 2.482 -22.578 23.594 1.00 0.00 108 GLY A O 15
ATOM 23596 N N . GLY A 1 1 ? 8.781 14.134 -14.469 1.00 0.00 1 GLY A N 16
ATOM 23597 C CA . GLY A 1 1 ? 8.730 15.586 -14.468 1.00 0.00 1 GLY A CA 16
ATOM 23598 C C . GLY A 1 1 ? 9.315 16.156 -15.762 1.00 0.00 1 GLY A C 16
ATOM 23599 O O . GLY A 1 1 ? 10.533 16.231 -15.916 1.00 0.00 1 GLY A O 16
ATOM 23603 N N . SER A 1 2 ? 8.420 16.543 -16.659 1.00 0.00 2 SER A N 16
ATOM 23604 C CA . SER A 1 2 ? 8.833 17.103 -17.934 1.00 0.00 2 SER A CA 16
ATOM 23605 C C . SER A 1 2 ? 7.948 18.300 -18.291 1.00 0.00 2 SER A C 16
ATOM 23606 O O . SER A 1 2 ? 8.430 19.428 -18.379 1.00 0.00 2 SER 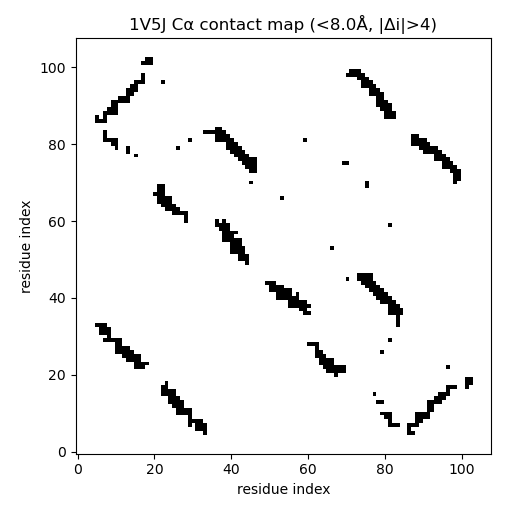A O 16
ATOM 23614 N N . SER A 1 3 ? 6.670 18.013 -18.486 1.00 0.00 3 SER A N 16
ATOM 23615 C CA . SER A 1 3 ? 5.713 19.051 -18.830 1.00 0.00 3 SER A CA 16
ATOM 23616 C C . SER A 1 3 ? 5.452 19.945 -17.617 1.00 0.00 3 SER A C 16
ATOM 23617 O O . SER A 1 3 ? 5.029 21.091 -17.765 1.00 0.00 3 SER A O 16
ATOM 23625 N N . GLY A 1 4 ? 5.714 19.388 -16.444 1.00 0.00 4 GLY A N 16
ATOM 23626 C CA . GLY A 1 4 ? 5.513 20.121 -15.205 1.00 0.00 4 GLY A CA 16
ATOM 23627 C C . GLY A 1 4 ? 6.700 19.934 -14.258 1.00 0.00 4 GLY A C 16
ATOM 23628 O O . GLY A 1 4 ? 7.540 19.062 -14.474 1.00 0.00 4 GLY A O 16
ATOM 23632 N N . SER A 1 5 ? 6.731 20.768 -13.229 1.00 0.00 5 SER A N 16
ATOM 23633 C CA . SER A 1 5 ? 7.801 20.706 -12.248 1.00 0.00 5 SER A CA 16
ATOM 23634 C C . SER A 1 5 ? 7.433 19.724 -11.133 1.00 0.00 5 SER A C 16
ATOM 23635 O O . SER A 1 5 ? 8.276 18.955 -10.675 1.00 0.00 5 SER A O 16
ATOM 23643 N N . SER A 1 6 ? 6.172 19.783 -10.729 1.00 0.00 6 SER A N 16
ATOM 23644 C CA . SER A 1 6 ? 5.682 18.909 -9.677 1.00 0.00 6 SER A CA 16
ATOM 23645 C C . SER A 1 6 ? 6.505 19.112 -8.403 1.00 0.00 6 SER A C 16
ATOM 23646 O O . SER A 1 6 ? 7.633 19.598 -8.459 1.00 0.00 6 SER A O 16
ATOM 23654 N N . GLY A 1 7 ? 5.908 18.728 -7.284 1.00 0.00 7 GLY A N 16
ATOM 23655 C CA . GLY A 1 7 ? 6.572 18.861 -5.998 1.00 0.00 7 GLY A CA 16
ATOM 23656 C C . GLY A 1 7 ? 5.813 18.101 -4.908 1.00 0.00 7 GLY A C 16
ATOM 23657 O O . GLY A 1 7 ? 5.672 18.591 -3.789 1.00 0.00 7 GLY A O 16
ATOM 23661 N N . LEU A 1 8 ? 5.344 16.917 -5.274 1.00 0.00 8 LEU A N 16
ATOM 23662 C CA . LEU A 1 8 ? 4.603 16.085 -4.341 1.00 0.00 8 LEU A CA 16
ATOM 23663 C C . LEU A 1 8 ? 5.522 14.987 -3.802 1.00 0.00 8 LEU A C 16
ATOM 23664 O O . LEU A 1 8 ? 6.132 14.249 -4.574 1.00 0.00 8 LEU A O 16
ATOM 23680 N N . SER A 1 9 ? 5.594 14.915 -2.481 1.00 0.00 9 SER A N 16
ATOM 23681 C CA . SER A 1 9 ? 6.428 13.919 -1.830 1.00 0.00 9 SER A CA 16
ATOM 23682 C C . SER A 1 9 ? 5.651 12.612 -1.664 1.00 0.00 9 SER A C 16
ATOM 23683 O O . SER A 1 9 ? 4.459 12.629 -1.361 1.00 0.00 9 SER A O 16
ATOM 23691 N N . PRO A 1 10 ? 6.376 11.481 -1.876 1.00 0.00 10 PRO A N 16
ATOM 23692 C CA . PRO A 1 10 ? 5.767 10.168 -1.754 1.00 0.00 10 PRO A CA 16
ATOM 23693 C C . PRO A 1 10 ? 5.554 9.797 -0.284 1.00 0.00 10 PRO A C 16
ATOM 23694 O O . PRO A 1 10 ? 5.994 10.517 0.611 1.00 0.00 10 PRO A O 16
ATOM 23705 N N . PRO A 1 11 ? 4.862 8.645 -0.076 1.00 0.00 11 PRO A N 16
ATOM 23706 C CA . PRO A 1 11 ? 4.586 8.171 1.269 1.00 0.00 11 PRO A CA 16
ATOM 23707 C C . PRO A 1 11 ? 5.841 7.573 1.908 1.00 0.00 11 PRO A C 16
ATOM 23708 O O . PRO A 1 11 ? 6.863 7.409 1.243 1.00 0.00 11 PRO A O 16
ATOM 23719 N N . ARG A 1 12 ? 5.723 7.262 3.191 1.00 0.00 12 ARG A N 16
ATOM 23720 C CA . ARG A 1 12 ? 6.835 6.686 3.927 1.00 0.00 12 ARG A CA 16
ATOM 23721 C C . ARG A 1 12 ? 6.319 5.752 5.023 1.00 0.00 12 ARG A C 16
ATOM 23722 O O . ARG A 1 12 ? 5.112 5.645 5.235 1.00 0.00 12 ARG A O 16
ATOM 23743 N N . GLY A 1 13 ? 7.259 5.100 5.691 1.00 0.00 13 GLY A N 16
ATOM 23744 C CA . GLY A 1 13 ? 6.914 4.179 6.761 1.00 0.00 13 GLY A CA 16
ATOM 23745 C C . GLY A 1 13 ? 5.867 3.165 6.295 1.00 0.00 13 GLY A C 16
ATOM 23746 O O . GLY A 1 13 ? 4.913 2.877 7.016 1.00 0.00 13 GLY A O 16
ATOM 23750 N N . LEU A 1 14 ? 6.080 2.652 5.092 1.00 0.00 14 LEU A N 16
ATOM 23751 C CA . LEU A 1 14 ? 5.166 1.677 4.521 1.00 0.00 14 LEU A CA 16
ATOM 23752 C C . LEU A 1 14 ? 5.561 0.277 4.995 1.00 0.00 14 LEU A C 16
ATOM 23753 O O . LEU A 1 14 ? 6.668 -0.186 4.723 1.00 0.00 14 LEU A O 16
ATOM 23769 N N . VAL A 1 15 ? 4.634 -0.359 5.697 1.00 0.00 15 VAL A N 16
ATOM 23770 C CA . VAL A 1 15 ? 4.871 -1.697 6.211 1.00 0.00 15 VAL A CA 16
ATOM 23771 C C . VAL A 1 15 ? 3.608 -2.541 6.027 1.00 0.00 15 VAL A C 16
ATOM 23772 O O . VAL A 1 15 ? 2.547 -2.013 5.695 1.00 0.00 15 VAL A O 16
ATOM 23785 N N . ALA A 1 16 ? 3.763 -3.837 6.251 1.00 0.00 16 ALA A N 16
ATOM 23786 C CA . ALA A 1 16 ? 2.648 -4.759 6.114 1.00 0.00 16 ALA A CA 16
ATOM 23787 C C . ALA A 1 16 ? 2.705 -5.792 7.241 1.00 0.00 16 ALA A C 16
ATOM 23788 O O . ALA A 1 16 ? 3.628 -6.603 7.299 1.00 0.00 16 ALA A O 16
ATOM 23795 N N . VAL A 1 17 ? 1.705 -5.729 8.109 1.00 0.00 17 VAL A N 16
ATOM 23796 C CA . VAL A 1 17 ? 1.630 -6.649 9.231 1.00 0.00 17 VAL A CA 16
ATOM 23797 C C . VAL A 1 17 ? 0.475 -7.627 9.006 1.00 0.00 17 VAL A C 16
ATOM 23798 O O . VAL A 1 17 ? -0.691 -7.245 9.088 1.00 0.00 17 VAL A O 16
ATOM 23811 N N . ARG A 1 18 ? 0.840 -8.870 8.728 1.00 0.00 18 ARG A N 16
ATOM 23812 C CA . ARG A 1 18 ? -0.151 -9.906 8.490 1.00 0.00 18 ARG A CA 16
ATOM 23813 C C . ARG A 1 18 ? -0.931 -10.199 9.774 1.00 0.00 18 ARG A C 16
ATOM 23814 O O . ARG A 1 18 ? -0.377 -10.129 10.870 1.00 0.00 18 ARG A O 16
ATOM 23835 N N . THR A 1 19 ? -2.203 -10.521 9.596 1.00 0.00 19 THR A N 16
ATOM 23836 C CA . THR A 1 19 ? -3.064 -10.825 10.726 1.00 0.00 19 THR A CA 16
ATOM 23837 C C . THR A 1 19 ? -4.228 -11.715 10.286 1.00 0.00 19 THR A C 16
ATOM 23838 O O . THR A 1 19 ? -4.280 -12.153 9.138 1.00 0.00 19 THR A O 16
ATOM 23849 N N . PRO A 1 20 ? -5.157 -11.964 11.248 1.00 0.00 20 PRO A N 16
ATOM 23850 C CA . PRO A 1 20 ? -6.316 -12.794 10.971 1.00 0.00 20 PRO A CA 16
ATOM 23851 C C . PRO A 1 20 ? -7.343 -12.038 10.126 1.00 0.00 20 PRO A C 16
ATOM 23852 O O . PRO A 1 20 ? -7.964 -12.615 9.234 1.00 0.00 20 PRO A O 16
ATOM 23863 N N . ARG A 1 21 ? -7.491 -10.759 10.436 1.00 0.00 21 ARG A N 16
ATOM 23864 C CA . ARG A 1 21 ? -8.432 -9.918 9.716 1.00 0.00 21 ARG A CA 16
ATOM 23865 C C . ARG A 1 21 ? -7.797 -9.394 8.426 1.00 0.00 21 ARG A C 16
ATOM 23866 O O . ARG A 1 21 ? -8.441 -8.683 7.657 1.00 0.00 21 ARG A O 16
ATOM 23887 N N . GLY A 1 22 ? -6.541 -9.767 8.229 1.00 0.00 22 GLY A N 16
ATOM 23888 C CA . GLY A 1 22 ? -5.812 -9.344 7.046 1.00 0.00 22 GLY A CA 16
ATOM 23889 C C . GLY A 1 22 ? -4.529 -8.602 7.428 1.00 0.00 22 GLY A C 16
ATOM 23890 O O . GLY A 1 22 ? -4.297 -8.321 8.603 1.00 0.00 22 GLY A O 16
ATOM 23894 N N . VAL A 1 23 ? -3.730 -8.307 6.414 1.00 0.00 23 VAL A N 16
ATOM 23895 C CA . VAL A 1 23 ? -2.477 -7.603 6.629 1.00 0.00 23 VAL A CA 16
ATOM 23896 C C . VAL A 1 23 ? -2.752 -6.102 6.737 1.00 0.00 23 VAL A C 16
ATOM 23897 O O . VAL A 1 23 ? -3.311 -5.502 5.820 1.00 0.00 23 VAL A O 16
ATOM 23910 N N . LEU A 1 24 ? -2.347 -5.538 7.865 1.00 0.00 24 LEU A N 16
ATOM 23911 C CA . LEU A 1 24 ? -2.543 -4.118 8.105 1.00 0.00 24 LEU A CA 16
ATOM 23912 C C . LEU A 1 24 ? -1.319 -3.348 7.605 1.00 0.00 24 LEU A C 16
ATOM 23913 O O . LEU A 1 24 ? -0.241 -3.441 8.191 1.00 0.00 24 LEU A O 16
ATOM 23929 N N . LEU A 1 25 ? -1.526 -2.604 6.528 1.00 0.00 25 LEU A N 16
ATOM 23930 C CA . LEU A 1 25 ? -0.453 -1.818 5.944 1.00 0.00 25 LEU A CA 16
ATOM 23931 C C . LEU A 1 25 ? -0.403 -0.448 6.623 1.00 0.00 25 LEU A C 16
ATOM 23932 O O . LEU A 1 25 ? -1.402 0.268 6.660 1.00 0.00 25 LEU A O 16
ATOM 23948 N N . HIS A 1 26 ? 0.772 -0.124 7.143 1.00 0.00 26 HIS A N 16
ATOM 23949 C CA . HIS A 1 26 ? 0.966 1.147 7.819 1.00 0.00 26 HIS A CA 16
ATOM 23950 C C . HIS A 1 26 ? 1.925 2.020 7.006 1.00 0.00 26 HIS A C 16
ATOM 23951 O O . HIS A 1 26 ? 3.033 1.596 6.683 1.00 0.00 26 HIS A O 16
ATOM 23965 N N . TRP A 1 27 ? 1.462 3.223 6.698 1.00 0.00 27 TRP A N 16
ATOM 23966 C CA . TRP A 1 27 ? 2.264 4.158 5.928 1.00 0.00 27 TRP A CA 16
ATOM 23967 C C . TRP A 1 27 ? 2.224 5.512 6.640 1.00 0.00 27 TRP A C 16
ATOM 23968 O O . TRP A 1 27 ? 1.545 5.664 7.654 1.00 0.00 27 TRP A O 16
ATOM 23989 N N . ASP A 1 28 ? 2.959 6.461 6.079 1.00 0.00 28 ASP A N 16
ATOM 23990 C CA . ASP A 1 28 ? 3.015 7.797 6.647 1.00 0.00 28 ASP A CA 16
ATOM 23991 C C . ASP A 1 28 ? 2.608 8.817 5.582 1.00 0.00 28 ASP A C 16
ATOM 23992 O O . ASP A 1 28 ? 2.809 8.590 4.390 1.00 0.00 28 ASP A O 16
ATOM 24001 N N . PRO A 1 29 ? 2.027 9.949 6.063 1.00 0.00 29 PRO A N 16
ATOM 24002 C CA . PRO A 1 29 ? 1.589 11.005 5.165 1.00 0.00 29 PRO A CA 16
ATOM 24003 C C . PRO A 1 29 ? 2.781 11.802 4.633 1.00 0.00 29 PRO A C 16
ATOM 24004 O O . PRO A 1 29 ? 3.799 11.931 5.312 1.00 0.00 29 PRO A O 16
ATOM 24015 N N . PRO A 1 30 ? 2.612 12.328 3.391 1.00 0.00 30 PRO A N 16
ATOM 24016 C CA . PRO A 1 30 ? 3.662 13.109 2.759 1.00 0.00 30 PRO A CA 16
ATOM 24017 C C . PRO A 1 30 ? 3.754 14.506 3.377 1.00 0.00 30 PRO A C 16
ATOM 24018 O O . PRO A 1 30 ? 2.781 15.258 3.366 1.00 0.00 30 PRO A O 16
ATOM 24029 N N . GLU A 1 31 ? 4.932 14.811 3.901 1.00 0.00 31 GLU A N 16
ATOM 24030 C CA . GLU A 1 31 ? 5.163 16.104 4.522 1.00 0.00 31 GLU A CA 16
ATOM 24031 C C . GLU A 1 31 ? 5.310 17.188 3.452 1.00 0.00 31 GLU A C 16
ATOM 24032 O O . GLU A 1 31 ? 4.902 18.329 3.660 1.00 0.00 31 GLU A O 16
ATOM 24044 N N . LEU A 1 32 ? 5.894 16.792 2.331 1.00 0.00 32 LEU A N 16
ATOM 24045 C CA . LEU A 1 32 ? 6.100 17.715 1.228 1.00 0.00 32 LEU A CA 16
ATOM 24046 C C . LEU A 1 32 ? 5.018 17.489 0.170 1.00 0.00 32 LEU A C 16
ATOM 24047 O O . LEU A 1 32 ? 5.202 16.695 -0.752 1.00 0.00 32 LEU A O 16
ATOM 24063 N N . VAL A 1 33 ? 3.913 18.200 0.338 1.00 0.00 33 VAL A N 16
ATOM 24064 C CA . VAL A 1 33 ? 2.802 18.087 -0.591 1.00 0.00 33 VAL A CA 16
ATOM 24065 C C . VAL A 1 33 ? 2.482 19.467 -1.169 1.00 0.00 33 VAL A C 16
ATOM 24066 O O . VAL A 1 33 ? 2.678 20.483 -0.504 1.00 0.00 33 VAL A O 16
ATOM 24079 N N . PRO A 1 34 ? 1.983 19.460 -2.434 1.00 0.00 34 PRO A N 16
ATOM 24080 C CA . PRO A 1 34 ? 1.634 20.698 -3.108 1.00 0.00 34 PRO A CA 16
ATOM 24081 C C . PRO A 1 34 ? 0.327 21.273 -2.559 1.00 0.00 34 PRO A C 16
ATOM 24082 O O . PRO A 1 34 ? 0.173 22.490 -2.461 1.00 0.00 34 PRO A O 16
ATOM 24093 N N . LYS A 1 35 ? -0.580 20.371 -2.215 1.00 0.00 35 LYS A N 16
ATOM 24094 C CA . LYS A 1 35 ? -1.869 20.773 -1.677 1.00 0.00 35 LYS A CA 16
ATOM 24095 C C . LYS A 1 35 ? -2.391 19.680 -0.744 1.00 0.00 35 LYS A C 16
ATOM 24096 O O . LYS A 1 35 ? -1.876 19.502 0.359 1.00 0.00 35 LYS A O 16
ATOM 24115 N N . ARG A 1 36 ? -3.407 18.975 -1.219 1.00 0.00 36 ARG A N 16
ATOM 24116 C CA . ARG A 1 36 ? -4.005 17.904 -0.441 1.00 0.00 36 ARG A CA 16
ATOM 24117 C C . ARG A 1 36 ? -3.824 16.563 -1.156 1.00 0.00 36 ARG A C 16
ATOM 24118 O O . ARG A 1 36 ? -3.725 16.518 -2.381 1.00 0.00 36 ARG A O 16
ATOM 24139 N N . LEU A 1 37 ? -3.785 15.505 -0.360 1.00 0.00 37 LEU A N 16
ATOM 24140 C CA . LEU A 1 37 ? -3.618 14.167 -0.901 1.00 0.00 37 LEU A CA 16
ATOM 24141 C C . LEU A 1 37 ? -4.949 13.685 -1.480 1.00 0.00 37 LEU A C 16
ATOM 24142 O O . LEU A 1 37 ? -5.854 13.309 -0.737 1.00 0.00 37 LEU A O 16
ATOM 24158 N N . ASP A 1 38 ? -5.028 13.712 -2.803 1.00 0.00 38 ASP A N 16
ATOM 24159 C CA . ASP A 1 38 ? -6.234 13.283 -3.490 1.00 0.00 38 ASP A CA 16
ATOM 24160 C C . ASP A 1 38 ? -6.563 11.846 -3.083 1.00 0.00 38 ASP A C 16
ATOM 24161 O O . ASP A 1 38 ? -7.732 11.490 -2.941 1.00 0.00 38 ASP A O 16
ATOM 24170 N N . GLY A 1 39 ? -5.512 11.059 -2.907 1.00 0.00 39 GLY A N 16
ATOM 24171 C CA . GLY A 1 39 ? -5.676 9.668 -2.518 1.00 0.00 39 GLY A CA 16
ATOM 24172 C C . GLY A 1 39 ? -4.470 8.832 -2.953 1.00 0.00 39 GLY A C 16
ATOM 24173 O O . GLY A 1 39 ? -3.807 9.157 -3.937 1.00 0.00 39 GLY A O 16
ATOM 24177 N N . TYR A 1 40 ? -4.222 7.773 -2.197 1.00 0.00 40 TYR A N 16
ATOM 24178 C CA . TYR A 1 40 ? -3.107 6.888 -2.491 1.00 0.00 40 TYR A CA 16
ATOM 24179 C C . TYR A 1 40 ? -3.569 5.675 -3.302 1.00 0.00 40 TYR A C 16
ATOM 24180 O O . TYR A 1 40 ? -4.763 5.501 -3.539 1.00 0.00 40 TYR A O 16
ATOM 24198 N N . VAL A 1 41 ? -2.598 4.869 -3.705 1.00 0.00 41 VAL A N 16
ATOM 24199 C CA . VAL A 1 41 ? -2.890 3.677 -4.484 1.00 0.00 41 VAL A CA 16
ATOM 24200 C C . VAL A 1 41 ? -2.051 2.511 -3.958 1.00 0.00 41 VAL A C 16
ATOM 24201 O O . VAL A 1 41 ? -0.842 2.462 -4.180 1.00 0.00 41 VAL A O 16
ATOM 24214 N N . LEU A 1 42 ? -2.726 1.600 -3.272 1.00 0.00 42 LEU A N 16
ATOM 24215 C CA . LEU A 1 42 ? -2.057 0.438 -2.713 1.00 0.00 42 LEU A CA 16
ATOM 24216 C C . LEU A 1 42 ? -1.879 -0.617 -3.806 1.00 0.00 42 LEU A C 16
ATOM 24217 O O . LEU A 1 42 ? -2.858 -1.149 -4.327 1.00 0.00 42 LEU A O 16
ATOM 24233 N N . GLU A 1 43 ? -0.621 -0.888 -4.123 1.00 0.00 43 GLU A N 16
ATOM 24234 C CA . GLU A 1 43 ? -0.301 -1.870 -5.145 1.00 0.00 43 GLU A CA 16
ATOM 24235 C C . GLU A 1 43 ? 0.527 -3.009 -4.547 1.00 0.00 43 GLU A C 16
ATOM 24236 O O . GLU A 1 43 ? 1.589 -2.774 -3.974 1.00 0.00 43 GLU A O 16
ATOM 24248 N N . GLY A 1 44 ? 0.009 -4.219 -4.701 1.00 0.00 44 GLY A N 16
ATOM 24249 C CA . GLY A 1 44 ? 0.687 -5.395 -4.183 1.00 0.00 44 GLY A CA 16
ATOM 24250 C C . GLY A 1 44 ? 0.915 -6.428 -5.289 1.00 0.00 44 GLY A C 16
ATOM 24251 O O . GLY A 1 44 ? 0.317 -6.338 -6.360 1.00 0.00 44 GLY A O 16
ATOM 24255 N N . ARG A 1 45 ? 1.782 -7.384 -4.991 1.00 0.00 45 ARG A N 16
ATOM 24256 C CA . ARG A 1 45 ? 2.097 -8.433 -5.946 1.00 0.00 45 ARG A CA 16
ATOM 24257 C C . ARG A 1 45 ? 2.838 -9.578 -5.253 1.00 0.00 45 ARG A C 16
ATOM 24258 O O . ARG A 1 45 ? 3.457 -9.379 -4.209 1.00 0.00 45 ARG A O 16
ATOM 24279 N N . GLN A 1 46 ? 2.751 -10.751 -5.862 1.00 0.00 46 GLN A N 16
ATOM 24280 C CA . GLN A 1 46 ? 3.405 -11.928 -5.316 1.00 0.00 46 GLN A CA 16
ATOM 24281 C C . GLN A 1 46 ? 4.727 -12.185 -6.042 1.00 0.00 46 GLN A C 16
ATOM 24282 O O . GLN A 1 46 ? 4.847 -11.913 -7.235 1.00 0.00 46 GLN A O 16
ATOM 24296 N N . GLY A 1 47 ? 5.687 -12.705 -5.291 1.00 0.00 47 GLY A N 16
ATOM 24297 C CA . GLY A 1 47 ? 6.996 -13.002 -5.848 1.00 0.00 47 GLY A CA 16
ATOM 24298 C C . GLY A 1 47 ? 7.399 -11.954 -6.888 1.00 0.00 47 GLY A C 16
ATOM 24299 O O . GLY A 1 47 ? 7.823 -10.855 -6.535 1.00 0.00 47 GLY A O 16
ATOM 24303 N N . SER A 1 48 ? 7.252 -12.333 -8.149 1.00 0.00 48 SER A N 16
ATOM 24304 C CA . SER A 1 48 ? 7.596 -11.440 -9.243 1.00 0.00 48 SER A CA 16
ATOM 24305 C C . SER A 1 48 ? 6.438 -11.366 -10.241 1.00 0.00 48 SER A C 16
ATOM 24306 O O . SER A 1 48 ? 6.656 -11.374 -11.451 1.00 0.00 48 SER A O 16
ATOM 24314 N N . GLN A 1 49 ? 5.233 -11.295 -9.696 1.00 0.00 49 GLN A N 16
ATOM 24315 C CA . GLN A 1 49 ? 4.041 -11.219 -10.523 1.00 0.00 49 GLN A CA 16
ATOM 24316 C C . GLN A 1 49 ? 3.785 -9.773 -10.953 1.00 0.00 49 GLN A C 16
ATOM 24317 O O . GLN A 1 49 ? 4.583 -8.884 -10.662 1.00 0.00 49 GLN A O 16
ATOM 24331 N N . GLY A 1 50 ? 2.668 -9.583 -11.641 1.00 0.00 50 GLY A N 16
ATOM 24332 C CA . GLY A 1 50 ? 2.297 -8.261 -12.114 1.00 0.00 50 GLY A CA 16
ATOM 24333 C C . GLY A 1 50 ? 1.722 -7.412 -10.978 1.00 0.00 50 GLY A C 16
ATOM 24334 O O . GLY A 1 50 ? 0.836 -7.860 -10.252 1.00 0.00 50 GLY A O 16
ATOM 24338 N N . TRP A 1 51 ? 2.250 -6.203 -10.860 1.00 0.00 51 TRP A N 16
ATOM 24339 C CA . TRP A 1 51 ? 1.801 -5.288 -9.824 1.00 0.00 51 TRP A CA 16
ATOM 24340 C C . TRP A 1 51 ? 0.273 -5.231 -9.874 1.00 0.00 51 TRP A C 16
ATOM 24341 O O . TRP A 1 51 ? -0.301 -4.698 -10.823 1.00 0.00 51 TRP A O 16
ATOM 24362 N N . GLU A 1 52 ? -0.343 -5.788 -8.842 1.00 0.00 52 GLU A N 16
ATOM 24363 C CA . GLU A 1 52 ? -1.793 -5.807 -8.756 1.00 0.00 52 GLU A CA 16
ATOM 24364 C C . GLU A 1 52 ? -2.298 -4.564 -8.019 1.00 0.00 52 GLU A C 16
ATOM 24365 O O . GLU A 1 52 ? -1.813 -4.241 -6.936 1.00 0.00 52 GLU A O 16
ATOM 24377 N N . VAL A 1 53 ? -3.265 -3.902 -8.636 1.00 0.00 53 VAL A N 16
ATOM 24378 C CA . VAL A 1 53 ? -3.841 -2.702 -8.053 1.00 0.00 53 VAL A CA 16
ATOM 24379 C C . VAL A 1 53 ? -4.855 -3.099 -6.979 1.00 0.00 53 VAL A C 16
ATOM 24380 O O . VAL A 1 53 ? -6.016 -3.369 -7.285 1.00 0.00 53 VAL A O 16
ATOM 24393 N N . LEU A 1 54 ? -4.382 -3.123 -5.742 1.00 0.00 54 LEU A N 16
ATOM 24394 C CA . LEU A 1 54 ? -5.233 -3.482 -4.621 1.00 0.00 54 LEU A CA 16
ATOM 24395 C C . LEU A 1 54 ? -6.318 -2.417 -4.448 1.00 0.00 54 LEU A C 16
ATOM 24396 O O . LEU A 1 54 ? -7.503 -2.740 -4.371 1.00 0.00 54 LEU A O 16
ATOM 24412 N N . ASP A 1 55 ? -5.875 -1.170 -4.392 1.00 0.00 55 ASP A N 16
ATOM 24413 C CA . ASP A 1 55 ? -6.793 -0.056 -4.230 1.00 0.00 55 ASP A CA 16
ATOM 24414 C C . ASP A 1 55 ? -6.100 1.238 -4.661 1.00 0.00 55 ASP A C 16
ATOM 24415 O O . ASP A 1 55 ? -5.273 1.778 -3.928 1.00 0.00 55 ASP A O 16
ATOM 24424 N N . PRO A 1 56 ? -6.472 1.710 -5.881 1.00 0.00 56 PRO A N 16
ATOM 24425 C CA . PRO A 1 56 ? -5.895 2.931 -6.419 1.00 0.00 56 PRO A CA 16
ATOM 24426 C C . PRO A 1 56 ? -6.477 4.164 -5.725 1.00 0.00 56 PRO A C 16
ATOM 24427 O O . PRO A 1 56 ? -5.810 5.192 -5.616 1.00 0.00 56 PRO A O 16
ATOM 24438 N N . ALA A 1 57 ? -7.715 4.021 -5.274 1.00 0.00 57 ALA A N 16
ATOM 24439 C CA . ALA A 1 57 ? -8.394 5.111 -4.593 1.00 0.00 57 ALA A CA 16
ATOM 24440 C C . ALA A 1 57 ? -8.353 4.868 -3.083 1.00 0.00 57 ALA A C 16
ATOM 24441 O O . ALA A 1 57 ? -9.118 4.060 -2.560 1.00 0.00 57 ALA A O 16
ATOM 24448 N N . VAL A 1 58 ? -7.452 5.583 -2.425 1.00 0.00 58 VAL A N 16
ATOM 24449 C CA . VAL A 1 58 ? -7.302 5.456 -0.986 1.00 0.00 58 VAL A CA 16
ATOM 24450 C C . VAL A 1 58 ? -7.400 6.840 -0.342 1.00 0.00 58 VAL A C 16
ATOM 24451 O O . VAL A 1 58 ? -6.622 7.736 -0.667 1.00 0.00 58 VAL A O 16
ATOM 24464 N N . ALA A 1 59 ? -8.363 6.972 0.558 1.00 0.00 59 ALA A N 16
ATOM 24465 C CA . ALA A 1 59 ? -8.572 8.233 1.250 1.00 0.00 59 ALA A CA 16
ATOM 24466 C C . ALA A 1 59 ? -7.218 8.888 1.528 1.00 0.00 59 ALA A C 16
ATOM 24467 O O . ALA A 1 59 ? -6.264 8.213 1.912 1.00 0.00 59 ALA A O 16
ATOM 24474 N N . GLY A 1 60 ? -7.177 10.197 1.323 1.00 0.00 60 GLY A N 16
ATOM 24475 C CA . GLY A 1 60 ? -5.956 10.951 1.547 1.00 0.00 60 GLY A CA 16
ATOM 24476 C C . GLY A 1 60 ? -5.794 11.307 3.026 1.00 0.00 60 GLY A C 16
ATOM 24477 O O . GLY A 1 60 ? -4.937 12.113 3.385 1.00 0.00 60 GLY A O 16
ATOM 24481 N N . THR A 1 61 ? -6.632 10.689 3.846 1.00 0.00 61 THR A N 16
ATOM 24482 C CA . THR A 1 61 ? -6.593 10.930 5.278 1.00 0.00 61 THR A CA 16
ATOM 24483 C C . THR A 1 61 ? -6.288 9.633 6.030 1.00 0.00 61 THR A C 16
ATOM 24484 O O . THR A 1 61 ? -6.180 9.632 7.255 1.00 0.00 61 THR A O 16
ATOM 24495 N N . GLU A 1 62 ? -6.158 8.560 5.264 1.00 0.00 62 GLU A N 16
ATOM 24496 C CA . GLU A 1 62 ? -5.867 7.259 5.842 1.00 0.00 62 GLU A CA 16
ATOM 24497 C C . GLU A 1 62 ? -4.362 7.100 6.063 1.00 0.00 62 GLU A C 16
ATOM 24498 O O . GLU A 1 62 ? -3.564 7.824 5.469 1.00 0.00 62 GLU A O 16
ATOM 24510 N N . THR A 1 63 ? -4.019 6.149 6.919 1.00 0.00 63 THR A N 16
ATOM 24511 C CA . THR A 1 63 ? -2.623 5.887 7.226 1.00 0.00 63 THR A CA 16
ATOM 24512 C C . THR A 1 63 ? -2.342 4.383 7.189 1.00 0.00 63 THR A C 16
ATOM 24513 O O . THR A 1 63 ? -1.260 3.941 7.571 1.00 0.00 63 THR A O 16
ATOM 24524 N N . GLU A 1 64 ? -3.336 3.640 6.726 1.00 0.00 64 GLU A N 16
ATOM 24525 C CA . GLU A 1 64 ? -3.210 2.195 6.634 1.00 0.00 64 GLU A CA 16
ATOM 24526 C C . GLU A 1 64 ? -4.377 1.610 5.836 1.00 0.00 64 GLU A C 16
ATOM 24527 O O . GLU A 1 64 ? -5.365 2.297 5.581 1.00 0.00 64 GLU A O 16
ATOM 24539 N N . LEU A 1 65 ? -4.224 0.347 5.465 1.00 0.00 65 LEU A N 16
ATOM 24540 C CA . LEU A 1 65 ? -5.253 -0.338 4.701 1.00 0.00 65 LEU A CA 16
ATOM 24541 C C . LEU A 1 65 ? -5.163 -1.842 4.968 1.00 0.00 65 LEU A C 16
ATOM 24542 O O . LEU A 1 65 ? -4.100 -2.352 5.319 1.00 0.00 65 LEU A O 16
ATOM 24558 N N . LEU A 1 66 ? -6.294 -2.510 4.791 1.00 0.00 66 LEU A N 16
ATOM 24559 C CA . LEU A 1 66 ? -6.356 -3.946 5.008 1.00 0.00 66 LEU A CA 16
ATOM 24560 C C . LEU A 1 66 ? -6.275 -4.665 3.661 1.00 0.00 66 LEU A C 16
ATOM 24561 O O . LEU A 1 66 ? -6.855 -4.212 2.675 1.00 0.00 66 LEU A O 16
ATOM 24577 N N . VAL A 1 67 ? -5.550 -5.774 3.661 1.00 0.00 67 VAL A N 16
ATOM 24578 C CA . VAL A 1 67 ? -5.385 -6.561 2.450 1.00 0.00 67 VAL A CA 16
ATOM 24579 C C . VAL A 1 67 ? -5.391 -8.048 2.809 1.00 0.00 67 VAL A C 16
ATOM 24580 O O . VAL A 1 67 ? -4.378 -8.729 2.664 1.00 0.00 67 VAL A O 16
ATOM 24593 N N . PRO A 1 68 ? -6.575 -8.520 3.283 1.00 0.00 68 PRO A N 16
ATOM 24594 C CA . PRO A 1 68 ? -6.727 -9.914 3.663 1.00 0.00 68 PRO A CA 16
ATOM 24595 C C . PRO A 1 68 ? -6.823 -10.812 2.428 1.00 0.00 68 PRO A C 16
ATOM 24596 O O . PRO A 1 68 ? -6.827 -12.037 2.545 1.00 0.00 68 PRO A O 16
ATOM 24607 N N . GLY A 1 69 ? -6.899 -10.169 1.272 1.00 0.00 69 GLY A N 16
ATOM 24608 C CA . GLY A 1 69 ? -6.995 -10.894 0.017 1.00 0.00 69 GLY A CA 16
ATOM 24609 C C . GLY A 1 69 ? -5.721 -11.697 -0.251 1.00 0.00 69 GLY A C 16
ATOM 24610 O O . GLY A 1 69 ? -5.728 -12.630 -1.053 1.00 0.00 69 GLY A O 16
ATOM 24614 N N . LEU A 1 70 ? -4.657 -11.305 0.435 1.00 0.00 70 LEU A N 16
ATOM 24615 C CA . LEU A 1 70 ? -3.378 -11.977 0.281 1.00 0.00 70 LEU A CA 16
ATOM 24616 C C . LEU A 1 70 ? -3.607 -13.488 0.204 1.00 0.00 70 LEU A C 16
ATOM 24617 O O . LEU A 1 70 ? -4.659 -13.982 0.607 1.00 0.00 70 LEU A O 16
ATOM 24633 N N . ILE A 1 71 ? -2.604 -14.181 -0.316 1.00 0.00 71 ILE A N 16
ATOM 24634 C CA . ILE A 1 71 ? -2.683 -15.625 -0.451 1.00 0.00 71 ILE A CA 16
ATOM 24635 C C . ILE A 1 71 ? -1.731 -16.279 0.553 1.00 0.00 71 ILE A C 16
ATOM 24636 O O . ILE A 1 71 ? -0.931 -15.596 1.190 1.00 0.00 71 ILE A O 16
ATOM 24652 N N . LYS A 1 72 ? -1.850 -17.594 0.662 1.00 0.00 72 LYS A N 16
ATOM 24653 C CA . LYS A 1 72 ? -1.010 -18.348 1.578 1.00 0.00 72 LYS A CA 16
ATOM 24654 C C . LYS A 1 72 ? 0.043 -19.119 0.780 1.00 0.00 72 LYS A C 16
ATOM 24655 O O . LYS A 1 72 ? -0.251 -19.654 -0.288 1.00 0.00 72 LYS A O 16
ATOM 24674 N N . ASP A 1 73 ? 1.249 -19.151 1.328 1.00 0.00 73 ASP A N 16
ATOM 24675 C CA . ASP A 1 73 ? 2.347 -19.847 0.681 1.00 0.00 73 ASP A CA 16
ATOM 24676 C C . ASP A 1 73 ? 2.959 -18.941 -0.390 1.00 0.00 73 ASP A C 16
ATOM 24677 O O . ASP A 1 73 ? 3.589 -19.424 -1.330 1.00 0.00 73 ASP A O 16
ATOM 24686 N N . VAL A 1 74 ? 2.752 -17.645 -0.212 1.00 0.00 74 VAL A N 16
ATOM 24687 C CA . VAL A 1 74 ? 3.275 -16.668 -1.151 1.00 0.00 74 VAL A CA 16
ATOM 24688 C C . VAL A 1 74 ? 3.735 -15.426 -0.385 1.00 0.00 74 VAL A C 16
ATOM 24689 O O . VAL A 1 74 ? 3.486 -15.304 0.813 1.00 0.00 74 VAL A O 16
ATOM 24702 N N . LEU A 1 75 ? 4.397 -14.535 -1.109 1.00 0.00 75 LEU A N 16
ATOM 24703 C CA . LEU A 1 75 ? 4.894 -13.306 -0.513 1.00 0.00 75 LEU A CA 16
ATOM 24704 C C . LEU A 1 75 ? 4.356 -12.109 -1.299 1.00 0.00 75 LEU A C 16
ATOM 24705 O O . LEU A 1 75 ? 4.938 -11.712 -2.307 1.00 0.00 75 LEU A O 16
ATOM 24721 N N . TYR A 1 76 ? 3.251 -11.567 -0.808 1.00 0.00 76 TYR A N 16
ATOM 24722 C CA . TYR A 1 76 ? 2.629 -10.423 -1.452 1.00 0.00 76 TYR A CA 16
ATOM 24723 C C . TYR A 1 76 ? 3.319 -9.120 -1.042 1.00 0.00 76 TYR A C 16
ATOM 24724 O O . TYR A 1 76 ? 3.600 -8.907 0.137 1.00 0.00 76 TYR A O 16
ATOM 24742 N N . GLU A 1 77 ? 3.572 -8.284 -2.037 1.00 0.00 77 GLU A N 16
ATOM 24743 C CA . GLU A 1 77 ? 4.224 -7.008 -1.795 1.00 0.00 77 GLU A CA 16
ATOM 24744 C C . GLU A 1 77 ? 3.180 -5.898 -1.649 1.00 0.00 77 GLU A C 16
ATOM 24745 O O . GLU A 1 77 ? 1.980 -6.155 -1.733 1.00 0.00 77 GLU A O 16
ATOM 24757 N N . PHE A 1 78 ? 3.676 -4.689 -1.434 1.00 0.00 78 PHE A N 16
ATOM 24758 C CA . PHE A 1 78 ? 2.802 -3.539 -1.276 1.00 0.00 78 PHE A CA 16
ATOM 24759 C C . PHE A 1 78 ? 3.553 -2.236 -1.559 1.00 0.00 78 PHE A C 16
ATOM 24760 O O . PHE A 1 78 ? 4.702 -2.076 -1.151 1.00 0.00 78 PHE A O 16
ATOM 24777 N N . ARG A 1 79 ? 2.872 -1.338 -2.255 1.00 0.00 79 ARG A N 16
ATOM 24778 C CA . ARG A 1 79 ? 3.460 -0.054 -2.598 1.00 0.00 79 ARG A CA 16
ATOM 24779 C C . ARG A 1 79 ? 2.382 1.031 -2.636 1.00 0.00 79 ARG A C 16
ATOM 24780 O O . ARG A 1 79 ? 1.373 0.884 -3.323 1.00 0.00 79 ARG A O 16
ATOM 24801 N N . LEU A 1 80 ? 2.632 2.095 -1.887 1.00 0.00 80 LEU A N 16
ATOM 24802 C CA . LEU A 1 80 ? 1.695 3.204 -1.827 1.00 0.00 80 LEU A CA 16
ATOM 24803 C C . LEU A 1 80 ? 2.216 4.354 -2.692 1.00 0.00 80 LEU A C 16
ATOM 24804 O O . LEU A 1 80 ? 3.400 4.683 -2.646 1.00 0.00 80 LEU A O 16
ATOM 24820 N N . VAL A 1 81 ? 1.305 4.933 -3.460 1.00 0.00 81 VAL A N 16
ATOM 24821 C CA . VAL A 1 81 ? 1.657 6.039 -4.335 1.00 0.00 81 VAL A CA 16
ATOM 24822 C C . VAL A 1 81 ? 0.758 7.237 -4.022 1.00 0.00 81 VAL A C 16
ATOM 24823 O O . VAL A 1 81 ? -0.442 7.202 -4.288 1.00 0.00 81 VAL A O 16
ATOM 24836 N N . ALA A 1 82 ? 1.374 8.268 -3.463 1.00 0.00 82 ALA A N 16
ATOM 24837 C CA . ALA A 1 82 ? 0.644 9.474 -3.111 1.00 0.00 82 ALA A CA 16
ATOM 24838 C C . ALA A 1 82 ? 0.551 10.384 -4.338 1.00 0.00 82 ALA A C 16
ATOM 24839 O O . ALA A 1 82 ? 1.553 10.945 -4.776 1.00 0.00 82 ALA A O 16
ATOM 24846 N N . PHE A 1 83 ? -0.663 10.502 -4.856 1.00 0.00 83 PHE A N 16
ATOM 24847 C CA . PHE A 1 83 ? -0.900 11.334 -6.024 1.00 0.00 83 PHE A CA 16
ATOM 24848 C C . PHE A 1 83 ? -1.916 12.436 -5.714 1.00 0.00 83 PHE A C 16
ATOM 24849 O O . PHE A 1 83 ? -2.955 12.175 -5.109 1.00 0.00 83 PHE A O 16
ATOM 24866 N N . ALA A 1 84 ? -1.580 13.643 -6.143 1.00 0.00 84 ALA A N 16
ATOM 24867 C CA . ALA A 1 84 ? -2.450 14.786 -5.920 1.00 0.00 84 ALA A CA 16
ATOM 24868 C C . ALA A 1 84 ? -2.928 15.329 -7.268 1.00 0.00 84 ALA A C 16
ATOM 24869 O O . ALA A 1 84 ? -2.173 15.991 -7.978 1.00 0.00 84 ALA A O 16
ATOM 24876 N N . GLY A 1 85 ? -4.180 15.028 -7.580 1.00 0.00 85 GLY A N 16
ATOM 24877 C CA . GLY A 1 85 ? -4.768 15.478 -8.830 1.00 0.00 85 GLY A CA 16
ATOM 24878 C C . GLY A 1 85 ? -3.695 15.667 -9.904 1.00 0.00 85 GLY A C 16
ATOM 24879 O O . GLY A 1 85 ? -3.110 16.743 -10.019 1.00 0.00 85 GLY A O 16
ATOM 24883 N N . SER A 1 86 ? -3.470 14.605 -10.664 1.00 0.00 86 SER A N 16
ATOM 24884 C CA . SER A 1 86 ? -2.477 14.641 -11.724 1.00 0.00 86 SER A CA 16
ATOM 24885 C C . SER A 1 86 ? -1.117 14.195 -11.184 1.00 0.00 86 SER A C 16
ATOM 24886 O O . SER A 1 86 ? -0.538 13.227 -11.674 1.00 0.00 86 SER A O 16
ATOM 24894 N N . PHE A 1 87 ? -0.648 14.922 -10.181 1.00 0.00 87 PHE A N 16
ATOM 24895 C CA . PHE A 1 87 ? 0.633 14.613 -9.568 1.00 0.00 87 PHE A CA 16
ATOM 24896 C C . PHE A 1 87 ? 0.650 13.183 -9.024 1.00 0.00 87 PHE A C 16
ATOM 24897 O O . PHE A 1 87 ? -0.232 12.796 -8.259 1.00 0.00 87 PHE A O 16
ATOM 24914 N N . VAL A 1 88 ? 1.664 12.438 -9.439 1.00 0.00 88 VAL A N 16
ATOM 24915 C CA . VAL A 1 88 ? 1.808 11.059 -9.003 1.00 0.00 88 VAL A CA 16
ATOM 24916 C C . VAL A 1 88 ? 3.181 10.875 -8.355 1.00 0.00 88 VAL A C 16
ATOM 24917 O O . VAL A 1 88 ? 4.200 10.868 -9.043 1.00 0.00 88 VAL A O 16
ATOM 24930 N N . SER A 1 89 ? 3.163 10.729 -7.038 1.00 0.00 89 SER A N 16
ATOM 24931 C CA . SER A 1 89 ? 4.395 10.544 -6.289 1.00 0.00 89 SER A CA 16
ATOM 24932 C C . SER A 1 89 ? 4.920 9.121 -6.488 1.00 0.00 89 SER A C 16
ATOM 24933 O O . SER A 1 89 ? 4.209 8.260 -7.004 1.00 0.00 89 SER A O 16
ATOM 24941 N N . ASP A 1 90 ? 6.160 8.918 -6.068 1.00 0.00 90 ASP A N 16
ATOM 24942 C CA . ASP A 1 90 ? 6.789 7.614 -6.193 1.00 0.00 90 ASP A CA 16
ATOM 24943 C C . ASP A 1 90 ? 6.161 6.651 -5.184 1.00 0.00 90 ASP A C 16
ATOM 24944 O O . ASP A 1 90 ? 5.652 7.076 -4.148 1.00 0.00 90 ASP A O 16
ATOM 24953 N N . PRO A 1 91 ? 6.219 5.337 -5.530 1.00 0.00 91 PRO A N 16
ATOM 24954 C CA . PRO A 1 91 ? 5.662 4.310 -4.667 1.00 0.00 91 PRO A CA 16
ATOM 24955 C C . PRO A 1 91 ? 6.563 4.066 -3.454 1.00 0.00 91 PRO A C 16
ATOM 24956 O O . PRO A 1 91 ? 7.629 3.465 -3.580 1.00 0.00 91 PRO A O 16
ATOM 24967 N N . SER A 1 92 ? 6.101 4.543 -2.308 1.00 0.00 92 SER A N 16
ATOM 24968 C CA . SER A 1 92 ? 6.852 4.384 -1.074 1.00 0.00 92 SER A CA 16
ATOM 24969 C C . SER A 1 92 ? 7.479 2.990 -1.019 1.00 0.00 92 SER A C 16
ATOM 24970 O O . SER A 1 92 ? 7.085 2.098 -1.770 1.00 0.00 92 SER A O 16
ATOM 24978 N N . ASN A 1 93 ? 8.444 2.844 -0.123 1.00 0.00 93 ASN A N 16
ATOM 24979 C CA . ASN A 1 93 ? 9.129 1.573 0.039 1.00 0.00 93 ASN A CA 16
ATOM 24980 C C . ASN A 1 93 ? 8.125 0.432 -0.135 1.00 0.00 93 ASN A C 16
ATOM 24981 O O . ASN A 1 93 ? 6.926 0.619 0.067 1.00 0.00 93 ASN A O 16
ATOM 24992 N N . THR A 1 94 ? 8.652 -0.725 -0.508 1.00 0.00 94 THR A N 16
ATOM 24993 C CA . THR A 1 94 ? 7.816 -1.897 -0.711 1.00 0.00 94 THR A CA 16
ATOM 24994 C C . THR A 1 94 ? 7.646 -2.665 0.601 1.00 0.00 94 THR A C 16
ATOM 24995 O O . THR A 1 94 ? 8.582 -2.763 1.393 1.00 0.00 94 THR A O 16
ATOM 25006 N N . ALA A 1 95 ? 6.444 -3.190 0.791 1.00 0.00 95 ALA A N 16
ATOM 25007 C CA . ALA A 1 95 ? 6.139 -3.946 1.993 1.00 0.00 95 ALA A CA 16
ATOM 25008 C C . ALA A 1 95 ? 5.551 -5.303 1.602 1.00 0.00 95 ALA A C 16
ATOM 25009 O O . ALA A 1 95 ? 4.904 -5.426 0.563 1.00 0.00 95 ALA A O 16
ATOM 25016 N N . ASN A 1 96 ? 5.796 -6.287 2.454 1.00 0.00 96 ASN A N 16
ATOM 25017 C CA . ASN A 1 96 ? 5.299 -7.630 2.211 1.00 0.00 96 ASN A CA 16
ATOM 25018 C C . ASN A 1 96 ? 5.071 -8.336 3.549 1.00 0.00 96 ASN A C 16
ATOM 25019 O O . ASN A 1 96 ? 5.524 -7.862 4.590 1.00 0.00 96 ASN A O 16
ATOM 25030 N N . VAL A 1 97 ? 4.370 -9.457 3.478 1.00 0.00 97 VAL A N 16
ATOM 25031 C CA . VAL A 1 97 ? 4.077 -10.233 4.672 1.00 0.00 97 VAL A CA 16
ATOM 25032 C C . VAL A 1 97 ? 4.135 -11.724 4.332 1.00 0.00 97 VAL A C 16
ATOM 25033 O O . VAL A 1 97 ? 3.584 -12.156 3.321 1.00 0.00 97 VAL A O 16
ATOM 25046 N N . SER A 1 98 ? 4.808 -12.469 5.197 1.00 0.00 98 SER A N 16
ATOM 25047 C CA . SER A 1 98 ? 4.945 -13.902 5.002 1.00 0.00 98 SER A CA 16
ATOM 25048 C C . SER A 1 98 ? 3.648 -14.611 5.397 1.00 0.00 98 SER A C 16
ATOM 25049 O O . SER A 1 98 ? 2.998 -14.228 6.368 1.00 0.00 98 SER A O 16
ATOM 25057 N N . THR A 1 99 ? 3.311 -15.632 4.623 1.00 0.00 99 THR A N 16
ATOM 25058 C CA . THR A 1 99 ? 2.103 -16.398 4.879 1.00 0.00 99 THR A CA 16
ATOM 25059 C C . THR A 1 99 ? 2.430 -17.888 4.995 1.00 0.00 99 THR A C 16
ATOM 25060 O O . THR A 1 99 ? 1.924 -18.700 4.222 1.00 0.00 99 THR A O 16
ATOM 25071 N N . SER A 1 100 ? 3.276 -18.202 5.965 1.00 0.00 100 SER A N 16
ATOM 25072 C CA . SER A 1 100 ? 3.677 -19.580 6.192 1.00 0.00 100 SER A CA 16
ATOM 25073 C C . SER A 1 100 ? 3.137 -20.068 7.538 1.00 0.00 100 SER A C 16
ATOM 25074 O O . SER A 1 100 ? 2.811 -21.244 7.690 1.00 0.00 100 SER A O 16
ATOM 25082 N N . GLY A 1 101 ? 3.059 -19.139 8.480 1.00 0.00 101 GLY A N 16
ATOM 25083 C CA . GLY A 1 101 ? 2.565 -19.460 9.808 1.00 0.00 101 GLY A CA 16
ATOM 25084 C C . GLY A 1 101 ? 1.162 -18.888 10.023 1.00 0.00 101 GLY A C 16
ATOM 25085 O O . GLY A 1 101 ? 0.931 -18.143 10.974 1.00 0.00 101 GLY A O 16
ATOM 25089 N N . LEU A 1 102 ? 0.262 -19.259 9.124 1.00 0.00 102 LEU A N 16
ATOM 25090 C CA . LEU A 1 102 ? -1.112 -18.792 9.204 1.00 0.00 102 LEU A CA 16
ATOM 25091 C C . LEU A 1 102 ? -2.007 -19.935 9.685 1.00 0.00 102 LEU A C 16
ATOM 25092 O O . LEU A 1 102 ? -1.588 -21.091 9.703 1.00 0.00 102 LEU A O 16
ATOM 25108 N N . SER A 1 103 ? -3.224 -19.572 10.064 1.00 0.00 103 SER A N 16
ATOM 25109 C CA . SER A 1 103 ? -4.182 -20.553 10.544 1.00 0.00 103 SER A CA 16
ATOM 25110 C C . SER A 1 103 ? -3.500 -21.521 11.513 1.00 0.00 103 SER A C 16
ATOM 25111 O O . SER A 1 103 ? -3.203 -22.659 11.153 1.00 0.00 103 SER A O 16
ATOM 25119 N N . GLY A 1 104 ? -3.270 -21.033 12.724 1.00 0.00 104 GLY A N 16
ATOM 25120 C CA . GLY A 1 104 ? -2.628 -21.841 13.747 1.00 0.00 104 GLY A CA 16
ATOM 25121 C C . GLY A 1 104 ? -1.106 -21.805 13.598 1.00 0.00 104 GLY A C 16
ATOM 25122 O O . GLY A 1 104 ? -0.583 -21.175 12.680 1.00 0.00 104 GLY A O 16
ATOM 25126 N N . PRO A 1 105 ? -0.420 -22.508 14.539 1.00 0.00 105 PRO A N 16
ATOM 25127 C CA . PRO A 1 105 ? 1.032 -22.563 14.521 1.00 0.00 105 PRO A CA 16
ATOM 25128 C C . PRO A 1 105 ? 1.532 -23.492 13.413 1.00 0.00 105 PRO A C 16
ATOM 25129 O O . PRO A 1 105 ? 1.093 -24.637 13.313 1.00 0.00 105 PRO A O 16
ATOM 25140 N N . SER A 1 106 ? 2.443 -22.965 12.609 1.00 0.00 106 SER A N 16
ATOM 25141 C CA . SER A 1 106 ? 3.008 -23.732 11.512 1.00 0.00 106 SER A CA 16
ATOM 25142 C C . SER A 1 106 ? 4.450 -23.293 11.254 1.00 0.00 106 SER A C 16
ATOM 25143 O O . SER A 1 106 ? 4.740 -22.098 11.211 1.00 0.00 106 SER A O 16
ATOM 25151 N N . SER A 1 107 ? 5.316 -24.282 11.088 1.00 0.00 107 SER A N 16
ATOM 25152 C CA . SER A 1 107 ? 6.721 -24.012 10.835 1.00 0.00 107 SER A CA 16
ATOM 25153 C C . SER A 1 107 ? 7.310 -23.185 11.979 1.00 0.00 107 SER A C 16
ATOM 25154 O O . SER A 1 107 ? 6.572 -22.617 12.783 1.00 0.00 107 SER A O 16
ATOM 25162 N N . GLY A 1 108 ? 8.633 -23.143 12.017 1.00 0.00 108 GLY A N 16
ATOM 25163 C CA . GLY A 1 108 ? 9.330 -22.395 13.050 1.00 0.00 108 GLY A CA 16
ATOM 25164 C C . GLY A 1 108 ? 10.379 -23.265 13.744 1.00 0.00 108 GLY A C 16
ATOM 25165 O O . GLY A 1 108 ? 10.043 -24.103 14.579 1.00 0.00 108 GLY A O 16
ATOM 25169 N N . GLY A 1 1 ? 5.960 7.182 -14.888 1.00 0.00 1 GLY A N 17
ATOM 25170 C CA . GLY A 1 1 ? 7.403 7.242 -14.729 1.00 0.00 1 GLY A CA 17
ATOM 25171 C C . GLY A 1 1 ? 7.839 8.613 -14.207 1.00 0.00 1 GLY A C 17
ATOM 25172 O O . GLY A 1 1 ? 7.166 9.203 -13.363 1.00 0.00 1 GLY A O 17
ATOM 25176 N N . SER A 1 2 ? 8.964 9.079 -14.731 1.00 0.00 2 SER A N 17
ATOM 25177 C CA . SER A 1 2 ? 9.498 10.369 -14.328 1.00 0.00 2 SER A CA 17
ATOM 25178 C C . SER A 1 2 ? 9.344 11.378 -15.468 1.00 0.00 2 SER A C 17
ATOM 25179 O O . SER A 1 2 ? 9.864 11.166 -16.563 1.00 0.00 2 SER A O 17
ATOM 25187 N N . SER A 1 3 ? 8.628 12.452 -15.172 1.00 0.00 3 SER A N 17
ATOM 25188 C CA . SER A 1 3 ? 8.400 13.494 -16.158 1.00 0.00 3 SER A CA 17
ATOM 25189 C C . SER A 1 3 ? 9.258 14.719 -15.835 1.00 0.00 3 SER A C 17
ATOM 25190 O O . SER A 1 3 ? 8.846 15.852 -16.078 1.00 0.00 3 SER A O 17
ATOM 25198 N N . GLY A 1 4 ? 10.437 14.449 -15.293 1.00 0.00 4 GLY A N 17
ATOM 25199 C CA . GLY A 1 4 ? 11.357 15.514 -14.933 1.00 0.00 4 GLY A CA 17
ATOM 25200 C C . GLY A 1 4 ? 11.543 15.590 -13.417 1.00 0.00 4 GLY A C 17
ATOM 25201 O O . GLY A 1 4 ? 12.218 14.747 -12.827 1.00 0.00 4 GLY A O 17
ATOM 25205 N N . SER A 1 5 ? 10.932 16.608 -12.828 1.00 0.00 5 SER A N 17
ATOM 25206 C CA . SER A 1 5 ? 11.022 16.805 -11.391 1.00 0.00 5 SER A CA 17
ATOM 25207 C C . SER A 1 5 ? 9.654 16.576 -10.745 1.00 0.00 5 SER A C 17
ATOM 25208 O O . SER A 1 5 ? 8.636 16.541 -11.435 1.00 0.00 5 SER A O 17
ATOM 25216 N N . SER A 1 6 ? 9.675 16.425 -9.429 1.00 0.00 6 SER A N 17
ATOM 25217 C CA . SER A 1 6 ? 8.449 16.200 -8.682 1.00 0.00 6 SER A CA 17
ATOM 25218 C C . SER A 1 6 ? 8.393 17.137 -7.474 1.00 0.00 6 SER A C 17
ATOM 25219 O O . SER A 1 6 ? 9.419 17.655 -7.037 1.00 0.00 6 SER A O 17
ATOM 25227 N N . GLY A 1 7 ? 7.183 17.327 -6.968 1.00 0.00 7 GLY A N 17
ATOM 25228 C CA . GLY A 1 7 ? 6.979 18.192 -5.819 1.00 0.00 7 GLY A CA 17
ATOM 25229 C C . GLY A 1 7 ? 6.297 17.436 -4.677 1.00 0.00 7 GLY A C 17
ATOM 25230 O O . GLY A 1 7 ? 6.650 17.614 -3.512 1.00 0.00 7 GLY A O 17
ATOM 25234 N N . LEU A 1 8 ? 5.333 16.608 -5.051 1.00 0.00 8 LEU A N 17
ATOM 25235 C CA . LEU A 1 8 ? 4.599 15.824 -4.072 1.00 0.00 8 LEU A CA 17
ATOM 25236 C C . LEU A 1 8 ? 5.496 14.702 -3.547 1.00 0.00 8 LEU A C 17
ATOM 25237 O O . LEU A 1 8 ? 5.852 13.788 -4.290 1.00 0.00 8 LEU A O 17
ATOM 25253 N N . SER A 1 9 ? 5.836 14.807 -2.271 1.00 0.00 9 SER A N 17
ATOM 25254 C CA . SER A 1 9 ? 6.685 13.812 -1.638 1.00 0.00 9 SER A CA 17
ATOM 25255 C C . SER A 1 9 ? 5.927 12.491 -1.497 1.00 0.00 9 SER A C 17
ATOM 25256 O O . SER A 1 9 ? 4.729 12.485 -1.221 1.00 0.00 9 SER A O 17
ATOM 25264 N N . PRO A 1 10 ? 6.677 11.374 -1.700 1.00 0.00 10 PRO A N 17
ATOM 25265 C CA . PRO A 1 10 ? 6.089 10.049 -1.598 1.00 0.00 10 PRO A CA 17
ATOM 25266 C C . PRO A 1 10 ? 5.849 9.666 -0.137 1.00 0.00 10 PRO A C 17
ATOM 25267 O O . PRO A 1 10 ? 6.328 10.342 0.773 1.00 0.00 10 PRO A O 17
ATOM 25278 N N . PRO A 1 11 ? 5.089 8.554 0.049 1.00 0.00 11 PRO A N 17
ATOM 25279 C CA . PRO A 1 11 ? 4.780 8.073 1.385 1.00 0.00 11 PRO A CA 17
ATOM 25280 C C . PRO A 1 11 ? 5.995 7.389 2.015 1.00 0.00 11 PRO A C 17
ATOM 25281 O O . PRO A 1 11 ? 7.042 7.269 1.382 1.00 0.00 11 PRO A O 17
ATOM 25292 N N . ARG A 1 12 ? 5.814 6.959 3.256 1.00 0.00 12 ARG A N 17
ATOM 25293 C CA . ARG A 1 12 ? 6.882 6.291 3.979 1.00 0.00 12 ARG A CA 17
ATOM 25294 C C . ARG A 1 12 ? 6.304 5.436 5.108 1.00 0.00 12 ARG A C 17
ATOM 25295 O O . ARG A 1 12 ? 5.088 5.367 5.280 1.00 0.00 12 ARG A O 17
ATOM 25316 N N . GLY A 1 13 ? 7.204 4.805 5.850 1.00 0.00 13 GLY A N 17
ATOM 25317 C CA . GLY A 1 13 ? 6.798 3.957 6.958 1.00 0.00 13 GLY A CA 17
ATOM 25318 C C . GLY A 1 13 ? 5.791 2.900 6.499 1.00 0.00 13 GLY A C 17
ATOM 25319 O O . GLY A 1 13 ? 5.081 2.317 7.318 1.00 0.00 13 GLY A O 17
ATOM 25323 N N . LEU A 1 14 ? 5.762 2.684 5.192 1.00 0.00 14 LEU A N 17
ATOM 25324 C CA . LEU A 1 14 ? 4.854 1.707 4.615 1.00 0.00 14 LEU A CA 17
ATOM 25325 C C . LEU A 1 14 ? 5.221 0.313 5.126 1.00 0.00 14 LEU A C 17
ATOM 25326 O O . LEU A 1 14 ? 6.196 -0.282 4.670 1.00 0.00 14 LEU A O 17
ATOM 25342 N N . VAL A 1 15 ? 4.419 -0.169 6.064 1.00 0.00 15 VAL A N 17
ATOM 25343 C CA . VAL A 1 15 ? 4.647 -1.483 6.641 1.00 0.00 15 VAL A CA 17
ATOM 25344 C C . VAL A 1 15 ? 3.373 -2.319 6.514 1.00 0.00 15 VAL A C 17
ATOM 25345 O O . VAL A 1 15 ? 2.302 -1.787 6.225 1.00 0.00 15 VAL A O 17
ATOM 25358 N N . ALA A 1 16 ? 3.530 -3.616 6.736 1.00 0.00 16 ALA A N 17
ATOM 25359 C CA . ALA A 1 16 ? 2.405 -4.532 6.649 1.00 0.00 16 ALA A CA 17
ATOM 25360 C C . ALA A 1 16 ? 2.223 -5.239 7.994 1.00 0.00 16 ALA A C 17
ATOM 25361 O O . ALA A 1 16 ? 3.104 -5.185 8.851 1.00 0.00 16 ALA A O 17
ATOM 25368 N N . VAL A 1 17 ? 1.076 -5.886 8.136 1.00 0.00 17 VAL A N 17
ATOM 25369 C CA . VAL A 1 17 ? 0.768 -6.603 9.362 1.00 0.00 17 VAL A CA 17
ATOM 25370 C C . VAL A 1 17 ? -0.237 -7.716 9.058 1.00 0.00 17 VAL A C 17
ATOM 25371 O O . VAL A 1 17 ? -1.445 -7.487 9.074 1.00 0.00 17 VAL A O 17
ATOM 25384 N N . ARG A 1 18 ? 0.300 -8.897 8.788 1.00 0.00 18 ARG A N 17
ATOM 25385 C CA . ARG A 1 18 ? -0.535 -10.046 8.481 1.00 0.00 18 ARG A CA 17
ATOM 25386 C C . ARG A 1 18 ? -1.349 -10.454 9.710 1.00 0.00 18 ARG A C 17
ATOM 25387 O O . ARG A 1 18 ? -0.848 -11.159 10.585 1.00 0.00 18 ARG A O 17
ATOM 25408 N N . THR A 1 19 ? -2.591 -9.993 9.737 1.00 0.00 19 THR A N 17
ATOM 25409 C CA . THR A 1 19 ? -3.480 -10.302 10.845 1.00 0.00 19 THR A CA 17
ATOM 25410 C C . THR A 1 19 ? -4.444 -11.425 10.458 1.00 0.00 19 THR A C 17
ATOM 25411 O O . THR A 1 19 ? -4.321 -12.011 9.384 1.00 0.00 19 THR A O 17
ATOM 25422 N N . PRO A 1 20 ? -5.407 -11.698 11.379 1.00 0.00 20 PRO A N 17
ATOM 25423 C CA . PRO A 1 20 ? -6.391 -12.741 11.145 1.00 0.00 20 PRO A CA 17
ATOM 25424 C C . PRO A 1 20 ? -7.442 -12.285 10.130 1.00 0.00 20 PRO A C 17
ATOM 25425 O O . PRO A 1 20 ? -7.879 -13.069 9.289 1.00 0.00 20 PRO A O 17
ATOM 25436 N N . ARG A 1 21 ? -7.817 -11.019 10.242 1.00 0.00 21 ARG A N 17
ATOM 25437 C CA . ARG A 1 21 ? -8.808 -10.450 9.345 1.00 0.00 21 ARG A CA 17
ATOM 25438 C C . ARG A 1 21 ? -8.157 -10.055 8.018 1.00 0.00 21 ARG A C 17
ATOM 25439 O O . ARG A 1 21 ? -8.849 -9.690 7.068 1.00 0.00 21 ARG A O 17
ATOM 25460 N N . GLY A 1 22 ? -6.835 -10.140 7.995 1.00 0.00 22 GLY A N 17
ATOM 25461 C CA . GLY A 1 22 ? -6.084 -9.795 6.800 1.00 0.00 22 GLY A CA 17
ATOM 25462 C C . GLY A 1 22 ? -4.751 -9.136 7.161 1.00 0.00 22 GLY A C 17
ATOM 25463 O O . GLY A 1 22 ? -4.378 -9.083 8.332 1.00 0.00 22 GLY A O 17
ATOM 25467 N N . VAL A 1 23 ? -4.070 -8.651 6.134 1.00 0.00 23 VAL A N 17
ATOM 25468 C CA . VAL A 1 23 ? -2.787 -7.997 6.328 1.00 0.00 23 VAL A CA 17
ATOM 25469 C C . VAL A 1 23 ? -2.977 -6.481 6.268 1.00 0.00 23 VAL A C 17
ATOM 25470 O O . VAL A 1 23 ? -3.326 -5.936 5.221 1.00 0.00 23 VAL A O 17
ATOM 25483 N N . LEU A 1 24 ? -2.740 -5.841 7.403 1.00 0.00 24 LEU A N 17
ATOM 25484 C CA . LEU A 1 24 ? -2.881 -4.397 7.493 1.00 0.00 24 LEU A CA 17
ATOM 25485 C C . LEU A 1 24 ? -1.614 -3.731 6.952 1.00 0.00 24 LEU A C 17
ATOM 25486 O O . LEU A 1 24 ? -0.528 -4.305 7.020 1.00 0.00 24 LEU A O 17
ATOM 25502 N N . LEU A 1 25 ? -1.795 -2.528 6.426 1.00 0.00 25 LEU A N 17
ATOM 25503 C CA . LEU A 1 25 ? -0.680 -1.778 5.873 1.00 0.00 25 LEU A CA 17
ATOM 25504 C C . LEU A 1 25 ? -0.621 -0.399 6.535 1.00 0.00 25 LEU A C 17
ATOM 25505 O O . LEU A 1 25 ? -1.586 0.362 6.478 1.00 0.00 25 LEU A O 17
ATOM 25521 N N . HIS A 1 26 ? 0.520 -0.120 7.146 1.00 0.00 26 HIS A N 17
ATOM 25522 C CA . HIS A 1 26 ? 0.717 1.154 7.817 1.00 0.00 26 HIS A CA 17
ATOM 25523 C C . HIS A 1 26 ? 1.752 1.982 7.053 1.00 0.00 26 HIS A C 17
ATOM 25524 O O . HIS A 1 26 ? 2.898 1.563 6.900 1.00 0.00 26 HIS A O 17
ATOM 25538 N N . TRP A 1 27 ? 1.310 3.143 6.592 1.00 0.00 27 TRP A N 17
ATOM 25539 C CA . TRP A 1 27 ? 2.183 4.034 5.847 1.00 0.00 27 TRP A CA 17
ATOM 25540 C C . TRP A 1 27 ? 2.185 5.392 6.551 1.00 0.00 27 TRP A C 17
ATOM 25541 O O . TRP A 1 27 ? 1.429 5.605 7.498 1.00 0.00 27 TRP A O 17
ATOM 25562 N N . ASP A 1 28 ? 3.042 6.276 6.062 1.00 0.00 28 ASP A N 17
ATOM 25563 C CA . ASP A 1 28 ? 3.152 7.608 6.632 1.00 0.00 28 ASP A CA 17
ATOM 25564 C C . ASP A 1 28 ? 2.750 8.643 5.580 1.00 0.00 28 ASP A C 17
ATOM 25565 O O . ASP A 1 28 ? 2.977 8.443 4.388 1.00 0.00 28 ASP A O 17
ATOM 25574 N N . PRO A 1 29 ? 2.144 9.757 6.072 1.00 0.00 29 PRO A N 17
ATOM 25575 C CA . PRO A 1 29 ? 1.708 10.825 5.188 1.00 0.00 29 PRO A CA 17
ATOM 25576 C C . PRO A 1 29 ? 2.900 11.649 4.695 1.00 0.00 29 PRO A C 17
ATOM 25577 O O . PRO A 1 29 ? 3.830 11.917 5.454 1.00 0.00 29 PRO A O 17
ATOM 25588 N N . PRO A 1 30 ? 2.830 12.037 3.394 1.00 0.00 30 PRO A N 17
ATOM 25589 C CA . PRO A 1 30 ? 3.892 12.825 2.791 1.00 0.00 30 PRO A CA 17
ATOM 25590 C C . PRO A 1 30 ? 3.832 14.279 3.264 1.00 0.00 30 PRO A C 17
ATOM 25591 O O . PRO A 1 30 ? 2.938 15.027 2.871 1.00 0.00 30 PRO A O 17
ATOM 25602 N N . GLU A 1 31 ? 4.795 14.636 4.100 1.00 0.00 31 GLU A N 17
ATOM 25603 C CA . GLU A 1 31 ? 4.863 15.987 4.631 1.00 0.00 31 GLU A CA 17
ATOM 25604 C C . GLU A 1 31 ? 4.817 17.007 3.492 1.00 0.00 31 GLU A C 17
ATOM 25605 O O . GLU A 1 31 ? 4.034 17.955 3.535 1.00 0.00 31 GLU A O 17
ATOM 25617 N N . LEU A 1 32 ? 5.666 16.779 2.501 1.00 0.00 32 LEU A N 17
ATOM 25618 C CA . LEU A 1 32 ? 5.731 17.667 1.353 1.00 0.00 32 LEU A CA 17
ATOM 25619 C C . LEU A 1 32 ? 4.540 17.393 0.432 1.00 0.00 32 LEU A C 17
ATOM 25620 O O . LEU A 1 32 ? 4.422 16.304 -0.127 1.00 0.00 32 LEU A O 17
ATOM 25636 N N . VAL A 1 33 ? 3.688 18.399 0.305 1.00 0.00 33 VAL A N 17
ATOM 25637 C CA . VAL A 1 33 ? 2.510 18.280 -0.538 1.00 0.00 33 VAL A CA 17
ATOM 25638 C C . VAL A 1 33 ? 2.310 19.583 -1.315 1.00 0.00 33 VAL A C 17
ATOM 25639 O O . VAL A 1 33 ? 2.547 20.668 -0.786 1.00 0.00 33 VAL A O 17
ATOM 25652 N N . PRO A 1 34 ? 1.864 19.429 -2.590 1.00 0.00 34 PRO A N 17
ATOM 25653 C CA . PRO A 1 34 ? 1.629 20.580 -3.445 1.00 0.00 34 PRO A CA 17
ATOM 25654 C C . PRO A 1 34 ? 0.343 21.306 -3.046 1.00 0.00 34 PRO A C 17
ATOM 25655 O O . PRO A 1 34 ? 0.092 22.424 -3.493 1.00 0.00 34 PRO A O 17
ATOM 25666 N N . LYS A 1 35 ? -0.439 20.641 -2.208 1.00 0.00 35 LYS A N 17
ATOM 25667 C CA . LYS A 1 35 ? -1.693 21.208 -1.744 1.00 0.00 35 LYS A CA 17
ATOM 25668 C C . LYS A 1 35 ? -2.340 20.252 -0.740 1.00 0.00 35 LYS A C 17
ATOM 25669 O O . LYS A 1 35 ? -2.136 20.381 0.466 1.00 0.00 35 LYS A O 17
ATOM 25688 N N . ARG A 1 36 ? -3.107 19.314 -1.275 1.00 0.00 36 ARG A N 17
ATOM 25689 C CA . ARG A 1 36 ? -3.786 18.336 -0.442 1.00 0.00 36 ARG A CA 17
ATOM 25690 C C . ARG A 1 36 ? -3.602 16.930 -1.016 1.00 0.00 36 ARG A C 17
ATOM 25691 O O . ARG A 1 36 ? -3.054 16.767 -2.105 1.00 0.00 36 ARG A O 17
ATOM 25712 N N . LEU A 1 37 ? -4.071 15.949 -0.258 1.00 0.00 37 LEU A N 17
ATOM 25713 C CA . LEU A 1 37 ? -3.965 14.563 -0.678 1.00 0.00 37 LEU A CA 17
ATOM 25714 C C . LEU A 1 37 ? -5.246 14.157 -1.411 1.00 0.00 37 LEU A C 17
ATOM 25715 O O . LEU A 1 37 ? -6.322 14.126 -0.817 1.00 0.00 37 LEU A O 17
ATOM 25731 N N . ASP A 1 38 ? -5.086 13.857 -2.692 1.00 0.00 38 ASP A N 17
ATOM 25732 C CA . ASP A 1 38 ? -6.216 13.455 -3.513 1.00 0.00 38 ASP A CA 17
ATOM 25733 C C . ASP A 1 38 ? -6.531 11.981 -3.252 1.00 0.00 38 ASP A C 17
ATOM 25734 O O . ASP A 1 38 ? -7.691 11.575 -3.289 1.00 0.00 38 ASP A O 17
ATOM 25743 N N . GLY A 1 39 ? -5.477 11.220 -2.995 1.00 0.00 39 GLY A N 17
ATOM 25744 C CA . GLY A 1 39 ? -5.627 9.799 -2.729 1.00 0.00 39 GLY A CA 17
ATOM 25745 C C . GLY A 1 39 ? -4.380 9.026 -3.161 1.00 0.00 39 GLY A C 17
ATOM 25746 O O . GLY A 1 39 ? -3.701 9.416 -4.110 1.00 0.00 39 GLY A O 17
ATOM 25750 N N . TYR A 1 40 ? -4.116 7.943 -2.445 1.00 0.00 40 TYR A N 17
ATOM 25751 C CA . TYR A 1 40 ? -2.962 7.111 -2.742 1.00 0.00 40 TYR A CA 17
ATOM 25752 C C . TYR A 1 40 ? -3.363 5.901 -3.588 1.00 0.00 40 TYR A C 17
ATOM 25753 O O . TYR A 1 40 ? -4.544 5.697 -3.867 1.00 0.00 40 TYR A O 17
ATOM 25771 N N . VAL A 1 41 ? -2.357 5.129 -3.973 1.00 0.00 41 VAL A N 17
ATOM 25772 C CA . VAL A 1 41 ? -2.590 3.944 -4.781 1.00 0.00 41 VAL A CA 17
ATOM 25773 C C . VAL A 1 41 ? -1.904 2.743 -4.127 1.00 0.00 41 VAL A C 17
ATOM 25774 O O . VAL A 1 41 ? -0.683 2.608 -4.195 1.00 0.00 41 VAL A O 17
ATOM 25787 N N . LEU A 1 42 ? -2.719 1.901 -3.508 1.00 0.00 42 LEU A N 17
ATOM 25788 C CA . LEU A 1 42 ? -2.206 0.716 -2.842 1.00 0.00 42 LEU A CA 17
ATOM 25789 C C . LEU A 1 42 ? -2.118 -0.432 -3.849 1.00 0.00 42 LEU A C 17
ATOM 25790 O O . LEU A 1 42 ? -3.130 -0.849 -4.409 1.00 0.00 42 LEU A O 17
ATOM 25806 N N . GLU A 1 43 ? -0.899 -0.910 -4.049 1.00 0.00 43 GLU A N 17
ATOM 25807 C CA . GLU A 1 43 ? -0.666 -2.001 -4.979 1.00 0.00 43 GLU A CA 17
ATOM 25808 C C . GLU A 1 43 ? -0.153 -3.235 -4.233 1.00 0.00 43 GLU A C 17
ATOM 25809 O O . GLU A 1 43 ? 0.169 -3.158 -3.048 1.00 0.00 43 GLU A O 17
ATOM 25821 N N . GLY A 1 44 ? -0.092 -4.343 -4.957 1.00 0.00 44 GLY A N 17
ATOM 25822 C CA . GLY A 1 44 ? 0.376 -5.590 -4.378 1.00 0.00 44 GLY A CA 17
ATOM 25823 C C . GLY A 1 44 ? 0.700 -6.613 -5.469 1.00 0.00 44 GLY A C 17
ATOM 25824 O O . GLY A 1 44 ? 0.359 -6.413 -6.633 1.00 0.00 44 GLY A O 17
ATOM 25828 N N . ARG A 1 45 ? 1.354 -7.687 -5.052 1.00 0.00 45 ARG A N 17
ATOM 25829 C CA . ARG A 1 45 ? 1.728 -8.742 -5.979 1.00 0.00 45 ARG A CA 17
ATOM 25830 C C . ARG A 1 45 ? 2.493 -9.846 -5.247 1.00 0.00 45 ARG A C 17
ATOM 25831 O O . ARG A 1 45 ? 3.229 -9.573 -4.300 1.00 0.00 45 ARG A O 17
ATOM 25852 N N . GLN A 1 46 ? 2.293 -11.070 -5.713 1.00 0.00 46 GLN A N 17
ATOM 25853 C CA . GLN A 1 46 ? 2.956 -12.216 -5.114 1.00 0.00 46 GLN A CA 17
ATOM 25854 C C . GLN A 1 46 ? 3.904 -12.868 -6.122 1.00 0.00 46 GLN A C 17
ATOM 25855 O O . GLN A 1 46 ? 3.637 -12.865 -7.323 1.00 0.00 46 GLN A O 17
ATOM 25869 N N . GLY A 1 47 ? 4.993 -13.410 -5.597 1.00 0.00 47 GLY A N 17
ATOM 25870 C CA . GLY A 1 47 ? 5.983 -14.064 -6.436 1.00 0.00 47 GLY A CA 17
ATOM 25871 C C . GLY A 1 47 ? 6.580 -13.082 -7.446 1.00 0.00 47 GLY A C 17
ATOM 25872 O O . GLY A 1 47 ? 7.153 -12.063 -7.062 1.00 0.00 47 GLY A O 17
ATOM 25876 N N . SER A 1 48 ? 6.426 -13.423 -8.717 1.00 0.00 48 SER A N 17
ATOM 25877 C CA . SER A 1 48 ? 6.943 -12.584 -9.785 1.00 0.00 48 SER A CA 17
ATOM 25878 C C . SER A 1 48 ? 5.816 -12.215 -10.752 1.00 0.00 48 SER A C 17
ATOM 25879 O O . SER A 1 48 ? 6.006 -12.231 -11.967 1.00 0.00 48 SER A O 17
ATOM 25887 N N . GLN A 1 49 ? 4.668 -11.890 -10.176 1.00 0.00 49 GLN A N 17
ATOM 25888 C CA . GLN A 1 49 ? 3.511 -11.517 -10.972 1.00 0.00 49 GLN A CA 17
ATOM 25889 C C . GLN A 1 49 ? 3.533 -10.016 -11.269 1.00 0.00 49 GLN A C 17
ATOM 25890 O O . GLN A 1 49 ? 4.517 -9.337 -10.981 1.00 0.00 49 GLN A O 17
ATOM 25904 N N . GLY A 1 50 ? 2.436 -9.543 -11.842 1.00 0.00 50 GLY A N 17
ATOM 25905 C CA . GLY A 1 50 ? 2.316 -8.135 -12.182 1.00 0.00 50 GLY A CA 17
ATOM 25906 C C . GLY A 1 50 ? 1.612 -7.360 -11.066 1.00 0.00 50 GLY A C 17
ATOM 25907 O O . GLY A 1 50 ? 0.662 -7.857 -10.464 1.00 0.00 50 GLY A O 17
ATOM 25911 N N . TRP A 1 51 ? 2.106 -6.154 -10.825 1.00 0.00 51 TRP A N 17
ATOM 25912 C CA . TRP A 1 51 ? 1.536 -5.305 -9.793 1.00 0.00 51 TRP A CA 17
ATOM 25913 C C . TRP A 1 51 ? 0.036 -5.175 -10.062 1.00 0.00 51 TRP A C 17
ATOM 25914 O O . TRP A 1 51 ? -0.369 -4.676 -11.111 1.00 0.00 51 TRP A O 17
ATOM 25935 N N . GLU A 1 52 ? -0.748 -5.633 -9.098 1.00 0.00 52 GLU A N 17
ATOM 25936 C CA . GLU A 1 52 ? -2.195 -5.574 -9.218 1.00 0.00 52 GLU A CA 17
ATOM 25937 C C . GLU A 1 52 ? -2.763 -4.507 -8.280 1.00 0.00 52 GLU A C 17
ATOM 25938 O O . GLU A 1 52 ? -2.878 -4.732 -7.076 1.00 0.00 52 GLU A O 17
ATOM 25950 N N . VAL A 1 53 ? -3.102 -3.369 -8.867 1.00 0.00 53 VAL A N 17
ATOM 25951 C CA . VAL A 1 53 ? -3.655 -2.266 -8.099 1.00 0.00 53 VAL A CA 17
ATOM 25952 C C . VAL A 1 53 ? -4.761 -2.793 -7.183 1.00 0.00 53 VAL A C 17
ATOM 25953 O O . VAL A 1 53 ? -5.856 -3.111 -7.645 1.00 0.00 53 VAL A O 17
ATOM 25966 N N . LEU A 1 54 ? -4.438 -2.869 -5.900 1.00 0.00 54 LEU A N 17
ATOM 25967 C CA . LEU A 1 54 ? -5.391 -3.351 -4.915 1.00 0.00 54 LEU A CA 17
ATOM 25968 C C . LEU A 1 54 ? -6.435 -2.265 -4.647 1.00 0.00 54 LEU A C 17
ATOM 25969 O O . LEU A 1 54 ? -7.628 -2.552 -4.572 1.00 0.00 54 LEU A O 17
ATOM 25985 N N . ASP A 1 55 ? -5.947 -1.041 -4.510 1.00 0.00 55 ASP A N 17
ATOM 25986 C CA . ASP A 1 55 ? -6.823 0.089 -4.253 1.00 0.00 55 ASP A CA 17
ATOM 25987 C C . ASP A 1 55 ? -6.245 1.339 -4.920 1.00 0.00 55 ASP A C 17
ATOM 25988 O O . ASP A 1 55 ? -5.247 1.889 -4.457 1.00 0.00 55 ASP A O 17
ATOM 25997 N N . PRO A 1 56 ? -6.915 1.762 -6.025 1.00 0.00 56 PRO A N 17
ATOM 25998 C CA . PRO A 1 56 ? -6.479 2.937 -6.761 1.00 0.00 56 PRO A CA 17
ATOM 25999 C C . PRO A 1 56 ? -6.840 4.220 -6.009 1.00 0.00 56 PRO A C 17
ATOM 26000 O O . PRO A 1 56 ? -6.066 5.176 -5.999 1.00 0.00 56 PRO A O 17
ATOM 26011 N N . ALA A 1 57 ? -8.014 4.199 -5.396 1.00 0.00 57 ALA A N 17
ATOM 26012 C CA . ALA A 1 57 ? -8.487 5.348 -4.643 1.00 0.00 57 ALA A CA 17
ATOM 26013 C C . ALA A 1 57 ? -8.388 5.048 -3.147 1.00 0.00 57 ALA A C 17
ATOM 26014 O O . ALA A 1 57 ? -9.121 4.207 -2.629 1.00 0.00 57 ALA A O 17
ATOM 26021 N N . VAL A 1 58 ? -7.475 5.752 -2.493 1.00 0.00 58 VAL A N 17
ATOM 26022 C CA . VAL A 1 58 ? -7.270 5.571 -1.066 1.00 0.00 58 VAL A CA 17
ATOM 26023 C C . VAL A 1 58 ? -7.388 6.924 -0.363 1.00 0.00 58 VAL A C 17
ATOM 26024 O O . VAL A 1 58 ? -6.772 7.902 -0.784 1.00 0.00 58 VAL A O 17
ATOM 26037 N N . ALA A 1 59 ? -8.183 6.938 0.697 1.00 0.00 59 ALA A N 17
ATOM 26038 C CA . ALA A 1 59 ? -8.390 8.155 1.462 1.00 0.00 59 ALA A CA 17
ATOM 26039 C C . ALA A 1 59 ? -7.068 8.919 1.564 1.00 0.00 59 ALA A C 17
ATOM 26040 O O . ALA A 1 59 ? -6.034 8.337 1.886 1.00 0.00 59 ALA A O 17
ATOM 26047 N N . GLY A 1 60 ? -7.146 10.212 1.283 1.00 0.00 60 GLY A N 17
ATOM 26048 C CA . GLY A 1 60 ? -5.968 11.061 1.338 1.00 0.00 60 GLY A CA 17
ATOM 26049 C C . GLY A 1 60 ? -5.546 11.320 2.786 1.00 0.00 60 GLY A C 17
ATOM 26050 O O . GLY A 1 60 ? -4.489 11.897 3.034 1.00 0.00 60 GLY A O 17
ATOM 26054 N N . THR A 1 61 ? -6.395 10.880 3.703 1.00 0.00 61 THR A N 17
ATOM 26055 C CA . THR A 1 61 ? -6.124 11.057 5.120 1.00 0.00 61 THR A CA 17
ATOM 26056 C C . THR A 1 61 ? -5.801 9.711 5.773 1.00 0.00 61 THR A C 17
ATOM 26057 O O . THR A 1 61 ? -5.311 9.666 6.900 1.00 0.00 61 THR A O 17
ATOM 26068 N N . GLU A 1 62 ? -6.088 8.648 5.036 1.00 0.00 62 GLU A N 17
ATOM 26069 C CA . GLU A 1 62 ? -5.834 7.305 5.529 1.00 0.00 62 GLU A CA 17
ATOM 26070 C C . GLU A 1 62 ? -4.334 7.092 5.742 1.00 0.00 62 GLU A C 17
ATOM 26071 O O . GLU A 1 62 ? -3.517 7.598 4.975 1.00 0.00 62 GLU A O 17
ATOM 26083 N N . THR A 1 63 ? -4.018 6.344 6.789 1.00 0.00 63 THR A N 17
ATOM 26084 C CA . THR A 1 63 ? -2.631 6.058 7.112 1.00 0.00 63 THR A CA 17
ATOM 26085 C C . THR A 1 63 ? -2.376 4.550 7.082 1.00 0.00 63 THR A C 17
ATOM 26086 O O . THR A 1 63 ? -1.305 4.089 7.476 1.00 0.00 63 THR A O 17
ATOM 26097 N N . GLU A 1 64 ? -3.378 3.822 6.612 1.00 0.00 64 GLU A N 17
ATOM 26098 C CA . GLU A 1 64 ? -3.275 2.375 6.525 1.00 0.00 64 GLU A CA 17
ATOM 26099 C C . GLU A 1 64 ? -4.448 1.807 5.723 1.00 0.00 64 GLU A C 17
ATOM 26100 O O . GLU A 1 64 ? -5.372 2.537 5.367 1.00 0.00 64 GLU A O 17
ATOM 26112 N N . LEU A 1 65 ? -4.373 0.510 5.463 1.00 0.00 65 LEU A N 17
ATOM 26113 C CA . LEU A 1 65 ? -5.417 -0.164 4.710 1.00 0.00 65 LEU A CA 17
ATOM 26114 C C . LEU A 1 65 ? -5.258 -1.677 4.869 1.00 0.00 65 LEU A C 17
ATOM 26115 O O . LEU A 1 65 ? -4.152 -2.170 5.083 1.00 0.00 65 LEU A O 17
ATOM 26131 N N . LEU A 1 66 ? -6.381 -2.373 4.759 1.00 0.00 66 LEU A N 17
ATOM 26132 C CA . LEU A 1 66 ? -6.380 -3.820 4.888 1.00 0.00 66 LEU A CA 17
ATOM 26133 C C . LEU A 1 66 ? -6.354 -4.452 3.495 1.00 0.00 66 LEU A C 17
ATOM 26134 O O . LEU A 1 66 ? -6.965 -3.933 2.563 1.00 0.00 66 LEU A O 17
ATOM 26150 N N . VAL A 1 67 ? -5.639 -5.563 3.398 1.00 0.00 67 VAL A N 17
ATOM 26151 C CA . VAL A 1 67 ? -5.524 -6.271 2.134 1.00 0.00 67 VAL A CA 17
ATOM 26152 C C . VAL A 1 67 ? -5.513 -7.778 2.398 1.00 0.00 67 VAL A C 17
ATOM 26153 O O . VAL A 1 67 ? -4.456 -8.408 2.378 1.00 0.00 67 VAL A O 17
ATOM 26166 N N . PRO A 1 68 ? -6.732 -8.328 2.647 1.00 0.00 68 PRO A N 17
ATOM 26167 C CA . PRO A 1 68 ? -6.871 -9.749 2.915 1.00 0.00 68 PRO A CA 17
ATOM 26168 C C . PRO A 1 68 ? -6.726 -10.566 1.629 1.00 0.00 68 PRO A C 17
ATOM 26169 O O . PRO A 1 68 ? -6.729 -11.796 1.667 1.00 0.00 68 PRO A O 17
ATOM 26180 N N . GLY A 1 69 ? -6.603 -9.850 0.521 1.00 0.00 69 GLY A N 17
ATOM 26181 C CA . GLY A 1 69 ? -6.457 -10.493 -0.773 1.00 0.00 69 GLY A CA 17
ATOM 26182 C C . GLY A 1 69 ? -5.078 -11.141 -0.911 1.00 0.00 69 GLY A C 17
ATOM 26183 O O . GLY A 1 69 ? -4.380 -10.920 -1.900 1.00 0.00 69 GLY A O 17
ATOM 26187 N N . LEU A 1 70 ? -4.725 -11.928 0.094 1.00 0.00 70 LEU A N 17
ATOM 26188 C CA . LEU A 1 70 ? -3.442 -12.609 0.098 1.00 0.00 70 LEU A CA 17
ATOM 26189 C C . LEU A 1 70 ? -3.666 -14.108 0.308 1.00 0.00 70 LEU A C 17
ATOM 26190 O O . LEU A 1 70 ? -4.721 -14.521 0.786 1.00 0.00 70 LEU A O 17
ATOM 26206 N N . ILE A 1 71 ? -2.655 -14.882 -0.059 1.00 0.00 71 ILE A N 17
ATOM 26207 C CA . ILE A 1 71 ? -2.728 -16.326 0.083 1.00 0.00 71 ILE A CA 17
ATOM 26208 C C . ILE A 1 71 ? -1.624 -16.797 1.032 1.00 0.00 71 ILE A C 17
ATOM 26209 O O . ILE A 1 71 ? -0.977 -15.984 1.690 1.00 0.00 71 ILE A O 17
ATOM 26225 N N . LYS A 1 72 ? -1.444 -18.109 1.074 1.00 0.00 72 LYS A N 17
ATOM 26226 C CA . LYS A 1 72 ? -0.430 -18.698 1.932 1.00 0.00 72 LYS A CA 17
ATOM 26227 C C . LYS A 1 72 ? 0.632 -19.380 1.066 1.00 0.00 72 LYS A C 17
ATOM 26228 O O . LYS A 1 72 ? 0.336 -19.842 -0.035 1.00 0.00 72 LYS A O 17
ATOM 26247 N N . ASP A 1 73 ? 1.845 -19.421 1.596 1.00 0.00 73 ASP A N 17
ATOM 26248 C CA . ASP A 1 73 ? 2.952 -20.039 0.885 1.00 0.00 73 ASP A CA 17
ATOM 26249 C C . ASP A 1 73 ? 3.524 -19.042 -0.125 1.00 0.00 73 ASP A C 17
ATOM 26250 O O . ASP A 1 73 ? 4.525 -19.323 -0.781 1.00 0.00 73 ASP A O 17
ATOM 26259 N N . VAL A 1 74 ? 2.862 -17.897 -0.218 1.00 0.00 74 VAL A N 17
ATOM 26260 C CA . VAL A 1 74 ? 3.292 -16.857 -1.136 1.00 0.00 74 VAL A CA 17
ATOM 26261 C C . VAL A 1 74 ? 3.715 -15.621 -0.339 1.00 0.00 74 VAL A C 17
ATOM 26262 O O . VAL A 1 74 ? 3.456 -15.533 0.860 1.00 0.00 74 VAL A O 17
ATOM 26275 N N . LEU A 1 75 ? 4.359 -14.697 -1.038 1.00 0.00 75 LEU A N 17
ATOM 26276 C CA . LEU A 1 75 ? 4.820 -13.471 -0.410 1.00 0.00 75 LEU A CA 17
ATOM 26277 C C . LEU A 1 75 ? 4.306 -12.270 -1.208 1.00 0.00 75 LEU A C 17
ATOM 26278 O O . LEU A 1 75 ? 4.923 -11.865 -2.192 1.00 0.00 75 LEU A O 17
ATOM 26294 N N . TYR A 1 76 ? 3.182 -11.736 -0.755 1.00 0.00 76 TYR A N 17
ATOM 26295 C CA . TYR A 1 76 ? 2.578 -10.591 -1.414 1.00 0.00 76 TYR A CA 17
ATOM 26296 C C . TYR A 1 76 ? 3.241 -9.287 -0.964 1.00 0.00 76 TYR A C 17
ATOM 26297 O O . TYR A 1 76 ? 3.466 -9.080 0.227 1.00 0.00 76 TYR A O 17
ATOM 26315 N N . GLU A 1 77 ? 3.536 -8.442 -1.942 1.00 0.00 77 GLU A N 17
ATOM 26316 C CA . GLU A 1 77 ? 4.169 -7.165 -1.661 1.00 0.00 77 GLU A CA 17
ATOM 26317 C C . GLU A 1 77 ? 3.125 -6.046 -1.651 1.00 0.00 77 GLU A C 17
ATOM 26318 O O . GLU A 1 77 ? 1.931 -6.306 -1.795 1.00 0.00 77 GLU A O 17
ATOM 26330 N N . PHE A 1 78 ? 3.612 -4.827 -1.478 1.00 0.00 78 PHE A N 17
ATOM 26331 C CA . PHE A 1 78 ? 2.736 -3.668 -1.447 1.00 0.00 78 PHE A CA 17
ATOM 26332 C C . PHE A 1 78 ? 3.527 -2.377 -1.667 1.00 0.00 78 PHE A C 17
ATOM 26333 O O . PHE A 1 78 ? 4.696 -2.289 -1.294 1.00 0.00 78 PHE A O 17
ATOM 26350 N N . ARG A 1 79 ? 2.857 -1.406 -2.271 1.00 0.00 79 ARG A N 17
ATOM 26351 C CA . ARG A 1 79 ? 3.483 -0.123 -2.544 1.00 0.00 79 ARG A CA 17
ATOM 26352 C C . ARG A 1 79 ? 2.422 0.976 -2.634 1.00 0.00 79 ARG A C 17
ATOM 26353 O O . ARG A 1 79 ? 1.431 0.831 -3.348 1.00 0.00 79 ARG A O 17
ATOM 26374 N N . LEU A 1 80 ? 2.667 2.051 -1.899 1.00 0.00 80 LEU A N 17
ATOM 26375 C CA . LEU A 1 80 ? 1.745 3.175 -1.887 1.00 0.00 80 LEU A CA 17
ATOM 26376 C C . LEU A 1 80 ? 2.314 4.305 -2.746 1.00 0.00 80 LEU A C 17
ATOM 26377 O O . LEU A 1 80 ? 3.512 4.581 -2.701 1.00 0.00 80 LEU A O 17
ATOM 26393 N N . VAL A 1 81 ? 1.429 4.929 -3.509 1.00 0.00 81 VAL A N 17
ATOM 26394 C CA . VAL A 1 81 ? 1.828 6.023 -4.378 1.00 0.00 81 VAL A CA 17
ATOM 26395 C C . VAL A 1 81 ? 0.861 7.194 -4.193 1.00 0.00 81 VAL A C 17
ATOM 26396 O O . VAL A 1 81 ? -0.245 7.181 -4.732 1.00 0.00 81 VAL A O 17
ATOM 26409 N N . ALA A 1 82 ? 1.312 8.178 -3.430 1.00 0.00 82 ALA A N 17
ATOM 26410 C CA . ALA A 1 82 ? 0.500 9.354 -3.167 1.00 0.00 82 ALA A CA 17
ATOM 26411 C C . ALA A 1 82 ? 0.481 10.243 -4.412 1.00 0.00 82 ALA A C 17
ATOM 26412 O O . ALA A 1 82 ? 1.514 10.454 -5.045 1.00 0.00 82 ALA A O 17
ATOM 26419 N N . PHE A 1 83 ? -0.706 10.741 -4.726 1.00 0.00 83 PHE A N 17
ATOM 26420 C CA . PHE A 1 83 ? -0.874 11.603 -5.884 1.00 0.00 83 PHE A CA 17
ATOM 26421 C C . PHE A 1 83 ? -1.892 12.709 -5.601 1.00 0.00 83 PHE A C 17
ATOM 26422 O O . PHE A 1 83 ? -2.920 12.465 -4.971 1.00 0.00 83 PHE A O 17
ATOM 26439 N N . ALA A 1 84 ? -1.572 13.902 -6.082 1.00 0.00 84 ALA A N 17
ATOM 26440 C CA . ALA A 1 84 ? -2.446 15.046 -5.889 1.00 0.00 84 ALA A CA 17
ATOM 26441 C C . ALA A 1 84 ? -2.834 15.622 -7.252 1.00 0.00 84 ALA A C 17
ATOM 26442 O O . ALA A 1 84 ? -1.968 16.017 -8.032 1.00 0.00 84 ALA A O 17
ATOM 26449 N N . GLY A 1 85 ? -4.135 15.650 -7.498 1.00 0.00 85 GLY A N 17
ATOM 26450 C CA . GLY A 1 85 ? -4.648 16.171 -8.754 1.00 0.00 85 GLY A CA 17
ATOM 26451 C C . GLY A 1 85 ? -4.017 15.449 -9.946 1.00 0.00 85 GLY A C 17
ATOM 26452 O O . GLY A 1 85 ? -4.490 14.390 -10.356 1.00 0.00 85 GLY A O 17
ATOM 26456 N N . SER A 1 86 ? -2.958 16.050 -10.468 1.00 0.00 86 SER A N 17
ATOM 26457 C CA . SER A 1 86 ? -2.257 15.477 -11.605 1.00 0.00 86 SER A CA 17
ATOM 26458 C C . SER A 1 86 ? -0.814 15.146 -11.217 1.00 0.00 86 SER A C 17
ATOM 26459 O O . SER A 1 86 ? 0.030 14.924 -12.084 1.00 0.00 86 SER A O 17
ATOM 26467 N N . PHE A 1 87 ? -0.575 15.124 -9.914 1.00 0.00 87 PHE A N 17
ATOM 26468 C CA . PHE A 1 87 ? 0.751 14.825 -9.401 1.00 0.00 87 PHE A CA 17
ATOM 26469 C C . PHE A 1 87 ? 0.809 13.408 -8.826 1.00 0.00 87 PHE A C 17
ATOM 26470 O O . PHE A 1 87 ? -0.063 13.011 -8.055 1.00 0.00 87 PHE A O 17
ATOM 26487 N N . VAL A 1 88 ? 1.845 12.685 -9.223 1.00 0.00 88 VAL A N 17
ATOM 26488 C CA . VAL A 1 88 ? 2.029 11.321 -8.757 1.00 0.00 88 VAL A CA 17
ATOM 26489 C C . VAL A 1 88 ? 3.359 11.217 -8.008 1.00 0.00 88 VAL A C 17
ATOM 26490 O O . VAL A 1 88 ? 4.396 11.642 -8.515 1.00 0.00 88 VAL A O 17
ATOM 26503 N N . SER A 1 89 ? 3.286 10.649 -6.813 1.00 0.00 89 SER A N 17
ATOM 26504 C CA . SER A 1 89 ? 4.471 10.484 -5.990 1.00 0.00 89 SER A CA 17
ATOM 26505 C C . SER A 1 89 ? 5.069 9.092 -6.206 1.00 0.00 89 SER A C 17
ATOM 26506 O O . SER A 1 89 ? 4.414 8.210 -6.759 1.00 0.00 89 SER A O 17
ATOM 26514 N N . ASP A 1 90 ? 6.307 8.939 -5.759 1.00 0.00 90 ASP A N 17
ATOM 26515 C CA . ASP A 1 90 ? 7.000 7.669 -5.897 1.00 0.00 90 ASP A CA 17
ATOM 26516 C C . ASP A 1 90 ? 6.368 6.643 -4.955 1.00 0.00 90 ASP A C 17
ATOM 26517 O O . ASP A 1 90 ? 5.802 7.006 -3.925 1.00 0.00 90 ASP A O 17
ATOM 26526 N N . PRO A 1 91 ? 6.489 5.347 -5.352 1.00 0.00 91 PRO A N 17
ATOM 26527 C CA . PRO A 1 91 ? 5.935 4.266 -4.555 1.00 0.00 91 PRO A CA 17
ATOM 26528 C C . PRO A 1 91 ? 6.794 4.003 -3.316 1.00 0.00 91 PRO A C 17
ATOM 26529 O O . PRO A 1 91 ? 7.848 3.374 -3.409 1.00 0.00 91 PRO A O 17
ATOM 26540 N N . SER A 1 92 ? 6.312 4.496 -2.185 1.00 0.00 92 SER A N 17
ATOM 26541 C CA . SER A 1 92 ? 7.023 4.322 -0.930 1.00 0.00 92 SER A CA 17
ATOM 26542 C C . SER A 1 92 ? 7.624 2.917 -0.859 1.00 0.00 92 SER A C 17
ATOM 26543 O O . SER A 1 92 ? 7.207 2.022 -1.593 1.00 0.00 92 SER A O 17
ATOM 26551 N N . ASN A 1 93 ? 8.593 2.767 0.031 1.00 0.00 93 ASN A N 17
ATOM 26552 C CA . ASN A 1 93 ? 9.255 1.486 0.208 1.00 0.00 93 ASN A CA 17
ATOM 26553 C C . ASN A 1 93 ? 8.237 0.360 0.019 1.00 0.00 93 ASN A C 17
ATOM 26554 O O . ASN A 1 93 ? 7.054 0.533 0.308 1.00 0.00 93 ASN A O 17
ATOM 26565 N N . THR A 1 94 ? 8.733 -0.769 -0.465 1.00 0.00 94 THR A N 17
ATOM 26566 C CA . THR A 1 94 ? 7.881 -1.923 -0.696 1.00 0.00 94 THR A CA 17
ATOM 26567 C C . THR A 1 94 ? 7.653 -2.688 0.610 1.00 0.00 94 THR A C 17
ATOM 26568 O O . THR A 1 94 ? 8.606 -3.021 1.313 1.00 0.00 94 THR A O 17
ATOM 26579 N N . ALA A 1 95 ? 6.385 -2.943 0.895 1.00 0.00 95 ALA A N 17
ATOM 26580 C CA . ALA A 1 95 ? 6.019 -3.661 2.104 1.00 0.00 95 ALA A CA 17
ATOM 26581 C C . ALA A 1 95 ? 5.330 -4.973 1.723 1.00 0.00 95 ALA A C 17
ATOM 26582 O O . ALA A 1 95 ? 4.545 -5.015 0.778 1.00 0.00 95 ALA A O 17
ATOM 26589 N N . ASN A 1 96 ? 5.650 -6.013 2.479 1.00 0.00 96 ASN A N 17
ATOM 26590 C CA . ASN A 1 96 ? 5.071 -7.323 2.233 1.00 0.00 96 ASN A CA 17
ATOM 26591 C C . ASN A 1 96 ? 4.890 -8.054 3.565 1.00 0.00 96 ASN A C 17
ATOM 26592 O O . ASN A 1 96 ? 5.432 -7.635 4.586 1.00 0.00 96 ASN A O 17
ATOM 26603 N N . VAL A 1 97 ? 4.125 -9.135 3.511 1.00 0.00 97 VAL A N 17
ATOM 26604 C CA . VAL A 1 97 ? 3.865 -9.928 4.700 1.00 0.00 97 VAL A CA 17
ATOM 26605 C C . VAL A 1 97 ? 4.274 -11.379 4.440 1.00 0.00 97 VAL A C 17
ATOM 26606 O O . VAL A 1 97 ? 4.366 -11.805 3.290 1.00 0.00 97 VAL A O 17
ATOM 26619 N N . SER A 1 98 ? 4.510 -12.098 5.528 1.00 0.00 98 SER A N 17
ATOM 26620 C CA . SER A 1 98 ? 4.908 -13.492 5.432 1.00 0.00 98 SER A CA 17
ATOM 26621 C C . SER A 1 98 ? 3.766 -14.395 5.899 1.00 0.00 98 SER A C 17
ATOM 26622 O O . SER A 1 98 ? 2.995 -14.022 6.782 1.00 0.00 98 SER A O 17
ATOM 26630 N N . THR A 1 99 ? 3.692 -15.568 5.286 1.00 0.00 99 THR A N 17
ATOM 26631 C CA . THR A 1 99 ? 2.657 -16.528 5.628 1.00 0.00 99 THR A CA 17
ATOM 26632 C C . THR A 1 99 ? 3.186 -17.956 5.486 1.00 0.00 99 THR A C 17
ATOM 26633 O O . THR A 1 99 ? 2.683 -18.730 4.673 1.00 0.00 99 THR A O 17
ATOM 26644 N N . SER A 1 100 ? 4.193 -18.263 6.290 1.00 0.00 100 SER A N 17
ATOM 26645 C CA . SER A 1 100 ? 4.795 -19.585 6.265 1.00 0.00 100 SER A CA 17
ATOM 26646 C C . SER A 1 100 ? 4.638 -20.258 7.629 1.00 0.00 100 SER A C 17
ATOM 26647 O O . SER A 1 100 ? 4.487 -21.476 7.711 1.00 0.00 100 SER A O 17
ATOM 26655 N N . GLY A 1 101 ? 4.678 -19.436 8.668 1.00 0.00 101 GLY A N 17
ATOM 26656 C CA . GLY A 1 101 ? 4.542 -19.937 10.025 1.00 0.00 101 GLY A CA 17
ATOM 26657 C C . GLY A 1 101 ? 3.358 -19.279 10.736 1.00 0.00 101 GLY A C 17
ATOM 26658 O O . GLY A 1 101 ? 3.248 -19.347 11.959 1.00 0.00 101 GLY A O 17
ATOM 26662 N N . LEU A 1 102 ? 2.501 -18.658 9.939 1.00 0.00 102 LEU A N 17
ATOM 26663 C CA . LEU A 1 102 ? 1.329 -17.988 10.476 1.00 0.00 102 LEU A CA 17
ATOM 26664 C C . LEU A 1 102 ? 0.238 -19.024 10.755 1.00 0.00 102 LEU A C 17
ATOM 26665 O O . LEU A 1 102 ? 0.380 -20.192 10.397 1.00 0.00 102 LEU A O 17
ATOM 26681 N N . SER A 1 103 ? -0.827 -18.559 11.391 1.00 0.00 103 SER A N 17
ATOM 26682 C CA . SER A 1 103 ? -1.942 -19.430 11.721 1.00 0.00 103 SER A CA 17
ATOM 26683 C C . SER A 1 103 ? -1.422 -20.803 12.154 1.00 0.00 103 SER A C 17
ATOM 26684 O O . SER A 1 103 ? -1.786 -21.821 11.569 1.00 0.00 103 SER A O 17
ATOM 26692 N N . GLY A 1 104 ? -0.580 -20.785 13.177 1.00 0.00 104 GLY A N 17
ATOM 26693 C CA . GLY A 1 104 ? -0.007 -22.015 13.696 1.00 0.00 104 GLY A CA 17
ATOM 26694 C C . GLY A 1 104 ? 0.382 -21.861 15.167 1.00 0.00 104 GLY A C 17
ATOM 26695 O O . GLY A 1 104 ? 0.394 -20.751 15.697 1.00 0.00 104 GLY A O 17
ATOM 26699 N N . PRO A 1 105 ? 0.699 -23.021 15.803 1.00 0.00 105 PRO A N 17
ATOM 26700 C CA . PRO A 1 105 ? 1.087 -23.026 17.203 1.00 0.00 105 PRO A CA 17
ATOM 26701 C C . PRO A 1 105 ? 2.513 -22.500 17.378 1.00 0.00 105 PRO A C 17
ATOM 26702 O O . PRO A 1 105 ? 3.339 -22.620 16.474 1.00 0.00 105 PRO A O 17
ATOM 26713 N N . SER A 1 106 ? 2.759 -21.928 18.548 1.00 0.00 106 SER A N 17
ATOM 26714 C CA . SER A 1 106 ? 4.071 -21.383 18.853 1.00 0.00 106 SER A CA 17
ATOM 26715 C C . SER A 1 106 ? 4.574 -21.945 20.184 1.00 0.00 106 SER A C 17
ATOM 26716 O O . SER A 1 106 ? 3.817 -22.573 20.923 1.00 0.00 106 SER A O 17
ATOM 26724 N N . SER A 1 107 ? 5.849 -21.699 20.450 1.00 0.00 107 SER A N 17
ATOM 26725 C CA . SER A 1 107 ? 6.462 -22.172 21.679 1.00 0.00 107 SER A CA 17
ATOM 26726 C C . SER A 1 107 ? 6.829 -20.985 22.572 1.00 0.00 107 SER A C 17
ATOM 26727 O O . SER A 1 107 ? 7.009 -19.870 22.085 1.00 0.00 107 SER A O 17
ATOM 26735 N N . GLY A 1 108 ? 6.929 -21.265 23.863 1.00 0.00 108 GLY A N 17
ATOM 26736 C CA . GLY A 1 108 ? 7.272 -20.234 24.828 1.00 0.00 108 GLY A CA 17
ATOM 26737 C C . GLY A 1 108 ? 7.772 -20.852 26.135 1.00 0.00 108 GLY A C 17
ATOM 26738 O O . GLY A 1 108 ? 7.260 -21.879 26.577 1.00 0.00 108 GLY A O 17
ATOM 26742 N N . GLY A 1 1 ? 3.905 8.799 -14.447 1.00 0.00 1 GLY A N 18
ATOM 26743 C CA . GLY A 1 1 ? 3.872 9.715 -15.575 1.00 0.00 1 GLY A CA 18
ATOM 26744 C C . GLY A 1 1 ? 4.564 11.035 -15.230 1.00 0.00 1 GLY A C 18
ATOM 26745 O O . GLY A 1 1 ? 4.747 11.356 -14.056 1.00 0.00 1 GLY A O 18
ATOM 26749 N N . SER A 1 2 ? 4.931 11.764 -16.273 1.00 0.00 2 SER A N 18
ATOM 26750 C CA . SER A 1 2 ? 5.599 13.042 -16.095 1.00 0.00 2 SER A CA 18
ATOM 26751 C C . SER A 1 2 ? 4.625 14.186 -16.384 1.00 0.00 2 SER A C 18
ATOM 26752 O O . SER A 1 2 ? 4.323 14.472 -17.542 1.00 0.00 2 SER A O 18
ATOM 26760 N N . SER A 1 3 ? 4.161 14.811 -15.312 1.00 0.00 3 SER A N 18
ATOM 26761 C CA . SER A 1 3 ? 3.227 15.917 -15.435 1.00 0.00 3 SER A CA 18
ATOM 26762 C C . SER A 1 3 ? 3.980 17.247 -15.363 1.00 0.00 3 SER A C 18
ATOM 26763 O O . SER A 1 3 ? 3.423 18.257 -14.936 1.00 0.00 3 SER A O 18
ATOM 26771 N N . GLY A 1 4 ? 5.234 17.205 -15.787 1.00 0.00 4 GLY A N 18
ATOM 26772 C CA . GLY A 1 4 ? 6.069 18.394 -15.776 1.00 0.00 4 GLY A CA 18
ATOM 26773 C C . GLY A 1 4 ? 6.712 18.599 -14.403 1.00 0.00 4 GLY A C 18
ATOM 26774 O O . GLY A 1 4 ? 7.864 18.223 -14.190 1.00 0.00 4 GLY A O 18
ATOM 26778 N N . SER A 1 5 ? 5.940 19.195 -13.506 1.00 0.00 5 SER A N 18
ATOM 26779 C CA . SER A 1 5 ? 6.420 19.454 -12.159 1.00 0.00 5 SER A CA 18
ATOM 26780 C C . SER A 1 5 ? 5.662 18.582 -11.156 1.00 0.00 5 SER A C 18
ATOM 26781 O O . SER A 1 5 ? 4.491 18.269 -11.362 1.00 0.00 5 SER A O 18
ATOM 26789 N N . SER A 1 6 ? 6.361 18.216 -10.092 1.00 0.00 6 SER A N 18
ATOM 26790 C CA . SER A 1 6 ? 5.769 17.386 -9.057 1.00 0.00 6 SER A CA 18
ATOM 26791 C C . SER A 1 6 ? 6.182 17.899 -7.676 1.00 0.00 6 SER A C 18
ATOM 26792 O O . SER A 1 6 ? 7.355 17.838 -7.312 1.00 0.00 6 SER A O 18
ATOM 26800 N N . GLY A 1 7 ? 5.194 18.393 -6.944 1.00 0.00 7 GLY A N 18
ATOM 26801 C CA . GLY A 1 7 ? 5.439 18.917 -5.611 1.00 0.00 7 GLY A CA 18
ATOM 26802 C C . GLY A 1 7 ? 4.859 17.988 -4.542 1.00 0.00 7 GLY A C 18
ATOM 26803 O O . GLY A 1 7 ? 4.684 18.391 -3.393 1.00 0.00 7 GLY A O 18
ATOM 26807 N N . LEU A 1 8 ? 4.578 16.762 -4.958 1.00 0.00 8 LEU A N 18
ATOM 26808 C CA . LEU A 1 8 ? 4.021 15.773 -4.051 1.00 0.00 8 LEU A CA 18
ATOM 26809 C C . LEU A 1 8 ? 5.078 14.707 -3.755 1.00 0.00 8 LEU A C 18
ATOM 26810 O O . LEU A 1 8 ? 5.514 13.993 -4.656 1.00 0.00 8 LEU A O 18
ATOM 26826 N N . SER A 1 9 ? 5.460 14.634 -2.488 1.00 0.00 9 SER A N 18
ATOM 26827 C CA . SER A 1 9 ? 6.458 13.668 -2.062 1.00 0.00 9 SER A CA 18
ATOM 26828 C C . SER A 1 9 ? 5.793 12.319 -1.779 1.00 0.00 9 SER A C 18
ATOM 26829 O O . SER A 1 9 ? 4.605 12.263 -1.463 1.00 0.00 9 SER A O 18
ATOM 26837 N N . PRO A 1 10 ? 6.609 11.239 -1.906 1.00 0.00 10 PRO A N 18
ATOM 26838 C CA . PRO A 1 10 ? 6.112 9.894 -1.669 1.00 0.00 10 PRO A CA 18
ATOM 26839 C C . PRO A 1 10 ? 5.939 9.630 -0.171 1.00 0.00 10 PRO A C 18
ATOM 26840 O O . PRO A 1 10 ? 6.449 10.382 0.658 1.00 0.00 10 PRO A O 18
ATOM 26851 N N . PRO A 1 11 ? 5.198 8.532 0.137 1.00 0.00 11 PRO A N 18
ATOM 26852 C CA . PRO A 1 11 ? 4.951 8.160 1.520 1.00 0.00 11 PRO A CA 18
ATOM 26853 C C . PRO A 1 11 ? 6.198 7.538 2.151 1.00 0.00 11 PRO A C 18
ATOM 26854 O O . PRO A 1 11 ? 7.225 7.391 1.490 1.00 0.00 11 PRO A O 18
ATOM 26865 N N . ARG A 1 12 ? 6.067 7.191 3.423 1.00 0.00 12 ARG A N 18
ATOM 26866 C CA . ARG A 1 12 ? 7.171 6.588 4.151 1.00 0.00 12 ARG A CA 18
ATOM 26867 C C . ARG A 1 12 ? 6.641 5.642 5.231 1.00 0.00 12 ARG A C 18
ATOM 26868 O O . ARG A 1 12 ? 5.435 5.569 5.459 1.00 0.00 12 ARG A O 18
ATOM 26889 N N . GLY A 1 13 ? 7.569 4.942 5.866 1.00 0.00 13 GLY A N 18
ATOM 26890 C CA . GLY A 1 13 ? 7.211 4.004 6.917 1.00 0.00 13 GLY A CA 18
ATOM 26891 C C . GLY A 1 13 ? 6.081 3.078 6.462 1.00 0.00 13 GLY A C 18
ATOM 26892 O O . GLY A 1 13 ? 5.072 2.939 7.152 1.00 0.00 13 GLY A O 18
ATOM 26896 N N . LEU A 1 14 ? 6.288 2.468 5.304 1.00 0.00 14 LEU A N 18
ATOM 26897 C CA . LEU A 1 14 ? 5.300 1.559 4.750 1.00 0.00 14 LEU A CA 18
ATOM 26898 C C . LEU A 1 14 ? 5.594 0.137 5.231 1.00 0.00 14 LEU A C 18
ATOM 26899 O O . LEU A 1 14 ? 6.651 -0.418 4.931 1.00 0.00 14 LEU A O 18
ATOM 26915 N N . VAL A 1 15 ? 4.641 -0.413 5.970 1.00 0.00 15 VAL A N 18
ATOM 26916 C CA . VAL A 1 15 ? 4.785 -1.760 6.495 1.00 0.00 15 VAL A CA 18
ATOM 26917 C C . VAL A 1 15 ? 3.553 -2.584 6.119 1.00 0.00 15 VAL A C 18
ATOM 26918 O O . VAL A 1 15 ? 2.556 -2.038 5.650 1.00 0.00 15 VAL A O 18
ATOM 26931 N N . ALA A 1 16 ? 3.662 -3.886 6.338 1.00 0.00 16 ALA A N 18
ATOM 26932 C CA . ALA A 1 16 ? 2.568 -4.791 6.028 1.00 0.00 16 ALA A CA 18
ATOM 26933 C C . ALA A 1 16 ? 2.547 -5.929 7.051 1.00 0.00 16 ALA A C 18
ATOM 26934 O O . ALA A 1 16 ? 3.511 -6.683 7.166 1.00 0.00 16 ALA A O 18
ATOM 26941 N N . VAL A 1 17 ? 1.436 -6.015 7.769 1.00 0.00 17 VAL A N 18
ATOM 26942 C CA . VAL A 1 17 ? 1.276 -7.047 8.779 1.00 0.00 17 VAL A CA 18
ATOM 26943 C C . VAL A 1 17 ? 0.072 -7.921 8.423 1.00 0.00 17 VAL A C 18
ATOM 26944 O O . VAL A 1 17 ? -1.073 -7.505 8.592 1.00 0.00 17 VAL A O 18
ATOM 26957 N N . ARG A 1 18 ? 0.372 -9.116 7.936 1.00 0.00 18 ARG A N 18
ATOM 26958 C CA . ARG A 1 18 ? -0.672 -10.052 7.555 1.00 0.00 18 ARG A CA 18
ATOM 26959 C C . ARG A 1 18 ? -1.449 -10.513 8.789 1.00 0.00 18 ARG A C 18
ATOM 26960 O O . ARG A 1 18 ? -0.862 -10.746 9.845 1.00 0.00 18 ARG A O 18
ATOM 26981 N N . THR A 1 19 ? -2.757 -10.631 8.616 1.00 0.00 19 THR A N 18
ATOM 26982 C CA . THR A 1 19 ? -3.620 -11.060 9.704 1.00 0.00 19 THR A CA 18
ATOM 26983 C C . THR A 1 19 ? -4.724 -11.979 9.177 1.00 0.00 19 THR A C 18
ATOM 26984 O O . THR A 1 19 ? -4.769 -12.283 7.986 1.00 0.00 19 THR A O 18
ATOM 26995 N N . PRO A 1 20 ? -5.611 -12.408 10.115 1.00 0.00 20 PRO A N 18
ATOM 26996 C CA . PRO A 1 20 ? -6.711 -13.287 9.758 1.00 0.00 20 PRO A CA 18
ATOM 26997 C C . PRO A 1 20 ? -7.810 -12.518 9.021 1.00 0.00 20 PRO A C 18
ATOM 26998 O O . PRO A 1 20 ? -8.837 -13.090 8.659 1.00 0.00 20 PRO A O 18
ATOM 27009 N N . ARG A 1 21 ? -7.557 -11.233 8.822 1.00 0.00 21 ARG A N 18
ATOM 27010 C CA . ARG A 1 21 ? -8.511 -10.379 8.135 1.00 0.00 21 ARG A CA 18
ATOM 27011 C C . ARG A 1 21 ? -7.814 -9.586 7.029 1.00 0.00 21 ARG A C 18
ATOM 27012 O O . ARG A 1 21 ? -8.333 -8.571 6.566 1.00 0.00 21 ARG A O 18
ATOM 27033 N N . GLY A 1 22 ? -6.648 -10.078 6.637 1.00 0.00 22 GLY A N 18
ATOM 27034 C CA . GLY A 1 22 ? -5.874 -9.427 5.593 1.00 0.00 22 GLY A CA 18
ATOM 27035 C C . GLY A 1 22 ? -4.509 -8.980 6.121 1.00 0.00 22 GLY A C 18
ATOM 27036 O O . GLY A 1 22 ? -3.892 -9.676 6.926 1.00 0.00 22 GLY A O 18
ATOM 27040 N N . VAL A 1 23 ? -4.077 -7.821 5.646 1.00 0.00 23 VAL A N 18
ATOM 27041 C CA . VAL A 1 23 ? -2.797 -7.272 6.060 1.00 0.00 23 VAL A CA 18
ATOM 27042 C C . VAL A 1 23 ? -2.963 -5.785 6.379 1.00 0.00 23 VAL A C 18
ATOM 27043 O O . VAL A 1 23 ? -3.476 -5.024 5.560 1.00 0.00 23 VAL A O 18
ATOM 27056 N N . LEU A 1 24 ? -2.521 -5.416 7.572 1.00 0.00 24 LEU A N 18
ATOM 27057 C CA . LEU A 1 24 ? -2.615 -4.034 8.010 1.00 0.00 24 LEU A CA 18
ATOM 27058 C C . LEU A 1 24 ? -1.369 -3.273 7.552 1.00 0.00 24 LEU A C 18
ATOM 27059 O O . LEU A 1 24 ? -0.305 -3.395 8.156 1.00 0.00 24 LEU A O 18
ATOM 27075 N N . LEU A 1 25 ? -1.543 -2.504 6.487 1.00 0.00 25 LEU A N 18
ATOM 27076 C CA . LEU A 1 25 ? -0.446 -1.723 5.940 1.00 0.00 25 LEU A CA 18
ATOM 27077 C C . LEU A 1 25 ? -0.418 -0.349 6.614 1.00 0.00 25 LEU A C 18
ATOM 27078 O O . LEU A 1 25 ? -1.421 0.364 6.619 1.00 0.00 25 LEU A O 18
ATOM 27094 N N . HIS A 1 26 ? 0.740 -0.020 7.166 1.00 0.00 26 HIS A N 18
ATOM 27095 C CA . HIS A 1 26 ? 0.912 1.256 7.840 1.00 0.00 26 HIS A CA 18
ATOM 27096 C C . HIS A 1 26 ? 1.960 2.090 7.102 1.00 0.00 26 HIS A C 18
ATOM 27097 O O . HIS A 1 26 ? 3.100 1.659 6.939 1.00 0.00 26 HIS A O 18
ATOM 27111 N N . TRP A 1 27 ? 1.536 3.271 6.674 1.00 0.00 27 TRP A N 18
ATOM 27112 C CA . TRP A 1 27 ? 2.424 4.169 5.956 1.00 0.00 27 TRP A CA 18
ATOM 27113 C C . TRP A 1 27 ? 2.381 5.531 6.653 1.00 0.00 27 TRP A C 18
ATOM 27114 O O . TRP A 1 27 ? 1.614 5.728 7.594 1.00 0.00 27 TRP A O 18
ATOM 27135 N N . ASP A 1 28 ? 3.215 6.437 6.163 1.00 0.00 28 ASP A N 18
ATOM 27136 C CA . ASP A 1 28 ? 3.283 7.774 6.726 1.00 0.00 28 ASP A CA 18
ATOM 27137 C C . ASP A 1 28 ? 2.883 8.794 5.658 1.00 0.00 28 ASP A C 18
ATOM 27138 O O . ASP A 1 28 ? 3.133 8.586 4.472 1.00 0.00 28 ASP A O 18
ATOM 27147 N N . PRO A 1 29 ? 2.252 9.903 6.129 1.00 0.00 29 PRO A N 18
ATOM 27148 C CA . PRO A 1 29 ? 1.815 10.955 5.227 1.00 0.00 29 PRO A CA 18
ATOM 27149 C C . PRO A 1 29 ? 3.001 11.792 4.746 1.00 0.00 29 PRO A C 18
ATOM 27150 O O . PRO A 1 29 ? 3.933 12.049 5.506 1.00 0.00 29 PRO A O 18
ATOM 27161 N N . PRO A 1 30 ? 2.926 12.206 3.453 1.00 0.00 30 PRO A N 18
ATOM 27162 C CA . PRO A 1 30 ? 3.982 13.009 2.861 1.00 0.00 30 PRO A CA 18
ATOM 27163 C C . PRO A 1 30 ? 3.919 14.453 3.363 1.00 0.00 30 PRO A C 18
ATOM 27164 O O . PRO A 1 30 ? 2.999 15.194 3.020 1.00 0.00 30 PRO A O 18
ATOM 27175 N N . GLU A 1 31 ? 4.910 14.810 4.167 1.00 0.00 31 GLU A N 18
ATOM 27176 C CA . GLU A 1 31 ? 4.979 16.153 4.719 1.00 0.00 31 GLU A CA 18
ATOM 27177 C C . GLU A 1 31 ? 5.002 17.189 3.594 1.00 0.00 31 GLU A C 18
ATOM 27178 O O . GLU A 1 31 ? 4.567 18.324 3.782 1.00 0.00 31 GLU A O 18
ATOM 27190 N N . LEU A 1 32 ? 5.513 16.761 2.449 1.00 0.00 32 LEU A N 18
ATOM 27191 C CA . LEU A 1 32 ? 5.598 17.638 1.293 1.00 0.00 32 LEU A CA 18
ATOM 27192 C C . LEU A 1 32 ? 4.388 17.400 0.388 1.00 0.00 32 LEU A C 18
ATOM 27193 O O . LEU A 1 32 ? 4.306 16.375 -0.288 1.00 0.00 32 LEU A O 18
ATOM 27209 N N . VAL A 1 33 ? 3.479 18.364 0.403 1.00 0.00 33 VAL A N 18
ATOM 27210 C CA . VAL A 1 33 ? 2.277 18.272 -0.409 1.00 0.00 33 VAL A CA 18
ATOM 27211 C C . VAL A 1 33 ? 2.107 19.565 -1.209 1.00 0.00 33 VAL A C 18
ATOM 27212 O O . VAL A 1 33 ? 2.394 20.651 -0.708 1.00 0.00 33 VAL A O 18
ATOM 27225 N N . PRO A 1 34 ? 1.629 19.400 -2.471 1.00 0.00 34 PRO A N 18
ATOM 27226 C CA . PRO A 1 34 ? 1.417 20.541 -3.346 1.00 0.00 34 PRO A CA 18
ATOM 27227 C C . PRO A 1 34 ? 0.167 21.322 -2.936 1.00 0.00 34 PRO A C 18
ATOM 27228 O O . PRO A 1 34 ? -0.019 22.466 -3.349 1.00 0.00 34 PRO A O 18
ATOM 27239 N N . LYS A 1 35 ? -0.659 20.672 -2.130 1.00 0.00 35 LYS A N 18
ATOM 27240 C CA . LYS A 1 35 ? -1.887 21.290 -1.660 1.00 0.00 35 LYS A CA 18
ATOM 27241 C C . LYS A 1 35 ? -2.682 20.275 -0.835 1.00 0.00 35 LYS A C 18
ATOM 27242 O O . LYS A 1 35 ? -2.505 20.182 0.379 1.00 0.00 35 LYS A O 18
ATOM 27261 N N . ARG A 1 36 ? -3.540 19.540 -1.527 1.00 0.00 36 ARG A N 18
ATOM 27262 C CA . ARG A 1 36 ? -4.362 18.536 -0.874 1.00 0.00 36 ARG A CA 18
ATOM 27263 C C . ARG A 1 36 ? -4.118 17.162 -1.500 1.00 0.00 36 ARG A C 18
ATOM 27264 O O . ARG A 1 36 ? -3.890 17.056 -2.705 1.00 0.00 36 ARG A O 18
ATOM 27285 N N . LEU A 1 37 ? -4.174 16.143 -0.655 1.00 0.00 37 LEU A N 18
ATOM 27286 C CA . LEU A 1 37 ? -3.962 14.779 -1.111 1.00 0.00 37 LEU A CA 18
ATOM 27287 C C . LEU A 1 37 ? -5.258 14.244 -1.723 1.00 0.00 37 LEU A C 18
ATOM 27288 O O . LEU A 1 37 ? -6.324 14.347 -1.117 1.00 0.00 37 LEU A O 18
ATOM 27304 N N . ASP A 1 38 ? -5.124 13.684 -2.916 1.00 0.00 38 ASP A N 18
ATOM 27305 C CA . ASP A 1 38 ? -6.271 13.132 -3.617 1.00 0.00 38 ASP A CA 18
ATOM 27306 C C . ASP A 1 38 ? -6.485 11.683 -3.174 1.00 0.00 38 ASP A C 18
ATOM 27307 O O . ASP A 1 38 ? -7.608 11.182 -3.198 1.00 0.00 38 ASP A O 18
ATOM 27316 N N . GLY A 1 39 ? -5.389 11.050 -2.782 1.00 0.00 39 GLY A N 18
ATOM 27317 C CA . GLY A 1 39 ? -5.442 9.668 -2.335 1.00 0.00 39 GLY A CA 18
ATOM 27318 C C . GLY A 1 39 ? -4.196 8.899 -2.780 1.00 0.00 39 GLY A C 18
ATOM 27319 O O . GLY A 1 39 ? -3.409 9.398 -3.583 1.00 0.00 39 GLY A O 18
ATOM 27323 N N . TYR A 1 40 ? -4.057 7.698 -2.240 1.00 0.00 40 TYR A N 18
ATOM 27324 C CA . TYR A 1 40 ? -2.921 6.855 -2.572 1.00 0.00 40 TYR A CA 18
ATOM 27325 C C . TYR A 1 40 ? -3.355 5.655 -3.415 1.00 0.00 40 TYR A C 18
ATOM 27326 O O . TYR A 1 40 ? -4.544 5.471 -3.673 1.00 0.00 40 TYR A O 18
ATOM 27344 N N . VAL A 1 41 ? -2.369 4.870 -3.822 1.00 0.00 41 VAL A N 18
ATOM 27345 C CA . VAL A 1 41 ? -2.635 3.693 -4.631 1.00 0.00 41 VAL A CA 18
ATOM 27346 C C . VAL A 1 41 ? -1.875 2.498 -4.051 1.00 0.00 41 VAL A C 18
ATOM 27347 O O . VAL A 1 41 ? -0.656 2.407 -4.189 1.00 0.00 41 VAL A O 18
ATOM 27360 N N . LEU A 1 42 ? -2.626 1.612 -3.415 1.00 0.00 42 LEU A N 18
ATOM 27361 C CA . LEU A 1 42 ? -2.039 0.427 -2.814 1.00 0.00 42 LEU A CA 18
ATOM 27362 C C . LEU A 1 42 ? -1.818 -0.633 -3.895 1.00 0.00 42 LEU A C 18
ATOM 27363 O O . LEU A 1 42 ? -2.777 -1.184 -4.434 1.00 0.00 42 LEU A O 18
ATOM 27379 N N . GLU A 1 43 ? -0.549 -0.886 -4.180 1.00 0.00 43 GLU A N 18
ATOM 27380 C CA . GLU A 1 43 ? -0.190 -1.870 -5.187 1.00 0.00 43 GLU A CA 18
ATOM 27381 C C . GLU A 1 43 ? 0.527 -3.056 -4.539 1.00 0.00 43 GLU A C 18
ATOM 27382 O O . GLU A 1 43 ? 1.591 -2.893 -3.943 1.00 0.00 43 GLU A O 18
ATOM 27394 N N . GLY A 1 44 ? -0.084 -4.224 -4.677 1.00 0.00 44 GLY A N 18
ATOM 27395 C CA . GLY A 1 44 ? 0.482 -5.436 -4.113 1.00 0.00 44 GLY A CA 18
ATOM 27396 C C . GLY A 1 44 ? 0.774 -6.466 -5.206 1.00 0.00 44 GLY A C 18
ATOM 27397 O O . GLY A 1 44 ? 0.446 -6.249 -6.372 1.00 0.00 44 GLY A O 18
ATOM 27401 N N . ARG A 1 45 ? 1.386 -7.565 -4.792 1.00 0.00 45 ARG A N 18
ATOM 27402 C CA . ARG A 1 45 ? 1.726 -8.629 -5.722 1.00 0.00 45 ARG A CA 18
ATOM 27403 C C . ARG A 1 45 ? 2.440 -9.767 -4.989 1.00 0.00 45 ARG A C 18
ATOM 27404 O O . ARG A 1 45 ? 3.071 -9.545 -3.956 1.00 0.00 45 ARG A O 18
ATOM 27425 N N . GLN A 1 46 ? 2.317 -10.960 -5.552 1.00 0.00 46 GLN A N 18
ATOM 27426 C CA . GLN A 1 46 ? 2.943 -12.132 -4.965 1.00 0.00 46 GLN A CA 18
ATOM 27427 C C . GLN A 1 46 ? 3.981 -12.716 -5.925 1.00 0.00 46 GLN A C 18
ATOM 27428 O O . GLN A 1 46 ? 3.878 -12.541 -7.138 1.00 0.00 46 GLN A O 18
ATOM 27442 N N . GLY A 1 47 ? 4.958 -13.398 -5.346 1.00 0.00 47 GLY A N 18
ATOM 27443 C CA . GLY A 1 47 ? 6.014 -14.009 -6.135 1.00 0.00 47 GLY A CA 18
ATOM 27444 C C . GLY A 1 47 ? 6.549 -13.033 -7.185 1.00 0.00 47 GLY A C 18
ATOM 27445 O O . GLY A 1 47 ? 7.034 -13.450 -8.235 1.00 0.00 47 GLY A O 18
ATOM 27449 N N . SER A 1 48 ? 6.442 -11.752 -6.863 1.00 0.00 48 SER A N 18
ATOM 27450 C CA . SER A 1 48 ? 6.909 -10.713 -7.766 1.00 0.00 48 SER A CA 18
ATOM 27451 C C . SER A 1 48 ? 6.063 -10.707 -9.040 1.00 0.00 48 SER A C 18
ATOM 27452 O O . SER A 1 48 ? 6.563 -10.395 -10.120 1.00 0.00 48 SER A O 18
ATOM 27460 N N . GLN A 1 49 ? 4.796 -11.056 -8.872 1.00 0.00 49 GLN A N 18
ATOM 27461 C CA . GLN A 1 49 ? 3.875 -11.095 -9.996 1.00 0.00 49 GLN A CA 18
ATOM 27462 C C . GLN A 1 49 ? 3.587 -9.678 -10.495 1.00 0.00 49 GLN A C 18
ATOM 27463 O O . GLN A 1 49 ? 4.218 -8.719 -10.052 1.00 0.00 49 GLN A O 18
ATOM 27477 N N . GLY A 1 50 ? 2.634 -9.590 -11.411 1.00 0.00 50 GLY A N 18
ATOM 27478 C CA . GLY A 1 50 ? 2.254 -8.306 -11.976 1.00 0.00 50 GLY A CA 18
ATOM 27479 C C . GLY A 1 50 ? 1.704 -7.373 -10.895 1.00 0.00 50 GLY A C 18
ATOM 27480 O O . GLY A 1 50 ? 0.704 -7.686 -10.250 1.00 0.00 50 GLY A O 18
ATOM 27484 N N . TRP A 1 51 ? 2.380 -6.246 -10.731 1.00 0.00 51 TRP A N 18
ATOM 27485 C CA . TRP A 1 51 ? 1.970 -5.265 -9.740 1.00 0.00 51 TRP A CA 18
ATOM 27486 C C . TRP A 1 51 ? 0.472 -5.011 -9.917 1.00 0.00 51 TRP A C 18
ATOM 27487 O O . TRP A 1 51 ? 0.034 -4.580 -10.983 1.00 0.00 51 TRP A O 18
ATOM 27508 N N . GLU A 1 52 ? -0.272 -5.288 -8.857 1.00 0.00 52 GLU A N 18
ATOM 27509 C CA . GLU A 1 52 ? -1.712 -5.095 -8.882 1.00 0.00 52 GLU A CA 18
ATOM 27510 C C . GLU A 1 52 ? -2.124 -4.036 -7.856 1.00 0.00 52 GLU A C 18
ATOM 27511 O O . GLU A 1 52 ? -1.631 -4.035 -6.729 1.00 0.00 52 GLU A O 18
ATOM 27523 N N . VAL A 1 53 ? -3.022 -3.161 -8.284 1.00 0.00 53 VAL A N 18
ATOM 27524 C CA . VAL A 1 53 ? -3.505 -2.100 -7.417 1.00 0.00 53 VAL A CA 18
ATOM 27525 C C . VAL A 1 53 ? -4.651 -2.634 -6.555 1.00 0.00 53 VAL A C 18
ATOM 27526 O O . VAL A 1 53 ? -5.746 -2.881 -7.056 1.00 0.00 53 VAL A O 18
ATOM 27539 N N . LEU A 1 54 ? -4.358 -2.796 -5.273 1.00 0.00 54 LEU A N 18
ATOM 27540 C CA . LEU A 1 54 ? -5.351 -3.296 -4.336 1.00 0.00 54 LEU A CA 18
ATOM 27541 C C . LEU A 1 54 ? -6.449 -2.246 -4.154 1.00 0.00 54 LEU A C 18
ATOM 27542 O O . LEU A 1 54 ? -7.621 -2.588 -4.010 1.00 0.00 54 LEU A O 18
ATOM 27558 N N . ASP A 1 55 ? -6.029 -0.989 -4.168 1.00 0.00 55 ASP A N 18
ATOM 27559 C CA . ASP A 1 55 ? -6.963 0.113 -4.006 1.00 0.00 55 ASP A CA 18
ATOM 27560 C C . ASP A 1 55 ? -6.403 1.355 -4.701 1.00 0.00 55 ASP A C 18
ATOM 27561 O O . ASP A 1 55 ? -5.444 1.959 -4.224 1.00 0.00 55 ASP A O 18
ATOM 27570 N N . PRO A 1 56 ? -7.043 1.710 -5.848 1.00 0.00 56 PRO A N 18
ATOM 27571 C CA . PRO A 1 56 ? -6.619 2.869 -6.614 1.00 0.00 56 PRO A CA 18
ATOM 27572 C C . PRO A 1 56 ? -7.054 4.167 -5.930 1.00 0.00 56 PRO A C 18
ATOM 27573 O O . PRO A 1 56 ? -6.410 5.203 -6.089 1.00 0.00 56 PRO A O 18
ATOM 27584 N N . ALA A 1 57 ? -8.143 4.068 -5.182 1.00 0.00 57 ALA A N 18
ATOM 27585 C CA . ALA A 1 57 ? -8.671 5.221 -4.473 1.00 0.00 57 ALA A CA 18
ATOM 27586 C C . ALA A 1 57 ? -8.553 4.985 -2.966 1.00 0.00 57 ALA A C 18
ATOM 27587 O O . ALA A 1 57 ? -9.323 4.217 -2.392 1.00 0.00 57 ALA A O 18
ATOM 27594 N N . VAL A 1 58 ? -7.583 5.661 -2.368 1.00 0.00 58 VAL A N 18
ATOM 27595 C CA . VAL A 1 58 ? -7.354 5.535 -0.938 1.00 0.00 58 VAL A CA 18
ATOM 27596 C C . VAL A 1 58 ? -7.395 6.923 -0.295 1.00 0.00 58 VAL A C 18
ATOM 27597 O O . VAL A 1 58 ? -6.721 7.844 -0.754 1.00 0.00 58 VAL A O 18
ATOM 27610 N N . ALA A 1 59 ? -8.193 7.029 0.757 1.00 0.00 59 ALA A N 18
ATOM 27611 C CA . ALA A 1 59 ? -8.331 8.289 1.468 1.00 0.00 59 ALA A CA 18
ATOM 27612 C C . ALA A 1 59 ? -6.969 8.983 1.535 1.00 0.00 59 ALA A C 18
ATOM 27613 O O . ALA A 1 59 ? -5.969 8.362 1.893 1.00 0.00 59 ALA A O 18
ATOM 27620 N N . GLY A 1 60 ? -6.974 10.261 1.186 1.00 0.00 60 GLY A N 18
ATOM 27621 C CA . GLY A 1 60 ? -5.752 11.046 1.202 1.00 0.00 60 GLY A CA 18
ATOM 27622 C C . GLY A 1 60 ? -5.322 11.362 2.636 1.00 0.00 60 GLY A C 18
ATOM 27623 O O . GLY A 1 60 ? -4.287 11.989 2.854 1.00 0.00 60 GLY A O 18
ATOM 27627 N N . THR A 1 61 ? -6.140 10.913 3.577 1.00 0.00 61 THR A N 18
ATOM 27628 C CA . THR A 1 61 ? -5.857 11.140 4.984 1.00 0.00 61 THR A CA 18
ATOM 27629 C C . THR A 1 61 ? -5.490 9.825 5.674 1.00 0.00 61 THR A C 18
ATOM 27630 O O . THR A 1 61 ? -4.755 9.821 6.661 1.00 0.00 61 THR A O 18
ATOM 27641 N N . GLU A 1 62 ? -6.017 8.740 5.127 1.00 0.00 62 GLU A N 18
ATOM 27642 C CA . GLU A 1 62 ? -5.754 7.421 5.676 1.00 0.00 62 GLU A CA 18
ATOM 27643 C C . GLU A 1 62 ? -4.251 7.219 5.875 1.00 0.00 62 GLU A C 18
ATOM 27644 O O . GLU A 1 62 ? -3.442 7.793 5.147 1.00 0.00 62 GLU A O 18
ATOM 27656 N N . THR A 1 63 ? -3.921 6.401 6.864 1.00 0.00 63 THR A N 18
ATOM 27657 C CA . THR A 1 63 ? -2.529 6.116 7.168 1.00 0.00 63 THR A CA 18
ATOM 27658 C C . THR A 1 63 ? -2.285 4.606 7.185 1.00 0.00 63 THR A C 18
ATOM 27659 O O . THR A 1 63 ? -1.155 4.158 7.371 1.00 0.00 63 THR A O 18
ATOM 27670 N N . GLU A 1 64 ? -3.364 3.862 6.988 1.00 0.00 64 GLU A N 18
ATOM 27671 C CA . GLU A 1 64 ? -3.281 2.412 6.979 1.00 0.00 64 GLU A CA 18
ATOM 27672 C C . GLU A 1 64 ? -4.364 1.824 6.072 1.00 0.00 64 GLU A C 18
ATOM 27673 O O . GLU A 1 64 ? -5.280 2.531 5.654 1.00 0.00 64 GLU A O 18
ATOM 27685 N N . LEU A 1 65 ? -4.223 0.537 5.793 1.00 0.00 65 LEU A N 18
ATOM 27686 C CA . LEU A 1 65 ? -5.178 -0.154 4.943 1.00 0.00 65 LEU A CA 18
ATOM 27687 C C . LEU A 1 65 ? -5.123 -1.654 5.236 1.00 0.00 65 LEU A C 18
ATOM 27688 O O . LEU A 1 65 ? -4.056 -2.197 5.516 1.00 0.00 65 LEU A O 18
ATOM 27704 N N . LEU A 1 66 ? -6.287 -2.283 5.160 1.00 0.00 66 LEU A N 18
ATOM 27705 C CA . LEU A 1 66 ? -6.385 -3.710 5.414 1.00 0.00 66 LEU A CA 18
ATOM 27706 C C . LEU A 1 66 ? -6.724 -4.433 4.109 1.00 0.00 66 LEU A C 18
ATOM 27707 O O . LEU A 1 66 ? -7.692 -4.085 3.435 1.00 0.00 66 LEU A O 18
ATOM 27723 N N . VAL A 1 67 ? -5.906 -5.427 3.791 1.00 0.00 67 VAL A N 18
ATOM 27724 C CA . VAL A 1 67 ? -6.107 -6.202 2.578 1.00 0.00 67 VAL A CA 18
ATOM 27725 C C . VAL A 1 67 ? -6.380 -7.661 2.950 1.00 0.00 67 VAL A C 18
ATOM 27726 O O . VAL A 1 67 ? -5.455 -8.408 3.266 1.00 0.00 67 VAL A O 18
ATOM 27739 N N . PRO A 1 68 ? -7.687 -8.032 2.899 1.00 0.00 68 PRO A N 18
ATOM 27740 C CA . PRO A 1 68 ? -8.093 -9.388 3.227 1.00 0.00 68 PRO A CA 18
ATOM 27741 C C . PRO A 1 68 ? -7.738 -10.356 2.096 1.00 0.00 68 PRO A C 18
ATOM 27742 O O . PRO A 1 68 ? -7.813 -11.571 2.267 1.00 0.00 68 PRO A O 18
ATOM 27753 N N . GLY A 1 69 ? -7.359 -9.779 0.964 1.00 0.00 69 GLY A N 18
ATOM 27754 C CA . GLY A 1 69 ? -6.993 -10.575 -0.195 1.00 0.00 69 GLY A CA 18
ATOM 27755 C C . GLY A 1 69 ? -5.868 -11.555 0.146 1.00 0.00 69 GLY A C 18
ATOM 27756 O O . GLY A 1 69 ? -6.079 -12.515 0.886 1.00 0.00 69 GLY A O 18
ATOM 27760 N N . LEU A 1 70 ? -4.697 -11.278 -0.408 1.00 0.00 70 LEU A N 18
ATOM 27761 C CA . LEU A 1 70 ? -3.539 -12.123 -0.172 1.00 0.00 70 LEU A CA 18
ATOM 27762 C C . LEU A 1 70 ? -3.945 -13.590 -0.318 1.00 0.00 70 LEU A C 18
ATOM 27763 O O . LEU A 1 70 ? -5.089 -13.891 -0.656 1.00 0.00 70 LEU A O 18
ATOM 27779 N N . ILE A 1 71 ? -2.986 -14.466 -0.055 1.00 0.00 71 ILE A N 18
ATOM 27780 C CA . ILE A 1 71 ? -3.230 -15.895 -0.153 1.00 0.00 71 ILE A CA 18
ATOM 27781 C C . ILE A 1 71 ? -2.399 -16.623 0.906 1.00 0.00 71 ILE A C 18
ATOM 27782 O O . ILE A 1 71 ? -2.124 -16.072 1.971 1.00 0.00 71 ILE A O 18
ATOM 27798 N N . LYS A 1 72 ? -2.023 -17.850 0.577 1.00 0.00 72 LYS A N 18
ATOM 27799 C CA . LYS A 1 72 ? -1.230 -18.659 1.486 1.00 0.00 72 LYS A CA 18
ATOM 27800 C C . LYS A 1 72 ? -0.094 -19.327 0.709 1.00 0.00 72 LYS A C 18
ATOM 27801 O O . LYS A 1 72 ? -0.297 -19.806 -0.406 1.00 0.00 72 LYS A O 18
ATOM 27820 N N . ASP A 1 73 ? 1.078 -19.337 1.327 1.00 0.00 73 ASP A N 18
ATOM 27821 C CA . ASP A 1 73 ? 2.247 -19.938 0.707 1.00 0.00 73 ASP A CA 18
ATOM 27822 C C . ASP A 1 73 ? 2.780 -19.002 -0.379 1.00 0.00 73 ASP A C 18
ATOM 27823 O O . ASP A 1 73 ? 3.255 -19.458 -1.418 1.00 0.00 73 ASP A O 18
ATOM 27832 N N . VAL A 1 74 ? 2.684 -17.710 -0.101 1.00 0.00 74 VAL A N 18
ATOM 27833 C CA . VAL A 1 74 ? 3.152 -16.706 -1.042 1.00 0.00 74 VAL A CA 18
ATOM 27834 C C . VAL A 1 74 ? 3.487 -15.420 -0.284 1.00 0.00 74 VAL A C 18
ATOM 27835 O O . VAL A 1 74 ? 2.901 -15.140 0.761 1.00 0.00 74 VAL A O 18
ATOM 27848 N N . LEU A 1 75 ? 4.429 -14.672 -0.839 1.00 0.00 75 LEU A N 18
ATOM 27849 C CA . LEU A 1 75 ? 4.849 -13.422 -0.229 1.00 0.00 75 LEU A CA 18
ATOM 27850 C C . LEU A 1 75 ? 4.234 -12.251 -0.998 1.00 0.00 75 LEU A C 18
ATOM 27851 O O . LEU A 1 75 ? 4.768 -11.829 -2.023 1.00 0.00 75 LEU A O 18
ATOM 27867 N N . TYR A 1 76 ? 3.121 -11.760 -0.474 1.00 0.00 76 TYR A N 18
ATOM 27868 C CA . TYR A 1 76 ? 2.428 -10.646 -1.099 1.00 0.00 76 TYR A CA 18
ATOM 27869 C C . TYR A 1 76 ? 3.075 -9.314 -0.716 1.00 0.00 76 TYR A C 18
ATOM 27870 O O . TYR A 1 76 ? 3.207 -9.000 0.466 1.00 0.00 76 TYR A O 18
ATOM 27888 N N . GLU A 1 77 ? 3.461 -8.565 -1.739 1.00 0.00 77 GLU A N 18
ATOM 27889 C CA . GLU A 1 77 ? 4.091 -7.273 -1.524 1.00 0.00 77 GLU A CA 18
ATOM 27890 C C . GLU A 1 77 ? 3.036 -6.166 -1.495 1.00 0.00 77 GLU A C 18
ATOM 27891 O O . GLU A 1 77 ? 1.845 -6.435 -1.647 1.00 0.00 77 GLU A O 18
ATOM 27903 N N . PHE A 1 78 ? 3.510 -4.945 -1.298 1.00 0.00 78 PHE A N 18
ATOM 27904 C CA . PHE A 1 78 ? 2.622 -3.796 -1.247 1.00 0.00 78 PHE A CA 18
ATOM 27905 C C . PHE A 1 78 ? 3.405 -2.490 -1.402 1.00 0.00 78 PHE A C 18
ATOM 27906 O O . PHE A 1 78 ? 4.447 -2.309 -0.775 1.00 0.00 78 PHE A O 18
ATOM 27923 N N . ARG A 1 79 ? 2.872 -1.615 -2.242 1.00 0.00 79 ARG A N 18
ATOM 27924 C CA . ARG A 1 79 ? 3.507 -0.332 -2.488 1.00 0.00 79 ARG A CA 18
ATOM 27925 C C . ARG A 1 79 ? 2.456 0.778 -2.553 1.00 0.00 79 ARG A C 18
ATOM 27926 O O . ARG A 1 79 ? 1.454 0.648 -3.255 1.00 0.00 79 ARG A O 18
ATOM 27947 N N . LEU A 1 80 ? 2.719 1.844 -1.812 1.00 0.00 80 LEU A N 18
ATOM 27948 C CA . LEU A 1 80 ? 1.808 2.975 -1.776 1.00 0.00 80 LEU A CA 18
ATOM 27949 C C . LEU A 1 80 ? 2.365 4.101 -2.650 1.00 0.00 80 LEU A C 18
ATOM 27950 O O . LEU A 1 80 ? 3.567 4.362 -2.639 1.00 0.00 80 LEU A O 18
ATOM 27966 N N . VAL A 1 81 ? 1.465 4.737 -3.385 1.00 0.00 81 VAL A N 18
ATOM 27967 C CA . VAL A 1 81 ? 1.852 5.828 -4.263 1.00 0.00 81 VAL A CA 18
ATOM 27968 C C . VAL A 1 81 ? 0.883 6.997 -4.073 1.00 0.00 81 VAL A C 18
ATOM 27969 O O . VAL A 1 81 ? -0.234 6.972 -4.587 1.00 0.00 81 VAL A O 18
ATOM 27982 N N . ALA A 1 82 ? 1.347 7.994 -3.333 1.00 0.00 82 ALA A N 18
ATOM 27983 C CA . ALA A 1 82 ? 0.536 9.170 -3.069 1.00 0.00 82 ALA A CA 18
ATOM 27984 C C . ALA A 1 82 ? 0.486 10.043 -4.325 1.00 0.00 82 ALA A C 18
ATOM 27985 O O . ALA A 1 82 ? 1.523 10.376 -4.895 1.00 0.00 82 ALA A O 18
ATOM 27992 N N . PHE A 1 83 ? -0.731 10.387 -4.719 1.00 0.00 83 PHE A N 18
ATOM 27993 C CA . PHE A 1 83 ? -0.930 11.214 -5.897 1.00 0.00 83 PHE A CA 18
ATOM 27994 C C . PHE A 1 83 ? -1.871 12.382 -5.594 1.00 0.00 83 PHE A C 18
ATOM 27995 O O . PHE A 1 83 ? -2.812 12.241 -4.815 1.00 0.00 83 PHE A O 18
ATOM 28012 N N . ALA A 1 84 ? -1.583 13.511 -6.227 1.00 0.00 84 ALA A N 18
ATOM 28013 C CA . ALA A 1 84 ? -2.391 14.703 -6.035 1.00 0.00 84 ALA A CA 18
ATOM 28014 C C . ALA A 1 84 ? -2.828 15.243 -7.398 1.00 0.00 84 ALA A C 18
ATOM 28015 O O . ALA A 1 84 ? -2.029 15.838 -8.119 1.00 0.00 84 ALA A O 18
ATOM 28022 N N . GLY A 1 85 ? -4.096 15.015 -7.710 1.00 0.00 85 GLY A N 18
ATOM 28023 C CA . GLY A 1 85 ? -4.648 15.471 -8.974 1.00 0.00 85 GLY A CA 18
ATOM 28024 C C . GLY A 1 85 ? -3.568 15.529 -10.056 1.00 0.00 85 GLY A C 18
ATOM 28025 O O . GLY A 1 85 ? -2.897 16.547 -10.215 1.00 0.00 85 GLY A O 18
ATOM 28029 N N . SER A 1 86 ? -3.433 14.422 -10.772 1.00 0.00 86 SER A N 18
ATOM 28030 C CA . SER A 1 86 ? -2.446 14.334 -11.835 1.00 0.00 86 SER A CA 18
ATOM 28031 C C . SER A 1 86 ? -1.095 13.903 -11.259 1.00 0.00 86 SER A C 18
ATOM 28032 O O . SER A 1 86 ? -0.554 12.867 -11.645 1.00 0.00 86 SER A O 18
ATOM 28040 N N . PHE A 1 87 ? -0.590 14.719 -10.346 1.00 0.00 87 PHE A N 18
ATOM 28041 C CA . PHE A 1 87 ? 0.687 14.435 -9.714 1.00 0.00 87 PHE A CA 18
ATOM 28042 C C . PHE A 1 87 ? 0.663 13.073 -9.017 1.00 0.00 87 PHE A C 18
ATOM 28043 O O . PHE A 1 87 ? -0.228 12.798 -8.215 1.00 0.00 87 PHE A O 18
ATOM 28060 N N . VAL A 1 88 ? 1.653 12.256 -9.349 1.00 0.00 88 VAL A N 18
ATOM 28061 C CA . VAL A 1 88 ? 1.756 10.930 -8.765 1.00 0.00 88 VAL A CA 18
ATOM 28062 C C . VAL A 1 88 ? 3.128 10.774 -8.105 1.00 0.00 88 VAL A C 18
ATOM 28063 O O . VAL A 1 88 ? 4.156 10.860 -8.775 1.00 0.00 88 VAL A O 18
ATOM 28076 N N . SER A 1 89 ? 3.099 10.547 -6.800 1.00 0.00 89 SER A N 18
ATOM 28077 C CA . SER A 1 89 ? 4.327 10.378 -6.042 1.00 0.00 89 SER A CA 18
ATOM 28078 C C . SER A 1 89 ? 4.910 8.986 -6.295 1.00 0.00 89 SER A C 18
ATOM 28079 O O . SER A 1 89 ? 4.237 8.118 -6.848 1.00 0.00 89 SER A O 18
ATOM 28087 N N . ASP A 1 90 ? 6.157 8.817 -5.878 1.00 0.00 90 ASP A N 18
ATOM 28088 C CA . ASP A 1 90 ? 6.838 7.545 -6.052 1.00 0.00 90 ASP A CA 18
ATOM 28089 C C . ASP A 1 90 ? 6.261 6.523 -5.070 1.00 0.00 90 ASP A C 18
ATOM 28090 O O . ASP A 1 90 ? 5.715 6.894 -4.032 1.00 0.00 90 ASP A O 18
ATOM 28099 N N . PRO A 1 91 ? 6.405 5.223 -5.442 1.00 0.00 91 PRO A N 18
ATOM 28100 C CA . PRO A 1 91 ? 5.904 4.146 -4.606 1.00 0.00 91 PRO A CA 18
ATOM 28101 C C . PRO A 1 91 ? 6.805 3.933 -3.388 1.00 0.00 91 PRO A C 18
ATOM 28102 O O . PRO A 1 91 ? 7.914 3.416 -3.514 1.00 0.00 91 PRO A O 18
ATOM 28113 N N . SER A 1 92 ? 6.294 4.342 -2.235 1.00 0.00 92 SER A N 18
ATOM 28114 C CA . SER A 1 92 ? 7.039 4.202 -0.996 1.00 0.00 92 SER A CA 18
ATOM 28115 C C . SER A 1 92 ? 7.666 2.809 -0.915 1.00 0.00 92 SER A C 18
ATOM 28116 O O . SER A 1 92 ? 7.327 1.926 -1.702 1.00 0.00 92 SER A O 18
ATOM 28124 N N . ASN A 1 93 ? 8.569 2.655 0.042 1.00 0.00 93 ASN A N 18
ATOM 28125 C CA . ASN A 1 93 ? 9.246 1.384 0.235 1.00 0.00 93 ASN A CA 18
ATOM 28126 C C . ASN A 1 93 ? 8.253 0.243 0.007 1.00 0.00 93 ASN A C 18
ATOM 28127 O O . ASN A 1 93 ? 7.050 0.415 0.195 1.00 0.00 93 ASN A O 18
ATOM 28138 N N . THR A 1 94 ? 8.794 -0.898 -0.395 1.00 0.00 94 THR A N 18
ATOM 28139 C CA . THR A 1 94 ? 7.971 -2.068 -0.650 1.00 0.00 94 THR A CA 18
ATOM 28140 C C . THR A 1 94 ? 7.786 -2.880 0.634 1.00 0.00 94 THR A C 18
ATOM 28141 O O . THR A 1 94 ? 8.755 -3.176 1.331 1.00 0.00 94 THR A O 18
ATOM 28152 N N . ALA A 1 95 ? 6.534 -3.218 0.907 1.00 0.00 95 ALA A N 18
ATOM 28153 C CA . ALA A 1 95 ? 6.210 -3.990 2.094 1.00 0.00 95 ALA A CA 18
ATOM 28154 C C . ALA A 1 95 ? 5.964 -5.447 1.698 1.00 0.00 95 ALA A C 18
ATOM 28155 O O . ALA A 1 95 ? 5.468 -5.722 0.606 1.00 0.00 95 ALA A O 18
ATOM 28162 N N . ASN A 1 96 ? 6.322 -6.343 2.606 1.00 0.00 96 ASN A N 18
ATOM 28163 C CA . ASN A 1 96 ? 6.147 -7.765 2.366 1.00 0.00 96 ASN A CA 18
ATOM 28164 C C . ASN A 1 96 ? 5.721 -8.449 3.666 1.00 0.00 96 ASN A C 18
ATOM 28165 O O . ASN A 1 96 ? 6.207 -8.102 4.742 1.00 0.00 96 ASN A O 18
ATOM 28176 N N . VAL A 1 97 ? 4.819 -9.409 3.525 1.00 0.00 97 VAL A N 18
ATOM 28177 C CA . VAL A 1 97 ? 4.323 -10.145 4.675 1.00 0.00 97 VAL A CA 18
ATOM 28178 C C . VAL A 1 97 ? 4.480 -11.646 4.421 1.00 0.00 97 VAL A C 18
ATOM 28179 O O . VAL A 1 97 ? 4.511 -12.085 3.272 1.00 0.00 97 VAL A O 18
ATOM 28192 N N . SER A 1 98 ? 4.575 -12.391 5.512 1.00 0.00 98 SER A N 18
ATOM 28193 C CA . SER A 1 98 ? 4.728 -13.833 5.422 1.00 0.00 98 SER A CA 18
ATOM 28194 C C . SER A 1 98 ? 3.419 -14.524 5.810 1.00 0.00 98 SER A C 18
ATOM 28195 O O . SER A 1 98 ? 2.733 -14.088 6.733 1.00 0.00 98 SER A O 18
ATOM 28203 N N . THR A 1 99 ? 3.112 -15.590 5.086 1.00 0.00 99 THR A N 18
ATOM 28204 C CA . THR A 1 99 ? 1.898 -16.345 5.342 1.00 0.00 99 THR A CA 18
ATOM 28205 C C . THR A 1 99 ? 2.214 -17.836 5.473 1.00 0.00 99 THR A C 18
ATOM 28206 O O . THR A 1 99 ? 1.307 -18.664 5.532 1.00 0.00 99 THR A O 18
ATOM 28217 N N . SER A 1 100 ? 3.505 -18.133 5.514 1.00 0.00 100 SER A N 18
ATOM 28218 C CA . SER A 1 100 ? 3.952 -19.510 5.636 1.00 0.00 100 SER A CA 18
ATOM 28219 C C . SER A 1 100 ? 4.446 -19.775 7.060 1.00 0.00 100 SER A C 18
ATOM 28220 O O . SER A 1 100 ? 4.466 -20.920 7.511 1.00 0.00 100 SER A O 18
ATOM 28228 N N . GLY A 1 101 ? 4.831 -18.698 7.729 1.00 0.00 101 GLY A N 18
ATOM 28229 C CA . GLY A 1 101 ? 5.322 -18.800 9.093 1.00 0.00 101 GLY A CA 18
ATOM 28230 C C . GLY A 1 101 ? 4.353 -18.142 10.076 1.00 0.00 101 GLY A C 18
ATOM 28231 O O . GLY A 1 101 ? 4.775 -17.552 11.069 1.00 0.00 101 GLY A O 18
ATOM 28235 N N . LEU A 1 102 ? 3.071 -18.265 9.765 1.00 0.00 102 LEU A N 18
ATOM 28236 C CA . LEU A 1 102 ? 2.037 -17.689 10.609 1.00 0.00 102 LEU A CA 18
ATOM 28237 C C . LEU A 1 102 ? 1.581 -18.731 11.632 1.00 0.00 102 LEU A C 18
ATOM 28238 O O . LEU A 1 102 ? 1.986 -19.890 11.566 1.00 0.00 102 LEU A O 18
ATOM 28254 N N . SER A 1 103 ? 0.743 -18.280 12.554 1.00 0.00 103 SER A N 18
ATOM 28255 C CA . SER A 1 103 ? 0.227 -19.159 13.589 1.00 0.00 103 SER A CA 18
ATOM 28256 C C . SER A 1 103 ? 1.368 -19.973 14.202 1.00 0.00 103 SER A C 18
ATOM 28257 O O . SER A 1 103 ? 1.448 -21.185 14.005 1.00 0.00 103 SER A O 18
ATOM 28265 N N . GLY A 1 104 ? 2.224 -19.274 14.933 1.00 0.00 104 GLY A N 18
ATOM 28266 C CA . GLY A 1 104 ? 3.358 -19.916 15.576 1.00 0.00 104 GLY A CA 18
ATOM 28267 C C . GLY A 1 104 ? 4.525 -18.939 15.734 1.00 0.00 104 GLY A C 18
ATOM 28268 O O . GLY A 1 104 ? 5.172 -18.575 14.753 1.00 0.00 104 GLY A O 18
ATOM 28272 N N . PRO A 1 105 ? 4.764 -18.532 17.009 1.00 0.00 105 PRO A N 18
ATOM 28273 C CA . PRO A 1 105 ? 5.842 -17.604 17.309 1.00 0.00 105 PRO A CA 18
ATOM 28274 C C . PRO A 1 105 ? 7.202 -18.302 17.240 1.00 0.00 105 PRO A C 18
ATOM 28275 O O . PRO A 1 105 ? 7.275 -19.502 16.982 1.00 0.00 105 PRO A O 18
ATOM 28286 N N . SER A 1 106 ? 8.245 -17.520 17.475 1.00 0.00 106 SER A N 18
ATOM 28287 C CA . SER A 1 106 ? 9.598 -18.048 17.442 1.00 0.00 106 SER A CA 18
ATOM 28288 C C . SER A 1 106 ? 10.584 -16.993 17.950 1.00 0.00 106 SER A C 18
ATOM 28289 O O . SER A 1 106 ? 10.715 -15.924 17.355 1.00 0.00 106 SER A O 18
ATOM 28297 N N . SER A 1 107 ? 11.251 -17.330 19.043 1.00 0.00 107 SER A N 18
ATOM 28298 C CA . SER A 1 107 ? 12.221 -16.426 19.637 1.00 0.00 107 SER A CA 18
ATOM 28299 C C . SER A 1 107 ? 13.527 -17.171 19.920 1.00 0.00 107 SER A C 18
ATOM 28300 O O . SER A 1 107 ? 13.508 -18.321 20.356 1.00 0.00 107 SER A O 18
ATOM 28308 N N . GLY A 1 108 ? 14.630 -16.485 19.659 1.00 0.00 108 GLY A N 18
ATOM 28309 C CA . GLY A 1 108 ? 15.943 -17.067 19.880 1.00 0.00 108 GLY A CA 18
ATOM 28310 C C . GLY A 1 108 ? 17.020 -16.299 19.112 1.00 0.00 108 GLY A C 18
ATOM 28311 O O . GLY A 1 108 ? 17.155 -16.457 17.900 1.00 0.00 108 GLY A O 18
ATOM 28315 N N . GLY A 1 1 ? 12.122 28.567 -20.191 1.00 0.00 1 GLY A N 19
ATOM 28316 C CA . GLY A 1 1 ? 11.636 27.353 -19.560 1.00 0.00 1 GLY A CA 19
ATOM 28317 C C . GLY A 1 1 ? 11.092 27.642 -18.159 1.00 0.00 1 GLY A C 19
ATOM 28318 O O . GLY A 1 1 ? 11.573 28.546 -17.477 1.00 0.00 1 GLY A O 19
ATOM 28322 N N . SER A 1 2 ? 10.097 26.858 -17.771 1.00 0.00 2 SER A N 19
ATOM 28323 C CA . SER A 1 2 ? 9.483 27.019 -16.464 1.00 0.00 2 SER A CA 19
ATOM 28324 C C . SER A 1 2 ? 9.583 25.713 -15.674 1.00 0.00 2 SER A C 19
ATOM 28325 O O . SER A 1 2 ? 8.926 24.729 -16.009 1.00 0.00 2 SER A O 19
ATOM 28333 N N . SER A 1 3 ? 10.411 25.746 -14.640 1.00 0.00 3 SER A N 19
ATOM 28334 C CA . SER A 1 3 ? 10.606 24.577 -13.800 1.00 0.00 3 SER A CA 19
ATOM 28335 C C . SER A 1 3 ? 10.240 24.907 -12.351 1.00 0.00 3 SER A C 19
ATOM 28336 O O . SER A 1 3 ? 10.867 24.405 -11.419 1.00 0.00 3 SER A O 19
ATOM 28344 N N . GLY A 1 4 ? 9.227 25.749 -12.208 1.00 0.00 4 GLY A N 19
ATOM 28345 C CA . GLY A 1 4 ? 8.771 26.151 -10.888 1.00 0.00 4 GLY A CA 19
ATOM 28346 C C . GLY A 1 4 ? 7.345 25.660 -10.628 1.00 0.00 4 GLY A C 19
ATOM 28347 O O . GLY A 1 4 ? 6.404 26.452 -10.620 1.00 0.00 4 GLY A O 19
ATOM 28351 N N . SER A 1 5 ? 7.231 24.356 -10.422 1.00 0.00 5 SER A N 19
ATOM 28352 C CA . SER A 1 5 ? 5.936 23.750 -10.163 1.00 0.00 5 SER A CA 19
ATOM 28353 C C . SER A 1 5 ? 6.101 22.249 -9.917 1.00 0.00 5 SER A C 19
ATOM 28354 O O . SER A 1 5 ? 7.169 21.690 -10.161 1.00 0.00 5 SER A O 19
ATOM 28362 N N . SER A 1 6 ? 5.028 21.639 -9.436 1.00 0.00 6 SER A N 19
ATOM 28363 C CA . SER A 1 6 ? 5.040 20.214 -9.154 1.00 0.00 6 SER A CA 19
ATOM 28364 C C . SER A 1 6 ? 6.101 19.899 -8.098 1.00 0.00 6 SER A C 19
ATOM 28365 O O . SER A 1 6 ? 7.135 20.562 -8.034 1.00 0.00 6 SER A O 19
ATOM 28373 N N . GLY A 1 7 ? 5.809 18.886 -7.295 1.00 0.00 7 GLY A N 19
ATOM 28374 C CA . GLY A 1 7 ? 6.725 18.474 -6.245 1.00 0.00 7 GLY A CA 19
ATOM 28375 C C . GLY A 1 7 ? 5.977 17.783 -5.104 1.00 0.00 7 GLY A C 19
ATOM 28376 O O . GLY A 1 7 ? 6.035 18.229 -3.958 1.00 0.00 7 GLY A O 19
ATOM 28380 N N . LEU A 1 8 ? 5.290 16.706 -5.456 1.00 0.00 8 LEU A N 19
ATOM 28381 C CA . LEU A 1 8 ? 4.530 15.950 -4.475 1.00 0.00 8 LEU A CA 19
ATOM 28382 C C . LEU A 1 8 ? 5.429 14.876 -3.858 1.00 0.00 8 LEU A C 19
ATOM 28383 O O . LEU A 1 8 ? 6.027 14.075 -4.574 1.00 0.00 8 LEU A O 19
ATOM 28399 N N . SER A 1 9 ? 5.496 14.895 -2.534 1.00 0.00 9 SER A N 19
ATOM 28400 C CA . SER A 1 9 ? 6.312 13.934 -1.813 1.00 0.00 9 SER A CA 19
ATOM 28401 C C . SER A 1 9 ? 5.530 12.635 -1.605 1.00 0.00 9 SER A C 19
ATOM 28402 O O . SER A 1 9 ? 4.346 12.666 -1.275 1.00 0.00 9 SER A O 19
ATOM 28410 N N . PRO A 1 10 ? 6.243 11.496 -1.812 1.00 0.00 10 PRO A N 19
ATOM 28411 C CA . PRO A 1 10 ? 5.628 10.189 -1.651 1.00 0.00 10 PRO A CA 19
ATOM 28412 C C . PRO A 1 10 ? 5.446 9.848 -0.170 1.00 0.00 10 PRO A C 19
ATOM 28413 O O . PRO A 1 10 ? 5.904 10.585 0.701 1.00 0.00 10 PRO A O 19
ATOM 28424 N N . PRO A 1 11 ? 4.760 8.699 0.075 1.00 0.00 11 PRO A N 19
ATOM 28425 C CA . PRO A 1 11 ? 4.512 8.251 1.434 1.00 0.00 11 PRO A CA 19
ATOM 28426 C C . PRO A 1 11 ? 5.780 7.667 2.059 1.00 0.00 11 PRO A C 19
ATOM 28427 O O . PRO A 1 11 ? 6.787 7.486 1.375 1.00 0.00 11 PRO A O 19
ATOM 28438 N N . ARG A 1 12 ? 5.691 7.387 3.351 1.00 0.00 12 ARG A N 19
ATOM 28439 C CA . ARG A 1 12 ? 6.819 6.827 4.075 1.00 0.00 12 ARG A CA 19
ATOM 28440 C C . ARG A 1 12 ? 6.330 5.846 5.142 1.00 0.00 12 ARG A C 19
ATOM 28441 O O . ARG A 1 12 ? 5.134 5.772 5.422 1.00 0.00 12 ARG A O 19
ATOM 28462 N N . GLY A 1 13 ? 7.279 5.117 5.710 1.00 0.00 13 GLY A N 19
ATOM 28463 C CA . GLY A 1 13 ? 6.960 4.143 6.740 1.00 0.00 13 GLY A CA 19
ATOM 28464 C C . GLY A 1 13 ? 5.917 3.141 6.243 1.00 0.00 13 GLY A C 19
ATOM 28465 O O . GLY A 1 13 ? 4.995 2.784 6.975 1.00 0.00 13 GLY A O 19
ATOM 28469 N N . LEU A 1 14 ? 6.097 2.714 5.002 1.00 0.00 14 LEU A N 19
ATOM 28470 C CA . LEU A 1 14 ? 5.182 1.760 4.398 1.00 0.00 14 LEU A CA 19
ATOM 28471 C C . LEU A 1 14 ? 5.593 0.342 4.799 1.00 0.00 14 LEU A C 19
ATOM 28472 O O . LEU A 1 14 ? 6.616 -0.165 4.341 1.00 0.00 14 LEU A O 19
ATOM 28488 N N . VAL A 1 15 ? 4.775 -0.258 5.652 1.00 0.00 15 VAL A N 19
ATOM 28489 C CA . VAL A 1 15 ? 5.041 -1.607 6.120 1.00 0.00 15 VAL A CA 19
ATOM 28490 C C . VAL A 1 15 ? 3.783 -2.460 5.944 1.00 0.00 15 VAL A C 19
ATOM 28491 O O . VAL A 1 15 ? 2.705 -1.934 5.674 1.00 0.00 15 VAL A O 19
ATOM 28504 N N . ALA A 1 16 ? 3.964 -3.763 6.103 1.00 0.00 16 ALA A N 19
ATOM 28505 C CA . ALA A 1 16 ? 2.857 -4.695 5.965 1.00 0.00 16 ALA A CA 19
ATOM 28506 C C . ALA A 1 16 ? 2.868 -5.671 7.142 1.00 0.00 16 ALA A C 19
ATOM 28507 O O . ALA A 1 16 ? 3.741 -6.533 7.230 1.00 0.00 16 ALA A O 19
ATOM 28514 N N . VAL A 1 17 ? 1.888 -5.504 8.018 1.00 0.00 17 VAL A N 19
ATOM 28515 C CA . VAL A 1 17 ? 1.774 -6.360 9.186 1.00 0.00 17 VAL A CA 19
ATOM 28516 C C . VAL A 1 17 ? 0.689 -7.411 8.939 1.00 0.00 17 VAL A C 19
ATOM 28517 O O . VAL A 1 17 ? -0.482 -7.072 8.774 1.00 0.00 17 VAL A O 19
ATOM 28530 N N . ARG A 1 18 ? 1.117 -8.664 8.922 1.00 0.00 18 ARG A N 19
ATOM 28531 C CA . ARG A 1 18 ? 0.197 -9.766 8.698 1.00 0.00 18 ARG A CA 19
ATOM 28532 C C . ARG A 1 18 ? -0.766 -9.902 9.879 1.00 0.00 18 ARG A C 19
ATOM 28533 O O . ARG A 1 18 ? -0.337 -10.091 11.016 1.00 0.00 18 ARG A O 19
ATOM 28554 N N . THR A 1 19 ? -2.050 -9.800 9.569 1.00 0.00 19 THR A N 19
ATOM 28555 C CA . THR A 1 19 ? -3.078 -9.909 10.591 1.00 0.00 19 THR A CA 19
ATOM 28556 C C . THR A 1 19 ? -3.994 -11.099 10.301 1.00 0.00 19 THR A C 19
ATOM 28557 O O . THR A 1 19 ? -3.977 -11.647 9.199 1.00 0.00 19 THR A O 19
ATOM 28568 N N . PRO A 1 20 ? -4.794 -11.474 11.335 1.00 0.00 20 PRO A N 19
ATOM 28569 C CA . PRO A 1 20 ? -5.716 -12.589 11.202 1.00 0.00 20 PRO A CA 19
ATOM 28570 C C . PRO A 1 20 ? -6.931 -12.198 10.358 1.00 0.00 20 PRO A C 19
ATOM 28571 O O . PRO A 1 20 ? -7.829 -13.011 10.142 1.00 0.00 20 PRO A O 19
ATOM 28582 N N . ARG A 1 21 ? -6.921 -10.954 9.904 1.00 0.00 21 ARG A N 19
ATOM 28583 C CA . ARG A 1 21 ? -8.011 -10.445 9.089 1.00 0.00 21 ARG A CA 19
ATOM 28584 C C . ARG A 1 21 ? -7.499 -10.058 7.700 1.00 0.00 21 ARG A C 19
ATOM 28585 O O . ARG A 1 21 ? -8.288 -9.772 6.801 1.00 0.00 21 ARG A O 19
ATOM 28606 N N . GLY A 1 22 ? -6.181 -10.062 7.568 1.00 0.00 22 GLY A N 19
ATOM 28607 C CA . GLY A 1 22 ? -5.554 -9.715 6.303 1.00 0.00 22 GLY A CA 19
ATOM 28608 C C . GLY A 1 22 ? -4.160 -9.126 6.526 1.00 0.00 22 GLY A C 19
ATOM 28609 O O . GLY A 1 22 ? -3.404 -9.612 7.365 1.00 0.00 22 GLY A O 19
ATOM 28613 N N . VAL A 1 23 ? -3.861 -8.088 5.759 1.00 0.00 23 VAL A N 19
ATOM 28614 C CA . VAL A 1 23 ? -2.571 -7.428 5.861 1.00 0.00 23 VAL A CA 19
ATOM 28615 C C . VAL A 1 23 ? -2.785 -5.921 6.017 1.00 0.00 23 VAL A C 19
ATOM 28616 O O . VAL A 1 23 ? -3.300 -5.266 5.112 1.00 0.00 23 VAL A O 19
ATOM 28629 N N . LEU A 1 24 ? -2.378 -5.414 7.172 1.00 0.00 24 LEU A N 19
ATOM 28630 C CA . LEU A 1 24 ? -2.519 -3.997 7.459 1.00 0.00 24 LEU A CA 19
ATOM 28631 C C . LEU A 1 24 ? -1.265 -3.259 6.987 1.00 0.00 24 LEU A C 19
ATOM 28632 O O . LEU A 1 24 ? -0.177 -3.473 7.519 1.00 0.00 24 LEU A O 19
ATOM 28648 N N . LEU A 1 25 ? -1.459 -2.405 5.992 1.00 0.00 25 LEU A N 19
ATOM 28649 C CA . LEU A 1 25 ? -0.356 -1.633 5.443 1.00 0.00 25 LEU A CA 19
ATOM 28650 C C . LEU A 1 25 ? -0.276 -0.284 6.160 1.00 0.00 25 LEU A C 19
ATOM 28651 O O . LEU A 1 25 ? -1.157 0.560 6.003 1.00 0.00 25 LEU A O 19
ATOM 28667 N N . HIS A 1 26 ? 0.789 -0.123 6.931 1.00 0.00 26 HIS A N 19
ATOM 28668 C CA . HIS A 1 26 ? 0.995 1.110 7.673 1.00 0.00 26 HIS A CA 19
ATOM 28669 C C . HIS A 1 26 ? 1.954 2.018 6.901 1.00 0.00 26 HIS A C 19
ATOM 28670 O O . HIS A 1 26 ? 3.059 1.607 6.551 1.00 0.00 26 HIS A O 19
ATOM 28684 N N . TRP A 1 27 ? 1.495 3.237 6.657 1.00 0.00 27 TRP A N 19
ATOM 28685 C CA . TRP A 1 27 ? 2.298 4.208 5.933 1.00 0.00 27 TRP A CA 19
ATOM 28686 C C . TRP A 1 27 ? 2.191 5.549 6.663 1.00 0.00 27 TRP A C 19
ATOM 28687 O O . TRP A 1 27 ? 1.471 5.665 7.653 1.00 0.00 27 TRP A O 19
ATOM 28708 N N . ASP A 1 28 ? 2.918 6.528 6.145 1.00 0.00 28 ASP A N 19
ATOM 28709 C CA . ASP A 1 28 ? 2.914 7.856 6.734 1.00 0.00 28 ASP A CA 19
ATOM 28710 C C . ASP A 1 28 ? 2.490 8.877 5.677 1.00 0.00 28 ASP A C 19
ATOM 28711 O O . ASP A 1 28 ? 2.671 8.650 4.482 1.00 0.00 28 ASP A O 19
ATOM 28720 N N . PRO A 1 29 ? 1.919 10.009 6.168 1.00 0.00 29 PRO A N 19
ATOM 28721 C CA . PRO A 1 29 ? 1.467 11.066 5.279 1.00 0.00 29 PRO A CA 19
ATOM 28722 C C . PRO A 1 29 ? 2.652 11.862 4.728 1.00 0.00 29 PRO A C 19
ATOM 28723 O O . PRO A 1 29 ? 3.671 12.011 5.400 1.00 0.00 29 PRO A O 19
ATOM 28734 N N . PRO A 1 30 ? 2.474 12.365 3.477 1.00 0.00 30 PRO A N 19
ATOM 28735 C CA . PRO A 1 30 ? 3.516 13.142 2.827 1.00 0.00 30 PRO A CA 19
ATOM 28736 C C . PRO A 1 30 ? 3.600 14.550 3.419 1.00 0.00 30 PRO A C 19
ATOM 28737 O O . PRO A 1 30 ? 2.608 15.278 3.442 1.00 0.00 30 PRO A O 19
ATOM 28748 N N . GLU A 1 31 ? 4.793 14.893 3.884 1.00 0.00 31 GLU A N 19
ATOM 28749 C CA . GLU A 1 31 ? 5.018 16.201 4.474 1.00 0.00 31 GLU A CA 19
ATOM 28750 C C . GLU A 1 31 ? 5.163 17.260 3.379 1.00 0.00 31 GLU A C 19
ATOM 28751 O O . GLU A 1 31 ? 4.715 18.394 3.544 1.00 0.00 31 GLU A O 19
ATOM 28763 N N . LEU A 1 32 ? 5.789 16.852 2.285 1.00 0.00 32 LEU A N 19
ATOM 28764 C CA . LEU A 1 32 ? 5.997 17.751 1.163 1.00 0.00 32 LEU A CA 19
ATOM 28765 C C . LEU A 1 32 ? 4.924 17.495 0.103 1.00 0.00 32 LEU A C 19
ATOM 28766 O O . LEU A 1 32 ? 5.111 16.667 -0.787 1.00 0.00 32 LEU A O 19
ATOM 28782 N N . VAL A 1 33 ? 3.823 18.221 0.233 1.00 0.00 33 VAL A N 19
ATOM 28783 C CA . VAL A 1 33 ? 2.721 18.082 -0.703 1.00 0.00 33 VAL A CA 19
ATOM 28784 C C . VAL A 1 33 ? 2.403 19.447 -1.316 1.00 0.00 33 VAL A C 19
ATOM 28785 O O . VAL A 1 33 ? 2.582 20.478 -0.670 1.00 0.00 33 VAL A O 19
ATOM 28798 N N . PRO A 1 34 ? 1.925 19.408 -2.588 1.00 0.00 34 PRO A N 19
ATOM 28799 C CA . PRO A 1 34 ? 1.581 20.630 -3.296 1.00 0.00 34 PRO A CA 19
ATOM 28800 C C . PRO A 1 34 ? 0.261 21.208 -2.781 1.00 0.00 34 PRO A C 19
ATOM 28801 O O . PRO A 1 34 ? 0.083 22.425 -2.749 1.00 0.00 34 PRO A O 19
ATOM 28812 N N . LYS A 1 35 ? -0.630 20.309 -2.391 1.00 0.00 35 LYS A N 19
ATOM 28813 C CA . LYS A 1 35 ? -1.928 20.715 -1.880 1.00 0.00 35 LYS A CA 19
ATOM 28814 C C . LYS A 1 35 ? -2.411 19.688 -0.853 1.00 0.00 35 LYS A C 19
ATOM 28815 O O . LYS A 1 35 ? -1.901 19.637 0.265 1.00 0.00 35 LYS A O 19
ATOM 28834 N N . ARG A 1 36 ? -3.388 18.896 -1.269 1.00 0.00 36 ARG A N 19
ATOM 28835 C CA . ARG A 1 36 ? -3.945 17.874 -0.400 1.00 0.00 36 ARG A CA 19
ATOM 28836 C C . ARG A 1 36 ? -3.871 16.504 -1.077 1.00 0.00 36 ARG A C 19
ATOM 28837 O O . ARG A 1 36 ? -3.909 16.411 -2.303 1.00 0.00 36 ARG A O 19
ATOM 28858 N N . LEU A 1 37 ? -3.769 15.475 -0.249 1.00 0.00 37 LEU A N 19
ATOM 28859 C CA . LEU A 1 37 ? -3.690 14.114 -0.752 1.00 0.00 37 LEU A CA 19
ATOM 28860 C C . LEU A 1 37 ? -5.052 13.703 -1.314 1.00 0.00 37 LEU A C 19
ATOM 28861 O O . LEU A 1 37 ? -5.969 13.385 -0.558 1.00 0.00 37 LEU A O 19
ATOM 28877 N N . ASP A 1 38 ? -5.142 13.724 -2.636 1.00 0.00 38 ASP A N 19
ATOM 28878 C CA . ASP A 1 38 ? -6.377 13.358 -3.308 1.00 0.00 38 ASP A CA 19
ATOM 28879 C C . ASP A 1 38 ? -6.706 11.896 -2.999 1.00 0.00 38 ASP A C 19
ATOM 28880 O O . ASP A 1 38 ? -7.873 11.536 -2.851 1.00 0.00 38 ASP A O 19
ATOM 28889 N N . GLY A 1 39 ? -5.656 11.092 -2.913 1.00 0.00 39 GLY A N 19
ATOM 28890 C CA . GLY A 1 39 ? -5.819 9.677 -2.625 1.00 0.00 39 GLY A CA 19
ATOM 28891 C C . GLY A 1 39 ? -4.552 8.896 -2.980 1.00 0.00 39 GLY A C 19
ATOM 28892 O O . GLY A 1 39 ? -3.805 9.292 -3.873 1.00 0.00 39 GLY A O 19
ATOM 28896 N N . TYR A 1 40 ? -4.350 7.801 -2.262 1.00 0.00 40 TYR A N 19
ATOM 28897 C CA . TYR A 1 40 ? -3.186 6.961 -2.490 1.00 0.00 40 TYR A CA 19
ATOM 28898 C C . TYR A 1 40 ? -3.532 5.782 -3.401 1.00 0.00 40 TYR A C 19
ATOM 28899 O O . TYR A 1 40 ? -4.692 5.589 -3.759 1.00 0.00 40 TYR A O 19
ATOM 28917 N N . VAL A 1 41 ? -2.503 5.024 -3.750 1.00 0.00 41 VAL A N 19
ATOM 28918 C CA . VAL A 1 41 ? -2.683 3.868 -4.613 1.00 0.00 41 VAL A CA 19
ATOM 28919 C C . VAL A 1 41 ? -1.854 2.701 -4.074 1.00 0.00 41 VAL A C 19
ATOM 28920 O O . VAL A 1 41 ? -0.631 2.693 -4.198 1.00 0.00 41 VAL A O 19
ATOM 28933 N N . LEU A 1 42 ? -2.554 1.742 -3.485 1.00 0.00 42 LEU A N 19
ATOM 28934 C CA . LEU A 1 42 ? -1.899 0.572 -2.927 1.00 0.00 42 LEU A CA 19
ATOM 28935 C C . LEU A 1 42 ? -1.652 -0.449 -4.039 1.00 0.00 42 LEU A C 19
ATOM 28936 O O . LEU A 1 42 ? -2.565 -0.786 -4.791 1.00 0.00 42 LEU A O 19
ATOM 28952 N N . GLU A 1 43 ? -0.412 -0.913 -4.109 1.00 0.00 43 GLU A N 19
ATOM 28953 C CA . GLU A 1 43 ? -0.034 -1.888 -5.117 1.00 0.00 43 GLU A CA 19
ATOM 28954 C C . GLU A 1 43 ? 0.729 -3.048 -4.473 1.00 0.00 43 GLU A C 19
ATOM 28955 O O . GLU A 1 43 ? 1.758 -2.839 -3.833 1.00 0.00 43 GLU A O 19
ATOM 28967 N N . GLY A 1 44 ? 0.195 -4.245 -4.666 1.00 0.00 44 GLY A N 19
ATOM 28968 C CA . GLY A 1 44 ? 0.812 -5.438 -4.112 1.00 0.00 44 GLY A CA 19
ATOM 28969 C C . GLY A 1 44 ? 1.026 -6.497 -5.195 1.00 0.00 44 GLY A C 19
ATOM 28970 O O . GLY A 1 44 ? 0.642 -6.299 -6.347 1.00 0.00 44 GLY A O 19
ATOM 28974 N N . ARG A 1 45 ? 1.639 -7.599 -4.788 1.00 0.00 45 ARG A N 19
ATOM 28975 C CA . ARG A 1 45 ? 1.909 -8.690 -5.709 1.00 0.00 45 ARG A CA 19
ATOM 28976 C C . ARG A 1 45 ? 2.672 -9.809 -4.997 1.00 0.00 45 ARG A C 19
ATOM 28977 O O . ARG A 1 45 ? 3.473 -9.547 -4.101 1.00 0.00 45 ARG A O 19
ATOM 28998 N N . GLN A 1 46 ? 2.395 -11.033 -5.422 1.00 0.00 46 GLN A N 19
ATOM 28999 C CA . GLN A 1 46 ? 3.045 -12.193 -4.836 1.00 0.00 46 GLN A CA 19
ATOM 29000 C C . GLN A 1 46 ? 3.935 -12.883 -5.873 1.00 0.00 46 GLN A C 19
ATOM 29001 O O . GLN A 1 46 ? 3.688 -12.781 -7.073 1.00 0.00 46 GLN A O 19
ATOM 29015 N N . GLY A 1 47 ? 4.951 -13.569 -5.370 1.00 0.00 47 GLY A N 19
ATOM 29016 C CA . GLY A 1 47 ? 5.879 -14.275 -6.238 1.00 0.00 47 GLY A CA 19
ATOM 29017 C C . GLY A 1 47 ? 6.535 -13.317 -7.234 1.00 0.00 47 GLY A C 19
ATOM 29018 O O . GLY A 1 47 ? 7.214 -12.372 -6.837 1.00 0.00 47 GLY A O 19
ATOM 29022 N N . SER A 1 48 ? 6.308 -13.595 -8.510 1.00 0.00 48 SER A N 19
ATOM 29023 C CA . SER A 1 48 ? 6.869 -12.770 -9.567 1.00 0.00 48 SER A CA 19
ATOM 29024 C C . SER A 1 48 ? 5.768 -12.352 -10.544 1.00 0.00 48 SER A C 19
ATOM 29025 O O . SER A 1 48 ? 6.011 -12.230 -11.743 1.00 0.00 48 SER A O 19
ATOM 29033 N N . GLN A 1 49 ? 4.580 -12.145 -9.994 1.00 0.00 49 GLN A N 19
ATOM 29034 C CA . GLN A 1 49 ? 3.441 -11.743 -10.802 1.00 0.00 49 GLN A CA 19
ATOM 29035 C C . GLN A 1 49 ? 3.564 -10.270 -11.198 1.00 0.00 49 GLN A C 19
ATOM 29036 O O . GLN A 1 49 ? 4.586 -9.637 -10.938 1.00 0.00 49 GLN A O 19
ATOM 29050 N N . GLY A 1 50 ? 2.508 -9.768 -11.820 1.00 0.00 50 GLY A N 19
ATOM 29051 C CA . GLY A 1 50 ? 2.485 -8.381 -12.254 1.00 0.00 50 GLY A CA 19
ATOM 29052 C C . GLY A 1 50 ? 1.938 -7.471 -11.153 1.00 0.00 50 GLY A C 19
ATOM 29053 O O . GLY A 1 50 ? 0.990 -7.832 -10.457 1.00 0.00 50 GLY A O 19
ATOM 29057 N N . TRP A 1 51 ? 2.559 -6.307 -11.029 1.00 0.00 51 TRP A N 19
ATOM 29058 C CA . TRP A 1 51 ? 2.146 -5.342 -10.024 1.00 0.00 51 TRP A CA 19
ATOM 29059 C C . TRP A 1 51 ? 0.663 -5.038 -10.241 1.00 0.00 51 TRP A C 19
ATOM 29060 O O . TRP A 1 51 ? 0.244 -4.739 -11.358 1.00 0.00 51 TRP A O 19
ATOM 29081 N N . GLU A 1 52 ? -0.092 -5.125 -9.155 1.00 0.00 52 GLU A N 19
ATOM 29082 C CA . GLU A 1 52 ? -1.520 -4.863 -9.213 1.00 0.00 52 GLU A CA 19
ATOM 29083 C C . GLU A 1 52 ? -1.931 -3.913 -8.087 1.00 0.00 52 GLU A C 19
ATOM 29084 O O . GLU A 1 52 ? -1.484 -4.062 -6.950 1.00 0.00 52 GLU A O 19
ATOM 29096 N N . VAL A 1 53 ? -2.779 -2.958 -8.441 1.00 0.00 53 VAL A N 19
ATOM 29097 C CA . VAL A 1 53 ? -3.256 -1.984 -7.473 1.00 0.00 53 VAL A CA 19
ATOM 29098 C C . VAL A 1 53 ? -4.366 -2.612 -6.629 1.00 0.00 53 VAL A C 19
ATOM 29099 O O . VAL A 1 53 ? -5.440 -2.923 -7.141 1.00 0.00 53 VAL A O 19
ATOM 29112 N N . LEU A 1 54 ? -4.068 -2.781 -5.349 1.00 0.00 54 LEU A N 19
ATOM 29113 C CA . LEU A 1 54 ? -5.028 -3.367 -4.428 1.00 0.00 54 LEU A CA 19
ATOM 29114 C C . LEU A 1 54 ? -6.092 -2.325 -4.076 1.00 0.00 54 LEU A C 19
ATOM 29115 O O . LEU A 1 54 ? -7.185 -2.674 -3.633 1.00 0.00 54 LEU A O 19
ATOM 29131 N N . ASP A 1 55 ? -5.734 -1.067 -4.287 1.00 0.00 55 ASP A N 19
ATOM 29132 C CA . ASP A 1 55 ? -6.644 0.028 -3.997 1.00 0.00 55 ASP A CA 19
ATOM 29133 C C . ASP A 1 55 ? -6.124 1.307 -4.657 1.00 0.00 55 ASP A C 19
ATOM 29134 O O . ASP A 1 55 ? -5.160 1.906 -4.184 1.00 0.00 55 ASP A O 19
ATOM 29143 N N . PRO A 1 56 ? -6.803 1.697 -5.769 1.00 0.00 56 PRO A N 19
ATOM 29144 C CA . PRO A 1 56 ? -6.419 2.893 -6.499 1.00 0.00 56 PRO A CA 19
ATOM 29145 C C . PRO A 1 56 ? -6.852 4.155 -5.750 1.00 0.00 56 PRO A C 19
ATOM 29146 O O . PRO A 1 56 ? -6.088 5.114 -5.649 1.00 0.00 56 PRO A O 19
ATOM 29157 N N . ALA A 1 57 ? -8.076 4.114 -5.245 1.00 0.00 57 ALA A N 19
ATOM 29158 C CA . ALA A 1 57 ? -8.620 5.242 -4.508 1.00 0.00 57 ALA A CA 19
ATOM 29159 C C . ALA A 1 57 ? -8.568 4.940 -3.010 1.00 0.00 57 ALA A C 19
ATOM 29160 O O . ALA A 1 57 ? -9.327 4.109 -2.514 1.00 0.00 57 ALA A O 19
ATOM 29167 N N . VAL A 1 58 ? -7.664 5.630 -2.330 1.00 0.00 58 VAL A N 19
ATOM 29168 C CA . VAL A 1 58 ? -7.503 5.446 -0.898 1.00 0.00 58 VAL A CA 19
ATOM 29169 C C . VAL A 1 58 ? -7.598 6.804 -0.199 1.00 0.00 58 VAL A C 19
ATOM 29170 O O . VAL A 1 58 ? -6.894 7.744 -0.564 1.00 0.00 58 VAL A O 19
ATOM 29183 N N . ALA A 1 59 ? -8.475 6.863 0.792 1.00 0.00 59 ALA A N 19
ATOM 29184 C CA . ALA A 1 59 ? -8.672 8.091 1.545 1.00 0.00 59 ALA A CA 19
ATOM 29185 C C . ALA A 1 59 ? -7.322 8.782 1.747 1.00 0.00 59 ALA A C 19
ATOM 29186 O O . ALA A 1 59 ? -6.385 8.181 2.272 1.00 0.00 59 ALA A O 19
ATOM 29193 N N . GLY A 1 60 ? -7.264 10.034 1.319 1.00 0.00 60 GLY A N 19
ATOM 29194 C CA . GLY A 1 60 ? -6.045 10.814 1.446 1.00 0.00 60 GLY A CA 19
ATOM 29195 C C . GLY A 1 60 ? -5.743 11.124 2.914 1.00 0.00 60 GLY A C 19
ATOM 29196 O O . GLY A 1 60 ? -4.696 11.687 3.231 1.00 0.00 60 GLY A O 19
ATOM 29200 N N . THR A 1 61 ? -6.679 10.743 3.771 1.00 0.00 61 THR A N 19
ATOM 29201 C CA . THR A 1 61 ? -6.527 10.974 5.197 1.00 0.00 61 THR A CA 19
ATOM 29202 C C . THR A 1 61 ? -6.183 9.667 5.915 1.00 0.00 61 THR A C 19
ATOM 29203 O O . THR A 1 61 ? -5.841 9.675 7.096 1.00 0.00 61 THR A O 19
ATOM 29214 N N . GLU A 1 62 ? -6.285 8.576 5.170 1.00 0.00 62 GLU A N 19
ATOM 29215 C CA . GLU A 1 62 ? -5.989 7.264 5.721 1.00 0.00 62 GLU A CA 19
ATOM 29216 C C . GLU A 1 62 ? -4.477 7.074 5.857 1.00 0.00 62 GLU A C 19
ATOM 29217 O O . GLU A 1 62 ? -3.701 7.725 5.160 1.00 0.00 62 GLU A O 19
ATOM 29229 N N . THR A 1 63 ? -4.104 6.179 6.760 1.00 0.00 63 THR A N 19
ATOM 29230 C CA . THR A 1 63 ? -2.699 5.895 6.996 1.00 0.00 63 THR A CA 19
ATOM 29231 C C . THR A 1 63 ? -2.461 4.385 7.048 1.00 0.00 63 THR A C 19
ATOM 29232 O O . THR A 1 63 ? -1.351 3.937 7.330 1.00 0.00 63 THR A O 19
ATOM 29243 N N . GLU A 1 64 ? -3.522 3.641 6.771 1.00 0.00 64 GLU A N 19
ATOM 29244 C CA . GLU A 1 64 ? -3.443 2.190 6.782 1.00 0.00 64 GLU A CA 19
ATOM 29245 C C . GLU A 1 64 ? -4.472 1.595 5.819 1.00 0.00 64 GLU A C 19
ATOM 29246 O O . GLU A 1 64 ? -5.367 2.296 5.350 1.00 0.00 64 GLU A O 19
ATOM 29258 N N . LEU A 1 65 ? -4.311 0.307 5.554 1.00 0.00 65 LEU A N 19
ATOM 29259 C CA . LEU A 1 65 ? -5.215 -0.391 4.655 1.00 0.00 65 LEU A CA 19
ATOM 29260 C C . LEU A 1 65 ? -5.072 -1.900 4.865 1.00 0.00 65 LEU A C 19
ATOM 29261 O O . LEU A 1 65 ? -4.014 -2.375 5.275 1.00 0.00 65 LEU A O 19
ATOM 29277 N N . LEU A 1 66 ? -6.152 -2.610 4.574 1.00 0.00 66 LEU A N 19
ATOM 29278 C CA . LEU A 1 66 ? -6.160 -4.055 4.726 1.00 0.00 66 LEU A CA 19
ATOM 29279 C C . LEU A 1 66 ? -6.203 -4.709 3.343 1.00 0.00 66 LEU A C 19
ATOM 29280 O O . LEU A 1 66 ? -6.849 -4.197 2.430 1.00 0.00 66 LEU A O 19
ATOM 29296 N N . VAL A 1 67 ? -5.506 -5.830 3.232 1.00 0.00 67 VAL A N 19
ATOM 29297 C CA . VAL A 1 67 ? -5.457 -6.559 1.975 1.00 0.00 67 VAL A CA 19
ATOM 29298 C C . VAL A 1 67 ? -5.598 -8.057 2.254 1.00 0.00 67 VAL A C 19
ATOM 29299 O O . VAL A 1 67 ? -4.601 -8.767 2.371 1.00 0.00 67 VAL A O 19
ATOM 29312 N N . PRO A 1 68 ? -6.879 -8.504 2.354 1.00 0.00 68 PRO A N 19
ATOM 29313 C CA . PRO A 1 68 ? -7.163 -9.905 2.616 1.00 0.00 68 PRO A CA 19
ATOM 29314 C C . PRO A 1 68 ? -6.927 -10.756 1.367 1.00 0.00 68 PRO A C 19
ATOM 29315 O O . PRO A 1 68 ? -6.682 -11.957 1.467 1.00 0.00 68 PRO A O 19
ATOM 29326 N N . GLY A 1 69 ? -7.009 -10.099 0.219 1.00 0.00 69 GLY A N 19
ATOM 29327 C CA . GLY A 1 69 ? -6.807 -10.781 -1.049 1.00 0.00 69 GLY A CA 19
ATOM 29328 C C . GLY A 1 69 ? -5.635 -11.760 -0.964 1.00 0.00 69 GLY A C 19
ATOM 29329 O O . GLY A 1 69 ? -5.670 -12.830 -1.570 1.00 0.00 69 GLY A O 19
ATOM 29333 N N . LEU A 1 70 ? -4.624 -11.359 -0.207 1.00 0.00 70 LEU A N 19
ATOM 29334 C CA . LEU A 1 70 ? -3.443 -12.188 -0.035 1.00 0.00 70 LEU A CA 19
ATOM 29335 C C . LEU A 1 70 ? -3.866 -13.654 0.079 1.00 0.00 70 LEU A C 19
ATOM 29336 O O . LEU A 1 70 ? -5.016 -13.948 0.404 1.00 0.00 70 LEU A O 19
ATOM 29352 N N . ILE A 1 71 ? -2.915 -14.534 -0.193 1.00 0.00 71 ILE A N 19
ATOM 29353 C CA . ILE A 1 71 ? -3.175 -15.962 -0.125 1.00 0.00 71 ILE A CA 19
ATOM 29354 C C . ILE A 1 71 ? -2.561 -16.527 1.158 1.00 0.00 71 ILE A C 19
ATOM 29355 O O . ILE A 1 71 ? -2.852 -16.048 2.253 1.00 0.00 71 ILE A O 19
ATOM 29371 N N . LYS A 1 72 ? -1.722 -17.537 0.980 1.00 0.00 72 LYS A N 19
ATOM 29372 C CA . LYS A 1 72 ? -1.065 -18.172 2.110 1.00 0.00 72 LYS A CA 19
ATOM 29373 C C . LYS A 1 72 ? 0.411 -18.396 1.775 1.00 0.00 72 LYS A C 19
ATOM 29374 O O . LYS A 1 72 ? 1.245 -17.524 2.013 1.00 0.00 72 LYS A O 19
ATOM 29393 N N . ASP A 1 73 ? 0.689 -19.571 1.229 1.00 0.00 73 ASP A N 19
ATOM 29394 C CA . ASP A 1 73 ? 2.050 -19.922 0.859 1.00 0.00 73 ASP A CA 19
ATOM 29395 C C . ASP A 1 73 ? 2.514 -19.013 -0.281 1.00 0.00 73 ASP A C 19
ATOM 29396 O O . ASP A 1 73 ? 2.769 -19.482 -1.389 1.00 0.00 73 ASP A O 19
ATOM 29405 N N . VAL A 1 74 ? 2.610 -17.729 0.030 1.00 0.00 74 VAL A N 19
ATOM 29406 C CA . VAL A 1 74 ? 3.039 -16.750 -0.955 1.00 0.00 74 VAL A CA 19
ATOM 29407 C C . VAL A 1 74 ? 3.577 -15.512 -0.236 1.00 0.00 74 VAL A C 19
ATOM 29408 O O . VAL A 1 74 ? 3.344 -15.333 0.959 1.00 0.00 74 VAL A O 19
ATOM 29421 N N . LEU A 1 75 ? 4.287 -14.688 -0.993 1.00 0.00 75 LEU A N 19
ATOM 29422 C CA . LEU A 1 75 ? 4.860 -13.472 -0.444 1.00 0.00 75 LEU A CA 19
ATOM 29423 C C . LEU A 1 75 ? 4.322 -12.265 -1.216 1.00 0.00 75 LEU A C 19
ATOM 29424 O O . LEU A 1 75 ? 4.887 -11.875 -2.236 1.00 0.00 75 LEU A O 19
ATOM 29440 N N . TYR A 1 76 ? 3.237 -11.708 -0.699 1.00 0.00 76 TYR A N 19
ATOM 29441 C CA . TYR A 1 76 ? 2.617 -10.554 -1.327 1.00 0.00 76 TYR A CA 19
ATOM 29442 C C . TYR A 1 76 ? 3.303 -9.258 -0.891 1.00 0.00 76 TYR A C 19
ATOM 29443 O O . TYR A 1 76 ? 3.512 -9.032 0.300 1.00 0.00 76 TYR A O 19
ATOM 29461 N N . GLU A 1 77 ? 3.635 -8.440 -1.879 1.00 0.00 77 GLU A N 19
ATOM 29462 C CA . GLU A 1 77 ? 4.293 -7.173 -1.613 1.00 0.00 77 GLU A CA 19
ATOM 29463 C C . GLU A 1 77 ? 3.258 -6.051 -1.496 1.00 0.00 77 GLU A C 19
ATOM 29464 O O . GLU A 1 77 ? 2.056 -6.301 -1.569 1.00 0.00 77 GLU A O 19
ATOM 29476 N N . PHE A 1 78 ? 3.763 -4.840 -1.318 1.00 0.00 78 PHE A N 19
ATOM 29477 C CA . PHE A 1 78 ? 2.898 -3.679 -1.190 1.00 0.00 78 PHE A CA 19
ATOM 29478 C C . PHE A 1 78 ? 3.665 -2.388 -1.484 1.00 0.00 78 PHE A C 19
ATOM 29479 O O . PHE A 1 78 ? 4.860 -2.296 -1.209 1.00 0.00 78 PHE A O 19
ATOM 29496 N N . ARG A 1 79 ? 2.946 -1.424 -2.038 1.00 0.00 79 ARG A N 19
ATOM 29497 C CA . ARG A 1 79 ? 3.544 -0.142 -2.372 1.00 0.00 79 ARG A CA 19
ATOM 29498 C C . ARG A 1 79 ? 2.460 0.928 -2.515 1.00 0.00 79 ARG A C 19
ATOM 29499 O O . ARG A 1 79 ? 1.520 0.765 -3.293 1.00 0.00 79 ARG A O 19
ATOM 29520 N N . LEU A 1 80 ? 2.626 1.999 -1.753 1.00 0.00 80 LEU A N 19
ATOM 29521 C CA . LEU A 1 80 ? 1.673 3.096 -1.786 1.00 0.00 80 LEU A CA 19
ATOM 29522 C C . LEU A 1 80 ? 2.238 4.231 -2.641 1.00 0.00 80 LEU A C 19
ATOM 29523 O O . LEU A 1 80 ? 3.437 4.503 -2.606 1.00 0.00 80 LEU A O 19
ATOM 29539 N N . VAL A 1 81 ? 1.347 4.864 -3.391 1.00 0.00 81 VAL A N 19
ATOM 29540 C CA . VAL A 1 81 ? 1.742 5.964 -4.254 1.00 0.00 81 VAL A CA 19
ATOM 29541 C C . VAL A 1 81 ? 0.787 7.141 -4.043 1.00 0.00 81 VAL A C 19
ATOM 29542 O O . VAL A 1 81 ? -0.344 7.121 -4.526 1.00 0.00 81 VAL A O 19
ATOM 29555 N N . ALA A 1 82 ? 1.277 8.137 -3.320 1.00 0.00 82 ALA A N 19
ATOM 29556 C CA . ALA A 1 82 ? 0.482 9.320 -3.039 1.00 0.00 82 ALA A CA 19
ATOM 29557 C C . ALA A 1 82 ? 0.410 10.191 -4.294 1.00 0.00 82 ALA A C 19
ATOM 29558 O O . ALA A 1 82 ? 1.439 10.545 -4.868 1.00 0.00 82 ALA A O 19
ATOM 29565 N N . PHE A 1 83 ? -0.815 10.512 -4.684 1.00 0.00 83 PHE A N 19
ATOM 29566 C CA . PHE A 1 83 ? -1.034 11.335 -5.861 1.00 0.00 83 PHE A CA 19
ATOM 29567 C C . PHE A 1 83 ? -2.030 12.459 -5.566 1.00 0.00 83 PHE A C 19
ATOM 29568 O O . PHE A 1 83 ? -3.063 12.229 -4.939 1.00 0.00 83 PHE A O 19
ATOM 29585 N N . ALA A 1 84 ? -1.684 13.650 -6.033 1.00 0.00 84 ALA A N 19
ATOM 29586 C CA . ALA A 1 84 ? -2.535 14.810 -5.827 1.00 0.00 84 ALA A CA 19
ATOM 29587 C C . ALA A 1 84 ? -2.873 15.435 -7.182 1.00 0.00 84 ALA A C 19
ATOM 29588 O O . ALA A 1 84 ? -2.150 15.240 -8.157 1.00 0.00 84 ALA A O 19
ATOM 29595 N N . GLY A 1 85 ? -3.973 16.174 -7.198 1.00 0.00 85 GLY A N 19
ATOM 29596 C CA . GLY A 1 85 ? -4.416 16.829 -8.417 1.00 0.00 85 GLY A CA 19
ATOM 29597 C C . GLY A 1 85 ? -4.051 16.000 -9.649 1.00 0.00 85 GLY A C 19
ATOM 29598 O O . GLY A 1 85 ? -4.771 15.072 -10.013 1.00 0.00 85 GLY A O 19
ATOM 29602 N N . SER A 1 86 ? -2.931 16.364 -10.258 1.00 0.00 86 SER A N 19
ATOM 29603 C CA . SER A 1 86 ? -2.462 15.665 -11.442 1.00 0.00 86 SER A CA 19
ATOM 29604 C C . SER A 1 86 ? -1.015 15.210 -11.241 1.00 0.00 86 SER A C 19
ATOM 29605 O O . SER A 1 86 ? -0.292 14.982 -12.210 1.00 0.00 86 SER A O 19
ATOM 29613 N N . PHE A 1 87 ? -0.636 15.091 -9.977 1.00 0.00 87 PHE A N 19
ATOM 29614 C CA . PHE A 1 87 ? 0.712 14.666 -9.637 1.00 0.00 87 PHE A CA 19
ATOM 29615 C C . PHE A 1 87 ? 0.705 13.270 -9.012 1.00 0.00 87 PHE A C 19
ATOM 29616 O O . PHE A 1 87 ? -0.144 12.963 -8.177 1.00 0.00 87 PHE A O 19
ATOM 29633 N N . VAL A 1 88 ? 1.663 12.460 -9.441 1.00 0.00 88 VAL A N 19
ATOM 29634 C CA . VAL A 1 88 ? 1.778 11.103 -8.934 1.00 0.00 88 VAL A CA 19
ATOM 29635 C C . VAL A 1 88 ? 3.135 10.934 -8.247 1.00 0.00 88 VAL A C 19
ATOM 29636 O O . VAL A 1 88 ? 4.178 11.044 -8.890 1.00 0.00 88 VAL A O 19
ATOM 29649 N N . SER A 1 89 ? 3.076 10.670 -6.950 1.00 0.00 89 SER A N 19
ATOM 29650 C CA . SER A 1 89 ? 4.288 10.484 -6.169 1.00 0.00 89 SER A CA 19
ATOM 29651 C C . SER A 1 89 ? 4.835 9.071 -6.380 1.00 0.00 89 SER A C 19
ATOM 29652 O O . SER A 1 89 ? 4.125 8.193 -6.867 1.00 0.00 89 SER A O 19
ATOM 29660 N N . ASP A 1 90 ? 6.093 8.895 -6.002 1.00 0.00 90 ASP A N 19
ATOM 29661 C CA . ASP A 1 90 ? 6.743 7.604 -6.144 1.00 0.00 90 ASP A CA 19
ATOM 29662 C C . ASP A 1 90 ? 6.142 6.622 -5.136 1.00 0.00 90 ASP A C 19
ATOM 29663 O O . ASP A 1 90 ? 5.595 7.033 -4.114 1.00 0.00 90 ASP A O 19
ATOM 29672 N N . PRO A 1 91 ? 6.268 5.309 -5.468 1.00 0.00 91 PRO A N 19
ATOM 29673 C CA . PRO A 1 91 ? 5.744 4.265 -4.604 1.00 0.00 91 PRO A CA 19
ATOM 29674 C C . PRO A 1 91 ? 6.632 4.075 -3.373 1.00 0.00 91 PRO A C 19
ATOM 29675 O O . PRO A 1 91 ? 7.716 3.501 -3.468 1.00 0.00 91 PRO A O 19
ATOM 29686 N N . SER A 1 92 ? 6.140 4.567 -2.245 1.00 0.00 92 SER A N 19
ATOM 29687 C CA . SER A 1 92 ? 6.876 4.458 -0.997 1.00 0.00 92 SER A CA 19
ATOM 29688 C C . SER A 1 92 ? 7.528 3.078 -0.893 1.00 0.00 92 SER A C 19
ATOM 29689 O O . SER A 1 92 ? 7.156 2.155 -1.617 1.00 0.00 92 SER A O 19
ATOM 29697 N N . ASN A 1 93 ? 8.488 2.979 0.015 1.00 0.00 93 ASN A N 19
ATOM 29698 C CA . ASN A 1 93 ? 9.195 1.727 0.223 1.00 0.00 93 ASN A CA 19
ATOM 29699 C C . ASN A 1 93 ? 8.218 0.561 0.057 1.00 0.00 93 ASN A C 19
ATOM 29700 O O . ASN A 1 93 ? 7.024 0.706 0.311 1.00 0.00 93 ASN A O 19
ATOM 29711 N N . THR A 1 94 ? 8.763 -0.569 -0.369 1.00 0.00 94 THR A N 19
ATOM 29712 C CA . THR A 1 94 ? 7.955 -1.759 -0.572 1.00 0.00 94 THR A CA 19
ATOM 29713 C C . THR A 1 94 ? 7.883 -2.582 0.716 1.00 0.00 94 THR A C 19
ATOM 29714 O O . THR A 1 94 ? 8.894 -2.778 1.388 1.00 0.00 94 THR A O 19
ATOM 29725 N N . ALA A 1 95 ? 6.678 -3.040 1.021 1.00 0.00 95 ALA A N 19
ATOM 29726 C CA . ALA A 1 95 ? 6.461 -3.837 2.216 1.00 0.00 95 ALA A CA 19
ATOM 29727 C C . ALA A 1 95 ? 5.712 -5.117 1.842 1.00 0.00 95 ALA A C 19
ATOM 29728 O O . ALA A 1 95 ? 4.946 -5.134 0.880 1.00 0.00 95 ALA A O 19
ATOM 29735 N N . ASN A 1 96 ? 5.960 -6.159 2.622 1.00 0.00 96 ASN A N 19
ATOM 29736 C CA . ASN A 1 96 ? 5.319 -7.441 2.384 1.00 0.00 96 ASN A CA 19
ATOM 29737 C C . ASN A 1 96 ? 5.180 -8.191 3.710 1.00 0.00 96 ASN A C 19
ATOM 29738 O O . ASN A 1 96 ? 5.776 -7.801 4.713 1.00 0.00 96 ASN A O 19
ATOM 29749 N N . VAL A 1 97 ? 4.390 -9.254 3.673 1.00 0.00 97 VAL A N 19
ATOM 29750 C CA . VAL A 1 97 ? 4.165 -10.062 4.859 1.00 0.00 97 VAL A CA 19
ATOM 29751 C C . VAL A 1 97 ? 4.449 -11.530 4.533 1.00 0.00 97 VAL A C 19
ATOM 29752 O O . VAL A 1 97 ? 4.422 -11.927 3.369 1.00 0.00 97 VAL A O 19
ATOM 29765 N N . SER A 1 98 ? 4.714 -12.296 5.581 1.00 0.00 98 SER A N 19
ATOM 29766 C CA . SER A 1 98 ? 5.002 -13.711 5.421 1.00 0.00 98 SER A CA 19
ATOM 29767 C C . SER A 1 98 ? 3.886 -14.547 6.050 1.00 0.00 98 SER A C 19
ATOM 29768 O O . SER A 1 98 ? 3.476 -14.290 7.181 1.00 0.00 98 SER A O 19
ATOM 29776 N N . THR A 1 99 ? 3.426 -15.530 5.290 1.00 0.00 99 THR A N 19
ATOM 29777 C CA . THR A 1 99 ? 2.365 -16.405 5.759 1.00 0.00 99 THR A CA 19
ATOM 29778 C C . THR A 1 99 ? 2.755 -17.870 5.558 1.00 0.00 99 THR A C 19
ATOM 29779 O O . THR A 1 99 ? 2.341 -18.499 4.585 1.00 0.00 99 THR A O 19
ATOM 29790 N N . SER A 1 100 ? 3.548 -18.373 6.493 1.00 0.00 100 SER A N 19
ATOM 29791 C CA . SER A 1 100 ? 3.998 -19.753 6.431 1.00 0.00 100 SER A CA 19
ATOM 29792 C C . SER A 1 100 ? 3.509 -20.519 7.661 1.00 0.00 100 SER A C 19
ATOM 29793 O O . SER A 1 100 ? 3.207 -21.709 7.576 1.00 0.00 100 SER A O 19
ATOM 29801 N N . GLY A 1 101 ? 3.446 -19.806 8.776 1.00 0.00 101 GLY A N 19
ATOM 29802 C CA . GLY A 1 101 ? 2.998 -20.405 10.022 1.00 0.00 101 GLY A CA 19
ATOM 29803 C C . GLY A 1 101 ? 1.745 -19.702 10.549 1.00 0.00 101 GLY A C 19
ATOM 29804 O O . GLY A 1 101 ? 1.763 -19.127 11.636 1.00 0.00 101 GLY A O 19
ATOM 29808 N N . LEU A 1 102 ? 0.688 -19.772 9.754 1.00 0.00 102 LEU A N 19
ATOM 29809 C CA . LEU A 1 102 ? -0.571 -19.149 10.126 1.00 0.00 102 LEU A CA 19
ATOM 29810 C C . LEU A 1 102 ? -1.575 -20.234 10.520 1.00 0.00 102 LEU A C 19
ATOM 29811 O O . LEU A 1 102 ? -1.300 -21.424 10.368 1.00 0.00 102 LEU A O 19
ATOM 29827 N N . SER A 1 103 ? -2.717 -19.786 11.020 1.00 0.00 103 SER A N 19
ATOM 29828 C CA . SER A 1 103 ? -3.763 -20.704 11.437 1.00 0.00 103 SER A CA 19
ATOM 29829 C C . SER A 1 103 ? -4.479 -21.274 10.210 1.00 0.00 103 SER A C 19
ATOM 29830 O O . SER A 1 103 ? -4.489 -22.486 10.000 1.00 0.00 103 SER A O 19
ATOM 29838 N N . GLY A 1 104 ? -5.061 -20.373 9.433 1.00 0.00 104 GLY A N 19
ATOM 29839 C CA . GLY A 1 104 ? -5.777 -20.771 8.233 1.00 0.00 104 GLY A CA 19
ATOM 29840 C C . GLY A 1 104 ? -6.610 -22.030 8.484 1.00 0.00 104 GLY A C 19
ATOM 29841 O O . GLY A 1 104 ? -7.131 -22.225 9.581 1.00 0.00 104 GLY A O 19
ATOM 29845 N N . PRO A 1 105 ? -6.713 -22.872 7.421 1.00 0.00 105 PRO A N 19
ATOM 29846 C CA . PRO A 1 105 ? -7.473 -24.107 7.515 1.00 0.00 105 PRO A CA 19
ATOM 29847 C C . PRO A 1 105 ? -6.711 -25.160 8.321 1.00 0.00 105 PRO A C 19
ATOM 29848 O O . PRO A 1 105 ? -6.435 -26.250 7.821 1.00 0.00 105 PRO A O 19
ATOM 29859 N N . SER A 1 106 ? -6.391 -24.798 9.555 1.00 0.00 106 SER A N 19
ATOM 29860 C CA . SER A 1 106 ? -5.666 -25.699 10.435 1.00 0.00 106 SER A CA 19
ATOM 29861 C C . SER A 1 106 ? -5.859 -25.274 11.892 1.00 0.00 106 SER A C 19
ATOM 29862 O O . SER A 1 106 ? -5.231 -24.323 12.354 1.00 0.00 106 SER A O 19
ATOM 29870 N N . SER A 1 107 ? -6.731 -26.001 12.576 1.00 0.00 107 SER A N 19
ATOM 29871 C CA . SER A 1 107 ? -7.015 -25.711 13.972 1.00 0.00 107 SER A CA 19
ATOM 29872 C C . SER A 1 107 ? -5.718 -25.372 14.710 1.00 0.00 107 SER A C 19
ATOM 29873 O O . SER A 1 107 ? -5.598 -24.301 15.301 1.00 0.00 107 SER A O 19
ATOM 29881 N N . GLY A 1 108 ? -4.780 -26.306 14.651 1.00 0.00 108 GLY A N 19
ATOM 29882 C CA . GLY A 1 108 ? -3.496 -26.120 15.306 1.00 0.00 108 GLY A CA 19
ATOM 29883 C C . GLY A 1 108 ? -3.682 -25.658 16.753 1.00 0.00 108 GLY A C 19
ATOM 29884 O O . GLY A 1 108 ? -3.533 -24.474 17.054 1.00 0.00 108 GLY A O 19
ATOM 29888 N N . GLY A 1 1 ? 8.412 12.482 -19.829 1.00 0.00 1 GLY A N 20
ATOM 29889 C CA . GLY A 1 1 ? 9.045 13.038 -18.645 1.00 0.00 1 GLY A CA 20
ATOM 29890 C C . GLY A 1 1 ? 9.067 14.567 -18.703 1.00 0.00 1 GLY A C 20
ATOM 29891 O O . GLY A 1 1 ? 10.029 15.160 -19.189 1.00 0.00 1 GLY A O 20
ATOM 29895 N N . SER A 1 2 ? 7.995 15.162 -18.199 1.00 0.00 2 SER A N 20
ATOM 29896 C CA . SER A 1 2 ? 7.880 16.610 -18.187 1.00 0.00 2 SER A CA 20
ATOM 29897 C C . SER A 1 2 ? 8.577 17.180 -16.951 1.00 0.00 2 SER A C 20
ATOM 29898 O O . SER A 1 2 ? 8.675 16.510 -15.924 1.00 0.00 2 SER A O 20
ATOM 29906 N N . SER A 1 3 ? 9.045 18.412 -17.090 1.00 0.00 3 SER A N 20
ATOM 29907 C CA . SER A 1 3 ? 9.731 19.080 -15.997 1.00 0.00 3 SER A CA 20
ATOM 29908 C C . SER A 1 3 ? 8.732 19.897 -15.174 1.00 0.00 3 SER A C 20
ATOM 29909 O O . SER A 1 3 ? 9.056 20.986 -14.702 1.00 0.00 3 SER A O 20
ATOM 29917 N N . GLY A 1 4 ? 7.539 19.340 -15.027 1.00 0.00 4 GLY A N 20
ATOM 29918 C CA . GLY A 1 4 ? 6.492 20.004 -14.270 1.00 0.00 4 GLY A CA 20
ATOM 29919 C C . GLY A 1 4 ? 7.018 20.493 -12.919 1.00 0.00 4 GLY A C 20
ATOM 29920 O O . GLY A 1 4 ? 8.181 20.272 -12.585 1.00 0.00 4 GLY A O 20
ATOM 29924 N N . SER A 1 5 ? 6.136 21.149 -12.179 1.00 0.00 5 SER A N 20
ATOM 29925 C CA . SER A 1 5 ? 6.497 21.672 -10.872 1.00 0.00 5 SER A CA 20
ATOM 29926 C C . SER A 1 5 ? 5.907 20.786 -9.773 1.00 0.00 5 SER A C 20
ATOM 29927 O O . SER A 1 5 ? 5.246 21.280 -8.861 1.00 0.00 5 SER A O 20
ATOM 29935 N N . SER A 1 6 ? 6.168 19.493 -9.896 1.00 0.00 6 SER A N 20
ATOM 29936 C CA . SER A 1 6 ? 5.671 18.534 -8.924 1.00 0.00 6 SER A CA 20
ATOM 29937 C C . SER A 1 6 ? 6.052 18.976 -7.510 1.00 0.00 6 SER A C 20
ATOM 29938 O O . SER A 1 6 ? 7.182 19.401 -7.272 1.00 0.00 6 SER A O 20
ATOM 29946 N N . GLY A 1 7 ? 5.088 18.861 -6.608 1.00 0.00 7 GLY A N 20
ATOM 29947 C CA . GLY A 1 7 ? 5.309 19.244 -5.224 1.00 0.00 7 GLY A CA 20
ATOM 29948 C C . GLY A 1 7 ? 4.653 18.246 -4.268 1.00 0.00 7 GLY A C 20
ATOM 29949 O O . GLY A 1 7 ? 4.302 18.597 -3.143 1.00 0.00 7 GLY A O 20
ATOM 29953 N N . LEU A 1 8 ? 4.508 17.021 -4.751 1.00 0.00 8 LEU A N 20
ATOM 29954 C CA . LEU A 1 8 ? 3.900 15.969 -3.953 1.00 0.00 8 LEU A CA 20
ATOM 29955 C C . LEU A 1 8 ? 4.961 14.924 -3.602 1.00 0.00 8 LEU A C 20
ATOM 29956 O O . LEU A 1 8 ? 5.521 14.281 -4.488 1.00 0.00 8 LEU A O 20
ATOM 29972 N N . SER A 1 9 ? 5.205 14.787 -2.306 1.00 0.00 9 SER A N 20
ATOM 29973 C CA . SER A 1 9 ? 6.189 13.832 -1.827 1.00 0.00 9 SER A CA 20
ATOM 29974 C C . SER A 1 9 ? 5.547 12.451 -1.677 1.00 0.00 9 SER A C 20
ATOM 29975 O O . SER A 1 9 ? 4.350 12.344 -1.416 1.00 0.00 9 SER A O 20
ATOM 29983 N N . PRO A 1 10 ? 6.394 11.401 -1.853 1.00 0.00 10 PRO A N 20
ATOM 29984 C CA . PRO A 1 10 ? 5.922 10.032 -1.740 1.00 0.00 10 PRO A CA 20
ATOM 29985 C C . PRO A 1 10 ? 5.696 9.649 -0.276 1.00 0.00 10 PRO A C 20
ATOM 29986 O O . PRO A 1 10 ? 6.130 10.359 0.629 1.00 0.00 10 PRO A O 20
ATOM 29997 N N . PRO A 1 11 ? 4.999 8.497 -0.085 1.00 0.00 11 PRO A N 20
ATOM 29998 C CA . PRO A 1 11 ? 4.710 8.011 1.254 1.00 0.00 11 PRO A CA 20
ATOM 29999 C C . PRO A 1 11 ? 5.958 7.403 1.898 1.00 0.00 11 PRO A C 20
ATOM 30000 O O . PRO A 1 11 ? 6.997 7.279 1.251 1.00 0.00 11 PRO A O 20
ATOM 30011 N N . ARG A 1 12 ? 5.815 7.041 3.164 1.00 0.00 12 ARG A N 20
ATOM 30012 C CA . ARG A 1 12 ? 6.917 6.450 3.903 1.00 0.00 12 ARG A CA 20
ATOM 30013 C C . ARG A 1 12 ? 6.386 5.537 5.010 1.00 0.00 12 ARG A C 20
ATOM 30014 O O . ARG A 1 12 ? 5.177 5.354 5.141 1.00 0.00 12 ARG A O 20
ATOM 30035 N N . GLY A 1 13 ? 7.316 4.989 5.778 1.00 0.00 13 GLY A N 20
ATOM 30036 C CA . GLY A 1 13 ? 6.956 4.099 6.869 1.00 0.00 13 GLY A CA 20
ATOM 30037 C C . GLY A 1 13 ? 5.887 3.097 6.430 1.00 0.00 13 GLY A C 20
ATOM 30038 O O . GLY A 1 13 ? 4.954 2.810 7.179 1.00 0.00 13 GLY A O 20
ATOM 30042 N N . LEU A 1 14 ? 6.058 2.591 5.217 1.00 0.00 14 LEU A N 20
ATOM 30043 C CA . LEU A 1 14 ? 5.119 1.627 4.669 1.00 0.00 14 LEU A CA 20
ATOM 30044 C C . LEU A 1 14 ? 5.549 0.216 5.076 1.00 0.00 14 LEU A C 20
ATOM 30045 O O . LEU A 1 14 ? 6.664 -0.208 4.776 1.00 0.00 14 LEU A O 20
ATOM 30061 N N . VAL A 1 15 ? 4.641 -0.473 5.752 1.00 0.00 15 VAL A N 20
ATOM 30062 C CA . VAL A 1 15 ? 4.912 -1.827 6.203 1.00 0.00 15 VAL A CA 20
ATOM 30063 C C . VAL A 1 15 ? 3.639 -2.667 6.074 1.00 0.00 15 VAL A C 20
ATOM 30064 O O . VAL A 1 15 ? 2.556 -2.128 5.853 1.00 0.00 15 VAL A O 20
ATOM 30077 N N . ALA A 1 16 ? 3.813 -3.972 6.218 1.00 0.00 16 ALA A N 20
ATOM 30078 C CA . ALA A 1 16 ? 2.692 -4.892 6.120 1.00 0.00 16 ALA A CA 20
ATOM 30079 C C . ALA A 1 16 ? 2.749 -5.884 7.283 1.00 0.00 16 ALA A C 20
ATOM 30080 O O . ALA A 1 16 ? 3.659 -6.708 7.357 1.00 0.00 16 ALA A O 20
ATOM 30087 N N . VAL A 1 17 ? 1.765 -5.772 8.164 1.00 0.00 17 VAL A N 20
ATOM 30088 C CA . VAL A 1 17 ? 1.692 -6.648 9.320 1.00 0.00 17 VAL A CA 20
ATOM 30089 C C . VAL A 1 17 ? 0.621 -7.714 9.080 1.00 0.00 17 VAL A C 20
ATOM 30090 O O . VAL A 1 17 ? -0.569 -7.405 9.038 1.00 0.00 17 VAL A O 20
ATOM 30103 N N . ARG A 1 18 ? 1.081 -8.947 8.927 1.00 0.00 18 ARG A N 20
ATOM 30104 C CA . ARG A 1 18 ? 0.177 -10.060 8.692 1.00 0.00 18 ARG A CA 20
ATOM 30105 C C . ARG A 1 18 ? -0.677 -10.322 9.934 1.00 0.00 18 ARG A C 20
ATOM 30106 O O . ARG A 1 18 ? -0.146 -10.526 11.025 1.00 0.00 18 ARG A O 20
ATOM 30127 N N . THR A 1 19 ? -1.985 -10.307 9.727 1.00 0.00 19 THR A N 20
ATOM 30128 C CA . THR A 1 19 ? -2.918 -10.541 10.816 1.00 0.00 19 THR A CA 20
ATOM 30129 C C . THR A 1 19 ? -3.913 -11.641 10.441 1.00 0.00 19 THR A C 20
ATOM 30130 O O . THR A 1 19 ? -3.884 -12.153 9.323 1.00 0.00 19 THR A O 20
ATOM 30141 N N . PRO A 1 20 ? -4.792 -11.980 11.421 1.00 0.00 20 PRO A N 20
ATOM 30142 C CA . PRO A 1 20 ? -5.794 -13.009 11.205 1.00 0.00 20 PRO A CA 20
ATOM 30143 C C . PRO A 1 20 ? -6.929 -12.493 10.318 1.00 0.00 20 PRO A C 20
ATOM 30144 O O . PRO A 1 20 ? -7.423 -13.214 9.453 1.00 0.00 20 PRO A O 20
ATOM 30155 N N . ARG A 1 21 ? -7.308 -11.247 10.563 1.00 0.00 21 ARG A N 20
ATOM 30156 C CA . ARG A 1 21 ? -8.375 -10.626 9.798 1.00 0.00 21 ARG A CA 20
ATOM 30157 C C . ARG A 1 21 ? -7.885 -10.274 8.392 1.00 0.00 21 ARG A C 20
ATOM 30158 O O . ARG A 1 21 ? -8.673 -9.871 7.538 1.00 0.00 21 ARG A O 20
ATOM 30179 N N . GLY A 1 22 ? -6.585 -10.439 8.195 1.00 0.00 22 GLY A N 20
ATOM 30180 C CA . GLY A 1 22 ? -5.980 -10.144 6.907 1.00 0.00 22 GLY A CA 20
ATOM 30181 C C . GLY A 1 22 ? -4.581 -9.549 7.082 1.00 0.00 22 GLY A C 20
ATOM 30182 O O . GLY A 1 22 ? -3.798 -10.026 7.902 1.00 0.00 22 GLY A O 20
ATOM 30186 N N . VAL A 1 23 ? -4.309 -8.517 6.297 1.00 0.00 23 VAL A N 20
ATOM 30187 C CA . VAL A 1 23 ? -3.018 -7.853 6.355 1.00 0.00 23 VAL A CA 20
ATOM 30188 C C . VAL A 1 23 ? -3.231 -6.348 6.536 1.00 0.00 23 VAL A C 20
ATOM 30189 O O . VAL A 1 23 ? -3.972 -5.727 5.776 1.00 0.00 23 VAL A O 20
ATOM 30202 N N . LEU A 1 24 ? -2.568 -5.807 7.548 1.00 0.00 24 LEU A N 20
ATOM 30203 C CA . LEU A 1 24 ? -2.675 -4.387 7.838 1.00 0.00 24 LEU A CA 20
ATOM 30204 C C . LEU A 1 24 ? -1.401 -3.678 7.374 1.00 0.00 24 LEU A C 20
ATOM 30205 O O . LEU A 1 24 ? -0.305 -4.004 7.826 1.00 0.00 24 LEU A O 20
ATOM 30221 N N . LEU A 1 25 ? -1.589 -2.721 6.477 1.00 0.00 25 LEU A N 20
ATOM 30222 C CA . LEU A 1 25 ? -0.468 -1.964 5.946 1.00 0.00 25 LEU A CA 20
ATOM 30223 C C . LEU A 1 25 ? -0.391 -0.610 6.656 1.00 0.00 25 LEU A C 20
ATOM 30224 O O . LEU A 1 25 ? -1.377 0.124 6.708 1.00 0.00 25 LEU A O 20
ATOM 30240 N N . HIS A 1 26 ? 0.789 -0.322 7.185 1.00 0.00 26 HIS A N 20
ATOM 30241 C CA . HIS A 1 26 ? 1.007 0.930 7.890 1.00 0.00 26 HIS A CA 20
ATOM 30242 C C . HIS A 1 26 ? 1.994 1.796 7.104 1.00 0.00 26 HIS A C 20
ATOM 30243 O O . HIS A 1 26 ? 3.153 1.421 6.932 1.00 0.00 26 HIS A O 20
ATOM 30257 N N . TRP A 1 27 ? 1.499 2.937 6.650 1.00 0.00 27 TRP A N 20
ATOM 30258 C CA . TRP A 1 27 ? 2.323 3.859 5.887 1.00 0.00 27 TRP A CA 20
ATOM 30259 C C . TRP A 1 27 ? 2.290 5.217 6.591 1.00 0.00 27 TRP A C 20
ATOM 30260 O O . TRP A 1 27 ? 1.602 5.381 7.598 1.00 0.00 27 TRP A O 20
ATOM 30281 N N . ASP A 1 28 ? 3.041 6.155 6.034 1.00 0.00 28 ASP A N 20
ATOM 30282 C CA . ASP A 1 28 ? 3.106 7.494 6.596 1.00 0.00 28 ASP A CA 20
ATOM 30283 C C . ASP A 1 28 ? 2.719 8.513 5.523 1.00 0.00 28 ASP A C 20
ATOM 30284 O O . ASP A 1 28 ? 2.984 8.304 4.340 1.00 0.00 28 ASP A O 20
ATOM 30293 N N . PRO A 1 29 ? 2.082 9.622 5.986 1.00 0.00 29 PRO A N 20
ATOM 30294 C CA . PRO A 1 29 ? 1.656 10.673 5.078 1.00 0.00 29 PRO A CA 20
ATOM 30295 C C . PRO A 1 29 ? 2.848 11.511 4.612 1.00 0.00 29 PRO A C 20
ATOM 30296 O O . PRO A 1 29 ? 3.825 11.668 5.342 1.00 0.00 29 PRO A O 20
ATOM 30307 N N . PRO A 1 30 ? 2.726 12.041 3.365 1.00 0.00 30 PRO A N 20
ATOM 30308 C CA . PRO A 1 30 ? 3.781 12.859 2.792 1.00 0.00 30 PRO A CA 20
ATOM 30309 C C . PRO A 1 30 ? 3.797 14.253 3.421 1.00 0.00 30 PRO A C 20
ATOM 30310 O O . PRO A 1 30 ? 2.743 14.832 3.684 1.00 0.00 30 PRO A O 20
ATOM 30321 N N . GLU A 1 31 ? 5.003 14.753 3.645 1.00 0.00 31 GLU A N 20
ATOM 30322 C CA . GLU A 1 31 ? 5.170 16.069 4.238 1.00 0.00 31 GLU A CA 20
ATOM 30323 C C . GLU A 1 31 ? 4.999 17.156 3.175 1.00 0.00 31 GLU A C 20
ATOM 30324 O O . GLU A 1 31 ? 4.279 18.130 3.388 1.00 0.00 31 GLU A O 20
ATOM 30336 N N . LEU A 1 32 ? 5.673 16.953 2.052 1.00 0.00 32 LEU A N 20
ATOM 30337 C CA . LEU A 1 32 ? 5.604 17.903 0.955 1.00 0.00 32 LEU A CA 20
ATOM 30338 C C . LEU A 1 32 ? 4.370 17.603 0.103 1.00 0.00 32 LEU A C 20
ATOM 30339 O O . LEU A 1 32 ? 4.283 16.546 -0.521 1.00 0.00 32 LEU A O 20
ATOM 30355 N N . VAL A 1 33 ? 3.445 18.552 0.103 1.00 0.00 33 VAL A N 20
ATOM 30356 C CA . VAL A 1 33 ? 2.219 18.403 -0.663 1.00 0.00 33 VAL A CA 20
ATOM 30357 C C . VAL A 1 33 ? 1.957 19.687 -1.453 1.00 0.00 33 VAL A C 20
ATOM 30358 O O . VAL A 1 33 ? 2.239 20.784 -0.973 1.00 0.00 33 VAL A O 20
ATOM 30371 N N . PRO A 1 34 ? 1.405 19.503 -2.682 1.00 0.00 34 PRO A N 20
ATOM 30372 C CA . PRO A 1 34 ? 1.101 20.634 -3.542 1.00 0.00 34 PRO A CA 20
ATOM 30373 C C . PRO A 1 34 ? -0.146 21.374 -3.055 1.00 0.00 34 PRO A C 20
ATOM 30374 O O . PRO A 1 34 ? -0.400 22.506 -3.464 1.00 0.00 34 PRO A O 20
ATOM 30385 N N . LYS A 1 35 ? -0.892 20.705 -2.188 1.00 0.00 35 LYS A N 20
ATOM 30386 C CA . LYS A 1 35 ? -2.106 21.285 -1.641 1.00 0.00 35 LYS A CA 20
ATOM 30387 C C . LYS A 1 35 ? -2.811 20.248 -0.763 1.00 0.00 35 LYS A C 20
ATOM 30388 O O . LYS A 1 35 ? -2.576 20.188 0.442 1.00 0.00 35 LYS A O 20
ATOM 30407 N N . ARG A 1 36 ? -3.661 19.458 -1.403 1.00 0.00 36 ARG A N 20
ATOM 30408 C CA . ARG A 1 36 ? -4.402 18.428 -0.695 1.00 0.00 36 ARG A CA 20
ATOM 30409 C C . ARG A 1 36 ? -4.221 17.075 -1.387 1.00 0.00 36 ARG A C 20
ATOM 30410 O O . ARG A 1 36 ? -4.250 16.992 -2.614 1.00 0.00 36 ARG A O 20
ATOM 30431 N N . LEU A 1 37 ? -4.039 16.048 -0.570 1.00 0.00 37 LEU A N 20
ATOM 30432 C CA . LEU A 1 37 ? -3.853 14.703 -1.088 1.00 0.00 37 LEU A CA 20
ATOM 30433 C C . LEU A 1 37 ? -5.175 14.200 -1.672 1.00 0.00 37 LEU A C 20
ATOM 30434 O O . LEU A 1 37 ? -6.220 14.300 -1.030 1.00 0.00 37 LEU A O 20
ATOM 30450 N N . ASP A 1 38 ? -5.086 13.669 -2.883 1.00 0.00 38 ASP A N 20
ATOM 30451 C CA . ASP A 1 38 ? -6.261 13.150 -3.561 1.00 0.00 38 ASP A CA 20
ATOM 30452 C C . ASP A 1 38 ? -6.479 11.692 -3.150 1.00 0.00 38 ASP A C 20
ATOM 30453 O O . ASP A 1 38 ? -7.605 11.198 -3.176 1.00 0.00 38 ASP A O 20
ATOM 30462 N N . GLY A 1 39 ? -5.384 11.045 -2.779 1.00 0.00 39 GLY A N 20
ATOM 30463 C CA . GLY A 1 39 ? -5.441 9.654 -2.363 1.00 0.00 39 GLY A CA 20
ATOM 30464 C C . GLY A 1 39 ? -4.265 8.861 -2.937 1.00 0.00 39 GLY A C 20
ATOM 30465 O O . GLY A 1 39 ? -3.689 9.247 -3.953 1.00 0.00 39 GLY A O 20
ATOM 30469 N N . TYR A 1 40 ? -3.944 7.768 -2.261 1.00 0.00 40 TYR A N 20
ATOM 30470 C CA . TYR A 1 40 ? -2.846 6.918 -2.690 1.00 0.00 40 TYR A CA 20
ATOM 30471 C C . TYR A 1 40 ? -3.362 5.719 -3.489 1.00 0.00 40 TYR A C 20
ATOM 30472 O O . TYR A 1 40 ? -4.569 5.555 -3.659 1.00 0.00 40 TYR A O 20
ATOM 30490 N N . VAL A 1 41 ? -2.422 4.912 -3.957 1.00 0.00 41 VAL A N 20
ATOM 30491 C CA . VAL A 1 41 ? -2.766 3.733 -4.733 1.00 0.00 41 VAL A CA 20
ATOM 30492 C C . VAL A 1 41 ? -1.964 2.536 -4.218 1.00 0.00 41 VAL A C 20
ATOM 30493 O O . VAL A 1 41 ? -0.746 2.484 -4.382 1.00 0.00 41 VAL A O 20
ATOM 30506 N N . LEU A 1 42 ? -2.679 1.604 -3.605 1.00 0.00 42 LEU A N 20
ATOM 30507 C CA . LEU A 1 42 ? -2.049 0.412 -3.065 1.00 0.00 42 LEU A CA 20
ATOM 30508 C C . LEU A 1 42 ? -1.808 -0.590 -4.196 1.00 0.00 42 LEU A C 20
ATOM 30509 O O . LEU A 1 42 ? -2.750 -1.017 -4.863 1.00 0.00 42 LEU A O 20
ATOM 30525 N N . GLU A 1 43 ? -0.542 -0.935 -4.378 1.00 0.00 43 GLU A N 20
ATOM 30526 C CA . GLU A 1 43 ? -0.166 -1.878 -5.417 1.00 0.00 43 GLU A CA 20
ATOM 30527 C C . GLU A 1 43 ? 0.624 -3.043 -4.816 1.00 0.00 43 GLU A C 20
ATOM 30528 O O . GLU A 1 43 ? 1.755 -2.865 -4.367 1.00 0.00 43 GLU A O 20
ATOM 30540 N N . GLY A 1 44 ? -0.004 -4.210 -4.827 1.00 0.00 44 GLY A N 20
ATOM 30541 C CA . GLY A 1 44 ? 0.626 -5.403 -4.289 1.00 0.00 44 GLY A CA 20
ATOM 30542 C C . GLY A 1 44 ? 0.928 -6.413 -5.399 1.00 0.00 44 GLY A C 20
ATOM 30543 O O . GLY A 1 44 ? 0.596 -6.181 -6.560 1.00 0.00 44 GLY A O 20
ATOM 30547 N N . ARG A 1 45 ? 1.552 -7.512 -5.002 1.00 0.00 45 ARG A N 20
ATOM 30548 C CA . ARG A 1 45 ? 1.902 -8.557 -5.948 1.00 0.00 45 ARG A CA 20
ATOM 30549 C C . ARG A 1 45 ? 2.579 -9.723 -5.225 1.00 0.00 45 ARG A C 20
ATOM 30550 O O . ARG A 1 45 ? 3.193 -9.535 -4.176 1.00 0.00 45 ARG A O 20
ATOM 30571 N N . GLN A 1 46 ? 2.444 -10.902 -5.815 1.00 0.00 46 GLN A N 20
ATOM 30572 C CA . GLN A 1 46 ? 3.036 -12.098 -5.240 1.00 0.00 46 GLN A CA 20
ATOM 30573 C C . GLN A 1 46 ? 4.479 -12.260 -5.720 1.00 0.00 46 GLN A C 20
ATOM 30574 O O . GLN A 1 46 ? 4.977 -11.439 -6.489 1.00 0.00 46 GLN A O 20
ATOM 30588 N N . GLY A 1 47 ? 5.111 -13.324 -5.246 1.00 0.00 47 GLY A N 20
ATOM 30589 C CA . GLY A 1 47 ? 6.488 -13.604 -5.618 1.00 0.00 47 GLY A CA 20
ATOM 30590 C C . GLY A 1 47 ? 6.735 -13.279 -7.092 1.00 0.00 47 GLY A C 20
ATOM 30591 O O . GLY A 1 47 ? 6.168 -13.920 -7.976 1.00 0.00 47 GLY A O 20
ATOM 30595 N N . SER A 1 48 ? 7.581 -12.284 -7.312 1.00 0.00 48 SER A N 20
ATOM 30596 C CA . SER A 1 48 ? 7.910 -11.866 -8.664 1.00 0.00 48 SER A CA 20
ATOM 30597 C C . SER A 1 48 ? 6.668 -11.946 -9.553 1.00 0.00 48 SER A C 20
ATOM 30598 O O . SER A 1 48 ? 6.697 -12.572 -10.612 1.00 0.00 48 SER A O 20
ATOM 30606 N N . GLN A 1 49 ? 5.606 -11.302 -9.091 1.00 0.00 49 GLN A N 20
ATOM 30607 C CA . GLN A 1 49 ? 4.356 -11.292 -9.831 1.00 0.00 49 GLN A CA 20
ATOM 30608 C C . GLN A 1 49 ? 4.101 -9.905 -10.423 1.00 0.00 49 GLN A C 20
ATOM 30609 O O . GLN A 1 49 ? 4.964 -9.031 -10.361 1.00 0.00 49 GLN A O 20
ATOM 30623 N N . GLY A 1 50 ? 2.911 -9.746 -10.984 1.00 0.00 50 GLY A N 20
ATOM 30624 C CA . GLY A 1 50 ? 2.531 -8.479 -11.587 1.00 0.00 50 GLY A CA 20
ATOM 30625 C C . GLY A 1 50 ? 1.922 -7.537 -10.547 1.00 0.00 50 GLY A C 20
ATOM 30626 O O . GLY A 1 50 ? 1.142 -7.965 -9.698 1.00 0.00 50 GLY A O 20
ATOM 30630 N N . TRP A 1 51 ? 2.302 -6.272 -10.647 1.00 0.00 51 TRP A N 20
ATOM 30631 C CA . TRP A 1 51 ? 1.803 -5.266 -9.725 1.00 0.00 51 TRP A CA 20
ATOM 30632 C C . TRP A 1 51 ? 0.299 -5.111 -9.962 1.00 0.00 51 TRP A C 20
ATOM 30633 O O . TRP A 1 51 ? -0.120 -4.610 -11.004 1.00 0.00 51 TRP A O 20
ATOM 30654 N N . GLU A 1 52 ? -0.471 -5.552 -8.978 1.00 0.00 52 GLU A N 20
ATOM 30655 C CA . GLU A 1 52 ? -1.919 -5.469 -9.067 1.00 0.00 52 GLU A CA 20
ATOM 30656 C C . GLU A 1 52 ? -2.434 -4.283 -8.249 1.00 0.00 52 GLU A C 20
ATOM 30657 O O . GLU A 1 52 ? -2.068 -4.120 -7.086 1.00 0.00 52 GLU A O 20
ATOM 30669 N N . VAL A 1 53 ? -3.275 -3.484 -8.890 1.00 0.00 53 VAL A N 20
ATOM 30670 C CA . VAL A 1 53 ? -3.844 -2.318 -8.236 1.00 0.00 53 VAL A CA 20
ATOM 30671 C C . VAL A 1 53 ? -4.913 -2.768 -7.239 1.00 0.00 53 VAL A C 20
ATOM 30672 O O . VAL A 1 53 ? -6.042 -3.067 -7.626 1.00 0.00 53 VAL A O 20
ATOM 30685 N N . LEU A 1 54 ? -4.520 -2.802 -5.974 1.00 0.00 54 LEU A N 20
ATOM 30686 C CA . LEU A 1 54 ? -5.430 -3.211 -4.918 1.00 0.00 54 LEU A CA 20
ATOM 30687 C C . LEU A 1 54 ? -6.523 -2.152 -4.754 1.00 0.00 54 LEU A C 20
ATOM 30688 O O . LEU A 1 54 ? -7.709 -2.477 -4.730 1.00 0.00 54 LEU A O 20
ATOM 30704 N N . ASP A 1 55 ? -6.083 -0.907 -4.645 1.00 0.00 55 ASP A N 20
ATOM 30705 C CA . ASP A 1 55 ? -7.009 0.202 -4.484 1.00 0.00 55 ASP A CA 20
ATOM 30706 C C . ASP A 1 55 ? -6.283 1.514 -4.785 1.00 0.00 55 ASP A C 20
ATOM 30707 O O . ASP A 1 55 ? -5.485 1.987 -3.977 1.00 0.00 55 ASP A O 20
ATOM 30716 N N . PRO A 1 56 ? -6.593 2.082 -5.982 1.00 0.00 56 PRO A N 20
ATOM 30717 C CA . PRO A 1 56 ? -5.980 3.330 -6.400 1.00 0.00 56 PRO A CA 20
ATOM 30718 C C . PRO A 1 56 ? -6.580 4.517 -5.643 1.00 0.00 56 PRO A C 20
ATOM 30719 O O . PRO A 1 56 ? -5.974 5.585 -5.574 1.00 0.00 56 PRO A O 20
ATOM 30730 N N . ALA A 1 57 ? -7.764 4.289 -5.093 1.00 0.00 57 ALA A N 20
ATOM 30731 C CA . ALA A 1 57 ? -8.453 5.326 -4.344 1.00 0.00 57 ALA A CA 20
ATOM 30732 C C . ALA A 1 57 ? -8.350 5.021 -2.848 1.00 0.00 57 ALA A C 20
ATOM 30733 O O . ALA A 1 57 ? -9.118 4.218 -2.320 1.00 0.00 57 ALA A O 20
ATOM 30740 N N . VAL A 1 58 ? -7.395 5.678 -2.206 1.00 0.00 58 VAL A N 20
ATOM 30741 C CA . VAL A 1 58 ? -7.183 5.488 -0.782 1.00 0.00 58 VAL A CA 20
ATOM 30742 C C . VAL A 1 58 ? -7.225 6.846 -0.078 1.00 0.00 58 VAL A C 20
ATOM 30743 O O . VAL A 1 58 ? -6.559 7.789 -0.500 1.00 0.00 58 VAL A O 20
ATOM 30756 N N . ALA A 1 59 ? -8.016 6.901 0.984 1.00 0.00 59 ALA A N 20
ATOM 30757 C CA . ALA A 1 59 ? -8.155 8.128 1.750 1.00 0.00 59 ALA A CA 20
ATOM 30758 C C . ALA A 1 59 ? -6.801 8.838 1.817 1.00 0.00 59 ALA A C 20
ATOM 30759 O O . ALA A 1 59 ? -5.810 8.253 2.250 1.00 0.00 59 ALA A O 20
ATOM 30766 N N . GLY A 1 60 ? -6.803 10.090 1.381 1.00 0.00 60 GLY A N 20
ATOM 30767 C CA . GLY A 1 60 ? -5.588 10.886 1.386 1.00 0.00 60 GLY A CA 20
ATOM 30768 C C . GLY A 1 60 ? -5.129 11.177 2.816 1.00 0.00 60 GLY A C 20
ATOM 30769 O O . GLY A 1 60 ? -4.042 11.713 3.026 1.00 0.00 60 GLY A O 20
ATOM 30773 N N . THR A 1 61 ? -5.981 10.812 3.763 1.00 0.00 61 THR A N 20
ATOM 30774 C CA . THR A 1 61 ? -5.677 11.028 5.167 1.00 0.00 61 THR A CA 20
ATOM 30775 C C . THR A 1 61 ? -5.358 9.699 5.854 1.00 0.00 61 THR A C 20
ATOM 30776 O O . THR A 1 61 ? -4.757 9.679 6.927 1.00 0.00 61 THR A O 20
ATOM 30787 N N . GLU A 1 62 ? -5.775 8.620 5.208 1.00 0.00 62 GLU A N 20
ATOM 30788 C CA . GLU A 1 62 ? -5.541 7.290 5.743 1.00 0.00 62 GLU A CA 20
ATOM 30789 C C . GLU A 1 62 ? -4.043 7.057 5.952 1.00 0.00 62 GLU A C 20
ATOM 30790 O O . GLU A 1 62 ? -3.216 7.750 5.361 1.00 0.00 62 GLU A O 20
ATOM 30802 N N . THR A 1 63 ? -3.740 6.080 6.793 1.00 0.00 63 THR A N 20
ATOM 30803 C CA . THR A 1 63 ? -2.357 5.747 7.087 1.00 0.00 63 THR A CA 20
ATOM 30804 C C . THR A 1 63 ? -2.165 4.229 7.102 1.00 0.00 63 THR A C 20
ATOM 30805 O O . THR A 1 63 ? -1.111 3.737 7.503 1.00 0.00 63 THR A O 20
ATOM 30816 N N . GLU A 1 64 ? -3.200 3.530 6.660 1.00 0.00 64 GLU A N 20
ATOM 30817 C CA . GLU A 1 64 ? -3.158 2.078 6.618 1.00 0.00 64 GLU A CA 20
ATOM 30818 C C . GLU A 1 64 ? -4.374 1.534 5.865 1.00 0.00 64 GLU A C 20
ATOM 30819 O O . GLU A 1 64 ? -5.285 2.287 5.524 1.00 0.00 64 GLU A O 20
ATOM 30831 N N . LEU A 1 65 ? -4.349 0.230 5.629 1.00 0.00 65 LEU A N 20
ATOM 30832 C CA . LEU A 1 65 ? -5.438 -0.423 4.923 1.00 0.00 65 LEU A CA 20
ATOM 30833 C C . LEU A 1 65 ? -5.314 -1.939 5.093 1.00 0.00 65 LEU A C 20
ATOM 30834 O O . LEU A 1 65 ? -4.221 -2.453 5.325 1.00 0.00 65 LEU A O 20
ATOM 30850 N N . LEU A 1 66 ? -6.449 -2.611 4.971 1.00 0.00 66 LEU A N 20
ATOM 30851 C CA . LEU A 1 66 ? -6.481 -4.057 5.108 1.00 0.00 66 LEU A CA 20
ATOM 30852 C C . LEU A 1 66 ? -6.352 -4.699 3.725 1.00 0.00 66 LEU A C 20
ATOM 30853 O O . LEU A 1 66 ? -6.941 -4.220 2.757 1.00 0.00 66 LEU A O 20
ATOM 30869 N N . VAL A 1 67 ? -5.579 -5.774 3.676 1.00 0.00 67 VAL A N 20
ATOM 30870 C CA . VAL A 1 67 ? -5.366 -6.486 2.428 1.00 0.00 67 VAL A CA 20
ATOM 30871 C C . VAL A 1 67 ? -5.505 -7.990 2.673 1.00 0.00 67 VAL A C 20
ATOM 30872 O O . VAL A 1 67 ? -4.537 -8.737 2.538 1.00 0.00 67 VAL A O 20
ATOM 30885 N N . PRO A 1 68 ? -6.749 -8.399 3.040 1.00 0.00 68 PRO A N 20
ATOM 30886 C CA . PRO A 1 68 ? -7.027 -9.801 3.306 1.00 0.00 68 PRO A CA 20
ATOM 30887 C C . PRO A 1 68 ? -7.110 -10.600 2.004 1.00 0.00 68 PRO A C 20
ATOM 30888 O O . PRO A 1 68 ? -7.333 -11.809 2.027 1.00 0.00 68 PRO A O 20
ATOM 30899 N N . GLY A 1 69 ? -6.926 -9.892 0.900 1.00 0.00 69 GLY A N 20
ATOM 30900 C CA . GLY A 1 69 ? -6.977 -10.520 -0.409 1.00 0.00 69 GLY A CA 20
ATOM 30901 C C . GLY A 1 69 ? -5.686 -11.289 -0.699 1.00 0.00 69 GLY A C 20
ATOM 30902 O O . GLY A 1 69 ? -5.592 -11.994 -1.703 1.00 0.00 69 GLY A O 20
ATOM 30906 N N . LEU A 1 70 ? -4.725 -11.128 0.198 1.00 0.00 70 LEU A N 20
ATOM 30907 C CA . LEU A 1 70 ? -3.444 -11.799 0.052 1.00 0.00 70 LEU A CA 20
ATOM 30908 C C . LEU A 1 70 ? -3.658 -13.313 0.098 1.00 0.00 70 LEU A C 20
ATOM 30909 O O . LEU A 1 70 ? -4.679 -13.784 0.596 1.00 0.00 70 LEU A O 20
ATOM 30925 N N . ILE A 1 71 ? -2.678 -14.033 -0.427 1.00 0.00 71 ILE A N 20
ATOM 30926 C CA . ILE A 1 71 ? -2.746 -15.484 -0.452 1.00 0.00 71 ILE A CA 20
ATOM 30927 C C . ILE A 1 71 ? -1.827 -16.052 0.632 1.00 0.00 71 ILE A C 20
ATOM 30928 O O . ILE A 1 71 ? -1.063 -15.314 1.253 1.00 0.00 71 ILE A O 20
ATOM 30944 N N . LYS A 1 72 ? -1.932 -17.358 0.827 1.00 0.00 72 LYS A N 20
ATOM 30945 C CA . LYS A 1 72 ? -1.120 -18.033 1.825 1.00 0.00 72 LYS A CA 20
ATOM 30946 C C . LYS A 1 72 ? -0.062 -18.887 1.124 1.00 0.00 72 LYS A C 20
ATOM 30947 O O . LYS A 1 72 ? -0.331 -19.483 0.082 1.00 0.00 72 LYS A O 20
ATOM 30966 N N . ASP A 1 73 ? 1.120 -18.919 1.723 1.00 0.00 73 ASP A N 20
ATOM 30967 C CA . ASP A 1 73 ? 2.219 -19.690 1.168 1.00 0.00 73 ASP A CA 20
ATOM 30968 C C . ASP A 1 73 ? 2.910 -18.871 0.075 1.00 0.00 73 ASP A C 20
ATOM 30969 O O . ASP A 1 73 ? 3.626 -19.423 -0.759 1.00 0.00 73 ASP A O 20
ATOM 30978 N N . VAL A 1 74 ? 2.670 -17.569 0.115 1.00 0.00 74 VAL A N 20
ATOM 30979 C CA . VAL A 1 74 ? 3.260 -16.669 -0.862 1.00 0.00 74 VAL A CA 20
ATOM 30980 C C . VAL A 1 74 ? 3.733 -15.397 -0.156 1.00 0.00 74 VAL A C 20
ATOM 30981 O O . VAL A 1 74 ? 3.578 -15.261 1.056 1.00 0.00 74 VAL A O 20
ATOM 30994 N N . LEU A 1 75 ? 4.302 -14.498 -0.946 1.00 0.00 75 LEU A N 20
ATOM 30995 C CA . LEU A 1 75 ? 4.799 -13.241 -0.412 1.00 0.00 75 LEU A CA 20
ATOM 30996 C C . LEU A 1 75 ? 4.172 -12.079 -1.186 1.00 0.00 75 LEU A C 20
ATOM 30997 O O . LEU A 1 75 ? 4.673 -11.688 -2.239 1.00 0.00 75 LEU A O 20
ATOM 31013 N N . TYR A 1 76 ? 3.085 -11.561 -0.633 1.00 0.00 76 TYR A N 20
ATOM 31014 C CA . TYR A 1 76 ? 2.384 -10.452 -1.258 1.00 0.00 76 TYR A CA 20
ATOM 31015 C C . TYR A 1 76 ? 3.055 -9.119 -0.921 1.00 0.00 76 TYR A C 20
ATOM 31016 O O . TYR A 1 76 ? 3.164 -8.753 0.249 1.00 0.00 76 TYR A O 20
ATOM 31034 N N . GLU A 1 77 ? 3.489 -8.430 -1.966 1.00 0.00 77 GLU A N 20
ATOM 31035 C CA . GLU A 1 77 ? 4.146 -7.145 -1.795 1.00 0.00 77 GLU A CA 20
ATOM 31036 C C . GLU A 1 77 ? 3.114 -6.016 -1.793 1.00 0.00 77 GLU A C 20
ATOM 31037 O O . GLU A 1 77 ? 1.916 -6.265 -1.926 1.00 0.00 77 GLU A O 20
ATOM 31049 N N . PHE A 1 78 ? 3.615 -4.800 -1.640 1.00 0.00 78 PHE A N 20
ATOM 31050 C CA . PHE A 1 78 ? 2.751 -3.632 -1.619 1.00 0.00 78 PHE A CA 20
ATOM 31051 C C . PHE A 1 78 ? 3.549 -2.354 -1.883 1.00 0.00 78 PHE A C 20
ATOM 31052 O O . PHE A 1 78 ? 4.760 -2.319 -1.669 1.00 0.00 78 PHE A O 20
ATOM 31069 N N . ARG A 1 79 ? 2.839 -1.334 -2.343 1.00 0.00 79 ARG A N 20
ATOM 31070 C CA . ARG A 1 79 ? 3.467 -0.057 -2.638 1.00 0.00 79 ARG A CA 20
ATOM 31071 C C . ARG A 1 79 ? 2.410 1.046 -2.727 1.00 0.00 79 ARG A C 20
ATOM 31072 O O . ARG A 1 79 ? 1.441 0.923 -3.475 1.00 0.00 79 ARG A O 20
ATOM 31093 N N . LEU A 1 80 ? 2.633 2.098 -1.954 1.00 0.00 80 LEU A N 20
ATOM 31094 C CA . LEU A 1 80 ? 1.712 3.222 -1.937 1.00 0.00 80 LEU A CA 20
ATOM 31095 C C . LEU A 1 80 ? 2.280 4.354 -2.796 1.00 0.00 80 LEU A C 20
ATOM 31096 O O . LEU A 1 80 ? 3.486 4.595 -2.794 1.00 0.00 80 LEU A O 20
ATOM 31112 N N . VAL A 1 81 ? 1.383 5.020 -3.509 1.00 0.00 81 VAL A N 20
ATOM 31113 C CA . VAL A 1 81 ? 1.779 6.120 -4.370 1.00 0.00 81 VAL A CA 20
ATOM 31114 C C . VAL A 1 81 ? 0.898 7.336 -4.075 1.00 0.00 81 VAL A C 20
ATOM 31115 O O . VAL A 1 81 ? -0.271 7.367 -4.457 1.00 0.00 81 VAL A O 20
ATOM 31128 N N . ALA A 1 82 ? 1.492 8.307 -3.399 1.00 0.00 82 ALA A N 20
ATOM 31129 C CA . ALA A 1 82 ? 0.776 9.522 -3.048 1.00 0.00 82 ALA A CA 20
ATOM 31130 C C . ALA A 1 82 ? 0.616 10.393 -4.295 1.00 0.00 82 ALA A C 20
ATOM 31131 O O . ALA A 1 82 ? 1.595 10.934 -4.808 1.00 0.00 82 ALA A O 20
ATOM 31138 N N . PHE A 1 83 ? -0.624 10.502 -4.748 1.00 0.00 83 PHE A N 20
ATOM 31139 C CA . PHE A 1 83 ? -0.924 11.298 -5.926 1.00 0.00 83 PHE A CA 20
ATOM 31140 C C . PHE A 1 83 ? -1.988 12.354 -5.617 1.00 0.00 83 PHE A C 20
ATOM 31141 O O . PHE A 1 83 ? -2.960 12.074 -4.917 1.00 0.00 83 PHE A O 20
ATOM 31158 N N . ALA A 1 84 ? -1.768 13.544 -6.156 1.00 0.00 84 ALA A N 20
ATOM 31159 C CA . ALA A 1 84 ? -2.696 14.643 -5.947 1.00 0.00 84 ALA A CA 20
ATOM 31160 C C . ALA A 1 84 ? -3.022 15.292 -7.294 1.00 0.00 84 ALA A C 20
ATOM 31161 O O . ALA A 1 84 ? -2.130 15.788 -7.980 1.00 0.00 84 ALA A O 20
ATOM 31168 N N . GLY A 1 85 ? -4.303 15.267 -7.631 1.00 0.00 85 GLY A N 20
ATOM 31169 C CA . GLY A 1 85 ? -4.758 15.847 -8.883 1.00 0.00 85 GLY A CA 20
ATOM 31170 C C . GLY A 1 85 ? -4.000 15.251 -10.071 1.00 0.00 85 GLY A C 20
ATOM 31171 O O . GLY A 1 85 ? -4.339 14.168 -10.548 1.00 0.00 85 GLY A O 20
ATOM 31175 N N . SER A 1 86 ? -2.989 15.983 -10.515 1.00 0.00 86 SER A N 20
ATOM 31176 C CA . SER A 1 86 ? -2.181 15.540 -11.638 1.00 0.00 86 SER A CA 20
ATOM 31177 C C . SER A 1 86 ? -0.774 15.177 -11.158 1.00 0.00 86 SER A C 20
ATOM 31178 O O . SER A 1 86 ? 0.074 14.778 -11.956 1.00 0.00 86 SER A O 20
ATOM 31186 N N . PHE A 1 87 ? -0.569 15.327 -9.858 1.00 0.00 87 PHE A N 20
ATOM 31187 C CA . PHE A 1 87 ? 0.721 15.020 -9.263 1.00 0.00 87 PHE A CA 20
ATOM 31188 C C . PHE A 1 87 ? 0.755 13.581 -8.742 1.00 0.00 87 PHE A C 20
ATOM 31189 O O . PHE A 1 87 ? -0.020 13.218 -7.859 1.00 0.00 87 PHE A O 20
ATOM 31206 N N . VAL A 1 88 ? 1.662 12.801 -9.312 1.00 0.00 88 VAL A N 20
ATOM 31207 C CA . VAL A 1 88 ? 1.808 11.411 -8.916 1.00 0.00 88 VAL A CA 20
ATOM 31208 C C . VAL A 1 88 ? 3.182 11.209 -8.275 1.00 0.00 88 VAL A C 20
ATOM 31209 O O . VAL A 1 88 ? 4.205 11.279 -8.955 1.00 0.00 88 VAL A O 20
ATOM 31222 N N . SER A 1 89 ? 3.162 10.962 -6.973 1.00 0.00 89 SER A N 20
ATOM 31223 C CA . SER A 1 89 ? 4.393 10.749 -6.233 1.00 0.00 89 SER A CA 20
ATOM 31224 C C . SER A 1 89 ? 4.928 9.341 -6.500 1.00 0.00 89 SER A C 20
ATOM 31225 O O . SER A 1 89 ? 4.220 8.498 -7.047 1.00 0.00 89 SER A O 20
ATOM 31233 N N . ASP A 1 90 ? 6.174 9.130 -6.101 1.00 0.00 90 ASP A N 20
ATOM 31234 C CA . ASP A 1 90 ? 6.812 7.839 -6.290 1.00 0.00 90 ASP A CA 20
ATOM 31235 C C . ASP A 1 90 ? 6.219 6.832 -5.303 1.00 0.00 90 ASP A C 20
ATOM 31236 O O . ASP A 1 90 ? 5.728 7.213 -4.242 1.00 0.00 90 ASP A O 20
ATOM 31245 N N . PRO A 1 91 ? 6.287 5.532 -5.697 1.00 0.00 91 PRO A N 20
ATOM 31246 C CA . PRO A 1 91 ? 5.762 4.467 -4.858 1.00 0.00 91 PRO A CA 20
ATOM 31247 C C . PRO A 1 91 ? 6.693 4.193 -3.675 1.00 0.00 91 PRO A C 20
ATOM 31248 O O . PRO A 1 91 ? 7.796 3.680 -3.854 1.00 0.00 91 PRO A O 20
ATOM 31259 N N . SER A 1 92 ? 6.213 4.547 -2.492 1.00 0.00 92 SER A N 20
ATOM 31260 C CA . SER A 1 92 ? 6.988 4.345 -1.279 1.00 0.00 92 SER A CA 20
ATOM 31261 C C . SER A 1 92 ? 7.638 2.960 -1.298 1.00 0.00 92 SER A C 20
ATOM 31262 O O . SER A 1 92 ? 7.365 2.155 -2.187 1.00 0.00 92 SER A O 20
ATOM 31270 N N . ASN A 1 93 ? 8.485 2.726 -0.306 1.00 0.00 93 ASN A N 20
ATOM 31271 C CA . ASN A 1 93 ? 9.175 1.452 -0.197 1.00 0.00 93 ASN A CA 20
ATOM 31272 C C . ASN A 1 93 ? 8.183 0.315 -0.450 1.00 0.00 93 ASN A C 20
ATOM 31273 O O . ASN A 1 93 ? 6.983 0.552 -0.581 1.00 0.00 93 ASN A O 20
ATOM 31284 N N . THR A 1 94 ? 8.721 -0.894 -0.512 1.00 0.00 94 THR A N 20
ATOM 31285 C CA . THR A 1 94 ? 7.897 -2.068 -0.747 1.00 0.00 94 THR A CA 20
ATOM 31286 C C . THR A 1 94 ? 7.691 -2.844 0.556 1.00 0.00 94 THR A C 20
ATOM 31287 O O . THR A 1 94 ? 8.655 -3.175 1.245 1.00 0.00 94 THR A O 20
ATOM 31298 N N . ALA A 1 95 ? 6.428 -3.113 0.853 1.00 0.00 95 ALA A N 20
ATOM 31299 C CA . ALA A 1 95 ? 6.083 -3.844 2.060 1.00 0.00 95 ALA A CA 20
ATOM 31300 C C . ALA A 1 95 ? 5.735 -5.288 1.695 1.00 0.00 95 ALA A C 20
ATOM 31301 O O . ALA A 1 95 ? 4.853 -5.528 0.871 1.00 0.00 95 ALA A O 20
ATOM 31308 N N . ASN A 1 96 ? 6.445 -6.212 2.325 1.00 0.00 96 ASN A N 20
ATOM 31309 C CA . ASN A 1 96 ? 6.221 -7.626 2.077 1.00 0.00 96 ASN A CA 20
ATOM 31310 C C . ASN A 1 96 ? 5.521 -8.248 3.286 1.00 0.00 96 ASN A C 20
ATOM 31311 O O . ASN A 1 96 ? 5.755 -7.839 4.422 1.00 0.00 96 ASN A O 20
ATOM 31322 N N . VAL A 1 97 ? 4.674 -9.227 3.001 1.00 0.00 97 VAL A N 20
ATOM 31323 C CA . VAL A 1 97 ? 3.938 -9.909 4.052 1.00 0.00 97 VAL A CA 20
ATOM 31324 C C . VAL A 1 97 ? 4.329 -11.388 4.065 1.00 0.00 97 VAL A C 20
ATOM 31325 O O . VAL A 1 97 ? 4.556 -11.983 3.012 1.00 0.00 97 VAL A O 20
ATOM 31338 N N . SER A 1 98 ? 4.395 -11.939 5.268 1.00 0.00 98 SER A N 20
ATOM 31339 C CA . SER A 1 98 ? 4.755 -13.337 5.432 1.00 0.00 98 SER A CA 20
ATOM 31340 C C . SER A 1 98 ? 3.542 -14.137 5.911 1.00 0.00 98 SER A C 20
ATOM 31341 O O . SER A 1 98 ? 2.754 -13.650 6.721 1.00 0.00 98 SER A O 20
ATOM 31349 N N . THR A 1 99 ? 3.430 -15.350 5.391 1.00 0.00 99 THR A N 20
ATOM 31350 C CA . THR A 1 99 ? 2.326 -16.222 5.756 1.00 0.00 99 THR A CA 20
ATOM 31351 C C . THR A 1 99 ? 2.756 -17.688 5.678 1.00 0.00 99 THR A C 20
ATOM 31352 O O . THR A 1 99 ? 2.472 -18.370 4.694 1.00 0.00 99 THR A O 20
ATOM 31363 N N . SER A 1 100 ? 3.434 -18.130 6.727 1.00 0.00 100 SER A N 20
ATOM 31364 C CA . SER A 1 100 ? 3.906 -19.503 6.789 1.00 0.00 100 SER A CA 20
ATOM 31365 C C . SER A 1 100 ? 3.207 -20.245 7.930 1.00 0.00 100 SER A C 20
ATOM 31366 O O . SER A 1 100 ? 2.953 -21.445 7.831 1.00 0.00 100 SER A O 20
ATOM 31374 N N . GLY A 1 101 ? 2.916 -19.501 8.987 1.00 0.00 101 GLY A N 20
ATOM 31375 C CA . GLY A 1 101 ? 2.251 -20.074 10.145 1.00 0.00 101 GLY A CA 20
ATOM 31376 C C . GLY A 1 101 ? 0.757 -20.267 9.880 1.00 0.00 101 GLY A C 20
ATOM 31377 O O . GLY A 1 101 ? 0.149 -21.207 10.390 1.00 0.00 101 GLY A O 20
ATOM 31381 N N . LEU A 1 102 ? 0.208 -19.363 9.082 1.00 0.00 102 LEU A N 20
ATOM 31382 C CA . LEU A 1 102 ? -1.204 -19.422 8.743 1.00 0.00 102 LEU A CA 20
ATOM 31383 C C . LEU A 1 102 ? -1.470 -20.674 7.905 1.00 0.00 102 LEU A C 20
ATOM 31384 O O . LEU A 1 102 ? -0.547 -21.251 7.333 1.00 0.00 102 LEU A O 20
ATOM 31400 N N . SER A 1 103 ? -2.738 -21.058 7.860 1.00 0.00 103 SER A N 20
ATOM 31401 C CA . SER A 1 103 ? -3.137 -22.231 7.102 1.00 0.00 103 SER A CA 20
ATOM 31402 C C . SER A 1 103 ? -2.086 -23.333 7.250 1.00 0.00 103 SER A C 20
ATOM 31403 O O . SER A 1 103 ? -1.240 -23.510 6.375 1.00 0.00 103 SER A O 20
ATOM 31411 N N . GLY A 1 104 ? -2.175 -24.046 8.364 1.00 0.00 104 GLY A N 20
ATOM 31412 C CA . GLY A 1 104 ? -1.242 -25.126 8.638 1.00 0.00 104 GLY A CA 20
ATOM 31413 C C . GLY A 1 104 ? -0.642 -24.989 10.038 1.00 0.00 104 GLY A C 20
ATOM 31414 O O . GLY A 1 104 ? -0.753 -23.937 10.665 1.00 0.00 104 GLY A O 20
ATOM 31418 N N . PRO A 1 105 ? -0.002 -26.097 10.499 1.00 0.00 105 PRO A N 20
ATOM 31419 C CA . PRO A 1 105 ? 0.617 -26.111 11.814 1.00 0.00 105 PRO A CA 20
ATOM 31420 C C . PRO A 1 105 ? 1.923 -25.314 11.814 1.00 0.00 105 PRO A C 20
ATOM 31421 O O . PRO A 1 105 ? 2.539 -25.125 10.766 1.00 0.00 105 PRO A O 20
ATOM 31432 N N . SER A 1 106 ? 2.307 -24.868 13.001 1.00 0.00 106 SER A N 20
ATOM 31433 C CA . SER A 1 106 ? 3.529 -24.096 13.152 1.00 0.00 106 SER A CA 20
ATOM 31434 C C . SER A 1 106 ? 4.000 -24.141 14.607 1.00 0.00 106 SER A C 20
ATOM 31435 O O . SER A 1 106 ? 3.210 -24.405 15.511 1.00 0.00 106 SER A O 20
ATOM 31443 N N . SER A 1 107 ? 5.287 -23.879 14.786 1.00 0.00 107 SER A N 20
ATOM 31444 C CA . SER A 1 107 ? 5.873 -23.886 16.116 1.00 0.00 107 SER A CA 20
ATOM 31445 C C . SER A 1 107 ? 7.176 -23.084 16.117 1.00 0.00 107 SER A C 20
ATOM 31446 O O . SER A 1 107 ? 7.914 -23.091 15.133 1.00 0.00 107 SER A O 20
ATOM 31454 N N . GLY A 1 108 ? 7.419 -22.413 17.233 1.00 0.00 108 GLY A N 20
ATOM 31455 C CA . GLY A 1 108 ? 8.621 -21.608 17.376 1.00 0.00 108 GLY A CA 20
ATOM 31456 C C . GLY A 1 108 ? 9.700 -22.367 18.151 1.00 0.00 108 GLY A C 20
ATOM 31457 O O . GLY A 1 108 ? 9.451 -23.457 18.663 1.00 0.00 108 GLY A O 20
#

Secondary structure (DSSP, 8-state):
-----------EEEEEEE-SSSEEEEEE--S--SS---BEEEEEEETT---EEEEEEE-SS--EEE-----TTS-EE--BEEEETTEEEEE-S------SS-SS----

Organism: Homo sapiens (NCBI:txid9606)

Sequence (108 aa):
GSSGSSGLSPPRGLVAVRTPRGVLLHWDPPELVPKRLDGYVLEGRQGSQGWEVLDPAVAGTETELLVPGLIKDVLYEFRLVAFAGSFVSDPSNTANVSTSGLSGPSSGGSSGSSGLSPPRGLVAVRTPRGVLLHWDPPELVPKRLDGYVLEGRQGSQGWEVLDPAVAGTETELLVPGLIKDVLYEFRLVAFAGSFVSDPSNTANVSTSGLSGPSSGGSSGSSGLSPPRGLVAVRTPRGVLLHWDPPELVPKRLDGYVLEGRQGSQGWEVLDPAVAGTETELLVPGLIKDVLYEFRLVAFAGSFVSDPSNTANVSTSGLSGPSSGGSSGSSGLSPPRGLVAVRTPRGVLLHWDPPELVPKRLDGYVLEGRQGSQGWEVLDPAVAGTETELLVPGLIKDVLYEFRLVAFAGSFVSDPSNTANVSTSGLSGPSSGGSSGSSGLSPPRGLVAVRTPRGVLLHWDPPELVPKRLDGYVLEGRQGSQGWEVLDPAVAGTETELLVPGLIKDVLYEFRLVAFAGSFVSDPSNTANVSTSGLSGPSSGGSSGSSGLSPPRGLVAVRTPRGVLLHWDPPELVPKRLDGYVLEGRQGSQGWEVLDPAVAGTETELLVPGLIKDVLYEFRLVAFAGSFVSDPSNTANVSTSGLSGPSSGGSSGSSGLSPPRGLVAVRTPRGVLLHWDPPELVPKRLDGYVLEGRQGSQGWEVLDPAVAGTETELLVPGLIKDVLYEFRLVAFAGSFVSDPSNTANVSTSGLSGPSSGGSSGSSGLSPPRGLVAVRTPRGVLLHWDPPELVPKRLDGYVLEGRQGSQGWEVLDPAVAGTETELLVPGLIKDVLYEFRLVAFAGSFVSDPSNTANVSTSGLSGPSSGGSSGSSGLSPPRGLVAVRTPRGVLLHWDPPELVPKRLDGYVLEGRQGSQGWEVLDPAVAGTETELLVPGLIKDVLYEFRLVAFAGSFVSDPSNTANVSTSGLSGPSSGGSSGSSGLSPPRGLVAVRTPRGVLLHWDPPELVPKRLDGYVLEGRQGSQGWEVLDPAVAGTETELLVPGLIKDVLYEFRLVAFAGSFVSDPSNTANVSTSGLSGPSSGGSSGSSGLSPPRGLVAVRTPRGVLLHWDPPELVPKRLDGYVLEGRQGSQGWEVLDPAVAGTETELLVPGLIKDVLYEFRLVAFAGSFVSDPSNTANVSTSGLSGPSSGGSSGSSGLSPPRGLVAVRTPRGVLLHWDPPELVPKRLDGYVLEGRQGSQGWEVLDPAVAGTETELLVPGLIKDVLYEFRLVAFAGSFVSDPSNTANVSTSGLSGPSSGGSSGSSGLSPPRGLVAVRTPRGVLLHWDPPELVPKRLDGYVLEGRQGSQGWEVLDPAVAGTETELLVPGLIKDVLYEFRLVAFAGSFVSDPSNTANVSTSGLSGPSSGGSSGSSGLSPPRGLVAVRTPRGVLLHWDPPELVPKRLDGYVLEGRQGSQGWEVLDPAVAGTETELLVPGLIKDVLYEFRLVAFAGSFVSDPSNTANVSTSGLSGPSSGGSSGSSGLSPPRGLVAVRTPRGVLLHWDPPELVPKRLDGYVLEGRQGSQGWEVLDPAVAGTETELLVPGLIKDVLYEFRLVAFAGSFVSDPSNTANVSTSGLSGPSSGGSSGSSGLSPPRGLVAVRTPRGVLLHWDPPELVPKRLDGYVLEGRQGSQGWEVLDPAVAGTETELLVPGLIKDVLYEFRLVAFAGSFVSDPSNTANVSTSGLSGPSSGGSSGSSGLSPPRGLVAVRTPRGVLLHWDPPELVPKRLDGYVLEGRQGSQGWEVLDPAVAGTETELLVPGLIKDVLYEFRLVAFAGSFVSDPSNTANVSTSGLSGPSSGGSSGSSGLSPPRGLVAVRTPRGVLLHWDPPELVPKRLDGYVLEGRQGSQGWEVLDPAVAGTETELLVPGLIKDVLYEFRLVAFAGSFVSDPSNTANVSTSGLSGPSSGGSSGSSGLSPPRGLVAVRTPRGVLLHWDPPELVPKRLDGYVLEGRQGSQGWEVLDPAVAGTETELLVPGLIKDVLYEFRLVAFAGSFVSDPSNTANVSTSGLSGPSSGGSSGSSGLSPPRGLVAVRTPRGVLLHWDPPELVPKRLDGYVLEGRQGSQGWEVLDPAVAGTETELLVPGLIKDVLYEFRLVAFAGSFVSDPSNTANVSTSGLSGPSSG

GO terms:
  GO:0005515 protein binding (F, IPI)

Nearest PDB structures (foldseek):
  1v5j-assembly1_A  TM=9.302E-01  e=8.310E-18  Homo sapiens
  6pol-assembly3_E  TM=8.029E-01  e=9.816E-06  Homo sapiens
  1wf5-assembly1_A  TM=7.928E-01  e=1.786E-05  Homo sapiens
  6iaa-assembly3_C  TM=7.631E-01  e=4.264E-05  Homo sapiens
  2ed7-assembly1_A  TM=7.246E-01  e=2.065E-04  Homo sapiens

Foldseek 3Di:
DDPDPAFAAWKAPWAWEQDPVAIKTFIGATPTDPPAWQAKWKWKAWDPGDTDTPDRHHPNPDGIDGDNVDDAPIKIKIWIWTADDPHIYDTYDIYIDHHDCPPDHDDD

Radius of gyration: 14.79 Å; Cα contacts (8 Å, |Δi|>4): 258; chains: 1; bounding box: 23×43×39 Å

InterPro domains:
  IPR003598 Immunoglobulin subtype 2 [SM00408] (32-115)
  IPR003598 Immunoglobulin subtype 2 [SM00408] (149-213)
  IPR003598 Immunoglobulin subtype 2 [SM00408] (239-308)
  IPR003598 Immunoglobulin subtype 2 [SM00408] (335-402)
  IPR003598 Immunoglobulin subtype 2 [SM00408] (431-493)
  IPR003599 Immunoglobulin domain subtype [SM00409] (26-131)
  IPR003599 Immunoglobulin domain subtype [SM00409] (143-224)
  IPR003599 Immunoglobulin domain subtype [SM00409] (233-320)
  IPR003599 Immunoglobulin domain subtype [SM00409] (329-412)
  IPR003599 Immunoglobulin domain subtype [SM00409] (424-504)
  IPR003961 Fibronectin type III [PF00041] (512-599)
  IPR003961 Fibronectin type III [PF00041] (625-711)
  IPR003961 Fibronectin type III [PS50853] (507-611)
  IPR003961 Fibronectin type III [PS50853] (623-718)
  IPR003961 Fibronectin type III [SM00060] (508-593)
  IPR003961 Fibronectin type III [SM00060] (624-703)
  IPR003961 Fibronectin type III [cd00063] (508-599)
  IPR003961 Fibronectin type III [cd00063] (625-715)
  IPR007110 Immunoglobulin-like domain [PS50835] (24-110)
  IPR007110 Immunoglobulin-like domain [PS50835] (136-216)